Protein 8AE6 (pdb70)

Foldseek 3Di:
DQFDAQFFQWKWKWWAFPVGIFTFDIPDQWEPCVSPCVVLVVLLVVCVVVVVADFDLVCLDQNGHDDPQDDHNHGRRRCSVVQVDDPVCAQDWDWDDDDQKTWTAHKQFADPVGARDDVVLLRGIGIIITITIGGDDPVCVCVSRVLCCVFPRVVVVVVVSVCCRVPVQVSVLSVQSVVLLCCLVPPDVVLVVDDDPSVSVVVSLSSSSSRGQVSRQRNQVSVQANVQAWRWGQGPVAAIDTTGRDRNQEAADDDDPVPDPHFQLRAHHPDFLCVVLVVCLLQLWFKFFLDDLVVVLVVLCSNHRPCDLLNVLLNQDSVDGDLQDGLVVCLVSCVVVPVDPSSVSSSVSRNVCCRNRTITIDHRDDQQFFKAFDPSHQAADCHRRHCVGPQVVVQVVLCVVDVPDDTSVVVNCVCPPDDTGGNNVRQDDPVSPVVVVVVVSVCNSRNGMHTKFKAKWFKFKVVLLVVLVVVVVVCVPVDDDPVDIDMDTDQFQVPDDPSVVSRLVSLPDPDDVLLVVVCVLCVRRRRRPHTVSVVCSPVVHDPVSVVVNCVSRPVTMDIDIDD/DPPPAPQAQFKKKFFFDDFFQEKEAAQQQFWIWTAFQQAIFIAGRRARLDGTAGQGDHAPDTWAYKYQQNDQVQRQWIWTWRWQKIWIFGLLDFSPDRTDDIQRDGPGGWHEKDAQQVDSQKMWIFFQRFKIFICGNVDRHHGPAIEGPVPFGWQYKAAFQPPRQWIWIFGWQKIFICGRVPHHDTPAIQRAGDGTWQEKEYDNPDRFWIWTFFQQQKIFIDGVVVPSYDGPDIEGEPAGWRYKYADPFFAWIKTAGDFDPQQWIFTQADDDDPPYYYGDGDDTHHDANGHWNDKDKHWDDDQPDAWQAIAIWMWTAGSSSMIMIHGDDVVNVVVGPGDRTDGDPDGDDDHDSDGSRDGHDDVDDDDDDDDDPVVPDVPSLVSLCRIDGSVPAPSVVSSVLCVVDVQKAWDDDDRPQQKTKIWHWAQQAPVDSPHTDIWIKIWHFDPPPLAQPGFIQIDTDDDPRHDPVSVVVLRVVLVVQRNVQSNVPHHPDNVNVCVRHPD/DDKAKFWAAEDEVVQDPFFKEAACVVPVVDDFFFKKWKAAAPPDPPPPLRPAIAIFTYHHHDPVCVVPDDRGRMYGYDDPVCVSNVDDGGDIIIMGTDRDAVLQAWQEWEKEWAQFAAFLLNVLVVLVVQASGKDFAQDWDDALNPTTIGGHFIHHPRDTDGIGTHHFNHQYFYWYLEAEEEEEEEDFPQQQPAALVGDRLVCCVLPPNLVVLLVVSVVVVRKYFYWYKYKFKWQPDPDDPVPDDFQDARPDIAIEMGTQDHRAISVVVVVVSVSVVVCVVCVQVQPQFDDDPVGGTDRHIHTHHPQNGPVLQSLLLLLLQFQDLQFADLGGHYAYEYEYEEQDAQHHRDEDLSVVLSLLQLLQGKYQYEYEHAHAHALFDHNWYWHADPVRDIWIKHFLRYHYHYPDVDDDRDDDRCVSVVVDDPVPVPDDDDDDDLDDDVPDDDPVSSVVVCVVCVPDDVRIDTDPDRVDHDDPVVVVVRHDQQQPSDSCCSSTNTTRRQEGADDDAPVQLPPFWDKDKDKFFADPVCVLAVDALPQLVSLLVLLLSSSPWHWYDHDRVVVVVVVVPERRHDVWWHFTWTDTSAWIWTWTGGPVGIIMIMIIGGRLVPDDFDWHWYHENPEDHTHTFQAGSSNRHNDDDPVRVVSVVSNPDPPDAARKWKKWKAFADADPVLCVPVRDDLVVLLVVLVVVLVVVQQVQADDGPVVVCEEDDDADVCVVPVPPQEDAQWDWTKGFLDPVPSDPHGAIWIWIWGNYDYNLEITMIMTGGHRHGSVSVVVSQVVSQVSNRNSRMGMDIAGPDDLVCCSHRNVRFDKYKFDFDDDLPPDPVRHDPVCCLQFVCLLVVLLCVVLQWGWYPSVDPNGDDDDDNPHYAYPVGRDPDQFTKTAHSVRQKIKTAHNVRMMMIGGGPSRHVSRVVSSVLRHDPVNSVVSVVVSVVVVVD/DDFAFQKKWKWWQFPPPGIDTDEIPPPCSCVVVVHDCVVCVCQQAHDVVNAQDFDWDDDPQKIKTKHKHKDADQFFPVRIIIMIGIIITGPPDDCVLVRVLRSVVRVVVNVVCVPPNPVVVQVVDPRGGCQDPHVVRVQVNCCCRPPQWHWADRDPPDTRTGHGDDDFDAFDPPDDQFWQKAFQDQVVVVDDPPDDPVLVLLRVPNPPAATLLRSCVVSVHDSVVSSVSLRVCVRVVTIDIDGHDDQQWAKAFDPCLCVLVVDPCLLVCLQVFFADPDLDCLLVDDPPPVTDHSVLLSVLRHPGDFPQGNNNSCSVPVPSCSVNRGHVVRSVSSCVVSPRMGIQFKWWAACADDADPVLVVVLVVCRVVRHTLSVNCSVNVHDSVRNVVVVVVVHDTDIGRD

Secondary structure (DSSP, 8-state):
--TT-SSSSS-EEEE--S---EEEE-TTSSEEEEEETTEEEEEESS-TTSPPEEEE---SSPP--EEE---TT-TTEEEEEETTEEEEEETTS-SSS-EEEEEE--SS-EEEEEE-SSSTTEEEEEETTS-EEEEESSSTTS-SEEE--SSS-EEEEEE-SSSTTEEEEEETTEEEEEETTSTTSEEEEE---SS-EEEEEE-SSSTTEEEEEETTSEEEEEETTT-SSS-SEEEE-SS-EEEEEE-SSSSEEEEEESS-GGG-EEEEE------EEE---SEEE---SS-EEEEEEEEE--SS-SB---EEEEEEEETTSEEEEEE--HHHHHHTT--SS-B-SSPPP--------SPP----------B-STT--HHHHHHTTS-EE----HHHHHHHHHHH-SSSEEEEEETTTTEEEEEEEES--SS-TT--EEEEEEEE--TTTTSTT-PPEEEE---SSS-HHHHHHHHHHHHHHHHHHHTTT---SHHHHHHHS--/--PPPSEEEEEEEETTTEEEEEEEESTTHHHHTT--TTTSHHHHS--TTTSSS-EEEEETTEEEEEEEEEEE-TTBGGGEEEEEEEEEEESSS--TTTHHHHHHHHHHHHHHHHHH-HHHHTT--TTSB---HHHHHHHHHHHHHHTSEEEEE-SSS-EEEEE-----PPPPS---TTPEEEESB-TTTT--TTS-HHHHHHGGG-SSS--HHHHHHHTT--HHHHHHHHHHHHHTT-EEEE----TT-EEEE-TTGGGGTS-TTHHHHHHHHHB-SS--SGGG--S---PPPHHHHHHHHHT--TT--HHHHHHHS-HHHHHTTB-HHHHHHHHHHTTSEEEE-EEEEE--PPPPHHHHHHHHHHHHTT--HHHHHHHHT--HHHHHHHHHHH--EEEEE-/--S----EEEE--EEE-SS-EEE---B----HHHHH--HHHHHHHHHHHHT-----GGGGSSTT---TTBSSSSBHHHHHHHTS--TTSSSS-B-EEETTEEEEB--EE--SSS-SS---HHHH--EEE--EEE---TTSHHHHHHHHIIIIIHHHHHHHHHHHHHH-HHHHHHHHHHHHHHHHHTT-HHHHTS-SHHHHHHHHHHHHHHH-SHHHHHHHHHHHHHTTS-EEEEETTTEEEEE------EESSPPPTTTS---TT-EE-SS-SHHHHTT--GGGSEEEESS-HHHHHHHHGGG-SS--HHHHHHHHHHHS--TTS-GGGGGHHHHTT---HHHHHHHHHHHHHHHTTSEEEEPPP-TTSBEEE-TT-S-SSSSTT----HHHHHHHHHHHH-TTS--HHHHHHHTSSS---BGGGT--SSTTHHHHHHHHHHHHHTTSEEE-EEEEEEEE-HHHHHHHHHHHHH---S---SS----EEES-STT--HHHHHHHHHHSSS--HHHHHHHHHTSTTTBTTS-HHHHHHHHT--HHHHHHHHHHSSSSEEEEEE-/---EEE--EEE-TTT-S-SEE--TTT-TTS-TT-EEEEE--SSS--TTTT--EEEEE-----HHHHHH-SS-S-EEESSHHHHHHT--TT--EEEEE----GGGB-SEEEEEE-SS---HHHHHHHHHHTTTEEEETT-EE-STTT--EE---EEETTEE-SEEEE-SS-EEEEEESS-EEEEEEEE-GGGSPBPTTS-BHHHHIIIIIHHHHHHHHHHHT---EEEEEEEEEEE-S---GGGPPTTPPPSSEEEEEEEEEEEEEGGGHHHHHHHHHHHHHHHHHHHHEEEPTTSSEEE--EEPPSTTS-HHHHHHHHHGGGS-TTS---TT---EEEEEEESS-SEEE--HHHHHHHHHHHTTSS--EEEEESSPP-SS-SSEEEEE-TTS-EEEEEESSEEEEE-------S--HHHHTT-S-TTTSB----S------SS--SHHHHHHHHHHSTT----EEEES-TTS---HHHHHH-S-STTTT--HHHHSPBPPPSEE-----HHHHTTS-EEEEEEE---TTTSSSS--HHHHHHHHHHHHHHHT-EEE-SSHHHHHHTT----S-------EEEE-SSEEEEEE--SS--EEEEEEE---SSS-----EEE-SS-SS-EE-SS-TTT---PPP-HHHHHHHHH--TT---EEEEEEEEE-PPPTTGGG-----HHHHHHHHHHHHHHHHHTTB---TTTT--B--S-HHHHHHH---EEE-EEEEEEES-SS--SSS--EEEEEEESSB-TTB-EEEEEEESS--HHHHHHHHHHHHHHHHHTTEEEEEE-SS-GGGGGGT-TTS--EEE--SS-TTT-TTS--HHHHHH-TTHHHHHHHHHTTEEE--TT-SSS-S---SSEEEBTTB----SSEEEEESSSSEEEEE-SSS-EEEEE-TTT--HHHHHHHHHT-HHHHHHHHHHHHHHHH-

Nearest PDB structures (foldseek):
  8ae6-assembly1_S  TM=1.002E+00  e=1.387E-83  Saccharomyces cerevisiae
  8fw5-assembly1_B  TM=8.750E-01  e=1.091E-29  Homo sapiens
  7t3a-assembly1_B  TM=8.433E-01  e=3.715E-26  Homo sapiens
  7t3c-assembly1_B  TM=8.803E-01  e=9.786E-24  Homo sapiens
  7t3c-assembly1_C  TM=4.513E-01  e=2.320E-11  Homo sapiens

Structure (mmCIF, N/CA/C/O backbone):
data_8AE6
#
_entry.id   8AE6
#
_cell.length_a   1.00
_cell.length_b   1.00
_cell.length_c   1.00
_cell.angle_alpha   90.00
_cell.angle_beta   90.00
_cell.angle_gamma   90.00
#
_symmetry.space_group_name_H-M   'P 1'
#
loop_
_entity.id
_entity.type
_entity.pdbx_description
1 polymer 'Nitrogen permease regulator 3'
2 polymer 'Maintenance of telomere capping protein 5'
3 polymer 'Vacuolar membrane-associated protein IML1'
4 polymer 'Nitrogen permease regulator 2'
#
loop_
_atom_site.group_PDB
_atom_site.id
_atom_site.type_symbol
_atom_site.label_atom_id
_atom_site.label_alt_id
_atom_site.label_comp_id
_atom_site.label_asym_id
_atom_site.label_entity_id
_atom_site.label_seq_id
_atom_site.pdbx_PDB_ins_code
_atom_site.Cartn_x
_atom_site.Cartn_y
_atom_site.Cartn_z
_atom_site.occupancy
_atom_site.B_iso_or_equiv
_atom_site.auth_seq_id
_atom_site.auth_comp_id
_atom_site.auth_asym_id
_atom_site.auth_atom_id
_atom_site.pdbx_PDB_model_num
ATOM 1 N N . GLU A 1 3 ? 220.557 315.158 188.927 1.00 86.13 3 GLU U N 1
ATOM 2 C CA . GLU A 1 3 ? 221.811 314.646 188.390 1.00 85.99 3 GLU U CA 1
ATOM 3 C C . GLU A 1 3 ? 222.920 314.723 189.432 1.00 86.45 3 GLU U C 1
ATOM 4 O O . GLU A 1 3 ? 223.085 315.742 190.099 1.00 83.59 3 GLU U O 1
ATOM 10 N N . CYS A 1 4 ? 223.677 313.636 189.567 1.00 86.72 4 CYS U N 1
ATOM 11 C CA . CYS A 1 4 ? 224.775 313.573 190.520 1.00 82.00 4 CYS U CA 1
ATOM 12 C C . CYS A 1 4 ? 226.091 314.084 189.950 1.00 79.41 4 CYS U C 1
ATOM 13 O O . CYS A 1 4 ? 227.030 314.318 190.717 1.00 79.33 4 CYS U O 1
ATOM 16 N N . LEU A 1 5 ? 226.185 314.257 188.638 1.00 76.79 5 LEU U N 1
ATOM 17 C CA . LEU A 1 5 ? 227.386 314.830 188.046 1.00 74.64 5 LEU U CA 1
ATOM 18 C C . LEU A 1 5 ? 227.440 316.325 188.346 1.00 80.28 5 LEU U C 1
ATOM 19 O O . LEU A 1 5 ? 226.420 317.011 188.218 1.00 83.87 5 LEU U O 1
ATOM 24 N N . PRO A 1 6 ? 228.593 316.861 188.746 1.00 74.11 6 PRO U N 1
ATOM 25 C CA . PRO A 1 6 ? 228.663 318.285 189.099 1.00 72.65 6 PRO U CA 1
ATOM 26 C C . PRO A 1 6 ? 228.647 319.159 187.853 1.00 75.03 6 PRO U C 1
ATOM 27 O O . PRO A 1 6 ? 229.391 318.924 186.901 1.00 74.62 6 PRO U O 1
ATOM 31 N N . ASN A 1 7 ? 227.775 320.167 187.863 1.00 69.46 7 ASN U N 1
ATOM 32 C CA . ASN A 1 7 ? 227.687 321.114 186.753 1.00 64.23 7 ASN U CA 1
ATOM 33 C C . ASN A 1 7 ? 227.239 322.459 187.327 1.00 71.12 7 ASN U C 1
ATOM 34 O O . ASN A 1 7 ? 226.044 322.706 187.494 1.00 77.89 7 ASN U O 1
ATOM 39 N N . SER A 1 8 ? 228.210 323.316 187.621 1.00 72.82 8 SER U N 1
ATOM 40 C CA . SER A 1 8 ? 227.920 324.701 187.960 1.00 71.47 8 SER U CA 1
ATOM 41 C C . SER A 1 8 ? 227.625 325.451 186.669 1.00 72.87 8 SER U C 1
ATOM 42 O O . SER A 1 8 ? 228.499 325.575 185.805 1.00 77.69 8 SER U O 1
ATOM 45 N N . CYS A 1 9 ? 226.398 325.951 186.538 1.00 56.83 9 CYS U N 1
ATOM 46 C CA . CYS A 1 9 ? 225.886 326.412 185.255 1.00 58.20 9 CYS U CA 1
ATOM 47 C C . CYS A 1 9 ? 226.127 327.896 185.010 1.00 68.26 9 CYS U C 1
ATOM 48 O O . CYS A 1 9 ? 225.328 328.533 184.313 1.00 72.40 9 CYS U O 1
ATOM 51 N N . LEU A 1 10 ? 227.200 328.467 185.559 1.00 59.91 10 LEU U N 1
ATOM 52 C CA . LEU A 1 10 ? 227.469 329.885 185.374 1.00 47.76 10 LEU U CA 1
ATOM 53 C C . LEU A 1 10 ? 227.827 330.220 183.935 1.00 54.41 10 LEU U C 1
ATOM 54 O O . LEU A 1 10 ? 228.449 329.434 183.219 1.00 60.67 10 LEU U O 1
ATOM 59 N N . LEU A 1 11 ? 227.421 331.420 183.521 1.00 49.52 11 LEU U N 1
ATOM 60 C CA . LEU A 1 11 ? 227.898 332.032 182.296 1.00 47.03 11 LEU U CA 1
ATOM 61 C C . LEU A 1 11 ? 228.689 333.308 182.531 1.00 50.27 11 LEU U C 1
ATOM 62 O O . LEU A 1 11 ? 229.442 333.713 181.640 1.00 62.26 11 LEU U O 1
ATOM 67 N N . GLY A 1 12 ? 228.547 333.946 183.684 1.00 46.62 12 GLY U N 1
ATOM 68 C CA . GLY A 1 12 ? 229.284 335.161 183.956 1.00 51.00 12 GLY U CA 1
ATOM 69 C C . GLY A 1 12 ? 228.784 335.842 185.209 1.00 48.05 12 GLY U C 1
ATOM 70 O O . GLY A 1 12 ? 227.894 335.347 185.907 1.00 51.97 12 GLY U O 1
ATOM 71 N N . VAL A 1 13 ? 229.383 337.002 185.482 1.00 50.11 13 VAL U N 1
ATOM 72 C CA . VAL A 1 13 ? 229.074 337.794 186.664 1.00 48.04 13 VAL U CA 1
ATOM 73 C C . VAL A 1 13 ? 228.940 339.255 186.247 1.00 56.37 13 VAL U C 1
ATOM 74 O O . VAL A 1 13 ? 229.451 339.680 185.209 1.00 65.79 13 VAL U O 1
ATOM 78 N N . HIS A 1 14 ? 228.211 340.017 187.055 1.00 60.36 14 HIS U N 1
ATOM 79 C CA . HIS A 1 14 ? 228.044 341.450 186.874 1.00 59.53 14 HIS U CA 1
ATOM 80 C C . HIS A 1 14 ? 228.564 342.193 188.095 1.00 65.09 14 HIS U C 1
ATOM 81 O O . HIS A 1 14 ? 228.898 341.602 189.124 1.00 73.29 14 HIS U O 1
ATOM 88 N N . LEU A 1 15 ? 228.628 343.514 187.959 1.00 59.37 15 LEU U N 1
ATOM 89 C CA . LEU A 1 15 ? 228.749 344.428 189.096 1.00 55.30 15 LEU U CA 1
ATOM 90 C C . LEU A 1 15 ? 227.899 345.644 188.733 1.00 65.12 15 LEU U C 1
ATOM 91 O O . LEU A 1 15 ? 228.388 346.599 188.123 1.00 72.46 15 LEU U O 1
ATOM 96 N N . VAL A 1 16 ? 226.629 345.597 189.114 1.00 66.79 16 VAL U N 1
ATOM 97 C CA . VAL A 1 16 ? 225.662 346.635 188.776 1.00 60.03 16 VAL U CA 1
ATOM 98 C C . VAL A 1 16 ? 225.443 347.489 190.014 1.00 62.83 16 VAL U C 1
ATOM 99 O O . VAL A 1 16 ? 224.931 347.003 191.031 1.00 74.52 16 VAL U O 1
ATOM 103 N N . ILE A 1 17 ? 225.830 348.756 189.936 1.00 67.85 17 ILE U N 1
ATOM 104 C CA . ILE A 1 17 ? 225.635 349.685 191.036 1.00 71.86 17 ILE U CA 1
ATOM 105 C C . ILE A 1 17 ? 224.620 350.736 190.613 1.00 76.54 17 ILE U C 1
ATOM 106 O O . ILE A 1 17 ? 224.345 350.942 189.427 1.00 78.97 17 ILE U O 1
ATOM 111 N N . SER A 1 18 ? 224.046 351.398 191.611 1.00 90.48 18 SER U N 1
ATOM 112 C CA . SER A 1 18 ? 223.057 352.439 191.391 1.00 88.44 18 SER U CA 1
ATOM 113 C C . SER A 1 18 ? 223.391 353.647 192.248 1.00 88.94 18 SER U C 1
ATOM 114 O O . SER A 1 18 ? 223.941 353.522 193.344 1.00 88.83 18 SER U O 1
ATOM 117 N N . THR A 1 19 ? 223.069 354.828 191.722 1.00 100.66 19 THR U N 1
ATOM 118 C CA . THR A 1 19 ? 223.222 356.075 192.458 1.00 101.19 19 THR U CA 1
ATOM 119 C C . THR A 1 19 ? 221.935 356.880 192.358 1.00 102.72 19 THR U C 1
ATOM 120 O O . THR A 1 19 ? 220.918 356.368 191.883 1.00 100.59 19 THR U O 1
ATOM 124 N N . HIS A 1 20 ? 221.965 358.133 192.814 1.00 111.84 20 HIS U N 1
ATOM 125 C CA . HIS A 1 20 ? 220.819 359.011 192.615 1.00 110.76 20 HIS U CA 1
ATOM 126 C C . HIS A 1 20 ? 220.627 359.353 191.144 1.00 110.55 20 HIS U C 1
ATOM 127 O O . HIS A 1 20 ? 219.494 359.572 190.700 1.00 111.01 20 HIS U O 1
ATOM 134 N N . SER A 1 21 ? 221.716 359.398 190.374 1.00 104.31 21 SER U N 1
ATOM 135 C CA . SER A 1 21 ? 221.618 359.686 188.949 1.00 104.61 21 SER U CA 1
ATOM 136 C C . SER A 1 21 ? 221.073 358.506 188.156 1.00 104.28 21 SER U C 1
ATOM 137 O O . SER A 1 21 ? 220.605 358.699 187.029 1.00 104.33 21 SER U O 1
ATOM 140 N N . GLY A 1 22 ? 221.125 357.299 188.709 1.00 94.41 22 GLY U N 1
ATOM 141 C CA . GLY A 1 22 ? 220.598 356.136 188.038 1.00 92.63 22 GLY U CA 1
ATOM 142 C C . GLY A 1 22 ? 221.551 354.959 188.077 1.00 93.06 22 GLY U C 1
ATOM 143 O O . GLY A 1 22 ? 222.741 355.103 188.366 1.00 93.84 22 GLY U O 1
ATOM 144 N N . PRO A 1 23 ? 221.039 353.766 187.784 1.00 85.76 23 PRO U N 1
ATOM 145 C CA . PRO A 1 23 ? 221.884 352.572 187.811 1.00 83.37 23 PRO U CA 1
ATOM 146 C C . PRO A 1 23 ? 222.817 352.500 186.614 1.00 86.85 23 PRO U C 1
ATOM 147 O O . PRO A 1 23 ? 222.528 353.015 185.531 1.00 87.12 23 PRO U O 1
ATOM 151 N N . GLN A 1 24 ? 223.952 351.841 186.828 1.00 84.67 24 GLN U N 1
ATOM 152 C CA . GLN A 1 24 ? 224.953 351.638 185.794 1.00 79.18 24 GLN U CA 1
ATOM 153 C C . GLN A 1 24 ? 225.621 350.292 186.030 1.00 77.55 24 GLN U C 1
ATOM 154 O O . GLN A 1 24 ? 225.247 349.540 186.934 1.00 81.18 24 GLN U O 1
ATOM 160 N N . ILE A 1 25 ? 226.622 349.987 185.211 1.00 71.11 25 ILE U N 1
ATOM 161 C CA . ILE A 1 25 ? 227.405 348.773 185.375 1.00 70.48 25 ILE U CA 1
ATOM 162 C C . ILE A 1 25 ? 228.865 349.175 185.539 1.00 67.48 25 ILE U C 1
ATOM 163 O O . ILE A 1 25 ? 229.288 350.253 185.104 1.00 73.14 25 ILE U O 1
ATOM 168 N N . VAL A 1 26 ? 229.626 348.327 186.223 1.00 55.93 26 VAL U N 1
ATOM 169 C CA . VAL A 1 26 ? 230.989 348.641 186.636 1.00 58.31 26 VAL U CA 1
ATOM 170 C C . VAL A 1 26 ? 231.990 347.661 186.036 1.00 67.12 26 VAL U C 1
ATOM 171 O O . VAL A 1 26 ? 232.923 348.062 185.338 1.00 73.55 26 VAL U O 1
ATOM 175 N N . TYR A 1 27 ? 231.812 346.370 186.293 1.00 66.79 27 TYR U N 1
ATOM 176 C CA . TYR A 1 27 ? 232.738 345.358 185.802 1.00 62.33 27 TYR U CA 1
ATOM 177 C C . TYR A 1 27 ? 231.969 344.067 185.582 1.00 63.61 27 TYR U C 1
ATOM 178 O O . TYR A 1 27 ? 231.379 343.532 186.525 1.00 71.67 27 TYR U O 1
ATOM 187 N N . HIS A 1 28 ? 231.976 343.571 184.349 1.00 58.24 28 HIS U N 1
ATOM 188 C CA . HIS A 1 28 ? 231.366 342.293 184.029 1.00 57.98 28 HIS U CA 1
ATOM 189 C C . HIS A 1 28 ? 232.388 341.414 183.325 1.00 63.72 28 HIS U C 1
ATOM 190 O O . HIS A 1 28 ? 233.263 341.903 182.605 1.00 72.31 28 HIS U O 1
ATOM 197 N N . TYR A 1 29 ? 232.280 340.112 183.559 1.00 67.36 29 TYR U N 1
ATOM 198 C CA . TYR A 1 29 ? 233.254 339.147 183.069 1.00 62.50 29 TYR U CA 1
ATOM 199 C C . TYR A 1 29 ? 232.588 337.780 182.981 1.00 62.37 29 TYR U C 1
ATOM 200 O O . TYR A 1 29 ? 231.901 337.368 183.924 1.00 72.62 29 TYR U O 1
ATOM 209 N N . PRO A 1 30 ? 232.755 337.045 181.878 1.00 43.72 30 PRO U N 1
ATOM 210 C CA . PRO A 1 30 ? 233.502 337.368 180.658 1.00 57.19 30 PRO U CA 1
ATOM 211 C C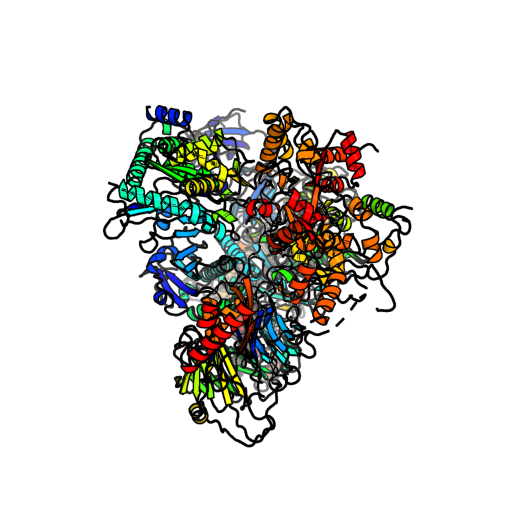 . PRO A 1 30 ? 232.744 338.236 179.663 1.00 65.71 30 PRO U C 1
ATOM 212 O O . PRO A 1 30 ? 231.517 338.250 179.647 1.00 67.79 30 PRO U O 1
ATOM 216 N N . PRO A 1 31 ? 233.465 338.980 178.812 1.00 67.52 31 PRO U N 1
ATOM 217 C CA . PRO A 1 31 ? 232.840 339.677 177.684 1.00 68.64 31 PRO U CA 1
ATOM 218 C C . PRO A 1 31 ? 232.776 338.815 176.426 1.00 66.08 31 PRO U C 1
ATOM 219 O O . PRO A 1 31 ? 233.247 339.204 175.353 1.00 71.32 31 PRO U O 1
ATOM 223 N N . SER A 1 32 ? 232.189 337.630 176.549 1.00 69.85 32 SER U N 1
ATOM 224 C CA . SER A 1 32 ? 232.023 336.711 175.435 1.00 70.48 32 SER U CA 1
ATOM 225 C C . SER A 1 32 ? 230.570 336.702 174.979 1.00 68.79 32 SER U C 1
ATOM 226 O O . SER A 1 32 ? 229.673 337.200 175.663 1.00 74.56 32 SER U O 1
ATOM 229 N N . ASN A 1 33 ? 230.346 336.126 173.805 1.00 63.43 33 ASN U N 1
ATOM 230 C CA . ASN A 1 33 ? 229.020 336.098 173.217 1.00 66.35 33 ASN U CA 1
ATOM 231 C C . ASN A 1 33 ? 228.206 334.922 173.747 1.00 75.54 33 ASN U C 1
ATOM 232 O O . ASN A 1 33 ? 228.708 334.043 174.452 1.00 82.00 33 ASN U O 1
ATOM 237 N N . THR A 1 34 ? 226.919 334.925 173.399 1.00 72.78 34 THR U N 1
ATOM 238 C CA . THR A 1 34 ? 226.002 333.890 173.864 1.00 69.12 34 THR U CA 1
ATOM 239 C C . THR A 1 34 ? 226.296 332.545 173.210 1.00 71.02 34 THR U C 1
ATOM 240 O O . THR A 1 34 ? 226.144 331.500 173.854 1.00 76.94 34 THR U O 1
ATOM 244 N N . ALA A 1 35 ? 226.743 332.552 171.952 1.00 70.98 35 ALA U N 1
ATOM 245 C CA . ALA A 1 35 ? 226.969 331.310 171.218 1.00 70.61 35 ALA U CA 1
ATOM 246 C C . ALA A 1 35 ? 228.105 330.487 171.810 1.00 71.28 35 ALA U C 1
ATOM 247 O O . ALA A 1 35 ? 228.024 329.255 171.833 1.00 74.33 35 ALA U O 1
ATOM 249 N N . PHE A 1 36 ? 229.169 331.136 172.285 1.00 64.63 36 PHE U N 1
ATOM 250 C CA . PHE A 1 36 ? 230.261 330.391 172.904 1.00 68.94 36 PHE U CA 1
ATOM 251 C C . PHE A 1 36 ? 229.878 329.896 174.292 1.00 73.33 36 PHE U C 1
ATOM 252 O O . PHE A 1 36 ? 230.226 328.773 174.673 1.00 76.23 36 PHE U O 1
ATOM 260 N N . LEU A 1 37 ? 229.168 330.721 175.062 1.00 61.42 37 LEU U N 1
ATOM 261 C CA . LEU A 1 37 ? 228.843 330.359 176.436 1.00 59.94 37 LEU U CA 1
ATOM 262 C C . LEU A 1 37 ? 227.750 329.300 176.514 1.00 62.96 37 LEU U C 1
ATOM 263 O O . LEU A 1 37 ? 227.731 328.511 177.465 1.00 63.84 37 LEU U O 1
ATOM 268 N N . THR A 1 38 ? 226.844 329.262 175.540 1.00 63.27 38 THR U N 1
ATOM 269 C CA . THR A 1 38 ? 225.753 328.293 175.547 1.00 62.61 38 THR U CA 1
ATOM 270 C C . THR A 1 38 ? 226.163 326.979 174.887 1.00 66.06 38 THR U C 1
ATOM 271 O O . THR A 1 38 ? 226.094 325.916 175.510 1.00 68.26 38 THR U O 1
ATOM 275 N N . ASN A 1 39 ? 226.586 327.037 173.629 1.00 58.84 39 ASN U N 1
ATOM 276 C CA . ASN A 1 39 ? 227.001 325.839 172.909 1.00 53.46 39 ASN U CA 1
ATOM 277 C C . ASN A 1 39 ? 228.362 325.360 173.393 1.00 56.33 39 ASN U C 1
ATOM 278 O O . ASN A 1 39 ? 228.454 324.575 174.334 1.00 58.24 39 ASN U O 1
ATOM 283 N N . GLU A 1 364 ? 253.725 352.251 179.897 1.00 131.48 364 GLU U N 1
ATOM 284 C CA . GLU A 1 364 ? 254.685 352.850 180.815 1.00 132.24 364 GLU U CA 1
ATOM 285 C C . GLU A 1 364 ? 254.836 352.002 182.075 1.00 131.99 364 GLU U C 1
ATOM 286 O O . GLU A 1 364 ? 255.209 350.832 182.002 1.00 133.24 364 GLU U O 1
ATOM 292 N N . GLU A 1 365 ? 254.547 352.602 183.233 1.00 126.65 365 GLU U N 1
ATOM 293 C CA . GLU A 1 365 ? 254.646 351.866 184.489 1.00 127.49 365 GLU U CA 1
ATOM 294 C C . GLU A 1 365 ? 253.511 350.863 184.644 1.00 127.59 365 GLU U C 1
ATOM 295 O O . GLU A 1 365 ? 253.677 349.842 185.325 1.00 127.54 365 GLU U O 1
ATOM 301 N N . GLU A 1 366 ? 252.358 351.138 184.029 1.00 125.72 366 GLU U N 1
ATOM 302 C CA . GLU A 1 366 ? 251.234 350.210 184.094 1.00 125.26 366 GLU U CA 1
ATOM 303 C C . GLU A 1 366 ? 251.542 348.917 183.352 1.00 125.70 366 GLU U C 1
ATOM 304 O O . GLU A 1 366 ? 251.138 347.833 183.788 1.00 125.59 366 GLU U O 1
ATOM 310 N N . ASP A 1 367 ? 252.259 349.014 182.228 1.00 129.33 367 ASP U N 1
ATOM 311 C CA . ASP A 1 367 ? 252.674 347.817 181.499 1.00 128.81 367 ASP U CA 1
ATOM 312 C C . ASP A 1 367 ? 253.647 346.978 182.317 1.00 128.18 367 ASP U C 1
ATOM 313 O O . ASP A 1 367 ? 253.552 345.747 182.330 1.00 128.59 367 ASP U O 1
ATOM 318 N N . MET A 1 368 ? 254.581 347.632 183.015 1.00 126.29 368 MET U N 1
ATOM 319 C CA . MET A 1 368 ? 255.505 346.910 183.887 1.00 126.46 368 MET U CA 1
ATOM 320 C C . MET A 1 368 ? 254.769 346.243 185.043 1.00 126.64 368 MET U C 1
ATOM 321 O O . MET A 1 368 ? 255.069 345.095 185.399 1.00 125.23 368 MET U O 1
ATOM 326 N N . GLU A 1 369 ? 253.793 346.944 185.630 1.00 124.88 369 GLU U N 1
ATOM 327 C CA . GLU A 1 369 ? 253.016 346.374 186.726 1.00 124.10 369 GLU U CA 1
ATOM 328 C C . GLU A 1 369 ? 252.188 345.180 186.269 1.00 125.44 369 GLU U C 1
ATOM 329 O O . GLU A 1 369 ? 252.143 344.153 186.959 1.00 126.17 369 GLU U O 1
ATOM 335 N N . VAL A 1 370 ? 251.537 345.282 185.106 1.00 123.49 370 VAL U N 1
ATOM 336 C CA . VAL A 1 370 ? 250.718 344.168 184.636 1.00 122.67 370 VAL U CA 1
ATOM 337 C C . VAL A 1 370 ? 251.596 343.004 184.177 1.00 121.62 370 VAL U C 1
ATOM 338 O O . VAL A 1 370 ? 251.215 341.839 184.336 1.00 122.74 370 VAL U O 1
ATOM 342 N N . SER A 1 371 ? 252.801 343.281 183.662 1.00 116.29 371 SER U N 1
ATOM 343 C CA . SER A 1 371 ? 253.719 342.204 183.313 1.00 116.81 371 SER U CA 1
ATOM 344 C C . SER A 1 371 ? 254.214 341.476 184.557 1.00 116.32 371 SER U C 1
ATOM 345 O O . SER A 1 371 ? 254.287 340.241 184.572 1.00 116.33 371 SER U O 1
ATOM 348 N N . ALA A 1 372 ? 254.533 342.227 185.617 1.00 115.72 372 ALA U N 1
ATOM 349 C CA . ALA A 1 372 ? 254.956 341.603 186.867 1.00 117.06 372 ALA U CA 1
ATOM 350 C C . ALA A 1 372 ? 253.820 340.818 187.509 1.00 117.38 372 ALA U C 1
ATOM 351 O O . ALA A 1 372 ? 254.050 339.762 188.107 1.00 118.53 372 ALA U O 1
ATOM 353 N N . MET A 1 373 ? 252.585 341.313 187.388 1.00 117.10 373 MET U N 1
ATOM 354 C CA . MET A 1 373 ? 251.449 340.605 187.967 1.00 116.97 373 MET U CA 1
ATOM 355 C C . MET A 1 373 ? 251.105 339.342 187.185 1.00 117.22 373 MET U C 1
ATOM 356 O O . MET A 1 373 ? 250.690 338.343 187.786 1.00 117.06 373 MET U O 1
ATOM 361 N N . LEU A 1 374 ? 251.257 339.361 185.859 1.00 116.90 374 LEU U N 1
ATOM 362 C CA . LEU A 1 374 ? 251.075 338.134 185.086 1.00 116.27 374 LEU U CA 1
ATOM 363 C C . LEU A 1 374 ? 252.207 337.144 185.321 1.00 117.41 374 LEU U C 1
ATOM 364 O O . LEU A 1 374 ? 251.975 335.928 185.296 1.00 115.70 374 LEU U O 1
ATOM 369 N N . GLN A 1 375 ? 253.433 337.630 185.539 1.00 123.57 375 GLN U N 1
ATOM 370 C CA . GLN A 1 375 ? 254.548 336.727 185.817 1.00 123.09 375 GLN U CA 1
ATOM 371 C C . GLN A 1 375 ? 254.423 336.099 187.201 1.00 122.45 375 GLN U C 1
ATOM 372 O O . GLN A 1 375 ? 254.745 334.918 187.384 1.00 121.94 375 GLN U O 1
ATOM 378 N N . ASP A 1 376 ? 253.961 336.868 188.185 1.00 123.20 376 ASP U N 1
ATOM 379 C CA . ASP A 1 376 ? 253.816 336.368 189.545 1.00 123.18 376 ASP U CA 1
ATOM 380 C C . ASP A 1 376 ? 252.545 335.555 189.750 1.00 122.78 376 ASP U C 1
ATOM 381 O O . ASP A 1 376 ? 252.384 334.948 190.813 1.00 123.40 376 ASP U O 1
ATOM 386 N N . GLY A 1 377 ? 251.648 335.524 188.768 1.00 120.14 377 GLY U N 1
ATOM 387 C CA . GLY A 1 377 ? 250.403 334.800 188.920 1.00 121.02 377 GLY U CA 1
ATOM 388 C C . GLY A 1 377 ? 249.311 335.549 189.645 1.00 121.04 377 GLY U C 1
ATOM 389 O O . GLY A 1 377 ? 248.310 334.938 190.033 1.00 120.52 377 GLY U O 1
ATOM 390 N N . LYS A 1 378 ? 249.471 336.859 189.842 1.00 109.45 378 LYS U N 1
ATOM 391 C CA . LYS A 1 378 ? 248.451 337.651 190.517 1.00 107.50 378 LYS U CA 1
ATOM 392 C C . LYS A 1 378 ? 247.215 337.877 189.657 1.00 106.42 378 LYS U C 1
ATOM 393 O O . LYS A 1 378 ? 246.147 338.182 190.198 1.00 106.24 378 LYS U O 1
ATOM 399 N N . ILE A 1 379 ? 247.332 337.740 188.339 1.00 97.59 379 ILE U N 1
ATOM 400 C CA . ILE A 1 379 ? 246.210 337.896 187.420 1.00 92.60 379 ILE U CA 1
ATOM 401 C C . ILE A 1 379 ? 245.920 336.536 186.811 1.00 93.91 379 ILE U C 1
ATOM 402 O O . ILE A 1 379 ? 246.781 335.954 186.139 1.00 96.23 379 ILE U O 1
ATOM 407 N N . SER A 1 380 ? 244.710 336.026 187.040 1.00 98.97 380 SER U N 1
ATOM 408 C CA . SER A 1 380 ? 244.294 334.718 186.535 1.00 100.84 380 SER U CA 1
ATOM 409 C C . SER A 1 380 ? 243.009 334.904 185.735 1.00 98.77 380 SER U C 1
ATOM 410 O O . SER A 1 380 ? 241.905 334.732 186.256 1.00 98.19 380 SER U O 1
ATOM 413 N N . MET A 1 381 ? 243.159 335.250 184.464 1.00 90.66 381 MET U N 1
ATOM 414 C CA . MET A 1 381 ? 242.048 335.317 183.530 1.00 90.20 381 MET U CA 1
ATOM 415 C C . MET A 1 381 ? 242.094 334.117 182.594 1.00 89.01 381 MET U C 1
ATOM 416 O O . MET A 1 381 ? 243.087 333.391 182.518 1.00 93.06 381 MET U O 1
ATOM 421 N N . ASN A 1 382 ? 240.999 333.912 181.875 1.00 71.50 382 ASN U N 1
ATOM 422 C CA . ASN A 1 382 ? 240.886 332.820 180.920 1.00 70.93 382 ASN U CA 1
ATOM 423 C C . ASN A 1 382 ? 241.022 333.396 179.520 1.00 75.75 382 ASN U C 1
ATOM 424 O O . ASN A 1 382 ? 240.233 334.259 179.122 1.00 78.24 382 ASN U O 1
ATOM 429 N N . GLU A 1 383 ? 242.023 332.920 178.778 1.00 88.58 383 GLU U N 1
ATOM 430 C CA . GLU A 1 383 ? 242.334 333.483 177.471 1.00 90.86 383 GLU U CA 1
ATOM 431 C C . GLU A 1 383 ? 241.336 333.083 176.394 1.00 89.40 383 GLU U C 1
ATOM 432 O O . GLU A 1 383 ? 241.268 333.751 175.356 1.00 88.87 383 GLU U O 1
ATOM 438 N N . ILE A 1 384 ? 240.565 332.016 176.609 1.00 78.27 384 ILE U N 1
ATOM 439 C CA . ILE A 1 384 ? 239.570 331.622 175.618 1.00 76.88 384 ILE U CA 1
ATOM 440 C C . ILE A 1 384 ? 238.375 332.564 175.603 1.00 79.57 384 ILE U C 1
ATOM 441 O O . ILE A 1 384 ? 237.636 332.596 174.614 1.00 81.92 384 ILE U O 1
ATOM 446 N N . PHE A 1 385 ? 238.163 333.331 176.675 1.00 78.87 385 PHE U N 1
ATOM 447 C CA . PHE A 1 385 ? 237.070 334.296 176.706 1.00 77.46 385 PHE U CA 1
ATOM 448 C C . PHE A 1 385 ? 237.348 335.513 175.837 1.00 80.65 385 PHE U C 1
ATOM 449 O O . PHE A 1 385 ? 236.422 336.276 175.548 1.00 80.17 385 PHE U O 1
ATOM 457 N N . PHE A 1 386 ? 238.599 335.714 175.423 1.00 80.67 386 PHE U N 1
ATOM 458 C CA . PHE A 1 386 ? 238.990 336.892 174.659 1.00 77.21 386 PHE U CA 1
ATOM 459 C C . PHE A 1 386 ? 239.505 336.531 173.270 1.00 77.93 386 PHE U C 1
ATOM 460 O O . PHE A 1 386 ? 240.192 337.341 172.639 1.00 81.18 386 PHE U O 1
ATOM 468 N N . GLU A 1 387 ? 239.191 335.336 172.780 1.00 82.35 387 GLU U N 1
ATOM 469 C CA . GLU A 1 387 ? 239.553 334.967 171.422 1.00 84.69 387 GLU U CA 1
ATOM 470 C C . GLU A 1 387 ? 238.650 335.686 170.423 1.00 84.47 387 GLU U C 1
ATOM 471 O O . GLU A 1 387 ? 237.620 336.255 170.778 1.00 88.93 387 GLU U O 1
ATOM 477 N N . GLU A 1 388 ? 239.059 335.657 169.152 1.00 93.01 388 GLU U N 1
ATOM 478 C CA . GLU A 1 388 ? 238.341 336.402 168.123 1.00 94.39 388 GLU U CA 1
ATOM 479 C C . GLU A 1 388 ? 236.964 335.814 167.844 1.00 93.44 388 GLU U C 1
ATOM 480 O O . GLU A 1 388 ? 236.022 336.560 167.560 1.00 95.65 388 GLU U O 1
ATOM 486 N N . GLU A 1 389 ? 236.827 334.494 167.915 1.00 94.58 389 GLU U N 1
ATOM 487 C CA . GLU A 1 389 ? 235.540 333.850 167.701 1.00 96.51 389 GLU U CA 1
ATOM 488 C C . GLU A 1 389 ? 234.716 333.727 168.977 1.00 94.32 389 GLU U C 1
ATOM 489 O O . GLU A 1 389 ? 233.554 333.314 168.907 1.00 91.76 389 GLU U O 1
ATOM 495 N N . ASN A 1 390 ? 235.280 334.071 170.130 1.00 78.69 390 ASN U N 1
ATOM 496 C CA . ASN A 1 390 ? 234.608 333.958 171.415 1.00 73.71 390 ASN U CA 1
ATOM 497 C C . ASN A 1 390 ? 234.546 335.304 172.123 1.00 76.45 390 ASN U C 1
ATOM 498 O O . ASN A 1 390 ? 234.712 335.390 173.340 1.00 80.62 390 ASN U O 1
ATOM 503 N N . PHE A 1 391 ? 234.311 336.376 171.374 1.00 72.07 391 PHE U N 1
ATOM 504 C CA . PHE A 1 391 ? 234.276 337.713 171.948 1.00 73.16 391 PHE U CA 1
ATOM 505 C C . PHE A 1 391 ? 233.005 338.444 171.550 1.00 80.08 391 PHE U C 1
ATOM 506 O O . PHE A 1 391 ? 232.539 338.336 170.413 1.00 79.89 391 PHE U O 1
ATOM 514 N N . GLN A 1 392 ? 232.456 339.186 172.504 1.00 88.06 392 GLN U N 1
ATOM 515 C CA . GLN A 1 392 ? 231.384 340.137 172.271 1.00 83.63 392 GLN U CA 1
ATOM 516 C C . GLN A 1 392 ? 231.826 341.476 172.842 1.00 83.62 392 GLN U C 1
ATOM 517 O O . GLN A 1 392 ? 232.718 341.538 173.690 1.00 85.18 392 GLN U O 1
ATOM 523 N N . ASP A 1 393 ? 231.200 342.548 172.360 1.00 86.49 393 ASP U N 1
ATOM 524 C CA . ASP A 1 393 ? 231.587 343.895 172.752 1.00 82.83 393 ASP U CA 1
ATOM 525 C C . ASP A 1 393 ? 231.332 344.124 174.238 1.00 80.12 393 ASP U C 1
ATOM 526 O O . ASP A 1 393 ? 230.486 343.478 174.861 1.00 88.53 393 ASP U O 1
ATOM 531 N N . ILE A 1 394 ? 232.104 345.052 174.810 1.00 72.09 394 ILE U N 1
ATOM 532 C CA . ILE A 1 394 ? 232.003 345.351 176.234 1.00 80.09 394 ILE U CA 1
ATOM 533 C C . ILE A 1 394 ? 230.657 345.987 176.563 1.00 80.47 394 ILE U C 1
ATOM 534 O O . ILE A 1 394 ? 230.146 345.838 177.679 1.00 80.14 394 ILE U O 1
ATOM 539 N N . ASN A 1 395 ? 230.051 346.680 175.602 1.00 83.07 395 ASN U N 1
ATOM 540 C CA . ASN A 1 395 ? 228.776 347.341 175.828 1.00 82.59 395 ASN U CA 1
ATOM 541 C C . ASN A 1 395 ? 227.577 346.413 175.684 1.00 84.65 395 ASN U C 1
ATOM 542 O O . ASN A 1 395 ? 226.449 346.847 175.936 1.00 85.20 395 ASN U O 1
ATOM 547 N N . LYS A 1 396 ? 227.784 345.158 175.291 1.00 82.68 396 LYS U N 1
ATOM 548 C CA . LYS A 1 396 ? 226.703 344.196 175.120 1.00 76.87 396 LYS U CA 1
ATOM 549 C C . LYS A 1 396 ? 226.931 342.998 176.031 1.00 78.70 396 LYS U C 1
ATOM 550 O O . LYS A 1 396 ? 228.040 342.457 176.086 1.00 80.69 396 LYS U O 1
ATOM 556 N N . ILE A 1 397 ? 225.883 342.589 176.744 1.00 75.23 397 ILE U N 1
ATOM 557 C CA . ILE A 1 397 ? 225.910 341.415 177.613 1.00 70.89 397 ILE U CA 1
ATOM 558 C C . ILE A 1 397 ? 224.732 340.531 177.239 1.00 72.17 397 ILE U C 1
ATOM 559 O O . ILE A 1 397 ? 223.588 340.847 177.592 1.00 79.39 397 ILE U O 1
ATOM 564 N N . LEU A 1 398 ? 225.011 339.427 176.535 1.00 68.16 398 LEU U N 1
ATOM 565 C CA . LEU A 1 398 ? 224.024 338.392 176.198 1.00 73.85 398 LEU U CA 1
ATOM 566 C C . LEU A 1 398 ? 222.830 338.971 175.439 1.00 74.58 398 LEU U C 1
ATOM 567 O O . LEU A 1 398 ? 221.678 338.836 175.858 1.00 79.86 398 LEU U O 1
ATOM 572 N N . GLU A 1 399 ? 223.131 339.648 174.327 1.00 76.91 399 GLU U N 1
ATOM 573 C CA . GLU A 1 399 ? 222.170 340.353 173.476 1.00 81.45 399 GLU U CA 1
ATOM 574 C C . GLU A 1 399 ? 221.406 341.445 174.224 1.00 83.41 399 GLU U C 1
ATOM 575 O O . GLU A 1 399 ? 220.301 341.815 173.820 1.00 86.41 399 GLU U O 1
ATOM 581 N N . PHE A 1 400 ? 221.984 341.980 175.298 1.00 73.52 400 PHE U N 1
ATOM 582 C CA . PHE A 1 400 ? 221.418 343.102 176.030 1.00 72.92 400 PHE U CA 1
ATOM 583 C C . PHE A 1 400 ? 222.481 344.173 176.211 1.00 74.48 400 PHE U C 1
ATOM 584 O O . PHE A 1 400 ? 223.672 343.872 176.319 1.00 78.20 400 PHE U O 1
ATOM 592 N N . ASP A 1 401 ? 222.042 345.427 176.254 1.00 75.36 401 ASP U N 1
ATOM 593 C CA . ASP A 1 401 ? 222.953 346.530 176.517 1.00 75.27 401 ASP U CA 1
ATOM 594 C C . ASP A 1 401 ? 223.326 346.573 177.997 1.00 73.54 401 ASP U C 1
ATOM 595 O O . ASP A 1 401 ? 222.689 345.939 178.844 1.00 80.03 401 ASP U O 1
ATOM 600 N N . ASN A 1 402 ? 224.395 347.317 178.301 1.00 70.75 402 ASN U N 1
ATOM 601 C CA . ASN A 1 402 ? 224.784 347.520 179.695 1.00 73.85 402 ASN U CA 1
ATOM 602 C C . ASN A 1 402 ? 223.726 348.299 180.461 1.00 77.64 402 ASN U C 1
ATOM 603 O O . ASN A 1 402 ? 223.415 347.966 181.610 1.00 80.61 402 ASN U O 1
ATOM 608 N N . ASP A 1 403 ? 223.176 349.351 179.846 1.00 83.50 403 ASP U N 1
ATOM 609 C CA . ASP A 1 403 ? 222.137 350.137 180.500 1.00 83.09 403 ASP U CA 1
ATOM 610 C C . ASP A 1 403 ? 220.861 349.332 180.682 1.00 87.20 403 ASP U C 1
ATOM 611 O O . ASP A 1 403 ? 220.175 349.486 181.694 1.00 88.16 403 ASP U O 1
ATOM 616 N N . PHE A 1 404 ? 220.549 348.447 179.732 1.00 82.58 404 PHE U N 1
ATOM 617 C CA . PHE A 1 404 ? 219.373 347.589 179.852 1.00 76.61 404 PHE U CA 1
ATOM 618 C C . PHE A 1 404 ? 219.510 346.620 181.022 1.00 74.52 404 PHE U C 1
ATOM 619 O O . PHE A 1 404 ? 218.596 346.496 181.851 1.00 74.04 404 PHE U O 1
ATOM 627 N N . VAL A 1 405 ? 220.657 345.935 181.111 1.00 71.16 405 VAL U N 1
ATOM 628 C CA . VAL A 1 405 ? 220.907 344.999 182.206 1.00 69.71 405 VAL U CA 1
ATOM 629 C C . VAL A 1 405 ? 220.929 345.732 183.539 1.00 75.16 405 VAL U C 1
ATOM 630 O O . VAL A 1 405 ? 220.312 345.288 184.513 1.00 81.45 405 VAL U O 1
ATOM 634 N N . ALA A 1 406 ? 221.591 346.889 183.589 1.00 78.54 406 ALA U N 1
ATOM 635 C CA . ALA A 1 406 ? 221.582 347.704 184.797 1.00 79.54 406 ALA U CA 1
ATOM 636 C C . ALA A 1 406 ? 220.196 348.242 185.126 1.00 82.90 406 ALA U C 1
ATOM 637 O O . ALA A 1 406 ? 219.947 348.612 186.276 1.00 86.31 406 ALA U O 1
ATOM 639 N N . GLU A 1 407 ? 219.294 348.300 184.146 1.00 83.62 407 GLU U N 1
ATOM 640 C CA . GLU A 1 407 ? 217.916 348.679 184.424 1.00 82.23 407 GLU U CA 1
ATOM 641 C C . GLU A 1 407 ? 217.142 347.532 185.065 1.00 82.94 407 GLU U C 1
ATOM 642 O O . GLU A 1 407 ? 216.503 347.714 186.107 1.00 80.64 407 GLU U O 1
ATOM 648 N N . PHE A 1 408 ? 217.184 346.336 184.471 1.00 74.69 408 PHE U N 1
ATOM 649 C CA . PHE A 1 408 ? 216.342 345.272 185.014 1.00 70.46 408 PHE U CA 1
ATOM 650 C C . PHE A 1 408 ? 217.035 344.417 186.070 1.00 69.99 408 PHE U C 1
ATOM 651 O O . PHE A 1 408 ? 216.398 343.512 186.614 1.00 75.10 408 PHE U O 1
ATOM 659 N N . CYS A 1 409 ? 218.304 344.671 186.386 1.00 69.28 409 CYS U N 1
ATOM 660 C CA . CYS A 1 409 ? 218.960 344.005 187.506 1.00 70.42 409 CYS U CA 1
ATOM 661 C C . CYS A 1 409 ? 219.146 344.930 188.702 1.00 74.39 409 CYS U C 1
ATOM 662 O O . CYS A 1 409 ? 219.843 344.566 189.654 1.00 81.33 409 CYS U O 1
ATOM 665 N N . SER A 1 410 ? 218.540 346.117 188.673 1.00 75.80 410 SER U N 1
ATOM 666 C CA . SER A 1 410 ? 218.542 347.053 189.795 1.00 75.65 410 SER U CA 1
ATOM 667 C C . SER A 1 410 ? 217.087 347.280 190.185 1.00 81.53 410 SER U C 1
ATOM 668 O O . SER A 1 410 ? 216.458 348.255 189.743 1.00 84.15 410 SER U O 1
ATOM 671 N N . PRO A 1 411 ? 216.521 346.408 191.005 1.00 80.27 411 PRO U N 1
ATOM 672 C CA . PRO A 1 411 ? 215.090 346.474 191.306 1.00 80.63 411 PRO U CA 1
ATOM 673 C C . PRO A 1 411 ? 214.793 347.524 192.371 1.00 82.59 411 PRO U C 1
ATOM 674 O O . PRO A 1 411 ? 215.674 348.231 192.853 1.00 83.99 411 PRO U O 1
ATOM 678 N N . GLU A 1 412 ? 213.515 347.610 192.734 1.00 94.21 412 GLU U N 1
ATOM 679 C CA . GLU A 1 412 ? 213.052 348.568 193.721 1.00 92.44 412 GLU U CA 1
ATOM 680 C C . GLU A 1 412 ? 213.451 348.120 195.125 1.00 93.67 412 GLU U C 1
ATOM 681 O O . GLU A 1 412 ? 214.011 347.040 195.328 1.00 99.92 412 GLU U O 1
ATOM 687 N N . ARG A 1 413 ? 213.152 348.970 196.112 1.00 91.51 413 ARG U N 1
ATOM 688 C CA . ARG A 1 413 ? 213.553 348.697 197.487 1.00 94.08 413 ARG U CA 1
ATOM 689 C C . ARG A 1 413 ? 212.813 347.503 198.077 1.00 92.13 413 ARG U C 1
ATOM 690 O O . ARG A 1 413 ? 213.335 346.840 198.981 1.00 93.94 413 ARG U O 1
ATOM 698 N N . GLU A 1 414 ? 211.606 347.215 197.590 1.00 92.15 414 GLU U N 1
ATOM 699 C CA . GLU A 1 414 ? 210.884 346.044 198.076 1.00 96.10 414 GLU U CA 1
ATOM 700 C C . GLU A 1 414 ? 211.469 344.755 197.519 1.00 96.55 414 GLU U C 1
ATOM 701 O O . GLU A 1 414 ? 211.368 343.703 198.159 1.00 96.71 414 GLU U O 1
ATOM 707 N N . MET A 1 415 ? 212.082 344.814 196.339 1.00 88.89 415 MET U N 1
ATOM 708 C CA . MET A 1 415 ? 212.711 343.655 195.724 1.00 87.40 415 MET U CA 1
ATOM 709 C C . MET A 1 415 ? 214.212 343.592 195.970 1.00 86.80 415 MET U C 1
ATOM 710 O O . MET A 1 415 ? 214.883 342.720 195.411 1.00 85.81 415 MET U O 1
ATOM 715 N N . CYS A 1 416 ? 214.753 344.495 196.782 1.00 80.79 416 CYS U N 1
ATOM 716 C CA . CYS A 1 416 ? 216.155 344.468 197.166 1.00 76.06 416 CYS U CA 1
ATOM 717 C C . CYS A 1 416 ? 216.310 343.904 198.573 1.00 74.55 416 CYS U C 1
ATOM 718 O O . CYS A 1 416 ? 215.335 343.737 199.313 1.00 78.50 416 CYS U O 1
ATOM 721 N N . ASN A 1 417 ? 217.569 343.613 198.928 1.00 61.78 417 ASN U N 1
ATOM 722 C CA . ASN A 1 417 ? 217.944 342.918 200.167 1.00 58.17 417 ASN U CA 1
ATOM 723 C C . ASN A 1 417 ? 217.217 341.582 200.299 1.00 64.43 417 ASN U C 1
ATOM 724 O O . ASN A 1 417 ? 216.842 341.164 201.396 1.00 72.06 417 ASN U O 1
ATOM 729 N N . THR A 1 418 ? 217.031 340.903 199.171 1.00 67.84 418 THR U N 1
ATOM 730 C CA . THR A 1 418 ? 216.326 339.631 199.114 1.00 65.97 418 THR U CA 1
ATOM 731 C C . THR A 1 418 ? 216.744 338.920 197.835 1.00 66.79 418 THR U C 1
ATOM 732 O O . THR A 1 418 ? 217.553 339.428 197.055 1.00 73.86 418 THR U O 1
ATOM 736 N N . ARG A 1 419 ? 216.172 337.738 197.618 1.00 63.20 419 ARG U N 1
ATOM 737 C CA . ARG A 1 419 ? 216.542 336.914 196.477 1.00 59.88 419 ARG U CA 1
ATOM 738 C C . ARG A 1 419 ? 216.022 337.530 195.188 1.00 59.38 419 ARG U C 1
ATOM 739 O O . ARG A 1 419 ? 214.809 337.677 195.006 1.00 64.85 419 ARG U O 1
ATOM 747 N N . PHE A 1 420 ? 216.936 337.893 194.297 1.00 57.34 420 PHE U N 1
ATOM 748 C CA . PHE A 1 420 ? 216.587 338.371 192.965 1.00 61.53 420 PHE U CA 1
ATOM 749 C C . PHE A 1 420 ? 216.714 337.201 191.998 1.00 65.32 420 PHE U C 1
ATOM 750 O O . PHE A 1 420 ? 217.805 336.894 191.515 1.00 64.82 420 PHE U O 1
ATOM 758 N N . GLU A 1 421 ? 215.596 336.542 191.728 1.00 68.97 421 GLU U N 1
ATOM 759 C CA . GLU A 1 421 ? 215.513 335.541 190.678 1.00 62.36 421 GLU U CA 1
ATOM 760 C C . GLU A 1 421 ? 214.757 336.146 189.507 1.00 62.40 421 GLU U C 1
ATOM 761 O O . GLU A 1 421 ? 213.685 336.730 189.692 1.00 69.68 421 GLU U O 1
ATOM 767 N N . PHE A 1 422 ? 215.323 336.028 188.311 1.00 50.25 422 PHE U N 1
ATOM 768 C CA . PHE A 1 422 ? 214.751 336.654 187.128 1.00 51.70 422 PHE U CA 1
ATOM 769 C C . PHE A 1 422 ? 215.218 335.879 185.909 1.00 55.82 422 PHE U C 1
ATOM 770 O O . PHE A 1 422 ? 216.419 335.837 185.628 1.00 60.52 422 PHE U O 1
ATOM 778 N N . THR A 1 423 ? 214.282 335.269 185.191 1.00 52.69 423 THR U N 1
ATOM 779 C CA . THR A 1 423 ? 214.609 334.453 184.032 1.00 50.55 423 THR U CA 1
ATOM 780 C C . THR A 1 423 ? 214.186 335.162 182.757 1.00 48.91 423 THR U C 1
ATOM 781 O O . THR A 1 423 ? 213.053 335.640 182.650 1.00 50.79 423 THR U O 1
ATOM 785 N N . VAL A 1 424 ? 215.103 335.229 181.803 1.00 60.15 424 VAL U N 1
ATOM 786 C CA . VAL A 1 424 ? 214.823 335.671 180.445 1.00 60.72 424 VAL U CA 1
ATOM 787 C C . VAL A 1 424 ? 215.041 334.454 179.559 1.00 66.66 424 VAL U C 1
ATOM 788 O O . VAL A 1 424 ? 216.180 334.143 179.192 1.00 69.35 424 VAL U O 1
ATOM 792 N N . ASP A 1 425 ? 213.942 333.766 179.226 1.00 59.10 425 ASP U N 1
ATOM 793 C CA . ASP A 1 425 ? 213.935 332.477 178.538 1.00 61.06 425 ASP U CA 1
ATOM 794 C C . ASP A 1 425 ? 214.801 331.453 179.263 1.00 68.52 425 ASP U C 1
ATOM 795 O O . ASP A 1 425 ? 214.372 330.870 180.263 1.00 71.89 425 ASP U O 1
ATOM 800 N N . ASN A 1 426 ? 216.018 331.227 178.775 1.00 61.70 426 ASN U N 1
ATOM 801 C CA . ASN A 1 426 ? 216.897 330.210 179.330 1.00 57.95 426 ASN U CA 1
ATOM 802 C C . ASN A 1 426 ? 218.019 330.772 180.196 1.00 64.82 426 ASN U C 1
ATOM 803 O O . ASN A 1 426 ? 218.838 329.995 180.697 1.00 69.92 426 ASN U O 1
ATOM 808 N N . PHE A 1 427 ? 218.085 332.087 180.387 1.00 56.68 427 PHE U N 1
ATOM 809 C CA . PHE A 1 427 ? 219.074 332.704 181.261 1.00 50.81 427 PHE U CA 1
ATOM 810 C C . PHE A 1 427 ? 218.391 333.131 182.550 1.00 45.74 427 PHE U C 1
ATOM 811 O O . PHE A 1 427 ? 217.421 333.892 182.513 1.00 53.89 427 PHE U O 1
ATOM 819 N N . CYS A 1 428 ? 218.904 332.662 183.681 1.00 44.80 428 CYS U N 1
ATOM 820 C CA . CYS A 1 428 ? 218.409 333.070 184.988 1.00 50.23 428 CYS U CA 1
ATOM 821 C C . CYS A 1 428 ? 219.384 334.071 185.592 1.00 54.56 428 CYS U C 1
ATOM 822 O O . CYS A 1 428 ? 220.582 333.787 185.710 1.00 60.87 428 CYS U O 1
ATOM 825 N N . PHE A 1 429 ? 218.871 335.237 185.972 1.00 54.01 429 PHE U N 1
ATOM 826 C CA . PHE A 1 429 ? 219.675 336.297 186.572 1.00 45.57 429 PHE U CA 1
ATOM 827 C C . PHE A 1 429 ? 219.511 336.195 188.081 1.00 47.03 429 PHE U C 1
ATOM 828 O O . PHE A 1 429 ? 218.580 336.764 188.657 1.00 59.69 429 PHE U O 1
ATOM 836 N N . LEU A 1 430 ? 220.418 335.468 188.721 1.00 49.22 430 LEU U N 1
ATOM 837 C CA . LEU A 1 430 ? 220.327 335.164 190.141 1.00 53.00 430 LEU U CA 1
ATOM 838 C C . LEU A 1 430 ? 221.309 336.028 190.919 1.00 54.03 430 LEU U C 1
ATOM 839 O O . LEU A 1 430 ? 222.486 336.116 190.561 1.00 62.51 430 LEU U O 1
ATOM 844 N N . GLY A 1 431 ? 220.820 336.660 191.981 1.00 49.68 431 GLY U N 1
ATOM 845 C CA . GLY A 1 431 ? 221.676 337.483 192.813 1.00 49.38 431 GLY U CA 1
ATOM 846 C C . GLY A 1 431 ? 220.951 337.918 194.063 1.00 49.34 431 GLY U C 1
ATOM 847 O O . GLY A 1 431 ? 219.737 337.744 194.201 1.00 57.85 431 GLY U O 1
ATOM 848 N N . LEU A 1 432 ? 221.726 338.486 194.983 1.00 45.53 432 LEU U N 1
ATOM 849 C CA . LEU A 1 432 ? 221.218 339.089 196.215 1.00 46.15 432 LEU U CA 1
ATOM 850 C C . LEU A 1 432 ? 221.663 340.545 196.194 1.00 58.08 432 LEU U C 1
ATOM 851 O O . LEU A 1 432 ? 222.791 340.868 196.604 1.00 66.19 432 LEU U O 1
ATOM 856 N N . PRO A 1 433 ? 220.835 341.450 195.675 1.00 54.32 433 PRO U N 1
ATOM 857 C CA . PRO A 1 433 ? 221.224 342.863 195.648 1.00 48.82 433 PRO U CA 1
ATOM 858 C C . PRO A 1 433 ? 221.157 343.470 197.034 1.00 48.84 433 PRO U C 1
ATOM 859 O O . PRO A 1 433 ? 220.230 343.208 197.804 1.00 63.46 433 PRO U O 1
ATOM 863 N N . ILE A 1 434 ? 222.154 344.284 197.355 1.00 44.91 434 ILE U N 1
ATOM 864 C CA . ILE A 1 434 ? 222.245 344.931 198.654 1.00 50.42 434 ILE U CA 1
ATOM 865 C C . ILE A 1 434 ? 221.901 346.399 198.472 1.00 59.64 434 ILE U C 1
ATOM 866 O O . ILE A 1 434 ? 222.575 347.116 197.723 1.00 62.52 434 ILE U O 1
ATOM 871 N N . HIS A 1 435 ? 220.851 346.843 199.153 1.00 74.20 435 HIS U N 1
ATOM 872 C CA . HIS A 1 435 ? 220.399 348.223 199.103 1.00 72.40 435 HIS U CA 1
ATOM 873 C C . HIS A 1 435 ? 220.552 348.851 200.476 1.00 76.84 435 HIS U C 1
ATOM 874 O O . HIS A 1 435 ? 220.342 348.191 201.499 1.00 80.92 435 HIS U O 1
ATOM 881 N N . VAL A 1 436 ? 220.928 350.128 200.491 1.00 81.77 436 VAL U N 1
ATOM 882 C CA . VAL A 1 436 ? 221.022 350.860 201.742 1.00 78.36 436 VAL U CA 1
ATOM 883 C C . VAL A 1 436 ? 219.614 351.115 202.276 1.00 81.77 436 VAL U C 1
ATOM 884 O O . VAL A 1 436 ? 218.630 351.131 201.522 1.00 88.67 436 VAL U O 1
ATOM 888 N N . ASP A 1 437 ? 219.502 351.275 203.591 1.00 94.61 437 ASP U N 1
ATOM 889 C CA . ASP A 1 437 ? 218.203 351.481 204.214 1.00 97.33 437 ASP U CA 1
ATOM 890 C C . ASP A 1 437 ? 217.770 352.938 204.037 1.00 103.91 437 ASP U C 1
ATOM 891 O O . ASP A 1 437 ? 218.428 353.734 203.362 1.00 104.16 437 ASP U O 1
ATOM 896 N N . SER A 1 438 ? 216.641 353.302 204.652 1.00 111.93 438 SER U N 1
ATOM 897 C CA . SER A 1 438 ? 216.154 354.674 204.552 1.00 111.72 438 SER U CA 1
ATOM 898 C C . SER A 1 438 ? 217.026 355.644 205.341 1.00 110.56 438 SER U C 1
ATOM 899 O O . SER A 1 438 ? 217.179 356.802 204.937 1.00 109.37 438 SER U O 1
ATOM 902 N N . GLN A 1 439 ? 217.601 355.195 206.460 1.00 106.68 439 GLN U N 1
ATOM 903 C CA . GLN A 1 439 ? 218.428 356.083 207.269 1.00 104.43 439 GLN U CA 1
ATOM 904 C C . GLN A 1 439 ? 219.777 356.354 206.618 1.00 104.36 439 GLN U C 1
ATOM 905 O O . GLN A 1 439 ? 220.376 357.407 206.859 1.00 107.41 439 GLN U O 1
ATOM 911 N N . GLY A 1 440 ? 220.262 355.435 205.802 1.00 96.92 440 GLY U N 1
ATOM 912 C CA . GLY A 1 440 ? 221.531 355.586 205.135 1.00 99.37 440 GLY U CA 1
ATOM 913 C C . GLY A 1 440 ? 222.663 354.716 205.654 1.00 97.38 440 GLY U C 1
ATOM 914 O O . GLY A 1 440 ? 223.830 355.087 205.469 1.00 97.07 440 GLY U O 1
ATOM 915 N N . ARG A 1 441 ? 222.364 353.586 206.282 1.00 90.64 441 ARG U N 1
ATOM 916 C CA . ARG A 1 441 ? 223.379 352.659 206.752 1.00 89.42 441 ARG U CA 1
ATOM 917 C C . ARG A 1 441 ? 223.292 351.357 205.965 1.00 94.60 441 ARG U C 1
ATOM 918 O O . ARG A 1 441 ? 222.196 350.866 205.673 1.00 97.81 441 ARG U O 1
ATOM 926 N N . TRP A 1 442 ? 224.454 350.817 205.599 1.00 74.94 442 TRP U N 1
ATOM 927 C CA . TRP A 1 442 ? 224.491 349.602 204.797 1.00 67.78 442 TRP U CA 1
ATOM 928 C C . TRP A 1 442 ? 224.146 348.366 205.610 1.00 67.93 442 TRP U C 1
ATOM 929 O O . TRP A 1 442 ? 223.646 347.383 205.054 1.00 71.66 442 TRP U O 1
ATOM 940 N N . ARG A 1 443 ? 224.397 348.393 206.916 1.00 72.30 443 ARG U N 1
ATOM 941 C CA . ARG A 1 443 ? 224.267 347.222 207.763 1.00 75.50 443 ARG U CA 1
ATOM 942 C C . ARG A 1 443 ? 223.572 347.617 209.056 1.00 76.58 443 ARG U C 1
ATOM 943 O O . ARG A 1 443 ? 223.640 348.769 209.486 1.00 80.24 443 ARG U O 1
ATOM 951 N N . LYS A 1 444 ? 222.896 346.650 209.668 1.00 86.28 444 LYS U N 1
ATOM 952 C CA . LYS A 1 444 ? 222.285 346.826 210.979 1.00 89.78 444 LYS U CA 1
ATOM 953 C C . LYS A 1 444 ? 223.218 346.217 212.019 1.00 91.51 444 LYS U C 1
ATOM 954 O O . LYS A 1 444 ? 223.372 344.993 212.084 1.00 89.84 444 LYS U O 1
ATOM 960 N N . SER A 1 445 ? 223.838 347.069 212.829 1.00 99.54 445 SER U N 1
ATOM 961 C CA . SER A 1 445 ? 224.769 346.608 213.851 1.00 99.50 445 SER U CA 1
ATOM 962 C C . SER A 1 445 ? 224.127 346.643 215.235 1.00 100.08 445 SER U C 1
ATOM 963 O O . SER A 1 445 ? 224.304 345.724 216.034 1.00 100.39 445 SER U O 1
ATOM 966 N N . ASP A 1 525 ? 232.688 360.822 196.142 1.00 114.83 525 ASP U N 1
ATOM 967 C CA . ASP A 1 525 ? 231.679 360.809 195.090 1.00 114.93 525 ASP U CA 1
ATOM 968 C C . ASP A 1 525 ? 230.770 359.596 195.222 1.00 114.54 525 ASP U C 1
ATOM 969 O O . ASP A 1 525 ? 229.597 359.725 195.576 1.00 115.86 525 ASP U O 1
ATOM 974 N N . LEU A 1 526 ? 231.317 358.414 194.940 1.00 102.53 526 LEU U N 1
ATOM 975 C CA . LEU A 1 526 ? 230.552 357.177 195.039 1.00 101.39 526 LEU U CA 1
ATOM 976 C C . LEU A 1 526 ? 230.372 356.698 196.472 1.00 101.96 526 LEU U C 1
ATOM 977 O O . LEU A 1 526 ? 229.581 355.780 196.701 1.00 103.97 526 LEU U O 1
ATOM 982 N N . GLY A 1 527 ? 231.086 357.281 197.434 1.00 100.50 527 GLY U N 1
ATOM 983 C CA . GLY A 1 527 ? 230.912 356.887 198.820 1.00 99.97 527 GLY U CA 1
ATOM 984 C C . GLY A 1 527 ? 229.594 357.323 199.420 1.00 99.40 527 GLY U C 1
ATOM 985 O O . GLY A 1 527 ? 229.126 356.702 200.378 1.00 101.73 527 GLY U O 1
ATOM 986 N N . LYS A 1 528 ? 228.988 358.381 198.878 1.00 103.21 528 LYS U N 1
ATOM 987 C CA . LYS A 1 528 ? 227.701 358.864 199.351 1.00 105.82 528 LYS U CA 1
ATOM 988 C C . LYS A 1 528 ? 226.593 358.777 198.316 1.00 105.79 528 LYS U C 1
ATOM 989 O O . LYS A 1 528 ? 225.421 358.712 198.700 1.00 106.70 528 LYS U O 1
ATOM 995 N N . ASN A 1 529 ? 226.924 358.775 197.023 1.00 102.15 529 ASN U N 1
ATOM 996 C CA . ASN A 1 529 ? 225.897 358.671 195.993 1.00 103.34 529 ASN U CA 1
ATOM 997 C C . ASN A 1 529 ? 225.373 357.248 195.837 1.00 106.23 529 ASN U C 1
ATOM 998 O O . ASN A 1 529 ? 224.200 357.064 195.495 1.00 104.24 529 ASN U O 1
ATOM 1003 N N . MET A 1 530 ? 226.212 356.241 196.080 1.00 98.81 530 MET U N 1
ATOM 1004 C CA . MET A 1 530 ? 225.813 354.860 195.836 1.00 95.38 530 MET U CA 1
ATOM 1005 C C . MET A 1 530 ? 224.846 354.376 196.908 1.00 95.36 530 MET U C 1
ATOM 1006 O O . MET A 1 530 ? 225.102 354.520 198.105 1.00 91.51 530 MET U O 1
ATOM 1011 N N . ASN A 1 531 ? 223.734 353.791 196.468 1.00 90.80 531 ASN U N 1
ATOM 1012 C CA . ASN A 1 531 ? 222.728 353.248 197.366 1.00 86.60 531 ASN U CA 1
ATOM 1013 C C . ASN A 1 531 ? 222.436 351.776 197.118 1.00 84.90 531 ASN U C 1
ATOM 1014 O O . ASN A 1 531 ? 221.609 351.197 197.832 1.00 86.05 531 ASN U O 1
ATOM 1019 N N . MET A 1 532 ? 223.094 351.152 196.142 1.00 74.50 532 MET U N 1
ATOM 1020 C CA . MET A 1 532 ? 222.802 349.773 195.779 1.00 70.25 532 MET U CA 1
ATOM 1021 C C . MET A 1 532 ? 223.973 349.210 194.992 1.00 73.15 532 MET U C 1
ATOM 1022 O O . MET A 1 532 ? 224.552 349.904 194.155 1.00 78.56 532 MET U O 1
ATOM 1027 N N . PHE A 1 533 ? 224.320 347.954 195.269 1.00 61.40 533 PHE U N 1
ATOM 1028 C CA . PHE A 1 533 ? 225.213 347.191 194.410 1.00 58.26 533 PHE U CA 1
ATOM 1029 C C . PHE A 1 533 ? 224.656 345.783 194.259 1.00 58.46 533 PHE U C 1
ATOM 1030 O O . PHE A 1 533 ? 224.015 345.253 195.169 1.00 68.96 533 PHE U O 1
ATOM 1038 N N . HIS A 1 534 ? 224.904 345.184 193.099 1.00 56.83 534 HIS U N 1
ATOM 1039 C CA . HIS A 1 534 ? 224.328 343.887 192.757 1.00 53.62 534 HIS U CA 1
ATOM 1040 C C . HIS A 1 534 ? 225.377 343.063 192.026 1.00 65.30 534 HIS U C 1
ATOM 1041 O O . HIS A 1 534 ? 225.767 343.406 190.906 1.00 70.41 534 HIS U O 1
ATOM 1048 N N . VAL A 1 535 ? 225.829 341.983 192.658 1.00 65.97 535 VAL U N 1
ATOM 1049 C CA . VAL A 1 535 ? 226.751 341.037 192.028 1.00 58.45 535 VAL U CA 1
ATOM 1050 C C . VAL A 1 535 ? 225.876 339.961 191.395 1.00 55.45 535 VAL U C 1
ATOM 1051 O O . VAL A 1 535 ? 225.575 338.933 191.999 1.00 66.02 535 VAL U O 1
ATOM 1055 N N . CYS A 1 536 ? 225.457 340.204 190.159 1.00 44.03 536 CYS U N 1
ATOM 1056 C CA . CYS A 1 536 ? 224.481 339.356 189.493 1.00 45.01 536 CYS U CA 1
ATOM 1057 C C . CYS A 1 536 ? 225.178 338.211 188.775 1.00 55.51 536 CYS U C 1
ATOM 1058 O O . CYS A 1 536 ? 226.165 338.424 188.067 1.00 67.73 536 CYS U O 1
ATOM 1061 N N . PHE A 1 537 ? 224.659 337.001 188.961 1.00 51.88 537 PHE U N 1
ATOM 1062 C CA . PHE A 1 537 ? 225.193 335.796 188.338 1.00 48.42 537 PHE U CA 1
ATOM 1063 C C . PHE A 1 537 ? 224.188 335.297 187.311 1.00 48.08 537 PHE U C 1
ATOM 1064 O O . PHE A 1 537 ? 223.004 335.137 187.625 1.00 56.32 537 PHE U O 1
ATOM 1072 N N . VAL A 1 538 ? 224.656 335.051 186.094 1.00 46.81 538 VAL U N 1
ATOM 1073 C CA . VAL A 1 538 ? 223.820 334.524 185.023 1.00 49.06 538 VAL U CA 1
ATOM 1074 C C . VAL A 1 538 ? 224.065 333.030 184.905 1.00 58.64 538 VAL U C 1
ATOM 1075 O O . VAL A 1 538 ? 225.214 332.589 184.768 1.00 65.11 538 VAL U O 1
ATOM 1079 N N . MET A 1 539 ? 222.991 332.252 184.957 1.00 56.89 539 MET U N 1
ATOM 1080 C CA . MET A 1 539 ? 223.052 330.809 184.819 1.00 46.52 539 MET U CA 1
ATOM 1081 C C . MET A 1 539 ? 222.155 330.365 183.673 1.00 48.52 539 MET U C 1
ATOM 1082 O O . MET A 1 539 ? 221.173 331.029 183.334 1.00 54.43 539 MET U O 1
ATOM 1087 N N . ASN A 1 540 ? 222.501 329.232 183.069 1.00 49.31 540 ASN U N 1
ATOM 1088 C CA . ASN A 1 540 ? 221.643 328.570 182.088 1.00 50.13 540 ASN U CA 1
ATOM 1089 C C . ASN A 1 540 ? 221.473 327.095 182.444 1.00 57.18 540 ASN U C 1
ATOM 1090 O O . ASN A 1 540 ? 221.987 326.213 181.746 1.00 60.61 540 ASN U O 1
ATOM 1095 N N . PRO A 1 541 ? 220.739 326.786 183.510 1.00 53.49 541 PRO U N 1
ATOM 1096 C CA . PRO A 1 541 ? 220.441 325.381 183.783 1.00 55.63 541 PRO U CA 1
ATOM 1097 C C . PRO A 1 541 ? 219.299 324.890 182.911 1.00 59.85 541 PRO U C 1
ATOM 1098 O O . PRO A 1 541 ? 218.491 325.667 182.401 1.00 61.82 541 PRO U O 1
ATOM 1102 N N . HIS A 1 542 ? 219.257 323.576 182.727 1.00 69.33 542 HIS U N 1
ATOM 1103 C CA . HIS A 1 542 ? 218.130 322.971 182.041 1.00 67.04 542 HIS U CA 1
ATOM 1104 C C . HIS A 1 542 ? 216.882 323.056 182.913 1.00 76.33 542 HIS U C 1
ATOM 1105 O O . HIS A 1 542 ? 216.956 323.234 184.134 1.00 80.93 542 HIS U O 1
ATOM 1112 N N . LEU A 1 543 ? 215.720 322.935 182.268 1.00 73.17 543 LEU U N 1
ATOM 1113 C CA . LEU A 1 543 ? 214.454 323.124 182.971 1.00 67.99 543 LEU U CA 1
ATOM 1114 C C . LEU A 1 543 ? 214.181 322.004 183.968 1.00 68.69 543 LEU U C 1
ATOM 1115 O O . LEU A 1 543 ? 213.418 322.197 184.920 1.00 71.12 543 LEU U O 1
ATOM 1120 N N . ILE A 1 544 ? 214.796 320.835 183.773 1.00 61.53 544 ILE U N 1
ATOM 1121 C CA . ILE A 1 544 ? 214.603 319.716 184.691 1.00 60.77 544 ILE U CA 1
ATOM 1122 C C . ILE A 1 544 ? 215.506 319.809 185.911 1.00 66.17 544 ILE U C 1
ATOM 1123 O O . ILE A 1 544 ? 215.206 319.195 186.942 1.00 67.07 544 ILE U O 1
ATOM 1128 N N . GLU A 1 545 ? 216.589 320.593 185.845 1.00 72.90 545 GLU U N 1
ATOM 1129 C CA . GLU A 1 545 ? 217.517 320.742 186.961 1.00 70.48 545 GLU U CA 1
ATOM 1130 C C . GLU A 1 545 ? 217.635 322.193 187.414 1.00 70.79 545 GLU U C 1
ATOM 1131 O O . GLU A 1 545 ? 218.585 322.537 188.134 1.00 77.34 545 GLU U O 1
ATOM 1137 N N . TYR A 1 546 ? 216.680 323.036 187.006 1.00 62.59 546 TYR U N 1
ATOM 1138 C CA . TYR A 1 546 ? 216.751 324.472 187.264 1.00 60.57 546 TYR U CA 1
ATOM 1139 C C . TYR A 1 546 ? 216.728 324.777 188.754 1.00 58.27 546 TYR U C 1
ATOM 1140 O O . TYR A 1 546 ? 217.567 325.539 189.252 1.00 71.26 546 TYR U O 1
ATOM 1149 N N . ASN A 1 547 ? 215.770 324.188 189.478 1.00 55.37 547 ASN U N 1
ATOM 1150 C CA . ASN A 1 547 ? 215.625 324.463 190.904 1.00 64.50 547 ASN U CA 1
ATOM 1151 C C . ASN A 1 547 ? 216.851 324.012 191.680 1.00 71.90 547 ASN U C 1
ATOM 1152 O O . ASN A 1 547 ? 217.342 324.746 192.548 1.00 79.27 547 ASN U O 1
ATOM 1157 N N . LYS A 1 548 ? 217.391 322.840 191.340 1.00 72.23 548 LYS U N 1
ATOM 1158 C CA . LYS A 1 548 ? 218.573 322.321 192.022 1.00 68.03 548 LYS U CA 1
ATOM 1159 C C . LYS A 1 548 ? 219.788 323.211 191.789 1.00 62.34 548 LYS U C 1
ATOM 1160 O O . LYS A 1 548 ? 220.473 323.595 192.747 1.00 65.78 548 LYS U O 1
ATOM 1166 N N . ARG A 1 549 ? 220.055 323.568 190.526 1.00 55.13 549 ARG U N 1
ATOM 1167 C CA . ARG A 1 549 ? 221.235 324.371 190.210 1.00 58.21 549 ARG U CA 1
ATOM 1168 C C . ARG A 1 549 ? 221.150 325.763 190.830 1.00 63.85 549 ARG U C 1
ATOM 1169 O O . ARG A 1 549 ? 222.114 326.239 191.449 1.00 68.00 549 ARG U O 1
ATOM 1177 N N . ILE A 1 550 ? 219.989 326.418 190.703 1.00 63.13 550 ILE U N 1
ATOM 1178 C CA . ILE A 1 550 ? 219.831 327.764 191.241 1.00 56.24 550 ILE U CA 1
ATOM 1179 C C . ILE A 1 550 ? 219.891 327.748 192.762 1.00 60.22 550 ILE U C 1
ATOM 1180 O O . ILE A 1 550 ? 220.511 328.624 193.380 1.00 66.16 550 ILE U O 1
ATOM 1185 N N . ASP A 1 551 ? 219.292 326.728 193.393 1.00 58.60 551 ASP U N 1
ATOM 1186 C CA . ASP A 1 551 ? 219.313 326.633 194.847 1.00 61.86 551 ASP U CA 1
ATOM 1187 C C . ASP A 1 551 ? 220.723 326.413 195.377 1.00 62.89 551 ASP U C 1
ATOM 1188 O O . ASP A 1 551 ? 221.122 327.069 196.348 1.00 65.97 551 ASP U O 1
ATOM 1193 N N . ASP A 1 552 ? 221.504 325.523 194.748 1.00 66.15 552 ASP U N 1
ATOM 1194 C CA . ASP A 1 552 ? 222.854 325.288 195.260 1.00 68.07 552 ASP U CA 1
ATOM 1195 C C . ASP A 1 552 ? 223.752 326.499 195.032 1.00 66.15 552 ASP U C 1
ATOM 1196 O O . ASP A 1 552 ? 224.537 326.862 195.920 1.00 71.35 552 ASP U O 1
ATOM 1201 N N . MET A 1 553 ? 223.626 327.158 193.873 1.00 49.46 553 MET U N 1
ATOM 1202 C CA . MET A 1 553 ? 224.428 328.354 193.627 1.00 45.57 553 MET U CA 1
ATOM 1203 C C . MET A 1 553 ? 224.089 329.471 194.605 1.00 46.43 553 MET U C 1
ATOM 1204 O O . MET A 1 553 ? 224.993 330.082 195.188 1.00 60.34 553 MET U O 1
ATOM 1209 N N . TYR A 1 554 ? 222.795 329.726 194.829 1.00 43.49 554 TYR U N 1
ATOM 1210 C CA . TYR A 1 554 ? 222.396 330.800 195.732 1.00 50.22 554 TYR U CA 1
ATOM 1211 C C . TYR A 1 554 ? 222.771 330.488 197.173 1.00 50.60 554 TYR U C 1
ATOM 1212 O O . TYR A 1 554 ? 223.143 331.391 197.930 1.00 60.66 554 TYR U O 1
ATOM 1221 N N . GLN A 1 555 ? 222.684 329.219 197.575 1.00 48.97 555 GLN U N 1
ATOM 1222 C CA . GLN A 1 555 ? 222.999 328.879 198.952 1.00 53.84 555 GLN U CA 1
ATOM 1223 C C . GLN A 1 555 ? 224.498 328.855 199.215 1.00 59.78 555 GLN U C 1
ATOM 1224 O O . GLN A 1 555 ? 224.922 329.108 200.348 1.00 64.57 555 GLN U O 1
ATOM 1230 N N . PHE A 1 556 ? 225.321 328.566 198.203 1.00 57.88 556 PHE U N 1
ATOM 1231 C CA . PHE A 1 556 ? 226.730 328.320 198.457 1.00 50.49 556 PHE U CA 1
ATOM 1232 C C . PHE A 1 556 ? 227.675 329.397 197.943 1.00 48.64 556 PHE U C 1
ATOM 1233 O O . PHE A 1 556 ? 228.835 329.413 198.367 1.00 58.01 556 PHE U O 1
ATOM 1241 N N . VAL A 1 557 ? 227.241 330.292 197.055 1.00 45.46 557 VAL U N 1
ATOM 1242 C CA . VAL A 1 557 ? 228.159 331.309 196.549 1.00 48.40 557 VAL U CA 1
ATOM 1243 C C . VAL A 1 557 ? 227.592 332.707 196.752 1.00 53.65 557 VAL U C 1
ATOM 1244 O O . VAL A 1 557 ? 228.237 333.567 197.369 1.00 61.23 557 VAL U O 1
ATOM 1248 N N . VAL A 1 558 ? 226.385 332.932 196.222 1.00 47.76 558 VAL U N 1
ATOM 1249 C CA . VAL A 1 558 ? 225.850 334.282 196.067 1.00 42.51 558 VAL U CA 1
ATOM 1250 C C . VAL A 1 558 ? 225.579 334.918 197.423 1.00 43.13 558 VAL U C 1
ATOM 1251 O O . VAL A 1 558 ? 225.974 336.065 197.674 1.00 52.55 558 VAL U O 1
ATOM 1255 N N . THR A 1 559 ? 224.923 334.176 198.317 1.00 39.69 559 THR U N 1
ATOM 1256 C CA . THR A 1 559 ? 224.555 334.712 199.625 1.00 46.27 559 THR U CA 1
ATOM 1257 C C . THR A 1 559 ? 225.788 335.056 200.451 1.00 61.70 559 THR U C 1
ATOM 1258 O O . THR A 1 559 ? 225.876 336.148 201.026 1.00 65.26 559 THR U O 1
ATOM 1262 N N . ARG A 1 560 ? 226.767 334.148 200.486 1.00 57.22 560 ARG U N 1
ATOM 1263 C CA . ARG A 1 560 ? 227.967 334.364 201.289 1.00 41.79 560 ARG U CA 1
ATOM 1264 C C . ARG A 1 560 ? 228.801 335.517 200.746 1.00 41.47 560 ARG U C 1
ATOM 1265 O O . ARG A 1 560 ? 229.258 336.376 201.514 1.00 52.44 560 ARG U O 1
ATOM 1273 N N . LEU A 1 561 ? 228.999 335.559 199.424 1.00 37.29 561 LEU U N 1
ATOM 1274 C CA . LEU A 1 561 ? 229.793 336.628 198.830 1.00 36.96 561 LEU U CA 1
ATOM 1275 C C . LEU A 1 561 ? 229.123 337.983 198.999 1.00 52.55 561 LEU U C 1
ATOM 1276 O O . LEU A 1 561 ? 229.788 338.970 199.331 1.00 61.27 561 LEU U O 1
ATOM 1281 N N . SER A 1 562 ? 227.799 338.047 198.812 1.00 55.24 562 SER U N 1
ATOM 1282 C CA . SER A 1 562 ? 227.095 339.313 198.965 1.00 45.30 562 SER U CA 1
ATOM 1283 C C . SER A 1 562 ? 227.059 339.775 200.417 1.00 52.95 562 SER U C 1
ATOM 1284 O O . SER A 1 562 ? 227.164 340.978 200.676 1.00 62.58 562 SER U O 1
ATOM 1287 N N . LEU A 1 563 ? 226.940 338.850 201.372 1.00 51.62 563 LEU U N 1
ATOM 1288 C CA . LEU A 1 563 ? 226.955 339.248 202.778 1.00 53.42 563 LEU U CA 1
ATOM 1289 C C . LEU A 1 563 ? 228.335 339.741 203.207 1.00 59.57 563 LEU U C 1
ATOM 1290 O O . LEU A 1 563 ? 228.443 340.721 203.956 1.00 61.04 563 LEU U O 1
ATOM 1295 N N . LEU A 1 564 ? 229.403 339.084 202.735 1.00 56.50 564 LEU U N 1
ATOM 1296 C CA . LEU A 1 564 ? 230.747 339.561 203.050 1.00 52.00 564 LEU U CA 1
ATOM 1297 C C . LEU A 1 564 ? 231.021 340.910 202.399 1.00 54.04 564 LEU U C 1
ATOM 1298 O O . LEU A 1 564 ? 231.675 341.775 203.001 1.00 67.89 564 LEU U O 1
ATOM 1303 N N . LEU A 1 565 ? 230.526 341.111 201.175 1.00 41.50 565 LEU U N 1
ATOM 1304 C CA . LEU A 1 565 ? 230.672 342.407 200.525 1.00 48.13 565 LEU U CA 1
ATOM 1305 C C . LEU A 1 565 ? 229.891 343.486 201.265 1.00 52.89 565 LEU U C 1
ATOM 1306 O O . LEU A 1 565 ? 230.363 344.621 201.390 1.00 65.58 565 LEU U O 1
ATOM 1311 N N . ARG A 1 566 ? 228.713 343.140 201.791 1.00 53.49 566 ARG U N 1
ATOM 1312 C CA . ARG A 1 566 ? 227.947 344.083 202.599 1.00 55.74 566 ARG U CA 1
ATOM 1313 C C . ARG A 1 566 ? 228.702 344.468 203.862 1.00 62.86 566 ARG U C 1
ATOM 1314 O O . ARG A 1 566 ? 228.735 345.646 204.238 1.00 71.02 566 ARG U O 1
ATOM 1322 N N . TYR A 1 567 ? 229.327 343.487 204.523 1.00 58.10 567 TYR U N 1
ATOM 1323 C CA . TYR A 1 567 ? 230.084 343.781 205.739 1.00 54.33 567 TYR U CA 1
ATOM 1324 C C . TYR A 1 567 ? 231.292 344.666 205.451 1.00 50.38 567 TYR U C 1
ATOM 1325 O O . TYR A 1 567 ? 231.553 345.629 206.186 1.00 59.14 567 TYR U O 1
ATOM 1334 N N . VAL A 1 568 ? 232.040 344.360 204.389 1.00 52.08 568 VAL U N 1
ATOM 1335 C CA . VAL A 1 568 ? 233.242 345.140 204.118 1.00 56.66 568 VAL U CA 1
ATOM 1336 C C . VAL A 1 568 ? 232.879 346.527 203.593 1.00 62.70 568 VAL U C 1
ATOM 1337 O O . VAL A 1 568 ? 233.613 347.494 203.825 1.00 66.64 568 VAL U O 1
ATOM 1341 N N . GLN A 1 569 ? 231.725 346.669 202.930 1.00 65.83 569 GLN U N 1
ATOM 1342 C CA . GLN A 1 569 ? 231.258 347.995 202.532 1.00 60.93 569 GLN U CA 1
ATOM 1343 C C . GLN A 1 569 ? 230.793 348.805 203.734 1.00 58.13 569 GLN U C 1
ATOM 1344 O O . GLN A 1 569 ? 231.023 350.019 203.790 1.00 63.39 569 GLN U O 1
ATOM 1350 N N . SER A 1 570 ? 230.149 348.155 204.706 1.00 57.01 570 SER U N 1
ATOM 1351 C CA . SER A 1 570 ? 229.702 348.864 205.900 1.00 63.41 570 SER U CA 1
ATOM 1352 C C . SER A 1 570 ? 230.875 349.312 206.762 1.00 71.52 570 SER U C 1
ATOM 1353 O O . SER A 1 570 ? 230.848 350.409 207.332 1.00 69.12 570 SER U O 1
ATOM 1356 N N . LYS A 1 571 ? 231.912 348.481 206.876 1.00 71.94 571 LYS U N 1
ATOM 1357 C CA . LYS A 1 571 ? 233.016 348.799 207.773 1.00 59.18 571 LYS U CA 1
ATOM 1358 C C . LYS A 1 571 ? 234.147 349.574 207.111 1.00 60.97 571 LYS U C 1
ATOM 1359 O O . LYS A 1 571 ? 234.904 350.251 207.818 1.00 70.35 571 LYS U O 1
ATOM 1365 N N . THR A 1 572 ? 234.286 349.506 205.790 1.00 67.27 572 THR U N 1
ATOM 1366 C CA . THR A 1 572 ? 235.453 350.054 205.113 1.00 72.17 572 THR U CA 1
ATOM 1367 C C . THR A 1 572 ? 235.113 350.896 203.884 1.00 71.19 572 THR U C 1
ATOM 1368 O O . THR A 1 572 ? 235.926 351.752 203.506 1.00 73.01 572 THR U O 1
ATOM 1372 N N . SER A 1 573 ? 233.925 350.725 203.291 1.00 67.27 573 SER U N 1
ATOM 1373 C CA . SER A 1 573 ? 233.531 351.305 202.000 1.00 68.37 573 SER U CA 1
ATOM 1374 C C . SER A 1 573 ? 234.509 350.876 200.901 1.00 69.38 573 SER U C 1
ATOM 1375 O O . SER A 1 573 ? 235.227 351.672 200.296 1.00 69.15 573 SER U O 1
ATOM 1378 N N . TYR A 1 574 ? 234.498 349.565 200.665 1.00 70.44 574 TYR U N 1
ATOM 1379 C CA . TYR A 1 574 ? 235.438 348.873 199.791 1.00 70.35 574 TYR U CA 1
ATOM 1380 C C . TYR A 1 574 ? 234.952 348.785 198.346 1.00 73.21 574 TYR U C 1
ATOM 1381 O O . TYR A 1 574 ? 235.736 349.015 197.416 1.00 77.54 574 TYR U O 1
ATOM 1390 N N . ILE A 1 575 ? 233.674 348.455 198.145 1.00 73.44 575 ILE U N 1
ATOM 1391 C CA . ILE A 1 575 ? 233.119 348.349 196.799 1.00 71.04 575 ILE U CA 1
ATOM 1392 C C . ILE A 1 575 ? 233.066 349.718 196.132 1.00 76.69 575 ILE U C 1
ATOM 1393 O O . ILE A 1 575 ? 233.254 349.826 194.915 1.00 81.87 575 ILE U O 1
ATOM 1398 N N . SER A 1 576 ? 232.864 350.783 196.912 1.00 81.30 576 SER U N 1
ATOM 1399 C CA . SER A 1 576 ? 232.883 352.137 196.357 1.00 78.95 576 SER U CA 1
ATOM 1400 C C . SER A 1 576 ? 234.254 352.482 195.781 1.00 83.04 576 SER U C 1
ATOM 1401 O O . SER A 1 576 ? 234.361 352.986 194.654 1.00 84.38 576 SER U O 1
ATOM 1404 N N . SER A 1 577 ? 235.318 352.181 196.530 1.00 84.36 577 SER U N 1
ATOM 1405 C CA . SER A 1 577 ? 236.672 352.440 196.050 1.00 81.96 577 SER U CA 1
ATOM 1406 C C . SER A 1 577 ? 237.026 351.540 194.872 1.00 83.85 577 SER U C 1
ATOM 1407 O O . SER A 1 577 ? 237.713 351.973 193.938 1.00 87.14 577 SER U O 1
ATOM 1410 N N . GLU A 1 578 ? 236.573 350.283 194.901 1.00 85.82 578 GLU U N 1
ATOM 1411 C CA . GLU A 1 578 ? 236.833 349.372 193.790 1.00 84.27 578 GLU U CA 1
ATOM 1412 C C . GLU A 1 578 ? 236.131 349.828 192.516 1.00 84.05 578 GLU U C 1
ATOM 1413 O O . GLU A 1 578 ? 236.711 349.765 191.426 1.00 87.53 578 GLU U O 1
ATOM 1419 N N . CYS A 1 579 ? 234.892 350.305 192.635 1.00 86.89 579 CYS U N 1
ATOM 1420 C CA . CYS A 1 579 ? 234.183 350.845 191.483 1.00 88.38 579 CYS U CA 1
ATOM 1421 C C . CYS A 1 579 ? 234.858 352.106 190.962 1.00 91.96 579 CYS U C 1
ATOM 1422 O O . CYS A 1 579 ? 234.952 352.308 189.744 1.00 95.03 579 CYS U O 1
ATOM 1425 N N . HIS A 1 580 ? 235.348 352.956 191.874 1.00 89.22 580 HIS U N 1
ATOM 1426 C CA . HIS A 1 580 ? 236.052 354.165 191.462 1.00 88.77 580 HIS U CA 1
ATOM 1427 C C . HIS A 1 580 ? 237.325 353.841 190.692 1.00 89.09 580 HIS U C 1
ATOM 1428 O O . HIS A 1 580 ? 237.588 354.437 189.641 1.00 92.52 580 HIS U O 1
ATOM 1435 N N . ILE A 1 581 ? 238.115 352.877 191.179 1.00 81.19 581 ILE U N 1
ATOM 1436 C CA . ILE A 1 581 ? 239.361 352.567 190.485 1.00 83.35 581 ILE U CA 1
ATOM 1437 C C . ILE A 1 581 ? 239.094 351.799 189.190 1.00 82.84 581 ILE U C 1
ATOM 1438 O O . ILE A 1 581 ? 239.842 351.949 188.220 1.00 86.55 581 ILE U O 1
ATOM 1443 N N . ILE A 1 582 ? 238.008 351.018 189.128 1.00 77.66 582 ILE U N 1
ATOM 1444 C CA . ILE A 1 582 ? 237.649 350.346 187.879 1.00 77.51 582 ILE U CA 1
ATOM 1445 C C . ILE A 1 582 ? 237.246 351.364 186.818 1.00 81.96 582 ILE U C 1
ATOM 1446 O O . ILE A 1 582 ? 237.698 351.287 185.666 1.00 88.40 582 ILE U O 1
ATOM 1451 N N . LEU A 1 583 ? 236.415 352.342 187.188 1.00 82.01 583 LEU U N 1
ATOM 1452 C CA . LEU A 1 583 ? 236.002 353.364 186.227 1.00 84.69 583 LEU U CA 1
ATOM 1453 C C . LEU A 1 583 ? 237.173 354.252 185.814 1.00 86.60 583 LEU U C 1
ATOM 1454 O O . LEU A 1 583 ? 237.290 354.630 184.638 1.00 88.27 583 LEU U O 1
ATOM 1459 N N . LYS A 1 584 ? 238.060 354.576 186.763 1.00 87.91 584 LYS U N 1
ATOM 1460 C CA . LYS A 1 584 ? 239.242 355.370 186.442 1.00 85.39 584 LYS U CA 1
ATOM 1461 C C . LYS A 1 584 ? 240.167 354.624 185.491 1.00 87.30 584 LYS U C 1
ATOM 1462 O O . LYS A 1 584 ? 240.712 355.219 184.556 1.00 93.37 584 LYS U O 1
ATOM 1468 N N . GLU A 1 585 ? 240.346 353.316 185.702 1.00 88.49 585 GLU U N 1
ATOM 1469 C CA . GLU A 1 585 ? 241.195 352.544 184.802 1.00 91.34 585 GLU U CA 1
ATOM 1470 C C . GLU A 1 585 ? 240.548 352.353 183.435 1.00 89.96 585 GLU U C 1
ATOM 1471 O O . GLU A 1 585 ? 241.254 352.319 182.422 1.00 92.08 585 GLU U O 1
ATOM 1477 N N . LYS A 1 586 ? 239.217 352.243 183.385 1.00 89.53 586 LYS U N 1
ATOM 1478 C CA . LYS A 1 586 ? 238.528 352.179 182.098 1.00 92.17 586 LYS U CA 1
ATOM 1479 C C . LYS A 1 586 ? 238.721 353.465 181.307 1.00 98.81 586 LYS U C 1
ATOM 1480 O O . LYS A 1 586 ? 238.981 353.426 180.098 1.00 101.37 586 LYS U O 1
ATOM 1486 N N . GLU A 1 587 ? 238.613 354.617 181.981 1.00 106.65 587 GLU U N 1
ATOM 1487 C CA . GLU A 1 587 ? 238.854 355.892 181.306 1.00 102.86 587 GLU U CA 1
ATOM 1488 C C . GLU A 1 587 ? 240.320 356.047 180.904 1.00 101.28 587 GLU U C 1
ATOM 1489 O O . GLU A 1 587 ? 240.616 356.573 179.825 1.00 101.36 587 GLU U O 1
ATOM 1495 N N . ARG A 1 588 ? 241.246 355.596 181.750 1.00 98.74 588 ARG U N 1
ATOM 1496 C CA . ARG A 1 588 ? 242.667 355.756 181.469 1.00 96.86 588 ARG U CA 1
ATOM 1497 C C . ARG A 1 588 ? 243.184 354.773 180.428 1.00 98.03 588 ARG U C 1
ATOM 1498 O O . ARG A 1 588 ? 244.260 354.999 179.868 1.00 101.98 588 ARG U O 1
ATOM 1506 N N . VAL A 1 589 ? 242.464 353.686 180.170 1.00 98.07 589 VAL U N 1
ATOM 1507 C CA . VAL A 1 589 ? 242.834 352.794 179.078 1.00 101.21 589 VAL U CA 1
ATOM 1508 C C . VAL A 1 589 ? 242.143 353.197 177.780 1.00 98.64 589 VAL U C 1
ATOM 1509 O O . VAL A 1 589 ? 242.771 353.228 176.719 1.00 101.41 589 VAL U O 1
ATOM 1513 N N . LEU A 1 590 ? 240.855 353.552 177.847 1.00 91.37 590 LEU U N 1
ATOM 1514 C CA . LEU A 1 590 ? 240.117 353.857 176.629 1.00 95.16 590 LEU U CA 1
ATOM 1515 C C . LEU A 1 590 ? 240.487 355.218 176.049 1.00 100.96 590 LEU U C 1
ATOM 1516 O O . LEU A 1 590 ? 240.440 355.398 174.828 1.00 100.98 590 LEU U O 1
ATOM 1521 N N . LYS A 1 591 ? 240.858 356.183 176.893 1.00 105.79 591 LYS U N 1
ATOM 1522 C CA . LYS A 1 591 ? 241.053 357.556 176.442 1.00 103.79 591 LYS U CA 1
ATOM 1523 C C . LYS A 1 591 ? 242.451 358.112 176.688 1.00 98.14 591 LYS U C 1
ATOM 1524 O O . LYS A 1 591 ? 242.696 359.276 176.352 1.00 94.75 591 LYS U O 1
ATOM 1530 N N . HIS A 1 592 ? 243.362 357.343 177.262 1.00 102.18 592 HIS U N 1
ATOM 1531 C CA . HIS A 1 592 ? 244.688 357.891 177.531 1.00 102.96 592 HIS U CA 1
ATOM 1532 C C . HIS A 1 592 ? 245.824 357.030 177.003 1.00 103.84 592 HIS U C 1
ATOM 1533 O O . HIS A 1 592 ? 246.834 357.575 176.547 1.00 105.68 592 HIS U O 1
ATOM 1540 N N . SER A 1 593 ? 245.693 355.708 177.048 1.00 102.22 593 SER U N 1
ATOM 1541 C CA . SER A 1 593 ? 246.804 354.825 176.723 1.00 103.46 593 SER U CA 1
ATOM 1542 C C . SER A 1 593 ? 246.956 354.674 175.216 1.00 105.14 593 SER U C 1
ATOM 1543 O O . SER A 1 593 ? 245.994 354.344 174.516 1.00 106.03 593 SER U O 1
ATOM 1546 N N . LYS A 1 594 ? 248.171 354.913 174.720 1.00 111.32 594 LYS U N 1
ATOM 1547 C CA . LYS A 1 594 ? 248.473 354.653 173.319 1.00 112.09 594 LYS U CA 1
ATOM 1548 C C . LYS A 1 594 ? 248.739 353.179 173.050 1.00 111.58 594 LYS U C 1
ATOM 1549 O O . LYS A 1 594 ? 248.746 352.765 171.885 1.00 111.62 594 LYS U O 1
ATOM 1555 N N . THR A 1 595 ? 248.969 352.388 174.100 1.00 99.98 595 THR U N 1
ATOM 1556 C CA . THR A 1 595 ? 249.102 350.945 173.940 1.00 100.04 595 THR U CA 1
ATOM 1557 C C . THR A 1 595 ? 247.785 350.321 173.498 1.00 99.42 595 THR U C 1
ATOM 1558 O O . THR A 1 595 ? 247.781 349.375 172.700 1.00 98.86 595 THR U O 1
ATOM 1562 N N . TYR A 1 596 ? 246.664 350.860 173.988 1.00 98.62 596 TYR U N 1
ATOM 1563 C CA . TYR A 1 596 ? 245.344 350.376 173.596 1.00 99.91 596 TYR U CA 1
ATOM 1564 C C . TYR A 1 596 ? 245.099 350.574 172.104 1.00 99.98 596 TYR U C 1
ATOM 1565 O O . TYR A 1 596 ? 244.535 349.698 171.438 1.00 101.36 596 TYR U O 1
ATOM 1574 N N . GLN A 1 597 ? 245.518 351.717 171.563 1.00 97.70 597 GLN U N 1
ATOM 1575 C CA . GLN A 1 597 ? 245.337 351.983 170.141 1.00 98.79 597 GLN U CA 1
ATOM 1576 C C . GLN A 1 597 ? 246.327 351.222 169.268 1.00 99.00 597 GLN U C 1
ATOM 1577 O O . GLN A 1 597 ? 246.063 351.040 168.075 1.00 99.98 597 GLN U O 1
ATOM 1583 N N . SER A 1 598 ? 247.446 350.774 169.829 1.00 93.25 598 SER U N 1
ATOM 1584 C CA . SER A 1 598 ? 248.451 350.045 169.069 1.00 94.55 598 SER U CA 1
ATOM 1585 C C . SER A 1 598 ? 248.211 348.543 169.059 1.00 96.33 598 SER U C 1
ATOM 1586 O O . SER A 1 598 ? 249.014 347.807 168.476 1.00 98.66 598 SER U O 1
ATOM 1589 N N . ILE A 1 599 ? 247.138 348.074 169.686 1.00 95.42 599 ILE U N 1
ATOM 1590 C CA . ILE A 1 599 ? 246.822 346.655 169.777 1.00 95.63 599 ILE U CA 1
ATOM 1591 C C . ILE A 1 599 ? 245.697 346.359 168.797 1.00 91.93 599 ILE U C 1
ATOM 1592 O O . ILE A 1 599 ? 244.642 347.003 168.838 1.00 91.22 599 ILE U O 1
ATOM 1597 N N . ARG A 1 600 ? 245.926 345.398 167.908 1.00 96.74 600 ARG U N 1
ATOM 1598 C CA . ARG A 1 600 ? 244.972 345.082 166.857 1.00 99.55 600 ARG U CA 1
ATOM 1599 C C . ARG A 1 600 ? 243.925 344.096 167.358 1.00 102.22 600 ARG U C 1
ATOM 1600 O O . ARG A 1 600 ? 244.191 343.261 168.225 1.00 102.26 600 ARG U O 1
ATOM 1608 N N . GLY A 1 601 ? 242.722 344.211 166.804 1.00 100.27 601 GLY U N 1
ATOM 1609 C CA . GLY A 1 601 ? 241.621 343.353 167.198 1.00 98.86 601 GLY U CA 1
ATOM 1610 C C . GLY A 1 601 ? 240.895 343.860 168.426 1.00 99.86 601 GLY U C 1
ATOM 1611 O O . GLY A 1 601 ? 241.529 344.251 169.412 1.00 99.66 601 GLY U O 1
ATOM 1612 N N . ALA A 1 602 ? 239.560 343.867 168.375 1.00 95.32 602 ALA U N 1
ATOM 1613 C CA . ALA A 1 602 ? 238.774 344.292 169.527 1.00 92.92 602 ALA U CA 1
ATOM 1614 C C . ALA A 1 602 ? 238.900 343.312 170.686 1.00 89.88 602 ALA U C 1
ATOM 1615 O O . ALA A 1 602 ? 238.846 343.723 171.849 1.00 90.57 602 ALA U O 1
ATOM 1617 N N . GLY A 1 603 ? 239.066 342.022 170.387 1.00 87.39 603 GLY U N 1
ATOM 1618 C CA . GLY A 1 603 ? 239.245 341.042 171.442 1.00 86.07 603 GLY U CA 1
ATOM 1619 C C . GLY A 1 603 ? 240.546 341.230 172.198 1.00 89.45 603 GLY U C 1
ATOM 1620 O O . GLY A 1 603 ? 240.576 341.143 173.426 1.00 93.25 603 GLY U O 1
ATOM 1621 N N . ASN A 1 604 ? 241.634 341.512 171.478 1.00 87.47 604 ASN U N 1
ATOM 1622 C CA . ASN A 1 604 ? 242.911 341.753 172.140 1.00 85.04 604 ASN U CA 1
ATOM 1623 C C . ASN A 1 604 ? 242.925 343.093 172.866 1.00 81.70 604 ASN U C 1
ATOM 1624 O O . ASN A 1 604 ? 243.563 343.220 173.919 1.00 82.09 604 ASN U O 1
ATOM 1629 N N . LYS A 1 605 ? 242.218 344.092 172.325 1.00 84.86 605 LYS U N 1
ATOM 1630 C CA . LYS A 1 605 ? 242.042 345.360 173.027 1.00 88.28 605 LYS U CA 1
ATOM 1631 C C . LYS A 1 605 ? 241.314 345.153 174.349 1.00 91.33 605 LYS U C 1
ATOM 1632 O O . LYS A 1 605 ? 241.725 345.679 175.390 1.00 92.11 605 LYS U O 1
ATOM 1638 N N . GLY A 1 606 ? 240.225 344.379 174.322 1.00 93.05 606 GLY U N 1
ATOM 1639 C CA . GLY A 1 606 ? 239.513 344.062 175.545 1.00 88.70 606 GLY U CA 1
ATOM 1640 C C . GLY A 1 606 ? 240.324 343.216 176.500 1.00 86.23 606 GLY U C 1
ATOM 1641 O O . GLY A 1 606 ? 240.193 343.358 177.717 1.00 88.46 606 GLY U O 1
ATOM 1642 N N . LYS A 1 607 ? 241.172 342.332 175.970 1.00 82.87 607 LYS U N 1
ATOM 1643 C CA . LYS A 1 607 ? 242.055 341.533 176.814 1.00 80.86 607 LYS U CA 1
ATOM 1644 C C . LYS A 1 607 ? 243.063 342.408 177.549 1.00 81.30 607 LYS U C 1
ATOM 1645 O O . LYS A 1 607 ? 243.292 342.223 178.747 1.00 81.23 607 LYS U O 1
ATOM 1651 N N . TYR A 1 608 ? 243.655 343.381 176.852 1.00 93.31 608 TYR U N 1
ATOM 1652 C CA . TYR A 1 608 ? 244.586 344.302 177.506 1.00 95.54 608 TYR U CA 1
ATOM 1653 C C . TYR A 1 608 ? 243.870 345.207 178.505 1.00 98.89 608 TYR U C 1
ATOM 1654 O O . TYR A 1 608 ? 244.398 345.490 179.591 1.00 99.37 608 TYR U O 1
ATOM 1663 N N . LEU A 1 609 ? 242.664 345.665 178.152 1.00 95.50 609 LEU U N 1
ATOM 1664 C CA . LEU A 1 609 ? 241.871 346.498 179.050 1.00 91.46 609 LEU U CA 1
ATOM 1665 C C . LEU A 1 609 ? 241.504 345.743 180.321 1.00 91.44 609 LEU U C 1
ATOM 1666 O O . LEU A 1 609 ? 241.621 346.278 181.433 1.00 93.43 609 LEU U O 1
ATOM 1671 N N . TYR A 1 610 ? 241.095 344.484 180.176 1.00 83.46 610 TYR U N 1
ATOM 1672 C CA . TYR A 1 610 ? 240.800 343.657 181.332 1.00 77.13 610 TYR U CA 1
ATOM 1673 C C . TYR A 1 610 ? 242.057 343.334 182.118 1.00 82.42 610 TYR U C 1
ATOM 1674 O O . TYR A 1 610 ? 241.997 343.229 183.337 1.00 87.94 610 TYR U O 1
ATOM 1683 N N . GLN A 1 611 ? 243.204 343.194 181.453 1.00 89.54 611 GLN U N 1
ATOM 1684 C CA . GLN A 1 611 ? 244.448 342.960 182.180 1.00 88.61 611 GLN U CA 1
ATOM 1685 C C . GLN A 1 611 ? 244.795 344.154 183.060 1.00 87.88 611 GLN U C 1
ATOM 1686 O O . GLN A 1 611 ? 245.193 343.983 184.217 1.00 90.73 611 GLN U O 1
ATOM 1692 N N . ARG A 1 612 ? 244.602 345.368 182.543 1.00 89.28 612 ARG U N 1
ATOM 1693 C CA . ARG A 1 612 ? 244.831 346.561 183.356 1.00 91.21 612 ARG U CA 1
ATOM 1694 C C . ARG A 1 612 ? 243.825 346.669 184.500 1.00 91.54 612 ARG U C 1
ATOM 1695 O O . ARG A 1 612 ? 244.195 347.045 185.620 1.00 90.29 612 ARG U O 1
ATOM 1703 N N . ILE A 1 613 ? 242.551 346.349 184.233 1.00 87.73 613 ILE U N 1
ATOM 1704 C CA . ILE A 1 613 ? 241.521 346.420 185.274 1.00 82.37 613 ILE U CA 1
ATOM 1705 C C . ILE A 1 613 ? 241.814 345.422 186.388 1.00 81.82 613 ILE U C 1
ATOM 1706 O O . ILE A 1 613 ? 241.816 345.772 187.574 1.00 83.23 613 ILE U O 1
ATOM 1711 N N . LEU A 1 614 ? 242.081 344.167 186.019 1.00 80.34 614 LEU U N 1
ATOM 1712 C CA . LEU A 1 614 ? 242.452 343.142 186.989 1.00 77.08 614 LEU U CA 1
ATOM 1713 C C . LEU A 1 614 ? 243.742 343.485 187.722 1.00 81.50 614 LEU U C 1
ATOM 1714 O O . LEU A 1 614 ? 243.895 343.128 188.896 1.00 86.40 614 LEU U O 1
ATOM 1719 N N . ALA A 1 615 ? 244.671 344.183 187.064 1.00 85.94 615 ALA U N 1
ATOM 1720 C CA . ALA A 1 615 ? 245.899 344.589 187.739 1.00 84.98 615 ALA U CA 1
ATOM 1721 C C . ALA A 1 615 ? 245.635 345.667 188.783 1.00 80.76 615 ALA U C 1
ATOM 1722 O O . ALA A 1 615 ? 246.234 345.647 189.863 1.00 81.29 615 ALA U O 1
ATOM 1724 N N . LYS A 1 616 ? 244.742 346.611 188.488 1.00 79.84 616 LYS U N 1
ATOM 1725 C CA . LYS A 1 616 ? 244.505 347.719 189.404 1.00 78.60 616 LYS U CA 1
ATOM 1726 C C . LYS A 1 616 ? 243.401 347.455 190.421 1.00 82.53 616 LYS U C 1
ATOM 1727 O O . LYS A 1 616 ? 243.405 348.084 191.486 1.00 80.41 616 LYS U O 1
ATOM 1733 N N . SER A 1 617 ? 242.470 346.549 190.137 1.00 88.19 617 SER U N 1
ATOM 1734 C CA . SER A 1 617 ? 241.306 346.332 190.988 1.00 82.03 617 SER U CA 1
ATOM 1735 C C . SER A 1 617 ? 241.406 345.004 191.721 1.00 80.89 617 SER U C 1
ATOM 1736 O O . SER A 1 617 ? 241.887 344.010 191.167 1.00 83.18 617 SER U O 1
ATOM 1739 N N . SER A 1 618 ? 240.940 344.995 192.970 1.00 73.00 618 SER U N 1
ATOM 1740 C CA . SER A 1 618 ? 240.902 343.790 193.785 1.00 69.92 618 SER U CA 1
ATOM 1741 C C . SER A 1 618 ? 239.558 343.080 193.740 1.00 72.67 618 SER U C 1
ATOM 1742 O O . SER A 1 618 ? 239.522 341.852 193.850 1.00 77.01 618 SER U O 1
ATOM 1745 N N . LEU A 1 619 ? 238.458 343.822 193.591 1.00 72.25 619 LEU U N 1
ATOM 1746 C CA . LEU A 1 619 ? 237.153 343.187 193.429 1.00 68.57 619 LEU U CA 1
ATOM 1747 C C . LEU A 1 619 ? 237.045 342.469 192.095 1.00 66.38 619 LEU U C 1
ATOM 1748 O O . LEU A 1 619 ? 236.378 341.432 192.003 1.00 70.82 619 LEU U O 1
ATOM 1753 N N . ALA A 1 620 ? 237.690 343.008 191.059 1.00 68.65 620 ALA U N 1
ATOM 1754 C CA . ALA A 1 620 ? 237.710 342.343 189.764 1.00 69.27 620 ALA U CA 1
ATOM 1755 C C . ALA A 1 620 ? 238.435 341.010 189.845 1.00 71.85 620 ALA U C 1
ATOM 1756 O O . ALA A 1 620 ? 238.010 340.029 189.226 1.00 77.30 620 ALA U O 1
ATOM 1758 N N . ARG A 1 621 ? 239.526 340.955 190.613 1.00 72.04 621 ARG U N 1
ATOM 1759 C CA . ARG A 1 621 ? 240.239 339.698 190.812 1.00 70.57 621 ARG U CA 1
ATOM 1760 C C . ARG A 1 621 ? 239.384 338.689 191.566 1.00 75.80 621 ARG U C 1
ATOM 1761 O O . ARG A 1 621 ? 239.371 337.501 191.216 1.00 78.65 621 ARG U O 1
ATOM 1769 N N . ALA A 1 622 ? 238.644 339.149 192.580 1.00 68.72 622 ALA U N 1
ATOM 1770 C CA . ALA A 1 622 ? 237.755 338.267 193.330 1.00 66.49 622 ALA U CA 1
ATOM 1771 C C . ALA A 1 622 ? 236.657 337.694 192.440 1.00 73.58 622 ALA U C 1
ATOM 1772 O O . ALA A 1 622 ? 236.401 336.487 192.455 1.00 78.60 622 ALA U O 1
ATOM 1774 N N . LEU A 1 623 ? 236.022 338.545 191.626 1.00 70.26 623 LEU U N 1
ATOM 1775 C CA . LEU A 1 623 ? 234.945 338.069 190.760 1.00 65.90 623 LEU U CA 1
ATOM 1776 C C . LEU A 1 623 ? 235.468 337.161 189.654 1.00 64.20 623 LEU U C 1
ATOM 1777 O O . LEU A 1 623 ? 234.836 336.147 189.328 1.00 72.41 623 LEU U O 1
ATOM 1782 N N . THR A 1 624 ? 236.627 337.500 189.077 1.00 61.43 624 THR U N 1
ATOM 1783 C CA . THR A 1 624 ? 237.212 336.686 188.017 1.00 70.98 624 THR U CA 1
ATOM 1784 C C . THR A 1 624 ? 237.606 335.309 188.536 1.00 73.59 624 THR U C 1
ATOM 1785 O O . THR A 1 624 ? 237.301 334.285 187.909 1.00 72.02 624 THR U O 1
ATOM 1789 N N . GLU A 1 625 ? 238.252 335.263 189.706 1.00 79.40 625 GLU U N 1
ATOM 1790 C CA . GLU A 1 625 ? 238.617 333.987 190.303 1.00 82.41 625 GLU U CA 1
ATOM 1791 C C . GLU A 1 625 ? 237.388 333.190 190.721 1.00 81.59 625 GLU U C 1
ATOM 1792 O O . GLU A 1 625 ? 237.383 331.963 190.583 1.00 82.41 625 GLU U O 1
ATOM 1798 N N . CYS A 1 626 ? 236.338 333.866 191.201 1.00 67.78 626 CYS U N 1
ATOM 1799 C CA . CYS A 1 626 ? 235.109 333.177 191.584 1.00 68.71 626 CYS U CA 1
ATOM 1800 C C . CYS A 1 626 ? 234.457 332.498 190.387 1.00 73.98 626 CYS U C 1
ATOM 1801 O O . CYS A 1 626 ? 234.108 331.315 190.450 1.00 80.21 626 CYS U O 1
ATOM 1804 N N . VAL A 1 627 ? 234.314 333.227 189.276 1.00 64.56 627 VAL U N 1
ATOM 1805 C CA . VAL A 1 627 ? 233.698 332.651 188.085 1.00 61.22 627 VAL U CA 1
ATOM 1806 C C . VAL A 1 627 ? 234.564 331.534 187.512 1.00 72.04 627 VAL U C 1
ATOM 1807 O O . VAL A 1 627 ? 234.057 330.456 187.165 1.00 71.34 627 VAL U O 1
ATOM 1811 N N . ASP A 1 628 ? 235.883 331.753 187.443 1.00 80.60 628 ASP U N 1
ATOM 1812 C CA . ASP A 1 628 ? 236.775 330.764 186.842 1.00 75.76 628 ASP U CA 1
ATOM 1813 C C . ASP A 1 628 ? 236.855 329.489 187.675 1.00 72.87 628 ASP U C 1
ATOM 1814 O O . ASP A 1 628 ? 236.949 328.391 187.117 1.00 73.99 628 ASP U O 1
ATOM 1819 N N . LYS A 1 629 ? 236.819 329.602 188.999 1.00 66.13 629 LYS U N 1
ATOM 1820 C CA . LYS A 1 629 ? 236.943 328.433 189.852 1.00 68.48 629 LYS U CA 1
ATOM 1821 C C . LYS A 1 629 ? 235.604 327.823 190.247 1.00 73.57 629 LYS U C 1
ATOM 1822 O O . LYS A 1 629 ? 235.589 326.744 190.845 1.00 80.25 629 LYS U O 1
ATOM 1828 N N . ILE A 1 630 ? 234.485 328.469 189.929 1.00 68.14 630 ILE U N 1
ATOM 1829 C CA . ILE A 1 630 ? 233.192 327.803 190.066 1.00 64.77 630 ILE U CA 1
ATOM 1830 C C . ILE A 1 630 ? 232.807 327.095 188.772 1.00 64.52 630 ILE U C 1
ATOM 1831 O O . ILE A 1 630 ? 232.307 325.967 188.801 1.00 62.33 630 ILE U O 1
ATOM 1836 N N . GLN A 1 631 ? 233.089 327.713 187.618 1.00 63.61 631 GLN U N 1
ATOM 1837 C CA . GLN A 1 631 ? 232.882 327.042 186.339 1.00 60.40 631 GLN U CA 1
ATOM 1838 C C . GLN A 1 631 ? 233.791 325.835 186.157 1.00 65.67 631 GLN U C 1
ATOM 1839 O O . GLN A 1 631 ? 233.446 324.925 185.395 1.00 64.94 631 GLN U O 1
ATOM 1845 N N . ARG A 1 632 ? 234.939 325.803 186.830 1.00 77.67 632 ARG U N 1
ATOM 1846 C CA . ARG A 1 632 ? 235.851 324.670 186.783 1.00 73.79 632 ARG U CA 1
ATOM 1847 C C . ARG A 1 632 ? 235.583 323.656 187.887 1.00 73.92 632 ARG U C 1
ATOM 1848 O O . ARG A 1 632 ? 236.354 322.698 188.023 1.00 76.60 632 ARG U O 1
ATOM 1856 N N . ASN A 1 633 ? 234.521 323.864 188.675 1.00 61.76 633 ASN U N 1
ATOM 1857 C CA . ASN A 1 633 ? 234.104 322.975 189.764 1.00 58.47 633 ASN U CA 1
ATOM 1858 C C . ASN A 1 633 ? 235.211 322.807 190.805 1.00 67.46 633 ASN U C 1
ATOM 1859 O O . ASN A 1 633 ? 235.632 321.694 191.125 1.00 74.69 633 ASN U O 1
ATOM 1864 N N . GLU A 1 634 ? 235.682 323.932 191.336 1.00 67.70 634 GLU U N 1
ATOM 1865 C CA . GLU A 1 634 ? 236.750 323.949 192.321 1.00 62.87 634 GLU U CA 1
ATOM 1866 C C . GLU A 1 634 ? 236.367 324.879 193.464 1.00 62.50 634 GLU U C 1
ATOM 1867 O O . GLU A 1 634 ? 235.294 325.486 193.469 1.00 66.33 634 GLU U O 1
ATOM 1873 N N . ILE A 1 635 ? 237.258 324.984 194.442 1.00 57.35 635 ILE U N 1
ATOM 1874 C CA . ILE A 1 635 ? 237.087 325.894 195.567 1.00 55.30 635 ILE U CA 1
ATOM 1875 C C . ILE A 1 635 ? 237.691 327.236 195.179 1.00 59.03 635 ILE U C 1
ATOM 1876 O O . ILE A 1 635 ? 238.875 327.317 194.835 1.00 65.63 635 ILE U O 1
ATOM 1881 N N . ALA A 1 636 ? 236.882 328.290 195.234 1.00 60.30 636 ALA U N 1
ATOM 1882 C CA . ALA A 1 636 ? 237.297 329.621 194.816 1.00 58.48 636 ALA U CA 1
ATOM 1883 C C . ALA A 1 636 ? 237.738 330.412 196.040 1.00 63.65 636 ALA U C 1
ATOM 1884 O O . ALA A 1 636 ? 236.901 330.863 196.830 1.00 70.70 636 ALA U O 1
ATOM 1886 N N . CYS A 1 637 ? 239.049 330.582 196.196 1.00 70.60 637 CYS U N 1
ATOM 1887 C CA . CYS A 1 637 ? 239.600 331.414 197.257 1.00 69.85 637 CYS U CA 1
ATOM 1888 C C . CYS A 1 637 ? 239.813 332.821 196.713 1.00 76.15 637 CYS U C 1
ATOM 1889 O O . CYS A 1 637 ? 240.595 333.017 195.777 1.00 79.17 637 CYS U O 1
ATOM 1892 N N . LEU A 1 638 ? 239.120 333.794 197.296 1.00 76.38 638 LEU U N 1
ATOM 1893 C CA . LEU A 1 638 ? 239.105 335.160 196.796 1.00 74.73 638 LEU U CA 1
ATOM 1894 C C . LEU A 1 638 ? 239.693 336.095 197.840 1.00 77.60 638 LEU U C 1
ATOM 1895 O O . LEU A 1 638 ? 239.427 335.952 199.036 1.00 79.30 638 LEU U O 1
ATOM 1900 N N . GLU A 1 639 ? 240.491 337.055 197.384 1.00 82.30 639 GLU U N 1
ATOM 1901 C CA . GLU A 1 639 ? 241.112 338.043 198.255 1.00 80.60 639 GLU U CA 1
ATOM 1902 C C . GLU A 1 639 ? 240.266 339.309 198.237 1.00 86.57 639 GLU U C 1
ATOM 1903 O O . GLU A 1 639 ? 240.034 339.890 197.171 1.00 90.03 639 GLU U O 1
ATOM 1909 N N . ILE A 1 640 ? 239.807 339.735 199.411 1.00 81.87 640 ILE U N 1
ATOM 1910 C CA . ILE A 1 640 ? 238.965 340.919 199.543 1.00 80.00 640 ILE U CA 1
ATOM 1911 C C . ILE A 1 640 ? 239.592 341.831 200.588 1.00 81.61 640 ILE U C 1
ATOM 1912 O O . ILE A 1 640 ? 239.849 341.400 201.720 1.00 84.80 640 ILE U O 1
ATOM 1917 N N . ASN A 1 641 ? 239.888 343.073 200.187 1.00 85.82 641 ASN U N 1
ATOM 1918 C CA . ASN A 1 641 ? 240.362 344.185 201.015 1.00 84.66 641 ASN U CA 1
ATOM 1919 C C . ASN A 1 641 ? 241.755 343.898 201.589 1.00 86.17 641 ASN U C 1
ATOM 1920 O O . ASN A 1 641 ? 242.218 344.611 202.488 1.00 88.97 641 ASN U O 1
ATOM 1925 N N . ASP A 1 642 ? 242.437 342.855 201.096 1.00 97.87 642 ASP U N 1
ATOM 1926 C CA . ASP A 1 642 ? 243.752 342.398 201.570 1.00 101.04 642 ASP U CA 1
ATOM 1927 C C . ASP A 1 642 ? 243.769 342.097 203.071 1.00 97.68 642 ASP U C 1
ATOM 1928 O O . ASP A 1 642 ? 244.830 342.110 203.703 1.00 100.56 642 ASP U O 1
ATOM 1933 N N . ASP A 1 643 ? 242.603 341.823 203.653 1.00 87.18 643 ASP U N 1
ATOM 1934 C CA . ASP A 1 643 ? 242.475 341.525 205.075 1.00 89.87 643 ASP U CA 1
ATOM 1935 C C . ASP A 1 643 ? 241.582 340.337 205.366 1.00 91.76 643 ASP U C 1
ATOM 1936 O O . ASP A 1 643 ? 241.665 339.785 206.467 1.00 93.53 643 ASP U O 1
ATOM 1941 N N . LYS A 1 644 ? 240.718 339.933 204.440 1.00 83.92 644 LYS U N 1
ATOM 1942 C CA . LYS A 1 644 ? 239.834 338.797 204.625 1.00 79.52 644 LYS U CA 1
ATOM 1943 C C . LYS A 1 644 ? 239.789 338.000 203.333 1.00 78.74 644 LYS U C 1
ATOM 1944 O O . LYS A 1 644 ? 239.847 338.560 202.235 1.00 80.39 644 LYS U O 1
ATOM 1950 N N . VAL A 1 645 ? 239.683 336.684 203.470 1.00 66.77 645 VAL U N 1
ATOM 1951 C CA . VAL A 1 645 ? 239.537 335.805 202.321 1.00 67.43 645 VAL U CA 1
ATOM 1952 C C . VAL A 1 645 ? 238.227 335.047 202.462 1.00 67.46 645 VAL U C 1
ATOM 1953 O O . VAL A 1 645 ? 237.730 334.822 203.570 1.00 73.62 645 VAL U O 1
ATOM 1957 N N . ILE A 1 646 ? 237.655 334.675 201.324 1.00 59.91 646 ILE U N 1
ATOM 1958 C CA . ILE A 1 646 ? 236.434 333.886 201.288 1.00 62.26 646 ILE U CA 1
ATOM 1959 C C . ILE A 1 646 ? 236.681 332.672 200.401 1.00 64.34 646 ILE U C 1
ATOM 1960 O O . ILE A 1 646 ? 237.332 332.777 199.357 1.00 69.64 646 ILE U O 1
ATOM 1965 N N . SER A 1 647 ? 236.235 331.509 200.861 1.00 55.08 647 SER U N 1
ATOM 1966 C CA . SER A 1 647 ? 236.341 330.268 200.109 1.00 49.02 647 SER U CA 1
ATOM 1967 C C . SER A 1 647 ? 234.940 329.844 199.702 1.00 54.07 647 SER U C 1
ATOM 1968 O O . SER A 1 647 ? 234.059 329.698 200.558 1.00 68.36 647 SER U O 1
ATOM 1971 N N . LEU A 1 648 ? 234.730 329.663 198.405 1.00 48.34 648 LEU U N 1
ATOM 1972 C CA . LEU A 1 648 ? 233.419 329.337 197.869 1.00 51.21 648 LEU U CA 1
ATOM 1973 C C . LEU A 1 648 ? 233.512 328.064 197.046 1.00 56.27 648 LEU U C 1
ATOM 1974 O O . LEU A 1 648 ? 234.451 327.887 196.266 1.00 61.56 648 LEU U O 1
ATOM 1979 N N . GLN A 1 649 ? 232.533 327.183 197.222 1.00 62.04 649 GLN U N 1
ATOM 1980 C CA . GLN A 1 649 ? 232.471 325.957 196.443 1.00 60.40 649 GLN U CA 1
ATOM 1981 C C . GLN A 1 649 ? 231.029 325.490 196.348 1.00 61.55 649 GLN U C 1
ATOM 1982 O O . GLN A 1 649 ? 230.168 325.895 197.134 1.00 67.68 649 GLN U O 1
ATOM 1988 N N . ILE A 1 650 ? 230.775 324.639 195.366 1.00 54.27 650 ILE U N 1
ATOM 1989 C CA . ILE A 1 650 ? 229.548 323.860 195.266 1.00 53.69 650 ILE U CA 1
ATOM 1990 C C . ILE A 1 650 ? 229.912 322.408 195.559 1.00 61.28 650 ILE U C 1
ATOM 1991 O O . ILE A 1 650 ? 230.815 321.866 194.907 1.00 65.19 650 ILE U O 1
ATOM 1996 N N . PRO A 1 651 ? 229.284 321.765 196.545 1.00 58.29 651 PRO U N 1
ATOM 1997 C CA . PRO A 1 651 ? 229.708 320.420 196.949 1.00 55.73 651 PRO U CA 1
ATOM 1998 C C . PRO A 1 651 ? 229.502 319.379 195.861 1.00 58.90 651 PRO U C 1
ATOM 1999 O O . PRO A 1 651 ? 228.581 319.461 195.045 1.00 60.84 651 PRO U O 1
ATOM 2003 N N . ILE A 1 652 ? 230.389 318.390 195.863 1.00 63.97 652 ILE U N 1
ATOM 2004 C CA . ILE A 1 652 ? 230.433 317.353 194.843 1.00 62.03 652 ILE U CA 1
ATOM 2005 C C . ILE A 1 652 ? 229.834 316.082 195.424 1.00 65.66 652 ILE U C 1
ATOM 2006 O O . ILE A 1 652 ? 230.212 315.652 196.522 1.00 66.16 652 ILE U O 1
ATOM 2011 N N . GLN A 1 653 ? 228.882 315.494 194.705 1.00 71.65 653 GLN U N 1
ATOM 2012 C CA . GLN A 1 653 ? 228.309 314.207 195.085 1.00 67.94 653 GLN U CA 1
ATOM 2013 C C . GLN A 1 653 ? 229.223 313.106 194.564 1.00 70.70 653 GLN U C 1
ATOM 2014 O O . GLN A 1 653 ? 229.134 312.704 193.404 1.00 71.84 653 GLN U O 1
ATOM 2020 N N . ASN A 1 654 ? 230.119 312.619 195.427 1.00 67.60 654 ASN U N 1
ATOM 2021 C CA . ASN A 1 654 ? 231.025 311.534 195.075 1.00 63.48 654 ASN U CA 1
ATOM 2022 C C . ASN A 1 654 ? 231.012 310.424 196.119 1.00 60.34 654 ASN U C 1
ATOM 2023 O O . ASN A 1 654 ? 231.912 309.577 196.130 1.00 66.48 654 ASN U O 1
ATOM 2028 N N . GLU A 1 655 ? 230.013 310.409 196.995 1.00 53.17 655 GLU U N 1
ATOM 2029 C CA . GLU A 1 655 ? 229.842 309.365 197.992 1.00 46.95 655 GLU U CA 1
ATOM 2030 C C . GLU A 1 655 ? 228.497 308.692 197.788 1.00 63.62 655 GLU U C 1
ATOM 2031 O O . GLU A 1 655 ? 227.487 309.366 197.562 1.00 70.79 655 GLU U O 1
ATOM 2037 N N . PHE A 1 656 ? 228.481 307.364 197.872 1.00 58.76 656 PHE U N 1
ATOM 2038 C CA . PHE A 1 656 ? 227.255 306.613 197.653 1.00 50.57 656 PHE U CA 1
ATOM 2039 C C . PHE A 1 656 ? 227.236 305.388 198.551 1.00 54.46 656 PHE U C 1
ATOM 2040 O O . PHE A 1 656 ? 228.188 304.602 198.553 1.00 62.83 656 PHE U O 1
ATOM 2048 N N . GLU A 1 657 ? 226.155 305.232 199.315 1.00 59.84 657 GLU U N 1
ATOM 2049 C CA . GLU A 1 657 ? 225.961 304.017 200.097 1.00 60.63 657 GLU U CA 1
ATOM 2050 C C . GLU A 1 657 ? 225.390 302.902 199.230 1.00 65.82 657 GLU U C 1
ATOM 2051 O O . GLU A 1 657 ? 226.009 301.846 199.067 1.00 70.35 657 GLU U O 1
ATOM 2057 N N . LYS A 1 658 ? 224.206 303.124 198.666 1.00 64.00 658 LYS U N 1
ATOM 2058 C CA . LYS A 1 658 ? 223.646 302.192 197.704 1.00 61.24 658 LYS U CA 1
ATOM 2059 C C . LYS A 1 658 ? 224.268 302.423 196.336 1.00 58.42 658 LYS U C 1
ATOM 2060 O O . LYS A 1 658 ? 224.655 303.540 195.989 1.00 63.62 658 LYS U O 1
ATOM 2066 N N . MET A 1 659 ? 224.379 301.350 195.568 1.00 58.18 659 MET U N 1
ATOM 2067 C CA . MET A 1 659 ? 225.063 301.416 194.284 1.00 58.92 659 MET U CA 1
ATOM 2068 C C . MET A 1 659 ? 224.182 302.125 193.263 1.00 59.49 659 MET U C 1
ATOM 2069 O O . MET A 1 659 ? 223.068 301.662 192.998 1.00 59.12 659 MET U O 1
ATOM 2074 N N . PRO A 1 660 ? 224.628 303.236 192.685 1.00 59.28 660 PRO U N 1
ATOM 2075 C CA . PRO A 1 660 ? 223.830 303.901 191.652 1.00 57.86 660 PRO U CA 1
ATOM 2076 C C . PRO A 1 660 ? 223.812 303.099 190.363 1.00 60.91 660 PRO U C 1
ATOM 2077 O O . PRO A 1 660 ? 224.712 302.306 190.074 1.00 65.96 660 PRO U O 1
ATOM 2081 N N . ASN A 1 661 ? 222.755 303.310 189.586 1.00 56.00 661 ASN U N 1
ATOM 2082 C CA . ASN A 1 661 ? 222.633 302.655 188.292 1.00 55.71 661 ASN U CA 1
ATOM 2083 C C . ASN A 1 661 ? 223.643 303.258 187.326 1.00 62.14 661 ASN U C 1
ATOM 2084 O O . ASN A 1 661 ? 223.602 304.460 187.049 1.00 62.23 661 ASN U O 1
ATOM 2089 N N . PHE A 1 662 ? 224.558 302.423 186.830 1.00 71.36 662 PHE U N 1
ATOM 2090 C CA . PHE A 1 662 ? 225.642 302.905 185.979 1.00 66.56 662 PHE U CA 1
ATOM 2091 C C . PHE A 1 662 ? 225.116 303.421 184.648 1.00 65.46 662 PHE U C 1
ATOM 2092 O O . PHE A 1 662 ? 225.455 304.528 184.217 1.00 63.48 662 PHE U O 1
ATOM 2100 N N . LYS A 1 663 ? 224.277 302.628 183.986 1.00 67.14 663 LYS U N 1
ATOM 2101 C CA . LYS A 1 663 ? 223.854 302.892 182.623 1.00 64.98 663 LYS U CA 1
ATOM 2102 C C . LYS A 1 663 ? 222.508 303.597 182.552 1.00 70.29 663 LYS U C 1
ATOM 2103 O O . LYS A 1 663 ? 221.848 303.549 181.511 1.00 77.32 663 LYS U O 1
ATOM 2109 N N . LEU A 1 664 ? 222.065 304.205 183.645 1.00 63.46 664 LEU U N 1
ATOM 2110 C CA . LEU A 1 664 ? 220.863 305.032 183.608 1.00 64.16 664 LEU U CA 1
ATOM 2111 C C . LEU A 1 664 ? 221.069 306.405 184.228 1.00 64.03 664 LEU U C 1
ATOM 2112 O O . LEU A 1 664 ? 220.526 307.387 183.718 1.00 64.78 664 LEU U O 1
ATOM 2117 N N . GLN A 1 665 ? 221.836 306.502 185.312 1.00 67.51 665 GLN U N 1
ATOM 2118 C CA . GLN A 1 665 ? 222.196 307.783 185.917 1.00 70.62 665 GLN U CA 1
ATOM 2119 C C . GLN A 1 665 ? 223.714 307.870 186.058 1.00 72.48 665 GLN U C 1
ATOM 2120 O O . GLN A 1 665 ? 224.306 307.188 186.911 1.00 73.95 665 GLN U O 1
ATOM 2126 N N . PRO A 1 666 ? 224.380 308.663 185.217 1.00 61.33 666 PRO U N 1
ATOM 2127 C CA . PRO A 1 666 ? 225.845 308.717 185.258 1.00 54.79 666 PRO U CA 1
ATOM 2128 C C . PRO A 1 666 ? 226.371 309.321 186.552 1.00 58.17 666 PRO U C 1
ATOM 2129 O O . PRO A 1 666 ? 225.807 310.272 187.098 1.00 65.30 666 PRO U O 1
ATOM 2133 N N . VAL A 1 667 ? 227.468 308.746 187.034 1.00 60.51 667 VAL U N 1
ATOM 2134 C CA . VAL A 1 667 ? 228.109 309.098 188.294 1.00 62.27 667 VAL U CA 1
ATOM 2135 C C . VAL A 1 667 ? 229.601 309.219 188.010 1.00 65.98 667 VAL U C 1
ATOM 2136 O O . VAL A 1 667 ? 230.136 308.494 187.167 1.00 72.39 667 VAL U O 1
ATOM 2140 N N . LEU A 1 668 ? 230.256 310.183 188.674 1.00 63.42 668 LEU U N 1
ATOM 2141 C CA . LEU A 1 668 ? 231.694 310.408 188.529 1.00 59.93 668 LEU U CA 1
ATOM 2142 C C . LEU A 1 668 ? 232.493 309.130 188.753 1.00 64.75 668 LEU U C 1
ATOM 2143 O O . LEU A 1 668 ? 232.309 308.435 189.754 1.00 67.86 668 LEU U O 1
ATOM 2148 N N . ARG A 1 669 ? 233.370 308.825 187.802 1.00 64.65 669 ARG U N 1
ATOM 2149 C CA . ARG A 1 669 ? 234.188 307.624 187.883 1.00 58.93 669 ARG U CA 1
ATOM 2150 C C . ARG A 1 669 ? 235.227 307.794 188.977 1.00 62.41 669 ARG U C 1
ATOM 2151 O O . ARG A 1 669 ? 235.970 308.782 188.993 1.00 70.52 669 ARG U O 1
ATOM 2159 N N . GLY A 1 670 ? 235.292 306.832 189.887 1.00 51.23 670 GLY U N 1
ATOM 2160 C CA . GLY A 1 670 ? 236.097 306.972 191.077 1.00 54.89 670 GLY U CA 1
ATOM 2161 C C . GLY A 1 670 ? 235.334 307.407 192.303 1.00 51.79 670 GLY U C 1
ATOM 2162 O O . GLY A 1 670 ? 235.962 307.763 193.306 1.00 58.80 670 GLY U O 1
ATOM 2163 N N . SER A 1 671 ? 234.006 307.406 192.249 1.00 43.56 671 SER U N 1
ATOM 2164 C CA . SER A 1 671 ? 233.203 307.774 193.404 1.00 42.99 671 SER U CA 1
ATOM 2165 C C . SER A 1 671 ? 233.313 306.711 194.487 1.00 44.52 671 SER U C 1
ATOM 2166 O O . SER A 1 671 ? 233.535 305.529 194.215 1.00 53.96 671 SER U O 1
ATOM 2169 N N . TYR A 1 672 ? 233.156 307.147 195.729 1.00 38.60 672 TYR U N 1
ATOM 2170 C CA . TYR A 1 672 ? 233.413 306.304 196.889 1.00 47.62 672 TYR U CA 1
ATOM 2171 C C . TYR A 1 672 ? 232.150 305.517 197.217 1.00 55.74 672 TYR U C 1
ATOM 2172 O O . TYR A 1 672 ? 231.187 306.069 197.758 1.00 58.05 672 TYR U O 1
ATOM 2181 N N . LEU A 1 673 ? 232.159 304.224 196.890 1.00 60.01 673 LEU U N 1
ATOM 2182 C CA . LEU A 1 673 ? 231.030 303.335 197.158 1.00 52.99 673 LEU U CA 1
ATOM 2183 C C . LEU A 1 673 ? 231.237 302.702 198.528 1.00 48.74 673 LEU U C 1
ATOM 2184 O O . LEU A 1 673 ? 231.660 301.554 198.668 1.00 59.57 673 LEU U O 1
ATOM 2189 N N . THR A 1 674 ? 230.931 303.478 199.563 1.00 43.28 674 THR U N 1
ATOM 2190 C CA . THR A 1 674 ? 231.149 303.067 200.940 1.00 46.68 674 THR U CA 1
ATOM 2191 C C . THR A 1 674 ? 229.896 303.326 201.760 1.00 45.99 674 THR U C 1
ATOM 2192 O O . THR A 1 674 ? 229.036 304.125 201.386 1.00 59.69 674 THR U O 1
ATOM 2196 N N . SER A 1 675 ? 229.798 302.627 202.888 1.00 48.19 675 SER U N 1
ATOM 2197 C CA . SER A 1 675 ? 228.770 302.912 203.878 1.00 51.34 675 SER U CA 1
ATOM 2198 C C . SER A 1 675 ? 229.232 303.913 204.924 1.00 61.59 675 SER U C 1
ATOM 2199 O O . SER A 1 675 ? 228.441 304.279 205.800 1.00 64.67 675 SER U O 1
ATOM 2202 N N . ILE A 1 676 ? 230.480 304.360 204.855 1.00 61.79 676 ILE U N 1
ATOM 2203 C CA . ILE A 1 676 ? 230.999 305.420 205.710 1.00 60.45 676 ILE U CA 1
ATOM 2204 C C . ILE A 1 676 ? 231.158 306.658 204.838 1.00 62.90 676 ILE U C 1
ATOM 2205 O O . ILE A 1 676 ? 231.940 306.658 203.882 1.00 63.19 676 ILE U O 1
ATOM 2210 N N . LEU A 1 677 ? 230.421 307.719 205.161 1.00 59.61 677 LEU U N 1
ATOM 2211 C CA . LEU A 1 677 ? 230.308 308.874 204.285 1.00 56.47 677 LEU U CA 1
ATOM 2212 C C . LEU A 1 677 ? 230.641 310.149 205.047 1.00 58.88 677 LEU U C 1
ATOM 2213 O O . LEU A 1 677 ? 230.452 310.235 206.262 1.00 59.52 677 LEU U O 1
ATOM 2218 N N . ASN A 1 678 ? 231.163 311.138 204.313 1.00 63.07 678 ASN U N 1
ATOM 2219 C CA . ASN A 1 678 ? 231.352 312.472 204.878 1.00 63.05 678 ASN U CA 1
ATOM 2220 C C . ASN A 1 678 ? 230.017 313.118 205.222 1.00 71.27 678 ASN U C 1
ATOM 2221 O O . ASN A 1 678 ? 229.877 313.733 206.287 1.00 78.56 678 ASN U O 1
ATOM 2226 N N . MET A 1 679 ? 229.028 312.992 204.333 1.00 69.72 679 MET U N 1
ATOM 2227 C CA . MET A 1 679 ? 227.765 313.703 204.485 1.00 65.36 679 MET U CA 1
ATOM 2228 C C . MET A 1 679 ? 226.941 313.194 205.657 1.00 66.43 679 MET U C 1
ATOM 2229 O O . MET A 1 679 ? 226.088 313.931 206.162 1.00 75.48 679 MET U O 1
ATOM 2234 N N . LYS A 1 680 ? 227.174 311.962 206.106 1.00 55.94 680 LYS U N 1
ATOM 2235 C CA . LYS A 1 680 ? 226.536 311.493 207.326 1.00 55.80 680 LYS U CA 1
ATOM 2236 C C . LYS A 1 680 ? 227.095 312.176 208.563 1.00 61.01 680 LYS U C 1
ATOM 2237 O O . LYS A 1 680 ? 226.436 312.174 209.608 1.00 69.05 680 LYS U O 1
ATOM 2243 N N . PHE A 1 681 ? 228.290 312.759 208.473 1.00 56.07 681 PHE U N 1
ATOM 2244 C CA . PHE A 1 681 ? 228.895 313.468 209.591 1.00 55.98 681 PHE U CA 1
ATOM 2245 C C . PHE A 1 681 ? 228.852 314.978 209.451 1.00 54.76 681 PHE U C 1
ATOM 2246 O O . PHE A 1 681 ? 228.819 315.675 210.466 1.00 62.08 681 PHE U O 1
ATOM 2254 N N . LEU A 1 682 ? 228.868 315.497 208.222 1.00 56.39 682 LEU U N 1
ATOM 2255 C CA . LEU A 1 682 ? 228.715 316.932 208.019 1.00 53.61 682 LEU U CA 1
ATOM 2256 C C . LEU A 1 682 ? 227.316 317.397 208.398 1.00 63.53 682 LEU U C 1
ATOM 2257 O O . LEU A 1 682 ? 227.146 318.487 208.956 1.00 70.55 682 LEU U O 1
ATOM 2262 N N . GLU A 1 683 ? 226.298 316.586 208.094 1.00 72.12 683 GLU U N 1
ATOM 2263 C CA . GLU A 1 683 ? 224.927 316.942 208.435 1.00 68.36 683 GLU U CA 1
ATOM 2264 C C . GLU A 1 683 ? 224.657 316.838 209.928 1.00 68.25 683 GLU U C 1
ATOM 2265 O O . GLU A 1 683 ? 223.712 317.463 210.418 1.00 72.20 683 GLU U O 1
ATOM 2271 N N . LYS A 1 684 ? 225.458 316.063 210.660 1.00 69.57 684 LYS U N 1
ATOM 2272 C CA . LYS A 1 684 ? 225.332 316.025 212.110 1.00 72.44 684 LYS U CA 1
ATOM 2273 C C . LYS A 1 684 ? 225.859 317.295 212.764 1.00 79.27 684 LYS U C 1
ATOM 2274 O O . LYS A 1 684 ? 225.481 317.595 213.901 1.00 81.04 684 LYS U O 1
ATOM 2280 N N . SER A 1 685 ? 226.718 318.041 212.077 1.00 82.80 685 SER U N 1
ATOM 2281 C CA . SER A 1 685 ? 227.238 319.295 212.599 1.00 81.75 685 SER U CA 1
ATOM 2282 C C . SER A 1 685 ? 226.357 320.464 212.170 1.00 80.37 685 SER U C 1
ATOM 2283 O O . SER A 1 685 ? 225.145 320.449 212.378 1.00 80.53 685 SER U O 1
ATOM 2286 N N . ASP A 1 743 ? 231.019 308.922 217.584 1.00 53.28 743 ASP U N 1
ATOM 2287 C CA . ASP A 1 743 ? 232.099 309.898 217.584 1.00 54.02 743 ASP U CA 1
ATOM 2288 C C . ASP A 1 743 ? 232.888 309.846 216.284 1.00 60.01 743 ASP U C 1
ATOM 2289 O O . ASP A 1 743 ? 233.169 308.770 215.761 1.00 68.00 743 ASP U O 1
ATOM 2294 N N . LEU A 1 744 ? 233.241 311.020 215.767 1.00 50.39 744 LEU U N 1
ATOM 2295 C CA . LEU A 1 744 ? 234.016 311.101 214.538 1.00 42.35 744 LEU U CA 1
ATOM 2296 C C . LEU A 1 744 ? 235.488 310.775 214.757 1.00 54.46 744 LEU U C 1
ATOM 2297 O O . LEU A 1 744 ? 236.167 310.370 213.807 1.00 61.89 744 LEU U O 1
ATOM 2302 N N . LEU A 1 745 ? 235.990 310.918 215.984 1.00 57.34 745 LEU U N 1
ATOM 2303 C CA . LEU A 1 745 ? 237.393 310.652 216.269 1.00 49.69 745 LEU U CA 1
ATOM 2304 C C . LEU A 1 745 ? 237.732 309.169 216.263 1.00 55.56 745 LEU U C 1
ATOM 2305 O O . LEU A 1 745 ? 238.918 308.824 216.293 1.00 65.43 745 LEU U O 1
ATOM 2310 N N . ASN A 1 746 ? 236.732 308.285 216.225 1.00 46.75 746 ASN U N 1
ATOM 2311 C CA . ASN A 1 746 ? 236.983 306.859 216.065 1.00 42.59 746 ASN U CA 1
ATOM 2312 C C . ASN A 1 746 ? 237.422 306.497 214.656 1.00 44.82 746 ASN U C 1
ATOM 2313 O O . ASN A 1 746 ? 237.855 305.361 214.432 1.00 52.88 746 ASN U O 1
ATOM 2318 N N . TYR A 1 747 ? 237.326 307.423 213.710 1.00 30.65 747 TYR U N 1
ATOM 2319 C CA . TYR A 1 747 ? 237.702 307.196 212.330 1.00 28.31 747 TYR U CA 1
ATOM 2320 C C . TYR A 1 747 ? 239.042 307.864 212.037 1.00 28.34 747 TYR U C 1
ATOM 2321 O O . TYR A 1 747 ? 239.616 308.568 212.870 1.00 42.16 747 TYR U O 1
ATOM 2330 N N . ALA A 1 748 ? 239.545 307.644 210.828 1.00 19.87 748 ALA U N 1
ATOM 2331 C CA . ALA A 1 748 ? 240.843 308.148 210.416 1.00 32.23 748 ALA U CA 1
ATOM 2332 C C . ALA A 1 748 ? 240.702 308.904 209.105 1.00 39.16 748 ALA U C 1
ATOM 2333 O O . ALA A 1 748 ? 239.844 308.589 208.277 1.00 48.36 748 ALA U O 1
ATOM 2335 N N . LEU A 1 749 ? 241.550 309.908 208.926 1.00 38.42 749 LEU U N 1
ATOM 2336 C CA . LEU A 1 749 ? 241.471 310.744 207.744 1.00 34.74 749 LEU U CA 1
ATOM 2337 C C . LEU A 1 749 ? 242.292 310.149 206.611 1.00 38.93 749 LEU U C 1
ATOM 2338 O O . LEU A 1 749 ? 243.144 309.281 206.811 1.00 50.50 749 LEU U O 1
ATOM 2343 N N . LEU A 1 750 ? 242.025 310.634 205.403 1.00 28.17 750 LEU U N 1
ATOM 2344 C CA . LEU A 1 750 ? 242.693 310.134 204.207 1.00 28.38 750 LEU U CA 1
ATOM 2345 C C . LEU A 1 750 ? 242.828 311.297 203.241 1.00 41.05 750 LEU U C 1
ATOM 2346 O O . LEU A 1 750 ? 241.834 311.704 202.633 1.00 57.67 750 LEU U O 1
ATOM 2351 N N . LEU A 1 751 ? 244.049 311.815 203.099 1.00 52.09 751 LEU U N 1
ATOM 2352 C CA . LEU A 1 751 ? 244.291 313.010 202.298 1.00 48.69 751 LEU U CA 1
ATOM 2353 C C . LEU A 1 751 ? 243.973 312.751 200.835 1.00 46.99 751 LEU U C 1
ATOM 2354 O O . LEU A 1 751 ? 244.316 311.699 200.292 1.00 58.56 751 LEU U O 1
ATOM 2359 N N . LEU A 1 752 ? 243.307 313.707 200.196 1.00 49.54 752 LEU U N 1
ATOM 2360 C CA . LEU A 1 752 ? 242.933 313.549 198.796 1.00 57.42 752 LEU U CA 1
ATOM 2361 C C . LEU A 1 752 ? 244.041 313.955 197.835 1.00 68.99 752 LEU U C 1
ATOM 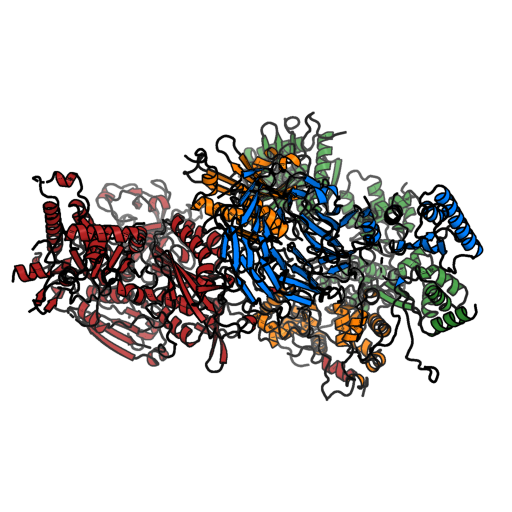2362 O O . LEU A 1 752 ? 243.879 313.785 196.622 1.00 72.04 752 LEU U O 1
ATOM 2367 N N . ASP A 1 753 ? 245.153 314.483 198.339 1.00 85.07 753 ASP U N 1
ATOM 2368 C CA . ASP A 1 753 ? 246.289 314.852 197.507 1.00 83.23 753 ASP U CA 1
ATOM 2369 C C . ASP A 1 753 ? 247.557 314.680 198.333 1.00 81.59 753 ASP U C 1
ATOM 2370 O O . ASP A 1 753 ? 247.530 314.118 199.433 1.00 83.38 753 ASP U O 1
ATOM 2375 N N . GLU A 1 754 ? 248.676 315.151 197.791 1.00 79.20 754 GLU U N 1
ATOM 2376 C CA . GLU A 1 754 ? 249.923 315.138 198.533 1.00 78.00 754 GLU U CA 1
ATOM 2377 C C . GLU A 1 754 ? 249.851 316.136 199.687 1.00 79.01 754 GLU U C 1
ATOM 2378 O O . GLU A 1 754 ? 249.147 317.145 199.595 1.00 83.74 754 GLU U O 1
ATOM 2384 N N . PRO A 1 755 ? 250.536 315.852 200.805 1.00 73.31 755 PRO U N 1
ATOM 2385 C CA . PRO A 1 755 ? 250.491 316.779 201.950 1.00 77.43 755 PRO U CA 1
ATOM 2386 C C . PRO A 1 755 ? 251.025 318.172 201.654 1.00 81.28 755 PRO U C 1
ATOM 2387 O O . PRO A 1 755 ? 250.474 319.156 202.161 1.00 81.89 755 PRO U O 1
ATOM 2391 N N . ASN A 1 756 ? 252.070 318.288 200.827 1.00 80.10 756 ASN U N 1
ATOM 2392 C CA . ASN A 1 756 ? 252.591 319.607 200.481 1.00 73.75 756 ASN U CA 1
ATOM 2393 C C . ASN A 1 756 ? 251.616 320.383 199.603 1.00 72.78 756 ASN U C 1
ATOM 2394 O O . ASN A 1 756 ? 251.505 321.609 199.738 1.00 77.65 756 ASN U O 1
ATOM 2399 N N . ASN A 1 757 ? 250.889 319.693 198.721 1.00 70.33 757 ASN U N 1
ATOM 2400 C CA . ASN A 1 757 ? 249.844 320.348 197.941 1.00 73.98 757 ASN U CA 1
ATOM 2401 C C . ASN A 1 757 ? 248.711 320.838 198.837 1.00 75.40 757 ASN U C 1
ATOM 2402 O O . ASN A 1 757 ? 248.152 321.918 198.607 1.00 78.85 757 ASN U O 1
ATOM 2407 N N . ILE A 1 758 ? 248.367 320.062 199.867 1.00 68.85 758 ILE U N 1
ATOM 2408 C CA . ILE A 1 758 ? 247.324 320.474 200.799 1.00 68.76 758 ILE U CA 1
ATOM 2409 C C . ILE A 1 758 ? 247.784 321.674 201.618 1.00 71.59 758 ILE U C 1
ATOM 2410 O O . ILE A 1 758 ? 246.999 322.593 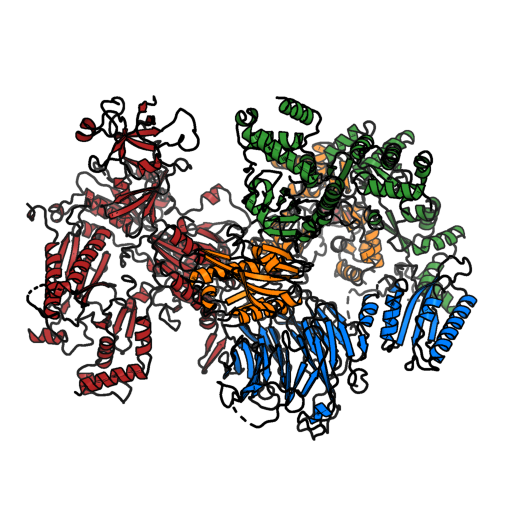201.887 1.00 78.63 758 ILE U O 1
ATOM 2415 N N . ILE A 1 759 ? 249.064 321.707 201.998 1.00 65.86 759 ILE U N 1
ATOM 2416 C CA . ILE A 1 759 ? 249.610 322.864 202.706 1.00 63.25 759 ILE U CA 1
ATOM 2417 C C . ILE A 1 759 ? 249.580 324.103 201.814 1.00 64.33 759 ILE U C 1
ATOM 2418 O O . ILE A 1 759 ? 249.203 325.197 202.259 1.00 70.71 759 ILE U O 1
ATOM 2423 N N . SER A 1 760 ? 249.950 323.946 200.540 1.00 66.89 760 SER U N 1
ATOM 2424 C CA . SER A 1 760 ? 249.914 325.064 199.604 1.00 70.11 760 SER U CA 1
ATOM 2425 C C . SER A 1 760 ? 248.495 325.569 199.369 1.00 73.92 760 SER U C 1
ATOM 2426 O O . SER A 1 760 ? 248.288 326.776 199.215 1.00 74.71 760 SER U O 1
ATOM 2429 N N . SER A 1 761 ? 247.512 324.665 199.332 1.00 77.47 761 SER U N 1
ATOM 2430 C CA . SER A 1 761 ? 246.126 325.096 199.169 1.00 74.56 761 SER U CA 1
ATOM 2431 C C . SER A 1 761 ? 245.591 325.752 200.437 1.00 72.37 761 SER U C 1
ATOM 2432 O O . SER A 1 761 ? 244.792 326.692 200.364 1.00 75.39 761 SER U O 1
ATOM 2435 N N . LEU A 1 762 ? 246.016 325.274 201.608 1.00 68.50 762 LEU U N 1
ATOM 2436 C CA . LEU A 1 762 ? 245.514 325.801 202.868 1.00 69.64 762 LEU U CA 1
ATOM 2437 C C . LEU A 1 762 ? 246.190 327.101 203.280 1.00 76.12 762 LEU U C 1
ATOM 2438 O O . LEU A 1 762 ? 245.658 327.811 204.140 1.00 75.38 762 LEU U O 1
ATOM 2443 N N . GLU A 1 763 ? 247.349 327.426 202.702 1.00 81.71 763 GLU U N 1
ATOM 2444 C CA . GLU A 1 763 ? 247.916 328.751 202.925 1.00 77.65 763 GLU U CA 1
ATOM 2445 C C . GLU A 1 763 ? 247.119 329.842 202.224 1.00 80.67 763 GLU U C 1
ATOM 2446 O O . GLU A 1 763 ? 247.208 331.008 202.622 1.00 81.38 763 GLU U O 1
ATOM 2452 N N . THR A 1 764 ? 246.346 329.492 201.198 1.00 79.21 764 THR U N 1
ATOM 2453 C CA . THR A 1 764 ? 245.460 330.434 200.528 1.00 79.65 764 THR U CA 1
ATOM 2454 C C . THR A 1 764 ? 244.104 330.558 201.209 1.00 76.85 764 THR U C 1
ATOM 2455 O O . THR A 1 764 ? 243.285 331.381 200.785 1.00 74.84 764 THR U O 1
ATOM 2459 N N . PHE A 1 765 ? 243.847 329.770 202.251 1.00 74.99 765 PHE U N 1
ATOM 2460 C CA . PHE A 1 765 ? 242.600 329.849 202.999 1.00 72.25 765 PHE U CA 1
ATOM 2461 C C . PHE A 1 765 ? 242.629 330.916 204.084 1.00 77.25 765 PHE U C 1
ATOM 2462 O O . PHE A 1 765 ? 241.621 331.096 204.776 1.00 78.61 765 PHE U O 1
ATOM 2470 N N . SER A 1 766 ? 243.753 331.605 204.258 1.00 87.79 766 SER U N 1
ATOM 2471 C CA . SER A 1 766 ? 243.869 332.704 205.206 1.00 87.15 766 SER U CA 1
ATOM 2472 C C . SER A 1 766 ? 245.012 333.600 204.749 1.00 89.55 766 SER U C 1
ATOM 2473 O O . SER A 1 766 ? 245.644 333.357 203.717 1.00 91.20 766 SER U O 1
ATOM 2476 N N . TYR A 1 767 ? 245.276 334.644 205.530 1.00 99.46 767 TYR U N 1
ATOM 2477 C CA . TYR A 1 767 ? 246.294 335.624 205.182 1.00 100.59 767 TYR U CA 1
ATOM 2478 C C . TYR A 1 767 ? 247.306 335.901 206.284 1.00 100.58 767 TYR U C 1
ATOM 2479 O O . TYR A 1 767 ? 248.423 336.330 205.968 1.00 100.49 767 TYR U O 1
ATOM 2488 N N . GLN A 1 768 ? 246.967 335.677 207.552 1.00 101.35 768 GLN U N 1
ATOM 2489 C CA . GLN A 1 768 ? 247.808 336.084 208.667 1.00 101.42 768 GLN U CA 1
ATOM 2490 C C . GLN A 1 768 ? 248.500 334.920 209.361 1.00 103.57 768 GLN U C 1
ATOM 2491 O O . GLN A 1 768 ? 249.267 335.160 210.300 1.00 102.10 768 GLN U O 1
ATOM 2497 N N . ASP A 1 769 ? 248.255 333.686 208.913 1.00 104.73 769 ASP U N 1
ATOM 2498 C CA . ASP A 1 769 ? 248.775 332.456 209.522 1.00 104.48 769 ASP U CA 1
ATOM 2499 C C . ASP A 1 769 ? 248.404 332.380 211.005 1.00 101.63 769 ASP U C 1
ATOM 2500 O O . ASP A 1 769 ? 249.255 332.392 211.894 1.00 101.62 769 ASP U O 1
ATOM 2505 N N . ASP A 1 770 ? 247.099 332.304 211.252 1.00 87.98 770 ASP U N 1
ATOM 2506 C CA . ASP A 1 770 ? 246.569 332.316 212.609 1.00 89.17 770 ASP U CA 1
ATOM 2507 C C . ASP A 1 770 ? 246.741 330.948 213.269 1.00 89.58 770 ASP U C 1
ATOM 2508 O O . ASP A 1 770 ? 247.418 330.055 212.750 1.00 91.70 770 ASP U O 1
ATOM 2513 N N . ILE A 1 771 ? 246.126 330.775 214.444 1.00 80.99 771 ILE U N 1
ATOM 2514 C CA . ILE A 1 771 ? 246.266 329.532 215.194 1.00 82.72 771 ILE U CA 1
ATOM 2515 C C . ILE A 1 771 ? 245.569 328.375 214.483 1.00 84.78 771 ILE U C 1
ATOM 2516 O O . ILE A 1 771 ? 246.063 327.239 214.500 1.00 87.61 771 ILE U O 1
ATOM 2521 N N . GLY A 1 772 ? 244.437 328.643 213.825 1.00 70.06 772 GLY U N 1
ATOM 2522 C CA . GLY A 1 772 ? 243.722 327.587 213.129 1.00 66.40 772 GLY U CA 1
ATOM 2523 C C . GLY A 1 772 ? 244.489 327.035 211.944 1.00 68.51 772 GLY U C 1
ATOM 2524 O O . GLY A 1 772 ? 244.544 325.818 211.744 1.00 76.50 772 GLY U O 1
ATOM 2525 N N . THR A 1 773 ? 245.107 327.915 211.154 1.00 64.25 773 THR U N 1
ATOM 2526 C CA . THR A 1 773 ? 245.896 327.456 210.017 1.00 65.26 773 THR U CA 1
ATOM 2527 C C . THR A 1 773 ? 247.160 326.732 210.454 1.00 68.82 773 THR U C 1
ATOM 2528 O O . THR A 1 773 ? 247.564 325.762 209.809 1.00 74.45 773 THR U O 1
ATOM 2532 N N . ILE A 1 774 ? 247.787 327.173 211.548 1.00 70.94 774 ILE U N 1
ATOM 2533 C CA . ILE A 1 774 ? 248.961 326.481 212.077 1.00 72.01 774 ILE U CA 1
ATOM 2534 C C . ILE A 1 774 ? 248.588 325.086 212.570 1.00 73.81 774 ILE U C 1
ATOM 2535 O O . ILE A 1 774 ? 249.285 324.105 212.278 1.00 79.03 774 ILE U O 1
ATOM 2540 N N . ILE A 1 775 ? 247.470 324.973 213.298 1.00 63.95 775 ILE U N 1
ATOM 2541 C CA . ILE A 1 775 ? 246.999 323.679 213.788 1.00 62.05 775 ILE U CA 1
ATOM 2542 C C . ILE A 1 775 ? 246.641 322.756 212.625 1.00 63.57 775 ILE U C 1
ATOM 2543 O O . ILE A 1 775 ? 246.997 321.570 212.618 1.00 68.70 775 ILE U O 1
ATOM 2548 N N . LEU A 1 776 ? 245.956 323.293 211.613 1.00 59.77 776 LEU U N 1
ATOM 2549 C CA . LEU A 1 776 ? 245.548 322.492 210.464 1.00 59.86 776 LEU U CA 1
ATOM 2550 C C . LEU A 1 776 ? 246.755 322.042 209.647 1.00 61.15 776 LEU U C 1
ATOM 2551 O O . LEU A 1 776 ? 246.805 320.900 209.172 1.00 72.04 776 LEU U O 1
ATOM 2556 N N . LYS A 1 777 ? 247.749 322.922 209.495 1.00 57.65 777 LYS U N 1
ATOM 2557 C CA . LYS A 1 777 ? 248.982 322.567 208.803 1.00 63.03 777 LYS U CA 1
ATOM 2558 C C . LYS A 1 777 ? 249.751 321.491 209.559 1.00 65.72 777 LYS U C 1
ATOM 2559 O O . LYS A 1 777 ? 250.299 320.565 208.948 1.00 70.46 777 LYS U O 1
ATOM 2565 N N . HIS A 1 778 ? 249.793 321.594 210.889 1.00 59.84 778 HIS U N 1
ATOM 2566 C CA . HIS A 1 778 ? 250.466 320.585 211.700 1.00 52.58 778 HIS U CA 1
ATOM 2567 C C . HIS A 1 778 ? 249.755 319.242 211.617 1.00 60.76 778 HIS U C 1
ATOM 2568 O O . HIS A 1 778 ? 250.403 318.189 211.622 1.00 66.46 778 HIS U O 1
ATOM 2575 N N . LEU A 1 779 ? 248.421 319.256 211.553 1.00 63.83 779 LEU U N 1
ATOM 2576 C CA . LEU A 1 779 ? 247.675 318.007 211.431 1.00 60.51 779 LEU U CA 1
ATOM 2577 C C . LEU A 1 779 ? 247.858 317.375 210.058 1.00 56.82 779 LEU U C 1
ATOM 2578 O O . LEU A 1 779 ? 247.923 316.147 209.945 1.00 61.12 779 LEU U O 1
ATOM 2583 N N . VAL A 1 780 ? 247.930 318.189 209.003 1.00 51.78 780 VAL U N 1
ATOM 2584 C CA . VAL A 1 780 ? 248.135 317.641 207.664 1.00 49.27 780 VAL U CA 1
ATOM 2585 C C . VAL A 1 780 ? 249.554 317.097 207.509 1.00 58.17 780 VAL U C 1
ATOM 2586 O O . VAL A 1 780 ? 249.758 316.030 206.914 1.00 64.50 780 VAL U O 1
ATOM 2590 N N . ARG A 1 781 ? 250.552 317.805 208.053 1.00 67.95 781 ARG U N 1
ATOM 2591 C CA . ARG A 1 781 ? 251.941 317.358 207.934 1.00 63.76 781 ARG U CA 1
ATOM 2592 C C . ARG A 1 781 ? 252.178 316.042 208.665 1.00 66.30 781 ARG U C 1
ATOM 2593 O O . ARG A 1 781 ? 252.853 315.148 208.143 1.00 73.56 781 ARG U O 1
ATOM 2601 N N . ASN A 1 782 ? 251.636 315.905 209.870 1.00 58.58 782 ASN U N 1
ATOM 2602 C CA . ASN A 1 782 ? 251.766 314.686 210.661 1.00 52.55 782 ASN U CA 1
ATOM 2603 C C . ASN A 1 782 ? 250.414 313.982 210.655 1.00 55.32 782 ASN U C 1
ATOM 2604 O O . ASN A 1 782 ? 249.588 314.169 211.545 1.00 62.86 782 ASN U O 1
ATOM 2609 N N . ILE A 1 783 ? 250.188 313.164 209.631 1.00 60.67 783 ILE U N 1
ATOM 2610 C CA . ILE A 1 783 ? 248.946 312.412 209.511 1.00 62.24 783 ILE U CA 1
ATOM 2611 C C . ILE A 1 783 ? 249.269 311.031 208.959 1.00 68.06 783 ILE U C 1
ATOM 2612 O O . ILE A 1 783 ? 250.251 310.839 208.234 1.00 72.56 783 ILE U O 1
ATOM 2617 N N . GLN A 1 784 ? 248.458 310.048 209.357 1.00 61.30 784 GLN U N 1
ATOM 2618 C CA . GLN A 1 784 ? 248.578 308.690 208.896 1.00 53.66 784 GLN U CA 1
ATOM 2619 C C . GLN A 1 784 ? 247.160 308.148 208.795 1.00 59.49 784 GLN U C 1
ATOM 2620 O O . GLN A 1 784 ? 246.385 308.301 209.752 1.00 61.44 784 GLN U O 1
ATOM 2626 N N . PRO A 1 785 ? 246.789 307.524 207.675 1.00 53.60 785 PRO U N 1
ATOM 2627 C CA . PRO A 1 785 ? 245.429 306.991 207.534 1.00 46.65 785 PRO U CA 1
ATOM 2628 C C . PRO A 1 785 ? 245.160 305.715 208.317 1.00 39.13 785 PRO U C 1
ATOM 2629 O O . PRO A 1 785 ? 244.008 305.275 208.358 1.00 47.27 785 PRO U O 1
ATOM 2633 N N . ASN A 1 786 ? 246.169 305.109 208.935 1.00 43.27 786 ASN U N 1
ATOM 2634 C CA . ASN A 1 786 ? 245.997 303.850 209.645 1.00 44.31 786 ASN U CA 1
ATOM 2635 C C . ASN A 1 786 ? 245.794 304.024 211.143 1.00 54.45 786 ASN U C 1
ATOM 2636 O O . ASN A 1 786 ? 245.694 303.025 211.858 1.00 57.09 786 ASN U O 1
ATOM 2641 N N . ILE A 1 787 ? 245.733 305.258 211.634 1.00 59.45 787 ILE U N 1
ATOM 2642 C CA . ILE A 1 787 ? 245.632 305.506 213.069 1.00 56.28 787 ILE U CA 1
ATOM 2643 C C . ILE A 1 787 ? 244.472 306.476 213.294 1.00 45.09 787 ILE U C 1
ATOM 2644 O O . ILE A 1 787 ? 244.281 307.405 212.496 1.00 53.37 787 ILE U O 1
ATOM 2649 N N . PRO A 1 788 ? 243.631 306.260 214.306 1.00 35.72 788 PRO U N 1
ATOM 2650 C CA . PRO A 1 788 ? 242.436 307.095 214.465 1.00 45.44 788 PRO U CA 1
ATOM 2651 C C . PRO A 1 788 ? 242.763 308.522 214.883 1.00 55.55 788 PRO U C 1
ATOM 2652 O O . PRO A 1 788 ? 243.841 308.830 215.393 1.00 61.03 788 PRO U O 1
ATOM 2656 N N . LEU A 1 789 ? 241.785 309.403 214.645 1.00 48.43 789 LEU U N 1
ATOM 2657 C CA . LEU A 1 789 ? 241.935 310.814 214.971 1.00 43.77 789 LEU U CA 1
ATOM 2658 C C . LEU A 1 789 ? 241.917 311.074 216.468 1.00 54.78 789 LEU U C 1
ATOM 2659 O O . LEU A 1 789 ? 242.342 312.150 216.900 1.00 68.22 789 LEU U O 1
ATOM 2664 N N . ARG A 1 790 ? 241.429 310.123 217.270 1.00 48.53 790 ARG U N 1
ATOM 2665 C CA . ARG A 1 790 ? 241.484 310.261 218.719 1.00 47.99 790 ARG U CA 1
ATOM 2666 C C . ARG A 1 790 ? 242.911 310.230 219.244 1.00 55.60 790 ARG U C 1
ATOM 2667 O O . ARG A 1 790 ? 243.173 310.749 220.335 1.00 61.61 790 ARG U O 1
ATOM 2675 N N . SER A 1 791 ? 243.836 309.634 218.493 1.00 50.48 791 SER U N 1
ATOM 2676 C CA . SER A 1 791 ? 245.237 309.561 218.875 1.00 47.94 791 SER U CA 1
ATOM 2677 C C . SER A 1 791 ? 246.009 310.829 218.553 1.00 52.63 791 SER U C 1
ATOM 2678 O O . SER A 1 791 ? 247.187 310.923 218.909 1.00 58.43 791 SER U O 1
ATOM 2681 N N . TYR A 1 792 ? 245.386 311.795 217.882 1.00 57.20 792 TYR U N 1
ATOM 2682 C CA . TYR A 1 792 ? 246.054 313.012 217.455 1.00 54.94 792 TYR U CA 1
ATOM 2683 C C . TYR A 1 792 ? 245.798 314.184 218.396 1.00 60.27 792 TYR U C 1
ATOM 2684 O O . TYR A 1 792 ? 245.955 315.340 217.992 1.00 66.87 792 TYR U O 1
ATOM 2693 N N . ARG A 1 793 ? 245.395 313.906 219.636 1.00 66.70 793 ARG U N 1
ATOM 2694 C CA . ARG A 1 793 ? 245.280 314.967 220.629 1.00 68.71 793 ARG U CA 1
ATOM 2695 C C . ARG A 1 793 ? 246.644 315.529 221.003 1.00 71.03 793 ARG U C 1
ATOM 2696 O O . ARG A 1 793 ? 246.749 316.704 221.378 1.00 76.25 793 ARG U O 1
ATOM 2704 N N . TYR A 1 794 ? 247.692 314.710 220.907 1.00 61.15 794 TYR U N 1
ATOM 2705 C CA . TYR A 1 794 ? 249.036 315.149 221.258 1.00 62.12 794 TYR U CA 1
ATOM 2706 C C . TYR A 1 794 ? 249.603 316.149 220.262 1.00 64.48 794 TYR U C 1
ATOM 2707 O O . TYR A 1 794 ? 250.508 316.908 220.617 1.00 75.11 794 TYR U O 1
ATOM 2716 N N . LEU A 1 795 ? 249.097 316.166 219.029 1.00 57.99 795 LEU U N 1
ATOM 2717 C CA . LEU A 1 795 ? 249.606 317.103 218.037 1.00 67.53 795 LEU U CA 1
ATOM 2718 C C . LEU A 1 795 ? 249.161 318.530 218.310 1.00 68.19 795 LEU U C 1
ATOM 2719 O O . LEU A 1 795 ? 249.830 319.469 217.869 1.00 71.10 795 LEU U O 1
ATOM 2724 N N . ILE A 1 796 ? 248.055 318.713 219.023 1.00 61.71 796 ILE U N 1
ATOM 2725 C CA . ILE A 1 796 ? 247.551 320.044 219.338 1.00 62.77 796 ILE U CA 1
ATOM 2726 C C . ILE A 1 796 ? 247.607 320.362 220.821 1.00 68.01 796 ILE U C 1
ATOM 2727 O O . ILE A 1 796 ? 247.397 321.526 221.194 1.00 68.42 796 ILE U O 1
ATOM 2732 N N . THR A 1 797 ? 247.878 319.377 221.683 1.00 78.54 797 THR U N 1
ATOM 2733 C CA . THR A 1 797 ? 248.201 319.688 223.071 1.00 76.23 797 THR U CA 1
ATOM 2734 C C . THR A 1 797 ? 249.531 320.421 223.174 1.00 76.29 797 THR U C 1
ATOM 2735 O O . THR A 1 797 ? 249.693 321.301 224.026 1.00 78.55 797 THR U O 1
ATOM 2739 N N . ASP A 1 798 ? 250.487 320.080 222.307 1.00 72.79 798 ASP U N 1
ATOM 2740 C CA . ASP A 1 798 ? 251.752 320.803 222.272 1.00 72.70 798 ASP U CA 1
ATOM 2741 C C . ASP A 1 798 ? 251.593 322.187 221.659 1.00 74.53 798 ASP U C 1
ATOM 2742 O O . ASP A 1 798 ? 252.396 323.084 221.942 1.00 76.40 798 ASP U O 1
ATOM 2747 N N . LEU A 1 799 ? 250.577 322.382 220.824 1.00 69.71 799 LEU U N 1
ATOM 2748 C CA . LEU A 1 799 ? 250.351 323.661 220.167 1.00 72.58 799 LEU U CA 1
ATOM 2749 C C . LEU A 1 799 ? 249.529 324.628 221.008 1.00 76.08 799 LEU U C 1
ATOM 2750 O O . LEU A 1 799 ? 249.308 325.764 220.578 1.00 79.54 799 LEU U O 1
ATOM 2755 N N . LEU A 1 800 ? 249.075 324.212 222.184 1.00 80.98 800 LEU U N 1
ATOM 2756 C CA . LEU A 1 800 ? 248.328 325.096 223.068 1.00 81.77 800 LEU U CA 1
ATOM 2757 C C . LEU A 1 800 ? 248.939 325.113 224.464 1.00 83.33 800 LEU U C 1
ATOM 2758 O O . LEU A 1 800 ? 249.094 324.070 225.096 1.00 83.71 800 LEU U O 1
ATOM 2763 N N . ASN A 1 814 ? 233.366 317.021 225.976 1.00 94.36 814 ASN U N 1
ATOM 2764 C CA . ASN A 1 814 ? 234.490 316.214 226.432 1.00 96.16 814 ASN U CA 1
ATOM 2765 C C . ASN A 1 814 ? 235.715 317.079 226.710 1.00 94.74 814 ASN U C 1
ATOM 2766 O O . ASN A 1 814 ? 235.945 317.497 227.844 1.00 96.03 814 ASN U O 1
ATOM 2771 N N . SER A 1 815 ? 236.501 317.346 225.668 1.00 83.80 815 SER U N 1
ATOM 2772 C CA . SER A 1 815 ? 237.741 318.091 225.811 1.00 81.66 815 SER U CA 1
ATOM 2773 C C . SER A 1 815 ? 237.841 319.133 224.709 1.00 83.06 815 SER U C 1
ATOM 2774 O O . SER A 1 815 ? 237.217 319.015 223.652 1.00 88.24 815 SER U O 1
ATOM 2777 N N . LEU A 1 816 ? 238.637 320.167 224.980 1.00 81.57 816 LEU U N 1
ATOM 2778 C CA . LEU A 1 816 ? 238.824 321.243 224.013 1.00 81.45 816 LEU U CA 1
ATOM 2779 C C . LEU A 1 816 ? 239.662 320.774 222.830 1.00 80.77 816 LEU U C 1
ATOM 2780 O O . LEU A 1 816 ? 239.410 321.173 221.685 1.00 83.31 816 LEU U O 1
ATOM 2785 N N . GLU A 1 817 ? 240.654 319.916 223.085 1.00 76.28 817 GLU U N 1
ATOM 2786 C CA . GLU A 1 817 ? 241.466 319.367 222.002 1.00 76.92 817 GLU U CA 1
ATOM 2787 C C . GLU A 1 817 ? 240.649 318.439 221.112 1.00 81.82 817 GLU U C 1
ATOM 2788 O O . GLU A 1 817 ? 240.848 318.410 219.893 1.00 86.11 817 GLU U O 1
ATOM 2794 N N . SER A 1 818 ? 239.725 317.676 221.700 1.00 79.50 818 SER U N 1
ATOM 2795 C CA . SER A 1 818 ? 238.843 316.836 220.894 1.00 76.23 818 SER U CA 1
ATOM 2796 C C . SER A 1 818 ? 237.940 317.687 220.012 1.00 72.84 818 SER U C 1
ATOM 2797 O O . SER A 1 818 ? 237.674 317.329 218.859 1.00 79.53 818 SER U O 1
ATOM 2800 N N . SER A 1 819 ? 237.477 318.825 220.534 1.00 58.37 819 SER U N 1
ATOM 2801 C CA . SER A 1 819 ? 236.661 319.733 219.736 1.00 62.16 819 SER U CA 1
ATOM 2802 C C . SER A 1 819 ? 237.462 320.353 218.599 1.00 65.74 819 SER U C 1
ATOM 2803 O O . SER A 1 819 ? 236.950 320.496 217.482 1.00 73.49 819 SER U O 1
ATOM 2806 N N . ILE A 1 820 ? 238.720 320.727 218.860 1.00 60.26 820 ILE U N 1
ATOM 2807 C CA . ILE A 1 820 ? 239.566 321.276 217.801 1.00 57.35 820 ILE U CA 1
ATOM 2808 C C . ILE A 1 820 ? 239.853 320.220 216.740 1.00 57.62 820 ILE U C 1
ATOM 2809 O O . ILE A 1 820 ? 239.835 320.510 215.538 1.00 63.51 820 ILE U O 1
ATOM 2814 N N . LEU A 1 821 ? 240.095 318.974 217.166 1.00 62.65 821 LEU U N 1
ATOM 2815 C CA . LEU A 1 821 ? 240.319 317.883 216.219 1.00 62.44 821 LEU U CA 1
ATOM 2816 C C . LEU A 1 821 ? 239.084 317.629 215.368 1.00 60.97 821 LEU U C 1
ATOM 2817 O O . LEU A 1 821 ? 239.194 317.415 214.154 1.00 65.54 821 LEU U O 1
ATOM 2822 N N . ARG A 1 822 ? 237.900 317.660 215.987 1.00 55.15 822 ARG U N 1
ATOM 2823 C CA . ARG A 1 822 ? 236.660 317.481 215.245 1.00 53.88 822 ARG U CA 1
ATOM 2824 C C . ARG A 1 822 ? 236.453 318.601 214.236 1.00 61.02 822 ARG U C 1
ATOM 2825 O O . ARG A 1 822 ? 236.134 318.345 213.072 1.00 66.53 822 ARG U O 1
ATOM 2833 N N . SER A 1 823 ? 236.662 319.849 214.659 1.00 59.01 823 SER U N 1
ATOM 2834 C CA . SER A 1 823 ? 236.472 320.988 213.765 1.00 50.45 823 SER U CA 1
ATOM 2835 C C . SER A 1 823 ? 237.462 320.957 212.610 1.00 53.47 823 SER U C 1
ATOM 2836 O O . SER A 1 823 ? 237.094 321.247 211.467 1.00 63.15 823 SER U O 1
ATOM 2839 N N . CYS A 1 824 ? 238.710 320.570 212.879 1.00 58.30 824 CYS U N 1
ATOM 2840 C CA . CYS A 1 824 ? 239.705 320.478 211.819 1.00 58.21 824 CYS U CA 1
ATOM 2841 C C . CYS A 1 824 ? 239.403 319.331 210.863 1.00 60.11 824 CYS U C 1
ATOM 2842 O O . CYS A 1 824 ? 239.645 319.444 209.656 1.00 68.01 824 CYS U O 1
ATOM 2845 N N . ALA A 1 825 ? 238.868 318.221 211.378 1.00 49.69 825 ALA U N 1
ATOM 2846 C CA . ALA A 1 825 ? 238.496 317.110 210.509 1.00 46.66 825 ALA U CA 1
ATOM 2847 C C . ALA A 1 825 ? 237.323 317.473 209.605 1.00 53.06 825 ALA U C 1
ATOM 2848 O O . ALA A 1 825 ? 237.328 317.137 208.415 1.00 53.80 825 ALA U O 1
ATOM 2850 N N . LEU A 1 826 ? 236.308 318.156 210.153 1.00 56.82 826 LEU U N 1
ATOM 2851 C CA . LEU A 1 826 ? 235.223 318.680 209.323 1.00 47.19 826 LEU U CA 1
ATOM 2852 C C . LEU A 1 826 ? 235.735 319.686 208.299 1.00 48.97 826 LEU U C 1
ATOM 2853 O O . LEU A 1 826 ? 235.268 319.701 207.154 1.00 60.30 826 LEU U O 1
ATOM 2858 N N . HIS A 1 827 ? 236.688 320.532 208.694 1.00 48.29 827 HIS U N 1
ATOM 2859 C CA . HIS A 1 827 ? 237.240 321.518 207.771 1.00 52.15 827 HIS U CA 1
ATOM 2860 C C . HIS A 1 827 ? 237.997 320.859 206.628 1.00 60.42 827 HIS U C 1
ATOM 2861 O O . HIS A 1 827 ? 237.909 321.308 205.479 1.00 67.14 827 HIS U O 1
ATOM 2868 N N . LEU A 1 828 ? 238.751 319.798 206.915 1.00 54.41 828 LEU U N 1
ATOM 2869 C CA . LEU A 1 828 ? 239.474 319.113 205.851 1.00 50.23 828 LEU U CA 1
ATOM 2870 C C . LEU A 1 828 ? 238.555 318.279 204.969 1.00 55.41 828 LEU U C 1
ATOM 2871 O O . LEU A 1 828 ? 238.726 318.267 203.748 1.00 61.76 828 LEU U O 1
ATOM 2876 N N . MET A 1 829 ? 237.574 317.586 205.548 1.00 56.72 829 MET U N 1
ATOM 2877 C CA . MET A 1 829 ? 236.731 316.717 204.742 1.00 55.71 829 MET U CA 1
ATOM 2878 C C . MET A 1 829 ? 235.603 317.453 204.036 1.00 54.79 829 MET U C 1
ATOM 2879 O O . MET A 1 829 ? 235.000 316.884 203.121 1.00 58.86 829 MET U O 1
ATOM 2884 N N . TYR A 1 830 ? 235.303 318.689 204.423 1.00 54.04 830 TYR U N 1
ATOM 2885 C CA . TYR A 1 830 ? 234.327 319.471 203.678 1.00 55.26 830 TYR U CA 1
ATOM 2886 C C . TYR A 1 830 ? 234.941 320.165 202.475 1.00 60.15 830 TYR U C 1
ATOM 2887 O O . TYR A 1 830 ? 234.277 320.306 201.442 1.00 69.21 830 TYR U O 1
ATOM 2896 N N . TRP A 1 831 ? 236.202 320.584 202.577 1.00 50.42 831 TRP U N 1
ATOM 2897 C CA . TRP A 1 831 ? 236.848 321.368 201.534 1.00 56.63 831 TRP U CA 1
ATOM 2898 C C . TRP A 1 831 ? 237.731 320.519 200.627 1.00 61.88 831 TRP U C 1
ATOM 2899 O O . TRP A 1 831 ? 238.731 321.018 200.097 1.00 63.67 831 TRP U O 1
ATOM 2910 N N . ARG A 1 832 ? 237.367 319.243 200.446 1.00 60.32 832 ARG U N 1
ATOM 2911 C CA . ARG A 1 832 ? 238.001 318.319 199.498 1.00 55.14 832 ARG U CA 1
ATOM 2912 C C . ARG A 1 832 ? 239.495 318.132 199.772 1.00 53.38 832 ARG U C 1
ATOM 2913 O O . ARG A 1 832 ? 240.314 318.127 198.854 1.00 57.83 832 ARG U O 1
ATOM 2921 N N . HIS A 1 833 ? 239.853 317.973 201.044 1.00 53.00 833 HIS U N 1
ATOM 2922 C CA . HIS A 1 833 ? 241.237 317.749 201.438 1.00 57.31 833 HIS U CA 1
ATOM 2923 C C . HIS A 1 833 ? 241.485 316.350 201.982 1.00 66.50 833 HIS U C 1
ATOM 2924 O O . HIS A 1 833 ? 242.379 315.652 201.496 1.00 70.46 833 HIS U O 1
ATOM 2931 N N . ALA A 1 834 ? 240.721 315.917 202.983 1.00 52.13 834 ALA U N 1
ATOM 2932 C CA . ALA A 1 834 ? 240.997 314.659 203.672 1.00 45.90 834 ALA U CA 1
ATOM 2933 C C . ALA A 1 834 ? 239.694 313.910 203.912 1.00 47.52 834 ALA U C 1
ATOM 2934 O O . ALA A 1 834 ? 238.944 314.262 204.821 1.00 56.08 834 ALA U O 1
ATOM 2936 N N . ARG A 1 835 ? 239.446 312.861 203.132 1.00 49.65 835 ARG U N 1
ATOM 2937 C CA . ARG A 1 835 ? 238.245 312.056 203.307 1.00 49.27 835 ARG U CA 1
ATOM 2938 C C . ARG A 1 835 ? 238.318 311.229 204.587 1.00 50.97 835 ARG U C 1
ATOM 2939 O O . ARG A 1 835 ? 239.400 310.890 205.074 1.00 60.79 835 ARG U O 1
ATOM 2947 N N . ILE A 1 836 ? 237.151 310.901 205.134 1.00 37.80 836 ILE U N 1
ATOM 2948 C CA . ILE A 1 836 ? 237.057 310.089 206.341 1.00 40.75 836 ILE U CA 1
ATOM 2949 C C . ILE A 1 836 ? 236.929 308.621 205.942 1.00 52.36 836 ILE U C 1
ATOM 2950 O O . ILE A 1 836 ? 236.250 308.283 204.961 1.00 61.99 836 ILE U O 1
ATOM 2955 N N . VAL A 1 837 ? 237.671 307.754 206.638 1.00 47.43 837 VAL U N 1
ATOM 2956 C CA . VAL A 1 837 ? 237.623 306.312 206.430 1.00 43.13 837 VAL U CA 1
ATOM 2957 C C . VAL A 1 837 ? 237.697 305.617 207.782 1.00 40.31 837 VAL U C 1
ATOM 2958 O O . VAL A 1 837 ? 238.119 306.196 208.785 1.00 52.37 837 VAL U O 1
ATOM 2962 N N . ILE A 1 838 ? 237.257 304.363 207.798 1.00 38.26 838 ILE U N 1
ATOM 2963 C CA . ILE A 1 838 ? 237.641 303.453 208.883 1.00 29.20 838 ILE U CA 1
ATOM 2964 C C . ILE A 1 838 ? 239.151 303.274 208.824 1.00 35.31 838 ILE U C 1
ATOM 2965 O O . ILE A 1 838 ? 239.708 303.206 207.710 1.00 47.34 838 ILE U O 1
ATOM 2970 N N . PRO A 1 839 ? 239.866 303.267 209.954 1.00 32.70 839 PRO U N 1
ATOM 2971 C CA . PRO A 1 839 ? 241.332 303.178 209.910 1.00 29.56 839 PRO U CA 1
ATOM 2972 C C . PRO A 1 839 ? 241.827 301.920 209.211 1.00 36.73 839 PRO U C 1
ATOM 2973 O O . PRO A 1 839 ? 241.407 300.803 209.524 1.00 52.34 839 PRO U O 1
ATOM 2977 N N . LEU A 1 840 ? 242.721 302.122 208.250 1.00 30.28 840 LEU U N 1
ATOM 2978 C CA . LEU A 1 840 ? 243.126 301.054 207.348 1.00 29.01 840 LEU U CA 1
ATOM 2979 C C . LEU A 1 840 ? 244.057 300.083 208.052 1.00 38.97 840 LEU U C 1
ATOM 2980 O O . LEU A 1 840 ? 245.013 300.491 208.718 1.00 49.01 840 LEU U O 1
ATOM 2985 N N . SER A 1 841 ? 243.780 298.795 207.901 1.00 37.93 841 SER U N 1
ATOM 2986 C CA . SER A 1 841 ? 244.608 297.744 208.463 1.00 39.08 841 SER U CA 1
ATOM 2987 C C . SER A 1 841 ? 244.824 296.666 207.412 1.00 46.70 841 SER U C 1
ATOM 2988 O O . SER A 1 841 ? 244.039 296.519 206.472 1.00 52.74 841 SER U O 1
ATOM 2991 N N . SER A 1 842 ? 245.908 295.910 207.579 1.00 49.21 842 SER U N 1
ATOM 2992 C CA . SER A 1 842 ? 246.164 294.774 206.708 1.00 49.98 842 SER U CA 1
ATOM 2993 C C . SER A 1 842 ? 245.240 293.599 206.994 1.00 53.41 842 SER U C 1
ATOM 2994 O O . SER A 1 842 ? 245.207 292.652 206.201 1.00 61.33 842 SER U O 1
ATOM 2997 N N . LYS A 1 843 ? 244.495 293.637 208.096 1.00 39.17 843 LYS U N 1
ATOM 2998 C CA . LYS A 1 843 ? 243.569 292.580 208.460 1.00 42.25 843 LYS U CA 1
ATOM 2999 C C . LYS A 1 843 ? 242.190 292.750 207.837 1.00 49.63 843 LYS U C 1
ATOM 3000 O O . LYS A 1 843 ? 241.332 291.881 208.031 1.00 53.84 843 LYS U O 1
ATOM 3006 N N . TYR A 1 844 ? 241.953 293.831 207.102 1.00 44.15 844 TYR U N 1
ATOM 3007 C CA . TYR A 1 844 ? 240.636 294.132 206.560 1.00 40.81 844 TYR U CA 1
ATOM 3008 C C . TYR A 1 844 ? 240.543 293.683 205.111 1.00 33.92 844 TYR U C 1
ATOM 3009 O O . TYR A 1 844 ? 241.510 293.784 204.353 1.00 45.28 844 TYR U O 1
ATOM 3018 N N . THR A 1 845 ? 239.369 293.187 204.737 1.00 43.58 845 THR U N 1
ATOM 3019 C CA . THR A 1 845 ? 239.136 292.706 203.383 1.00 42.58 845 THR U CA 1
ATOM 3020 C C . THR A 1 845 ? 238.767 293.873 202.482 1.00 48.26 845 THR U C 1
ATOM 3021 O O . THR A 1 845 ? 237.822 294.615 202.767 1.00 56.43 845 THR U O 1
ATOM 3025 N N . TYR A 1 846 ? 239.510 294.030 201.392 1.00 51.36 846 TYR U N 1
ATOM 3026 C CA . TYR A 1 846 ? 239.367 295.162 200.487 1.00 37.86 846 TYR U CA 1
ATOM 3027 C C . TYR A 1 846 ? 239.075 294.641 199.089 1.00 44.23 846 TYR U C 1
ATOM 3028 O O . TYR A 1 846 ? 239.852 293.847 198.547 1.00 53.27 846 TYR U O 1
ATOM 3037 N N . ILE A 1 847 ? 237.964 295.083 198.511 1.00 49.55 847 ILE U N 1
ATOM 3038 C CA . ILE A 1 847 ? 237.539 294.635 197.194 1.00 46.35 847 ILE U CA 1
ATOM 3039 C C . ILE A 1 847 ? 237.619 295.800 196.222 1.00 47.42 847 ILE U C 1
ATOM 3040 O O . ILE A 1 847 ? 237.660 296.971 196.607 1.00 55.11 847 ILE U O 1
ATOM 3045 N N . VAL A 1 848 ? 237.637 295.465 194.940 1.00 39.91 848 VAL U N 1
ATOM 3046 C CA . VAL A 1 848 ? 237.663 296.477 193.894 1.00 43.92 848 VAL U CA 1
ATOM 3047 C C . VAL A 1 848 ? 236.251 297.003 193.689 1.00 57.55 848 VAL U C 1
ATOM 3048 O O . VAL A 1 848 ? 235.308 296.229 193.481 1.00 57.01 848 VAL U O 1
ATOM 3052 N N . SER A 1 849 ? 236.098 298.323 193.768 1.00 64.83 849 SER U N 1
ATOM 3053 C CA . SER A 1 849 ? 234.793 298.946 193.660 1.00 51.20 849 SER U CA 1
ATOM 3054 C C . SER A 1 849 ? 234.253 298.827 192.235 1.00 52.27 849 SER U C 1
ATOM 3055 O O . SER A 1 849 ? 235.023 298.817 191.271 1.00 59.12 849 SER U O 1
ATOM 3058 N N . PRO A 1 850 ? 232.932 298.698 192.080 1.00 54.33 850 PRO U N 1
ATOM 3059 C CA . PRO A 1 850 ? 232.342 298.813 190.737 1.00 52.68 850 PRO U CA 1
ATOM 3060 C C . PRO A 1 850 ? 232.558 300.177 190.114 1.00 60.68 850 PRO U C 1
ATOM 3061 O O . PRO A 1 850 ? 232.671 300.280 188.887 1.00 64.66 850 PRO U O 1
ATOM 3065 N N . LEU A 1 851 ? 232.637 301.227 190.931 1.00 62.95 851 LEU U N 1
ATOM 3066 C CA . LEU A 1 851 ? 232.872 302.586 190.472 1.00 59.86 851 LEU U CA 1
ATOM 3067 C C . LEU A 1 851 ? 234.354 302.909 190.323 1.00 60.84 851 LEU U C 1
ATOM 3068 O O . LEU A 1 851 ? 234.728 304.085 190.396 1.00 65.16 851 LEU U O 1
ATOM 3073 N N . ALA A 1 852 ? 235.200 301.897 190.138 1.00 45.49 852 ALA U N 1
ATOM 3074 C CA . ALA A 1 852 ? 236.629 302.127 190.007 1.00 41.60 852 ALA U CA 1
ATOM 3075 C C . ALA A 1 852 ? 236.931 302.854 188.700 1.00 46.42 852 ALA U C 1
ATOM 3076 O O . ALA A 1 852 ? 236.354 302.528 187.660 1.00 52.43 852 ALA U O 1
ATOM 3078 N N . PRO A 1 853 ? 237.821 303.843 188.723 1.00 48.24 853 PRO U N 1
ATOM 3079 C CA . PRO A 1 853 ? 238.136 304.583 187.495 1.00 50.23 853 PRO U CA 1
ATOM 3080 C C . PRO A 1 853 ? 238.987 303.778 186.529 1.00 55.75 853 PRO U C 1
ATOM 3081 O O . PRO A 1 853 ? 240.205 303.970 186.449 1.00 59.45 853 PRO U O 1
ATOM 3085 N N . ILE A 1 854 ? 238.355 302.871 185.789 1.00 54.42 854 ILE U N 1
ATOM 3086 C CA . ILE A 1 854 ? 239.055 302.050 184.811 1.00 51.66 854 ILE U CA 1
ATOM 3087 C C . ILE A 1 854 ? 238.775 302.596 183.418 1.00 58.55 854 ILE U C 1
ATOM 3088 O O . ILE A 1 854 ? 239.697 302.967 182.686 1.00 63.68 854 ILE U O 1
ATOM 3093 N N . GLN A 1 855 ? 237.501 302.650 183.048 1.00 58.65 855 GLN U N 1
ATOM 3094 C CA . GLN A 1 855 ? 237.107 303.237 181.780 1.00 55.77 855 GLN U CA 1
ATOM 3095 C C . GLN A 1 855 ? 237.057 304.757 181.895 1.00 62.79 855 GLN U C 1
ATOM 3096 O O . GLN A 1 855 ? 237.131 305.332 182.984 1.00 67.90 855 GLN U O 1
ATOM 3102 N N . GLY A 1 856 ? 236.931 305.412 180.747 1.00 63.15 856 GLY U N 1
ATOM 3103 C CA . GLY A 1 856 ? 236.774 306.851 180.721 1.00 63.11 856 GLY U CA 1
ATOM 3104 C C . GLY A 1 856 ? 238.078 307.608 180.608 1.00 64.95 856 GLY U C 1
ATOM 3105 O O . GLY A 1 856 ? 239.061 307.271 181.274 1.00 68.69 856 GLY U O 1
ATOM 3106 N N . TYR A 1 857 ? 238.093 308.638 179.761 1.00 67.84 857 TYR U N 1
ATOM 3107 C CA . TYR A 1 857 ? 239.295 309.447 179.593 1.00 65.54 857 TYR U CA 1
ATOM 3108 C C . TYR A 1 857 ? 239.559 310.318 180.813 1.00 67.73 857 TYR U C 1
ATOM 3109 O O . TYR A 1 857 ? 240.718 310.576 181.149 1.00 71.78 857 TYR U O 1
ATOM 3118 N N . THR A 1 858 ? 238.505 310.779 181.481 1.00 66.97 858 THR U N 1
ATOM 3119 C CA . THR A 1 858 ? 238.639 311.558 182.701 1.00 66.83 85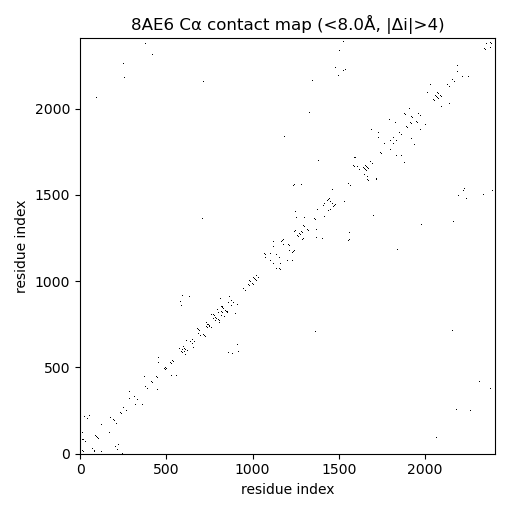8 THR U CA 1
ATOM 3120 C C . THR A 1 858 ? 237.568 311.092 183.679 1.00 71.91 858 THR U C 1
ATOM 3121 O O . THR A 1 858 ? 236.914 310.064 183.469 1.00 75.82 858 THR U O 1
ATOM 3125 N N . ILE A 1 859 ? 237.394 311.856 184.757 1.00 69.32 859 ILE U N 1
ATOM 3126 C CA . ILE A 1 859 ? 236.492 311.458 185.832 1.00 64.38 859 ILE U CA 1
ATOM 3127 C C . ILE A 1 859 ? 235.038 311.521 185.371 1.00 72.61 859 ILE U C 1
ATOM 3128 O O . ILE A 1 859 ? 234.225 310.656 185.716 1.00 77.49 859 ILE U O 1
ATOM 3133 N N . ASP A 1 860 ? 234.694 312.519 184.563 1.00 84.63 860 ASP U N 1
ATOM 3134 C CA . ASP A 1 860 ? 233.323 312.745 184.115 1.00 83.90 860 ASP U CA 1
ATOM 3135 C C . ASP A 1 860 ? 233.257 312.828 182.596 1.00 85.09 860 ASP U C 1
ATOM 3136 O O . ASP A 1 860 ? 232.671 313.749 182.027 1.00 87.05 860 ASP U O 1
ATOM 3141 N N . ASP A 1 861 ? 233.862 311.857 181.909 1.00 81.64 861 ASP U N 1
ATOM 3142 C CA . ASP A 1 861 ? 233.888 311.901 180.448 1.00 83.67 861 ASP U CA 1
ATOM 3143 C C . ASP A 1 861 ? 232.544 311.487 179.858 1.00 86.60 861 ASP U C 1
ATOM 3144 O O . ASP A 1 861 ? 231.832 312.312 179.276 1.00 86.63 861 ASP U O 1
ATOM 3149 N N . TYR A 1 862 ? 232.175 310.219 180.046 1.00 90.15 862 TYR U N 1
ATOM 3150 C CA . TYR A 1 862 ? 230.935 309.613 179.540 1.00 91.58 862 TYR U CA 1
ATOM 3151 C C . TYR A 1 862 ? 230.638 309.883 178.061 1.00 89.95 862 TYR U C 1
ATOM 3152 O O . TYR A 1 862 ? 231.547 309.932 177.234 1.00 91.41 862 TYR U O 1
ATOM 3161 N N . VAL A 1 888 ? 243.847 308.020 176.395 1.00 56.41 888 VAL U N 1
ATOM 3162 C CA . VAL A 1 888 ? 244.356 307.084 177.388 1.00 54.12 888 VAL U CA 1
ATOM 3163 C C . VAL A 1 888 ? 243.393 307.002 178.567 1.00 57.75 888 VAL U C 1
ATOM 3164 O O . VAL A 1 888 ? 243.127 308.010 179.219 1.00 58.29 888 VAL U O 1
ATOM 3168 N N . PRO A 1 889 ? 242.867 305.807 178.831 1.00 51.01 889 PRO U N 1
ATOM 3169 C CA . PRO A 1 889 ? 241.877 305.648 179.901 1.00 39.56 889 PRO U CA 1
ATOM 3170 C C . PRO A 1 889 ? 242.497 305.850 181.272 1.00 48.80 889 PRO U C 1
ATOM 3171 O O . PRO A 1 889 ? 243.716 305.915 181.440 1.00 61.00 889 PRO U O 1
ATOM 3175 N N . LEU A 1 890 ? 241.617 305.953 182.270 1.00 42.84 890 LEU U N 1
ATOM 3176 C CA . LEU A 1 890 ? 242.052 306.278 183.621 1.00 46.67 890 LEU U CA 1
ATOM 3177 C C . LEU A 1 890 ? 242.871 305.168 184.259 1.00 52.60 890 LEU U C 1
ATOM 3178 O O . LEU A 1 890 ? 243.669 305.452 185.159 1.00 58.36 890 LEU U O 1
ATOM 3183 N N . ILE A 1 891 ? 242.707 303.924 183.805 1.00 56.65 891 ILE U N 1
ATOM 3184 C CA . ILE A 1 891 ? 243.475 302.821 184.373 1.00 56.66 891 ILE U CA 1
ATOM 3185 C C . ILE A 1 891 ? 244.957 302.969 184.039 1.00 57.22 891 ILE U C 1
ATOM 3186 O O . ILE A 1 891 ? 245.818 302.791 184.905 1.00 60.92 891 ILE U O 1
ATOM 3191 N N . TYR A 1 892 ? 245.277 303.374 182.809 1.00 51.93 892 TYR U N 1
ATOM 3192 C CA . TYR A 1 892 ? 246.673 303.535 182.422 1.00 40.53 892 TYR U CA 1
ATOM 3193 C C . TYR A 1 892 ? 247.290 304.798 183.015 1.00 46.59 892 TYR U C 1
ATOM 3194 O O . TYR A 1 892 ? 248.464 304.785 183.408 1.00 55.42 892 TYR U O 1
ATOM 3203 N N . GLN A 1 893 ? 246.518 305.886 183.099 1.00 44.16 893 GLN U N 1
ATOM 3204 C CA . GLN A 1 893 ? 247.002 307.106 183.746 1.00 52.03 893 GLN U CA 1
ATOM 3205 C C . GLN A 1 893 ? 247.305 306.863 185.219 1.00 54.04 893 GLN U C 1
ATOM 3206 O O . GLN A 1 893 ? 248.370 307.247 185.726 1.00 55.31 893 GLN U O 1
ATOM 3212 N N . ASN A 1 894 ? 246.387 306.200 185.922 1.00 46.59 894 ASN U N 1
ATOM 3213 C CA . ASN A 1 894 ? 246.615 305.911 187.326 1.00 45.13 894 ASN U CA 1
ATOM 3214 C C . ASN A 1 894 ? 247.662 304.825 187.530 1.00 55.27 894 ASN U C 1
ATOM 3215 O O . ASN A 1 894 ? 248.321 304.818 188.569 1.00 59.18 894 ASN U O 1
ATOM 3220 N N . SER A 1 895 ? 247.861 303.935 186.553 1.00 62.08 895 SER U N 1
ATOM 3221 C CA . SER A 1 895 ? 248.969 302.989 186.632 1.00 57.61 895 SER U CA 1
ATOM 3222 C C . SER A 1 895 ? 250.308 303.696 186.499 1.00 60.49 895 SER U C 1
ATOM 3223 O O . SER A 1 895 ? 251.273 303.342 187.188 1.00 60.86 895 SER U O 1
ATOM 3226 N N . MET A 1 896 ? 250.387 304.691 185.611 1.00 68.19 896 MET U N 1
ATOM 3227 C CA . MET A 1 896 ? 251.598 305.501 185.505 1.00 67.13 896 MET U CA 1
ATOM 3228 C C . MET A 1 896 ? 251.861 306.270 186.791 1.00 68.28 896 MET U C 1
ATOM 3229 O O . MET A 1 896 ? 253.004 306.340 187.261 1.00 74.48 896 MET U O 1
ATOM 3234 N N . LEU A 1 897 ? 250.807 306.839 187.387 1.00 59.70 897 LEU U N 1
ATOM 3235 C CA . LEU A 1 897 ? 250.962 307.541 188.659 1.00 62.78 897 LEU U CA 1
ATOM 3236 C C . LEU A 1 897 ? 251.366 306.596 189.787 1.00 61.46 897 LEU U C 1
ATOM 3237 O O . LEU A 1 897 ? 252.161 306.974 190.655 1.00 67.76 897 LEU U O 1
ATOM 3242 N N . PHE A 1 898 ? 250.832 305.374 189.790 1.00 55.44 898 PHE U N 1
ATOM 3243 C CA . PHE A 1 898 ? 251.194 304.374 190.786 1.00 62.00 898 PHE U CA 1
ATOM 3244 C C . PHE A 1 898 ? 252.645 303.935 190.641 1.00 63.52 898 PHE U C 1
ATOM 3245 O O . PHE A 1 898 ? 253.345 303.745 191.643 1.00 62.10 898 PHE U O 1
ATOM 3253 N N . ARG A 1 899 ? 253.103 303.741 189.402 1.00 74.40 899 ARG U N 1
ATOM 3254 C CA . ARG A 1 899 ? 254.499 303.388 189.164 1.00 73.00 899 ARG U CA 1
ATOM 3255 C C . ARG A 1 899 ? 255.428 304.524 189.570 1.00 71.75 899 ARG U C 1
ATOM 3256 O O . ARG A 1 899 ? 256.518 304.282 190.105 1.00 74.73 899 ARG U O 1
ATOM 3264 N N . SER A 1 900 ? 255.018 305.769 189.320 1.00 61.99 900 SER U N 1
ATOM 3265 C CA . SER A 1 900 ? 255.821 306.913 189.736 1.00 61.67 900 SER U CA 1
ATOM 3266 C C . SER A 1 900 ? 255.883 307.030 191.255 1.00 60.81 900 SER U C 1
ATOM 3267 O O . SER A 1 900 ? 256.941 307.336 191.816 1.00 65.03 900 SER U O 1
ATOM 3270 N N . LYS A 1 901 ? 254.7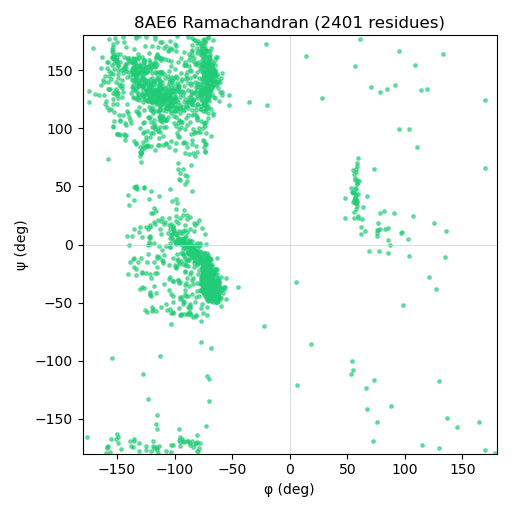61 306.794 191.937 1.00 59.36 901 LYS U N 1
ATOM 3271 C CA . LYS A 1 901 ? 254.737 306.935 193.390 1.00 58.26 901 LYS U CA 1
ATOM 3272 C C . LYS A 1 901 ? 255.395 305.752 194.089 1.00 64.44 901 LYS U C 1
ATOM 3273 O O . LYS A 1 901 ? 256.106 305.935 195.084 1.00 65.95 901 LYS U O 1
ATOM 3279 N N . PHE A 1 902 ? 255.169 304.533 193.596 1.00 71.19 902 PHE U N 1
ATOM 3280 C CA . PHE A 1 902 ? 255.738 303.315 194.174 1.00 71.92 902 PHE U CA 1
ATOM 3281 C C . PHE A 1 902 ? 256.492 302.565 193.085 1.00 75.38 902 PHE U C 1
ATOM 3282 O O . PHE A 1 902 ? 255.901 301.753 192.355 1.00 75.90 902 PHE U O 1
ATOM 3290 N N . PRO A 1 903 ? 257.795 302.800 192.933 1.00 70.26 903 PRO U N 1
ATOM 3291 C CA . PRO A 1 903 ? 258.572 302.100 191.905 1.00 67.32 903 PRO U CA 1
ATOM 3292 C C . PRO A 1 903 ? 259.105 300.738 192.321 1.00 70.48 903 PRO U C 1
ATOM 3293 O O . PRO A 1 903 ? 259.721 300.062 191.492 1.00 70.43 903 PRO U O 1
ATOM 3297 N N . SER A 1 904 ? 258.883 300.318 193.566 1.00 70.05 904 SER U N 1
ATOM 3298 C CA . SER A 1 904 ? 259.362 299.037 194.064 1.00 67.06 904 SER U CA 1
ATOM 3299 C C . SER A 1 904 ? 258.231 298.035 194.249 1.00 64.91 904 SER U C 1
ATOM 3300 O O . SER A 1 904 ? 258.391 297.049 194.974 1.00 70.44 904 SER U O 1
ATOM 3303 N N . LEU A 1 905 ? 257.098 298.271 193.609 1.00 68.64 905 LEU U N 1
ATOM 3304 C CA . LEU A 1 905 ? 255.880 297.496 193.784 1.00 70.60 905 LEU U CA 1
ATOM 3305 C C . LEU A 1 905 ? 255.397 297.013 192.429 1.00 70.14 905 LEU U C 1
ATOM 3306 O O . LEU A 1 905 ? 255.760 297.579 191.395 1.00 71.48 905 LEU U O 1
ATOM 3311 N N . PRO A 1 906 ? 254.601 295.941 192.398 1.00 61.15 906 PRO U N 1
ATOM 3312 C CA . PRO A 1 906 ? 253.964 295.535 191.141 1.00 56.91 906 PRO U CA 1
ATOM 3313 C C . PRO A 1 906 ? 252.999 296.596 190.634 1.00 58.05 906 PRO U C 1
ATOM 3314 O O . PRO A 1 906 ? 252.555 297.478 191.373 1.00 68.15 906 PRO U O 1
ATOM 3318 N N . SER A 1 907 ? 252.682 296.501 189.346 1.00 47.27 907 SER U N 1
ATOM 3319 C CA . SER A 1 907 ? 251.902 297.530 188.682 1.00 51.09 907 SER U CA 1
ATOM 3320 C C . SER A 1 907 ? 250.462 297.537 189.192 1.00 58.83 907 SER U C 1
ATOM 3321 O O . SER A 1 907 ? 249.992 296.592 189.836 1.00 65.82 907 SER U O 1
ATOM 3324 N N . LEU A 1 908 ? 249.778 298.649 188.923 1.00 49.51 908 LEU U N 1
ATOM 3325 C CA . LEU A 1 908 ? 248.362 298.767 189.268 1.00 44.30 908 LEU U CA 1
ATOM 3326 C C . LEU A 1 908 ? 247.476 297.685 188.646 1.00 50.79 908 LEU U C 1
ATOM 3327 O O . LEU A 1 908 ? 246.534 297.245 189.332 1.00 59.05 908 LEU U O 1
ATOM 3332 N N . PRO A 1 909 ? 247.674 297.234 187.390 1.00 45.79 909 PRO U N 1
ATOM 3333 C CA . PRO A 1 909 ? 246.947 296.030 186.949 1.00 50.43 909 PRO U CA 1
ATOM 3334 C C . PRO A 1 909 ? 247.202 294.786 187.788 1.00 53.83 909 PRO U C 1
ATOM 3335 O O . PRO A 1 909 ? 246.260 294.025 188.039 1.00 54.41 909 PRO U O 1
ATOM 3339 N N . ILE A 1 910 ? 248.441 294.560 188.235 1.00 54.86 910 ILE U N 1
ATOM 3340 C CA . ILE A 1 910 ? 248.738 293.388 189.056 1.00 54.79 910 ILE U CA 1
ATOM 3341 C C . ILE A 1 910 ? 248.026 293.475 190.400 1.00 57.59 910 ILE U C 1
ATOM 3342 O O . ILE A 1 910 ? 247.454 292.488 190.880 1.00 61.24 910 ILE U O 1
ATOM 3347 N N . PHE A 1 911 ? 248.037 294.656 191.023 1.00 52.26 911 PHE U N 1
ATOM 3348 C CA . PHE A 1 911 ? 247.359 294.830 192.304 1.00 48.62 911 PHE U CA 1
ATOM 3349 C C . PHE A 1 911 ? 245.850 294.715 192.157 1.00 57.85 911 PHE U C 1
ATOM 3350 O O . PHE A 1 911 ? 245.181 294.127 193.013 1.00 64.99 911 PHE U O 1
ATOM 3358 N N . LEU A 1 912 ? 245.296 295.264 191.079 1.00 62.23 912 LEU U N 1
ATOM 3359 C CA . LEU A 1 912 ? 243.858 295.218 190.884 1.00 62.64 912 LEU U CA 1
ATOM 3360 C C . LEU A 1 912 ? 243.372 293.869 190.368 1.00 63.83 912 LEU U C 1
ATOM 3361 O O . LEU A 1 912 ? 242.166 293.607 190.419 1.00 67.53 912 LEU U O 1
ATOM 3366 N N . SER A 1 913 ? 244.268 293.013 189.877 1.00 58.19 913 SER U N 1
ATOM 3367 C CA . SER A 1 913 ? 243.899 291.641 189.548 1.00 50.07 913 SER U CA 1
ATOM 3368 C C . SER A 1 913 ? 244.099 290.689 190.717 1.00 54.13 913 SER U C 1
ATOM 3369 O O . SER A 1 913 ? 243.314 289.750 190.879 1.00 56.69 913 SER U O 1
ATOM 3372 N N . LEU A 1 914 ? 245.127 290.908 191.541 1.00 60.05 914 LEU U N 1
ATOM 3373 C CA . LEU A 1 914 ? 245.328 290.081 192.725 1.00 58.84 914 LEU U CA 1
ATOM 3374 C C . LEU A 1 914 ? 244.223 290.270 193.754 1.00 57.02 914 LEU U C 1
ATOM 3375 O O . LEU A 1 914 ? 243.984 289.370 194.563 1.00 58.46 914 LEU U O 1
ATOM 3380 N N . LEU A 1 915 ? 243.551 291.418 193.742 1.00 53.89 915 LEU U N 1
ATOM 3381 C CA . LEU A 1 915 ? 242.465 291.693 194.665 1.00 54.47 915 LEU U CA 1
ATOM 3382 C C . LEU A 1 915 ? 241.092 291.357 194.093 1.00 60.12 915 LEU U C 1
ATOM 3383 O O . LEU A 1 915 ? 240.104 291.425 194.832 1.00 64.44 915 LEU U O 1
ATOM 3388 N N . SER A 1 916 ? 241.000 291.003 192.812 1.00 63.54 916 SER U N 1
ATOM 3389 C CA . SER A 1 916 ? 239.705 290.752 192.187 1.00 64.07 916 SER U CA 1
ATOM 3390 C C . SER A 1 916 ? 239.757 289.563 191.234 1.00 66.73 916 SER U C 1
ATOM 3391 O O . SER A 1 916 ? 239.200 289.610 190.133 1.00 72.13 916 SER U O 1
ATOM 3394 N N . THR A 1 917 ? 240.426 288.478 191.627 1.00 64.76 917 THR U N 1
ATOM 3395 C CA . THR A 1 917 ? 240.327 287.217 190.897 1.00 62.40 917 THR U CA 1
ATOM 3396 C C . THR A 1 917 ? 240.057 286.006 191.775 1.00 67.16 917 THR U C 1
ATOM 3397 O O . THR A 1 917 ? 239.685 284.957 191.239 1.00 71.77 917 THR U O 1
ATOM 3401 N N . ASP A 1 918 ? 240.229 286.107 193.083 1.00 64.79 918 ASP U N 1
ATOM 3402 C CA . ASP A 1 918 ? 239.885 285.037 194.007 1.00 63.41 918 ASP U CA 1
ATOM 3403 C C . ASP A 1 918 ? 238.805 285.535 194.958 1.00 61.42 918 ASP U C 1
ATOM 3404 O O . ASP A 1 918 ? 238.285 286.643 194.813 1.00 64.55 918 ASP U O 1
ATOM 3409 N N . LYS A 1 919 ? 238.457 284.693 195.925 1.00 58.45 919 LYS U N 1
ATOM 3410 C CA . LYS A 1 919 ? 237.546 285.112 196.976 1.00 53.92 919 LYS U CA 1
ATOM 3411 C C . LYS A 1 919 ? 238.200 286.220 197.796 1.00 59.88 919 LYS U C 1
ATOM 3412 O O . LYS A 1 919 ? 239.408 286.168 198.054 1.00 66.82 919 LYS U O 1
ATOM 3418 N N . PRO A 1 920 ? 237.448 287.240 198.203 1.00 46.91 920 PRO U N 1
ATOM 3419 C CA . PRO A 1 920 ? 238.072 288.403 198.839 1.00 47.64 920 PRO U CA 1
ATOM 3420 C C . PRO A 1 920 ? 238.558 288.102 200.242 1.00 54.42 920 PRO U C 1
ATOM 3421 O O . PRO A 1 920 ? 237.761 287.986 201.179 1.00 60.58 920 PRO U O 1
ATOM 3425 N N . GLN A 1 921 ? 239.868 287.971 200.393 1.00 49.02 921 GLN U N 1
ATOM 3426 C CA . GLN A 1 921 ? 240.477 287.712 201.681 1.00 54.47 921 GLN U CA 1
ATOM 3427 C C . GLN A 1 921 ? 241.088 289.004 202.215 1.00 52.92 921 GLN U C 1
ATOM 3428 O O . GLN A 1 921 ? 240.898 290.086 201.651 1.00 56.23 921 GLN U O 1
ATOM 3434 N N . ALA A 1 922 ? 241.817 288.895 203.322 1.00 49.41 922 ALA U N 1
ATOM 3435 C CA . ALA A 1 922 ? 242.425 290.055 203.947 1.00 49.97 922 ALA U CA 1
ATOM 3436 C C . ALA A 1 922 ? 243.545 290.612 203.076 1.00 57.57 922 ALA U C 1
ATOM 3437 O O . ALA A 1 922 ? 244.118 289.921 202.230 1.00 63.04 922 ALA U O 1
ATOM 3439 N N . TYR A 1 923 ? 243.851 291.892 203.292 1.00 46.74 923 TYR U N 1
ATOM 3440 C CA . TYR A 1 923 ? 244.858 292.574 202.486 1.00 44.89 923 TYR U CA 1
ATOM 3441 C C . TYR A 1 923 ? 246.270 292.095 202.793 1.00 50.48 923 TYR U C 1
ATOM 3442 O O . TYR A 1 923 ? 247.176 292.320 201.983 1.00 56.19 923 TYR U O 1
ATOM 3451 N N . SER A 1 924 ? 246.473 291.423 203.926 1.00 52.82 924 SER U N 1
ATOM 3452 C CA . SER A 1 924 ? 247.795 290.946 204.311 1.00 52.23 924 SER U CA 1
ATOM 3453 C C . SER A 1 924 ? 248.307 289.817 203.428 1.00 52.00 924 SER U C 1
ATOM 3454 O O . SER A 1 924 ? 249.491 289.476 203.517 1.00 62.94 924 SER U O 1
ATOM 3457 N N . ASN A 1 925 ? 247.459 289.232 202.589 1.00 40.33 925 ASN U N 1
ATOM 3458 C CA . ASN A 1 925 ? 247.855 288.139 201.717 1.00 47.52 925 ASN U CA 1
ATOM 3459 C C . ASN A 1 925 ? 248.474 288.615 200.412 1.00 54.96 925 ASN U C 1
ATOM 3460 O O . ASN A 1 925 ? 248.872 287.782 199.592 1.00 58.36 925 ASN U O 1
ATOM 3465 N N . ILE A 1 926 ? 248.565 289.926 200.199 1.00 58.63 926 ILE U N 1
ATOM 3466 C CA . ILE A 1 926 ? 249.206 290.479 199.011 1.00 56.89 926 ILE U CA 1
ATOM 3467 C C . ILE A 1 926 ? 250.604 290.949 199.390 1.00 56.19 926 ILE U C 1
ATOM 3468 O O . ILE A 1 926 ? 251.533 290.899 198.577 1.00 55.65 926 ILE U O 1
ATOM 3473 N N . ILE A 1 927 ? 250.767 291.392 200.633 1.00 54.57 927 ILE U N 1
ATOM 3474 C CA . ILE A 1 927 ? 252.054 291.865 201.136 1.00 47.23 927 ILE U CA 1
ATOM 3475 C C . ILE A 1 927 ? 252.958 290.664 201.389 1.00 53.90 927 ILE U C 1
ATOM 3476 O O . ILE A 1 927 ? 252.607 289.785 202.189 1.00 57.69 927 ILE U O 1
ATOM 3481 N N . PRO A 1 928 ? 254.118 290.582 200.735 1.00 52.62 928 PRO U N 1
ATOM 3482 C CA . PRO A 1 928 ? 254.983 289.406 200.899 1.00 52.12 928 PRO U CA 1
ATOM 3483 C C . PRO A 1 928 ? 255.645 289.321 202.265 1.00 59.89 928 PRO U C 1
ATOM 3484 O O . PRO A 1 928 ? 255.648 288.256 202.892 1.00 65.52 928 PRO U O 1
ATOM 3488 N N . SER A 1 929 ? 256.208 290.430 202.735 1.00 62.82 929 SER U N 1
ATOM 3489 C CA . SER A 1 929 ? 256.994 290.445 203.959 1.00 61.57 929 SER U CA 1
ATOM 3490 C C . SER A 1 929 ? 256.605 291.642 204.814 1.00 63.31 929 SER U C 1
ATOM 3491 O O . SER A 1 929 ? 255.894 292.550 204.372 1.00 66.68 929 SER U O 1
ATOM 3494 N N . ARG A 1 930 ? 257.080 291.634 206.062 1.00 73.01 930 ARG U N 1
ATOM 3495 C CA . ARG A 1 930 ? 256.836 292.748 206.968 1.00 72.97 930 ARG U CA 1
ATOM 3496 C C . ARG A 1 930 ? 257.622 293.993 206.586 1.00 77.39 930 ARG U C 1
ATOM 3497 O O . ARG A 1 930 ? 257.224 295.099 206.965 1.00 83.83 930 ARG U O 1
ATOM 3505 N N . GLU A 1 931 ? 258.729 293.840 205.852 1.00 72.57 931 GLU U N 1
ATOM 3506 C CA . GLU A 1 931 ? 259.456 295.005 205.364 1.00 71.22 931 GLU U CA 1
ATOM 3507 C C . GLU A 1 931 ? 258.687 295.721 204.260 1.00 74.40 931 GLU U C 1
ATOM 3508 O O . GLU A 1 931 ? 258.881 296.923 204.049 1.00 75.15 931 GLU U O 1
ATOM 3514 N N . HIS A 1 932 ? 257.818 295.004 203.552 1.00 68.66 932 HIS U N 1
ATOM 3515 C CA . HIS A 1 932 ? 256.985 295.586 202.513 1.00 59.33 932 HIS U CA 1
ATOM 3516 C C . HIS A 1 932 ? 255.673 296.145 203.040 1.00 66.21 932 HIS U C 1
ATOM 3517 O O . HIS A 1 932 ? 254.910 296.723 202.259 1.00 72.47 932 HIS U O 1
ATOM 3524 N N . LYS A 1 933 ? 255.390 295.979 204.333 1.00 63.32 933 LYS U N 1
ATOM 3525 C CA . LYS A 1 933 ? 254.090 296.369 204.880 1.00 64.54 933 LYS U CA 1
ATOM 3526 C C . LYS A 1 933 ? 253.785 297.868 204.827 1.00 69.79 933 LYS U C 1
ATOM 3527 O O . LYS A 1 933 ? 252.656 298.216 204.435 1.00 71.80 933 LYS U O 1
ATOM 3533 N N . PRO A 1 934 ? 254.681 298.799 205.217 1.00 70.62 934 PRO U N 1
ATOM 3534 C CA . PRO A 1 934 ? 254.280 300.218 205.158 1.00 67.85 934 PRO U CA 1
ATOM 3535 C C . PRO A 1 934 ? 254.087 300.748 203.748 1.00 63.52 934 PRO U C 1
ATOM 3536 O O . PRO A 1 934 ? 253.161 301.539 203.523 1.00 66.00 934 PRO U O 1
ATOM 3540 N N . VAL A 1 935 ? 254.915 300.334 202.790 1.00 45.53 935 VAL U N 1
ATOM 3541 C CA . VAL A 1 935 ? 254.734 300.818 201.428 1.00 46.61 935 VAL U CA 1
ATOM 3542 C C . VAL A 1 935 ? 253.486 300.200 200.799 1.00 52.22 935 VAL U C 1
ATOM 3543 O O . VAL A 1 935 ? 252.802 300.848 199.997 1.00 63.39 935 VAL U O 1
ATOM 3547 N N . TYR A 1 936 ? 253.121 298.982 201.203 1.00 51.87 936 TYR U N 1
ATOM 3548 C CA . TYR A 1 936 ? 251.876 298.394 200.726 1.00 53.10 936 TYR U CA 1
ATOM 3549 C C . TYR A 1 936 ? 250.661 299.057 201.361 1.00 61.63 936 TYR U C 1
ATOM 3550 O O . TYR A 1 936 ? 249.617 299.179 200.713 1.00 63.17 936 TYR U O 1
ATOM 3559 N N . LEU A 1 937 ? 250.774 299.508 202.614 1.00 60.29 937 LEU U N 1
ATOM 3560 C CA . LEU A 1 937 ? 249.683 300.273 203.211 1.00 51.96 937 LEU U CA 1
ATOM 3561 C C . LEU A 1 937 ? 249.553 301.655 202.580 1.00 52.22 937 LEU U C 1
ATOM 3562 O O . LEU A 1 937 ? 248.437 302.174 202.447 1.00 61.01 937 LEU U O 1
ATOM 3567 N N . ASN A 1 938 ? 250.674 302.259 202.173 1.00 49.82 938 ASN U N 1
ATOM 3568 C CA . ASN A 1 938 ? 250.615 303.494 201.393 1.00 51.92 938 ASN U CA 1
ATOM 3569 C C . ASN A 1 938 ? 249.949 303.259 200.044 1.00 47.73 938 ASN U C 1
ATOM 3570 O O . ASN A 1 938 ? 249.171 304.097 199.569 1.00 57.49 938 ASN U O 1
ATOM 3575 N N . ALA A 1 939 ? 250.234 302.114 199.419 1.00 38.01 939 ALA U N 1
ATOM 3576 C CA . ALA A 1 939 ? 249.554 301.736 198.184 1.00 41.18 939 ALA U CA 1
ATOM 3577 C C . ALA A 1 939 ? 248.060 301.539 198.404 1.00 45.99 939 ALA U C 1
ATOM 3578 O O . ALA A 1 939 ? 247.247 301.903 197.549 1.00 56.46 939 ALA U O 1
ATOM 3580 N N . LEU A 1 940 ? 247.682 300.950 199.543 1.00 45.54 940 LEU U N 1
ATOM 3581 C CA . LEU A 1 940 ? 246.269 300.764 199.867 1.00 47.74 940 LEU U CA 1
ATOM 3582 C C . LEU A 1 940 ? 245.558 302.100 200.059 1.00 54.10 940 LEU U C 1
ATOM 3583 O O . LEU A 1 940 ? 244.423 302.282 199.598 1.00 57.66 940 LEU U O 1
ATOM 3588 N N . ALA A 1 941 ? 246.213 303.043 200.743 1.00 43.89 941 ALA U N 1
ATOM 3589 C CA . ALA A 1 941 ? 245.644 304.378 200.902 1.00 37.23 941 ALA U CA 1
ATOM 3590 C C . ALA A 1 941 ? 245.523 305.091 199.561 1.00 33.88 941 ALA U C 1
ATOM 3591 O O . ALA A 1 941 ? 244.561 305.831 199.329 1.00 40.62 941 ALA U O 1
ATOM 3593 N N . TRP A 1 942 ? 246.494 304.880 198.669 1.00 38.08 942 TRP U N 1
ATOM 3594 C CA . TRP A 1 942 ? 246.404 305.421 197.316 1.00 36.51 942 TRP U CA 1
ATOM 3595 C C . TRP A 1 942 ? 245.243 304.810 196.545 1.00 43.07 942 TRP U C 1
ATOM 3596 O O . TRP A 1 942 ? 244.573 305.502 195.767 1.00 55.05 942 TRP U O 1
ATOM 3607 N N . LEU A 1 943 ? 245.012 303.510 196.719 1.00 37.92 943 LEU U N 1
ATOM 3608 C CA . LEU A 1 943 ? 243.912 302.847 196.027 1.00 43.19 943 LEU U CA 1
ATOM 3609 C C . LEU A 1 943 ? 242.562 303.335 196.534 1.00 49.10 943 LEU U C 1
ATOM 3610 O O . LEU A 1 943 ? 241.624 303.514 195.749 1.00 54.10 943 LEU U O 1
ATOM 3615 N N . ILE A 1 944 ? 242.443 303.544 197.847 1.00 46.17 944 ILE U N 1
ATOM 3616 C CA . ILE A 1 944 ? 241.182 304.019 198.413 1.00 41.31 944 ILE U CA 1
ATOM 3617 C C . ILE A 1 944 ? 240.938 305.481 198.049 1.00 48.77 944 ILE U C 1
ATOM 3618 O O . ILE A 1 944 ? 239.811 305.869 197.722 1.00 53.03 944 ILE U O 1
ATOM 3623 N N . GLN A 1 945 ? 241.989 306.312 198.065 1.00 50.33 945 GLN U N 1
ATOM 3624 C CA . GLN A 1 945 ? 241.812 307.731 197.771 1.00 48.15 945 GLN U CA 1
ATOM 3625 C C . GLN A 1 945 ? 241.487 307.988 196.307 1.00 45.08 945 GLN U C 1
ATOM 3626 O O . GLN A 1 945 ? 240.975 309.063 195.979 1.00 56.81 945 GLN U O 1
ATOM 3632 N N . TYR A 1 946 ? 241.769 307.036 195.424 1.00 37.51 946 TYR U N 1
ATOM 3633 C CA . TYR A 1 946 ? 241.435 307.157 194.015 1.00 42.53 946 TYR U CA 1
ATOM 3634 C C . TYR A 1 946 ? 240.142 306.445 193.655 1.00 51.27 946 TYR U C 1
ATOM 3635 O O . TYR A 1 946 ? 239.754 306.448 192.484 1.00 59.52 946 TYR U O 1
ATOM 3644 N N . GLY A 1 947 ? 239.464 305.843 194.627 1.00 49.70 947 GLY U N 1
ATOM 3645 C CA . GLY A 1 947 ? 238.226 305.144 194.365 1.00 51.95 947 GLY U CA 1
ATOM 3646 C C . GLY A 1 947 ? 238.379 303.794 193.707 1.00 60.10 947 GLY U C 1
ATOM 3647 O O . GLY A 1 947 ? 237.382 303.241 193.229 1.00 61.72 947 GLY U O 1
ATOM 3648 N N . TYR A 1 948 ? 239.593 303.246 193.662 1.00 51.47 948 TYR U N 1
ATOM 3649 C CA . TYR A 1 948 ? 239.803 301.950 193.027 1.00 40.36 948 TYR U CA 1
ATOM 3650 C C . TYR A 1 948 ? 239.329 300.806 193.908 1.00 42.74 948 TYR U C 1
ATOM 3651 O O . TYR A 1 948 ? 238.790 299.814 193.407 1.00 52.68 948 TYR U O 1
ATOM 3660 N N . VAL A 1 949 ? 239.523 300.925 195.217 1.00 41.05 949 VAL U N 1
ATOM 3661 C CA . VAL A 1 949 ? 239.302 299.836 196.155 1.00 39.99 949 VAL U CA 1
ATOM 3662 C C . VAL A 1 949 ? 238.484 300.357 197.326 1.00 41.08 949 VAL U C 1
ATOM 3663 O O . VAL A 1 949 ? 238.855 301.352 197.954 1.00 52.26 949 VAL U O 1
ATOM 3667 N N . THR A 1 950 ? 237.374 299.688 197.618 1.00 44.66 950 THR U N 1
ATOM 3668 C CA . THR A 1 950 ? 236.553 299.961 198.786 1.00 46.05 950 THR U CA 1
ATOM 3669 C C . THR A 1 950 ? 236.738 298.843 199.806 1.00 44.54 950 THR U C 1
ATOM 3670 O O . THR A 1 950 ? 237.523 297.913 199.611 1.00 55.72 950 THR U O 1
ATOM 3674 N N . GLN A 1 951 ? 236.000 298.936 200.906 1.00 46.39 951 GLN U N 1
ATOM 3675 C CA . GLN A 1 951 ? 236.090 297.971 201.990 1.00 43.73 951 GLN U CA 1
ATOM 3676 C C . GLN A 1 951 ? 234.882 297.050 201.974 1.00 56.36 951 GLN U C 1
ATOM 3677 O O . GLN A 1 951 ? 233.755 297.493 201.742 1.00 65.58 951 GLN U O 1
ATOM 3683 N N . LEU A 1 952 ? 235.126 295.767 202.217 1.00 52.43 952 LEU U N 1
ATOM 3684 C CA . LEU A 1 952 ? 234.065 294.768 202.306 1.00 49.73 952 LEU U CA 1
ATOM 3685 C C . LEU A 1 952 ? 233.776 294.538 203.783 1.00 54.81 952 LEU U C 1
ATOM 3686 O O . LEU A 1 952 ? 234.521 293.839 204.473 1.00 63.17 952 LEU U O 1
ATOM 3691 N N . LEU A 1 953 ? 232.692 295.131 204.264 1.00 45.85 953 LEU U N 1
ATOM 3692 C CA . LEU A 1 953 ? 232.312 295.029 205.662 1.00 42.01 953 LEU U CA 1
ATOM 3693 C C . LEU A 1 953 ? 231.451 293.792 205.893 1.00 45.76 953 LEU U C 1
ATOM 3694 O O . LEU A 1 953 ? 230.838 293.249 204.972 1.00 50.77 953 LEU U O 1
ATOM 3699 N N . THR A 1 954 ? 231.411 293.353 207.146 1.00 48.19 954 THR U N 1
ATOM 3700 C CA . THR A 1 954 ? 230.697 292.148 207.545 1.00 41.92 954 THR U CA 1
ATOM 3701 C C . THR A 1 954 ? 229.440 292.528 208.314 1.00 39.97 954 THR U C 1
ATOM 3702 O O . THR A 1 954 ? 229.509 293.279 209.291 1.00 47.18 954 THR U O 1
ATOM 3706 N N . PHE A 1 955 ? 228.300 292.005 207.874 1.00 47.99 955 PHE U N 1
ATOM 3707 C CA . PHE A 1 955 ? 227.014 292.236 208.511 1.00 45.34 955 PHE U CA 1
ATOM 3708 C C . PHE A 1 955 ? 226.432 290.900 208.951 1.00 47.98 955 PHE U C 1
ATOM 3709 O O . PHE A 1 955 ? 226.478 289.918 208.203 1.00 59.60 955 PHE U O 1
ATOM 3717 N N . ILE A 1 956 ? 225.887 290.866 210.162 1.00 36.93 956 ILE U N 1
ATOM 3718 C CA . ILE A 1 956 ? 225.465 289.625 210.800 1.00 32.32 956 ILE U CA 1
ATOM 3719 C C . ILE A 1 956 ? 223.977 289.704 211.090 1.00 38.59 956 ILE U C 1
ATOM 3720 O O . ILE A 1 956 ? 223.495 290.707 211.627 1.00 48.32 956 ILE U O 1
ATOM 3725 N N . ASN A 1 957 ? 223.245 288.658 210.711 1.00 52.82 957 ASN U N 1
ATOM 3726 C CA . ASN A 1 957 ? 221.853 288.490 211.087 1.00 49.02 957 ASN U CA 1
ATOM 3727 C C . ASN A 1 957 ? 221.698 287.141 211.775 1.00 52.14 957 ASN U C 1
ATOM 3728 O O . ASN A 1 957 ? 222.482 286.218 211.539 1.00 61.35 957 ASN U O 1
ATOM 3733 N N . ILE A 1 958 ? 220.701 287.035 212.645 1.00 53.68 958 ILE U N 1
ATOM 3734 C CA . ILE A 1 958 ? 220.545 285.872 213.513 1.00 46.49 958 ILE U CA 1
ATOM 3735 C C . ILE A 1 958 ? 219.392 285.017 213.004 1.00 53.59 958 ILE U C 1
ATOM 3736 O O . ILE A 1 958 ? 218.344 285.534 212.594 1.00 64.88 958 ILE U O 1
ATOM 3741 N N . ARG A 1 959 ? 219.601 283.702 212.988 1.00 63.35 959 ARG U N 1
ATOM 3742 C CA . ARG A 1 959 ? 218.673 282.752 212.395 1.00 59.06 959 ARG U CA 1
ATOM 3743 C C . ARG A 1 959 ? 218.405 281.620 213.376 1.00 70.96 959 ARG U C 1
ATOM 3744 O O . ARG A 1 959 ? 219.317 281.166 214.074 1.00 80.45 959 ARG U O 1
ATOM 3752 N N . VAL A 1 960 ? 217.155 281.168 213.430 1.00 70.66 960 VAL U N 1
ATOM 3753 C CA . VAL A 1 960 ? 216.712 280.176 214.405 1.00 67.46 960 VAL U CA 1
ATOM 3754 C C . VAL A 1 960 ? 216.030 279.028 213.671 1.00 75.95 960 VAL U C 1
ATOM 3755 O O . VAL A 1 960 ? 215.127 279.249 212.856 1.00 78.70 960 VAL U O 1
ATOM 3759 N N . ASP A 1 961 ? 216.466 277.800 213.962 1.00 106.21 961 ASP U N 1
ATOM 3760 C CA . ASP A 1 961 ? 215.951 276.595 213.331 1.00 107.39 961 ASP U CA 1
ATOM 3761 C C . ASP A 1 961 ? 214.846 275.970 214.187 1.00 107.98 961 ASP U C 1
ATOM 3762 O O . ASP A 1 961 ? 214.363 276.565 215.155 1.00 106.95 961 ASP U O 1
ATOM 3767 N N . LYS A 1 962 ? 214.436 274.750 213.823 1.00 121.81 962 LYS U N 1
ATOM 3768 C CA . LYS A 1 962 ? 213.323 274.098 214.508 1.00 122.64 962 LYS U CA 1
ATOM 3769 C C . LYS A 1 962 ? 213.717 273.569 215.883 1.00 123.76 962 LYS U C 1
ATOM 3770 O O . LYS A 1 962 ? 212.853 273.429 216.755 1.00 124.30 962 LYS U O 1
ATOM 3776 N N . HIS A 1 963 ? 215.001 273.255 216.091 1.00 125.23 963 HIS U N 1
ATOM 3777 C CA . HIS A 1 963 ? 215.434 272.696 217.370 1.00 124.88 963 HIS U CA 1
ATOM 3778 C C . HIS A 1 963 ? 215.324 273.722 218.492 1.00 124.47 963 HIS U C 1
ATOM 3779 O O . HIS A 1 963 ? 214.892 273.393 219.603 1.00 123.71 963 HIS U O 1
ATOM 3786 N N . ILE A 1 964 ? 215.695 274.972 218.209 1.00 117.95 964 ILE U N 1
ATOM 3787 C CA . ILE A 1 964 ? 215.567 276.041 219.194 1.00 118.20 964 ILE U CA 1
ATOM 3788 C C . ILE A 1 964 ? 214.098 276.319 219.493 1.00 118.70 964 ILE U C 1
ATOM 3789 O O . ILE A 1 964 ? 213.722 276.556 220.648 1.00 118.19 964 ILE U O 1
ATOM 3794 N N . LYS A 1 965 ? 213.244 276.272 218.464 1.00 119.29 965 LYS U N 1
ATOM 3795 C CA . LYS A 1 965 ? 211.810 276.460 218.661 1.00 117.86 965 LYS U CA 1
ATOM 3796 C C . LYS A 1 965 ? 211.215 275.356 219.528 1.00 118.17 965 LYS U C 1
ATOM 3797 O O . LYS A 1 965 ? 210.399 275.626 220.417 1.00 118.07 965 LYS U O 1
ATOM 3803 N N . MET A 1 966 ? 211.624 274.105 219.292 1.00 129.34 966 MET U N 1
ATOM 3804 C CA . MET A 1 966 ? 211.131 272.997 220.107 1.00 129.31 966 MET U CA 1
ATOM 3805 C C . MET A 1 966 ? 211.652 273.071 221.537 1.00 129.95 966 MET U C 1
ATOM 3806 O O . MET A 1 966 ? 210.923 272.731 222.476 1.00 129.12 966 MET U O 1
ATOM 3811 N N . ALA A 1 967 ? 212.897 273.521 221.727 1.00 128.25 967 ALA U N 1
ATOM 3812 C CA . ALA A 1 967 ? 213.424 273.705 223.077 1.00 126.64 967 ALA U CA 1
ATOM 3813 C C . ALA A 1 967 ? 212.682 274.812 223.819 1.00 127.95 967 ALA U C 1
ATOM 3814 O O . ALA A 1 967 ? 212.405 274.687 225.019 1.00 128.03 967 ALA U O 1
ATOM 3816 N N . VAL A 1 968 ? 212.344 275.900 223.119 1.00 125.85 968 VAL U N 1
ATOM 3817 C CA . VAL A 1 968 ? 211.590 276.989 223.735 1.00 125.26 968 VAL U CA 1
ATOM 3818 C C . VAL A 1 968 ? 210.170 276.537 224.068 1.00 124.78 968 VAL U C 1
ATOM 3819 O O . VAL A 1 968 ? 209.621 276.894 225.119 1.00 124.22 968 VAL U O 1
ATOM 3823 N N . ASP A 1 969 ? 209.569 275.715 223.201 1.00 129.34 969 ASP U N 1
ATOM 3824 C CA . ASP A 1 969 ? 208.256 275.145 223.499 1.00 129.16 969 ASP U CA 1
ATOM 3825 C C . ASP A 1 969 ? 208.311 274.212 224.705 1.00 129.58 969 ASP U C 1
ATOM 3826 O O . ASP A 1 969 ? 207.388 274.199 225.528 1.00 130.37 969 ASP U O 1
ATOM 3831 N N . GLU A 1 970 ? 209.389 273.428 224.826 1.00 134.09 970 GLU U N 1
ATOM 3832 C CA . GLU A 1 970 ? 209.566 272.567 225.994 1.00 134.41 970 GLU U CA 1
ATOM 3833 C C . GLU A 1 970 ? 209.730 273.384 227.270 1.00 135.81 970 GLU U C 1
ATOM 3834 O O . GLU A 1 970 ? 209.178 273.030 228.320 1.00 134.94 970 GLU U O 1
ATOM 3840 N N . ASP A 1 971 ? 210.485 274.485 227.199 1.00 134.26 971 ASP U N 1
ATOM 3841 C CA . ASP A 1 971 ? 210.641 275.361 228.357 1.00 133.63 971 ASP U CA 1
ATOM 3842 C C . ASP A 1 971 ? 209.333 276.051 228.728 1.00 132.46 971 ASP U C 1
ATOM 3843 O O . ASP A 1 971 ? 209.066 276.272 229.915 1.00 132.52 971 ASP U O 1
ATOM 3848 N N . LEU A 1 972 ? 208.520 276.411 227.733 1.00 127.74 972 LEU U N 1
ATOM 3849 C CA . LEU A 1 972 ? 207.205 276.987 228.006 1.00 127.30 972 LEU U CA 1
ATOM 3850 C C . LEU A 1 972 ? 206.274 275.962 228.644 1.00 128.89 972 LEU U C 1
ATOM 3851 O O . LEU A 1 972 ? 205.495 276.297 229.544 1.00 128.43 972 LEU U O 1
ATOM 3856 N N . GLU A 1 973 ? 206.339 274.709 228.186 1.00 136.62 973 GLU U N 1
ATOM 3857 C CA . GLU A 1 973 ? 205.536 273.646 228.779 1.00 135.72 973 GLU U CA 1
ATOM 3858 C C . GLU A 1 973 ? 206.017 273.279 230.180 1.00 135.98 973 GLU U C 1
ATOM 3859 O O . GLU A 1 973 ? 205.220 272.786 230.985 1.00 135.55 973 GLU U O 1
ATOM 3865 N N . LYS A 1 974 ? 207.298 273.512 230.483 1.00 141.11 974 LYS U N 1
ATOM 3866 C CA . LYS A 1 974 ? 207.821 273.205 231.810 1.00 141.19 974 LYS U CA 1
ATOM 3867 C C . LYS A 1 974 ? 207.230 274.128 232.871 1.00 141.78 974 LYS U C 1
ATOM 3868 O O . LYS A 1 974 ? 206.955 273.693 233.996 1.00 141.61 974 LYS U O 1
ATOM 3874 N N . GLU A 1 975 ? 207.030 275.398 232.537 1.00 137.27 975 GLU U N 1
ATOM 3875 C CA . GLU A 1 975 ? 206.460 276.354 233.481 1.00 134.78 975 GLU U CA 1
ATOM 3876 C C . GLU A 1 975 ? 204.981 276.593 233.202 1.00 133.80 975 GLU U C 1
ATOM 3877 O O . GLU A 1 975 ? 204.623 277.433 232.377 1.00 133.57 975 GLU U O 1
ATOM 3883 N N . PHE A 1 1059 ? 206.196 264.245 209.845 1.00 194.42 1059 PHE U N 1
ATOM 3884 C CA . PHE A 1 1059 ? 205.340 264.203 211.025 1.00 195.00 1059 PHE U CA 1
ATOM 3885 C C . PHE A 1 1059 ? 206.078 263.592 212.214 1.00 195.55 1059 PHE U C 1
ATOM 3886 O O . PHE A 1 1059 ? 207.230 263.933 212.481 1.00 195.72 1059 PHE U O 1
ATOM 3894 N N . GLU A 1 1060 ? 205.408 262.685 212.925 1.00 196.00 1060 GLU U N 1
ATOM 3895 C CA . GLU A 1 1060 ? 205.995 262.034 214.088 1.00 196.01 1060 GLU U CA 1
ATOM 3896 C C . GLU A 1 1060 ? 206.556 260.650 213.787 1.00 195.81 1060 GLU U C 1
ATOM 3897 O O . GLU A 1 1060 ? 207.386 260.157 214.560 1.00 195.16 1060 GLU U O 1
ATOM 3903 N N . TYR A 1 1061 ? 206.130 260.016 212.696 1.00 196.71 1061 TYR U N 1
ATOM 3904 C CA . TYR A 1 1061 ? 206.639 258.705 212.320 1.00 196.39 1061 TYR U CA 1
ATOM 3905 C C . TYR A 1 1061 ? 207.946 258.775 211.543 1.00 196.30 1061 TYR U C 1
ATOM 3906 O O . TYR A 1 1061 ? 208.583 257.736 211.337 1.00 196.09 1061 TYR U O 1
ATOM 3915 N N . ASP A 1 1062 ? 208.359 259.964 211.111 1.00 190.73 1062 ASP U N 1
ATOM 3916 C CA . ASP A 1 1062 ? 209.606 260.134 210.382 1.00 190.04 1062 ASP U CA 1
ATOM 3917 C C . ASP A 1 1062 ? 210.346 261.365 210.898 1.00 189.84 1062 ASP U C 1
ATOM 3918 O O . ASP A 1 1062 ? 209.754 262.267 211.497 1.00 189.48 1062 ASP U O 1
ATOM 3923 N N . ASP A 1 1063 ? 211.659 261.377 210.674 1.00 180.93 1063 ASP U N 1
ATOM 3924 C CA . ASP A 1 1063 ? 212.529 262.475 211.099 1.00 180.69 1063 ASP U CA 1
ATOM 3925 C C . ASP A 1 1063 ? 213.349 262.946 209.905 1.00 179.87 1063 ASP U C 1
ATOM 3926 O O . ASP A 1 1063 ? 214.517 262.563 209.750 1.00 179.06 1063 ASP U O 1
ATOM 3931 N N . PRO A 1 1064 ? 212.772 263.782 209.038 1.00 169.53 1064 PRO U N 1
ATOM 3932 C CA . PRO A 1 1064 ? 213.544 264.311 207.902 1.00 168.44 1064 PRO U CA 1
ATOM 3933 C C . PRO A 1 1064 ? 214.485 265.418 208.356 1.00 168.27 1064 PRO U C 1
ATOM 3934 O O . PRO A 1 1064 ? 214.089 266.328 209.091 1.00 167.64 1064 PRO U O 1
ATOM 3938 N N . GLU A 1 1065 ? 215.737 265.336 207.917 1.00 161.02 1065 GLU U N 1
ATOM 3939 C CA . GLU A 1 1065 ? 216.760 266.299 208.305 1.00 160.30 1065 GLU U CA 1
ATOM 3940 C C . GLU A 1 1065 ? 216.961 267.408 207.278 1.00 160.24 1065 GLU U C 1
ATOM 3941 O O . GLU A 1 1065 ? 217.820 268.273 207.482 1.00 159.73 1065 GLU U O 1
ATOM 3947 N N . MET A 1 1066 ? 216.181 267.423 206.197 1.00 156.62 1066 MET U N 1
ATOM 3948 C CA . MET A 1 1066 ? 216.256 268.470 205.184 1.00 156.32 1066 MET U CA 1
ATOM 3949 C C . MET A 1 1066 ? 214.955 269.264 205.106 1.00 155.67 1066 MET U C 1
ATOM 3950 O O . MET A 1 1066 ? 214.601 269.790 204.048 1.00 155.34 1066 MET U O 1
ATOM 3955 N N . GLN A 1 1067 ? 214.234 269.359 206.219 1.00 143.43 1067 GLN U N 1
ATOM 3956 C CA . GLN A 1 1067 ? 212.949 270.049 206.291 1.00 142.16 1067 GLN U CA 1
ATOM 3957 C C . GLN A 1 1067 ? 212.900 270.953 207.517 1.00 141.93 1067 GLN U C 1
ATOM 3958 O O . GLN A 1 1067 ? 211.956 270.918 208.308 1.00 141.46 1067 GLN U O 1
ATOM 3964 N N . HIS A 1 1068 ? 213.942 271.765 207.692 1.00 136.02 1068 HIS U N 1
ATOM 3965 C CA . HIS A 1 1068 ? 214.046 272.646 208.846 1.00 136.42 1068 HIS U CA 1
ATOM 3966 C C . HIS A 1 1068 ? 212.977 273.736 208.812 1.00 136.95 1068 HIS U C 1
ATOM 3967 O O . HIS A 1 1068 ? 212.681 274.328 207.770 1.00 135.72 1068 HIS U O 1
ATOM 3974 N N . ASP A 1 1069 ? 212.545 274.165 209.993 1.00 133.16 1069 ASP U N 1
ATOM 3975 C CA . ASP A 1 1069 ? 211.620 275.296 210.056 1.00 132.09 1069 ASP U CA 1
ATOM 3976 C C . ASP A 1 1069 ? 212.364 276.532 210.592 1.00 130.43 1069 ASP U C 1
ATOM 3977 O O . ASP A 1 1069 ? 212.371 276.776 211.799 1.00 129.46 1069 ASP U O 1
ATOM 3982 N N . TYR A 1 1070 ? 212.999 277.300 209.702 1.00 80.76 1070 TYR U N 1
ATOM 3983 C CA . TYR A 1 1070 ? 213.899 278.398 210.109 1.00 78.68 1070 TYR U CA 1
ATOM 3984 C C . TYR A 1 1070 ? 213.189 279.736 210.313 1.00 75.03 1070 TYR U C 1
ATOM 3985 O O . TYR A 1 1070 ? 211.985 279.823 210.074 1.00 74.25 1070 TYR U O 1
ATOM 3994 N N . THR A 1 1071 ? 213.919 280.784 210.718 1.00 71.17 1071 THR U N 1
ATOM 3995 C CA . THR A 1 1071 ? 213.272 282.049 211.039 1.00 67.44 1071 THR U CA 1
ATOM 3996 C C . THR A 1 1071 ? 214.357 283.071 211.328 1.00 73.18 1071 THR U C 1
ATOM 3997 O O . THR A 1 1071 ? 215.188 282.857 212.217 1.00 78.24 1071 THR U O 1
ATOM 4001 N N . ILE A 1 1072 ? 214.356 284.169 210.584 1.00 55.63 1072 ILE U N 1
ATOM 4002 C CA . ILE A 1 1072 ? 215.370 285.207 210.715 1.00 46.99 1072 ILE U CA 1
ATOM 4003 C C . ILE A 1 1072 ? 214.790 286.318 211.575 1.00 49.29 1072 ILE U C 1
ATOM 4004 O O . ILE A 1 1072 ? 213.828 286.985 211.181 1.00 60.20 1072 ILE U O 1
ATOM 4009 N N . ILE A 1 1073 ? 215.373 286.518 212.751 1.00 49.95 1073 ILE U N 1
ATOM 4010 C CA . ILE A 1 1073 ? 214.971 287.606 213.634 1.00 54.85 1073 ILE U CA 1
ATOM 4011 C C . ILE A 1 1073 ? 215.649 288.873 213.129 1.00 55.81 1073 ILE U C 1
ATOM 4012 O O . ILE A 1 1073 ? 216.867 289.029 213.250 1.00 56.90 1073 ILE U O 1
ATOM 4017 N N . LEU A 1 1074 ? 214.856 289.775 212.549 1.00 56.21 1074 LEU U N 1
ATOM 4018 C CA . LEU A 1 1074 ? 215.414 290.890 211.792 1.00 49.67 1074 LEU U CA 1
ATOM 4019 C C . LEU A 1 1074 ? 216.061 291.927 212.701 1.00 54.92 1074 LEU U C 1
ATOM 4020 O O . LEU A 1 1074 ? 217.182 292.373 212.440 1.00 60.49 1074 LEU U O 1
ATOM 4025 N N . GLU A 1 1075 ? 215.374 292.322 213.771 1.00 64.12 1075 GLU U N 1
ATOM 4026 C CA . GLU A 1 1075 ? 215.902 293.284 214.735 1.00 60.16 1075 GLU U CA 1
ATOM 4027 C C . GLU A 1 1075 ? 215.766 292.649 216.111 1.00 58.01 1075 GLU U C 1
ATOM 4028 O O . GLU A 1 1075 ? 214.693 292.706 216.728 1.00 68.05 1075 GLU U O 1
ATOM 4034 N N . PRO A 1 1076 ? 216.828 292.020 216.619 1.00 47.93 1076 PRO U N 1
ATOM 4035 C CA . PRO A 1 1076 ? 216.720 291.287 217.889 1.00 59.85 1076 PRO U CA 1
ATOM 4036 C C . PRO A 1 1076 ? 216.567 292.171 219.117 1.00 63.15 1076 PRO U C 1
ATOM 4037 O O . PRO A 1 1076 ? 216.280 291.640 220.198 1.00 64.46 1076 PRO U O 1
ATOM 4041 N N . GLU A 1 1077 ? 216.761 293.484 219.003 1.00 70.87 1077 GLU U N 1
ATOM 4042 C CA . GLU A 1 1077 ? 216.498 294.370 220.132 1.00 65.96 1077 GLU U CA 1
ATOM 4043 C C . GLU A 1 1077 ? 215.006 294.447 220.431 1.00 69.51 1077 GLU U C 1
ATOM 4044 O O . GLU A 1 1077 ? 214.587 294.309 221.586 1.00 71.41 1077 GLU U O 1
ATOM 4050 N N . ARG A 1 1078 ? 214.190 294.663 219.405 1.00 74.00 1078 ARG U N 1
ATOM 4051 C CA . ARG A 1 1078 ? 212.735 294.694 219.559 1.00 70.45 1078 ARG U CA 1
ATOM 4052 C C . ARG A 1 1078 ? 212.122 293.334 219.225 1.00 70.61 1078 ARG U C 1
ATOM 4053 O O . ARG A 1 1078 ? 211.239 293.190 218.380 1.00 68.32 1078 ARG U O 1
ATOM 4061 N N . ALA A 1 1079 ? 212.597 292.317 219.931 1.00 69.00 1079 ALA U N 1
ATOM 4062 C CA . ALA A 1 1079 ? 212.073 290.970 219.797 1.00 64.09 1079 ALA U CA 1
ATOM 4063 C C . ALA A 1 1079 ? 210.960 290.735 220.809 1.00 63.77 1079 ALA U C 1
ATOM 4064 O O . ALA A 1 1079 ? 210.908 291.365 221.870 1.00 63.22 1079 ALA U O 1
ATOM 4066 N N . THR A 1 1080 ? 210.065 289.813 220.471 1.00 64.24 1080 THR U N 1
ATOM 4067 C CA . THR A 1 1080 ? 208.939 289.487 221.335 1.00 62.23 1080 THR U CA 1
ATOM 4068 C C . THR A 1 1080 ? 209.395 288.524 222.428 1.00 65.40 1080 THR U C 1
ATOM 4069 O O . THR A 1 1080 ? 210.589 288.260 222.603 1.00 75.71 1080 THR U O 1
ATOM 4073 N N . ALA A 1 1081 ? 208.436 287.990 223.187 1.00 58.96 1081 ALA U N 1
ATOM 4074 C CA . ALA A 1 1081 ? 208.779 287.088 224.282 1.00 56.19 1081 ALA U CA 1
ATOM 4075 C C . ALA A 1 1081 ? 209.279 285.747 223.763 1.00 53.12 1081 ALA U C 1
ATOM 4076 O O . ALA A 1 1081 ? 210.236 285.186 224.306 1.00 57.21 1081 ALA U O 1
ATOM 4078 N N . ILE A 1 1082 ? 208.642 285.218 222.716 1.00 59.11 1082 ILE U N 1
ATOM 4079 C CA . ILE A 1 1082 ? 209.061 283.932 222.171 1.00 62.44 1082 ILE U CA 1
ATOM 4080 C C . ILE A 1 1082 ? 210.374 284.065 221.403 1.00 68.88 1082 ILE U C 1
ATOM 4081 O O . ILE A 1 1082 ? 211.209 283.152 221.424 1.00 76.58 1082 ILE U O 1
ATOM 4086 N N . GLU A 1 1083 ? 210.602 285.204 220.745 1.00 62.92 1083 GLU U N 1
ATOM 4087 C CA . GLU A 1 1083 ? 211.797 285.366 219.925 1.00 56.84 1083 GLU U CA 1
ATOM 4088 C C . GLU A 1 1083 ? 213.037 285.643 220.765 1.00 55.42 1083 GLU U C 1
ATOM 4089 O O . GLU A 1 1083 ? 214.138 285.222 220.397 1.00 66.21 1083 GLU U O 1
ATOM 4095 N N . LYS A 1 1084 ? 212.890 286.365 221.876 1.00 56.82 1084 LYS U N 1
ATOM 4096 C CA . LYS A 1 1084 ? 214.016 286.533 222.787 1.00 62.16 1084 LYS U CA 1
ATOM 4097 C C . LYS A 1 1084 ? 214.386 285.217 223.454 1.00 69.78 1084 LYS U C 1
ATOM 4098 O O . LYS A 1 1084 ? 215.549 285.013 223.823 1.00 77.12 1084 LYS U O 1
ATOM 4104 N N . ARG A 1 1085 ? 213.414 284.320 223.619 1.00 72.24 1085 ARG U N 1
ATOM 4105 C CA . ARG A 1 1085 ? 213.720 282.969 224.072 1.00 68.32 1085 ARG U CA 1
ATOM 4106 C C . ARG A 1 1085 ? 214.473 282.195 223.000 1.00 69.58 1085 ARG U C 1
ATOM 4107 O O . ARG A 1 1085 ? 215.306 281.338 223.313 1.00 80.66 1085 ARG U O 1
ATOM 4115 N N . TRP A 1 1086 ? 214.178 282.474 221.726 1.00 58.67 1086 TRP U N 1
ATOM 4116 C CA . TRP A 1 1086 ? 214.913 281.841 220.636 1.00 66.97 1086 TRP U CA 1
ATOM 4117 C C . TRP A 1 1086 ? 216.366 282.300 220.605 1.00 72.08 1086 TRP U C 1
ATOM 4118 O O . TRP A 1 1086 ? 217.270 281.503 220.334 1.00 77.08 1086 TRP U O 1
ATOM 4129 N N . LEU A 1 1087 ? 216.603 283.589 220.859 1.00 64.35 1087 LEU U N 1
ATOM 4130 C CA . LEU A 1 1087 ? 217.963 284.116 220.854 1.00 60.19 1087 LEU U CA 1
ATOM 4131 C C . LEU A 1 1087 ? 218.781 283.546 222.001 1.00 63.94 1087 LEU U C 1
ATOM 4132 O O . LEU A 1 1087 ? 219.957 283.206 221.825 1.00 75.39 1087 LEU U O 1
ATOM 4137 N N . TYR A 1 1088 ? 218.182 283.435 223.182 1.00 60.92 1088 TYR U N 1
ATOM 4138 C CA . TYR A 1 1088 ? 218.907 282.983 224.356 1.00 59.91 1088 TYR U CA 1
ATOM 4139 C C . TYR A 1 1088 ? 218.983 281.468 224.463 1.00 67.90 1088 TYR U C 1
ATOM 4140 O O . TYR A 1 1088 ? 219.656 280.962 225.365 1.00 73.17 1088 TYR U O 1
ATOM 4149 N N . ARG A 1 1089 ? 218.302 280.733 223.588 1.00 83.97 1089 ARG U N 1
ATOM 4150 C CA . ARG A 1 1089 ? 218.526 279.301 223.472 1.00 85.13 1089 ARG U CA 1
ATOM 4151 C C . ARG A 1 1089 ? 219.528 278.963 222.382 1.00 85.27 1089 ARG U C 1
ATOM 4152 O O . ARG A 1 1089 ? 220.006 277.826 222.329 1.00 90.95 1089 ARG U O 1
ATOM 4160 N N . CYS A 1 1090 ? 219.844 279.923 221.513 1.00 75.22 1090 CYS U N 1
ATOM 4161 C CA . CYS A 1 1090 ? 220.951 279.764 220.578 1.00 76.19 1090 CYS U CA 1
ATOM 4162 C C . CYS A 1 1090 ? 222.282 279.669 221.313 1.00 77.59 1090 CYS U C 1
ATOM 4163 O O . CYS A 1 1090 ? 223.150 278.880 220.925 1.00 77.73 1090 CYS U O 1
ATOM 4166 N N . ILE A 1 1091 ? 222.458 280.460 222.365 1.00 74.12 1091 ILE U N 1
ATOM 4167 C CA . ILE A 1 1091 ? 223.563 280.310 223.303 1.00 69.24 1091 ILE U CA 1
ATOM 4168 C C . ILE A 1 1091 ? 223.032 279.490 224.471 1.00 80.35 1091 ILE U C 1
ATOM 4169 O O . ILE A 1 1091 ? 222.341 280.012 225.352 1.00 80.57 1091 ILE U O 1
ATOM 4174 N N . TYR A 1 1092 ? 223.323 278.190 224.475 1.00 83.61 1092 TYR U N 1
ATOM 4175 C CA . TYR A 1 1092 ? 222.894 277.326 225.566 1.00 79.80 1092 TYR U CA 1
ATOM 4176 C C . TYR A 1 1092 ? 224.069 276.695 226.298 1.00 80.65 1092 TYR U C 1
ATOM 4177 O O . TYR A 1 1092 ? 224.184 276.852 227.516 1.00 83.54 1092 TYR U O 1
ATOM 4186 N N . GLY A 1 1093 ? 224.949 275.990 225.596 1.00 71.27 1093 GLY U N 1
ATOM 4187 C CA . GLY A 1 1093 ? 226.069 275.312 226.208 1.00 72.20 1093 GLY U CA 1
ATOM 4188 C C . GLY A 1 1093 ? 227.405 275.995 226.037 1.00 75.87 1093 GLY U C 1
ATOM 4189 O O . GLY A 1 1093 ? 228.436 275.405 226.386 1.00 78.33 1093 GLY U O 1
ATOM 4190 N N . GLN A 1 1094 ? 227.428 277.215 225.509 1.00 78.51 1094 GLN U N 1
ATOM 4191 C CA . GLN A 1 1094 ? 228.674 277.915 225.270 1.00 77.25 1094 GLN U CA 1
ATOM 4192 C C . GLN A 1 1094 ? 229.260 278.424 226.585 1.00 79.80 1094 GLN U C 1
ATOM 4193 O O . GLN A 1 1094 ? 228.534 278.622 227.564 1.00 80.27 1094 GLN U O 1
ATOM 4199 N N . PRO A 1 1095 ? 230.585 278.630 226.638 1.00 58.68 1095 PRO U N 1
ATOM 4200 C CA . PRO A 1 1095 ? 231.197 279.190 227.852 1.00 55.80 1095 PRO U CA 1
ATOM 4201 C C . PRO A 1 1095 ? 230.786 280.626 228.138 1.00 55.42 1095 PRO U C 1
ATOM 4202 O O . PRO A 1 1095 ? 230.072 281.250 227.348 1.00 66.12 1095 PRO U O 1
ATOM 4206 N N . SER A 1 1096 ? 231.253 281.160 229.269 1.00 65.20 1096 SER U N 1
ATOM 4207 C CA . SER A 1 1096 ? 230.786 282.461 229.740 1.00 73.27 1096 SER U CA 1
ATOM 4208 C C . SER A 1 1096 ? 231.258 283.602 228.847 1.00 80.59 1096 SER U C 1
ATOM 4209 O O . SER A 1 1096 ? 230.538 284.596 228.693 1.00 73.65 1096 SER U O 1
ATOM 4212 N N . ASP A 1 1097 ? 232.454 283.485 228.264 1.00 83.59 1097 ASP U N 1
ATOM 4213 C CA . ASP A 1 1097 ? 232.948 284.536 227.377 1.00 75.70 1097 ASP U CA 1
ATOM 4214 C C . ASP A 1 1097 ? 232.105 284.635 226.113 1.00 75.52 1097 ASP U C 1
ATOM 4215 O O . ASP A 1 1097 ? 231.864 285.735 225.607 1.00 80.52 1097 ASP U O 1
ATOM 4220 N N . ILE A 1 1098 ? 231.652 283.493 225.590 1.00 71.12 1098 ILE U N 1
ATOM 4221 C CA . ILE A 1 1098 ? 230.712 283.511 224.476 1.00 67.74 1098 ILE U CA 1
ATOM 4222 C C . ILE A 1 1098 ? 229.355 284.034 224.931 1.00 76.19 1098 ILE U C 1
ATOM 4223 O O . ILE A 1 1098 ? 228.664 284.735 224.182 1.00 82.18 1098 ILE U O 1
ATOM 4228 N N . GLN A 1 1099 ? 228.947 283.699 226.161 1.00 79.24 1099 GLN U N 1
ATOM 4229 C CA . GLN A 1 1099 ? 227.697 284.226 226.705 1.00 75.96 1099 GLN U CA 1
ATOM 4230 C C . GLN A 1 1099 ? 227.766 285.735 226.899 1.00 80.37 1099 GLN U C 1
ATOM 4231 O O . GLN A 1 1099 ? 226.791 286.447 226.625 1.00 85.89 1099 GLN U O 1
ATOM 4237 N N . ILE A 1 1100 ? 228.902 286.240 227.386 1.00 74.06 1100 ILE U N 1
ATOM 4238 C CA . ILE A 1 1100 ? 229.046 287.678 227.598 1.00 78.69 1100 ILE U CA 1
ATOM 4239 C C . ILE A 1 1100 ? 229.116 288.413 226.264 1.00 72.37 1100 ILE U C 1
ATOM 4240 O O . ILE A 1 1100 ? 228.462 289.447 226.075 1.00 74.79 1100 ILE U O 1
ATOM 4245 N N . LEU A 1 1101 ? 229.882 287.878 225.313 1.00 62.94 1101 LEU U N 1
ATOM 4246 C CA . LEU A 1 1101 ? 230.062 288.555 224.036 1.00 63.90 1101 LEU U CA 1
ATOM 4247 C C . LEU A 1 1101 ? 228.797 288.527 223.191 1.00 67.37 1101 LEU U C 1
ATOM 4248 O O . LEU A 1 1101 ? 228.568 289.447 222.397 1.00 74.97 1101 LEU U O 1
ATOM 4253 N N . PHE A 1 1102 ? 227.976 287.485 223.331 1.00 60.44 1102 PHE U N 1
ATOM 4254 C CA . PHE A 1 1102 ? 226.711 287.447 222.609 1.00 60.97 1102 PHE U CA 1
ATOM 4255 C C . PHE A 1 1102 ? 225.743 288.496 223.138 1.00 66.00 1102 PHE U C 1
ATOM 4256 O O . PHE A 1 1102 ? 225.009 289.114 222.362 1.00 69.66 1102 PHE U O 1
ATOM 4264 N N . ASN A 1 1103 ? 225.728 288.705 224.458 1.00 70.36 1103 ASN U N 1
ATOM 4265 C CA . ASN A 1 1103 ? 224.811 289.674 225.051 1.00 68.12 1103 ASN U CA 1
ATOM 4266 C C . ASN A 1 1103 ? 225.185 291.102 224.675 1.00 70.90 1103 ASN U C 1
ATOM 4267 O O . ASN A 1 1103 ? 224.306 291.929 224.407 1.00 75.35 1103 ASN U O 1
ATOM 4272 N N . LYS A 1 1104 ? 226.481 291.408 224.651 1.00 66.54 1104 LYS U N 1
ATOM 4273 C CA . LYS A 1 1104 ? 226.935 292.754 224.331 1.00 67.80 1104 LYS U CA 1
ATOM 4274 C C . LYS A 1 1104 ? 226.808 293.071 222.847 1.00 68.09 1104 LYS U C 1
ATOM 4275 O O . LYS A 1 1104 ? 226.697 294.247 222.483 1.00 70.62 1104 LYS U O 1
ATOM 4281 N N . LEU A 1 1105 ? 226.792 292.054 221.986 1.00 59.22 1105 LEU U N 1
ATOM 4282 C CA . LEU A 1 1105 ? 226.753 292.251 220.544 1.00 56.69 1105 LEU U CA 1
ATOM 4283 C C . LEU A 1 1105 ? 225.446 291.784 219.914 1.00 60.23 1105 LEU U C 1
ATOM 4284 O O . LEU A 1 1105 ? 225.378 291.662 218.687 1.00 65.26 1105 LEU U O 1
ATOM 4289 N N . LEU A 1 1106 ? 224.411 291.513 220.715 1.00 60.78 1106 LEU U N 1
ATOM 4290 C CA . LEU A 1 1106 ? 223.161 291.013 220.153 1.00 59.17 1106 LEU U CA 1
ATOM 4291 C C . LEU A 1 1106 ? 222.402 292.105 219.413 1.00 62.13 1106 LEU U C 1
ATOM 4292 O O . LEU A 1 1106 ? 221.801 291.847 218.365 1.00 67.13 1106 LEU U O 1
ATOM 4297 N N . LYS A 1 1107 ? 222.424 293.333 219.936 1.00 55.28 1107 LYS U N 1
ATOM 4298 C CA . LYS A 1 1107 ? 221.646 294.418 219.354 1.00 56.13 1107 LYS U CA 1
ATOM 4299 C C . LYS A 1 1107 ? 222.171 294.858 217.995 1.00 56.88 1107 LYS U C 1
ATOM 4300 O O . LYS A 1 1107 ? 221.432 295.492 217.236 1.00 60.25 1107 LYS U O 1
ATOM 4306 N N . TYR A 1 1108 ? 223.420 294.539 217.672 1.00 51.10 1108 TYR U N 1
ATOM 4307 C CA . TYR A 1 1108 ? 224.019 294.896 216.397 1.00 49.48 1108 TYR U CA 1
ATOM 4308 C C . TYR A 1 1108 ? 223.856 293.813 215.345 1.00 46.89 1108 TYR U C 1
ATOM 4309 O O . TYR A 1 1108 ? 224.350 293.973 214.227 1.00 54.16 1108 TYR U O 1
ATOM 4318 N N . PHE A 1 1109 ? 223.172 292.720 215.671 1.00 44.85 1109 PHE U N 1
ATOM 4319 C CA . PHE A 1 1109 ? 223.004 291.601 214.746 1.00 43.58 1109 PHE U CA 1
ATOM 4320 C C . PHE A 1 1109 ? 221.705 291.759 213.954 1.00 44.47 1109 PHE U C 1
ATOM 4321 O O . PHE A 1 1109 ? 220.771 290.968 214.066 1.00 54.93 1109 PHE U O 1
ATOM 4329 N N . ASN A 1 1110 ? 221.661 292.807 213.131 1.00 41.69 1110 ASN U N 1
ATOM 4330 C CA . ASN A 1 1110 ? 220.454 293.136 212.386 1.00 43.55 1110 ASN U CA 1
ATOM 4331 C C . ASN A 1 1110 ? 220.694 293.324 210.893 1.00 46.21 1110 ASN U C 1
ATOM 4332 O O . ASN A 1 1110 ? 219.767 293.719 210.177 1.00 50.21 1110 ASN U O 1
ATOM 4337 N N . GLY A 1 1111 ? 221.899 293.055 210.403 1.00 48.18 1111 GLY U N 1
ATOM 4338 C CA . GLY A 1 1111 ? 222.175 293.247 208.994 1.00 46.76 1111 GLY U CA 1
ATOM 4339 C C . GLY A 1 1111 ? 222.387 294.685 208.582 1.00 51.13 1111 GLY U C 1
ATOM 4340 O O . GLY A 1 1111 ? 222.393 294.980 207.386 1.00 55.74 1111 GLY U O 1
ATOM 4341 N N . LYS A 1 1112 ? 222.560 295.591 209.541 1.00 51.28 1112 LYS U N 1
ATOM 4342 C CA . LYS A 1 1112 ? 222.768 297.004 209.250 1.00 44.74 1112 LYS U CA 1
ATOM 4343 C C . LYS A 1 1112 ? 224.034 297.585 209.856 1.00 43.37 1112 LYS U C 1
ATOM 4344 O O . LYS A 1 1112 ? 224.537 298.584 209.328 1.00 49.36 1112 LYS U O 1
ATOM 4350 N N . VAL A 1 1113 ? 224.558 297.018 210.934 1.00 33.49 1113 VAL U N 1
ATOM 4351 C CA . VAL A 1 1113 ? 225.750 297.528 211.602 1.00 30.35 1113 VAL U CA 1
ATOM 4352 C C . VAL A 1 1113 ? 226.943 296.702 211.130 1.00 47.02 1113 VAL U C 1
ATOM 4353 O O . VAL A 1 1113 ? 226.959 295.482 211.360 1.00 51.04 1113 VAL U O 1
ATOM 4357 N N . PRO A 1 1114 ? 227.931 297.301 210.466 1.00 44.97 1114 PRO U N 1
ATOM 4358 C CA . PRO A 1 1114 ? 229.117 296.537 210.069 1.00 33.25 1114 PRO U CA 1
ATOM 4359 C C . PRO A 1 1114 ? 229.946 296.153 211.282 1.00 40.79 1114 PRO U C 1
ATOM 4360 O O . PRO A 1 1114 ? 230.069 296.919 212.238 1.00 55.72 1114 PRO U O 1
ATOM 4364 N N . MET A 1 1115 ? 230.529 294.953 211.227 1.00 41.07 1115 MET U N 1
ATOM 4365 C CA . MET A 1 1115 ? 231.256 294.426 212.378 1.00 51.06 1115 MET U CA 1
ATOM 4366 C C . MET A 1 1115 ? 232.585 295.131 212.602 1.00 55.55 1115 MET U C 1
ATOM 4367 O O . MET A 1 1115 ? 233.172 294.987 213.679 1.00 62.61 1115 MET U O 1
ATOM 4372 N N . GLU A 1 1116 ? 233.072 295.876 211.610 1.00 55.81 1116 GLU U N 1
ATOM 4373 C CA . GLU A 1 1116 ? 234.279 296.667 211.800 1.00 50.21 1116 GLU U CA 1
ATOM 4374 C C . GLU A 1 1116 ? 234.029 297.822 212.760 1.00 57.33 1116 GLU U C 1
ATOM 4375 O O . GLU A 1 1116 ? 234.906 298.180 213.555 1.00 63.40 1116 GLU U O 1
ATOM 4381 N N . LEU A 1 1117 ? 232.838 298.419 212.700 1.00 53.90 1117 LEU U N 1
ATOM 4382 C CA . LEU A 1 1117 ? 232.502 299.497 213.626 1.00 54.33 1117 LEU U CA 1
ATOM 4383 C C . LEU A 1 1117 ? 232.179 298.972 215.017 1.00 49.34 1117 LEU U C 1
ATOM 4384 O O . LEU A 1 1117 ? 232.380 299.687 216.005 1.00 60.50 1117 LEU U O 1
ATOM 4389 N N . VAL A 1 1118 ? 231.666 297.745 215.118 1.00 39.71 1118 VAL U N 1
ATOM 4390 C CA . VAL A 1 1118 ? 231.377 297.160 216.424 1.00 48.52 1118 VAL U CA 1
ATOM 4391 C C . VAL A 1 1118 ? 232.667 296.870 217.178 1.00 63.83 1118 VAL U C 1
ATOM 4392 O O . VAL A 1 1118 ? 232.738 297.036 218.402 1.00 66.80 1118 VAL U O 1
ATOM 4396 N N . ILE A 1 1119 ? 233.703 296.425 216.462 1.00 67.21 1119 ILE U N 1
ATOM 4397 C CA . ILE A 1 1119 ? 235.003 296.161 217.076 1.00 58.76 1119 ILE U CA 1
ATOM 4398 C C . ILE A 1 1119 ? 235.603 297.449 217.630 1.00 59.59 1119 ILE U C 1
ATOM 4399 O O . ILE A 1 1119 ? 236.131 297.478 218.749 1.00 59.05 1119 ILE U O 1
ATOM 4404 N N . ILE A 1 1120 ? 235.507 298.537 216.865 1.00 57.67 1120 ILE U N 1
ATOM 4405 C CA . ILE A 1 1120 ? 236.064 299.816 217.290 1.00 53.51 1120 ILE U CA 1
ATOM 4406 C C . ILE A 1 1120 ? 235.281 300.379 218.471 1.00 58.16 1120 ILE U C 1
ATOM 4407 O O . ILE A 1 1120 ? 235.864 300.819 219.470 1.00 62.84 1120 ILE U O 1
ATOM 4412 N N . LYS A 1 1121 ? 233.949 300.357 218.386 1.00 61.29 1121 LYS U N 1
ATOM 4413 C CA . LYS A 1 1121 ? 233.127 301.010 219.397 1.00 61.27 1121 LYS U CA 1
ATOM 4414 C C . LYS A 1 1121 ? 233.073 300.224 220.704 1.00 65.42 1121 LYS U C 1
ATOM 4415 O O . LYS A 1 1121 ? 233.144 300.816 221.786 1.00 69.93 1121 LYS U O 1
ATOM 4421 N N . GLU A 1 1122 ? 232.953 298.900 220.634 1.00 70.29 1122 GLU U N 1
ATOM 4422 C CA . GLU A 1 1122 ? 232.763 298.090 221.831 1.00 75.41 1122 GLU U CA 1
ATOM 4423 C C . GLU A 1 1122 ? 234.073 297.642 222.467 1.00 76.83 1122 GLU U C 1
ATOM 4424 O O . GLU A 1 1122 ? 234.031 296.922 223.470 1.00 77.04 1122 GLU U O 1
ATOM 4430 N N . GLU A 1 1123 ? 235.215 298.049 221.900 1.00 80.54 1123 GLU U N 1
ATOM 4431 C CA . GLU A 1 1123 ? 236.554 297.755 222.427 1.00 80.95 1123 GLU U CA 1
ATOM 4432 C C . GLU A 1 1123 ? 236.807 296.253 222.557 1.00 76.80 1123 GLU U C 1
ATOM 4433 O O . GLU A 1 1123 ? 237.419 295.787 223.519 1.00 79.54 1123 GLU U O 1
ATOM 4439 N N . ILE A 1 1124 ? 236.332 295.490 221.578 1.00 66.24 1124 ILE U N 1
ATOM 4440 C CA . ILE A 1 1124 ? 236.604 294.065 221.500 1.00 68.37 1124 ILE U CA 1
ATOM 4441 C C . ILE A 1 1124 ? 237.652 293.836 220.416 1.00 73.00 1124 ILE U C 1
ATOM 4442 O O . ILE A 1 1124 ? 237.989 294.735 219.645 1.00 78.10 1124 ILE U O 1
ATOM 4447 N N . SER A 1 1125 ? 238.176 292.618 220.366 1.00 70.81 1125 SER U N 1
ATOM 4448 C CA . SER A 1 1125 ? 239.187 292.261 219.387 1.00 69.89 1125 SER U CA 1
ATOM 4449 C C . SER A 1 1125 ? 238.587 291.350 218.320 1.00 66.60 1125 SER U C 1
ATOM 4450 O O . SER A 1 1125 ? 237.459 290.868 218.437 1.00 70.29 1125 SER U O 1
ATOM 4453 N N . ARG A 1 1126 ? 239.359 291.114 217.264 1.00 71.43 1126 ARG U N 1
ATOM 4454 C CA . ARG A 1 1126 ? 238.908 290.269 216.169 1.00 73.54 1126 ARG U CA 1
ATOM 4455 C C . ARG A 1 1126 ? 238.959 288.789 216.510 1.00 76.25 1126 ARG U C 1
ATOM 4456 O O . ARG A 1 1126 ? 238.187 288.006 215.942 1.00 76.21 1126 ARG U O 1
ATOM 4464 N N . HIS A 1 1127 ? 239.856 288.383 217.412 1.00 83.65 1127 HIS U N 1
ATOM 4465 C CA . HIS A 1 1127 ? 239.886 286.990 217.846 1.00 85.94 1127 HIS U CA 1
ATOM 4466 C C . HIS A 1 1127 ? 238.651 286.644 218.666 1.00 89.29 1127 HIS U C 1
ATOM 4467 O O . HIS A 1 1127 ? 238.159 285.510 218.609 1.00 91.23 1127 HIS U O 1
ATOM 4474 N N . ASP A 1 1128 ? 238.147 287.603 219.449 1.00 80.61 1128 ASP U N 1
ATOM 4475 C CA . ASP A 1 1128 ? 236.897 287.391 220.168 1.00 78.13 1128 ASP U CA 1
ATOM 4476 C C . ASP A 1 1128 ? 235.720 287.275 219.207 1.00 81.23 1128 ASP U C 1
ATOM 4477 O O . ASP A 1 1128 ? 234.861 286.402 219.374 1.00 86.97 1128 ASP U O 1
ATOM 4482 N N . LEU A 1 1129 ? 235.671 288.142 218.193 1.00 71.19 1129 LEU U N 1
ATOM 4483 C CA . LEU A 1 1129 ? 234.570 288.105 217.234 1.00 71.56 1129 LEU U CA 1
ATOM 4484 C C . LEU A 1 1129 ? 234.625 286.852 216.372 1.00 74.27 1129 LEU U C 1
ATOM 4485 O O . LEU A 1 1129 ? 233.583 286.254 216.077 1.00 77.30 1129 LEU U O 1
ATOM 4490 N N . LYS A 1 1130 ? 235.826 286.432 215.963 1.00 73.83 1130 LYS U N 1
ATOM 4491 C CA . LYS A 1 1130 ? 235.945 285.234 215.139 1.00 77.23 1130 LYS U CA 1
ATOM 4492 C C . LYS A 1 1130 ? 235.602 283.974 215.923 1.00 77.36 1130 LYS U C 1
ATOM 4493 O O . LYS A 1 1130 ? 235.233 282.956 215.326 1.00 80.89 1130 LYS U O 1
ATOM 4499 N N . LYS A 1 1131 ? 235.731 284.019 217.250 1.00 72.92 1131 LYS U N 1
ATOM 4500 C CA . LYS A 1 1131 ? 235.263 282.912 218.075 1.00 69.55 1131 LYS U CA 1
ATOM 4501 C C . LYS A 1 1131 ? 233.749 282.788 218.023 1.00 73.51 1131 LYS U C 1
ATOM 4502 O O . LYS A 1 1131 ? 233.212 281.677 217.945 1.00 78.70 1131 LYS U O 1
ATOM 4508 N N . LEU A 1 1132 ? 233.039 283.918 218.053 1.00 73.22 1132 LEU U N 1
ATOM 4509 C CA . LEU A 1 1132 ? 231.579 283.877 218.091 1.00 74.01 1132 LEU U CA 1
ATOM 4510 C C . LEU A 1 1132 ? 230.996 283.518 216.729 1.00 74.53 1132 LEU U C 1
ATOM 4511 O O . LEU A 1 1132 ? 229.906 282.941 216.650 1.00 76.99 1132 LEU U O 1
ATOM 4516 N N . LEU A 1 1133 ? 231.694 283.857 215.642 1.00 70.81 1133 LEU U N 1
ATOM 4517 C CA . LEU A 1 1133 ? 231.255 283.405 214.326 1.00 68.50 1133 LEU U CA 1
ATOM 4518 C C . LEU A 1 1133 ? 231.444 281.903 214.163 1.00 70.25 1133 LEU U C 1
ATOM 4519 O O . LEU A 1 1133 ? 230.599 281.225 213.568 1.00 76.53 1133 LEU U O 1
ATOM 4524 N N . ASN A 1 1134 ? 232.550 281.365 214.681 1.00 75.91 1134 ASN U N 1
ATOM 4525 C CA . ASN A 1 1134 ? 232.806 279.933 214.560 1.00 78.14 1134 ASN U CA 1
ATOM 4526 C C . ASN A 1 1134 ? 231.941 279.116 215.513 1.00 80.51 1134 ASN U C 1
ATOM 4527 O O . ASN A 1 1134 ? 231.447 278.050 215.133 1.00 83.01 1134 ASN U O 1
ATOM 4532 N N . ALA A 1 1135 ? 231.744 279.592 216.743 1.00 74.71 1135 ALA U N 1
ATOM 4533 C CA . ALA A 1 1135 ? 230.929 278.871 217.714 1.00 72.57 1135 ALA U CA 1
ATOM 4534 C C . ALA A 1 1135 ? 229.442 278.939 217.405 1.00 71.33 1135 ALA U C 1
ATOM 4535 O O . ALA A 1 1135 ? 228.667 278.173 217.986 1.00 75.00 1135 ALA U O 1
ATOM 4537 N N . LEU A 1 1136 ? 229.027 279.840 216.517 1.00 66.44 1136 LEU U N 1
ATOM 4538 C CA . LEU A 1 1136 ? 227.623 280.017 216.144 1.00 63.32 1136 LEU U CA 1
ATOM 4539 C C . LEU A 1 1136 ? 227.598 280.096 214.620 1.00 62.91 1136 LEU U C 1
ATOM 4540 O O . LEU A 1 1136 ? 227.648 281.186 214.045 1.00 71.83 1136 LEU U O 1
ATOM 4545 N N . ASP A 1 1137 ? 227.519 278.938 213.971 1.00 67.67 1137 ASP U N 1
ATOM 4546 C CA . ASP A 1 1137 ? 227.656 278.857 212.523 1.00 73.89 1137 ASP U CA 1
ATOM 4547 C C . ASP A 1 1137 ? 226.317 278.728 211.810 1.00 78.42 1137 ASP U C 1
ATOM 4548 O O . ASP A 1 1137 ? 226.051 279.463 210.855 1.00 80.40 1137 ASP U O 1
ATOM 4553 N N . LYS A 1 1138 ? 225.463 277.804 212.255 1.00 77.32 1138 LYS U N 1
ATOM 4554 C CA . LYS A 1 1138 ? 224.171 277.622 211.608 1.00 80.91 1138 LYS U CA 1
ATOM 4555 C C . LYS A 1 1138 ? 223.170 278.696 212.007 1.00 82.67 1138 LYS U C 1
ATOM 4556 O O . LYS A 1 1138 ? 222.124 278.822 211.359 1.00 85.31 1138 LYS U O 1
ATOM 4562 N N . TYR A 1 1139 ? 223.466 279.468 213.049 1.00 68.75 1139 TYR U N 1
ATOM 4563 C CA . TYR A 1 1139 ? 222.539 280.473 213.547 1.00 61.90 1139 TYR U CA 1
ATOM 4564 C C . TYR A 1 1139 ? 222.846 281.879 213.060 1.00 68.30 1139 TYR U C 1
ATOM 4565 O O . TYR A 1 1139 ? 221.962 282.741 213.112 1.00 72.82 1139 TYR U O 1
ATOM 4574 N N . LEU A 1 1140 ? 224.063 282.139 212.593 1.00 62.86 1140 LEU U N 1
ATOM 4575 C CA . LEU A 1 1140 ? 224.463 283.471 212.158 1.00 53.88 1140 LEU U CA 1
ATOM 4576 C C . LEU A 1 1140 ? 224.491 283.571 210.643 1.00 49.72 1140 LEU U C 1
ATOM 4577 O O . LEU A 1 1140 ? 225.141 282.768 209.967 1.00 56.02 1140 LEU U O 1
ATOM 4582 N N . ILE A 1 1141 ? 223.780 284.559 210.130 1.00 50.04 1141 ILE U N 1
ATOM 4583 C CA . ILE A 1 1141 ? 223.778 284.897 208.716 1.00 50.63 1141 ILE U CA 1
ATOM 4584 C C . ILE A 1 1141 ? 224.954 285.826 208.454 1.00 56.42 1141 ILE U C 1
ATOM 4585 O O . ILE A 1 1141 ? 225.144 286.817 209.165 1.00 61.49 1141 ILE U O 1
ATOM 4590 N N . GLU A 1 1142 ? 225.765 285.495 207.454 1.00 58.97 1142 GLU U N 1
ATOM 4591 C CA . GLU A 1 1142 ? 226.915 286.308 207.077 1.00 53.85 1142 GLU U CA 1
ATOM 4592 C C . GLU A 1 1142 ? 226.572 287.107 205.827 1.00 56.48 1142 GLU U C 1
ATOM 4593 O O . GLU A 1 1142 ? 226.278 286.529 204.777 1.00 62.88 1142 GLU U O 1
ATOM 4599 N N . ILE A 1 1143 ? 226.613 288.431 205.942 1.00 46.22 1143 ILE U N 1
ATOM 4600 C CA . ILE A 1 1143 ? 226.288 289.338 204.849 1.00 40.51 1143 ILE U CA 1
ATOM 4601 C C . ILE A 1 1143 ? 227.495 290.234 204.616 1.00 53.24 1143 ILE U C 1
ATOM 4602 O O . ILE A 1 1143 ? 227.978 290.887 205.549 1.00 60.91 1143 ILE U O 1
ATOM 4607 N N . HIS A 1 1144 ? 227.984 290.264 203.378 1.00 62.02 1144 HIS U N 1
ATOM 4608 C CA . HIS A 1 1144 ? 229.202 290.982 203.023 1.00 58.43 1144 HIS U CA 1
ATOM 4609 C C . HIS A 1 1144 ? 228.896 291.982 201.917 1.00 58.76 1144 HIS U C 1
ATOM 4610 O O . HIS A 1 1144 ? 228.644 291.592 200.773 1.00 61.72 1144 HIS U O 1
ATOM 4617 N N . HIS A 1 1145 ? 228.922 293.268 202.258 1.00 57.22 1145 HIS U N 1
ATOM 4618 C CA . HIS A 1 1145 ? 228.877 294.338 201.272 1.00 52.57 1145 HIS U CA 1
ATOM 4619 C C . HIS A 1 1145 ? 229.599 295.547 201.853 1.00 54.97 1145 HIS U C 1
ATOM 4620 O O . HIS A 1 1145 ? 230.062 295.527 202.997 1.00 56.10 1145 HIS U O 1
ATOM 4627 N N . TRP A 1 1146 ? 229.696 296.603 201.054 1.00 61.10 1146 TRP U N 1
ATOM 4628 C CA . TRP A 1 1146 ? 230.484 297.772 201.432 1.00 58.61 1146 TRP U CA 1
ATOM 4629 C C . TRP A 1 1146 ? 229.815 298.620 202.505 1.00 60.24 1146 TRP U C 1
ATOM 4630 O O . TRP A 1 1146 ? 228.702 298.349 202.949 1.00 64.46 1146 TRP U O 1
ATOM 4642 N N . GLY B 2 8 ? 174.523 298.452 212.861 1.00 65.20 8 GLY Q N 1
ATOM 4643 C CA . GLY B 2 8 ? 173.460 299.379 212.526 1.00 69.47 8 GLY Q CA 1
ATOM 4644 C C . GLY B 2 8 ? 173.958 300.799 212.344 1.00 69.12 8 GLY Q C 1
ATOM 4645 O O . GLY B 2 8 ? 175.098 301.102 212.680 1.00 67.12 8 GLY Q O 1
ATOM 4646 N N . PRO B 2 9 ? 173.112 301.674 211.792 1.00 64.42 9 PRO Q N 1
ATOM 4647 C CA . PRO B 2 9 ? 173.500 303.077 211.628 1.00 54.51 9 PRO Q CA 1
ATOM 4648 C C . PRO B 2 9 ? 173.118 303.985 212.782 1.00 62.57 9 PRO Q C 1
ATOM 4649 O O . PRO B 2 9 ? 173.574 305.137 212.807 1.00 69.80 9 PRO Q O 1
ATOM 4653 N N . TYR B 2 10 ? 172.308 303.518 213.728 1.00 64.94 10 TYR Q N 1
ATOM 4654 C CA . TYR B 2 10 ? 171.802 304.367 214.798 1.00 56.36 10 TYR Q CA 1
ATOM 4655 C C . TYR B 2 10 ? 172.662 304.339 216.049 1.00 56.34 10 TYR Q C 1
ATOM 4656 O O . TYR B 2 10 ? 172.372 305.077 216.996 1.00 60.80 10 TYR Q O 1
ATOM 4665 N N . ASN B 2 11 ? 173.708 303.516 216.086 1.00 64.79 11 ASN Q N 1
ATOM 4666 C CA . ASN B 2 11 ? 174.676 303.549 217.169 1.00 66.99 11 ASN Q CA 1
ATOM 4667 C C . ASN B 2 11 ? 175.947 304.287 216.774 1.00 66.24 11 ASN Q C 1
ATOM 4668 O O . ASN B 2 11 ? 176.969 304.156 217.456 1.00 70.48 11 ASN Q O 1
ATOM 4673 N N . SER B 2 12 ? 175.904 305.041 215.682 1.00 58.65 12 SER Q N 1
ATOM 4674 C CA . SER B 2 12 ? 177.057 305.806 215.241 1.00 62.39 12 SER Q CA 1
ATOM 4675 C C . SER B 2 12 ? 177.344 306.943 216.217 1.00 60.51 12 SER Q C 1
ATOM 4676 O O . SER B 2 12 ? 176.415 307.542 216.767 1.00 66.63 12 SER Q O 1
ATOM 4679 N N . PRO B 2 13 ? 178.613 307.265 216.457 1.00 49.51 13 PRO Q N 1
ATOM 4680 C CA . PRO B 2 13 ? 178.954 308.395 217.324 1.00 58.81 13 PRO Q CA 1
ATOM 4681 C C . PRO B 2 13 ? 179.128 309.727 216.609 1.00 68.42 13 PRO Q C 1
ATOM 4682 O O . PRO B 2 13 ? 179.428 310.723 217.275 1.00 70.97 13 PRO Q O 1
ATOM 4686 N N . THR B 2 14 ? 178.963 309.779 215.287 1.00 61.46 14 THR Q N 1
ATOM 4687 C CA . THR B 2 14 ? 179.272 310.979 214.521 1.00 55.87 14 THR Q CA 1
ATOM 4688 C C . THR B 2 14 ? 178.086 311.530 213.741 1.00 62.62 14 THR Q C 1
ATOM 4689 O O . THR B 2 14 ? 178.262 312.488 212.978 1.00 69.51 14 THR Q O 1
ATOM 4693 N N . PHE B 2 15 ? 176.887 310.968 213.899 1.00 52.85 15 PHE Q N 1
ATOM 4694 C CA . PHE B 2 15 ? 175.778 311.443 213.080 1.00 49.05 15 PHE Q CA 1
ATOM 4695 C C . PHE B 2 15 ? 175.138 312.699 213.658 1.00 60.39 15 PHE Q C 1
ATOM 4696 O O . PHE B 2 15 ? 174.935 313.680 212.938 1.00 66.96 15 PHE Q O 1
ATOM 4704 N N . GLY B 2 16 ? 174.807 312.691 214.941 1.00 68.50 16 GLY Q N 1
ATOM 4705 C CA . GLY B 2 16 ? 174.252 313.877 215.555 1.00 68.29 16 GLY Q CA 1
ATOM 4706 C C . GLY B 2 16 ? 175.263 314.897 216.016 1.00 65.12 16 GLY Q C 1
ATOM 4707 O O . GLY B 2 16 ? 174.880 315.953 216.528 1.00 65.81 16 GLY Q O 1
ATOM 4708 N N . LYS B 2 17 ? 176.549 314.616 215.847 1.00 59.13 17 LYS Q N 1
ATOM 4709 C CA . LYS B 2 17 ? 177.613 315.474 216.330 1.00 61.33 17 LYS Q CA 1
ATOM 4710 C C . LYS B 2 17 ? 178.359 316.101 215.159 1.00 66.32 17 LYS Q C 1
ATOM 4711 O O . LYS B 2 17 ? 178.323 315.604 214.032 1.00 70.52 17 LYS Q O 1
ATOM 4717 N N . SER B 2 18 ? 179.037 317.207 215.446 1.00 63.01 18 SER Q N 1
ATOM 4718 C CA . SER B 2 18 ? 179.865 317.899 214.473 1.00 63.08 18 SER Q CA 1
ATOM 4719 C C . SER B 2 18 ? 181.318 317.479 214.646 1.00 65.89 18 SER Q C 1
ATOM 4720 O O . SER B 2 18 ? 181.818 317.385 215.770 1.00 73.08 18 SER Q O 1
ATOM 4723 N N . LEU B 2 19 ? 181.990 317.227 213.525 1.00 56.66 19 LEU Q N 1
ATOM 4724 C CA . LEU B 2 19 ? 183.307 316.604 213.541 1.00 51.97 19 LEU Q CA 1
ATOM 4725 C C . LEU B 2 19 ? 184.127 317.130 212.374 1.00 58.35 19 LEU Q C 1
ATOM 4726 O O . LEU B 2 19 ? 183.608 317.239 211.261 1.00 66.49 19 LEU Q O 1
ATOM 4731 N N . SER B 2 20 ? 185.397 317.447 212.625 1.00 58.48 20 SER Q N 1
ATOM 4732 C CA . SER B 2 20 ? 186.304 317.925 211.590 1.00 51.76 20 SER Q CA 1
ATOM 4733 C C . SER B 2 20 ? 187.550 317.050 211.557 1.00 51.89 20 SER Q C 1
ATOM 4734 O O . SER B 2 20 ? 188.138 316.764 212.602 1.00 59.18 20 SER Q O 1
ATOM 4737 N N . LEU B 2 21 ? 187.948 316.635 210.356 1.00 57.63 21 LEU Q N 1
ATOM 4738 C CA . LEU B 2 21 ? 189.132 315.814 210.146 1.00 61.65 21 LEU Q CA 1
ATOM 4739 C C . LEU B 2 21 ? 190.084 316.513 209.191 1.00 60.98 21 LEU Q C 1
ATOM 4740 O O . LEU B 2 21 ? 189.662 317.061 208.169 1.00 62.41 21 LEU Q O 1
ATOM 4745 N N . LYS B 2 22 ? 191.373 316.483 209.518 1.00 62.59 22 LYS Q N 1
ATOM 4746 C CA . LYS B 2 22 ? 192.411 317.074 208.682 1.00 63.89 22 LYS Q CA 1
ATOM 4747 C C . LYS B 2 22 ? 193.018 315.979 207.815 1.00 59.67 22 LYS Q C 1
ATOM 4748 O O . LYS B 2 22 ? 193.763 315.127 208.312 1.00 65.66 22 LYS Q O 1
ATOM 4754 N N . VAL B 2 23 ? 192.705 316.003 206.526 1.00 55.34 23 VAL Q N 1
ATOM 4755 C CA . VAL B 2 23 ? 193.174 315.001 205.578 1.00 59.38 23 VAL Q CA 1
ATOM 4756 C C . VAL B 2 23 ? 194.127 315.704 204.621 1.00 65.34 23 VAL Q C 1
ATOM 4757 O O . VAL B 2 23 ? 193.700 316.319 203.637 1.00 66.82 23 VAL Q O 1
ATOM 4761 N N . ASP B 2 24 ? 195.423 315.610 204.898 1.00 77.09 24 ASP Q N 1
ATOM 4762 C CA . ASP B 2 24 ? 196.428 316.230 204.048 1.00 74.38 24 ASP Q CA 1
ATOM 4763 C C . ASP B 2 24 ? 196.712 315.358 202.832 1.00 69.37 24 ASP Q C 1
ATOM 4764 O O . ASP B 2 24 ? 196.522 314.139 202.855 1.00 73.45 24 ASP Q O 1
ATOM 4769 N N . GLY B 2 25 ? 197.175 315.998 201.764 1.00 59.95 25 GLY Q N 1
ATOM 4770 C CA . GLY B 2 25 ? 197.495 315.283 200.547 1.00 67.22 25 GLY Q CA 1
ATOM 4771 C C . GLY B 2 25 ? 196.964 315.964 199.303 1.00 68.10 25 GLY Q C 1
ATOM 4772 O O . GLY B 2 25 ? 197.318 315.586 198.183 1.00 69.03 25 GLY Q O 1
ATOM 4773 N N . GLY B 2 26 ? 196.116 316.969 199.489 1.00 73.41 26 GLY Q N 1
ATOM 4774 C CA . GLY B 2 26 ? 195.550 317.691 198.369 1.00 73.91 26 GLY Q CA 1
ATOM 4775 C C . GLY B 2 26 ? 194.497 316.902 197.626 1.00 76.40 26 GLY Q C 1
ATOM 4776 O O . GLY B 2 26 ? 194.682 316.550 196.459 1.00 81.69 26 GLY Q O 1
ATOM 4777 N N . PHE B 2 27 ? 193.383 316.617 198.294 1.00 56.25 27 PHE Q N 1
ATOM 4778 C CA . PHE B 2 27 ? 192.295 315.854 197.704 1.00 52.03 27 PHE Q CA 1
ATOM 4779 C C . PHE B 2 27 ? 191.289 316.802 197.067 1.00 54.95 27 PHE Q C 1
ATOM 4780 O O . PHE B 2 27 ? 190.870 317.781 197.691 1.00 61.31 27 PHE Q O 1
ATOM 4788 N N . ASN B 2 28 ? 190.908 316.508 195.826 1.00 54.96 28 ASN Q N 1
ATOM 4789 C CA . ASN B 2 28 ? 190.054 317.401 195.055 1.00 57.62 28 ASN Q CA 1
ATOM 4790 C C . ASN B 2 28 ? 188.612 316.927 194.943 1.00 60.42 28 ASN Q C 1
ATOM 4791 O O . ASN B 2 28 ? 187.739 317.739 194.618 1.00 65.29 28 ASN Q O 1
ATOM 4796 N N . ALA B 2 29 ? 188.335 315.652 195.200 1.00 48.10 29 ALA Q N 1
ATOM 4797 C CA . ALA B 2 29 ? 187.004 315.093 195.019 1.00 43.31 29 ALA Q CA 1
ATOM 4798 C C . ALA B 2 29 ? 186.599 314.299 196.248 1.00 44.21 29 ALA Q C 1
ATOM 4799 O O . ALA B 2 29 ? 187.447 313.780 196.979 1.00 56.09 29 ALA Q O 1
ATOM 4801 N N . VAL B 2 30 ? 185.289 314.203 196.471 1.00 40.10 30 VAL Q N 1
ATOM 4802 C CA . VAL B 2 30 ? 184.753 313.483 197.618 1.00 42.66 30 VAL Q CA 1
ATOM 4803 C C . VAL B 2 30 ? 183.399 312.884 197.247 1.00 50.41 30 VAL Q C 1
ATOM 4804 O O . VAL B 2 30 ? 182.662 313.422 196.414 1.00 60.60 30 VAL Q O 1
ATOM 4808 N N . SER B 2 31 ? 183.103 311.722 197.828 1.00 47.41 31 SER Q N 1
ATOM 4809 C CA . SER B 2 31 ? 181.831 311.037 197.636 1.00 45.77 31 SER Q CA 1
ATOM 4810 C C . SER B 2 31 ? 181.554 310.193 198.871 1.00 49.41 31 SER Q C 1
ATOM 4811 O O . SER B 2 31 ? 182.457 309.906 199.662 1.00 56.95 31 SER Q O 1
ATOM 4814 N N . ILE B 2 32 ? 180.292 309.796 199.035 1.00 49.04 32 ILE Q N 1
ATOM 4815 C CA . ILE B 2 32 ? 179.839 309.164 200.268 1.00 47.84 32 ILE Q CA 1
ATOM 4816 C C . ILE B 2 32 ? 179.072 307.882 199.955 1.00 54.89 32 ILE Q C 1
ATOM 4817 O O . ILE B 2 32 ? 178.475 307.731 198.885 1.00 60.67 32 ILE Q O 1
ATOM 4822 N N . ASN B 2 33 ? 179.152 306.931 200.882 1.00 64.57 33 ASN Q N 1
ATOM 4823 C CA . ASN B 2 33 ? 178.268 305.775 200.881 1.00 56.79 33 ASN Q CA 1
ATOM 4824 C C . ASN B 2 33 ? 176.841 306.197 201.213 1.00 64.95 33 ASN Q C 1
ATOM 4825 O O . ASN B 2 33 ? 176.633 306.963 202.164 1.00 72.21 33 ASN Q O 1
ATOM 4830 N N . PRO B 2 34 ? 175.838 305.732 200.458 1.00 56.75 34 PRO Q N 1
ATOM 4831 C CA . PRO B 2 34 ? 174.444 305.953 200.860 1.00 61.60 34 PRO Q CA 1
ATOM 4832 C C . PRO B 2 34 ? 174.066 305.289 202.168 1.00 61.25 34 PRO Q C 1
ATOM 4833 O O . PRO B 2 34 ? 173.071 305.693 202.780 1.00 67.30 34 PRO Q O 1
ATOM 4837 N N . SER B 2 35 ? 174.809 304.273 202.610 1.00 50.57 35 SER Q N 1
ATOM 4838 C CA . SER B 2 35 ? 174.585 303.750 203.949 1.00 56.44 35 SER Q CA 1
ATOM 4839 C C . SER B 2 35 ? 175.062 304.723 205.016 1.00 66.72 35 SER Q C 1
ATOM 4840 O O . SER B 2 35 ? 174.614 304.637 206.162 1.00 72.51 35 SER Q O 1
ATOM 4843 N N . GLY B 2 36 ? 175.922 305.669 204.650 1.00 64.11 36 GLY Q N 1
ATOM 4844 C CA . GLY B 2 36 ? 176.447 306.633 205.594 1.00 60.63 36 GLY Q CA 1
ATOM 4845 C C . GLY B 2 36 ? 177.653 306.166 206.368 1.00 58.20 36 GLY Q C 1
ATOM 4846 O O . GLY B 2 36 ? 178.015 306.802 207.363 1.00 63.89 36 GLY Q O 1
ATOM 4847 N N . ARG B 2 37 ? 178.293 305.080 205.943 1.00 58.70 37 ARG Q N 1
ATOM 4848 C CA . ARG B 2 37 ? 179.393 304.491 206.693 1.00 59.50 37 ARG Q CA 1
ATOM 4849 C C . ARG B 2 37 ? 180.758 304.971 206.215 1.00 65.83 37 ARG Q C 1
ATOM 4850 O O . ARG B 2 37 ? 181.597 305.357 207.035 1.00 73.48 37 ARG Q O 1
ATOM 4858 N N . ASP B 2 38 ? 180.998 304.970 204.908 1.00 65.21 38 ASP Q N 1
ATOM 4859 C CA . ASP B 2 38 ? 182.299 305.311 204.361 1.00 62.57 38 ASP Q CA 1
ATOM 4860 C C . ASP B 2 38 ? 182.232 306.579 203.523 1.00 62.42 38 ASP Q C 1
ATOM 4861 O O . ASP B 2 38 ? 181.182 306.941 202.986 1.00 68.31 38 ASP Q O 1
ATOM 4866 N N . ILE B 2 39 ? 183.378 307.243 203.418 1.00 52.98 39 ILE Q N 1
ATOM 4867 C CA . ILE B 2 39 ? 183.543 308.432 202.593 1.00 46.64 39 ILE Q CA 1
ATOM 4868 C C . ILE B 2 39 ? 184.877 308.304 201.866 1.00 43.00 39 ILE Q C 1
ATOM 4869 O O . ILE B 2 39 ? 185.877 307.889 202.459 1.00 56.59 39 ILE Q O 1
ATOM 4874 N N . VAL B 2 40 ? 184.884 308.612 200.573 1.00 27.31 40 VAL Q N 1
ATOM 4875 C CA . VAL B 2 40 ? 186.055 308.423 199.727 1.00 31.63 40 VAL Q CA 1
ATOM 4876 C C . VAL B 2 40 ? 186.579 309.788 199.301 1.00 44.28 40 VAL Q C 1
ATOM 4877 O O . VAL B 2 40 ? 185.803 310.698 198.988 1.00 49.60 40 VAL Q O 1
ATOM 4881 N N . LEU B 2 41 ? 187.901 309.947 199.356 1.00 50.83 41 LEU Q N 1
ATOM 4882 C CA . LEU B 2 41 ? 188.579 311.158 198.916 1.00 39.55 41 LEU Q CA 1
ATOM 4883 C C . LEU B 2 41 ? 189.576 310.787 197.831 1.00 39.19 41 LEU Q C 1
ATOM 4884 O O . LEU B 2 41 ? 190.353 309.841 197.995 1.00 59.97 41 LEU Q O 1
ATOM 4889 N N . ALA B 2 42 ? 189.557 311.528 196.729 1.00 29.80 42 ALA Q N 1
ATOM 4890 C CA . ALA B 2 42 ? 190.369 311.222 195.561 1.00 38.11 42 ALA Q CA 1
ATOM 4891 C C . ALA B 2 42 ? 191.450 312.277 195.382 1.00 45.44 42 ALA Q C 1
ATOM 4892 O O . ALA B 2 42 ? 191.172 313.476 195.462 1.00 58.50 42 ALA Q O 1
ATOM 4894 N N . SER B 2 43 ? 192.677 311.824 195.136 1.00 55.31 43 SER Q N 1
ATOM 4895 C CA . SER B 2 43 ? 193.783 312.721 194.826 1.00 54.41 43 SER Q CA 1
ATOM 4896 C C . SER B 2 43 ? 194.591 312.180 193.660 1.00 55.81 43 SER Q C 1
ATOM 4897 O O . SER B 2 43 ? 194.215 311.178 193.042 1.00 66.91 43 SER Q O 1
ATOM 4900 N N . ARG B 2 44 ? 195.708 312.838 193.354 1.00 58.07 44 ARG Q N 1
ATOM 4901 C CA . ARG B 2 44 ? 196.598 312.363 192.307 1.00 60.23 44 ARG Q CA 1
ATOM 4902 C C . ARG B 2 44 ? 197.327 311.088 192.707 1.00 62.61 44 ARG Q C 1
ATOM 4903 O O . ARG B 2 44 ? 197.792 310.354 191.830 1.00 71.08 44 ARG Q O 1
ATOM 4911 N N . GLN B 2 45 ? 197.440 310.814 194.005 1.00 62.91 45 GLN Q N 1
ATOM 4912 C CA . GLN B 2 45 ? 198.092 309.609 194.489 1.00 65.46 45 GLN Q CA 1
ATOM 4913 C C . GLN B 2 45 ? 197.128 308.454 194.714 1.00 67.01 45 GLN Q C 1
ATOM 4914 O O . GLN B 2 45 ? 197.582 307.335 194.977 1.00 69.47 45 GLN Q O 1
ATOM 4920 N N . GLY B 2 46 ? 195.821 308.687 194.623 1.00 53.27 46 GLY Q N 1
ATOM 4921 C CA . GLY B 2 46 ? 194.869 307.607 194.793 1.00 52.65 46 GLY Q CA 1
ATOM 4922 C C . GLY B 2 46 ? 193.661 307.935 195.644 1.00 54.69 46 GLY Q C 1
ATOM 4923 O O . GLY B 2 46 ? 193.205 309.082 195.679 1.00 57.90 46 GLY Q O 1
ATOM 4924 N N . LEU B 2 47 ? 193.132 306.927 196.335 1.00 46.72 47 LEU Q N 1
ATOM 4925 C CA . LEU B 2 47 ? 191.889 307.035 197.087 1.00 41.76 47 LEU Q CA 1
ATOM 4926 C C . LEU B 2 47 ? 192.138 306.881 198.578 1.00 39.95 47 LEU Q C 1
ATOM 4927 O O . LEU B 2 47 ? 192.962 306.065 199.001 1.00 58.08 47 LEU Q O 1
ATOM 4932 N N . TYR B 2 48 ? 191.406 307.656 199.373 1.00 39.60 48 TYR Q N 1
ATOM 4933 C CA . TYR B 2 48 ? 191.394 307.532 200.823 1.00 48.47 48 TYR Q CA 1
ATOM 4934 C C . TYR B 2 48 ? 189.974 307.211 201.257 1.00 46.91 48 TYR Q C 1
ATOM 4935 O O . TYR B 2 48 ? 189.062 308.012 201.030 1.00 52.87 48 TYR Q O 1
ATOM 4944 N N . ILE B 2 49 ? 189.784 306.054 201.883 1.00 46.62 49 ILE Q N 1
ATOM 4945 C CA . ILE B 2 49 ? 188.480 305.624 202.377 1.00 44.81 49 ILE Q CA 1
ATOM 4946 C C . ILE B 2 49 ? 188.483 305.790 203.888 1.00 48.49 49 ILE Q C 1
ATOM 4947 O O . ILE B 2 49 ? 189.261 305.133 204.589 1.00 56.99 49 ILE Q O 1
ATOM 4952 N N . ILE B 2 50 ? 187.609 306.656 204.392 1.00 41.20 50 ILE Q N 1
ATOM 4953 C CA . ILE B 2 50 ? 187.531 306.970 205.812 1.00 44.90 50 ILE Q CA 1
ATOM 4954 C C . ILE B 2 50 ? 186.220 306.428 206.360 1.00 52.48 50 ILE Q C 1
ATOM 4955 O O . ILE B 2 50 ? 185.151 306.678 205.792 1.00 59.71 50 ILE Q O 1
ATOM 4960 N N . ASP B 2 51 ? 186.304 305.679 207.455 1.00 66.08 51 ASP Q N 1
ATOM 4961 C CA . ASP B 2 51 ? 185.104 305.292 208.180 1.00 64.83 51 ASP Q CA 1
ATOM 4962 C C . ASP B 2 51 ? 184.536 306.509 208.893 1.00 66.42 51 ASP Q C 1
ATOM 4963 O O . ASP B 2 51 ? 185.243 307.184 209.647 1.00 72.81 51 ASP Q O 1
ATOM 4968 N N . LEU B 2 52 ? 183.260 306.794 208.660 1.00 55.98 52 LEU Q N 1
ATOM 4969 C CA . LEU B 2 52 ? 182.642 307.937 209.310 1.00 55.60 52 LEU Q CA 1
ATOM 4970 C C . LEU B 2 52 ? 182.174 307.628 210.722 1.00 59.64 52 LEU Q C 1
ATOM 4971 O O . LEU B 2 52 ? 181.806 308.556 211.450 1.00 66.58 52 LEU Q O 1
ATOM 4976 N N . ASP B 2 53 ? 182.177 306.360 211.129 1.00 57.25 53 ASP Q N 1
ATOM 4977 C CA . ASP B 2 53 ? 181.900 306.006 212.515 1.00 62.33 53 ASP Q CA 1
ATOM 4978 C C . ASP B 2 53 ? 183.159 305.725 213.322 1.00 65.64 53 ASP Q C 1
ATOM 4979 O O . ASP B 2 53 ? 183.100 305.732 214.554 1.00 65.29 53 ASP Q O 1
ATOM 4984 N N . ASP B 2 54 ? 184.285 305.477 212.658 1.00 64.70 54 ASP Q N 1
ATOM 4985 C CA . ASP B 2 54 ? 185.588 305.348 213.308 1.00 59.77 54 ASP Q CA 1
ATOM 4986 C C . ASP B 2 54 ? 186.564 306.249 212.564 1.00 63.03 54 ASP Q C 1
ATOM 4987 O O . ASP B 2 54 ? 187.346 305.780 211.726 1.00 65.99 54 ASP Q O 1
ATOM 4992 N N . PRO B 2 55 ? 186.539 307.556 212.837 1.00 58.32 55 PRO Q N 1
ATOM 4993 C CA . PRO B 2 55 ? 187.453 308.467 212.137 1.00 60.49 55 PRO Q CA 1
ATOM 4994 C C . PRO B 2 55 ? 188.884 308.417 212.645 1.00 63.64 55 PRO Q C 1
ATOM 4995 O O . PRO B 2 55 ? 189.768 309.003 212.004 1.00 67.38 55 PRO Q O 1
ATOM 4999 N N . PHE B 2 56 ? 189.141 307.741 213.766 1.00 55.30 56 PHE Q N 1
ATOM 5000 C CA . PHE B 2 56 ? 190.489 307.685 214.317 1.00 51.87 56 PHE Q CA 1
ATOM 5001 C C . PHE B 2 56 ? 191.398 306.748 213.535 1.00 57.12 56 PHE Q C 1
ATOM 5002 O O . PHE B 2 56 ? 192.620 306.934 213.543 1.00 64.10 56 PHE Q O 1
ATOM 5010 N N . THR B 2 57 ? 190.836 305.741 212.883 1.00 54.54 57 THR Q N 1
ATOM 5011 C CA . THR B 2 57 ? 191.634 304.840 212.064 1.00 52.23 57 THR Q CA 1
ATOM 5012 C C . THR B 2 57 ? 192.143 305.584 210.835 1.00 52.10 57 THR Q C 1
ATOM 5013 O O . THR B 2 57 ? 191.371 306.313 210.201 1.00 61.56 57 THR Q O 1
ATOM 5017 N N . PRO B 2 58 ? 193.428 305.474 210.500 1.00 53.85 58 PRO Q N 1
ATOM 5018 C CA . PRO B 2 58 ? 193.944 306.098 209.279 1.00 57.61 58 PRO Q CA 1
ATOM 5019 C C . PRO B 2 58 ? 193.277 305.517 208.047 1.00 57.75 58 PRO Q C 1
ATOM 5020 O O . PRO B 2 58 ? 192.997 304.310 207.992 1.00 63.54 58 PRO Q O 1
ATOM 5024 N N . PRO B 2 59 ? 192.991 306.348 207.051 1.00 47.08 59 PRO Q N 1
ATOM 5025 C CA . PRO B 2 59 ? 192.219 305.880 205.897 1.00 52.25 59 PRO Q CA 1
ATOM 5026 C C . PRO B 2 59 ? 193.003 304.924 205.015 1.00 50.14 59 PRO Q C 1
ATOM 5027 O O . PRO B 2 59 ? 194.232 304.963 204.942 1.00 52.62 59 PRO Q O 1
ATOM 5031 N N . ARG B 2 60 ? 192.257 304.056 204.338 1.00 52.49 60 ARG Q N 1
ATOM 5032 C CA . ARG B 2 60 ? 192.837 303.062 203.447 1.00 51.02 60 ARG Q CA 1
ATOM 5033 C C . ARG B 2 60 ? 193.295 303.740 202.163 1.00 48.05 60 ARG Q C 1
ATOM 5034 O O . ARG B 2 60 ? 192.490 304.353 201.456 1.00 54.94 60 ARG Q O 1
ATOM 5042 N N . TRP B 2 61 ? 194.582 303.627 201.863 1.00 56.23 61 TRP Q N 1
ATOM 5043 C CA . TRP B 2 61 ? 195.154 304.226 200.667 1.00 49.72 61 TRP Q CA 1
ATOM 5044 C C . TRP B 2 61 ? 195.194 303.182 199.559 1.00 51.37 61 TRP Q C 1
ATOM 5045 O O . TRP B 2 61 ? 195.868 302.155 199.688 1.00 65.16 61 TRP Q O 1
ATOM 5056 N N . LEU B 2 62 ? 194.472 303.448 198.477 1.00 47.50 62 LEU Q N 1
ATOM 5057 C CA . LEU B 2 62 ? 194.531 302.643 197.268 1.00 53.14 62 LEU Q CA 1
ATOM 5058 C C . LEU B 2 62 ? 195.343 303.411 196.235 1.00 54.63 62 LEU Q C 1
ATOM 5059 O O . LEU B 2 62 ? 195.016 304.555 195.915 1.00 58.22 62 LEU Q O 1
ATOM 5064 N N . HIS B 2 63 ? 196.385 302.779 195.710 1.00 59.65 63 HIS Q N 1
ATOM 5065 C CA . HIS B 2 63 ? 197.423 303.490 194.976 1.00 58.72 63 HIS Q CA 1
ATOM 5066 C C . HIS B 2 63 ? 197.050 303.617 193.503 1.00 57.75 63 HIS Q C 1
ATOM 5067 O O . HIS B 2 63 ? 196.789 302.614 192.832 1.00 63.07 63 HIS Q O 1
ATOM 5074 N N . HIS B 2 64 ? 197.029 304.854 193.012 1.00 52.53 64 HIS Q N 1
ATOM 5075 C CA . HIS B 2 64 ? 196.992 305.130 191.578 1.00 54.05 64 HIS Q CA 1
ATOM 5076 C C . HIS B 2 64 ? 197.636 306.491 191.370 1.00 58.72 64 HIS Q C 1
ATOM 5077 O O . HIS B 2 64 ? 197.029 307.517 191.690 1.00 63.01 64 HIS Q O 1
ATOM 5084 N N . ILE B 2 65 ? 198.850 306.500 190.834 1.00 66.82 65 ILE Q N 1
ATOM 5085 C CA . ILE B 2 65 ? 199.617 307.727 190.672 1.00 58.33 65 ILE Q CA 1
ATOM 5086 C C . ILE B 2 65 ? 199.339 308.298 189.289 1.00 60.65 65 ILE Q C 1
ATOM 5087 O O . ILE B 2 65 ? 199.555 307.629 188.274 1.00 68.73 65 ILE Q O 1
ATOM 5092 N N . THR B 2 66 ? 198.858 309.535 189.250 1.00 60.34 66 THR Q N 1
ATOM 5093 C CA . THR B 2 66 ? 198.673 310.282 188.019 1.00 63.79 66 THR Q CA 1
ATOM 5094 C C . THR B 2 66 ? 199.190 311.700 188.211 1.00 64.30 66 THR Q C 1
ATOM 5095 O O . THR B 2 66 ? 199.159 312.231 189.327 1.00 64.05 66 THR Q O 1
ATOM 5099 N N . PRO B 2 67 ? 199.734 312.317 187.158 1.00 61.42 67 PRO Q N 1
ATOM 5100 C CA . PRO B 2 67 ? 200.188 313.708 187.293 1.00 59.24 67 PRO Q CA 1
ATOM 5101 C C . PRO B 2 67 ? 199.071 314.730 187.202 1.00 69.03 67 PRO Q C 1
ATOM 5102 O O . PRO B 2 67 ? 199.222 315.831 187.749 1.00 69.55 67 PRO Q O 1
ATOM 5106 N N . TRP B 2 68 ? 197.964 314.407 186.541 1.00 66.12 68 TRP Q N 1
ATOM 5107 C CA . TRP B 2 68 ? 196.864 315.342 186.375 1.00 57.85 68 TRP Q CA 1
ATOM 5108 C C . TRP B 2 68 ? 195.919 315.281 187.566 1.00 60.06 68 TRP Q C 1
ATOM 5109 O O . TRP B 2 68 ? 195.773 314.242 188.215 1.00 63.44 68 TRP Q O 1
ATOM 5120 N N . GLN B 2 69 ? 195.280 316.411 187.850 1.00 55.59 69 GLN Q N 1
ATOM 5121 C CA . GLN B 2 69 ? 194.388 316.506 188.999 1.00 58.77 69 GLN Q CA 1
ATOM 5122 C C . GLN B 2 69 ? 193.100 315.738 188.737 1.00 63.34 69 GLN Q C 1
ATOM 5123 O O . GLN B 2 69 ? 192.511 315.842 187.657 1.00 64.09 69 GLN Q O 1
ATOM 5129 N N . VAL B 2 70 ? 192.665 314.958 189.729 1.00 68.84 70 VAL Q N 1
ATOM 5130 C CA . VAL B 2 70 ? 191.414 314.225 189.604 1.00 65.20 70 VAL Q CA 1
ATOM 5131 C C . VAL B 2 70 ? 190.240 315.192 189.716 1.00 70.38 70 VAL Q C 1
ATOM 5132 O O . VAL B 2 70 ? 190.316 316.235 190.380 1.00 71.63 70 VAL Q O 1
ATOM 5136 N N . ALA B 2 71 ? 189.145 314.854 189.037 1.00 69.51 71 ALA Q N 1
ATOM 5137 C CA . ALA B 2 71 ? 187.984 315.730 188.953 1.00 62.33 71 ALA Q CA 1
ATOM 5138 C C . ALA B 2 71 ? 186.867 315.312 189.902 1.00 66.61 71 ALA Q C 1
ATOM 5139 O O . ALA B 2 71 ? 186.445 316.098 190.755 1.00 70.44 71 ALA Q O 1
ATOM 5141 N N . ASP B 2 72 ? 186.377 314.081 189.766 1.00 60.34 72 ASP Q N 1
ATOM 5142 C CA . ASP B 2 72 ? 185.226 313.624 190.524 1.00 54.85 72 ASP Q CA 1
ATOM 5143 C C . ASP B 2 72 ? 185.414 312.176 190.937 1.00 57.16 72 ASP Q C 1
ATOM 5144 O O . ASP B 2 72 ? 186.102 311.403 190.264 1.00 60.99 72 ASP Q O 1
ATOM 5149 N N . VAL B 2 73 ? 184.797 311.822 192.056 1.00 55.74 73 VAL Q N 1
ATOM 5150 C CA . VAL B 2 73 ? 184.719 310.446 192.524 1.00 52.99 73 VAL Q CA 1
ATOM 5151 C C . VAL B 2 73 ? 183.264 310.180 192.892 1.00 57.33 73 VAL Q C 1
ATOM 5152 O O . VAL B 2 73 ? 182.529 311.102 193.266 1.00 61.75 73 VAL Q O 1
ATOM 5156 N N . GLN B 2 74 ? 182.826 308.935 192.723 1.00 53.89 74 GLN Q N 1
ATOM 5157 C CA . GLN B 2 74 ? 181.419 308.599 192.870 1.00 44.14 74 GLN Q CA 1
ATOM 5158 C C . GLN B 2 74 ? 181.281 307.173 193.365 1.00 47.69 74 GLN Q C 1
ATOM 5159 O O . GLN B 2 74 ? 181.840 306.248 192.772 1.00 55.15 74 GLN Q O 1
ATOM 5165 N N . TRP B 2 75 ? 180.550 306.999 194.457 1.00 51.67 75 TRP Q N 1
ATOM 5166 C CA . TRP B 2 75 ? 180.276 305.675 194.976 1.00 47.25 75 TRP Q CA 1
ATOM 5167 C C . TRP B 2 75 ? 179.181 305.069 194.102 1.00 61.61 75 TRP Q C 1
ATOM 5168 O O . TRP B 2 75 ? 178.398 305.798 193.486 1.00 68.46 75 TRP Q O 1
ATOM 5179 N N . SER B 2 76 ? 179.139 303.742 193.999 1.00 58.04 76 SER Q N 1
ATOM 5180 C CA . SER B 2 76 ? 178.056 303.115 193.237 1.00 59.27 76 SER Q CA 1
ATOM 5181 C C . SER B 2 76 ? 176.841 302.929 194.140 1.00 59.72 76 SER Q C 1
ATOM 5182 O O . SER B 2 76 ? 176.943 302.232 195.156 1.00 61.65 76 SER Q O 1
ATOM 5185 N N . PRO B 2 77 ? 175.677 303.489 193.801 1.00 60.15 77 PRO Q N 1
ATOM 5186 C CA . PRO B 2 77 ? 174.507 303.371 194.674 1.00 60.59 77 PRO Q CA 1
ATOM 5187 C C . PRO B 2 77 ? 173.729 302.075 194.510 1.00 60.04 77 PRO Q C 1
ATOM 5188 O O . PRO B 2 77 ? 172.609 301.977 195.019 1.00 63.45 77 PRO Q O 1
ATOM 5192 N N . HIS B 2 78 ? 174.292 301.106 193.807 1.00 64.54 78 HIS Q N 1
ATOM 5193 C CA . HIS B 2 78 ? 173.681 299.800 193.653 1.00 64.08 78 HIS Q CA 1
ATOM 5194 C C . HIS B 2 78 ? 173.735 299.059 194.979 1.00 70.44 78 HIS Q C 1
ATOM 5195 O O . HIS B 2 78 ? 174.826 298.917 195.550 1.00 76.07 78 HIS Q O 1
ATOM 5202 N N . PRO B 2 79 ? 172.604 298.604 195.521 1.00 63.02 79 PRO Q N 1
ATOM 5203 C CA . PRO B 2 79 ? 172.660 297.823 196.766 1.00 64.76 79 PRO Q CA 1
ATOM 5204 C C . PRO B 2 79 ? 173.333 296.474 196.597 1.00 61.22 79 PRO Q C 1
ATOM 5205 O O . PRO B 2 79 ? 173.970 295.989 197.539 1.00 62.26 79 PRO Q O 1
ATOM 5209 N N . ALA B 2 80 ? 173.237 295.864 195.418 1.00 65.14 80 ALA Q N 1
ATOM 5210 C CA . ALA B 2 80 ? 173.877 294.578 195.189 1.00 69.14 80 ALA Q CA 1
ATOM 5211 C C . ALA B 2 80 ? 175.363 294.709 194.889 1.00 70.73 80 ALA Q C 1
ATOM 5212 O O . ALA B 2 80 ? 176.063 293.688 194.877 1.00 74.72 80 ALA Q O 1
ATOM 5214 N N . LYS B 2 81 ? 175.868 295.919 194.644 1.00 66.78 81 LYS Q N 1
ATOM 5215 C CA . LYS B 2 81 ? 177.295 296.152 194.432 1.00 68.66 81 LYS Q CA 1
ATOM 5216 C C . LYS B 2 81 ? 177.775 297.293 195.318 1.00 63.67 81 LYS Q C 1
ATOM 5217 O O . LYS B 2 81 ? 178.002 298.412 194.841 1.00 64.31 81 LYS Q O 1
ATOM 5223 N N . PRO B 2 82 ? 177.951 297.047 196.616 1.00 61.29 82 PRO Q N 1
ATOM 5224 C CA . PRO B 2 82 ? 178.414 298.107 197.518 1.00 59.42 82 PRO Q CA 1
ATOM 5225 C C . PRO B 2 82 ? 179.928 298.201 197.686 1.00 65.65 82 PRO Q C 1
ATOM 5226 O O . PRO B 2 82 ? 180.376 298.787 198.676 1.00 68.59 82 PRO Q O 1
ATOM 5230 N N . TYR B 2 83 ? 180.711 297.591 196.796 1.00 69.96 83 TYR Q N 1
ATOM 5231 C CA . TYR B 2 83 ? 182.167 297.653 196.829 1.00 65.56 83 TYR Q CA 1
ATOM 5232 C C . TYR B 2 83 ? 182.757 298.449 195.668 1.00 64.20 83 TYR Q C 1
ATOM 5233 O O . TYR B 2 83 ? 183.975 298.420 195.465 1.00 72.02 83 TYR Q O 1
ATOM 5242 N N . TRP B 2 84 ? 181.928 299.141 194.891 1.00 52.98 84 TRP Q N 1
ATOM 5243 C CA . TRP B 2 84 ? 182.357 299.796 193.663 1.00 43.48 84 TRP Q CA 1
ATOM 5244 C C . TRP B 2 84 ? 182.519 301.295 193.871 1.00 54.04 84 TRP Q C 1
ATOM 5245 O O . TRP B 2 84 ? 181.637 301.948 194.437 1.00 64.99 84 TRP Q O 1
ATOM 5256 N N . ILE B 2 85 ? 183.649 301.831 193.406 1.00 52.60 85 ILE Q N 1
ATOM 5257 C CA . ILE B 2 85 ? 183.934 303.263 193.414 1.00 50.09 85 ILE Q CA 1
ATOM 5258 C C . ILE B 2 85 ? 184.419 303.641 192.026 1.00 51.49 85 ILE Q C 1
ATOM 5259 O O . ILE B 2 85 ? 185.403 303.073 191.540 1.00 53.08 85 ILE Q O 1
ATOM 5264 N N . VAL B 2 86 ? 183.757 304.604 191.398 1.00 49.56 86 VAL Q N 1
ATOM 5265 C CA . VAL B 2 86 ? 184.177 305.123 190.105 1.00 39.54 86 VAL Q CA 1
ATOM 5266 C C . VAL B 2 86 ? 184.905 306.435 190.341 1.00 46.86 86 VAL Q C 1
ATOM 5267 O O . VAL B 2 86 ? 184.361 307.351 190.969 1.00 57.04 86 VAL Q O 1
ATOM 5271 N N . SER B 2 87 ? 186.144 306.519 189.869 1.00 52.67 87 SER Q N 1
ATOM 5272 C CA . SER B 2 87 ? 186.964 307.706 190.034 1.00 52.31 87 SER Q CA 1
ATOM 5273 C C . SER B 2 87 ? 187.621 308.053 188.708 1.00 52.76 87 SER Q C 1
ATOM 5274 O O . SER B 2 87 ? 187.967 307.171 187.920 1.00 57.44 87 SER Q O 1
ATOM 5277 N N . THR B 2 88 ? 187.789 309.349 188.475 1.00 54.33 88 THR Q N 1
ATOM 5278 C CA . THR B 2 88 ? 188.381 309.821 187.233 1.00 54.67 88 THR Q CA 1
ATOM 5279 C C . THR B 2 88 ? 189.898 309.816 187.342 1.00 59.35 88 THR Q C 1
ATOM 5280 O O . THR B 2 88 ? 190.463 310.325 188.315 1.00 67.21 88 THR Q O 1
ATOM 5284 N N . SER B 2 89 ? 190.556 309.234 186.346 1.00 54.83 89 SER Q N 1
ATOM 5285 C CA . SER B 2 89 ? 192.007 309.269 186.213 1.00 50.23 89 SER Q CA 1
ATOM 5286 C C . SER B 2 89 ? 192.296 309.851 184.836 1.00 55.88 89 SER Q C 1
ATOM 5287 O O . SER B 2 89 ? 192.497 309.105 183.875 1.00 66.84 89 SER Q O 1
ATOM 5290 N N . ASN B 2 90 ? 192.328 311.186 184.765 1.00 52.97 90 ASN Q N 1
ATOM 5291 C CA . ASN B 2 90 ? 192.412 311.956 183.528 1.00 51.16 90 ASN Q CA 1
ATOM 5292 C C . ASN B 2 90 ? 191.324 311.544 182.541 1.00 56.59 90 ASN Q C 1
ATOM 5293 O O . ASN B 2 90 ? 190.140 311.781 182.794 1.00 64.64 90 ASN Q O 1
ATOM 5298 N N . GLN B 2 91 ? 191.702 310.914 181.431 1.00 55.55 91 GLN Q N 1
ATOM 5299 C CA . GLN B 2 91 ? 190.746 310.618 180.371 1.00 49.40 91 GLN Q CA 1
ATOM 5300 C C . GLN B 2 91 ? 190.016 309.297 180.563 1.00 54.80 91 GLN Q C 1
ATOM 5301 O O . GLN B 2 91 ? 189.196 308.935 179.715 1.00 61.87 91 GLN Q O 1
ATOM 5307 N N . LYS B 2 92 ? 190.284 308.571 181.644 1.00 53.11 92 LYS Q N 1
ATOM 5308 C CA . LYS B 2 92 ? 189.648 307.286 181.878 1.00 52.69 92 LYS Q CA 1
ATOM 5309 C C . LYS B 2 92 ? 189.082 307.234 183.286 1.00 52.54 92 LYS Q C 1
ATOM 5310 O O . LYS B 2 92 ? 189.615 307.848 184.214 1.00 60.85 92 LYS Q O 1
ATOM 5316 N N . ALA B 2 93 ? 187.982 306.501 183.433 1.00 44.69 93 ALA Q N 1
ATOM 5317 C CA . ALA B 2 93 ? 187.315 306.323 184.714 1.00 48.21 93 ALA Q CA 1
ATOM 5318 C C . ALA B 2 93 ? 187.648 304.946 185.264 1.00 47.83 93 ALA Q C 1
ATOM 5319 O O . ALA B 2 93 ? 187.558 303.947 184.542 1.00 52.37 93 ALA Q O 1
ATOM 5321 N N . ILE B 2 94 ? 188.025 304.897 186.535 1.00 48.84 94 ILE Q N 1
ATOM 5322 C CA . ILE B 2 94 ? 188.536 303.689 187.165 1.00 45.29 94 ILE Q CA 1
ATOM 5323 C C . ILE B 2 94 ? 187.504 303.196 188.168 1.00 53.49 94 ILE Q C 1
ATOM 5324 O O . ILE B 2 94 ? 187.110 303.936 189.078 1.00 60.32 94 ILE Q O 1
ATOM 5329 N N . ILE B 2 95 ? 187.070 301.951 188.006 1.00 51.02 95 ILE Q N 1
ATOM 5330 C CA . ILE B 2 95 ? 186.146 301.308 188.933 1.00 44.14 95 ILE Q CA 1
ATOM 5331 C C . ILE B 2 95 ? 186.959 300.501 189.933 1.00 42.86 95 ILE Q C 1
ATOM 5332 O O . ILE B 2 95 ? 187.675 299.564 189.558 1.00 50.21 95 ILE Q O 1
ATOM 5337 N N . TRP B 2 96 ? 186.851 300.868 191.202 1.00 44.65 96 TRP Q N 1
ATOM 5338 C CA . TRP B 2 96 ? 187.624 300.255 192.270 1.00 45.17 96 TRP Q CA 1
ATOM 5339 C C . TRP B 2 96 ? 186.801 299.175 192.952 1.00 52.65 96 TRP Q C 1
ATOM 5340 O O . TRP B 2 96 ? 185.614 299.363 193.224 1.00 65.00 96 TRP Q O 1
ATOM 5351 N N . ASN B 2 97 ? 187.437 298.046 193.225 1.00 58.30 97 ASN Q N 1
ATOM 5352 C CA . ASN B 2 97 ? 186.825 296.953 193.968 1.00 55.65 97 ASN Q CA 1
ATOM 5353 C C . ASN B 2 97 ? 187.457 296.927 195.352 1.00 54.66 97 ASN Q C 1
ATOM 5354 O O . ASN B 2 97 ? 188.619 296.536 195.504 1.00 65.90 97 ASN Q O 1
ATOM 5359 N N . LEU B 2 98 ? 186.695 297.352 196.361 1.00 49.38 98 LEU Q N 1
ATOM 5360 C CA . LEU B 2 98 ? 187.226 297.413 197.715 1.00 56.35 98 LEU Q CA 1
ATOM 5361 C C . LEU B 2 98 ? 187.329 296.042 198.367 1.00 66.18 98 LEU Q C 1
ATOM 5362 O O . LEU B 2 98 ? 188.033 295.901 199.373 1.00 64.28 98 LEU Q O 1
ATOM 5367 N N . ALA B 2 99 ? 186.644 295.034 197.826 1.00 67.48 99 ALA Q N 1
ATOM 5368 C CA . ALA B 2 99 ? 186.849 293.673 198.303 1.00 62.03 99 ALA Q CA 1
ATOM 5369 C C . ALA B 2 99 ? 188.220 293.148 197.895 1.00 62.05 99 ALA Q C 1
ATOM 5370 O O . ALA B 2 99 ? 188.768 292.265 198.563 1.00 67.50 99 ALA Q O 1
ATOM 5372 N N . LYS B 2 100 ? 188.779 293.674 196.809 1.00 61.04 100 LYS Q N 1
ATOM 5373 C CA . LYS B 2 100 ? 190.130 293.328 196.404 1.00 62.54 100 LYS Q CA 1
ATOM 5374 C C . LYS B 2 100 ? 191.144 293.987 197.333 1.00 65.99 100 LYS Q C 1
ATOM 5375 O O . LYS B 2 100 ? 190.832 294.921 198.076 1.00 68.20 100 LYS Q O 1
ATOM 5381 N N . SER B 2 101 ? 192.377 293.490 197.282 1.00 74.03 101 SER Q N 1
ATOM 5382 C CA . SER B 2 101 ? 193.443 294.042 198.103 1.00 72.20 101 SER Q CA 1
ATOM 5383 C C . SER B 2 101 ? 193.840 295.431 197.609 1.00 77.07 101 SER Q C 1
ATOM 5384 O O . SER B 2 101 ? 193.540 295.829 196.482 1.00 81.63 101 SER Q O 1
ATOM 5387 N N . SER B 2 102 ? 194.525 296.175 198.482 1.00 80.51 102 SER Q N 1
ATOM 5388 C CA . SER B 2 102 ? 194.903 297.547 198.162 1.00 78.75 102 SER Q CA 1
ATOM 5389 C C . SER B 2 102 ? 195.985 297.623 197.094 1.00 78.92 102 SER Q C 1
ATOM 5390 O O . SER B 2 102 ? 196.107 298.658 196.431 1.00 78.18 102 SER Q O 1
ATOM 5393 N N . SER B 2 103 ? 196.781 296.565 196.926 1.00 79.51 103 SER Q N 1
ATOM 5394 C CA . SER B 2 103 ? 197.815 296.568 195.896 1.00 78.67 103 SER Q CA 1
ATOM 5395 C C . SER B 2 103 ? 197.202 296.548 194.503 1.00 78.59 103 SER Q C 1
ATOM 5396 O O . SER B 2 103 ? 197.678 297.244 193.599 1.00 79.97 103 SER Q O 1
ATOM 5399 N N . ASN B 2 104 ? 196.149 295.756 194.307 1.00 71.80 104 ASN Q N 1
ATOM 5400 C CA . ASN B 2 104 ? 195.410 295.705 193.046 1.00 73.15 104 ASN Q CA 1
ATOM 5401 C C . ASN B 2 104 ? 193.925 295.764 193.388 1.00 77.63 104 ASN Q C 1
ATOM 5402 O O . ASN B 2 104 ? 193.274 294.730 193.544 1.00 76.70 104 ASN Q O 1
ATOM 5407 N N . ALA B 2 105 ? 193.396 296.982 193.503 1.00 73.31 105 ALA Q N 1
ATOM 5408 C CA . ALA B 2 105 ? 191.989 297.198 193.811 1.00 66.79 105 ALA Q CA 1
ATOM 5409 C C . ALA B 2 105 ? 191.176 297.630 192.602 1.00 59.37 105 ALA Q C 1
ATOM 5410 O O . ALA B 2 105 ? 189.960 297.809 192.725 1.00 68.08 105 ALA Q O 1
ATOM 5412 N N . ILE B 2 106 ? 191.811 297.802 191.450 1.00 53.15 106 ILE Q N 1
ATOM 5413 C CA . ILE B 2 106 ? 191.120 298.249 190.249 1.00 53.95 106 ILE Q CA 1
ATOM 5414 C C . ILE B 2 106 ? 190.494 297.040 189.568 1.00 60.11 106 ILE Q C 1
ATOM 5415 O O . ILE B 2 106 ? 191.183 296.064 189.256 1.00 67.35 106 ILE Q O 1
ATOM 5420 N N . GLU B 2 107 ? 189.183 297.101 189.337 1.00 65.59 107 GLU Q N 1
ATOM 5421 C CA . GLU B 2 107 ? 188.477 296.010 188.678 1.00 65.25 107 GLU Q CA 1
ATOM 5422 C C . GLU B 2 107 ? 188.494 296.179 187.161 1.00 64.08 107 GLU Q C 1
ATOM 5423 O O . GLU B 2 107 ? 189.000 295.312 186.442 1.00 71.36 107 GLU Q O 1
ATOM 5429 N N . PHE B 2 108 ? 187.949 297.285 186.665 1.00 51.24 108 PHE Q N 1
ATOM 5430 C CA . PHE B 2 108 ? 188.019 297.583 185.242 1.00 55.64 108 PHE Q CA 1
ATOM 5431 C C . PHE B 2 108 ? 188.006 299.092 185.048 1.00 59.33 108 PHE Q C 1
ATOM 5432 O O . PHE B 2 108 ? 187.566 299.848 185.916 1.00 65.10 108 PHE Q O 1
ATOM 5440 N N . VAL B 2 109 ? 188.505 299.516 183.891 1.00 47.31 109 VAL Q N 1
ATOM 5441 C CA . VAL B 2 109 ? 188.688 300.924 183.563 1.00 41.49 109 VAL Q CA 1
ATOM 5442 C C . VAL B 2 109 ? 187.893 301.232 182.303 1.00 47.55 109 VAL Q C 1
ATOM 5443 O O . VAL B 2 109 ? 187.985 300.497 181.312 1.00 54.45 109 VAL Q O 1
ATOM 5447 N N . LEU B 2 110 ? 187.110 302.310 182.340 1.00 50.99 110 LEU Q N 1
ATOM 5448 C CA . LEU B 2 110 ? 186.375 302.764 181.168 1.00 48.02 110 LEU Q CA 1
ATOM 5449 C C . LEU B 2 110 ? 187.279 303.639 180.311 1.00 49.64 110 LEU Q C 1
ATOM 5450 O O . LEU B 2 110 ? 187.700 304.717 180.742 1.00 52.56 110 LEU Q O 1
ATOM 5455 N N . HIS B 2 111 ? 187.575 303.181 179.098 1.00 54.19 111 HIS Q N 1
ATOM 5456 C CA . HIS B 2 111 ? 188.452 303.898 178.177 1.00 54.19 111 HIS Q CA 1
ATOM 5457 C C . HIS B 2 111 ? 187.570 304.579 177.136 1.00 55.16 111 HIS Q C 1
ATOM 5458 O O . HIS B 2 111 ? 187.272 304.023 176.080 1.00 57.47 111 HIS Q O 1
ATOM 5465 N N . GLY B 2 112 ? 187.153 305.799 177.451 1.00 61.53 112 GLY Q N 1
ATOM 5466 C CA . GLY B 2 112 ? 186.243 306.563 176.625 1.00 60.85 112 GLY Q CA 1
ATOM 5467 C C . GLY B 2 112 ? 186.866 307.785 175.988 1.00 58.95 112 GLY Q C 1
ATOM 5468 O O . GLY B 2 112 ? 187.467 307.708 174.914 1.00 59.41 112 GLY Q O 1
ATOM 5469 N N . HIS B 2 113 ? 186.682 308.926 176.650 1.00 51.60 113 HIS Q N 1
ATOM 5470 C CA . HIS B 2 113 ? 187.066 310.230 176.130 1.00 51.85 113 HIS Q CA 1
ATOM 5471 C C . HIS B 2 113 ? 188.576 310.340 175.936 1.00 49.06 113 HIS Q C 1
ATOM 5472 O O . HIS B 2 113 ? 189.367 309.579 176.497 1.00 52.91 113 HIS Q O 1
ATOM 5479 N N . SER B 2 114 ? 188.969 311.320 175.124 1.00 49.81 114 SER Q N 1
ATOM 5480 C CA . SER B 2 114 ? 190.375 311.601 174.872 1.00 50.26 114 SER Q CA 1
ATOM 5481 C C . SER B 2 114 ? 190.960 312.601 175.857 1.00 53.10 114 SER Q C 1
ATOM 5482 O O . SER B 2 114 ? 192.145 312.502 176.196 1.00 64.48 114 SER Q O 1
ATOM 5485 N N . ARG B 2 115 ? 190.164 313.555 176.321 1.00 46.35 115 ARG Q N 1
ATOM 5486 C CA . ARG B 2 115 ? 190.589 314.535 177.306 1.00 42.15 115 ARG Q CA 1
ATOM 5487 C C . ARG B 2 115 ? 190.021 314.153 178.670 1.00 49.07 115 ARG Q C 1
ATOM 5488 O O . ARG B 2 115 ? 189.327 313.142 178.809 1.00 60.91 115 ARG Q O 1
ATOM 5496 N N . ALA B 2 116 ? 190.311 314.978 179.676 1.00 40.73 116 ALA Q N 1
ATOM 5497 C CA . ALA B 2 116 ? 190.046 314.619 181.066 1.00 46.71 116 ALA Q CA 1
ATOM 5498 C C . ALA B 2 116 ? 188.553 314.524 181.351 1.00 48.26 116 ALA Q C 1
ATOM 5499 O O . ALA B 2 116 ? 187.774 315.381 180.929 1.00 52.07 116 ALA Q O 1
ATOM 5501 N N . ILE B 2 117 ? 188.159 313.471 182.066 1.00 50.70 117 ILE Q N 1
ATOM 5502 C CA . ILE B 2 117 ? 186.766 313.307 182.462 1.00 45.00 117 ILE Q CA 1
ATOM 5503 C C . ILE B 2 117 ? 186.428 314.351 183.512 1.00 42.91 117 ILE Q C 1
ATOM 5504 O O . ILE B 2 117 ? 187.124 314.486 184.524 1.00 50.95 117 ILE Q O 1
ATOM 5509 N N . THR B 2 118 ? 185.355 315.101 183.273 1.00 47.00 118 THR Q N 1
ATOM 5510 C CA . THR B 2 118 ? 185.003 316.231 184.120 1.00 47.35 118 THR Q CA 1
ATOM 5511 C C . THR B 2 118 ? 184.048 315.839 185.242 1.00 53.85 118 THR Q C 1
ATOM 5512 O O . THR B 2 118 ? 184.291 316.166 186.408 1.00 57.05 118 THR Q O 1
ATOM 5516 N N . ASP B 2 119 ? 182.966 315.136 184.917 1.00 54.77 119 ASP Q N 1
ATOM 5517 C CA . ASP B 2 119 ? 182.013 314.693 185.922 1.00 48.27 119 ASP Q CA 1
ATOM 5518 C C . ASP B 2 119 ? 181.466 313.325 185.552 1.00 51.72 119 ASP Q C 1
ATOM 5519 O O . ASP B 2 119 ? 181.424 312.946 184.379 1.00 57.35 119 ASP Q O 1
ATOM 5524 N N . ILE B 2 120 ? 181.058 312.581 186.577 1.00 56.27 120 ILE Q N 1
ATOM 5525 C CA . ILE B 2 120 ? 180.458 311.260 186.443 1.00 55.59 120 ILE Q CA 1
ATOM 5526 C C . ILE B 2 120 ? 179.224 311.200 187.335 1.00 56.58 120 ILE Q C 1
ATOM 5527 O O . ILE B 2 120 ? 179.212 311.767 188.433 1.00 59.83 120 ILE Q O 1
ATOM 5532 N N . ASN B 2 121 ? 178.168 310.547 186.847 1.00 48.57 121 ASN Q N 1
ATOM 5533 C CA . ASN B 2 121 ? 176.948 310.407 187.630 1.00 45.81 121 ASN Q CA 1
ATOM 5534 C C . ASN B 2 121 ? 176.315 309.049 187.357 1.00 55.58 121 ASN Q C 1
ATOM 5535 O O . ASN B 2 121 ? 176.452 308.486 186.271 1.00 61.14 121 ASN Q O 1
ATOM 5540 N N . PHE B 2 122 ? 175.601 308.547 188.361 1.00 54.21 122 PHE Q N 1
ATOM 5541 C CA . PHE B 2 122 ? 174.888 307.283 188.289 1.00 47.71 122 PHE Q CA 1
ATOM 5542 C C . PHE B 2 122 ? 173.400 307.533 188.085 1.00 51.19 122 PHE Q C 1
ATOM 5543 O O . PHE B 2 122 ? 172.847 308.504 188.611 1.00 52.40 122 PHE Q O 1
ATOM 5551 N N . ASN B 2 123 ? 172.760 306.663 187.320 1.00 54.09 123 ASN Q N 1
ATOM 5552 C CA . ASN B 2 123 ? 171.318 306.753 187.114 1.00 42.79 123 ASN Q CA 1
ATOM 5553 C C . ASN B 2 123 ? 170.596 306.311 188.378 1.00 53.85 123 ASN Q C 1
ATOM 5554 O O . ASN B 2 123 ? 170.839 305.194 188.856 1.00 66.67 123 ASN Q O 1
ATOM 5559 N N . PRO B 2 124 ? 169.736 307.148 188.968 1.00 45.55 124 PRO Q N 1
ATOM 5560 C CA . PRO B 2 124 ? 169.045 306.737 190.201 1.00 53.09 124 PRO Q CA 1
ATOM 5561 C C . PRO B 2 124 ? 168.063 305.594 190.006 1.00 54.37 124 PRO Q C 1
ATOM 5562 O O . PRO B 2 124 ? 167.897 304.778 190.922 1.00 52.22 124 PRO Q O 1
ATOM 5566 N N . GLN B 2 125 ? 167.407 305.510 188.850 1.00 59.68 125 GLN Q N 1
ATOM 5567 C CA . GLN B 2 125 ? 166.474 304.415 188.609 1.00 56.16 125 GLN Q CA 1
ATOM 5568 C C . GLN B 2 125 ? 167.212 303.106 188.357 1.00 59.58 125 GLN Q C 1
ATOM 5569 O O . GLN B 2 125 ? 166.840 302.058 188.897 1.00 66.64 125 GLN Q O 1
ATOM 5575 N N . HIS B 2 126 ? 168.264 303.146 187.538 1.00 48.00 126 HIS Q N 1
ATOM 5576 C CA . HIS B 2 126 ? 169.065 301.970 187.201 1.00 48.65 126 HIS Q CA 1
ATOM 5577 C C . HIS B 2 126 ? 170.501 302.231 187.630 1.00 52.22 126 HIS Q C 1
ATOM 5578 O O . HIS B 2 126 ? 171.283 302.832 186.877 1.00 63.01 126 HIS Q O 1
ATOM 5585 N N . PRO B 2 127 ? 170.907 301.772 188.819 1.00 52.68 127 PRO Q N 1
ATOM 5586 C CA . PRO B 2 127 ? 172.228 302.140 189.350 1.00 54.77 127 PRO Q CA 1
ATOM 5587 C C . PRO B 2 127 ? 173.406 301.475 188.654 1.00 61.21 127 PRO Q C 1
ATOM 5588 O O . PRO B 2 127 ? 174.550 301.722 189.052 1.00 64.97 127 PRO Q O 1
ATOM 5592 N N . ASP B 2 128 ? 173.181 300.646 187.640 1.00 65.45 128 ASP Q N 1
ATOM 5593 C CA . ASP B 2 128 ? 174.260 300.068 186.850 1.00 65.03 128 ASP Q CA 1
ATOM 5594 C C . ASP B 2 128 ? 174.585 300.895 185.614 1.00 64.45 128 ASP Q C 1
ATOM 5595 O O . ASP B 2 128 ? 175.421 300.477 184.808 1.00 72.28 128 ASP Q O 1
ATOM 5600 N N . VAL B 2 129 ? 173.946 302.050 185.447 1.00 47.82 129 VAL Q N 1
ATOM 5601 C CA . VAL B 2 129 ? 174.166 302.928 184.306 1.00 45.48 129 VAL Q CA 1
ATOM 5602 C C . VAL B 2 129 ? 174.895 304.171 184.791 1.00 58.06 129 VAL Q C 1
ATOM 5603 O O . VAL B 2 129 ? 174.454 304.824 185.745 1.00 63.12 129 VAL Q O 1
ATOM 5607 N N . LEU B 2 130 ? 176.004 304.499 184.133 1.00 55.58 130 LEU Q N 1
ATOM 5608 C CA . LEU B 2 130 ? 176.854 305.618 184.511 1.00 42.65 130 LEU Q CA 1
ATOM 5609 C C . LEU B 2 130 ? 177.077 306.515 183.304 1.00 50.01 130 LEU Q C 1
ATOM 5610 O O . LEU B 2 130 ? 177.320 306.027 182.197 1.00 57.32 130 LEU Q O 1
ATOM 5615 N N . ALA B 2 131 ? 176.998 307.827 183.519 1.00 48.45 131 ALA Q N 1
ATOM 5616 C CA . ALA B 2 131 ? 177.229 308.811 182.471 1.00 46.56 131 ALA Q CA 1
ATOM 5617 C C . ALA B 2 131 ? 178.455 309.640 182.817 1.00 49.17 131 ALA Q C 1
ATOM 5618 O O . ALA B 2 131 ? 178.575 310.135 183.942 1.00 52.45 131 ALA Q O 1
ATOM 5620 N N . THR B 2 132 ? 179.359 309.792 181.851 1.00 51.58 132 THR Q N 1
ATOM 5621 C CA . THR B 2 132 ? 180.598 310.535 182.031 1.00 49.78 132 THR Q CA 1
ATOM 5622 C C . THR B 2 132 ? 180.649 311.690 181.042 1.00 53.46 132 THR Q C 1
ATOM 5623 O O . THR B 2 132 ? 180.333 311.514 179.860 1.00 57.12 132 THR Q O 1
ATOM 5627 N N . CYS B 2 133 ? 181.049 312.861 181.523 1.00 53.37 133 CYS Q N 1
ATOM 5628 C CA . CYS B 2 133 ? 181.269 314.035 180.694 1.00 47.00 133 CYS Q CA 1
ATOM 5629 C C . CYS B 2 133 ? 182.715 314.484 180.847 1.00 51.83 133 CYS Q C 1
ATOM 5630 O O . CYS B 2 133 ? 183.369 314.202 181.854 1.00 58.46 133 CYS Q O 1
ATOM 5633 N N . SER B 2 134 ? 183.223 315.182 179.834 1.00 53.32 134 SER Q N 1
ATOM 5634 C CA . SER B 2 134 ? 184.654 315.429 179.761 1.00 54.42 134 SER Q CA 1
ATOM 5635 C C . SER B 2 134 ? 184.944 316.748 179.060 1.00 56.38 134 SER Q C 1
ATOM 5636 O O . SER B 2 134 ? 184.050 317.415 178.534 1.00 60.36 134 SER Q O 1
ATOM 5639 N N . VAL B 2 135 ? 186.231 317.109 179.062 1.00 53.34 135 VAL Q N 1
ATOM 5640 C CA . VAL B 2 135 ? 186.699 318.339 178.436 1.00 48.25 135 VAL Q CA 1
ATOM 5641 C C . VAL B 2 135 ? 186.679 318.240 176.913 1.00 45.82 135 VAL Q C 1
ATOM 5642 O O . VAL B 2 135 ? 186.569 319.265 176.229 1.00 53.25 135 VAL Q O 1
ATOM 5646 N N . ASP B 2 136 ? 186.713 317.031 176.354 1.00 43.41 136 ASP Q N 1
ATOM 5647 C CA . ASP B 2 136 ? 186.747 316.871 174.904 1.00 52.54 136 ASP Q CA 1
ATOM 5648 C C . ASP B 2 136 ? 185.376 317.012 174.244 1.00 58.35 136 ASP Q C 1
ATOM 5649 O O . ASP B 2 136 ? 185.225 316.578 173.094 1.00 62.60 136 ASP Q O 1
ATOM 5654 N N . THR B 2 137 ? 184.407 317.620 174.942 1.00 56.30 137 THR Q N 1
ATOM 5655 C CA . THR B 2 137 ? 183.043 317.867 174.463 1.00 48.63 137 THR Q CA 1
ATOM 5656 C C . THR B 2 137 ? 182.350 316.564 174.066 1.00 56.50 137 THR Q C 1
ATOM 5657 O O . THR B 2 137 ? 181.992 316.350 172.910 1.00 67.45 137 THR Q O 1
ATOM 5661 N N . TYR B 2 138 ? 182.178 315.686 175.053 1.00 54.54 138 TYR Q N 1
ATOM 5662 C CA . TYR B 2 138 ? 181.474 314.427 174.856 1.00 49.78 138 TYR Q CA 1
ATOM 5663 C C . TYR B 2 138 ? 180.814 314.004 176.157 1.00 49.62 138 TYR Q C 1
ATOM 5664 O O . TYR B 2 138 ? 181.399 314.148 177.232 1.00 57.67 138 TYR Q O 1
ATOM 5673 N N . VAL B 2 139 ? 179.599 313.480 176.046 1.00 45.09 139 VAL Q N 1
ATOM 5674 C CA . VAL B 2 139 ? 178.903 312.851 177.161 1.00 42.52 139 VAL Q CA 1
ATOM 5675 C C . VAL B 2 139 ? 178.646 311.402 176.773 1.00 46.39 139 VAL Q C 1
ATOM 5676 O O . VAL B 2 139 ? 177.898 311.128 175.828 1.00 53.75 139 VAL Q O 1
ATOM 5680 N N . HIS B 2 140 ? 179.276 310.483 177.495 1.00 44.90 140 HIS Q N 1
ATOM 5681 C CA . HIS B 2 140 ? 179.179 309.056 177.227 1.00 39.35 140 HIS Q CA 1
ATOM 5682 C C . HIS B 2 140 ? 178.400 308.389 178.347 1.00 46.34 140 HIS Q C 1
ATOM 5683 O O . HIS B 2 140 ? 178.676 308.628 179.525 1.00 49.39 140 HIS Q O 1
ATOM 5690 N N . ALA B 2 141 ? 177.436 307.549 177.981 1.00 53.79 141 ALA Q N 1
ATOM 5691 C CA . ALA B 2 141 ? 176.684 306.754 178.940 1.00 47.70 141 ALA Q CA 1
ATOM 5692 C C . ALA B 2 141 ? 177.178 305.318 178.882 1.00 50.07 141 ALA Q C 1
ATOM 5693 O O . ALA B 2 141 ? 177.221 304.715 177.805 1.00 57.97 141 ALA Q O 1
ATOM 5695 N N . TRP B 2 142 ? 177.551 304.776 180.036 1.00 47.47 142 TRP Q N 1
ATOM 5696 C CA . TRP B 2 142 ? 178.135 303.450 180.132 1.00 42.25 142 TRP Q CA 1
ATOM 5697 C C . TRP B 2 142 ? 177.193 302.504 180.860 1.00 46.29 142 TRP Q C 1
ATOM 5698 O O . TRP B 2 142 ? 176.302 302.929 181.598 1.00 56.02 142 TRP Q O 1
ATOM 5709 N N . ASP B 2 143 ? 177.404 301.211 180.643 1.00 54.66 143 ASP Q N 1
ATOM 5710 C CA . ASP B 2 143 ? 176.727 300.158 181.381 1.00 57.71 143 ASP Q CA 1
ATOM 5711 C C . ASP B 2 143 ? 177.771 299.347 182.130 1.00 63.60 143 ASP Q C 1
ATOM 5712 O O . ASP B 2 143 ? 178.752 298.891 181.533 1.00 72.84 143 ASP Q O 1
ATOM 5717 N N . MET B 2 144 ? 177.572 299.174 183.435 1.00 63.11 144 MET Q N 1
ATOM 5718 C CA . MET B 2 144 ? 178.544 298.446 184.239 1.00 67.44 144 MET Q CA 1
ATOM 5719 C C . MET B 2 144 ? 178.470 296.939 184.044 1.00 75.78 144 MET Q C 1
ATOM 5720 O O . MET B 2 144 ? 179.379 296.230 184.487 1.00 75.52 144 MET Q O 1
ATOM 5725 N N . ARG B 2 145 ? 177.417 296.432 183.401 1.00 77.28 145 ARG Q N 1
ATOM 5726 C CA . ARG B 2 145 ? 177.374 295.020 183.040 1.00 72.33 145 ARG Q CA 1
ATOM 5727 C C . ARG B 2 145 ? 178.283 294.711 181.858 1.00 73.56 145 ARG Q C 1
ATOM 5728 O O . ARG B 2 145 ? 178.855 293.617 181.791 1.00 76.56 145 ARG Q O 1
ATOM 5736 N N . SER B 2 146 ? 178.431 295.652 180.927 1.00 70.09 146 SER Q N 1
ATOM 5737 C CA . SER B 2 146 ? 179.341 295.520 179.790 1.00 69.50 146 SER Q CA 1
ATOM 5738 C C . SER B 2 146 ? 180.203 296.775 179.729 1.00 66.10 146 SER Q C 1
ATOM 5739 O O . SER B 2 146 ? 179.953 297.676 178.918 1.00 73.65 146 SER Q O 1
ATOM 5742 N N . PRO B 2 147 ? 181.229 296.867 180.576 1.00 60.93 147 PRO Q N 1
ATOM 5743 C CA . PRO B 2 147 ? 182.013 298.106 180.692 1.00 68.47 147 PRO Q CA 1
ATOM 5744 C C . PRO B 2 147 ? 183.198 298.159 179.727 1.00 68.77 147 PRO Q C 1
ATOM 5745 O O . PRO B 2 147 ? 184.358 298.279 180.133 1.00 70.12 147 PRO Q O 1
ATOM 5749 N N . HIS B 2 148 ? 182.908 298.070 178.436 1.00 64.48 148 HIS Q N 1
ATOM 5750 C CA . HIS B 2 148 ? 183.944 298.146 177.414 1.00 59.57 148 HIS Q CA 1
ATOM 5751 C C . HIS B 2 148 ? 183.730 299.282 176.431 1.00 59.66 148 HIS Q C 1
ATOM 5752 O O . HIS B 2 148 ? 184.684 299.986 176.091 1.00 66.44 148 HIS Q O 1
ATOM 5759 N N . ARG B 2 149 ? 182.505 299.481 175.962 1.00 56.22 149 ARG Q N 1
ATOM 5760 C CA . ARG B 2 149 ? 182.141 300.576 175.081 1.00 52.64 149 ARG Q CA 1
ATOM 5761 C C . ARG B 2 149 ? 180.869 301.229 175.594 1.00 58.18 149 ARG Q C 1
ATOM 5762 O O . ARG B 2 149 ? 180.015 300.554 176.177 1.00 60.97 149 ARG Q O 1
ATOM 5770 N N . PRO B 2 150 ? 180.716 302.537 175.407 1.00 47.91 150 PRO Q N 1
ATOM 5771 C CA . PRO B 2 150 ? 179.477 303.191 175.830 1.00 44.75 150 PRO Q CA 1
ATOM 5772 C C . PRO B 2 150 ? 178.322 302.842 174.906 1.00 45.82 150 PRO Q C 1
ATOM 5773 O O . PRO B 2 150 ? 178.490 302.683 173.695 1.00 51.39 150 PRO Q O 1
ATOM 5777 N N . PHE B 2 151 ? 177.138 302.725 175.493 1.00 32.93 151 PHE Q N 1
ATOM 5778 C CA . PHE B 2 151 ? 175.930 302.460 174.726 1.00 28.09 151 PHE Q CA 1
ATOM 5779 C C . PHE B 2 151 ? 175.248 303.731 174.249 1.00 34.72 151 PHE Q C 1
ATOM 5780 O O . PHE B 2 151 ? 174.220 303.650 173.572 1.00 42.79 151 PHE Q O 1
ATOM 5788 N N . TYR B 2 152 ? 175.790 304.898 174.588 1.00 45.75 152 TYR Q N 1
ATOM 5789 C CA . TYR B 2 152 ? 175.219 306.171 174.172 1.00 43.10 152 TYR Q CA 1
ATOM 5790 C C . TYR B 2 152 ? 176.332 307.201 174.128 1.00 48.98 152 TYR Q C 1
ATOM 5791 O O . TYR B 2 152 ? 177.102 307.326 175.086 1.00 52.36 152 TYR Q O 1
ATOM 5800 N N . SER B 2 153 ? 176.417 307.930 173.022 1.00 48.71 153 SER Q N 1
ATOM 5801 C CA . SER B 2 153 ? 177.397 308.993 172.864 1.00 40.44 153 SER Q CA 1
ATOM 5802 C C . SER B 2 153 ? 176.698 310.235 172.340 1.00 42.16 153 SER Q C 1
ATOM 5803 O O . SER B 2 153 ? 175.875 310.146 171.425 1.00 55.16 153 SER Q O 1
ATOM 5806 N N . THR B 2 154 ? 177.017 311.383 172.928 1.00 44.51 154 THR Q N 1
ATOM 5807 C CA . THR B 2 154 ? 176.491 312.655 172.460 1.00 46.57 154 THR Q CA 1
ATOM 5808 C C . THR B 2 154 ? 177.509 313.742 172.763 1.00 55.19 154 THR Q C 1
ATOM 5809 O O . THR B 2 154 ? 178.433 313.550 173.559 1.00 59.34 154 THR Q O 1
ATOM 5813 N N . SER B 2 155 ? 177.338 314.888 172.109 1.00 56.07 155 SER Q N 1
ATOM 5814 C CA . SER B 2 155 ? 178.330 315.946 172.187 1.00 47.24 155 SER Q CA 1
ATOM 5815 C C . SER B 2 155 ? 177.658 317.299 172.027 1.00 53.09 155 SER Q C 1
ATOM 5816 O O . SER B 2 155 ? 176.571 317.414 171.458 1.00 60.66 155 SER Q O 1
ATOM 5819 N N . SER B 2 156 ? 178.331 318.331 172.538 1.00 49.87 156 SER Q N 1
ATOM 5820 C CA . SER B 2 156 ? 177.937 319.711 172.289 1.00 53.66 156 SER Q CA 1
ATOM 5821 C C . SER B 2 156 ? 178.751 320.365 171.187 1.00 51.97 156 SER Q C 1
ATOM 5822 O O . SER B 2 156 ? 178.330 321.403 170.661 1.00 55.32 156 SER Q O 1
ATOM 5825 N N . TRP B 2 157 ? 179.920 319.808 170.869 1.00 55.53 157 TRP Q N 1
ATOM 5826 C CA . TRP B 2 157 ? 180.810 320.137 169.758 1.00 54.45 157 TRP Q CA 1
ATOM 5827 C C . TRP B 2 157 ? 181.490 321.496 169.874 1.00 58.32 157 TRP Q C 1
ATOM 5828 O O . TRP B 2 157 ? 182.343 321.809 169.038 1.00 62.51 157 TRP Q O 1
ATOM 5839 N N . ARG B 2 158 ? 181.154 322.314 170.869 1.00 62.35 158 ARG Q N 1
ATOM 5840 C CA . ARG B 2 158 ? 181.790 323.616 171.014 1.00 60.34 158 ARG Q CA 1
ATOM 5841 C C . ARG B 2 158 ? 182.533 323.778 172.329 1.00 58.47 158 ARG Q C 1
ATOM 5842 O O . ARG B 2 158 ? 183.723 324.112 172.324 1.00 60.27 158 ARG Q O 1
ATOM 5850 N N . SER B 2 159 ? 181.875 323.537 173.457 1.00 48.49 159 SER Q N 1
ATOM 5851 C CA . SER B 2 159 ? 182.420 323.878 174.761 1.00 50.99 159 SER Q CA 1
ATOM 5852 C C . SER B 2 159 ? 182.574 322.638 175.627 1.00 54.39 159 SER Q C 1
ATOM 5853 O O . SER B 2 159 ? 181.790 321.689 175.528 1.00 59.63 159 SER Q O 1
ATOM 5856 N N . ALA B 2 160 ? 183.595 322.666 176.478 1.00 48.37 160 ALA Q N 1
ATOM 5857 C CA . ALA B 2 160 ? 183.870 321.556 177.378 1.00 45.59 160 ALA Q CA 1
ATOM 5858 C C . ALA B 2 160 ? 182.772 321.423 178.422 1.00 48.94 160 ALA Q C 1
ATOM 5859 O O . ALA B 2 160 ? 182.254 322.419 178.937 1.00 57.22 160 ALA Q O 1
ATOM 5861 N N . ALA B 2 161 ? 182.417 320.181 178.732 1.00 51.88 161 ALA Q N 1
ATOM 5862 C CA . ALA B 2 161 ? 181.363 319.921 179.698 1.00 51.01 161 ALA Q CA 1
ATOM 5863 C C . ALA B 2 161 ? 181.846 320.195 181.116 1.00 45.51 161 ALA Q C 1
ATOM 5864 O O . ALA B 2 161 ? 183.040 320.127 181.415 1.00 55.95 161 ALA Q O 1
ATOM 5866 N N . SER B 2 162 ? 180.899 320.519 181.989 1.00 46.05 162 SER Q N 1
ATOM 5867 C CA . SER B 2 162 ? 181.176 320.754 183.400 1.00 51.05 162 SER Q CA 1
ATOM 5868 C C . SER B 2 162 ? 180.500 319.750 184.317 1.00 62.65 162 SER Q C 1
ATOM 5869 O O . SER B 2 162 ? 181.118 319.296 185.282 1.00 65.97 162 SER Q O 1
ATOM 5872 N N . GLN B 2 163 ? 179.245 319.391 184.049 1.00 59.85 163 GLN Q N 1
ATOM 5873 C CA . GLN B 2 163 ? 178.575 318.324 184.779 1.00 53.42 163 GLN Q CA 1
ATOM 5874 C C . GLN B 2 163 ? 177.667 317.541 183.846 1.00 58.26 163 GLN Q C 1
ATOM 5875 O O . GLN B 2 163 ? 177.306 318.000 182.761 1.00 59.98 163 GLN Q O 1
ATOM 5881 N N . VAL B 2 164 ? 177.319 316.336 184.289 1.00 56.14 164 VAL Q N 1
ATOM 5882 C CA . VAL B 2 164 ? 176.269 315.530 183.681 1.00 47.72 164 VAL Q CA 1
ATOM 5883 C C . VAL B 2 164 ? 175.396 314.980 184.806 1.00 54.36 164 VAL Q C 1
ATOM 5884 O O . VAL B 2 164 ? 175.904 314.523 185.834 1.00 61.60 164 VAL Q O 1
ATOM 5888 N N . LYS B 2 165 ? 174.079 315.090 184.639 1.00 49.70 165 LYS Q N 1
ATOM 5889 C CA . LYS B 2 165 ? 173.144 314.651 185.662 1.00 45.17 165 LYS Q CA 1
ATOM 5890 C C . LYS B 2 165 ? 172.004 313.883 185.015 1.00 47.95 165 LYS Q C 1
ATOM 5891 O O . LYS B 2 165 ? 171.606 314.173 183.885 1.00 54.36 165 LYS Q O 1
ATOM 5897 N N . TRP B 2 166 ? 171.483 312.903 185.743 1.00 46.75 166 TRP Q N 1
ATOM 5898 C CA . TRP B 2 166 ? 170.368 312.084 185.295 1.00 46.06 166 TRP Q CA 1
ATOM 5899 C C . TRP B 2 166 ? 169.059 312.613 185.868 1.00 53.59 166 TRP Q C 1
ATOM 5900 O O . TRP B 2 166 ? 169.035 313.297 186.894 1.00 56.48 166 TRP Q O 1
ATOM 5911 N N . ASN B 2 167 ? 167.962 312.280 185.195 1.00 51.62 167 ASN Q N 1
ATOM 5912 C CA . ASN B 2 167 ? 166.633 312.625 185.676 1.00 45.72 167 ASN Q CA 1
ATOM 5913 C C . ASN B 2 167 ? 166.162 311.549 186.643 1.00 51.12 167 ASN Q C 1
ATOM 5914 O O . ASN B 2 167 ? 166.269 310.354 186.350 1.00 57.07 167 ASN Q O 1
ATOM 5919 N N . TYR B 2 168 ? 165.655 311.978 187.800 1.00 58.75 168 TYR Q N 1
ATOM 5920 C CA . TYR B 2 168 ? 165.234 311.021 188.817 1.00 57.32 168 TYR Q CA 1
ATOM 5921 C C . TYR B 2 168 ? 163.954 310.297 188.426 1.00 58.40 168 TYR Q C 1
ATOM 5922 O O . TYR B 2 168 ? 163.774 309.127 188.782 1.00 61.46 168 TYR Q O 1
ATOM 5931 N N . LYS B 2 169 ? 163.059 310.967 187.701 1.00 60.34 169 LYS Q N 1
ATOM 5932 C CA . LYS B 2 169 ? 161.782 310.372 187.318 1.00 57.69 169 LYS Q CA 1
ATOM 5933 C C . LYS B 2 169 ? 161.886 309.623 185.995 1.00 64.25 169 LYS Q C 1
ATOM 5934 O O . LYS B 2 169 ? 161.630 308.417 185.933 1.00 71.45 169 LYS Q O 1
ATOM 5940 N N . ASP B 2 170 ? 162.253 310.323 184.935 1.00 59.95 170 ASP Q N 1
ATOM 5941 C CA . ASP B 2 170 ? 162.261 309.729 183.610 1.00 57.39 170 ASP Q CA 1
ATOM 5942 C C . ASP B 2 170 ? 163.629 309.087 183.388 1.00 59.68 170 ASP Q C 1
ATOM 5943 O O . ASP B 2 170 ? 164.626 309.810 183.271 1.00 68.00 170 ASP Q O 1
ATOM 5948 N N . PRO B 2 171 ? 163.728 307.758 183.321 1.00 62.93 171 PRO Q N 1
ATOM 5949 C CA . PRO B 2 171 ? 165.033 307.091 183.439 1.00 63.82 171 PRO Q CA 1
ATOM 5950 C C . PRO B 2 171 ? 165.864 307.040 182.166 1.00 60.00 171 PRO Q C 1
ATOM 5951 O O . PRO B 2 171 ? 166.810 306.250 182.109 1.00 64.34 171 PRO Q O 1
ATOM 5955 N N . ASN B 2 172 ? 165.560 307.844 181.153 1.00 54.39 172 ASN Q N 1
ATOM 5956 C CA . ASN B 2 172 ? 166.420 307.933 179.981 1.00 55.92 172 ASN Q CA 1
ATOM 5957 C C . ASN B 2 172 ? 166.546 309.376 179.502 1.00 57.80 172 ASN Q C 1
ATOM 5958 O O . ASN B 2 172 ? 166.662 309.631 178.299 1.00 64.39 172 ASN Q O 1
ATOM 5963 N N . VAL B 2 173 ? 166.525 310.325 180.433 1.00 54.47 173 VAL Q N 1
ATOM 5964 C CA . VAL B 2 173 ? 166.742 311.738 180.150 1.00 54.61 173 VAL Q CA 1
ATOM 5965 C C . VAL B 2 173 ? 167.901 312.216 181.014 1.00 56.30 173 VAL Q C 1
ATOM 5966 O O . VAL B 2 173 ? 167.863 312.070 182.240 1.00 55.98 173 VAL Q O 1
ATOM 5970 N N . LEU B 2 174 ? 168.931 312.768 180.379 1.00 57.95 174 LEU Q N 1
ATOM 5971 C CA . LEU B 2 174 ? 170.083 313.284 181.102 1.00 52.59 174 LEU Q CA 1
ATOM 5972 C C . LEU B 2 174 ? 170.475 314.633 180.521 1.00 54.39 174 LEU Q C 1
ATOM 5973 O O . LEU B 2 174 ? 170.319 314.878 179.323 1.00 58.24 174 LEU Q O 1
ATOM 5978 N N . ALA B 2 175 ? 170.978 315.511 181.381 1.00 49.87 175 ALA Q N 1
ATOM 5979 C CA . ALA B 2 175 ? 171.352 316.858 180.985 1.00 44.77 175 ALA Q CA 1
ATOM 5980 C C . ALA B 2 175 ? 172.819 317.113 181.275 1.00 55.15 175 ALA Q C 1
ATOM 5981 O O . ALA B 2 175 ? 173.394 316.554 182.214 1.00 58.41 175 ALA Q O 1
ATOM 5983 N N . SER B 2 176 ? 173.423 317.972 180.457 1.00 58.14 176 SER Q N 1
ATOM 5984 C CA . SER B 2 176 ? 174.818 318.346 180.605 1.00 50.40 176 SER Q CA 1
ATOM 5985 C C . SER B 2 176 ? 174.967 319.848 180.410 1.00 52.59 176 SER Q C 1
ATOM 5986 O O . SER B 2 176 ? 174.221 320.467 179.650 1.00 59.72 176 SER Q O 1
ATOM 5989 N N . SER B 2 177 ? 175.946 320.425 181.101 1.00 54.74 177 SER Q N 1
ATOM 5990 C CA . SER B 2 177 ? 176.243 321.848 181.018 1.00 53.52 177 SER Q CA 1
ATOM 5991 C C . SER B 2 177 ? 177.587 322.037 180.332 1.00 54.09 177 SER Q C 1
ATOM 5992 O O . SER B 2 177 ? 178.601 321.498 180.787 1.00 59.11 177 SER Q O 1
ATOM 5995 N N . HIS B 2 178 ? 177.593 322.802 179.244 1.00 48.97 178 HIS Q N 1
ATOM 5996 C CA . HIS B 2 178 ? 178.784 323.043 178.434 1.00 45.68 178 HIS Q CA 1
ATOM 5997 C C . HIS B 2 178 ? 178.987 324.551 178.343 1.00 56.92 178 HIS Q C 1
ATOM 5998 O O . HIS B 2 178 ? 178.475 325.200 177.429 1.00 60.18 178 HIS Q O 1
ATOM 6005 N N . GLY B 2 179 ? 179.738 325.107 179.287 1.00 65.25 179 GLY Q N 1
ATOM 6006 C CA . GLY B 2 179 ? 179.978 326.534 179.299 1.00 63.35 179 GLY Q CA 1
ATOM 6007 C C . GLY B 2 179 ? 178.765 327.326 179.735 1.00 65.31 179 GLY Q C 1
ATOM 6008 O O . GLY B 2 179 ? 178.307 327.191 180.870 1.00 70.89 179 GLY Q O 1
ATOM 6009 N N . ASN B 2 180 ? 178.231 328.155 178.839 1.00 76.34 180 ASN Q N 1
ATOM 6010 C CA . ASN B 2 180 ? 177.067 328.971 179.156 1.00 75.26 180 ASN Q CA 1
ATOM 6011 C C . ASN B 2 180 ? 175.751 328.251 178.900 1.00 78.62 180 ASN Q C 1
ATOM 6012 O O . ASN B 2 180 ? 174.694 328.785 179.255 1.00 81.67 180 ASN Q O 1
ATOM 6017 N N . ASP B 2 181 ? 175.784 327.064 178.303 1.00 73.12 181 ASP Q N 1
ATOM 6018 C CA . ASP B 2 181 ? 174.590 326.396 177.811 1.00 67.61 181 ASP Q CA 1
ATOM 6019 C C . ASP B 2 181 ? 174.339 325.103 178.571 1.00 67.72 181 ASP Q C 1
ATOM 6020 O O . ASP B 2 181 ? 175.274 324.437 179.023 1.00 76.87 181 ASP Q O 1
ATOM 6025 N N . ILE B 2 182 ? 173.063 324.758 178.706 1.00 54.32 182 ILE Q N 1
ATOM 6026 C CA . ILE B 2 182 ? 172.629 323.494 179.292 1.00 47.70 182 ILE Q CA 1
ATOM 6027 C C . ILE B 2 182 ? 171.815 322.756 178.242 1.00 52.05 182 ILE Q C 1
ATOM 6028 O O . ILE B 2 182 ? 170.816 323.285 177.739 1.00 61.57 182 ILE Q O 1
ATOM 6033 N N . PHE B 2 183 ? 172.237 321.539 177.913 1.00 53.34 183 PHE Q N 1
ATOM 6034 C CA . PHE B 2 183 ? 171.555 320.710 176.929 1.00 51.99 183 PHE Q CA 1
ATOM 6035 C C . PHE B 2 183 ? 170.938 319.511 177.629 1.00 58.30 183 PHE Q C 1
ATOM 6036 O O . PHE B 2 183 ? 171.606 318.847 178.428 1.00 63.23 183 PHE Q O 1
ATOM 6044 N N . VAL B 2 184 ? 169.675 319.230 177.325 1.00 51.97 184 VAL Q N 1
ATOM 6045 C CA . VAL B 2 184 ? 168.962 318.093 177.896 1.00 43.01 184 VAL Q CA 1
ATOM 6046 C C . VAL B 2 184 ? 168.866 317.016 176.826 1.00 47.08 184 VAL Q C 1
ATOM 6047 O O . VAL B 2 184 ? 168.278 317.238 175.761 1.00 60.57 184 VAL Q O 1
ATOM 6051 N N . TRP B 2 185 ? 169.444 315.852 177.104 1.00 45.23 185 TRP Q N 1
ATOM 6052 C CA . TRP B 2 185 ? 169.495 314.755 176.150 1.00 45.33 185 TRP Q CA 1
ATOM 6053 C C . TRP B 2 185 ? 168.453 313.702 176.488 1.00 50.14 185 TRP Q C 1
ATOM 6054 O O . TRP B 2 185 ? 168.235 313.378 177.658 1.00 53.21 185 TRP Q O 1
ATOM 6065 N N . ASP B 2 186 ? 167.811 313.173 175.455 1.00 63.17 186 ASP Q N 1
ATOM 6066 C CA . ASP B 2 186 ? 166.992 311.977 175.566 1.00 56.84 186 ASP Q CA 1
ATOM 6067 C C . ASP B 2 186 ? 167.814 310.798 175.070 1.00 57.97 186 ASP Q C 1
ATOM 6068 O O . ASP B 2 186 ? 168.424 310.868 173.997 1.00 63.67 186 ASP Q O 1
ATOM 6073 N N . LEU B 2 187 ? 167.836 309.720 175.855 1.00 49.84 187 LEU Q N 1
ATOM 6074 C CA . LEU B 2 187 ? 168.709 308.592 175.556 1.00 38.43 187 LEU Q CA 1
ATOM 6075 C C . LEU B 2 187 ? 168.246 307.806 174.334 1.00 50.67 187 LEU Q C 1
ATOM 6076 O O . LEU B 2 187 ? 169.045 307.059 173.762 1.00 54.08 187 LEU Q O 1
ATOM 6081 N N . ARG B 2 188 ? 166.986 307.954 173.925 1.00 63.35 188 ARG Q N 1
ATOM 6082 C CA . ARG B 2 188 ? 166.483 307.338 172.702 1.00 58.25 188 ARG Q CA 1
ATOM 6083 C C . ARG B 2 188 ? 166.455 308.293 171.518 1.00 59.60 188 ARG Q C 1
ATOM 6084 O O . ARG B 2 188 ? 166.014 307.896 170.437 1.00 65.99 188 ARG Q O 1
ATOM 6092 N N . LYS B 2 189 ? 166.905 309.535 171.688 1.00 61.77 189 LYS Q N 1
ATOM 6093 C CA . LYS B 2 189 ? 166.853 310.524 170.622 1.00 62.61 189 LYS Q CA 1
ATOM 6094 C C . LYS B 2 189 ? 168.235 310.904 170.106 1.00 59.31 189 LYS Q C 1
ATOM 6095 O O . LYS B 2 189 ? 168.395 311.969 169.504 1.00 62.75 189 LYS Q O 1
ATOM 6101 N N . GLY B 2 190 ? 169.238 310.056 170.338 1.00 55.09 190 GLY Q N 1
ATOM 6102 C CA . GLY B 2 190 ? 170.558 310.283 169.769 1.00 59.98 190 GLY Q CA 1
ATOM 6103 C C . GLY B 2 190 ? 171.246 311.507 170.342 1.00 62.74 190 GLY Q C 1
ATOM 6104 O O . GLY B 2 190 ? 171.157 311.804 171.540 1.00 68.02 190 GLY Q O 1
ATOM 6105 N N . SER B 2 191 ? 171.943 312.234 169.472 1.00 51.85 191 SER Q N 1
ATOM 6106 C CA . SER B 2 191 ? 172.669 313.431 169.867 1.00 50.30 191 SER Q CA 1
ATOM 6107 C C . SER B 2 191 ? 171.833 314.702 169.786 1.00 55.92 191 SER Q C 1
ATOM 6108 O O . SER B 2 191 ? 172.304 315.757 170.222 1.00 62.89 191 SER Q O 1
ATOM 6111 N N . THR B 2 192 ? 170.625 314.638 169.243 1.00 52.28 192 THR Q N 1
ATOM 6112 C CA . THR B 2 192 ? 169.781 315.824 169.184 1.00 50.80 192 THR Q CA 1
ATOM 6113 C C . THR B 2 192 ? 169.182 316.098 170.556 1.00 51.09 192 THR Q C 1
ATOM 6114 O O . THR B 2 192 ? 168.533 315.218 171.128 1.00 58.94 192 THR Q O 1
ATOM 6118 N N . PRO B 2 193 ? 169.378 317.286 171.114 1.00 38.82 193 PRO Q N 1
ATOM 6119 C CA . PRO B 2 193 ? 168.873 317.564 172.459 1.00 40.89 193 PRO Q CA 1
ATOM 6120 C C . PRO B 2 193 ? 167.367 317.760 172.482 1.00 43.53 193 PRO Q C 1
ATOM 6121 O O . PRO B 2 193 ? 166.755 318.223 171.517 1.00 53.11 193 PRO Q O 1
ATOM 6125 N N . LEU B 2 194 ? 166.771 317.374 173.611 1.00 43.93 194 LEU Q N 1
ATOM 6126 C CA . LEU B 2 194 ? 165.363 317.661 173.844 1.00 43.16 194 LEU Q CA 1
ATOM 6127 C C . LEU B 2 194 ? 165.124 319.160 173.957 1.00 51.17 194 LEU Q C 1
ATOM 6128 O O . LEU B 2 194 ? 164.144 319.683 173.411 1.00 57.67 194 LEU Q O 1
ATOM 6133 N N . CYS B 2 195 ? 166.007 319.863 174.657 1.00 52.10 195 CYS Q N 1
ATOM 6134 C CA . CYS B 2 195 ? 165.905 321.303 174.812 1.00 55.21 195 CYS Q CA 1
ATOM 6135 C C . CYS B 2 195 ? 167.294 321.860 175.080 1.00 61.34 195 CYS Q C 1
ATOM 6136 O O . CYS B 2 195 ? 168.211 321.132 175.468 1.00 64.34 195 CYS Q O 1
ATOM 6139 N N . SER B 2 196 ? 167.442 323.163 174.866 1.00 66.46 196 SER Q N 1
ATOM 6140 C CA . SER B 2 196 ? 168.710 323.858 175.081 1.00 64.59 196 SER Q CA 1
ATOM 6141 C C . SER B 2 196 ? 168.444 325.094 175.934 1.00 65.98 196 SER Q C 1
ATOM 6142 O O . SER B 2 196 ? 167.993 326.123 175.423 1.00 74.79 196 SER Q O 1
ATOM 6145 N N . LEU B 2 197 ? 168.720 324.990 177.230 1.00 53.63 197 LEU Q N 1
ATOM 6146 C CA . LEU B 2 197 ? 168.536 326.107 178.147 1.00 52.54 197 LEU Q CA 1
ATOM 6147 C C . LEU B 2 197 ? 169.685 327.092 177.973 1.00 60.30 197 LEU Q C 1
ATOM 6148 O O . LEU B 2 197 ? 170.845 326.752 178.231 1.00 69.39 197 LEU Q O 1
ATOM 6153 N N . LYS B 2 198 ? 169.367 328.310 177.540 1.00 64.46 198 LYS Q N 1
ATOM 6154 C CA . LYS B 2 198 ? 170.365 329.287 177.115 1.00 67.93 198 LYS Q CA 1
ATOM 6155 C C . LYS B 2 198 ? 170.083 330.653 177.727 1.00 63.70 198 LYS Q C 1
ATOM 6156 O O . LYS B 2 198 ? 170.080 331.680 177.046 1.00 69.87 198 LYS Q O 1
ATOM 6162 N N . GLY B 2 199 ? 169.840 330.684 179.033 1.00 51.83 199 GLY Q N 1
ATOM 6163 C CA . GLY B 2 199 ? 169.565 331.939 179.699 1.00 59.71 199 GLY Q CA 1
ATOM 6164 C C . GLY B 2 199 ? 170.716 332.492 180.515 1.00 61.86 199 GLY Q C 1
ATOM 6165 O O . GLY B 2 199 ? 170.605 333.580 181.088 1.00 63.52 199 GLY Q O 1
ATOM 6166 N N . HIS B 2 200 ? 171.827 331.765 180.574 1.00 69.94 200 HIS Q N 1
ATOM 6167 C CA . HIS B 2 200 ? 172.948 332.146 181.423 1.00 69.74 200 HIS Q CA 1
ATOM 6168 C C . HIS B 2 200 ? 173.924 333.036 180.668 1.00 72.82 200 HIS Q C 1
ATOM 6169 O O . HIS B 2 200 ? 174.171 332.839 179.476 1.00 73.47 200 HIS Q O 1
ATOM 6176 N N . VAL B 2 201 ? 174.476 334.016 181.374 1.00 78.64 201 VAL Q N 1
ATOM 6177 C CA . VAL B 2 201 ? 175.451 334.934 180.790 1.00 76.40 201 VAL Q CA 1
ATOM 6178 C C . VAL B 2 201 ? 176.862 334.376 180.889 1.00 77.34 201 VAL Q C 1
ATOM 6179 O O . VAL B 2 201 ? 177.579 334.290 179.890 1.00 78.54 201 VAL Q O 1
ATOM 6183 N N . SER B 2 202 ? 177.279 333.984 182.087 1.00 74.65 202 SER Q N 1
ATOM 6184 C CA . SER B 2 202 ? 178.606 333.429 182.295 1.00 73.11 202 SER Q CA 1
ATOM 6185 C C . SER B 2 202 ? 178.548 331.905 182.182 1.00 74.89 202 SER Q C 1
ATOM 6186 O O . SER B 2 202 ? 177.544 331.330 181.753 1.00 78.96 202 SER Q O 1
ATOM 6189 N N . SER B 2 203 ? 179.633 331.236 182.562 1.00 68.79 203 SER Q N 1
ATOM 6190 C CA . SER B 2 203 ? 179.737 329.794 182.392 1.00 68.48 203 SER Q CA 1
ATOM 6191 C C . SER B 2 203 ? 179.009 329.064 183.514 1.00 72.28 203 SER Q C 1
ATOM 6192 O O . SER B 2 203 ? 179.198 329.376 184.693 1.00 72.68 203 SER Q O 1
ATOM 6195 N N . VAL B 2 204 ? 178.192 328.083 183.142 1.00 73.00 204 VAL Q N 1
ATOM 6196 C CA . VAL B 2 204 ? 177.438 327.296 184.112 1.00 68.05 204 VAL Q CA 1
ATOM 6197 C C . VAL B 2 204 ? 178.370 326.283 184.761 1.00 70.60 204 VAL Q C 1
ATOM 6198 O O . VAL B 2 204 ? 179.054 325.517 184.072 1.00 73.44 204 VAL Q O 1
ATOM 6202 N N . ASN B 2 205 ? 178.401 326.276 186.091 1.00 63.75 205 ASN Q N 1
ATOM 6203 C CA . ASN B 2 205 ? 179.259 325.364 186.832 1.00 61.22 205 ASN Q CA 1
ATOM 6204 C C . ASN B 2 205 ? 178.539 324.077 187.210 1.00 62.45 205 ASN Q C 1
ATOM 6205 O O . ASN B 2 205 ? 179.048 322.981 186.955 1.00 64.23 205 ASN Q O 1
ATOM 6210 N N . SER B 2 206 ? 177.362 324.192 187.813 1.00 61.03 206 SER Q N 1
ATOM 6211 C CA . SER B 2 206 ? 176.653 323.042 188.344 1.00 58.53 206 SER Q CA 1
ATOM 6212 C C . SER B 2 206 ? 175.262 322.946 187.741 1.00 58.75 206 SER Q C 1
ATOM 6213 O O . SER B 2 206 ? 174.637 323.954 187.403 1.00 63.18 206 SER Q O 1
ATOM 6216 N N . ILE B 2 207 ? 174.789 321.710 187.612 1.00 53.90 207 ILE Q N 1
ATOM 6217 C CA . ILE B 2 207 ? 173.452 321.416 187.125 1.00 47.09 207 ILE Q CA 1
ATOM 6218 C C . ILE B 2 207 ? 172.852 320.358 188.041 1.00 54.18 207 ILE Q C 1
ATOM 6219 O O . ILE B 2 207 ? 173.569 319.549 188.640 1.00 65.67 207 ILE Q O 1
ATOM 6224 N N . ASP B 2 208 ? 171.529 320.399 188.201 1.00 55.83 208 ASP Q N 1
ATOM 6225 C CA . ASP B 2 208 ? 170.862 319.468 189.107 1.00 61.08 208 ASP Q CA 1
ATOM 6226 C C . ASP B 2 208 ? 169.398 319.332 188.720 1.00 64.23 208 ASP Q C 1
ATOM 6227 O O . ASP B 2 208 ? 168.721 320.336 188.484 1.00 68.57 208 ASP Q O 1
ATOM 6232 N N . PHE B 2 209 ? 168.919 318.094 188.669 1.00 53.76 209 PHE Q N 1
ATOM 6233 C CA . PHE B 2 209 ? 167.522 317.796 188.410 1.00 47.59 209 PHE Q CA 1
ATOM 6234 C C . PHE B 2 209 ? 166.718 317.849 189.702 1.00 58.20 209 PHE Q C 1
ATOM 6235 O O . PHE B 2 209 ? 167.263 317.855 190.807 1.00 57.67 209 PHE Q O 1
ATOM 6243 N N . ASN B 2 210 ? 165.398 317.869 189.552 1.00 65.00 210 ASN Q N 1
ATOM 6244 C CA . ASN B 2 210 ? 164.494 317.782 190.688 1.00 60.90 210 ASN Q CA 1
ATOM 6245 C C . ASN B 2 210 ? 164.078 316.332 190.883 1.00 66.27 210 ASN Q C 1
ATOM 6246 O O . ASN B 2 210 ? 163.703 315.653 189.923 1.00 70.89 210 ASN Q O 1
ATOM 6251 N N . ARG B 2 211 ? 164.151 315.859 192.130 1.00 68.28 211 ARG Q N 1
ATOM 6252 C CA . ARG B 2 211 ? 163.833 314.465 192.413 1.00 66.27 211 ARG Q CA 1
ATOM 6253 C C . ARG B 2 211 ? 162.344 314.175 192.316 1.00 64.07 211 ARG Q C 1
ATOM 6254 O O . ARG B 2 211 ? 161.962 313.016 192.133 1.00 67.10 211 ARG Q O 1
ATOM 6262 N N . PHE B 2 212 ? 161.499 315.194 192.433 1.00 61.35 212 PHE Q N 1
ATOM 6263 C CA . PHE B 2 212 ? 160.056 315.014 192.491 1.00 61.83 212 PHE Q CA 1
ATOM 6264 C C . PHE B 2 212 ? 159.349 315.398 191.203 1.00 69.13 212 PHE Q C 1
ATOM 6265 O O . PHE B 2 212 ? 158.405 314.716 190.801 1.00 75.35 212 PHE Q O 1
ATOM 6273 N N . LYS B 2 213 ? 159.774 316.469 190.546 1.00 67.51 213 LYS Q N 1
ATOM 6274 C CA . LYS B 2 213 ? 159.191 316.864 189.274 1.00 66.03 213 LYS Q CA 1
ATOM 6275 C C . LYS B 2 213 ? 159.936 316.206 188.121 1.00 69.76 213 LYS Q C 1
ATOM 6276 O O . LYS B 2 213 ? 161.149 315.990 188.177 1.00 71.16 213 LYS Q O 1
ATOM 6282 N N . TYR B 2 214 ? 159.184 315.878 187.070 1.00 77.34 214 TYR Q N 1
ATOM 6283 C CA . TYR B 2 214 ? 159.769 315.221 185.907 1.00 78.28 214 TYR Q CA 1
ATOM 6284 C C . TYR B 2 214 ? 160.685 316.157 185.132 1.00 79.43 214 TYR Q C 1
ATOM 6285 O O . TYR B 2 214 ? 161.687 315.711 184.560 1.00 78.84 214 TYR Q O 1
ATOM 6294 N N . SER B 2 215 ? 160.365 317.447 185.102 1.00 74.66 215 SER Q N 1
ATOM 6295 C CA . SER B 2 215 ? 160.959 318.371 184.144 1.00 75.30 215 SER Q CA 1
ATOM 6296 C C . SER B 2 215 ? 161.377 319.674 184.817 1.00 76.88 215 SER Q C 1
ATOM 6297 O O . SER B 2 215 ? 161.056 320.766 184.352 1.00 80.57 215 SER Q O 1
ATOM 6300 N N . GLU B 2 216 ? 162.099 319.578 185.931 1.00 60.10 216 GLU Q N 1
ATOM 6301 C CA . GLU B 2 216 ? 162.610 320.761 186.608 1.00 58.26 216 GLU Q CA 1
ATOM 6302 C C . GLU B 2 216 ? 164.105 320.608 186.843 1.00 63.40 216 GLU Q C 1
ATOM 6303 O O . GLU B 2 216 ? 164.555 319.575 187.344 1.00 71.27 216 GLU Q O 1
ATOM 6309 N N . ILE B 2 217 ? 164.867 321.636 186.472 1.00 61.26 217 ILE Q N 1
ATOM 6310 C CA . ILE B 2 217 ? 166.321 321.651 186.592 1.00 58.83 217 ILE Q CA 1
ATOM 6311 C C . ILE B 2 217 ? 166.732 322.980 187.210 1.00 62.53 217 ILE Q C 1
ATOM 6312 O O . ILE B 2 217 ? 166.230 324.034 186.803 1.00 71.49 217 ILE Q O 1
ATOM 6317 N N . MET B 2 218 ? 167.633 322.937 188.189 1.00 55.22 218 MET Q N 1
ATOM 6318 C CA . MET B 2 218 ? 168.264 324.143 188.697 1.00 54.71 218 MET Q CA 1
ATOM 6319 C C . MET B 2 218 ? 169.697 324.231 188.186 1.00 61.89 218 MET Q C 1
ATOM 6320 O O . MET B 2 218 ? 170.354 323.216 187.941 1.00 73.16 218 MET Q O 1
ATOM 6325 N N . SER B 2 219 ? 170.171 325.462 188.005 1.00 61.18 219 SER Q N 1
ATOM 6326 C CA . SER B 2 219 ? 171.492 325.713 187.449 1.00 56.98 219 SER Q CA 1
ATOM 6327 C C . SER B 2 219 ? 172.187 326.786 188.271 1.00 60.30 219 SER Q C 1
ATOM 6328 O O . SER B 2 219 ? 171.551 327.559 188.985 1.00 70.49 219 SER Q O 1
ATOM 6331 N N . SER B 2 220 ? 173.514 326.821 188.164 1.00 58.40 220 SER Q N 1
ATOM 6332 C CA . SER B 2 220 ? 174.308 327.829 188.849 1.00 60.06 220 SER Q CA 1
ATOM 6333 C C . SER B 2 220 ? 175.534 328.150 188.007 1.00 66.73 220 SER Q C 1
ATOM 6334 O O . SER B 2 220 ? 176.163 327.245 187.454 1.00 72.90 220 SER Q O 1
ATOM 6337 N N . SER B 2 221 ? 175.872 329.436 187.919 1.00 68.13 221 SER Q N 1
ATOM 6338 C CA . SER B 2 221 ? 176.929 329.902 187.033 1.00 70.32 221 SER Q CA 1
ATOM 6339 C C . SER B 2 221 ? 177.886 330.816 187.789 1.00 72.83 221 SER Q C 1
ATOM 6340 O O . SER B 2 221 ? 177.753 331.039 188.995 1.00 69.37 221 SER Q O 1
ATOM 6343 N N . ASN B 2 222 ? 178.869 331.350 187.056 1.00 77.09 222 ASN Q N 1
ATOM 6344 C CA . ASN B 2 222 ? 179.916 332.175 187.648 1.00 72.48 222 ASN Q CA 1
ATOM 6345 C C . ASN B 2 222 ? 179.484 333.613 187.881 1.00 76.77 222 ASN Q C 1
ATOM 6346 O O . ASN B 2 222 ? 180.152 334.331 188.633 1.00 79.14 222 ASN Q O 1
ATOM 6351 N N . ASP B 2 223 ? 178.395 334.055 187.255 1.00 72.06 223 ASP Q N 1
ATOM 6352 C CA . ASP B 2 223 ? 177.948 335.432 187.412 1.00 67.72 223 ASP Q CA 1
ATOM 6353 C C . ASP B 2 223 ? 177.215 335.670 188.723 1.00 70.17 223 ASP Q C 1
ATOM 6354 O O . ASP B 2 223 ? 176.891 336.821 189.031 1.00 74.53 223 ASP Q O 1
ATOM 6359 N N . GLY B 2 224 ? 176.949 334.623 189.493 1.00 62.01 224 GLY Q N 1
ATOM 6360 C CA . GLY B 2 224 ? 176.198 334.745 190.719 1.00 60.71 224 GLY Q CA 1
ATOM 6361 C C . GLY B 2 224 ? 174.729 334.426 190.604 1.00 60.31 224 GLY Q C 1
ATOM 6362 O O . GLY B 2 224 ? 173.987 334.675 191.559 1.00 61.97 224 GLY Q O 1
ATOM 6363 N N . THR B 2 225 ? 174.287 333.875 189.479 1.00 64.27 225 THR Q N 1
ATOM 6364 C CA . THR B 2 225 ? 172.876 333.639 189.221 1.00 64.50 225 THR Q CA 1
ATOM 6365 C C . THR B 2 225 ? 172.549 332.159 189.376 1.00 69.27 225 THR Q C 1
ATOM 6366 O O . THR B 2 225 ? 173.197 331.309 188.759 1.00 72.38 225 THR Q O 1
ATOM 6370 N N . VAL B 2 226 ? 171.546 331.864 190.194 1.00 60.57 226 VAL Q N 1
ATOM 6371 C CA . VAL B 2 226 ? 170.982 330.526 190.311 1.00 51.37 226 VAL Q CA 1
ATOM 6372 C C . VAL B 2 226 ? 169.641 330.526 189.591 1.00 55.18 226 VAL Q C 1
ATOM 6373 O O . VAL B 2 226 ? 168.713 331.235 189.995 1.00 66.60 226 VAL Q O 1
ATOM 6377 N N . LYS B 2 227 ? 169.537 329.736 188.530 1.00 56.74 227 LYS Q N 1
ATOM 6378 C CA . LYS B 2 227 ? 168.374 329.744 187.656 1.00 57.66 227 LYS Q CA 1
ATOM 6379 C C . LYS B 2 227 ? 167.626 328.424 187.768 1.00 58.27 227 LYS Q C 1
ATOM 6380 O O . LYS B 2 227 ? 168.238 327.353 187.719 1.00 62.85 227 LYS Q O 1
ATOM 6386 N N . PHE B 2 228 ? 166.308 328.508 187.916 1.00 50.94 228 PHE Q N 1
ATOM 6387 C CA . PHE B 2 228 ? 165.436 327.347 188.000 1.00 43.86 228 PHE Q CA 1
ATOM 6388 C C . PHE B 2 228 ? 164.647 327.229 186.706 1.00 53.79 228 PHE Q C 1
ATOM 6389 O O . PHE B 2 228 ? 164.041 328.206 186.255 1.00 65.36 228 PHE Q O 1
ATOM 6397 N N . TRP B 2 229 ? 164.652 326.038 186.116 1.00 58.48 229 TRP Q N 1
ATOM 6398 C CA . TRP B 2 229 ? 164.090 325.821 184.795 1.00 61.47 229 TRP Q CA 1
ATOM 6399 C C . TRP B 2 229 ? 162.937 324.830 184.860 1.00 66.06 229 TRP Q C 1
ATOM 6400 O O . TRP B 2 229 ? 162.855 324.003 185.771 1.00 70.39 229 TRP Q O 1
ATOM 6411 N N . ASP B 2 230 ? 162.044 324.933 183.877 1.00 69.42 230 ASP Q N 1
ATOM 6412 C CA . ASP B 2 230 ? 160.967 323.965 183.658 1.00 62.10 230 ASP Q CA 1
ATOM 6413 C C . ASP B 2 230 ? 160.837 323.821 182.146 1.00 62.75 230 ASP Q C 1
ATOM 6414 O O . ASP B 2 230 ? 160.135 324.601 181.497 1.00 72.20 230 ASP Q O 1
ATOM 6419 N N . TYR B 2 231 ? 161.515 322.820 181.587 1.00 55.73 231 TYR Q N 1
ATOM 6420 C CA . TYR B 2 231 ? 161.589 322.698 180.138 1.00 64.42 231 TYR Q CA 1
ATOM 6421 C C . TYR B 2 231 ? 160.332 322.110 179.516 1.00 69.87 231 TYR Q C 1
ATOM 6422 O O . TYR B 2 231 ? 160.243 322.049 178.286 1.00 73.35 231 TYR Q O 1
ATOM 6431 N N . SER B 2 232 ? 159.363 321.674 180.322 1.00 62.58 232 SER Q N 1
ATOM 6432 C CA . SER B 2 232 ? 158.053 321.353 179.773 1.00 58.62 232 SER Q CA 1
ATOM 6433 C C . SER B 2 232 ? 157.321 322.618 179.342 1.00 63.59 232 SER Q C 1
ATOM 6434 O O . SER B 2 232 ? 156.558 322.601 178.368 1.00 68.20 232 SER Q O 1
ATOM 6437 N N . LYS B 2 233 ? 157.541 323.723 180.055 1.00 66.92 233 LYS Q N 1
ATOM 6438 C CA . LYS B 2 233 ? 156.876 324.978 179.725 1.00 67.83 233 LYS Q CA 1
ATOM 6439 C C . LYS B 2 233 ? 157.615 325.736 178.627 1.00 69.45 233 LYS Q C 1
ATOM 6440 O O . LYS B 2 233 ? 157.072 325.962 177.541 1.00 75.53 233 LYS Q O 1
ATOM 6446 N N . SER B 2 234 ? 158.858 326.133 178.892 1.00 72.05 234 SER Q N 1
ATOM 6447 C CA . SER B 2 234 ? 159.606 326.952 177.946 1.00 75.05 234 SER Q CA 1
ATOM 6448 C C . SER B 2 234 ? 161.093 326.668 178.079 1.00 78.72 234 SER Q C 1
ATOM 6449 O O . SER B 2 234 ? 161.630 326.667 179.189 1.00 77.89 234 SER Q O 1
ATOM 6452 N N . THR B 2 235 ? 161.750 326.431 176.940 1.00 85.72 235 THR Q N 1
ATOM 6453 C CA . THR B 2 235 ? 163.202 326.263 176.940 1.00 82.13 235 THR Q CA 1
ATOM 6454 C C . THR B 2 235 ? 163.899 327.589 177.220 1.00 82.26 235 THR Q C 1
ATOM 6455 O O . THR B 2 235 ? 164.819 327.657 178.042 1.00 84.21 235 THR Q O 1
ATOM 6459 N N . THR B 2 236 ? 163.474 328.652 176.541 1.00 90.61 236 THR Q N 1
ATOM 6460 C CA . THR B 2 236 ? 163.995 329.981 176.822 1.00 89.05 236 THR Q CA 1
ATOM 6461 C C . THR B 2 236 ? 163.427 330.501 178.136 1.00 86.84 236 THR Q C 1
ATOM 6462 O O . THR B 2 236 ? 162.358 330.077 178.584 1.00 89.89 236 THR Q O 1
ATOM 6466 N N . GLU B 2 237 ? 164.184 331.409 178.766 1.00 76.88 237 GLU Q N 1
ATOM 6467 C CA . GLU B 2 237 ? 163.888 332.034 180.057 1.00 80.79 237 GLU Q CA 1
ATOM 6468 C C . GLU B 2 237 ? 163.785 331.031 181.203 1.00 80.02 237 GLU Q C 1
ATOM 6469 O O . GLU B 2 237 ? 163.902 329.818 181.002 1.00 83.93 237 GLU Q O 1
ATOM 6475 N N . SER B 2 238 ? 163.576 331.528 182.415 1.00 67.50 238 SER Q N 1
ATOM 6476 C CA . SER B 2 238 ? 163.595 330.690 183.603 1.00 64.68 238 SER Q CA 1
ATOM 6477 C C . SER B 2 238 ? 162.364 330.957 184.452 1.00 67.98 238 SER Q C 1
ATOM 6478 O O . SER B 2 238 ? 161.790 332.048 184.421 1.00 77.51 238 SER Q O 1
ATOM 6481 N N . LYS B 2 239 ? 161.958 329.932 185.204 1.00 68.75 239 LYS Q N 1
ATOM 6482 C CA . LYS B 2 239 ? 160.874 330.099 186.163 1.00 70.74 239 LYS Q CA 1
ATOM 6483 C C . LYS B 2 239 ? 161.285 331.041 187.288 1.00 74.20 239 LYS Q C 1
ATOM 6484 O O . LYS B 2 239 ? 160.488 331.877 187.730 1.00 79.33 239 LYS Q O 1
ATOM 6490 N N . ARG B 2 240 ? 162.524 330.924 187.759 1.00 72.21 240 ARG Q N 1
ATOM 6491 C CA . ARG B 2 240 ? 163.052 331.796 188.797 1.00 71.44 240 ARG Q CA 1
ATOM 6492 C C . ARG B 2 240 ? 164.517 332.083 188.514 1.00 74.01 240 ARG Q C 1
ATOM 6493 O O . ARG B 2 240 ? 165.204 331.298 187.857 1.00 78.84 240 ARG Q O 1
ATOM 6501 N N . THR B 2 241 ? 164.988 333.220 189.018 1.00 70.70 241 THR Q N 1
ATOM 6502 C CA . THR B 2 241 ? 166.385 333.619 188.879 1.00 69.29 241 THR Q CA 1
ATOM 6503 C C . THR B 2 241 ? 166.822 334.270 190.180 1.00 68.15 241 THR Q C 1
ATOM 6504 O O . THR B 2 241 ? 166.306 335.330 190.548 1.00 77.02 241 THR Q O 1
ATOM 6508 N N . VAL B 2 242 ? 167.765 333.641 190.870 1.00 55.06 242 VAL Q N 1
ATOM 6509 C CA . VAL B 2 242 ? 168.245 334.110 192.162 1.00 54.75 242 VAL Q CA 1
ATOM 6510 C C . VAL B 2 242 ? 169.680 334.582 191.986 1.00 64.10 242 VAL Q C 1
ATOM 6511 O O . VAL B 2 242 ? 170.536 333.822 191.519 1.00 71.16 242 VAL Q O 1
ATOM 6515 N N . THR B 2 243 ? 169.945 335.827 192.367 1.00 68.05 243 THR Q N 1
ATOM 6516 C CA . THR B 2 243 ? 171.249 336.449 192.172 1.00 67.34 243 THR Q CA 1
ATOM 6517 C C . THR B 2 243 ? 172.003 336.513 193.494 1.00 66.60 243 THR Q C 1
ATOM 6518 O O . THR B 2 243 ? 171.452 336.951 194.509 1.00 67.41 243 THR Q O 1
ATOM 6522 N N . THR B 2 244 ? 173.257 336.075 193.475 1.00 73.48 244 THR Q N 1
ATOM 6523 C CA . THR B 2 244 ? 174.140 336.119 194.630 1.00 73.36 244 THR Q CA 1
ATOM 6524 C C . THR B 2 244 ? 175.292 337.078 194.357 1.00 75.71 244 THR Q C 1
ATOM 6525 O O . THR B 2 244 ? 175.490 337.545 193.232 1.00 79.75 244 THR Q O 1
ATOM 6529 N N . ASN B 2 245 ? 176.059 337.368 195.405 1.00 69.33 245 ASN Q N 1
ATOM 6530 C CA . ASN B 2 245 ? 177.213 338.252 195.305 1.00 69.84 245 ASN Q CA 1
ATOM 6531 C C . ASN B 2 245 ? 178.505 337.496 195.034 1.00 73.28 245 ASN Q C 1
ATOM 6532 O O . ASN B 2 245 ? 179.572 338.113 194.973 1.00 74.94 245 ASN Q O 1
ATOM 6537 N N . PHE B 2 246 ? 178.432 336.180 194.869 1.00 68.13 246 PHE Q N 1
ATOM 6538 C CA . PHE B 2 246 ? 179.591 335.329 194.667 1.00 63.70 246 PHE Q CA 1
ATOM 6539 C C . PHE B 2 246 ? 179.298 334.357 193.536 1.00 64.26 246 PHE Q C 1
ATOM 6540 O O . PHE B 2 246 ? 178.134 334.018 193.297 1.00 69.60 246 PHE Q O 1
ATOM 6548 N N . PRO B 2 247 ? 180.322 333.904 192.819 1.00 62.86 247 PRO Q N 1
ATOM 6549 C CA . PRO B 2 247 ? 180.121 332.792 191.886 1.00 66.95 247 PRO Q CA 1
ATOM 6550 C C . PRO B 2 247 ? 179.792 331.512 192.637 1.00 69.99 247 PRO Q C 1
ATOM 6551 O O . PRO B 2 247 ? 180.235 331.305 193.769 1.00 70.43 247 PRO Q O 1
ATOM 6555 N N . ILE B 2 248 ? 178.997 330.654 192.004 1.00 71.84 248 ILE Q N 1
ATOM 6556 C CA . ILE B 2 248 ? 178.544 329.407 192.613 1.00 64.91 248 ILE Q CA 1
ATOM 6557 C C . ILE B 2 248 ? 179.222 328.245 191.907 1.00 67.56 248 ILE Q C 1
ATOM 6558 O O . ILE B 2 248 ? 179.185 328.147 190.674 1.00 70.17 248 ILE Q O 1
ATOM 6563 N N . TRP B 2 249 ? 179.845 327.363 192.687 1.00 62.05 249 TRP Q N 1
ATOM 6564 C CA . TRP B 2 249 ? 180.543 326.208 192.141 1.00 60.64 249 TRP Q CA 1
ATOM 6565 C C . TRP B 2 249 ? 179.642 324.979 192.081 1.00 65.33 249 TRP Q C 1
ATOM 6566 O O . TRP B 2 249 ? 179.566 324.313 191.044 1.00 65.43 249 TRP Q O 1
ATOM 6577 N N . ARG B 2 250 ? 178.952 324.667 193.177 1.00 65.36 250 ARG Q N 1
ATOM 6578 C CA . ARG B 2 250 ? 178.056 323.520 193.240 1.00 55.62 250 ARG Q CA 1
ATOM 6579 C C . ARG B 2 250 ? 176.719 323.961 193.812 1.00 57.65 250 ARG Q C 1
ATOM 6580 O O . ARG B 2 250 ? 176.652 324.427 194.953 1.00 61.71 250 ARG Q O 1
ATOM 6588 N N . GLY B 2 251 ? 175.662 323.813 193.019 1.00 58.81 251 GLY Q N 1
ATOM 6589 C CA . GLY B 2 251 ? 174.308 324.029 193.483 1.00 54.24 251 GLY Q CA 1
ATOM 6590 C C . GLY B 2 251 ? 173.463 322.796 193.247 1.00 56.50 251 GLY Q C 1
ATOM 6591 O O . GLY B 2 251 ? 173.448 322.259 192.136 1.00 56.71 251 GLY Q O 1
ATOM 6592 N N . ARG B 2 252 ? 172.762 322.329 194.277 1.00 55.58 252 ARG Q N 1
ATOM 6593 C CA . ARG B 2 252 ? 171.999 321.095 194.194 1.00 45.41 252 ARG Q CA 1
ATOM 6594 C C . ARG B 2 252 ? 170.697 321.243 194.967 1.00 53.35 252 ARG Q C 1
ATOM 6595 O O . ARG B 2 252 ? 170.591 322.051 195.890 1.00 61.52 252 ARG Q O 1
ATOM 6603 N N . TYR B 2 253 ? 169.704 320.450 194.575 1.00 50.81 253 TYR Q N 1
ATOM 6604 C CA . TYR B 2 253 ? 168.448 320.403 195.303 1.00 37.59 253 TYR Q CA 1
ATOM 6605 C C . TYR B 2 253 ? 168.621 319.628 196.603 1.00 41.79 253 TYR Q C 1
ATOM 6606 O O . TYR B 2 253 ? 169.498 318.769 196.734 1.00 53.56 253 TYR Q O 1
ATOM 6615 N N . LEU B 2 254 ? 167.771 319.939 197.569 1.00 43.70 254 LEU Q N 1
ATOM 6616 C CA . LEU B 2 254 ? 167.815 319.248 198.845 1.00 46.85 254 LEU Q CA 1
ATOM 6617 C C . LEU B 2 254 ? 167.268 317.832 198.697 1.00 51.94 254 LEU Q C 1
ATOM 6618 O O . LEU B 2 254 ? 166.319 317.608 197.940 1.00 56.60 254 LEU Q O 1
ATOM 6623 N N . PRO B 2 255 ? 167.845 316.852 199.399 1.00 46.86 255 PRO Q N 1
ATOM 6624 C CA . PRO B 2 255 ? 167.262 315.506 199.379 1.00 47.13 255 PRO Q CA 1
ATOM 6625 C C . PRO B 2 255 ? 166.024 315.379 200.242 1.00 54.49 255 PRO Q C 1
ATOM 6626 O O . PRO B 2 255 ? 165.318 314.370 200.140 1.00 56.42 255 PRO Q O 1
ATOM 6630 N N . PHE B 2 256 ? 165.742 316.367 201.084 1.00 55.15 256 PHE Q N 1
ATOM 6631 C CA . PHE B 2 256 ? 164.571 316.375 201.946 1.00 47.16 256 PHE Q CA 1
ATOM 6632 C C . PHE B 2 256 ? 163.862 317.712 201.810 1.00 55.64 256 PHE Q C 1
ATOM 6633 O O . PHE B 2 256 ? 164.507 318.762 201.737 1.00 62.38 256 PHE Q O 1
ATOM 6641 N N . GLY B 2 257 ? 162.537 317.668 201.768 1.00 63.46 257 GLY Q N 1
ATOM 6642 C CA . GLY B 2 257 ? 161.760 318.884 201.704 1.00 59.84 257 GLY Q CA 1
ATOM 6643 C C . GLY B 2 257 ? 161.851 319.562 200.348 1.00 66.10 257 GLY Q C 1
ATOM 6644 O O . GLY B 2 257 ? 162.343 319.012 199.363 1.00 73.35 257 GLY Q O 1
ATOM 6645 N N . GLU B 2 258 ? 161.350 320.791 200.318 1.00 74.58 258 GLU Q N 1
ATOM 6646 C CA . GLU B 2 258 ? 161.397 321.630 199.127 1.00 77.18 258 GLU Q CA 1
ATOM 6647 C C . GLU B 2 258 ? 162.424 322.728 199.364 1.00 76.98 258 GLU Q C 1
ATOM 6648 O O . GLU B 2 258 ? 162.180 323.661 200.136 1.00 79.32 258 GLU Q O 1
ATOM 6654 N N . GLY B 2 259 ? 163.569 322.615 198.705 1.00 66.55 259 GLY Q N 1
ATOM 6655 C CA . GLY B 2 259 ? 164.640 323.570 198.914 1.00 67.12 259 GLY Q CA 1
ATOM 6656 C C . GLY B 2 259 ? 165.843 323.191 198.085 1.00 67.13 259 GLY Q C 1
ATOM 6657 O O . GLY B 2 259 ? 165.836 322.200 197.350 1.00 74.37 259 GLY Q O 1
ATOM 6658 N N . TYR B 2 260 ? 166.891 324.000 198.220 1.00 61.62 260 TYR Q N 1
ATOM 6659 C CA . TYR B 2 260 ? 168.106 323.792 197.450 1.00 63.64 260 TYR Q CA 1
ATOM 6660 C C . TYR B 2 260 ? 169.292 324.316 198.244 1.00 61.68 260 TYR Q C 1
ATOM 6661 O O . TYR B 2 260 ? 169.144 325.139 199.149 1.00 63.23 260 TYR Q O 1
ATOM 6670 N N . CYS B 2 261 ? 170.476 323.820 197.893 1.00 60.81 261 CYS Q N 1
ATOM 6671 C CA . CYS B 2 261 ? 171.703 324.100 198.633 1.00 54.80 261 CYS Q CA 1
ATOM 6672 C C . CYS B 2 261 ? 172.790 324.505 197.649 1.00 56.90 261 CYS Q C 1
ATOM 6673 O O . CYS B 2 261 ? 173.217 323.690 196.824 1.00 61.20 261 CYS Q O 1
ATOM 6676 N N . ILE B 2 262 ? 173.239 325.756 197.733 1.00 60.80 262 ILE Q N 1
ATOM 6677 C CA . ILE B 2 262 ? 174.324 326.247 196.897 1.00 60.44 262 ILE Q CA 1
ATOM 6678 C C . ILE B 2 262 ? 175.487 326.646 197.793 1.00 64.87 262 ILE Q C 1
ATOM 6679 O O . ILE B 2 262 ? 175.323 326.953 198.977 1.00 69.89 262 ILE Q O 1
ATOM 6684 N N . MET B 2 263 ? 176.681 326.614 197.215 1.00 65.15 263 MET Q N 1
ATOM 6685 C CA . MET B 2 263 ? 177.902 326.969 197.915 1.00 57.74 263 MET Q CA 1
ATOM 6686 C C . MET B 2 263 ? 178.754 327.835 196.998 1.00 61.78 263 MET Q C 1
ATOM 6687 O O . MET B 2 263 ? 178.671 327.708 195.771 1.00 61.69 263 MET Q O 1
ATOM 6692 N N . PRO B 2 264 ? 179.553 328.742 197.556 1.00 63.07 264 PRO Q N 1
ATOM 6693 C CA . PRO B 2 264 ? 180.315 329.668 196.719 1.00 53.38 264 PRO Q CA 1
ATOM 6694 C C . PRO B 2 264 ? 181.490 328.988 196.030 1.00 53.14 264 PRO Q C 1
ATOM 6695 O O . PRO B 2 264 ? 181.810 327.823 196.264 1.00 64.04 264 PRO Q O 1
ATOM 6699 N N . MET B 2 265 ? 182.134 329.761 195.164 1.00 61.57 265 MET Q N 1
ATOM 6700 C CA . MET B 2 265 ? 183.240 329.303 194.335 1.00 66.00 265 MET Q CA 1
ATOM 6701 C C . MET B 2 265 ? 184.577 329.861 194.800 1.00 65.64 265 MET Q C 1
ATOM 6702 O O . MET B 2 265 ? 185.531 329.103 194.995 1.00 68.58 265 MET Q O 1
ATOM 6707 N N . VAL B 2 266 ? 184.666 331.177 194.983 1.00 60.10 266 VAL Q N 1
ATOM 6708 C CA . VAL B 2 266 ? 185.888 331.790 195.488 1.00 60.00 266 VAL Q CA 1
ATOM 6709 C C . VAL B 2 266 ? 185.653 332.707 196.682 1.00 61.42 266 VAL Q C 1
ATOM 6710 O O . VAL B 2 266 ? 186.573 332.901 197.500 1.00 62.39 266 VAL Q O 1
ATOM 6714 N N . GLY B 2 267 ? 184.458 333.253 196.881 1.00 57.10 267 GLY Q N 1
ATOM 6715 C CA . GLY B 2 267 ? 184.219 334.138 198.003 1.00 57.04 267 GLY Q CA 1
ATOM 6716 C C . GLY B 2 267 ? 183.091 333.661 198.888 1.00 59.38 267 GLY Q C 1
ATOM 6717 O O . GLY B 2 267 ? 183.048 332.487 199.263 1.00 64.37 267 GLY Q O 1
ATOM 6718 N N . GLY B 2 268 ? 182.184 334.572 199.240 1.00 57.47 268 GLY Q N 1
ATOM 6719 C CA . GLY B 2 268 ? 180.979 334.223 199.977 1.00 57.27 268 GLY Q CA 1
ATOM 6720 C C . GLY B 2 268 ? 181.215 333.662 201.360 1.00 56.60 268 GLY Q C 1
ATOM 6721 O O . GLY B 2 268 ? 180.461 332.788 201.800 1.00 60.39 268 GLY Q O 1
ATOM 6722 N N . ASN B 2 269 ? 182.274 334.113 202.039 1.00 58.75 269 ASN Q N 1
ATOM 6723 C CA . ASN B 2 269 ? 182.673 333.722 203.393 1.00 64.84 269 ASN Q CA 1
ATOM 6724 C C . ASN B 2 269 ? 183.006 332.237 203.526 1.00 71.69 269 ASN Q C 1
ATOM 6725 O O . ASN B 2 269 ? 183.217 331.762 204.651 1.00 72.61 269 ASN Q O 1
ATOM 6730 N N . ASN B 2 270 ? 183.087 331.507 202.406 1.00 74.56 270 ASN Q N 1
ATOM 6731 C CA . ASN B 2 270 ? 183.371 330.070 202.353 1.00 69.32 270 ASN Q CA 1
ATOM 6732 C C . ASN B 2 270 ? 182.421 329.267 203.241 1.00 71.71 270 ASN Q C 1
ATOM 6733 O O . ASN B 2 270 ? 182.833 328.417 204.032 1.00 73.55 270 ASN Q O 1
ATOM 6738 N N . ALA B 2 271 ? 181.129 329.554 203.106 1.00 68.40 271 ALA Q N 1
ATOM 6739 C CA . ALA B 2 271 ? 180.096 328.897 203.890 1.00 64.23 271 ALA Q CA 1
ATOM 6740 C C . ALA B 2 271 ? 179.018 328.357 202.966 1.00 66.89 271 ALA Q C 1
ATOM 6741 O O . ALA B 2 271 ? 178.589 329.040 202.033 1.00 75.53 271 ALA Q O 1
ATOM 6743 N N . VAL B 2 272 ? 178.575 327.135 203.236 1.00 59.14 272 VAL Q N 1
ATOM 6744 C CA . VAL B 2 272 ? 177.531 326.504 202.440 1.00 55.69 272 VAL Q CA 1
ATOM 6745 C C . VAL B 2 272 ? 176.187 327.101 202.833 1.00 64.72 272 VAL Q C 1
ATOM 6746 O O . VAL B 2 272 ? 175.872 327.221 204.023 1.00 68.87 272 VAL Q O 1
ATOM 6750 N N . TYR B 2 273 ? 175.397 327.494 201.838 1.00 64.72 273 TYR Q N 1
ATOM 6751 C CA . TYR B 2 273 ? 174.153 328.220 202.056 1.00 59.02 273 TYR Q CA 1
ATOM 6752 C C . TYR B 2 273 ? 172.958 327.327 201.754 1.00 63.73 273 TYR Q C 1
ATOM 6753 O O . TYR B 2 273 ? 172.931 326.641 200.727 1.00 63.72 273 TYR Q O 1
ATOM 6762 N N . LEU B 2 274 ? 171.975 327.344 202.651 1.00 66.77 274 LEU Q N 1
ATOM 6763 C CA . LEU B 2 274 ? 170.755 326.555 202.524 1.00 60.77 274 LEU Q CA 1
ATOM 6764 C C . LEU B 2 274 ? 169.576 327.504 202.368 1.00 59.30 274 LEU Q C 1
ATOM 6765 O O . LEU B 2 274 ? 169.340 328.352 203.234 1.00 61.97 274 LEU Q O 1
ATOM 6770 N N . ILE B 2 275 ? 168.838 327.360 201.270 1.00 64.49 275 ILE Q N 1
ATOM 6771 C CA . ILE B 2 275 ? 167.783 328.290 200.890 1.00 65.19 275 ILE Q CA 1
ATOM 6772 C C . ILE B 2 275 ? 166.485 327.512 200.719 1.00 75.10 275 ILE Q C 1
ATOM 6773 O O . ILE B 2 275 ? 166.464 326.471 200.052 1.00 77.82 275 ILE Q O 1
ATOM 6778 N N . ASN B 2 276 ? 165.410 328.016 201.322 1.00 78.94 276 ASN Q N 1
ATOM 6779 C CA . ASN B 2 276 ? 164.092 327.431 201.129 1.00 70.72 276 ASN Q CA 1
ATOM 6780 C C . ASN B 2 276 ? 163.578 327.707 199.721 1.00 67.05 276 ASN Q C 1
ATOM 6781 O O . ASN B 2 276 ? 163.884 328.735 199.112 1.00 70.78 276 ASN Q O 1
ATOM 6786 N N . LEU B 2 277 ? 162.784 326.771 199.204 1.00 69.38 277 LEU Q N 1
ATOM 6787 C CA . LEU B 2 277 ? 162.133 326.915 197.901 1.00 75.68 277 LEU Q CA 1
ATOM 6788 C C . LEU B 2 277 ? 160.651 326.601 198.096 1.00 80.40 277 LEU Q C 1
ATOM 6789 O O . LEU B 2 277 ? 160.202 325.480 197.856 1.00 80.33 277 LEU Q O 1
ATOM 6794 N N . CYS B 2 278 ? 159.893 327.615 198.521 1.00 101.28 278 CYS Q N 1
ATOM 6795 C CA . CYS B 2 278 ? 158.455 327.474 198.764 1.00 102.29 278 CYS Q CA 1
ATOM 6796 C C . CYS B 2 278 ? 157.809 328.820 198.430 1.00 103.86 278 CYS Q C 1
ATOM 6797 O O . CYS B 2 278 ? 157.751 329.719 199.271 1.00 102.70 278 CYS Q O 1
ATOM 6800 N N . ASP B 2 279 ? 157.324 328.940 197.197 1.00 115.54 279 ASP Q N 1
ATOM 6801 C CA . ASP B 2 279 ? 156.683 330.165 196.737 1.00 115.22 279 ASP Q CA 1
ATOM 6802 C C . ASP B 2 279 ? 155.649 329.797 195.677 1.00 116.55 279 ASP Q C 1
ATOM 6803 O O . ASP B 2 279 ? 155.298 328.626 195.507 1.00 115.54 279 ASP Q O 1
ATOM 6808 N N . ASP B 2 280 ? 155.163 330.805 194.962 1.00 123.57 280 ASP Q N 1
ATOM 6809 C CA . ASP B 2 280 ? 154.174 330.595 193.912 1.00 122.44 280 ASP Q CA 1
ATOM 6810 C C . ASP B 2 280 ? 154.831 330.046 192.647 1.00 121.91 280 ASP Q C 1
ATOM 6811 O O . ASP B 2 280 ? 155.931 330.458 192.280 1.00 121.75 280 ASP Q O 1
ATOM 6816 N N . ASN B 2 286 ? 159.321 334.286 185.397 1.00 96.54 286 ASN Q N 1
ATOM 6817 C CA . ASN B 2 286 ? 160.482 335.139 185.621 1.00 98.98 286 ASN Q CA 1
ATOM 6818 C C . ASN B 2 286 ? 160.351 335.917 186.927 1.00 99.14 286 ASN Q C 1
ATOM 6819 O O . ASN B 2 286 ? 159.386 336.654 187.128 1.00 98.60 286 ASN Q O 1
ATOM 6824 N N . LYS B 2 287 ? 161.330 335.745 187.816 1.00 92.94 287 LYS Q N 1
ATOM 6825 C CA . LYS B 2 287 ? 161.349 336.459 189.094 1.00 91.05 287 LYS Q CA 1
ATOM 6826 C C . LYS B 2 287 ? 162.815 336.684 189.467 1.00 91.02 287 LYS Q C 1
ATOM 6827 O O . LYS B 2 287 ? 163.456 335.816 190.064 1.00 94.33 287 LYS Q O 1
ATOM 6833 N N . LYS B 2 288 ? 163.331 337.860 189.112 1.00 87.48 288 LYS Q N 1
ATOM 6834 C CA . LYS B 2 288 ? 164.714 338.221 189.413 1.00 86.47 288 LYS Q CA 1
ATOM 6835 C C . LYS B 2 288 ? 164.790 338.661 190.868 1.00 84.83 288 LYS Q C 1
ATOM 6836 O O . LYS B 2 288 ? 164.505 339.815 191.197 1.00 86.73 288 LYS Q O 1
ATOM 6842 N N . THR B 2 289 ? 165.174 337.744 191.745 1.00 76.01 289 THR Q N 1
ATOM 6843 C CA . THR B 2 289 ? 165.262 337.996 193.174 1.00 76.83 289 THR Q CA 1
ATOM 6844 C C . THR B 2 289 ? 166.712 337.891 193.634 1.00 75.81 289 THR Q C 1
ATOM 6845 O O . THR B 2 289 ? 167.632 337.686 192.838 1.00 77.30 289 THR Q O 1
ATOM 6849 N N . LYS B 2 290 ? 166.907 338.040 194.938 1.00 71.52 290 LYS Q N 1
ATOM 6850 C CA . LYS B 2 290 ? 168.208 337.889 195.570 1.00 69.80 290 LYS Q CA 1
ATOM 6851 C C . LYS B 2 290 ? 168.220 336.635 196.432 1.00 71.94 290 LYS Q C 1
ATOM 6852 O O . LYS B 2 290 ? 167.205 335.955 196.602 1.00 75.32 290 LYS Q O 1
ATOM 6858 N N . LEU B 2 291 ? 169.394 336.325 196.972 1.00 70.93 291 LEU Q N 1
ATOM 6859 C CA . LEU B 2 291 ? 169.563 335.138 197.799 1.00 70.65 291 LEU Q CA 1
ATOM 6860 C C . LEU B 2 291 ? 169.172 335.457 199.235 1.00 71.04 291 LEU Q C 1
ATOM 6861 O O . LEU B 2 291 ? 169.722 336.383 199.841 1.00 74.66 291 LEU Q O 1
ATOM 6866 N N . GLN B 2 292 ? 168.229 334.693 199.779 1.00 70.36 292 GLN Q N 1
ATOM 6867 C CA . GLN B 2 292 ? 167.819 334.808 201.177 1.00 74.61 292 GLN Q CA 1
ATOM 6868 C C . GLN B 2 292 ? 167.920 333.429 201.815 1.00 77.12 292 GLN Q C 1
ATOM 6869 O O . GLN B 2 292 ? 166.922 332.703 201.915 1.00 78.02 292 GLN Q O 1
ATOM 6875 N N . PRO B 2 293 ? 169.114 333.033 202.249 1.00 67.79 293 PRO Q N 1
ATOM 6876 C CA . PRO B 2 293 ? 169.279 331.700 202.836 1.00 67.79 293 PRO Q CA 1
ATOM 6877 C C . PRO B 2 293 ? 168.699 331.623 204.238 1.00 67.54 293 PRO Q C 1
ATOM 6878 O O . PRO B 2 293 ? 168.499 332.629 204.921 1.00 72.13 293 PRO Q O 1
ATOM 6882 N N . ILE B 2 294 ? 168.428 330.394 204.661 1.00 62.27 294 ILE Q N 1
ATOM 6883 C CA . ILE B 2 294 ? 168.011 330.131 206.036 1.00 58.25 294 ILE Q CA 1
ATOM 6884 C C . ILE B 2 294 ? 169.209 329.895 206.940 1.00 66.29 294 ILE Q C 1
ATOM 6885 O O . ILE B 2 294 ? 169.367 330.556 207.970 1.00 69.21 294 ILE Q O 1
ATOM 6890 N N . TYR B 2 295 ? 170.074 328.959 206.568 1.00 63.56 295 TYR Q N 1
ATOM 6891 C CA . TYR B 2 295 ? 171.226 328.589 207.370 1.00 56.51 295 TYR Q CA 1
ATOM 6892 C C . TYR B 2 295 ? 172.494 328.706 206.543 1.00 56.80 295 TYR Q C 1
ATOM 6893 O O . TYR B 2 295 ? 172.519 328.339 205.365 1.00 59.89 295 TYR Q O 1
ATOM 6902 N N . ALA B 2 296 ? 173.544 329.229 207.169 1.00 61.90 296 ALA Q N 1
ATOM 6903 C CA . ALA B 2 296 ? 174.870 329.314 206.575 1.00 64.89 296 ALA Q CA 1
ATOM 6904 C C . ALA B 2 296 ? 175.829 328.529 207.453 1.00 65.38 296 ALA Q C 1
ATOM 6905 O O . ALA B 2 296 ? 175.951 328.814 208.649 1.00 69.71 296 ALA Q O 1
ATOM 6907 N N . PHE B 2 297 ? 176.506 327.548 206.866 1.00 57.32 297 PHE Q N 1
ATOM 6908 C CA . PHE B 2 297 ? 177.409 326.678 207.611 1.00 57.49 297 PHE Q CA 1
ATOM 6909 C C . PHE B 2 297 ? 178.764 327.369 207.695 1.00 64.73 297 PHE Q C 1
ATOM 6910 O O . PHE B 2 297 ? 179.653 327.148 206.872 1.00 69.32 297 PHE Q O 1
ATOM 6918 N N . LYS B 2 298 ? 178.916 328.219 208.706 1.00 61.96 298 LYS Q N 1
ATOM 6919 C CA . LYS B 2 298 ? 180.120 329.026 208.853 1.00 54.45 298 LYS Q CA 1
ATOM 6920 C C . LYS B 2 298 ? 181.289 328.185 209.351 1.00 57.79 298 LYS Q C 1
ATOM 6921 O O . LYS B 2 298 ? 181.121 327.272 210.164 1.00 58.90 298 LYS Q O 1
ATOM 6927 N N . GLY B 2 299 ? 182.473 328.518 208.872 1.00 60.86 299 GLY Q N 1
ATOM 6928 C CA . GLY B 2 299 ? 183.678 327.753 209.108 1.00 55.62 299 GLY Q CA 1
ATOM 6929 C C . GLY B 2 299 ? 184.553 327.832 207.876 1.00 60.70 299 GLY Q C 1
ATOM 6930 O O . GLY B 2 299 ? 184.427 328.771 207.095 1.00 65.11 299 GLY Q O 1
ATOM 6931 N N . HIS B 2 300 ? 185.431 326.833 207.729 1.00 56.67 300 HIS Q N 1
ATOM 6932 C CA . HIS B 2 300 ? 186.121 326.566 206.469 1.00 56.44 300 HIS Q CA 1
ATOM 6933 C C . HIS B 2 300 ? 186.955 327.741 205.974 1.00 60.24 300 HIS Q C 1
ATOM 6934 O O . HIS B 2 300 ? 186.512 328.468 205.082 1.00 69.60 300 HIS Q O 1
ATOM 6941 N N . SER B 2 301 ? 188.112 327.982 206.608 1.00 61.33 301 SER Q N 1
ATOM 6942 C CA . SER B 2 301 ? 188.938 329.157 206.322 1.00 64.70 301 SER Q CA 1
ATOM 6943 C C . SER B 2 301 ? 189.314 329.293 204.845 1.00 63.97 301 SER Q C 1
ATOM 6944 O O . SER B 2 301 ? 189.518 330.416 204.367 1.00 66.55 301 SER Q O 1
ATOM 6947 N N . ASP B 2 302 ? 189.412 328.191 204.111 1.00 60.10 302 ASP Q N 1
ATOM 6948 C CA . ASP B 2 302 ? 189.597 328.238 202.668 1.00 56.31 302 ASP Q CA 1
ATOM 6949 C C . ASP B 2 302 ? 188.326 327.690 202.009 1.00 54.71 302 ASP Q C 1
ATOM 6950 O O . ASP B 2 302 ? 187.414 327.208 202.686 1.00 64.96 302 ASP Q O 1
ATOM 6955 N N . ARG B 2 303 ? 188.267 327.767 200.680 1.00 53.83 303 ARG Q N 1
ATOM 6956 C CA . ARG B 2 303 ? 187.029 327.523 199.946 1.00 55.68 303 ARG Q CA 1
ATOM 6957 C C . ARG B 2 303 ? 186.581 326.068 200.018 1.00 62.39 303 ARG Q C 1
ATOM 6958 O O . ARG B 2 303 ? 187.397 325.148 200.122 1.00 69.62 303 ARG Q O 1
ATOM 6966 N N . VAL B 2 304 ? 185.265 325.871 199.972 1.00 55.75 304 VAL Q N 1
ATOM 6967 C CA . VAL B 2 304 ? 184.670 324.539 199.942 1.00 50.23 304 VAL Q CA 1
ATOM 6968 C C . VAL B 2 304 ? 184.615 324.067 198.497 1.00 51.32 304 VAL Q C 1
ATOM 6969 O O . VAL B 2 304 ? 184.262 324.837 197.596 1.00 56.57 304 VAL Q O 1
ATOM 6973 N N . ILE B 2 305 ? 184.967 322.803 198.263 1.00 50.52 305 ILE Q N 1
ATOM 6974 C CA . ILE B 2 305 ? 185.030 322.279 196.903 1.00 52.09 305 ILE Q CA 1
ATOM 6975 C C . ILE B 2 305 ? 184.011 321.184 196.622 1.00 60.18 305 ILE Q C 1
ATOM 6976 O O . ILE B 2 305 ? 183.817 320.843 195.443 1.00 62.44 305 ILE Q O 1
ATOM 6981 N N . ASP B 2 306 ? 183.337 320.646 197.641 1.00 62.85 306 ASP Q N 1
ATOM 6982 C CA . ASP B 2 306 ? 182.166 319.798 197.449 1.00 55.89 306 ASP Q CA 1
ATOM 6983 C C . ASP B 2 306 ? 181.397 319.690 198.758 1.00 55.13 306 ASP Q C 1
ATOM 6984 O O . ASP B 2 306 ? 181.933 319.958 199.836 1.00 60.37 306 ASP Q O 1
ATOM 6989 N N . PHE B 2 307 ? 180.130 319.290 198.645 1.00 52.82 307 PHE Q N 1
ATOM 6990 C CA . PHE B 2 307 ? 179.300 318.983 199.803 1.00 52.40 307 PHE Q CA 1
ATOM 6991 C C . PHE B 2 307 ? 178.436 317.767 199.495 1.00 58.12 307 PHE Q C 1
ATOM 6992 O O . PHE B 2 307 ? 178.042 317.540 198.350 1.00 64.58 307 PHE Q O 1
ATOM 7000 N N . LEU B 2 308 ? 178.141 316.991 200.536 1.00 46.36 308 LEU Q N 1
ATOM 7001 C CA . LEU B 2 308 ? 177.441 315.719 200.425 1.00 35.51 308 LEU Q CA 1
ATOM 7002 C C . LEU B 2 308 ? 176.340 315.660 201.473 1.00 42.81 308 LEU Q C 1
ATOM 7003 O O . LEU B 2 308 ? 176.173 316.575 202.283 1.00 51.78 308 LEU Q O 1
ATOM 7008 N N . TRP B 2 309 ? 175.581 314.563 201.465 1.00 37.94 309 TRP Q N 1
ATOM 7009 C CA . TRP B 2 309 ? 174.561 314.327 202.474 1.00 29.94 309 TRP Q CA 1
ATOM 7010 C C . TRP B 2 309 ? 174.670 312.907 203.007 1.00 37.91 309 TRP Q C 1
ATOM 7011 O O . TRP B 2 309 ? 174.985 311.969 202.272 1.00 45.82 309 TRP Q O 1
ATOM 7022 N N . ARG B 2 310 ? 174.398 312.766 204.300 1.00 53.55 310 ARG Q N 1
ATOM 7023 C CA . ARG B 2 310 ? 174.476 311.501 205.022 1.00 53.75 310 ARG Q CA 1
ATOM 7024 C C . ARG B 2 310 ? 173.084 311.186 205.556 1.00 57.40 310 ARG Q C 1
ATOM 7025 O O . ARG B 2 310 ? 172.559 311.925 206.391 1.00 61.99 310 ARG Q O 1
ATOM 7033 N N . SER B 2 311 ? 172.489 310.092 205.088 1.00 53.79 311 SER Q N 1
ATOM 7034 C CA . SER B 2 311 ? 171.109 309.756 205.417 1.00 50.29 311 SER Q CA 1
ATOM 7035 C C . SER B 2 311 ? 171.043 308.410 206.121 1.00 54.09 311 SER Q C 1
ATOM 7036 O O . SER B 2 311 ? 171.691 307.450 205.696 1.00 61.78 311 SER Q O 1
ATOM 7039 N N . ARG B 2 312 ? 170.259 308.349 207.194 1.00 55.72 312 ARG Q N 1
ATOM 7040 C CA . ARG B 2 312 ? 169.963 307.107 207.892 1.00 58.98 312 ARG Q CA 1
ATOM 7041 C C . ARG B 2 312 ? 168.472 307.048 208.187 1.00 54.66 312 ARG Q C 1
ATOM 7042 O O . ARG B 2 312 ? 167.818 308.078 208.355 1.00 62.58 312 ARG Q O 1
ATOM 7050 N N . HIS B 2 313 ? 167.936 305.832 208.235 1.00 59.97 313 HIS Q N 1
ATOM 7051 C CA . HIS B 2 313 ? 166.513 305.634 208.470 1.00 63.70 313 HIS Q CA 1
ATOM 7052 C C . HIS B 2 313 ? 166.302 304.230 209.023 1.00 72.27 313 HIS Q C 1
ATOM 7053 O O . HIS B 2 313 ? 167.245 303.447 209.161 1.00 74.82 313 HIS Q O 1
ATOM 7060 N N . THR B 2 314 ? 165.048 303.922 209.346 1.00 81.01 314 THR Q N 1
ATOM 7061 C CA . THR B 2 314 ? 164.695 302.591 209.816 1.00 78.34 314 THR Q CA 1
ATOM 7062 C C . THR B 2 314 ? 164.782 301.583 208.676 1.00 80.09 314 THR Q C 1
ATOM 7063 O O . THR B 2 314 ? 164.599 301.917 207.503 1.00 82.21 314 THR Q O 1
ATOM 7067 N N . CYS B 2 315 ? 165.071 300.331 209.037 1.00 89.99 315 CYS Q N 1
ATOM 7068 C CA . CYS B 2 315 ? 165.312 299.307 208.025 1.00 92.40 315 CYS Q CA 1
ATOM 7069 C C . CYS B 2 315 ? 164.021 298.857 207.353 1.00 92.91 315 CYS Q C 1
ATOM 7070 O O . CYS B 2 315 ? 163.984 298.680 206.131 1.00 93.63 315 CYS Q O 1
ATOM 7073 N N . ASP B 2 316 ? 162.952 298.668 208.129 1.00 97.65 316 ASP Q N 1
ATOM 7074 C CA . ASP B 2 316 ? 161.714 298.141 207.560 1.00 98.93 316 ASP Q CA 1
ATOM 7075 C C . ASP B 2 316 ? 160.944 299.211 206.787 1.00 99.44 316 ASP Q C 1
ATOM 7076 O O . ASP B 2 316 ? 160.606 299.018 205.615 1.00 98.33 316 ASP Q O 1
ATOM 7081 N N . GLY B 2 317 ? 160.656 300.340 207.424 1.00 98.25 317 GLY Q N 1
ATOM 7082 C CA . GLY B 2 317 ? 160.031 301.453 206.742 1.00 97.31 317 GLY Q CA 1
ATOM 7083 C C . GLY B 2 317 ? 158.522 301.492 206.867 1.00 94.58 317 GLY Q C 1
ATOM 7084 O O . GLY B 2 317 ? 157.814 300.786 206.145 1.00 97.37 317 GLY Q O 1
ATOM 7085 N N . ASP B 2 318 ? 158.024 302.308 207.774 1.00 88.40 318 ASP Q N 1
ATOM 7086 C CA . ASP B 2 318 ? 156.597 302.603 207.846 1.00 92.27 318 ASP Q CA 1
ATOM 7087 C C . ASP B 2 318 ? 156.320 304.095 207.814 1.00 92.62 318 ASP Q C 1
ATOM 7088 O O . ASP B 2 318 ? 155.347 304.520 207.189 1.00 94.56 318 ASP Q O 1
ATOM 7093 N N . TYR B 2 319 ? 157.163 304.901 208.455 1.00 90.57 319 TYR Q N 1
ATOM 7094 C CA . TYR B 2 319 ? 157.070 306.348 208.419 1.00 89.87 319 TYR Q CA 1
ATOM 7095 C C . TYR B 2 319 ? 158.403 306.921 207.964 1.00 92.60 319 TYR Q C 1
ATOM 7096 O O . TYR B 2 319 ? 159.459 306.321 208.182 1.00 93.37 319 TYR Q O 1
ATOM 7105 N N . ASP B 2 320 ? 158.346 308.073 207.295 1.00 91.96 320 ASP Q N 1
ATOM 7106 C CA . ASP B 2 320 ? 159.535 308.690 206.710 1.00 88.89 320 ASP Q CA 1
ATOM 7107 C C . ASP B 2 320 ? 160.207 309.570 207.759 1.00 86.93 320 ASP Q C 1
ATOM 7108 O O . ASP B 2 320 ? 160.098 310.797 207.754 1.00 86.81 320 ASP Q O 1
ATOM 7113 N N . ASP B 2 321 ? 160.923 308.923 208.672 1.00 82.80 321 ASP Q N 1
ATOM 7114 C CA . ASP B 2 321 ? 161.683 309.620 209.704 1.00 83.86 321 ASP Q CA 1
ATOM 7115 C C . ASP B 2 321 ? 163.160 309.345 209.450 1.00 84.21 321 ASP Q C 1
ATOM 7116 O O . ASP B 2 321 ? 163.752 308.432 210.033 1.00 86.32 321 ASP Q O 1
ATOM 7121 N N . ARG B 2 322 ? 163.762 310.149 208.583 1.00 70.78 322 ARG Q N 1
ATOM 7122 C CA . ARG B 2 322 ? 165.173 310.034 208.266 1.00 66.82 322 ARG Q CA 1
ATOM 7123 C C . ARG B 2 322 ? 165.883 311.323 208.639 1.00 62.88 322 ARG Q C 1
ATOM 7124 O O . ARG B 2 322 ? 165.344 312.417 208.448 1.00 70.86 322 ARG Q O 1
ATOM 7132 N N . GLU B 2 323 ? 167.083 311.188 209.183 1.00 55.58 323 GLU Q N 1
ATOM 7133 C CA . GLU B 2 323 ? 167.897 312.326 209.569 1.00 62.24 323 GLU Q CA 1
ATOM 7134 C C . GLU B 2 323 ? 168.999 312.537 208.543 1.00 65.09 323 GLU Q C 1
ATOM 7135 O O . GLU B 2 323 ? 169.424 311.603 207.860 1.00 68.44 323 GLU Q O 1
ATOM 7141 N N . PHE B 2 324 ? 169.461 313.779 208.435 1.00 56.06 324 PHE Q N 1
ATOM 7142 C CA . PHE B 2 324 ? 170.460 314.148 207.449 1.00 49.80 324 PHE Q CA 1
ATOM 7143 C C . PHE B 2 324 ? 171.609 314.884 208.117 1.00 48.58 324 PHE Q C 1
ATOM 7144 O O . PHE B 2 324 ? 171.420 315.614 209.092 1.00 53.26 324 PHE Q O 1
ATOM 7152 N N . GLN B 2 325 ? 172.810 314.675 207.581 1.00 43.66 325 GLN Q N 1
ATOM 7153 C CA . GLN B 2 325 ? 174.019 315.325 208.076 1.00 45.83 325 GLN Q CA 1
ATOM 7154 C C . GLN B 2 325 ? 174.823 315.811 206.881 1.00 48.48 325 GLN Q C 1
ATOM 7155 O O . GLN B 2 325 ? 175.115 315.028 205.974 1.00 54.29 325 GLN Q O 1
ATOM 7161 N N . LEU B 2 326 ? 175.177 317.091 206.881 1.00 47.38 326 LEU Q N 1
ATOM 7162 C CA . LEU B 2 326 ? 175.923 317.666 205.773 1.00 45.89 326 LEU Q CA 1
ATOM 7163 C C . LEU B 2 326 ? 177.411 317.395 205.946 1.00 50.46 326 LEU Q C 1
ATOM 7164 O O . LEU B 2 326 ? 177.976 317.639 207.015 1.00 64.52 326 LEU Q O 1
ATOM 7169 N N . VAL B 2 327 ? 178.042 316.892 204.890 1.00 48.24 327 VAL Q N 1
ATOM 7170 C CA . VAL B 2 327 ? 179.471 316.615 204.876 1.00 44.62 327 VAL Q CA 1
ATOM 7171 C C . VAL B 2 327 ? 180.110 317.512 203.830 1.00 53.56 327 VAL Q C 1
ATOM 7172 O O . VAL B 2 327 ? 179.751 317.443 202.648 1.00 61.58 327 VAL Q O 1
ATOM 7176 N N . THR B 2 328 ? 181.057 318.343 204.253 1.00 55.96 328 THR Q N 1
ATOM 7177 C CA . THR B 2 328 ? 181.724 319.286 203.368 1.00 51.52 328 THR Q CA 1
ATOM 7178 C C . THR B 2 328 ? 183.224 319.039 203.370 1.00 53.52 328 THR Q C 1
ATOM 7179 O O . THR B 2 328 ? 183.811 318.721 204.409 1.00 61.34 328 THR Q O 1
ATOM 7183 N N . TRP B 2 329 ? 183.837 319.185 202.201 1.00 46.37 329 TRP Q N 1
ATOM 7184 C CA . TRP B 2 329 ? 185.272 319.034 202.029 1.00 44.81 329 TRP Q CA 1
ATOM 7185 C C . TRP B 2 329 ? 185.823 320.300 201.394 1.00 52.43 329 TRP Q C 1
ATOM 7186 O O . TRP B 2 329 ? 185.264 320.802 200.414 1.00 60.12 329 TRP Q O 1
ATOM 7197 N N . SER B 2 330 ? 186.915 320.817 201.951 1.00 59.18 330 SER Q N 1
ATOM 7198 C CA . SER B 2 330 ? 187.407 322.138 201.593 1.00 55.18 330 SER Q CA 1
ATOM 7199 C C . SER B 2 330 ? 188.867 322.085 201.164 1.00 60.17 330 SER Q C 1
ATOM 7200 O O . SER B 2 330 ? 189.548 321.064 201.293 1.00 65.33 330 SER Q O 1
ATOM 7203 N N . LYS B 2 331 ? 189.340 323.222 200.646 1.00 61.67 331 LYS Q N 1
ATOM 7204 C CA . LYS B 2 331 ? 190.701 323.333 200.137 1.00 62.39 331 LYS Q CA 1
ATOM 7205 C C . LYS B 2 331 ? 191.736 323.426 201.252 1.00 65.36 331 LYS Q C 1
ATOM 7206 O O . LYS B 2 331 ? 192.914 323.139 201.013 1.00 70.87 331 LYS Q O 1
ATOM 7212 N N . ASP B 2 332 ? 191.328 323.776 202.473 1.00 62.78 332 ASP Q N 1
ATOM 7213 C CA . ASP B 2 332 ? 192.254 323.832 203.598 1.00 64.68 332 ASP Q CA 1
ATOM 7214 C C . ASP B 2 332 ? 192.483 322.472 204.250 1.00 67.30 332 ASP Q C 1
ATOM 7215 O O . ASP B 2 332 ? 192.953 322.432 205.396 1.00 71.06 332 ASP Q O 1
ATOM 7220 N N . CYS B 2 333 ? 192.154 321.389 203.535 1.00 62.18 333 CYS Q N 1
ATOM 7221 C CA . CYS B 2 333 ? 192.316 320.009 203.992 1.00 63.45 333 CYS Q CA 1
ATOM 7222 C C . CYS B 2 333 ? 191.549 319.757 205.290 1.00 69.56 333 CYS Q C 1
ATOM 7223 O O . CYS B 2 333 ? 192.100 319.284 206.283 1.00 74.82 333 CYS Q O 1
ATOM 7226 N N . ASP B 2 334 ? 190.260 320.092 205.274 1.00 61.78 334 ASP Q N 1
ATOM 7227 C CA . ASP B 2 334 ? 189.375 319.850 206.404 1.00 59.07 334 ASP Q CA 1
ATOM 7228 C C . ASP B 2 334 ? 188.096 319.195 205.908 1.00 63.12 334 ASP Q C 1
ATOM 7229 O O . ASP B 2 334 ? 187.462 319.691 204.971 1.00 66.94 334 ASP Q O 1
ATOM 7234 N N . LEU B 2 335 ? 187.718 318.089 206.543 1.00 59.52 335 LEU Q N 1
ATOM 7235 C CA . LEU B 2 335 ? 186.497 317.358 206.228 1.00 50.47 335 LEU Q CA 1
ATOM 7236 C C . LEU B 2 335 ? 185.555 317.504 207.413 1.00 51.28 335 LEU Q C 1
ATOM 7237 O O . LEU B 2 335 ? 185.796 316.926 208.476 1.00 61.01 335 LEU Q O 1
ATOM 7242 N N . LYS B 2 336 ? 184.482 318.264 207.231 1.00 45.45 336 LYS Q N 1
ATOM 7243 C CA . LYS B 2 336 ? 183.601 318.641 208.324 1.00 43.03 336 LYS Q CA 1
ATOM 7244 C C . LYS B 2 336 ? 182.232 317.999 208.174 1.00 47.55 336 LYS Q C 1
ATOM 7245 O O . LYS B 2 336 ? 181.697 317.901 207.067 1.00 52.42 336 LYS Q O 1
ATOM 7251 N N . LEU B 2 337 ? 181.674 317.558 209.299 1.00 47.48 337 LEU Q N 1
ATOM 7252 C CA . LEU B 2 337 ? 180.312 317.046 209.372 1.00 42.67 337 LEU Q CA 1
ATOM 7253 C C . LEU B 2 337 ? 179.438 318.077 210.072 1.00 47.19 337 LEU Q C 1
ATOM 7254 O O . LEU B 2 337 ? 179.772 318.535 211.169 1.00 54.07 337 LEU Q O 1
ATOM 7259 N N . TRP B 2 338 ? 178.323 318.435 209.439 1.00 48.88 338 TRP Q N 1
ATOM 7260 C CA . TRP B 2 338 ? 177.434 319.469 209.951 1.00 45.77 338 TRP Q CA 1
ATOM 7261 C C . TRP B 2 338 ? 176.113 318.858 210.379 1.00 53.87 338 TRP Q C 1
ATOM 7262 O O . TRP B 2 338 ? 175.414 318.271 209.539 1.00 65.56 338 TRP Q O 1
ATOM 7273 N N . PRO B 2 339 ? 175.725 318.962 211.647 1.00 54.80 339 PRO Q N 1
ATOM 7274 C CA . PRO B 2 339 ? 174.391 318.509 212.045 1.00 51.49 339 PRO Q CA 1
ATOM 7275 C C . PRO B 2 339 ? 173.307 319.416 211.486 1.00 55.82 339 PRO Q C 1
ATOM 7276 O O . PRO B 2 339 ? 173.516 320.610 211.263 1.00 63.82 339 PRO Q O 1
ATOM 7280 N N . ILE B 2 340 ? 172.136 318.830 211.260 1.00 58.08 340 ILE Q N 1
ATOM 7281 C CA . ILE B 2 340 ? 170.964 319.557 210.787 1.00 61.37 340 ILE Q CA 1
ATOM 7282 C C . ILE B 2 340 ? 169.900 319.501 211.873 1.00 65.97 340 ILE Q C 1
ATOM 7283 O O . ILE B 2 340 ? 169.500 318.413 212.304 1.00 66.34 340 ILE Q O 1
ATOM 7288 N N . SER B 2 341 ? 169.447 320.669 212.311 1.00 67.43 341 SER Q N 1
ATOM 7289 C CA . SER B 2 341 ? 168.475 320.765 213.385 1.00 63.48 341 SER Q CA 1
ATOM 7290 C C . SER B 2 341 ? 167.056 320.618 212.848 1.00 62.10 341 SER Q C 1
ATOM 7291 O O . SER B 2 341 ? 166.800 320.758 211.650 1.00 65.15 341 SER Q O 1
ATOM 7294 N N . ASP B 2 342 ? 166.126 320.334 213.764 1.00 66.55 342 ASP Q N 1
ATOM 7295 C CA . ASP B 2 342 ? 164.715 320.257 213.405 1.00 68.80 342 ASP Q CA 1
ATOM 7296 C C . ASP B 2 342 ? 164.130 321.618 213.056 1.00 72.70 342 ASP Q C 1
ATOM 7297 O O . ASP B 2 342 ? 163.072 321.675 212.420 1.00 75.63 342 ASP Q O 1
ATOM 7302 N N . SER B 2 343 ? 164.783 322.707 213.468 1.00 74.92 343 SER Q N 1
ATOM 7303 C CA . SER B 2 343 ? 164.394 324.028 212.989 1.00 71.16 343 SER Q CA 1
ATOM 7304 C C . SER B 2 343 ? 164.584 324.135 211.484 1.00 69.83 343 SER Q C 1
ATOM 7305 O O . SER B 2 343 ? 163.737 324.698 210.782 1.00 73.88 343 SER Q O 1
ATOM 7308 N N . ILE B 2 344 ? 165.690 323.594 210.972 1.00 68.51 344 ILE Q N 1
ATOM 7309 C CA . ILE B 2 344 ? 165.893 323.528 209.529 1.00 70.32 344 ILE Q CA 1
ATOM 7310 C C . ILE B 2 344 ? 164.914 322.550 208.895 1.00 70.87 344 ILE Q C 1
ATOM 7311 O O . ILE B 2 344 ? 164.419 322.778 207.785 1.00 76.01 344 ILE Q O 1
ATOM 7316 N N . TYR B 2 345 ? 164.614 321.448 209.590 1.00 67.26 345 TYR Q N 1
ATOM 7317 C CA . TYR B 2 345 ? 163.664 320.465 209.081 1.00 69.73 345 TYR Q CA 1
ATOM 7318 C C . TYR B 2 345 ? 162.243 321.008 209.009 1.00 70.77 345 TYR Q C 1
ATOM 7319 O O . TYR B 2 345 ? 161.429 320.468 208.255 1.00 72.45 345 TYR Q O 1
ATOM 7328 N N . GLY B 2 346 ? 161.923 322.035 209.788 1.00 73.85 346 GLY Q N 1
ATOM 7329 C CA . GLY B 2 346 ? 160.607 322.638 209.746 1.00 75.52 346 GLY Q CA 1
ATOM 7330 C C . GLY B 2 346 ? 160.549 323.852 208.848 1.00 76.84 346 GLY Q C 1
ATOM 7331 O O . GLY B 2 346 ? 159.512 324.129 208.236 1.00 79.04 346 GLY Q O 1
ATOM 7332 N N . LYS B 2 347 ? 161.656 324.598 208.780 1.00 75.22 347 LYS Q N 1
ATOM 7333 C CA . LYS B 2 347 ? 161.727 325.749 207.885 1.00 72.83 347 LYS Q CA 1
ATOM 7334 C C . LYS B 2 347 ? 161.653 325.317 206.430 1.00 72.52 347 LYS Q C 1
ATOM 7335 O O . LYS B 2 347 ? 160.963 325.945 205.619 1.00 75.10 347 LYS Q O 1
ATOM 7341 N N . VAL B 2 348 ? 162.356 324.251 206.079 1.00 72.75 348 VAL Q N 1
ATOM 7342 C CA . VAL B 2 348 ? 162.108 323.557 204.825 1.00 74.29 348 VAL Q CA 1
ATOM 7343 C C . VAL B 2 348 ? 160.851 322.719 204.994 1.00 74.88 348 VAL Q C 1
ATOM 7344 O O . VAL B 2 348 ? 160.657 322.072 206.028 1.00 75.26 348 VAL Q O 1
ATOM 7348 N N . ASN B 2 349 ? 159.978 322.732 203.987 1.00 78.89 349 ASN Q N 1
ATOM 7349 C CA . ASN B 2 349 ? 158.702 322.023 204.071 1.00 75.46 349 ASN Q CA 1
ATOM 7350 C C . ASN B 2 349 ? 158.965 320.526 203.941 1.00 77.20 349 ASN Q C 1
ATOM 7351 O O . ASN B 2 349 ? 158.809 319.917 202.879 1.00 82.65 349 ASN Q O 1
ATOM 7356 N N . PHE B 2 350 ? 159.377 319.922 205.053 1.00 68.13 350 PHE Q N 1
ATOM 7357 C CA . PHE B 2 350 ? 159.736 318.509 205.106 1.00 72.42 350 PHE Q CA 1
ATOM 7358 C C . PHE B 2 350 ? 158.825 317.822 206.113 1.00 74.18 350 PHE Q C 1
ATOM 7359 O O . PHE B 2 350 ? 158.867 318.135 207.307 1.00 79.83 350 PHE Q O 1
ATOM 7367 N N . ASP B 2 351 ? 158.008 316.893 205.631 1.00 77.14 351 ASP Q N 1
ATOM 7368 C CA . ASP B 2 351 ? 157.072 316.168 206.485 1.00 77.36 351 ASP Q CA 1
ATOM 7369 C C . ASP B 2 351 ? 157.812 314.994 207.111 1.00 78.10 351 ASP Q C 1
ATOM 7370 O O . ASP B 2 351 ? 157.862 313.893 206.561 1.00 83.37 351 ASP Q O 1
ATOM 7375 N N . ARG B 2 352 ? 158.401 315.235 208.277 1.00 73.26 352 ARG Q N 1
ATOM 7376 C CA . ARG B 2 352 ? 159.119 314.196 209.006 1.00 74.76 352 ARG Q CA 1
ATOM 7377 C C . ARG B 2 352 ? 158.103 313.255 209.635 1.00 77.95 352 ARG Q C 1
ATOM 7378 O O . ARG B 2 352 ? 157.469 313.592 210.642 1.00 79.52 352 ARG Q O 1
ATOM 7386 N N . GLY B 2 353 ? 157.945 312.074 209.048 1.00 80.78 353 GLY Q N 1
ATOM 7387 C CA . GLY B 2 353 ? 156.926 311.141 209.476 1.00 79.99 353 GLY Q CA 1
ATOM 7388 C C . GLY B 2 353 ? 155.752 311.135 208.521 1.00 76.97 353 GLY Q C 1
ATOM 7389 O O . GLY B 2 353 ? 154.886 312.010 208.582 1.00 77.09 353 GLY Q O 1
ATOM 7390 N N . LYS B 2 354 ? 155.716 310.143 207.634 1.00 78.66 354 LYS Q N 1
ATOM 7391 C CA . LYS B 2 354 ? 154.701 310.067 206.595 1.00 84.37 354 LYS Q CA 1
ATOM 7392 C C . LYS B 2 354 ? 154.673 308.642 206.064 1.00 84.74 354 LYS Q C 1
ATOM 7393 O O . LYS B 2 354 ? 155.721 308.009 205.935 1.00 86.70 354 LYS Q O 1
ATOM 7399 N N . ARG B 2 355 ? 153.471 308.149 205.767 1.00 91.52 355 ARG Q N 1
ATOM 7400 C CA . ARG B 2 355 ? 153.328 306.810 205.209 1.00 93.74 355 ARG Q CA 1
ATOM 7401 C C . ARG B 2 355 ? 153.958 306.746 203.822 1.00 97.47 355 ARG Q C 1
ATOM 7402 O O . ARG B 2 355 ? 153.643 307.550 202.941 1.00 96.57 355 ARG Q O 1
ATOM 7410 N N . LEU B 2 356 ? 154.854 305.780 203.632 1.00 96.46 356 LEU Q N 1
ATOM 7411 C CA . LEU B 2 356 ? 155.642 305.696 202.410 1.00 92.88 356 LEU Q CA 1
ATOM 7412 C C . LEU B 2 356 ? 154.828 305.115 201.264 1.00 93.77 356 LEU Q C 1
ATOM 7413 O O . LEU B 2 356 ? 154.151 304.095 201.417 1.00 94.56 356 LEU Q O 1
ATOM 7418 N N . GLU B 2 357 ? 154.901 305.776 200.108 1.00 111.95 357 GLU Q N 1
ATOM 7419 C CA . GLU B 2 357 ? 154.387 305.171 198.882 1.00 115.53 357 GLU Q CA 1
ATOM 7420 C C . GLU B 2 357 ? 155.232 303.971 198.474 1.00 115.15 357 GLU Q C 1
ATOM 7421 O O . GLU B 2 357 ? 154.698 302.931 198.072 1.00 115.04 357 GLU Q O 1
ATOM 7427 N N . GLU B 2 358 ? 156.553 304.100 198.574 1.00 110.09 358 GLU Q N 1
ATOM 7428 C CA . GLU B 2 358 ? 157.482 303.009 198.331 1.00 108.26 358 GLU Q CA 1
ATOM 7429 C C . GLU B 2 358 ? 158.522 303.014 199.440 1.00 109.04 358 GLU Q C 1
ATOM 7430 O O . GLU B 2 358 ? 158.951 304.082 199.886 1.00 112.38 358 GLU Q O 1
ATOM 7436 N N . LYS B 2 359 ? 158.906 301.824 199.894 1.00 98.41 359 LYS Q N 1
ATOM 7437 C CA . LYS B 2 359 ? 159.878 301.712 200.974 1.00 98.22 359 LYS Q CA 1
ATOM 7438 C C . LYS B 2 359 ? 161.256 302.166 200.510 1.00 99.83 359 LYS Q C 1
ATOM 7439 O O . LYS B 2 359 ? 161.640 301.963 199.355 1.00 101.83 359 LYS Q O 1
ATOM 7445 N N . LEU B 2 360 ? 161.993 302.795 201.420 1.00 87.54 360 LEU Q N 1
ATOM 7446 C CA . LEU B 2 360 ? 163.328 303.273 201.109 1.00 84.01 360 LEU Q CA 1
ATOM 7447 C C . LEU B 2 360 ? 164.287 302.095 200.936 1.00 85.22 360 LEU Q C 1
ATOM 7448 O O . LEU B 2 360 ? 164.101 301.041 201.552 1.00 87.32 360 LEU Q O 1
ATOM 7453 N N . PRO B 2 361 ? 165.302 302.236 200.082 1.00 80.83 361 PRO Q N 1
ATOM 7454 C CA . PRO B 2 361 ? 166.278 301.155 199.913 1.00 78.88 361 PRO Q CA 1
ATOM 7455 C C . PRO B 2 361 ? 167.105 300.931 201.170 1.00 78.23 361 PRO Q C 1
ATOM 7456 O O . PRO B 2 361 ? 167.339 301.846 201.962 1.00 79.70 361 PRO Q O 1
ATOM 7460 N N . ASP B 2 362 ? 167.533 299.686 201.349 1.00 75.75 362 ASP Q N 1
ATOM 7461 C CA . ASP B 2 362 ? 168.317 299.273 202.505 1.00 74.18 362 ASP Q CA 1
ATOM 7462 C C . ASP B 2 362 ? 169.720 298.909 202.043 1.00 76.61 362 ASP Q C 1
ATOM 7463 O O . ASP B 2 362 ? 169.886 298.041 201.180 1.00 78.99 362 ASP Q O 1
ATOM 7468 N N . TYR B 2 363 ? 170.722 299.565 202.617 1.00 68.69 363 TYR Q N 1
ATOM 7469 C CA . TYR B 2 363 ? 172.112 299.360 202.253 1.00 67.31 363 TYR Q CA 1
ATOM 7470 C C . TYR B 2 363 ? 172.860 298.680 203.389 1.00 70.00 363 TYR Q C 1
ATOM 7471 O O . TYR B 2 363 ? 172.545 298.871 204.567 1.00 72.87 363 TYR Q O 1
ATOM 7480 N N . ASP B 2 364 ? 173.852 297.875 203.021 1.00 74.25 364 ASP Q N 1
ATOM 7481 C CA . ASP B 2 364 ? 174.708 297.242 204.013 1.00 72.45 364 ASP Q CA 1
ATOM 7482 C C . ASP B 2 364 ? 175.617 298.279 204.658 1.00 74.95 364 ASP Q C 1
ATOM 7483 O O . ASP B 2 364 ? 176.194 299.134 203.980 1.00 79.34 364 ASP Q O 1
ATOM 7488 N N . TYR B 2 365 ? 175.747 298.199 205.982 1.00 59.10 365 TYR Q N 1
ATOM 7489 C CA . TYR B 2 365 ? 176.540 299.144 206.757 1.00 57.54 365 TYR Q CA 1
ATOM 7490 C C . TYR B 2 365 ? 177.979 298.681 206.959 1.00 58.34 365 TYR Q C 1
ATOM 7491 O O . TYR B 2 365 ? 178.630 299.089 207.926 1.00 59.64 365 TYR Q O 1
ATOM 7500 N N . CYS B 2 366 ? 178.496 297.841 206.069 1.00 68.02 366 CYS Q N 1
ATOM 7501 C CA . CYS B 2 366 ? 179.840 297.309 206.227 1.00 68.57 366 CYS Q CA 1
ATOM 7502 C C . CYS B 2 366 ? 180.886 298.348 205.854 1.00 70.11 366 CYS Q C 1
ATOM 7503 O O . CYS B 2 366 ? 180.761 299.044 204.843 1.00 75.67 366 CYS Q O 1
ATOM 7506 N N . SER B 2 367 ? 181.918 298.456 206.685 1.00 68.37 367 SER Q N 1
ATOM 7507 C CA . SER B 2 367 ? 183.038 299.336 206.401 1.00 69.25 367 SER Q CA 1
ATOM 7508 C C . SER B 2 367 ? 183.959 298.710 205.362 1.00 69.94 367 SER Q C 1
ATOM 7509 O O . SER B 2 367 ? 183.906 297.509 205.083 1.00 74.98 367 SER Q O 1
ATOM 7512 N N . TYR B 2 368 ? 184.819 299.548 204.782 1.00 55.40 368 TYR Q N 1
ATOM 7513 C CA . TYR B 2 368 ? 185.803 299.083 203.815 1.00 58.09 368 TYR Q CA 1
ATOM 7514 C C . TYR B 2 368 ? 187.176 299.694 204.071 1.00 65.50 368 TYR Q C 1
ATOM 7515 O O . TYR B 2 368 ? 188.062 299.602 203.216 1.00 72.56 368 TYR Q O 1
ATOM 7524 N N . ASN B 2 369 ? 187.368 300.311 205.238 1.00 59.13 369 ASN Q N 1
ATOM 7525 C CA . ASN B 2 369 ? 188.666 300.876 205.581 1.00 48.96 369 ASN Q CA 1
ATOM 7526 C C . ASN B 2 369 ? 189.669 299.791 205.944 1.00 64.02 369 ASN Q C 1
ATOM 7527 O O . ASN B 2 369 ? 190.881 299.992 205.799 1.00 67.93 369 ASN Q O 1
ATOM 7532 N N . LYS B 2 370 ? 189.190 298.644 206.418 1.00 75.13 370 LYS Q N 1
ATOM 7533 C CA . LYS B 2 370 ? 190.066 297.549 206.808 1.00 71.49 370 LYS Q CA 1
ATOM 7534 C C . LYS B 2 370 ? 190.639 296.853 205.580 1.00 73.25 370 LYS Q C 1
ATOM 7535 O O . LYS B 2 370 ? 189.990 296.748 204.537 1.00 76.30 370 LYS Q O 1
ATOM 7541 N N . GLU B 2 371 ? 191.868 296.376 205.717 1.00 80.78 371 GLU Q N 1
ATOM 7542 C CA . GLU B 2 371 ? 192.553 295.707 204.617 1.00 80.93 371 GLU Q CA 1
ATOM 7543 C C . GLU B 2 371 ? 191.954 294.324 204.395 1.00 82.63 371 GLU Q C 1
ATOM 7544 O O . GLU B 2 371 ? 191.928 293.513 205.328 1.00 87.02 371 GLU Q O 1
ATOM 7550 N N . PRO B 2 372 ? 191.470 294.011 203.197 1.00 83.43 372 PRO Q N 1
ATOM 7551 C CA . PRO B 2 372 ? 190.906 292.683 202.945 1.00 86.71 372 PRO Q CA 1
ATOM 7552 C C . PRO B 2 372 ? 191.941 291.693 202.439 1.00 88.30 372 PRO Q C 1
ATOM 7553 O O . PRO B 2 372 ? 192.957 292.048 201.839 1.00 88.07 372 PRO Q O 1
ATOM 7557 N N . GLU B 2 373 ? 191.662 290.417 202.698 1.00 106.23 373 GLU Q N 1
ATOM 7558 C CA . GLU B 2 373 ? 192.557 289.341 202.301 1.00 107.13 373 GLU Q CA 1
ATOM 7559 C C . GLU B 2 373 ? 191.745 288.068 202.108 1.00 108.03 373 GLU Q C 1
ATOM 7560 O O . GLU B 2 373 ? 190.581 287.980 202.509 1.00 109.87 373 GLU Q O 1
ATOM 7566 N N . ASN B 2 374 ? 192.374 287.082 201.477 1.00 116.06 374 ASN Q N 1
ATOM 7567 C CA . ASN B 2 374 ? 191.732 285.796 201.218 1.00 117.41 374 ASN Q CA 1
ATOM 7568 C C . ASN B 2 374 ? 191.538 285.004 202.508 1.00 116.97 374 ASN Q C 1
ATOM 7569 O O . ASN B 2 374 ? 192.233 285.230 203.499 1.00 116.31 374 ASN Q O 1
ATOM 7574 N N . PHE B 2 383 ? 203.654 274.816 192.002 1.00 96.62 383 PHE Q N 1
ATOM 7575 C CA . PHE B 2 383 ? 203.662 273.935 193.156 1.00 92.11 383 PHE Q CA 1
ATOM 7576 C C . PHE B 2 383 ? 203.194 274.684 194.401 1.00 93.38 383 PHE Q C 1
ATOM 7577 O O . PHE B 2 383 ? 203.004 275.903 194.395 1.00 94.79 383 PHE Q O 1
ATOM 7585 N N . ARG B 2 384 ? 203.007 273.935 195.482 1.00 85.58 384 ARG Q N 1
ATOM 7586 C CA . ARG B 2 384 ? 202.534 274.517 196.726 1.00 84.12 384 ARG Q CA 1
ATOM 7587 C C . ARG B 2 384 ? 203.697 275.135 197.497 1.00 84.77 384 ARG Q C 1
ATOM 7588 O O . ARG B 2 384 ? 204.863 275.046 197.102 1.00 88.35 384 ARG Q O 1
ATOM 7596 N N . ARG B 2 385 ? 203.375 275.771 198.618 1.00 76.00 385 ARG Q N 1
ATOM 7597 C CA . ARG B 2 385 ? 204.356 276.444 199.457 1.00 73.78 385 ARG Q CA 1
ATOM 7598 C C . ARG B 2 385 ? 204.335 275.847 200.854 1.00 73.98 385 ARG Q C 1
ATOM 7599 O O . ARG B 2 385 ? 203.264 275.626 201.429 1.00 81.54 385 ARG Q O 1
ATOM 7607 N N . LEU B 2 386 ? 205.519 275.586 201.393 1.00 73.72 386 LEU Q N 1
ATOM 7608 C CA . LEU B 2 386 ? 205.623 275.098 202.758 1.00 78.02 386 LEU Q CA 1
ATOM 7609 C C . LEU B 2 386 ? 205.305 276.216 203.745 1.00 77.79 386 LEU Q C 1
ATOM 7610 O O . LEU B 2 386 ? 205.622 277.386 203.516 1.00 78.70 386 LEU Q O 1
ATOM 7615 N N . ARG B 2 387 ? 204.660 275.845 204.847 1.00 87.10 387 ARG Q N 1
ATOM 7616 C CA . ARG B 2 387 ? 204.344 276.812 205.890 1.00 86.14 387 ARG Q CA 1
ATOM 7617 C C . ARG B 2 387 ? 205.621 277.193 206.626 1.00 89.34 387 ARG Q C 1
ATOM 7618 O O . ARG B 2 387 ? 206.297 276.332 207.200 1.00 89.67 387 ARG Q O 1
ATOM 7626 N N . GLU B 2 388 ? 205.951 278.480 206.609 1.00 82.97 388 GLU Q N 1
ATOM 7627 C CA . GLU B 2 388 ? 207.212 278.942 207.167 1.00 78.69 388 GLU Q CA 1
ATOM 7628 C C . GLU B 2 388 ? 207.043 280.353 207.705 1.00 74.95 388 GLU Q C 1
ATOM 7629 O O . GLU B 2 388 ? 206.229 281.133 207.209 1.00 78.78 388 GLU Q O 1
ATOM 7635 N N . ASN B 2 389 ? 207.827 280.668 208.727 1.00 61.15 389 ASN Q N 1
ATOM 7636 C CA . ASN B 2 389 ? 207.951 282.023 209.253 1.00 61.67 389 ASN Q CA 1
ATOM 7637 C C . ASN B 2 389 ? 209.349 282.482 208.866 1.00 65.69 389 ASN Q C 1
ATOM 7638 O O . ASN B 2 389 ? 210.321 282.229 209.574 1.00 75.56 389 ASN Q O 1
ATOM 7643 N N . PHE B 2 390 ? 209.442 283.152 207.716 1.00 57.93 390 PHE Q N 1
ATOM 7644 C CA . PHE B 2 390 ? 210.739 283.476 207.133 1.00 55.90 390 PHE Q CA 1
ATOM 7645 C C . PHE B 2 390 ? 211.448 284.557 207.933 1.00 57.63 390 PHE Q C 1
ATOM 7646 O O . PHE B 2 390 ? 212.544 284.341 208.465 1.00 65.58 390 PHE Q O 1
ATOM 7654 N N . VAL B 2 391 ? 210.839 285.732 208.032 1.00 55.37 391 VAL Q N 1
ATOM 7655 C CA . VAL B 2 391 ? 211.407 286.860 208.751 1.00 48.32 391 VAL Q CA 1
ATOM 7656 C C . VAL B 2 391 ? 210.390 287.299 209.792 1.00 50.35 391 VAL Q C 1
ATOM 7657 O O . VAL B 2 391 ? 209.182 287.109 209.614 1.00 58.31 391 VAL Q O 1
ATOM 7661 N N . THR B 2 392 ? 210.881 287.826 210.906 1.00 53.45 392 THR Q N 1
ATOM 7662 C CA . THR B 2 392 ? 210.006 288.279 211.974 1.00 56.81 392 THR Q CA 1
ATOM 7663 C C . THR B 2 392 ? 209.231 289.519 211.543 1.00 66.00 392 THR Q C 1
ATOM 7664 O O . THR B 2 392 ? 209.795 290.464 210.988 1.00 71.35 392 THR Q O 1
ATOM 7668 N N . THR B 2 393 ? 207.919 289.499 211.797 1.00 68.05 393 THR Q N 1
ATOM 7669 C CA . THR B 2 393 ? 207.072 290.640 211.469 1.00 67.03 393 THR Q CA 1
ATOM 7670 C C . THR B 2 393 ? 207.393 291.841 212.354 1.00 66.07 393 THR Q C 1
ATOM 7671 O O . THR B 2 393 ? 207.331 292.987 211.889 1.00 69.28 393 THR Q O 1
ATOM 7675 N N . SER B 2 394 ? 207.789 291.598 213.608 1.00 56.01 394 SER Q N 1
ATOM 7676 C CA . SER B 2 394 ? 208.095 292.691 214.526 1.00 58.51 394 SER Q CA 1
ATOM 7677 C C . SER B 2 394 ? 209.345 293.459 214.123 1.00 64.33 394 SER Q C 1
ATOM 7678 O O . SER B 2 394 ? 209.499 294.618 214.525 1.00 68.44 394 SER Q O 1
ATOM 7681 N N . GLY B 2 395 ? 210.235 292.852 213.346 1.00 64.12 395 GLY Q N 1
ATOM 7682 C CA . GLY B 2 395 ? 211.387 293.558 212.831 1.00 68.10 395 GLY Q CA 1
ATOM 7683 C C . GLY B 2 395 ? 211.132 294.383 211.595 1.00 69.29 395 GLY Q C 1
ATOM 7684 O O . GLY B 2 395 ? 212.030 295.098 211.141 1.00 72.09 395 GLY Q O 1
ATOM 7685 N N . LEU B 2 396 ? 209.932 294.308 211.033 1.00 63.57 396 LEU Q N 1
ATOM 7686 C CA . LEU B 2 396 ? 209.593 295.068 209.836 1.00 64.16 396 LEU Q CA 1
ATOM 7687 C C . LEU B 2 396 ? 209.055 296.447 210.202 1.00 65.87 396 LEU Q C 1
ATOM 7688 O O . LEU B 2 396 ? 208.265 297.029 209.460 1.00 65.00 396 LEU Q O 1
ATOM 7693 N N . LYS B 2 400 ? 204.961 303.948 213.519 1.00 81.67 400 LYS Q N 1
ATOM 7694 C CA . LYS B 2 400 ? 203.661 304.435 213.074 1.00 83.42 400 LYS Q CA 1
ATOM 7695 C C . LYS B 2 400 ? 203.493 305.919 213.371 1.00 80.67 400 LYS Q C 1
ATOM 7696 O O . LYS B 2 400 ? 202.751 306.299 214.276 1.00 81.40 400 LYS Q O 1
ATOM 7702 N N . THR B 2 401 ? 204.188 306.761 212.605 1.00 73.90 401 THR Q N 1
ATOM 7703 C CA . THR B 2 401 ? 204.042 308.203 212.739 1.00 73.87 401 THR Q CA 1
ATOM 7704 C C . THR B 2 401 ? 202.889 308.760 211.913 1.00 74.29 401 THR Q C 1
ATOM 7705 O O . THR B 2 401 ? 202.367 309.830 212.249 1.00 79.01 401 THR Q O 1
ATOM 7709 N N . ASN B 2 402 ? 202.479 308.058 210.853 1.00 70.04 402 ASN Q N 1
ATOM 7710 C CA . ASN B 2 402 ? 201.324 308.494 210.075 1.00 66.55 402 ASN Q CA 1
ATOM 7711 C C . ASN B 2 402 ? 200.046 308.419 210.899 1.00 69.32 402 ASN Q C 1
ATOM 7712 O O . ASN B 2 402 ? 199.198 309.313 210.811 1.00 73.38 402 ASN Q O 1
ATOM 7717 N N . HIS B 2 403 ? 199.899 307.367 211.706 1.00 60.82 403 HIS Q N 1
ATOM 7718 C CA . HIS B 2 403 ? 198.755 307.253 212.606 1.00 61.24 403 HIS Q CA 1
ATOM 7719 C C . HIS B 2 403 ? 198.757 308.365 213.651 1.00 61.69 403 HIS Q C 1
ATOM 7720 O O . HIS B 2 403 ? 197.716 308.985 213.917 1.00 66.55 403 HIS Q O 1
ATOM 7727 N N . ILE B 2 404 ? 199.921 308.646 214.236 1.00 60.95 404 ILE Q N 1
ATOM 7728 C CA . ILE B 2 404 ? 199.999 309.630 215.305 1.00 61.80 404 ILE Q CA 1
ATOM 7729 C C . ILE B 2 404 ? 199.889 311.054 214.770 1.00 66.19 404 ILE Q C 1
ATOM 7730 O O . ILE B 2 404 ? 199.582 311.973 215.540 1.00 72.04 404 ILE Q O 1
ATOM 7735 N N . THR B 2 405 ? 200.117 311.267 213.473 1.00 63.56 405 THR Q N 1
ATOM 7736 C CA . THR B 2 405 ? 199.842 312.566 212.877 1.00 59.38 405 THR Q CA 1
ATOM 7737 C C . THR B 2 405 ? 198.417 312.673 212.356 1.00 63.86 405 THR Q C 1
ATOM 7738 O O . THR B 2 405 ? 197.865 313.778 212.313 1.00 68.08 405 THR Q O 1
ATOM 7742 N N . TRP B 2 406 ? 197.814 311.551 211.952 1.00 61.07 406 TRP Q N 1
ATOM 7743 C CA . TRP B 2 406 ? 196.416 311.557 211.539 1.00 56.75 406 TRP Q CA 1
ATOM 7744 C C . TRP B 2 406 ? 195.498 311.815 212.722 1.00 49.08 406 TRP Q C 1
ATOM 7745 O O . TRP B 2 406 ? 194.472 312.491 212.583 1.00 55.93 406 TRP Q O 1
ATOM 7756 N N . LEU B 2 407 ? 195.852 311.291 213.895 1.00 46.57 407 LEU Q N 1
ATOM 7757 C CA . LEU B 2 407 ? 195.024 311.498 215.076 1.00 57.04 407 LEU Q CA 1
ATOM 7758 C C . LEU B 2 407 ? 195.064 312.933 215.590 1.00 59.23 407 LEU Q C 1
ATOM 7759 O O . LEU B 2 407 ? 194.227 313.293 216.424 1.00 60.02 407 LEU Q O 1
ATOM 7764 N N . SER B 2 408 ? 196.003 313.758 215.122 1.00 62.54 408 SER Q N 1
ATOM 7765 C CA . SER B 2 408 ? 196.036 315.158 215.531 1.00 62.69 408 SER Q CA 1
ATOM 7766 C C . SER B 2 408 ? 194.944 315.972 214.853 1.00 63.16 408 SER Q C 1
ATOM 7767 O O . SER B 2 408 ? 194.469 316.962 215.421 1.00 69.54 408 SER Q O 1
ATOM 7770 N N . GLY B 2 409 ? 194.540 315.583 213.649 1.00 65.13 409 GLY Q N 1
ATOM 7771 C CA . GLY B 2 409 ? 193.532 316.303 212.907 1.00 66.64 409 GLY Q CA 1
ATOM 7772 C C . GLY B 2 409 ? 192.098 315.965 213.239 1.00 64.77 409 GLY Q C 1
ATOM 7773 O O . GLY B 2 409 ? 191.185 316.588 212.692 1.00 65.47 409 GLY Q O 1
ATOM 7774 N N . ILE B 2 410 ? 191.865 315.000 214.121 1.00 54.59 410 ILE Q N 1
ATOM 7775 C CA . ILE B 2 410 ? 190.515 314.601 214.498 1.00 48.86 410 ILE Q CA 1
ATOM 7776 C C . ILE B 2 410 ? 190.035 315.528 215.605 1.00 51.10 410 ILE Q C 1
ATOM 7777 O O . ILE B 2 410 ? 190.654 315.605 216.673 1.00 56.21 410 ILE Q O 1
ATOM 7782 N N . ARG B 2 411 ? 188.936 316.233 215.355 1.00 62.05 411 ARG Q N 1
ATOM 7783 C CA . ARG B 2 411 ? 188.349 317.147 216.327 1.00 63.26 411 ARG Q CA 1
ATOM 7784 C C . ARG B 2 411 ? 186.857 316.861 216.415 1.00 64.81 411 ARG Q C 1
ATOM 7785 O O . ARG B 2 411 ? 186.120 317.096 215.453 1.00 70.00 411 ARG Q O 1
ATOM 7793 N N . MET B 2 412 ? 186.413 316.365 217.566 1.00 66.86 412 MET Q N 1
ATOM 7794 C CA . MET B 2 412 ? 184.999 316.076 217.798 1.00 67.92 412 MET Q CA 1
ATOM 7795 C C . MET B 2 412 ? 184.360 317.325 218.387 1.00 68.00 412 MET Q C 1
ATOM 7796 O O . MET B 2 412 ? 184.277 317.494 219.603 1.00 69.72 412 MET Q O 1
ATOM 7801 N N . ASN B 2 413 ? 183.900 318.213 217.513 1.00 73.97 413 ASN Q N 1
ATOM 7802 C CA . ASN B 2 413 ? 183.293 319.466 217.947 1.00 76.79 413 ASN Q CA 1
ATOM 7803 C C . ASN B 2 413 ? 181.891 319.230 218.494 1.00 77.45 413 ASN Q C 1
ATOM 7804 O O . ASN B 2 413 ? 181.308 320.105 219.137 1.00 78.06 413 ASN Q O 1
ATOM 7809 N N . ILE B 2 427 ? 192.015 318.472 227.061 1.00 78.82 427 ILE Q N 1
ATOM 7810 C CA . ILE B 2 427 ? 191.886 317.184 226.394 1.00 80.56 427 ILE Q CA 1
ATOM 7811 C C . ILE B 2 427 ? 190.453 316.685 226.525 1.00 80.33 427 ILE Q C 1
ATOM 7812 O O . ILE B 2 427 ? 189.954 316.498 227.632 1.00 80.06 427 ILE Q O 1
ATOM 7817 N N . GLN B 2 428 ? 189.790 316.478 225.387 1.00 85.36 428 GLN Q N 1
ATOM 7818 C CA . GLN B 2 428 ? 188.398 316.043 225.367 1.00 86.34 428 GLN Q CA 1
ATOM 7819 C C . GLN B 2 428 ? 188.198 314.744 224.599 1.00 85.69 428 GLN Q C 1
ATOM 7820 O O . GLN B 2 428 ? 187.055 314.394 224.286 1.00 87.01 428 GLN Q O 1
ATOM 7826 N N . ASN B 2 429 ? 189.270 314.021 224.288 1.00 82.43 429 ASN Q N 1
ATOM 7827 C CA . ASN B 2 429 ? 189.160 312.799 223.511 1.00 81.59 429 ASN Q CA 1
ATOM 7828 C C . ASN B 2 429 ? 190.335 311.892 223.834 1.00 82.67 429 ASN Q C 1
ATOM 7829 O O . ASN B 2 429 ? 191.404 312.351 224.249 1.00 85.74 429 ASN Q O 1
ATOM 7834 N N . LEU B 2 430 ? 190.126 310.589 223.642 1.00 78.85 430 LEU Q N 1
ATOM 7835 C CA . LEU B 2 430 ? 191.213 309.633 223.830 1.00 78.50 430 LEU Q CA 1
ATOM 7836 C C . LEU B 2 430 ? 192.226 309.721 222.696 1.00 80.23 430 LEU Q C 1
ATOM 7837 O O . LEU B 2 430 ? 193.441 309.689 222.935 1.00 86.67 430 LEU Q O 1
ATOM 7842 N N . GLY B 2 431 ? 191.747 309.834 221.456 1.00 74.86 431 GLY Q N 1
ATOM 7843 C CA . GLY B 2 431 ? 192.649 309.916 220.319 1.00 77.71 431 GLY Q CA 1
ATOM 7844 C C . GLY B 2 431 ? 193.461 311.196 220.299 1.00 78.56 431 GLY Q C 1
ATOM 7845 O O . GLY B 2 431 ? 194.632 311.190 219.906 1.00 83.19 431 GLY Q O 1
ATOM 7846 N N . GLU B 2 432 ? 192.855 312.308 220.721 1.00 77.77 432 GLU Q N 1
ATOM 7847 C CA . GLU B 2 432 ? 193.592 313.565 220.835 1.00 81.93 432 GLU Q CA 1
ATOM 7848 C C . GLU B 2 432 ? 194.682 313.466 221.894 1.00 82.72 432 GLU Q C 1
ATOM 7849 O O . GLU B 2 432 ? 195.788 313.987 221.701 1.00 82.07 432 GLU Q O 1
ATOM 7855 N N . GLU B 2 433 ? 194.386 312.792 223.008 1.00 78.94 433 GLU Q N 1
ATOM 7856 C CA . GLU B 2 433 ? 195.392 312.546 224.037 1.00 74.98 433 GLU Q CA 1
ATOM 7857 C C . GLU B 2 433 ? 196.539 311.700 223.505 1.00 75.16 433 GLU Q C 1
ATOM 7858 O O . GLU B 2 433 ? 197.714 312.007 223.750 1.00 83.84 433 GLU Q O 1
ATOM 7864 N N . VAL B 2 434 ? 196.211 310.640 222.759 1.00 65.25 434 VAL Q N 1
ATOM 7865 C CA . VAL B 2 434 ? 197.231 309.753 222.202 1.00 67.61 434 VAL Q CA 1
ATOM 7866 C C . VAL B 2 434 ? 198.117 310.507 221.215 1.00 72.57 434 VAL Q C 1
ATOM 7867 O O . VAL B 2 434 ? 199.349 310.383 221.247 1.00 81.63 434 VAL Q O 1
ATOM 7871 N N . SER B 2 435 ? 197.510 311.332 220.356 1.00 69.91 435 SER Q N 1
ATOM 7872 C CA . SER B 2 435 ? 198.283 312.104 219.388 1.00 72.04 435 SER Q CA 1
ATOM 7873 C C . SER B 2 435 ? 199.153 313.158 220.064 1.00 74.66 435 SER Q C 1
ATOM 7874 O O . SER B 2 435 ? 200.295 313.383 219.648 1.00 73.70 435 SER Q O 1
ATOM 7877 N N . ALA B 2 436 ? 198.629 313.819 221.104 1.00 81.43 436 ALA Q N 1
ATOM 7878 C CA . ALA B 2 436 ? 199.409 314.825 221.816 1.00 81.97 436 ALA Q CA 1
ATOM 7879 C C . ALA B 2 436 ? 200.606 314.206 222.524 1.00 80.99 436 ALA Q C 1
ATOM 7880 O O . ALA B 2 436 ? 201.697 314.789 222.536 1.00 81.86 436 ALA Q O 1
ATOM 7882 N N . ILE B 2 437 ? 200.425 313.022 223.109 1.00 75.06 437 ILE Q N 1
ATOM 7883 C CA . ILE B 2 437 ? 201.539 312.346 223.766 1.00 72.42 437 ILE Q CA 1
ATOM 7884 C C . ILE B 2 437 ? 202.550 311.838 222.744 1.00 73.99 437 ILE Q C 1
ATOM 7885 O O . ILE B 2 437 ? 203.765 311.920 222.963 1.00 80.50 437 ILE Q O 1
ATOM 7890 N N . GLY B 2 438 ? 202.072 311.325 221.606 1.00 68.23 438 GLY Q N 1
ATOM 7891 C CA . GLY B 2 438 ? 202.979 310.898 220.557 1.00 69.75 438 GLY Q CA 1
ATOM 7892 C C . GLY B 2 438 ? 203.782 312.035 219.958 1.00 68.62 438 GLY Q C 1
ATOM 7893 O O . GLY B 2 438 ? 204.934 311.843 219.558 1.00 72.07 438 GLY Q O 1
ATOM 7894 N N . HIS B 2 439 ? 203.191 313.227 219.883 1.00 79.60 439 HIS Q N 1
ATOM 7895 C CA . HIS B 2 439 ? 203.945 314.400 219.454 1.00 81.37 439 HIS Q CA 1
ATOM 7896 C C . HIS B 2 439 ? 204.865 314.919 220.551 1.00 80.57 439 HIS Q C 1
ATOM 7897 O O . HIS B 2 439 ? 205.895 315.531 220.249 1.00 81.62 439 HIS Q O 1
ATOM 7904 N N . LYS B 2 440 ? 204.512 314.692 221.817 1.00 78.33 440 LYS Q N 1
ATOM 7905 C CA . LYS B 2 440 ? 205.342 315.176 222.916 1.00 76.65 440 LYS Q CA 1
ATOM 7906 C C . LYS B 2 440 ? 206.607 314.341 223.071 1.00 77.79 440 LYS Q C 1
ATOM 7907 O O . LYS B 2 440 ? 207.678 314.881 223.374 1.00 79.35 440 LYS Q O 1
ATOM 7913 N N . PHE B 2 441 ? 206.508 313.028 222.865 1.00 73.21 441 PHE Q N 1
ATOM 7914 C CA . PHE B 2 441 ? 207.620 312.100 223.056 1.00 68.39 441 PHE Q CA 1
ATOM 7915 C C . PHE B 2 441 ? 207.930 311.411 221.731 1.00 73.09 441 PHE Q C 1
ATOM 7916 O O . PHE B 2 441 ? 207.288 310.411 221.378 1.00 76.14 441 PHE Q O 1
ATOM 7924 N N . PRO B 2 442 ? 208.901 311.913 220.964 1.00 77.59 442 PRO Q N 1
ATOM 7925 C CA . PRO B 2 442 ? 209.274 311.225 219.720 1.00 78.14 442 PRO Q CA 1
ATOM 7926 C C . PRO B 2 442 ? 210.043 309.936 219.946 1.00 79.88 442 PRO Q C 1
ATOM 7927 O O . PRO B 2 442 ? 210.101 309.104 219.034 1.00 79.89 442 PRO Q O 1
ATOM 7931 N N . LYS B 2 443 ? 210.636 309.742 221.126 1.00 87.39 443 LYS Q N 1
ATOM 7932 C CA . LYS B 2 443 ? 211.389 308.523 221.395 1.00 88.26 443 LYS Q CA 1
ATOM 7933 C C . LYS B 2 443 ? 210.481 307.330 221.666 1.00 90.75 443 LYS Q C 1
ATOM 7934 O O . LYS B 2 443 ? 210.882 306.186 221.423 1.00 91.55 443 LYS Q O 1
ATOM 7940 N N . VAL B 2 444 ? 209.272 307.567 222.170 1.00 76.25 444 VAL Q N 1
ATOM 7941 C CA . VAL B 2 444 ? 208.342 306.481 222.458 1.00 66.85 444 VAL Q CA 1
ATOM 7942 C C . VAL B 2 444 ? 207.766 305.966 221.147 1.00 71.15 444 VAL Q C 1
ATOM 7943 O O . VAL B 2 444 ? 207.180 306.726 220.368 1.00 73.96 444 VAL Q O 1
ATOM 7947 N N . VAL B 2 445 ? 207.928 304.670 220.899 1.00 69.83 445 VAL Q N 1
ATOM 7948 C CA . VAL B 2 445 ? 207.500 304.044 219.654 1.00 67.72 445 VAL Q CA 1
ATOM 7949 C C . VAL B 2 445 ? 206.182 303.327 219.896 1.00 68.14 445 VAL Q C 1
ATOM 7950 O O . VAL B 2 445 ? 206.075 302.491 220.802 1.00 69.50 445 VAL Q O 1
ATOM 7954 N N . PHE B 2 446 ? 205.177 303.654 219.088 1.00 73.75 446 PHE Q N 1
ATOM 7955 C CA . PHE B 2 446 ? 203.866 303.033 219.182 1.00 71.29 446 PHE Q CA 1
ATOM 7956 C C . PHE B 2 446 ? 203.801 301.835 218.245 1.00 70.04 446 PHE Q C 1
ATOM 7957 O O . PHE B 2 446 ? 204.127 301.950 217.058 1.00 74.80 446 PHE Q O 1
ATOM 7965 N N . GLU B 2 447 ? 203.383 300.690 218.776 1.00 64.68 447 GLU Q N 1
ATOM 7966 C CA . GLU B 2 447 ? 203.243 299.484 217.968 1.00 69.60 447 GLU Q CA 1
ATOM 7967 C C . GLU B 2 447 ? 201.801 299.192 217.582 1.00 72.88 447 GLU Q C 1
ATOM 7968 O O . GLU B 2 447 ? 201.558 298.629 216.509 1.00 74.45 447 GLU Q O 1
ATOM 7974 N N . LYS B 2 448 ? 200.839 299.554 218.425 1.00 70.73 448 LYS Q N 1
ATOM 7975 C CA . LYS B 2 448 ? 199.427 299.317 218.136 1.00 66.84 448 LYS Q CA 1
ATOM 7976 C C . LYS B 2 448 ? 198.609 300.432 218.769 1.00 67.79 448 LYS Q C 1
ATOM 7977 O O . LYS B 2 448 ? 198.514 300.516 219.996 1.00 71.29 448 LYS Q O 1
ATOM 7983 N N . ILE B 2 449 ? 198.024 301.283 217.932 1.00 69.69 449 ILE Q N 1
ATOM 7984 C CA . ILE B 2 449 ? 197.089 302.312 218.369 1.00 68.67 449 ILE Q CA 1
ATOM 7985 C C . ILE B 2 449 ? 195.721 301.944 217.816 1.00 71.31 449 ILE Q C 1
ATOM 7986 O O . ILE B 2 449 ? 195.553 301.805 216.598 1.00 74.69 449 ILE Q O 1
ATOM 7991 N N . SER B 2 450 ? 194.747 301.782 218.707 1.00 67.98 450 SER Q N 1
ATOM 7992 C CA . SER B 2 450 ? 193.383 301.448 218.302 1.00 66.71 450 SER Q CA 1
ATOM 7993 C C . SER B 2 450 ? 192.432 302.169 219.251 1.00 66.28 450 SER Q C 1
ATOM 7994 O O . SER B 2 450 ? 192.130 301.665 220.335 1.00 70.36 450 SER Q O 1
ATOM 7997 N N . VAL B 2 451 ? 191.975 303.351 218.838 1.00 67.82 451 VAL Q N 1
ATOM 7998 C CA . VAL B 2 451 ? 191.062 304.136 219.659 1.00 69.43 451 VAL Q CA 1
ATOM 7999 C C . VAL B 2 451 ? 189.683 303.490 219.703 1.00 72.66 451 VAL Q C 1
ATOM 8000 O O . VAL B 2 451 ? 188.982 303.574 220.719 1.00 73.25 451 VAL Q O 1
ATOM 8004 N N . SER B 2 452 ? 189.273 302.841 218.609 1.00 73.88 452 SER Q N 1
ATOM 8005 C CA . SER B 2 452 ? 187.955 302.213 218.556 1.00 70.64 452 SER Q CA 1
ATOM 8006 C C . SER B 2 452 ? 187.851 301.036 219.516 1.00 71.39 452 SER Q C 1
ATOM 8007 O O . SER B 2 452 ? 186.827 300.869 220.190 1.00 74.89 452 SER Q O 1
ATOM 8010 N N . THR B 2 453 ? 188.890 300.213 219.598 1.00 67.29 453 THR Q N 1
ATOM 8011 C CA . THR B 2 453 ? 188.906 299.098 220.535 1.00 70.52 453 THR Q CA 1
ATOM 8012 C C . THR B 2 453 ? 189.555 299.456 221.864 1.00 69.08 453 THR Q C 1
ATOM 8013 O O . THR B 2 453 ? 189.609 298.599 222.753 1.00 73.56 453 THR Q O 1
ATOM 8017 N N . ARG B 2 454 ? 190.040 300.696 222.006 1.00 71.16 454 ARG Q N 1
ATOM 8018 C CA . ARG B 2 454 ? 190.578 301.244 223.257 1.00 71.50 454 ARG Q CA 1
ATOM 8019 C C . ARG B 2 454 ? 191.751 300.422 223.790 1.00 74.31 454 ARG Q C 1
ATOM 8020 O O . ARG B 2 454 ? 191.905 300.234 224.999 1.00 75.63 454 ARG Q O 1
ATOM 8028 N N . GLU B 2 455 ? 192.589 299.930 222.882 1.00 80.62 455 GLU Q N 1
ATOM 8029 C CA . GLU B 2 455 ? 193.765 299.145 223.229 1.00 77.64 455 GLU Q CA 1
ATOM 8030 C C . GLU B 2 455 ? 195.007 299.838 222.691 1.00 79.79 455 GLU Q C 1
ATOM 8031 O O . GLU B 2 455 ? 195.039 300.245 221.526 1.00 81.04 455 GLU Q O 1
ATOM 8037 N N . LEU B 2 456 ? 196.025 299.968 223.540 1.00 77.31 456 LEU Q N 1
ATOM 8038 C CA . LEU B 2 456 ? 197.277 300.611 223.171 1.00 74.91 456 LEU Q CA 1
ATOM 8039 C C . LEU B 2 456 ? 198.436 299.678 223.483 1.00 78.50 456 LEU Q C 1
ATOM 8040 O O . LEU B 2 456 ? 198.433 298.981 224.499 1.00 80.78 456 LEU Q O 1
ATOM 8045 N N . CYS B 2 457 ? 199.429 299.669 222.594 1.00 79.97 457 CYS Q N 1
ATOM 8046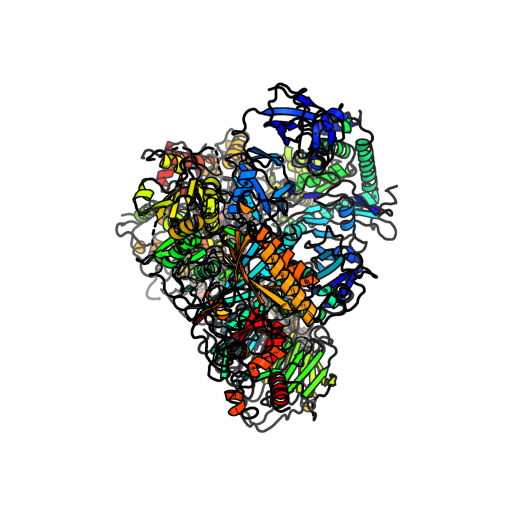 C CA . CYS B 2 457 ? 200.632 298.860 222.766 1.00 75.67 457 CYS Q CA 1
ATOM 8047 C C . CYS B 2 457 ? 201.822 299.691 222.313 1.00 76.45 457 CYS Q C 1
ATOM 8048 O O . CYS B 2 457 ? 201.987 299.940 221.115 1.00 77.32 457 CYS Q O 1
ATOM 8051 N N . LEU B 2 458 ? 202.649 300.114 223.267 1.00 70.76 458 LEU Q N 1
ATOM 8052 C CA . LEU B 2 458 ? 203.743 301.035 223.002 1.00 67.40 458 LEU Q CA 1
ATOM 8053 C C . LEU B 2 458 ? 205.050 300.469 223.536 1.00 68.50 458 LEU Q C 1
ATOM 8054 O O . LEU B 2 458 ? 205.072 299.816 224.582 1.00 70.65 458 LEU Q O 1
ATOM 8059 N N . THR B 2 459 ? 206.130 300.724 222.805 1.00 78.84 459 THR Q N 1
ATOM 8060 C CA . THR B 2 459 ? 207.460 300.236 223.139 1.00 75.61 459 THR Q CA 1
ATOM 8061 C C . THR B 2 459 ? 208.377 301.412 223.440 1.00 73.28 459 THR Q C 1
ATOM 8062 O O . THR B 2 459 ? 208.307 302.451 222.775 1.00 79.25 459 THR Q O 1
ATOM 8066 N N . LEU B 2 460 ? 209.241 301.248 224.438 1.00 69.29 460 LEU Q N 1
ATOM 8067 C CA . LEU B 2 460 ? 210.153 302.313 224.822 1.00 74.42 460 LEU Q CA 1
ATOM 8068 C C . LEU B 2 460 ? 211.399 301.708 225.456 1.00 81.12 460 LEU Q C 1
ATOM 8069 O O . LEU B 2 460 ? 211.476 300.504 225.706 1.00 86.29 460 LEU Q O 1
ATOM 8074 N N . ASN B 2 461 ? 212.378 302.573 225.715 1.00 78.51 461 ASN Q N 1
ATOM 8075 C CA . ASN B 2 461 ? 213.606 302.218 226.418 1.00 75.23 461 ASN Q CA 1
ATOM 8076 C C . ASN B 2 461 ? 213.598 302.937 227.757 1.00 72.90 461 ASN Q C 1
ATOM 8077 O O . ASN B 2 461 ? 213.723 304.165 227.805 1.00 78.70 461 ASN Q O 1
ATOM 8082 N N . GLY B 2 462 ? 213.455 302.182 228.839 1.00 91.66 462 GLY Q N 1
ATOM 8083 C CA . GLY B 2 462 ? 213.370 302.762 230.155 1.00 97.05 462 GLY Q CA 1
ATOM 8084 C C . GLY B 2 462 ? 214.541 302.388 231.041 1.00 99.14 462 GLY Q C 1
ATOM 8085 O O . GLY B 2 462 ? 215.092 301.286 230.952 1.00 99.55 462 GLY Q O 1
ATOM 8086 N N . PRO B 2 463 ? 214.947 303.307 231.919 1.00 101.19 463 PRO Q N 1
ATOM 8087 C CA . PRO B 2 463 ? 216.049 303.016 232.857 1.00 99.13 463 PRO Q CA 1
ATOM 8088 C C . PRO B 2 463 ? 215.563 302.254 234.083 1.00 98.21 463 PRO Q C 1
ATOM 8089 O O . PRO B 2 463 ? 215.413 302.784 235.188 1.00 97.87 463 PRO Q O 1
ATOM 8093 N N . TRP B 2 464 ? 215.306 300.962 233.894 1.00 94.44 464 TRP Q N 1
ATOM 8094 C CA . TRP B 2 464 ? 214.802 300.094 234.951 1.00 95.41 464 TRP Q CA 1
ATOM 8095 C C . TRP B 2 464 ? 215.591 298.792 234.993 1.00 99.53 464 TRP Q C 1
ATOM 8096 O O . TRP B 2 464 ? 215.030 297.694 235.051 1.00 100.80 464 TRP Q O 1
ATOM 8107 N N . SER B 2 465 ? 216.915 298.899 234.965 1.00 119.21 465 SER Q N 1
ATOM 8108 C CA . SER B 2 465 ? 217.800 297.745 235.034 1.00 119.69 465 SER Q CA 1
ATOM 8109 C C . SER B 2 465 ? 218.426 297.666 236.418 1.00 119.72 465 SER Q C 1
ATOM 8110 O O . SER B 2 465 ? 219.050 298.628 236.879 1.00 120.13 465 SER Q O 1
ATOM 8113 N N . GLU B 2 466 ? 218.255 296.519 237.078 1.00 127.98 466 GLU Q N 1
ATOM 8114 C CA . GLU B 2 466 ? 218.798 296.345 238.420 1.00 130.65 466 GLU Q CA 1
ATOM 8115 C C . GLU B 2 466 ? 220.305 296.130 238.406 1.00 131.78 466 GLU Q C 1
ATOM 8116 O O . GLU B 2 466 ? 220.979 296.456 239.391 1.00 130.58 466 GLU Q O 1
ATOM 8122 N N . GLU B 2 467 ? 220.848 295.583 237.317 1.00 139.40 467 GLU Q N 1
ATOM 8123 C CA . GLU B 2 467 ? 222.285 295.341 237.239 1.00 139.18 467 GLU Q CA 1
ATOM 8124 C C . GLU B 2 467 ? 223.059 296.649 237.113 1.00 139.89 467 GLU Q C 1
ATOM 8125 O O . GLU B 2 467 ? 224.057 296.862 237.812 1.00 141.08 467 GLU Q O 1
ATOM 8131 N N . ASN B 2 468 ? 222.613 297.540 236.227 1.00 137.56 468 ASN Q N 1
ATOM 8132 C CA . ASN B 2 468 ? 223.258 298.827 236.029 1.00 137.77 468 ASN Q CA 1
ATOM 8133 C C . ASN B 2 468 ? 222.178 299.899 235.950 1.00 136.77 468 ASN Q C 1
ATOM 8134 O O . ASN B 2 468 ? 221.243 299.772 235.139 1.00 136.60 468 ASN Q O 1
ATOM 8139 N N . PRO B 2 469 ? 222.264 300.951 236.769 1.00 144.21 469 PRO Q N 1
ATOM 8140 C CA . PRO B 2 469 ? 221.272 302.038 236.674 1.00 144.86 469 PRO Q CA 1
ATOM 8141 C C . PRO B 2 469 ? 221.350 302.826 235.377 1.00 144.35 469 PRO Q C 1
ATOM 8142 O O . PRO B 2 469 ? 220.347 303.433 234.985 1.00 143.17 469 PRO Q O 1
ATOM 8146 N N . ASP B 2 470 ? 222.498 302.833 234.699 1.00 143.50 470 ASP Q N 1
ATOM 8147 C CA . ASP B 2 470 ? 222.637 303.554 233.441 1.00 143.06 470 ASP Q CA 1
ATOM 8148 C C . ASP B 2 470 ? 222.162 302.749 232.239 1.00 141.90 470 ASP Q C 1
ATOM 8149 O O . ASP B 2 470 ? 222.045 303.312 231.147 1.00 140.92 470 ASP Q O 1
ATOM 8154 N N . ASP B 2 471 ? 221.890 301.459 232.411 1.00 130.95 471 ASP Q N 1
ATOM 8155 C CA . ASP B 2 471 ? 221.421 300.634 231.308 1.00 131.55 471 ASP Q CA 1
ATOM 8156 C C . ASP B 2 471 ? 219.931 300.845 231.079 1.00 130.30 471 ASP Q C 1
ATOM 8157 O O . ASP B 2 471 ? 219.146 300.933 232.028 1.00 128.53 471 ASP Q O 1
ATOM 8162 N N . TYR B 2 472 ? 219.546 300.925 229.811 1.00 111.46 472 TYR Q N 1
ATOM 8163 C CA . TYR B 2 472 ? 218.158 301.112 229.413 1.00 108.74 472 TYR Q CA 1
ATOM 8164 C C . TYR B 2 472 ? 217.610 299.795 228.882 1.00 108.23 472 TYR Q C 1
ATOM 8165 O O . TYR B 2 472 ? 218.242 299.154 228.034 1.00 109.76 472 TYR Q O 1
ATOM 8174 N N . ILE B 2 473 ? 216.443 299.399 229.378 1.00 85.22 473 ILE Q N 1
ATOM 8175 C CA . ILE B 2 473 ? 215.824 298.127 229.021 1.00 84.89 473 ILE Q CA 1
ATOM 8176 C C . ILE B 2 473 ? 214.669 298.395 228.068 1.00 85.30 473 ILE Q C 1
ATOM 8177 O O . ILE B 2 473 ? 213.826 299.261 228.329 1.00 87.17 473 ILE Q O 1
ATOM 8182 N N . PHE B 2 474 ? 214.639 297.665 226.953 1.00 67.00 474 PHE Q N 1
ATOM 8183 C CA . PHE B 2 474 ? 213.483 297.679 226.066 1.00 67.81 474 PHE Q CA 1
ATOM 8184 C C . PHE B 2 474 ? 212.281 297.079 226.784 1.00 73.07 474 PHE Q C 1
ATOM 8185 O O . PHE B 2 474 ? 212.347 295.954 227.289 1.00 73.65 474 PHE Q O 1
ATOM 8193 N N . LEU B 2 475 ? 211.181 297.827 226.823 1.00 70.80 475 LEU Q N 1
ATOM 8194 C CA . LEU B 2 475 ? 209.970 297.409 227.516 1.00 61.30 475 LEU Q CA 1
ATOM 8195 C C . LEU B 2 475 ? 208.789 297.474 226.562 1.00 67.08 475 LEU Q C 1
ATOM 8196 O O . LEU B 2 475 ? 208.672 298.413 225.770 1.00 76.55 475 LEU Q O 1
ATOM 8201 N N . ARG B 2 476 ? 207.917 296.476 226.642 1.00 70.25 476 ARG Q N 1
ATOM 8202 C CA . ARG B 2 476 ? 206.655 296.468 225.915 1.00 75.14 476 ARG Q CA 1
ATOM 8203 C C . ARG B 2 476 ? 205.518 296.543 226.923 1.00 80.94 476 ARG Q C 1
ATOM 8204 O O . ARG B 2 476 ? 205.335 295.622 227.725 1.00 84.03 476 ARG Q O 1
ATOM 8212 N N . ILE B 2 477 ? 204.757 297.633 226.879 1.00 76.35 477 ILE Q N 1
ATOM 8213 C CA . ILE B 2 477 ? 203.615 297.840 227.760 1.00 70.97 477 ILE Q CA 1
ATOM 8214 C C . ILE B 2 477 ? 202.361 297.917 226.906 1.00 75.59 477 ILE Q C 1
ATOM 8215 O O . ILE B 2 477 ? 202.284 298.729 225.977 1.00 82.51 477 ILE Q O 1
ATOM 8220 N N . SER B 2 478 ? 201.385 297.073 227.217 1.00 73.86 478 SER Q N 1
ATOM 8221 C CA . SER B 2 478 ? 200.098 297.076 226.542 1.00 72.60 478 SER Q CA 1
ATOM 8222 C C . SER B 2 478 ? 199.053 297.666 227.475 1.00 76.53 478 SER Q C 1
ATOM 8223 O O . SER B 2 478 ? 198.913 297.221 228.617 1.00 82.45 478 SER Q O 1
ATOM 8226 N N . ILE B 2 479 ? 198.326 298.667 226.987 1.00 80.65 479 ILE Q N 1
ATOM 8227 C CA . ILE B 2 479 ? 197.383 299.431 227.795 1.00 79.90 479 ILE Q CA 1
ATOM 8228 C C . ILE B 2 479 ? 195.985 299.224 227.236 1.00 79.76 479 ILE Q C 1
ATOM 8229 O O . ILE B 2 479 ? 195.762 299.388 226.031 1.00 83.35 479 ILE Q O 1
ATOM 8234 N N . ASN B 2 480 ? 195.050 298.861 228.107 1.00 78.83 480 ASN Q N 1
ATOM 8235 C CA . ASN B 2 480 ? 193.659 298.646 227.736 1.00 79.07 480 ASN Q CA 1
ATOM 8236 C C . ASN B 2 480 ? 192.794 299.692 228.419 1.00 84.53 480 ASN Q C 1
ATOM 8237 O O . ASN B 2 480 ? 192.867 299.863 229.640 1.00 86.41 480 ASN Q O 1
ATOM 8242 N N . PHE B 2 481 ? 191.979 300.389 227.633 1.00 86.80 481 PHE Q N 1
ATOM 8243 C CA . PHE B 2 481 ? 191.135 301.415 228.228 1.00 81.91 481 PHE Q CA 1
ATOM 8244 C C . PHE B 2 481 ? 189.695 300.935 228.329 1.00 82.71 481 PHE Q C 1
ATOM 8245 O O . PHE B 2 481 ? 189.210 300.235 227.433 1.00 87.48 481 PHE Q O 1
ATOM 8253 N N . PRO B 2 482 ? 188.988 301.284 229.395 1.00 82.02 482 PRO Q N 1
ATOM 8254 C CA . PRO B 2 482 ? 187.557 300.982 229.471 1.00 84.13 482 PRO Q CA 1
ATOM 8255 C C . PRO B 2 482 ? 186.753 301.957 228.622 1.00 89.31 482 PRO Q C 1
ATOM 8256 O O . PRO B 2 482 ? 187.245 302.993 228.173 1.00 90.57 482 PRO Q O 1
ATOM 8260 N N . LEU B 2 483 ? 185.484 301.603 228.405 1.00 92.16 483 LEU Q N 1
ATOM 8261 C CA . LEU B 2 483 ? 184.592 302.476 227.650 1.00 91.03 483 LEU Q CA 1
ATOM 8262 C C . LEU B 2 483 ? 184.202 303.720 228.436 1.00 87.56 483 LEU Q C 1
ATOM 8263 O O . LEU B 2 483 ? 183.733 304.695 227.838 1.00 89.36 483 LEU Q O 1
ATOM 8268 N N . ASN B 2 484 ? 184.384 303.713 229.756 1.00 92.15 484 ASN Q N 1
ATOM 8269 C CA . ASN B 2 484 ? 184.116 304.871 230.594 1.00 96.12 484 ASN Q CA 1
ATOM 8270 C C . ASN B 2 484 ? 185.386 305.630 230.957 1.00 96.08 484 ASN Q C 1
ATOM 8271 O O . ASN B 2 484 ? 185.360 306.473 231.856 1.00 96.44 484 ASN Q O 1
ATOM 8276 N N . TYR B 2 485 ? 186.496 305.331 230.294 1.00 96.64 485 TYR Q N 1
ATOM 8277 C CA . TYR B 2 485 ? 187.697 306.132 230.463 1.00 99.09 485 TYR Q CA 1
ATOM 8278 C C . TYR B 2 485 ? 187.469 307.531 229.896 1.00 103.58 485 TYR Q C 1
ATOM 8279 O O . TYR B 2 485 ? 186.901 307.674 228.808 1.00 105.51 485 TYR Q O 1
ATOM 8288 N N . PRO B 2 486 ? 187.898 308.587 230.600 1.00 104.00 486 PRO Q N 1
ATOM 8289 C CA . PRO B 2 486 ? 188.563 308.599 231.903 1.00 101.29 486 PRO Q CA 1
ATOM 8290 C C . PRO B 2 486 ? 187.665 309.014 233.060 1.00 101.03 486 PRO Q C 1
ATOM 8291 O O . PRO B 2 486 ? 188.064 309.868 233.847 1.00 104.36 486 PRO Q O 1
ATOM 8295 N N . ASN B 2 487 ? 186.462 308.464 233.202 1.00 110.63 487 ASN Q N 1
ATOM 8296 C CA . ASN B 2 487 ? 185.639 308.811 234.348 1.00 114.72 487 ASN Q CA 1
ATOM 8297 C C . ASN B 2 487 ? 186.193 308.162 235.616 1.00 115.47 487 ASN Q C 1
ATOM 8298 O O . ASN B 2 487 ? 187.062 307.285 235.573 1.00 116.37 487 ASN Q O 1
ATOM 8303 N N . LYS B 2 488 ? 185.686 308.620 236.757 1.00 124.91 488 LYS Q N 1
ATOM 8304 C CA . LYS B 2 488 ? 186.156 308.126 238.045 1.00 126.32 488 LYS Q CA 1
ATOM 8305 C C . LYS B 2 488 ? 185.749 306.671 238.250 1.00 128.50 488 LYS Q C 1
ATOM 8306 O O . LYS B 2 488 ? 184.622 306.272 237.943 1.00 126.79 488 LYS Q O 1
ATOM 8312 N N . GLY B 2 489 ? 186.682 305.877 238.773 1.00 132.13 489 GLY Q N 1
ATOM 8313 C CA . GLY B 2 489 ? 186.452 304.466 238.995 1.00 130.19 489 GLY Q CA 1
ATOM 8314 C C . GLY B 2 489 ? 186.709 303.573 237.802 1.00 129.43 489 GLY Q C 1
ATOM 8315 O O . GLY B 2 489 ? 186.471 302.360 237.899 1.00 129.70 489 GLY Q O 1
ATOM 8316 N N . ASP B 2 490 ? 187.185 304.119 236.684 1.00 118.81 490 ASP Q N 1
ATOM 8317 C CA . ASP B 2 490 ? 187.461 303.345 235.474 1.00 117.57 490 ASP Q CA 1
ATOM 8318 C C . ASP B 2 490 ? 188.875 303.652 234.994 1.00 119.07 490 ASP Q C 1
ATOM 8319 O O . ASP B 2 490 ? 189.068 304.434 234.054 1.00 119.35 490 ASP Q O 1
ATOM 8324 N N . PRO B 2 491 ? 189.887 303.055 235.618 1.00 111.08 491 PRO Q N 1
ATOM 8325 C CA . PRO B 2 491 ? 191.268 303.321 235.215 1.00 108.35 491 PRO Q CA 1
ATOM 8326 C C . PRO B 2 491 ? 191.666 302.455 234.033 1.00 107.46 491 PRO Q C 1
ATOM 8327 O O . PRO B 2 491 ? 191.018 301.436 233.756 1.00 107.87 491 PRO Q O 1
ATOM 8331 N N . PRO B 2 492 ? 192.714 302.831 233.301 1.00 96.65 492 PRO Q N 1
ATOM 8332 C CA . PRO B 2 492 ? 193.236 301.937 232.264 1.00 95.92 492 PRO Q CA 1
ATOM 8333 C C . PRO B 2 492 ? 193.945 300.739 232.872 1.00 94.71 492 PRO Q C 1
ATOM 8334 O O . PRO B 2 492 ? 194.479 300.797 233.982 1.00 96.27 492 PRO Q O 1
ATOM 8338 N N . LYS B 2 493 ? 193.949 299.642 232.124 1.00 98.95 493 LYS Q N 1
ATOM 8339 C CA . LYS B 2 493 ? 194.600 298.409 232.545 1.00 100.05 493 LYS Q CA 1
ATOM 8340 C C . LYS B 2 493 ? 195.959 298.312 231.863 1.00 102.92 493 LYS Q C 1
ATOM 8341 O O . LYS B 2 493 ? 196.038 298.309 230.630 1.00 103.98 493 LYS Q O 1
ATOM 8347 N N . PHE B 2 494 ? 197.016 298.228 232.661 1.00 96.50 494 PHE Q N 1
ATOM 8348 C CA . PHE B 2 494 ? 198.379 298.152 232.158 1.00 91.32 494 PHE Q CA 1
ATOM 8349 C C . PHE B 2 494 ? 198.877 296.715 232.251 1.00 95.46 494 PHE Q C 1
ATOM 8350 O O . PHE B 2 494 ? 198.827 296.106 233.324 1.00 98.43 494 PHE Q O 1
ATOM 8358 N N . THR B 2 495 ? 199.337 296.173 231.126 1.00 85.80 495 THR Q N 1
ATOM 8359 C CA . THR B 2 495 ? 199.969 294.860 231.087 1.00 83.25 495 THR Q CA 1
ATOM 8360 C C . THR B 2 495 ? 201.334 295.004 230.434 1.00 81.71 495 THR Q C 1
ATOM 8361 O O . THR B 2 495 ? 201.437 295.515 229.315 1.00 84.16 495 THR Q O 1
ATOM 8365 N N . ILE B 2 496 ? 202.373 294.555 231.129 1.00 81.05 496 ILE Q N 1
ATOM 8366 C CA . ILE B 2 496 ? 203.743 294.614 230.634 1.00 79.27 496 ILE Q CA 1
ATOM 8367 C C . ILE B 2 496 ? 204.124 293.234 230.120 1.00 79.63 496 ILE Q C 1
ATOM 8368 O O . ILE B 2 496 ? 203.865 292.224 230.787 1.00 83.28 496 ILE Q O 1
ATOM 8373 N N . GLU B 2 497 ? 204.709 293.189 228.924 1.00 73.46 497 GLU Q N 1
ATOM 8374 C CA . GLU B 2 497 ? 205.139 291.926 228.338 1.00 74.04 497 GLU Q CA 1
ATOM 8375 C C . GLU B 2 497 ? 206.260 291.310 229.170 1.00 82.85 497 GLU Q C 1
ATOM 8376 O O . GLU B 2 497 ? 207.084 292.023 229.752 1.00 83.97 497 GLU Q O 1
ATOM 8382 N N . GLU B 2 498 ? 206.269 289.979 229.243 1.00 90.58 498 GLU Q N 1
ATOM 8383 C CA . GLU B 2 498 ? 207.248 289.244 230.040 1.00 87.94 498 GLU Q CA 1
ATOM 8384 C C . GLU B 2 498 ? 208.637 289.420 229.442 1.00 85.12 498 GLU Q C 1
ATOM 8385 O O . GLU B 2 498 ? 208.911 288.946 228.335 1.00 86.57 498 GLU Q O 1
ATOM 8391 N N . ASN B 2 499 ? 209.514 290.099 230.173 1.00 84.78 499 ASN Q N 1
ATOM 8392 C CA . ASN B 2 499 ? 210.861 290.408 229.718 1.00 85.51 499 ASN Q CA 1
ATOM 8393 C C . ASN B 2 499 ? 211.872 289.682 230.592 1.00 86.91 499 ASN Q C 1
ATOM 8394 O O . ASN B 2 499 ? 211.760 289.696 231.823 1.00 86.84 499 ASN Q O 1
ATOM 8399 N N . SER B 2 500 ? 212.855 289.043 229.952 1.00 85.39 500 SER Q N 1
ATOM 8400 C CA . SER B 2 500 ? 213.913 288.379 230.703 1.00 81.78 500 SER Q CA 1
ATOM 8401 C C . SER B 2 500 ? 214.838 289.384 231.372 1.00 79.60 500 SER Q C 1
ATOM 8402 O O . SER B 2 500 ? 215.400 289.094 232.433 1.00 83.64 500 SER Q O 1
ATOM 8405 N N . ASN B 2 501 ? 215.008 290.563 230.772 1.00 81.17 501 ASN Q N 1
ATOM 8406 C CA . ASN B 2 501 ? 215.888 291.572 231.342 1.00 83.06 501 ASN Q CA 1
ATOM 8407 C C . ASN B 2 501 ? 215.277 292.255 232.558 1.00 83.39 501 ASN Q C 1
ATOM 8408 O O . ASN B 2 501 ? 216.013 292.845 233.354 1.00 87.27 501 ASN Q O 1
ATOM 8413 N N . LEU B 2 502 ? 213.961 292.181 232.726 1.00 78.62 502 LEU Q N 1
ATOM 8414 C CA . LEU B 2 502 ? 213.271 292.861 233.811 1.00 81.63 502 LEU Q CA 1
ATOM 8415 C C . LEU B 2 502 ? 212.979 291.878 234.934 1.00 80.22 502 LEU Q C 1
ATOM 8416 O O . LEU B 2 502 ? 212.363 290.832 234.707 1.00 79.11 502 LEU Q O 1
ATOM 8421 N N . THR B 2 503 ? 213.423 292.215 236.141 1.00 93.80 503 THR Q N 1
ATOM 8422 C CA . THR B 2 503 ? 213.151 291.384 237.302 1.00 97.60 503 THR Q CA 1
ATOM 8423 C C . THR B 2 503 ? 211.685 291.502 237.711 1.00 97.94 503 THR Q C 1
ATOM 8424 O O . THR B 2 503 ? 211.009 292.495 237.426 1.00 98.66 503 THR Q O 1
ATOM 8428 N N . MET B 2 504 ? 211.197 290.460 238.388 1.00 108.70 504 MET Q N 1
ATOM 8429 C CA . MET B 2 504 ? 209.780 290.388 238.733 1.00 109.98 504 MET Q CA 1
ATOM 8430 C C . MET B 2 504 ? 209.409 291.416 239.796 1.00 109.06 504 MET Q C 1
ATOM 8431 O O . MET B 2 504 ? 208.302 291.967 239.771 1.00 111.99 504 MET Q O 1
ATOM 8436 N N . SER B 2 505 ? 210.316 291.679 240.742 1.00 108.81 505 SER Q N 1
ATOM 8437 C CA . SER B 2 505 ? 210.049 292.682 241.767 1.00 112.21 505 SER Q CA 1
ATOM 8438 C C . SER B 2 505 ? 209.972 294.080 241.168 1.00 111.09 505 SER Q C 1
ATOM 8439 O O . SER B 2 505 ? 209.074 294.860 241.512 1.00 111.68 505 SER Q O 1
ATOM 8442 N N . LYS B 2 506 ? 210.891 294.407 240.256 1.00 100.02 506 LYS Q N 1
ATOM 8443 C CA . LYS B 2 506 ? 210.856 295.708 239.597 1.00 101.36 506 LYS Q CA 1
ATOM 8444 C C . LYS B 2 506 ? 209.638 295.832 238.692 1.00 103.76 506 LYS Q C 1
ATOM 8445 O O . LYS B 2 506 ? 209.041 296.911 238.592 1.00 106.22 506 LYS Q O 1
ATOM 8451 N N . ARG B 2 507 ? 209.253 294.734 238.032 1.00 103.32 507 ARG Q N 1
ATOM 8452 C CA . ARG B 2 507 ? 208.057 294.741 237.195 1.00 103.32 507 ARG Q CA 1
ATOM 8453 C C . ARG B 2 507 ? 206.801 294.978 238.025 1.00 104.11 507 ARG Q C 1
ATOM 8454 O O . ARG B 2 507 ? 205.924 295.756 237.632 1.00 105.90 507 ARG Q O 1
ATOM 8462 N N . GLN B 2 508 ? 206.708 294.325 239.188 1.00 103.82 508 GLN Q N 1
ATOM 8463 C CA . GLN B 2 508 ? 205.561 294.530 240.066 1.00 102.06 508 GLN Q CA 1
ATOM 8464 C C . GLN B 2 508 ? 205.543 295.942 240.634 1.00 101.22 508 GLN Q C 1
ATOM 8465 O O . GLN B 2 508 ? 204.471 296.538 240.781 1.00 105.84 508 GLN Q O 1
ATOM 8471 N N . GLU B 2 509 ? 206.719 296.494 240.953 1.00 100.56 509 GLU Q N 1
ATOM 8472 C CA . GLU B 2 509 ? 206.790 297.869 241.439 1.00 105.05 509 GLU Q CA 1
ATOM 8473 C C . GLU B 2 509 ? 206.350 298.863 240.371 1.00 105.44 509 GLU Q C 1
ATOM 8474 O O . GLU B 2 509 ? 205.600 299.806 240.664 1.00 107.06 509 GLU Q O 1
ATOM 8480 N N . ILE B 2 510 ? 206.789 298.655 239.127 1.00 95.81 510 ILE Q N 1
ATOM 8481 C CA . ILE B 2 510 ? 206.400 299.530 238.025 1.00 96.56 510 ILE Q CA 1
ATOM 8482 C C . ILE B 2 510 ? 204.901 299.436 237.766 1.00 96.81 510 ILE Q C 1
ATOM 8483 O O . ILE B 2 510 ? 204.228 300.457 237.574 1.00 100.02 510 ILE Q O 1
ATOM 8488 N N . LEU B 2 511 ? 204.351 298.217 237.782 1.00 95.61 511 LEU Q N 1
ATOM 8489 C CA . LEU B 2 511 ? 202.918 298.040 237.565 1.00 95.69 511 LEU Q CA 1
ATOM 8490 C C . LEU B 2 511 ? 202.097 298.667 238.684 1.00 95.76 511 LEU Q C 1
ATOM 8491 O O . LEU B 2 511 ? 201.058 299.290 238.424 1.00 98.70 511 LEU Q O 1
ATOM 8496 N N . SER B 2 512 ? 202.546 298.520 239.934 1.00 91.36 512 SER Q N 1
ATOM 8497 C CA . SER B 2 512 ? 201.829 299.116 241.059 1.00 90.72 512 SER Q CA 1
ATOM 8498 C C . SER B 2 512 ? 201.879 300.636 241.006 1.00 94.06 512 SER Q C 1
ATOM 8499 O O . SER B 2 512 ? 200.885 301.303 241.309 1.00 98.43 512 SER Q O 1
ATOM 8502 N N . ASN B 2 513 ? 203.022 301.203 240.610 1.00 92.33 513 ASN Q N 1
ATOM 8503 C CA . ASN B 2 513 ? 203.110 302.657 240.497 1.00 92.30 513 ASN Q CA 1
ATOM 8504 C C . ASN B 2 513 ? 202.277 303.179 239.332 1.00 95.62 513 ASN Q C 1
ATOM 8505 O O . ASN B 2 513 ? 201.691 304.263 239.423 1.00 99.02 513 ASN Q O 1
ATOM 8510 N N . LEU B 2 514 ? 202.206 302.419 238.232 1.00 96.62 514 LEU Q N 1
ATOM 8511 C CA . LEU B 2 514 ? 201.342 302.802 237.116 1.00 95.48 514 LEU Q CA 1
ATOM 8512 C C . LEU B 2 514 ? 199.874 302.768 237.519 1.00 94.40 514 LEU Q C 1
ATOM 8513 O O . LEU B 2 514 ? 199.103 303.665 237.156 1.00 95.15 514 LEU Q O 1
ATOM 8518 N N . ALA B 2 515 ? 199.474 301.740 238.274 1.00 96.72 515 ALA Q N 1
ATOM 8519 C CA . ALA B 2 515 ? 198.107 301.669 238.777 1.00 98.05 515 ALA Q CA 1
ATOM 8520 C C . ALA B 2 515 ? 197.817 302.805 239.749 1.00 96.41 515 ALA Q C 1
ATOM 8521 O O . ALA B 2 515 ? 196.716 303.370 239.739 1.00 98.77 515 ALA Q O 1
ATOM 8523 N N . THR B 2 516 ? 198.797 303.155 240.588 1.00 87.85 516 THR Q N 1
ATOM 8524 C CA . THR B 2 516 ? 198.638 304.274 241.511 1.00 88.53 516 THR Q CA 1
ATOM 8525 C C . THR B 2 516 ? 198.462 305.591 240.769 1.00 90.74 516 THR Q C 1
ATOM 8526 O O . THR B 2 516 ? 197.601 306.402 241.127 1.00 93.80 516 THR Q O 1
ATOM 8530 N N . ILE B 2 517 ? 199.259 305.810 239.718 1.00 91.73 517 ILE Q N 1
ATOM 8531 C CA . ILE B 2 517 ? 199.166 307.045 238.940 1.00 92.89 517 ILE Q CA 1
ATOM 8532 C C . ILE B 2 517 ? 197.830 307.119 238.210 1.00 95.57 517 ILE Q C 1
ATOM 8533 O O . ILE B 2 517 ? 197.174 308.170 238.192 1.00 95.98 517 ILE Q O 1
ATOM 8538 N N . GLY B 2 518 ? 197.394 306.000 237.620 1.00 105.47 518 GLY Q N 1
ATOM 8539 C CA . GLY B 2 518 ? 196.109 305.981 236.936 1.00 106.07 518 GLY Q CA 1
ATOM 8540 C C . GLY B 2 518 ? 194.934 306.201 237.872 1.00 106.63 518 GLY Q C 1
ATOM 8541 O O . GLY B 2 518 ? 193.992 306.925 237.538 1.00 108.92 518 GLY Q O 1
ATOM 8542 N N . GLN B 2 519 ? 194.982 305.595 239.062 1.00 107.86 519 GLN Q N 1
ATOM 8543 C CA . GLN B 2 519 ? 193.917 305.795 240.037 1.00 108.08 519 GLN Q CA 1
ATOM 8544 C C . GLN B 2 519 ? 193.928 307.214 240.588 1.00 109.42 519 GLN Q C 1
ATOM 8545 O O . GLN B 2 519 ? 192.867 307.783 240.873 1.00 113.03 519 GLN Q O 1
ATOM 8551 N N . LYS B 2 520 ? 195.114 307.808 240.744 1.00 105.03 520 LYS Q N 1
ATOM 8552 C CA . LYS B 2 520 ? 195.195 309.156 241.292 1.00 108.65 520 LYS Q CA 1
ATOM 8553 C C . LYS B 2 520 ? 194.761 310.204 240.278 1.00 106.90 520 LYS Q C 1
ATOM 8554 O O . LYS B 2 520 ? 194.206 311.238 240.663 1.00 107.46 520 LYS Q O 1
ATOM 8560 N N . TYR B 2 521 ? 195.001 309.964 238.990 1.00 102.72 521 TYR Q N 1
ATOM 8561 C CA . TYR B 2 521 ? 194.585 310.927 237.980 1.00 103.84 521 TYR Q CA 1
ATOM 8562 C C . TYR B 2 521 ? 193.152 310.717 237.508 1.00 105.07 521 TYR Q C 1
ATOM 8563 O O . TYR B 2 521 ? 192.522 311.670 237.040 1.00 106.83 521 TYR Q O 1
ATOM 8572 N N . THR B 2 522 ? 192.619 309.498 237.614 1.00 112.88 522 THR Q N 1
ATOM 8573 C CA . THR B 2 522 ? 191.203 309.290 237.340 1.00 114.44 522 THR Q CA 1
ATOM 8574 C C . THR B 2 522 ? 190.309 309.709 238.501 1.00 114.39 522 THR Q C 1
ATOM 8575 O O . THR B 2 522 ? 189.095 309.834 238.308 1.00 113.19 522 THR Q O 1
ATOM 8579 N N . ASP B 2 523 ? 190.875 309.918 239.691 1.00 117.67 523 ASP Q N 1
ATOM 8580 C CA . ASP B 2 523 ? 190.079 310.400 240.813 1.00 119.91 523 ASP Q CA 1
ATOM 8581 C C . ASP B 2 523 ? 189.627 311.838 240.596 1.00 120.01 523 ASP Q C 1
ATOM 8582 O O . ASP B 2 523 ? 188.549 312.227 241.058 1.00 120.48 523 ASP Q O 1
ATOM 8587 N N . SER B 2 524 ? 190.432 312.635 239.897 1.00 111.27 524 SER Q N 1
ATOM 8588 C CA . SER B 2 524 ? 190.069 313.991 239.519 1.00 111.00 524 SER Q CA 1
ATOM 8589 C C . SER B 2 524 ? 189.386 314.051 238.161 1.00 111.07 524 SER Q C 1
ATOM 8590 O O . SER B 2 524 ? 189.137 315.152 237.659 1.00 109.85 524 SER Q O 1
ATOM 8593 N N . ASN B 2 525 ? 189.096 312.885 237.566 1.00 111.44 525 ASN Q N 1
ATOM 8594 C CA . ASN B 2 525 ? 188.462 312.752 236.248 1.00 108.25 525 ASN Q CA 1
ATOM 8595 C C . ASN B 2 525 ? 189.267 313.458 235.159 1.00 107.62 525 ASN Q C 1
ATOM 8596 O O . ASN B 2 525 ? 188.711 314.064 234.242 1.00 110.63 525 ASN Q O 1
ATOM 8601 N N . LEU B 2 526 ? 190.587 313.375 235.264 1.00 99.77 526 LEU Q N 1
ATOM 8602 C CA . LEU B 2 526 ? 191.504 313.868 234.253 1.00 100.03 526 LEU Q CA 1
ATOM 8603 C C . LEU B 2 526 ? 192.006 312.691 233.420 1.00 98.24 526 LEU Q C 1
ATOM 8604 O O . LEU B 2 526 ? 191.534 311.558 233.558 1.00 98.52 526 LEU Q O 1
ATOM 8609 N N . TYR B 2 527 ? 192.971 312.961 232.552 1.00 90.21 527 TYR Q N 1
ATOM 8610 C CA . TYR B 2 527 ? 193.516 311.955 231.651 1.00 94.08 527 TYR Q CA 1
ATOM 8611 C C . TYR B 2 527 ? 194.845 311.445 232.192 1.00 96.56 527 TYR Q C 1
ATOM 8612 O O . TYR B 2 527 ? 195.693 312.237 232.615 1.00 96.59 527 TYR Q O 1
ATOM 8621 N N . CYS B 2 528 ? 195.023 310.116 232.185 1.00 98.00 528 CYS Q N 1
ATOM 8622 C CA . CYS B 2 528 ? 196.241 309.479 232.696 1.00 92.63 528 CYS Q CA 1
ATOM 8623 C C . CYS B 2 528 ? 196.845 308.602 231.606 1.00 94.84 528 CYS Q C 1
ATOM 8624 O O . CYS B 2 528 ? 196.606 307.395 231.534 1.00 99.25 528 CYS Q O 1
ATOM 8627 N N . LEU B 2 529 ? 197.642 309.221 230.743 1.00 85.74 529 LEU Q N 1
ATOM 8628 C CA . LEU B 2 529 ? 198.552 308.491 229.876 1.00 88.82 529 LEU Q CA 1
ATOM 8629 C C . LEU B 2 529 ? 199.894 309.184 229.715 1.00 91.10 529 LEU Q C 1
ATOM 8630 O O . LEU B 2 529 ? 200.895 308.502 229.462 1.00 93.32 529 LEU Q O 1
ATOM 8635 N N . GLU B 2 530 ? 199.957 310.501 229.885 1.00 95.35 530 GLU Q N 1
ATOM 8636 C CA . GLU B 2 530 ? 201.192 311.275 229.875 1.00 91.94 530 GLU Q CA 1
ATOM 8637 C C . GLU B 2 530 ? 201.956 311.170 231.201 1.00 91.05 530 GLU Q C 1
ATOM 8638 O O . GLU B 2 530 ? 203.183 311.006 231.151 1.00 93.20 530 GLU Q O 1
ATOM 8644 N N . PRO B 2 531 ? 201.327 311.267 232.392 1.00 93.01 531 PRO Q N 1
ATOM 8645 C CA . PRO B 2 531 ? 202.093 310.954 233.615 1.00 92.91 531 PRO Q CA 1
ATOM 8646 C C . PRO B 2 531 ? 202.604 309.527 233.674 1.00 90.67 531 PRO Q C 1
ATOM 8647 O O . PRO B 2 531 ? 203.720 309.308 234.157 1.00 91.31 531 PRO Q O 1
ATOM 8651 N N . CYS B 2 532 ? 201.843 308.558 233.161 1.00 97.06 532 CYS Q N 1
ATOM 8652 C CA . CYS B 2 532 ? 202.292 307.168 233.166 1.00 99.83 532 CYS Q CA 1
ATOM 8653 C C . CYS B 2 532 ? 203.512 306.977 232.273 1.00 101.30 532 CYS Q C 1
ATOM 8654 O O . CYS B 2 532 ? 204.509 306.368 232.689 1.00 105.51 532 CYS Q O 1
ATOM 8657 N N . ILE B 2 533 ? 203.458 307.511 231.051 1.00 84.64 533 ILE Q N 1
ATOM 8658 C CA . ILE B 2 533 ? 204.571 307.372 230.117 1.00 83.97 533 ILE Q CA 1
ATOM 8659 C C . ILE B 2 533 ? 205.788 308.140 230.617 1.00 85.15 533 ILE Q C 1
ATOM 8660 O O . ILE B 2 533 ? 206.911 307.625 230.597 1.00 84.47 533 ILE Q O 1
ATOM 8665 N N . ARG B 2 534 ? 205.581 309.356 231.130 1.00 97.87 534 ARG Q N 1
ATOM 8666 C CA . ARG B 2 534 ? 206.686 310.112 231.709 1.00 99.11 534 ARG Q CA 1
ATOM 8667 C C . ARG B 2 534 ? 207.219 309.476 232.990 1.00 96.12 534 ARG Q C 1
ATOM 8668 O O . ARG B 2 534 ? 208.336 309.803 233.405 1.00 98.54 534 ARG Q O 1
ATOM 8676 N N . PHE B 2 535 ? 206.454 308.583 233.623 1.00 85.93 535 PHE Q N 1
ATOM 8677 C CA . PHE B 2 535 ? 206.996 307.828 234.743 1.00 87.36 535 PHE Q CA 1
ATOM 8678 C C . PHE B 2 535 ? 207.839 306.649 234.276 1.00 86.40 535 PHE Q C 1
ATOM 8679 O O . PHE B 2 535 ? 208.880 306.359 234.880 1.00 92.67 535 PHE Q O 1
ATOM 8687 N N . VAL B 2 536 ? 207.398 305.949 233.224 1.00 77.44 536 VAL Q N 1
ATOM 8688 C CA . VAL B 2 536 ? 208.063 304.709 232.822 1.00 80.73 536 VAL Q CA 1
ATOM 8689 C C . VAL B 2 536 ? 209.479 304.986 232.325 1.00 84.66 536 VAL Q C 1
ATOM 8690 O O . VAL B 2 536 ? 210.437 304.323 232.740 1.00 88.03 536 VAL Q O 1
ATOM 8694 N N . LEU B 2 537 ? 209.647 305.982 231.463 1.00 87.96 537 LEU Q N 1
ATOM 8695 C CA . LEU B 2 537 ? 210.972 306.473 231.104 1.00 89.84 537 LEU Q CA 1
ATOM 8696 C C . LEU B 2 537 ? 211.146 307.877 231.662 1.00 90.90 537 LEU Q C 1
ATOM 8697 O O . LEU B 2 537 ? 210.251 308.718 231.536 1.00 92.29 537 LEU Q O 1
ATOM 8702 N N . GLY B 2 538 ? 212.292 308.120 232.293 1.00 93.33 538 GLY Q N 1
ATOM 8703 C CA . GLY B 2 538 ? 212.534 309.386 232.951 1.00 94.38 538 GLY Q CA 1
ATOM 8704 C C . GLY B 2 538 ? 212.033 309.396 234.381 1.00 94.51 538 GLY Q C 1
ATOM 8705 O O . GLY B 2 538 ? 212.196 308.413 235.107 1.00 89.98 538 GLY Q O 1
ATOM 8706 N N . GLU B 2 539 ? 211.422 310.501 234.795 1.00 98.74 539 GLU Q N 1
ATOM 8707 C CA . GLU B 2 539 ? 210.888 310.615 236.145 1.00 96.07 539 GLU Q CA 1
ATOM 8708 C C . GLU B 2 539 ? 209.615 309.794 236.300 1.00 95.17 539 GLU Q C 1
ATOM 8709 O O . GLU B 2 539 ? 209.667 308.606 236.619 1.00 95.58 539 GLU Q O 1
ATOM 8715 N N . ILE C 3 99 ? 247.659 338.675 133.362 1.00 120.02 99 ILE W N 1
ATOM 8716 C CA . ILE C 3 99 ? 246.715 339.748 133.070 1.00 122.29 99 ILE W CA 1
ATOM 8717 C C . ILE C 3 99 ? 246.848 340.860 134.105 1.00 122.28 99 ILE W C 1
ATOM 8718 O O . ILE C 3 99 ? 246.596 340.650 135.292 1.00 121.94 99 ILE W O 1
ATOM 8723 N N . LYS C 3 100 ? 247.242 342.043 133.644 1.00 122.53 100 LYS W N 1
ATOM 8724 C CA . LYS C 3 100 ? 247.444 343.178 134.530 1.00 122.02 100 LYS W CA 1
ATOM 8725 C C . LYS C 3 100 ? 246.111 343.776 134.966 1.00 121.53 100 LYS W C 1
ATOM 8726 O O . LYS C 3 100 ? 245.096 343.665 134.272 1.00 120.11 100 LYS W O 1
ATOM 8732 N N . ALA C 3 101 ? 246.126 344.415 136.131 1.00 119.17 101 ALA W N 1
ATOM 8733 C CA . ALA C 3 101 ? 244.973 345.136 136.652 1.00 119.94 101 ALA W CA 1
ATOM 8734 C C . ALA C 3 101 ? 245.095 346.612 136.297 1.00 118.15 101 ALA W C 1
ATOM 8735 O O . ALA C 3 101 ? 246.171 347.204 136.423 1.00 118.95 101 ALA W O 1
ATOM 8737 N N . TYR C 3 102 ? 243.989 347.200 135.848 1.00 107.17 102 TYR W N 1
ATOM 8738 C CA . TYR C 3 102 ? 243.985 348.530 135.248 1.00 103.96 102 TYR W CA 1
ATOM 8739 C C . TYR C 3 102 ? 243.273 349.497 136.184 1.00 108.94 102 TYR W C 1
ATOM 8740 O O . TYR C 3 102 ? 242.046 349.452 136.311 1.00 114.25 102 TYR W O 1
ATOM 8749 N N . GLN C 3 103 ? 244.042 350.371 136.829 1.00 114.94 103 GLN W N 1
ATOM 8750 C CA . GLN C 3 103 ? 243.470 351.362 137.731 1.00 112.21 103 GLN W CA 1
ATOM 8751 C C . GLN C 3 103 ? 242.687 352.407 136.946 1.00 112.53 103 GLN W C 1
ATOM 8752 O O . GLN C 3 103 ? 243.113 352.855 135.878 1.00 112.70 103 GLN W O 1
ATOM 8758 N N . ALA C 3 104 ? 241.529 352.796 137.481 1.00 113.42 104 ALA W N 1
ATOM 8759 C CA . ALA C 3 104 ? 240.646 353.715 136.782 1.00 113.60 104 ALA W CA 1
ATOM 8760 C C . ALA C 3 104 ? 239.857 354.532 137.792 1.00 111.98 104 ALA W C 1
ATOM 8761 O O . ALA C 3 104 ? 239.737 354.164 138.963 1.00 111.21 104 ALA W O 1
ATOM 8763 N N . GLU C 3 105 ? 239.320 355.652 137.321 1.00 120.49 105 GLU W N 1
ATOM 8764 C CA . GLU C 3 105 ? 238.515 356.535 138.148 1.00 121.69 105 GLU W CA 1
ATOM 8765 C C . GLU C 3 105 ? 237.052 356.100 138.077 1.00 121.78 105 GLU W C 1
ATOM 8766 O O . GLU C 3 105 ? 236.722 355.031 137.555 1.00 124.24 105 GLU W O 1
ATOM 8772 N N . LEU C 3 106 ? 236.152 356.928 138.599 1.00 118.06 106 LEU W N 1
ATOM 8773 C CA . LEU C 3 106 ? 234.732 356.617 138.591 1.00 120.05 106 LEU W CA 1
ATOM 8774 C C . LEU C 3 106 ? 233.935 357.848 138.184 1.00 118.20 106 LEU W C 1
ATOM 8775 O O . LEU C 3 106 ? 234.283 358.974 138.548 1.00 118.06 106 LEU W O 1
ATOM 8780 N N . GLY C 3 107 ? 232.875 357.623 137.423 1.00 115.91 107 GLY W N 1
ATOM 8781 C CA . GLY C 3 107 ? 231.970 358.691 137.040 1.00 116.69 107 GLY W CA 1
ATOM 8782 C C . GLY C 3 107 ? 230.591 358.135 136.780 1.00 117.51 107 GLY W C 1
ATOM 8783 O O . GLY C 3 107 ? 230.434 356.975 136.384 1.00 118.00 107 GLY W O 1
ATOM 8784 N N . TYR C 3 108 ? 229.581 358.966 137.011 1.00 108.30 108 TYR W N 1
ATOM 8785 C CA . TYR C 3 108 ? 228.191 358.581 136.817 1.00 105.97 108 TYR W CA 1
ATOM 8786 C C . TYR C 3 108 ? 227.572 359.405 135.695 1.00 107.45 108 TYR W C 1
ATOM 8787 O O . TYR C 3 108 ? 228.103 360.439 135.282 1.00 109.13 108 TYR W O 1
ATOM 8796 N N . HIS C 3 109 ? 226.429 358.930 135.207 1.00 109.84 109 HIS W N 1
ATOM 8797 C CA . HIS C 3 109 ? 225.684 359.641 134.178 1.00 110.93 109 HIS W CA 1
ATOM 8798 C C . HIS C 3 109 ? 224.217 359.254 134.280 1.00 111.31 109 HIS W C 1
ATOM 8799 O O . HIS C 3 109 ? 223.851 358.288 134.951 1.00 111.85 109 HIS W O 1
ATOM 8806 N N . GLU C 3 110 ? 223.376 360.033 133.606 1.00 130.03 110 GLU W N 1
ATOM 8807 C CA . GLU C 3 110 ? 221.940 359.812 133.597 1.00 131.25 110 GLU W CA 1
ATOM 8808 C C . GLU C 3 110 ? 221.545 358.920 132.425 1.00 130.12 110 GLU W C 1
ATOM 8809 O O . GLU C 3 110 ? 222.316 358.690 131.491 1.00 127.39 110 GLU W O 1
ATOM 8815 N N . SER C 3 111 ? 220.311 358.414 132.488 1.00 136.37 111 SER W N 1
ATOM 8816 C CA . SER C 3 111 ? 219.809 357.501 131.468 1.00 137.75 111 SER W CA 1
ATOM 8817 C C . SER C 3 111 ? 219.490 358.196 130.152 1.00 137.73 111 SER W C 1
ATOM 8818 O O . SER C 3 111 ? 219.303 357.510 129.143 1.00 137.76 111 SER W O 1
ATOM 8821 N N . ARG C 3 112 ? 219.427 359.528 130.136 1.00 138.61 112 ARG W N 1
ATOM 8822 C CA . ARG C 3 112 ? 219.121 360.254 128.908 1.00 139.57 112 ARG W CA 1
ATOM 8823 C C . ARG C 3 112 ? 220.280 360.261 127.921 1.00 139.60 112 ARG W C 1
ATOM 8824 O O . ARG C 3 112 ? 220.074 360.623 126.758 1.00 139.31 112 ARG W O 1
ATOM 8832 N N . PHE C 3 113 ? 221.481 359.875 128.348 1.00 141.72 113 PHE W N 1
ATOM 8833 C CA . PHE C 3 113 ? 222.646 359.866 127.474 1.00 142.62 113 PHE W CA 1
ATOM 8834 C C . PHE C 3 113 ? 223.037 358.474 127.001 1.00 141.68 113 PHE W C 1
ATOM 8835 O O . PHE C 3 113 ? 223.617 358.345 125.918 1.00 141.83 113 PHE W O 1
ATOM 8843 N N . SER C 3 114 ? 222.740 357.434 127.776 1.00 134.84 114 SER W N 1
ATOM 8844 C CA . SER C 3 114 ? 223.092 356.078 127.382 1.00 135.71 114 SER W CA 1
ATOM 8845 C C . SER C 3 114 ? 222.086 355.099 127.969 1.00 136.37 114 SER W C 1
ATOM 8846 O O . SER C 3 114 ? 221.395 355.396 128.946 1.00 134.83 114 SER W O 1
ATOM 8849 N N . GLU C 3 115 ? 222.017 353.919 127.353 1.00 137.59 115 GLU W N 1
ATOM 8850 C CA . GLU C 3 115 ? 221.148 352.846 127.814 1.00 137.76 115 GLU W CA 1
ATOM 8851 C C . GLU C 3 115 ? 221.906 351.674 128.422 1.00 136.52 115 GLU W C 1
ATOM 8852 O O . GLU C 3 115 ? 221.272 350.782 128.995 1.00 137.17 115 GLU W O 1
ATOM 8858 N N . ASN C 3 116 ? 223.233 351.653 128.317 1.00 119.97 116 ASN W N 1
ATOM 8859 C CA . ASN C 3 116 ? 224.027 350.577 128.883 1.00 118.67 116 ASN W CA 1
ATOM 8860 C C . ASN C 3 116 ? 224.211 350.790 130.384 1.00 117.89 116 ASN W C 1
ATOM 8861 O O . ASN C 3 116 ? 223.791 351.801 130.953 1.00 118.20 116 ASN W O 1
ATOM 8866 N N . LEU C 3 117 ? 224.843 349.817 131.039 1.00 112.51 117 LEU W N 1
ATOM 8867 C CA . LEU C 3 117 ? 225.082 349.878 132.477 1.00 114.81 117 LEU W CA 1
ATOM 8868 C C . LEU C 3 117 ? 226.460 350.441 132.803 1.00 115.80 117 LEU W C 1
ATOM 8869 O O . LEU C 3 117 ? 226.572 351.469 133.478 1.00 117.40 117 LEU W O 1
ATOM 8874 N N . VAL C 3 118 ? 227.517 349.783 132.336 1.00 109.90 118 VAL W N 1
ATOM 8875 C CA . VAL C 3 118 ? 228.892 350.207 132.575 1.00 109.88 118 VAL W CA 1
ATOM 8876 C C . VAL C 3 118 ? 229.553 350.447 131.228 1.00 111.13 118 VAL W C 1
ATOM 8877 O O . VAL C 3 118 ? 229.543 349.565 130.360 1.00 110.31 118 VAL W O 1
ATOM 8881 N N . MET C 3 119 ? 230.128 351.635 131.055 1.00 122.60 119 MET W N 1
ATOM 8882 C CA . MET C 3 119 ? 230.793 352.012 129.815 1.00 121.50 119 MET W CA 1
ATOM 8883 C C . MET C 3 119 ? 232.248 352.360 130.087 1.00 122.69 119 MET W C 1
ATOM 8884 O O . MET C 3 119 ? 232.566 353.024 131.080 1.00 121.26 119 MET W O 1
ATOM 8889 N N . LEU C 3 120 ? 233.124 351.906 129.201 1.00 123.06 120 LEU W N 1
ATOM 8890 C CA . LEU C 3 120 ? 234.548 352.199 129.246 1.00 123.21 120 LEU W CA 1
ATOM 8891 C C . LEU C 3 120 ? 234.933 353.023 128.022 1.00 125.87 120 LEU W C 1
ATOM 8892 O O . LEU C 3 120 ? 234.088 353.419 127.216 1.00 126.20 120 LEU W O 1
ATOM 8897 N N . ASN C 3 121 ? 236.230 353.282 127.890 1.00 133.16 121 ASN W N 1
ATOM 8898 C CA . ASN C 3 121 ? 236.792 353.925 126.712 1.00 132.67 121 ASN W CA 1
ATOM 8899 C C . ASN C 3 121 ? 237.638 352.900 125.969 1.00 134.99 121 ASN W C 1
ATOM 8900 O O . ASN C 3 121 ? 238.590 352.353 126.534 1.00 135.09 121 ASN W O 1
ATOM 8905 N N . LEU C 3 122 ? 237.283 352.639 124.708 1.00 133.30 122 LEU W N 1
ATOM 8906 C CA . LEU C 3 122 ? 238.075 351.717 123.901 1.00 132.83 122 LEU W CA 1
ATOM 8907 C C . LEU C 3 122 ? 239.395 352.346 123.475 1.00 131.43 122 LEU W C 1
ATOM 8908 O O . LEU C 3 122 ? 240.362 351.627 123.197 1.00 129.73 122 LEU W O 1
ATOM 8913 N N . VAL C 3 123 ? 239.448 353.676 123.408 1.00 128.96 123 VAL W N 1
ATOM 8914 C CA . VAL C 3 123 ? 240.709 354.355 123.132 1.00 130.28 123 VAL W CA 1
ATOM 8915 C C . VAL C 3 123 ? 241.656 354.220 124.315 1.00 130.33 123 VAL W C 1
ATOM 8916 O O . VAL C 3 123 ? 242.857 353.981 124.143 1.00 132.36 123 VAL W O 1
ATOM 8920 N N . GLU C 3 124 ? 241.132 354.363 125.535 1.00 125.23 124 GLU W N 1
ATOM 8921 C CA . GLU C 3 124 ? 241.969 354.260 126.723 1.00 126.17 124 GLU W CA 1
ATOM 8922 C C . GLU C 3 124 ? 242.353 352.824 127.044 1.00 126.88 124 GLU W C 1
ATOM 8923 O O . GLU C 3 124 ? 243.335 352.605 127.761 1.00 129.12 124 GLU W O 1
ATOM 8929 N N . PHE C 3 125 ? 241.605 351.844 126.540 1.00 127.56 125 PHE W N 1
ATOM 8930 C CA . PHE C 3 125 ? 241.887 350.427 126.768 1.00 131.12 125 PHE W CA 1
ATOM 8931 C C . PHE C 3 125 ? 241.901 349.707 125.425 1.00 130.45 125 PHE W C 1
ATOM 8932 O O . PHE C 3 125 ? 240.921 349.048 125.051 1.00 129.79 125 PHE W O 1
ATOM 8940 N N . PRO C 3 126 ? 242.998 349.816 124.668 1.00 135.44 126 PRO W N 1
ATOM 8941 C CA . PRO C 3 126 ? 243.061 349.113 123.376 1.00 135.04 126 PRO W CA 1
ATOM 8942 C C . PRO C 3 126 ? 243.244 347.614 123.509 1.00 133.98 126 PRO W C 1
ATOM 8943 O O . PRO C 3 126 ? 242.917 346.883 122.566 1.00 133.48 126 PRO W O 1
ATOM 8947 N N . ASP C 3 127 ? 243.755 347.131 124.644 1.00 133.89 127 ASP W N 1
ATOM 8948 C CA . ASP C 3 127 ? 243.950 345.700 124.837 1.00 135.30 127 ASP W CA 1
ATOM 8949 C C . ASP C 3 127 ? 242.649 344.958 125.106 1.00 135.52 127 ASP W C 1
ATOM 8950 O O . ASP C 3 127 ? 242.616 343.730 124.981 1.00 135.47 127 ASP W O 1
ATOM 8955 N N . ILE C 3 128 ? 241.585 345.669 125.468 1.00 127.88 128 ILE W N 1
ATOM 8956 C CA . ILE C 3 128 ? 240.297 345.061 125.772 1.00 127.89 128 ILE W CA 1
ATOM 8957 C C . ILE C 3 128 ? 239.407 345.214 124.546 1.00 126.05 128 ILE W C 1
ATOM 8958 O O . ILE C 3 128 ? 239.059 346.334 124.154 1.00 125.53 128 ILE W O 1
ATOM 8963 N N . LYS C 3 129 ? 239.047 344.090 123.935 1.00 107.09 129 LYS W N 1
ATOM 8964 C CA . LYS C 3 129 ? 238.116 344.110 122.823 1.00 103.34 129 LYS W CA 1
ATOM 8965 C C . LYS C 3 129 ? 236.713 344.445 123.325 1.00 105.30 129 LYS W C 1
ATOM 8966 O O . LYS C 3 129 ? 236.369 344.137 124.470 1.00 108.27 129 LYS W O 1
ATOM 8972 N N . PRO C 3 130 ? 235.893 345.100 122.502 1.00 103.21 130 PRO W N 1
ATOM 8973 C CA . PRO C 3 130 ? 234.509 345.371 122.910 1.00 106.84 130 PRO W CA 1
ATOM 8974 C C . PRO C 3 130 ? 233.692 344.095 123.035 1.00 107.25 130 PRO W C 1
ATOM 8975 O O . PRO C 3 130 ? 233.893 343.122 122.302 1.00 105.15 130 PRO W O 1
ATOM 8979 N N . GLY C 3 131 ? 232.759 344.107 123.984 1.00 101.28 131 GLY W N 1
ATOM 8980 C CA . GLY C 3 131 ? 231.911 342.955 124.212 1.00 97.26 131 GLY W CA 1
ATOM 8981 C C . GLY C 3 131 ? 232.555 341.826 124.983 1.00 97.00 131 GLY W C 1
ATOM 8982 O O . GLY C 3 131 ? 232.156 340.672 124.810 1.00 97.81 131 GLY W O 1
ATOM 8983 N N . ASP C 3 132 ? 233.539 342.119 125.825 1.00 98.07 132 ASP W N 1
ATOM 8984 C CA . ASP C 3 132 ? 234.233 341.104 126.602 1.00 101.05 132 ASP W CA 1
ATOM 8985 C C . ASP C 3 132 ? 233.930 341.266 128.086 1.00 95.88 132 ASP W C 1
ATOM 8986 O O . ASP C 3 132 ? 233.707 342.375 128.576 1.00 91.29 132 ASP W O 1
ATOM 8991 N N . LEU C 3 133 ? 233.924 340.140 128.795 1.00 90.36 133 LEU W N 1
ATOM 8992 C CA . LEU C 3 133 ? 233.629 340.143 130.221 1.00 90.21 133 LEU W CA 1
ATOM 8993 C C . LEU C 3 133 ? 234.803 340.740 130.980 1.00 90.48 133 LEU W C 1
ATOM 8994 O O . LEU C 3 133 ? 235.910 340.191 130.962 1.00 93.97 133 LEU W O 1
ATOM 8999 N N . VAL C 3 134 ? 234.563 341.865 131.645 1.00 92.16 134 VAL W N 1
ATOM 9000 C CA . VAL C 3 134 ? 235.610 342.637 132.304 1.00 90.82 134 VAL W CA 1
ATOM 9001 C C . VAL C 3 134 ? 235.258 342.770 133.776 1.00 87.01 134 VAL W C 1
ATOM 9002 O O . VAL C 3 134 ? 234.223 343.349 134.121 1.00 89.78 134 VAL W O 1
ATOM 9006 N N . GLU C 3 135 ? 236.121 342.243 134.635 1.00 95.23 135 GLU W N 1
ATOM 9007 C CA . GLU C 3 135 ? 235.933 342.373 136.074 1.00 97.51 135 GLU W CA 1
ATOM 9008 C C . GLU C 3 135 ? 236.201 343.804 136.521 1.00 98.26 135 GLU W C 1
ATOM 9009 O O . GLU C 3 135 ? 237.102 344.475 136.013 1.00 104.08 135 GLU W O 1
ATOM 9015 N N . LEU C 3 136 ? 235.408 344.271 137.481 1.00 96.94 136 LEU W N 1
ATOM 9016 C CA . LEU C 3 136 ? 235.594 345.577 138.099 1.00 98.07 136 LEU W CA 1
ATOM 9017 C C . LEU C 3 136 ? 235.724 345.382 139.601 1.00 100.66 136 LEU W C 1
ATOM 9018 O O . LEU C 3 136 ? 234.889 344.709 140.215 1.00 102.15 136 LEU W O 1
ATOM 9023 N N . LYS C 3 137 ? 236.763 345.970 140.189 1.00 113.70 137 LYS W N 1
ATOM 9024 C CA . LYS C 3 137 ? 237.011 345.806 141.614 1.00 115.13 137 LYS W CA 1
ATOM 9025 C C . LYS C 3 137 ? 237.731 347.028 142.157 1.00 115.72 137 LYS W C 1
ATOM 9026 O O . LYS C 3 137 ? 238.743 347.452 141.595 1.00 117.68 137 LYS W O 1
ATOM 9032 N N . THR C 3 138 ? 237.212 347.585 143.247 1.00 121.19 138 THR W N 1
ATOM 9033 C CA . THR C 3 138 ? 237.915 348.626 143.994 1.00 123.31 138 THR W CA 1
ATOM 9034 C C . THR C 3 138 ? 238.693 347.955 145.130 1.00 123.09 138 THR W C 1
ATOM 9035 O O . THR C 3 138 ? 238.133 347.558 146.156 1.00 121.08 138 THR W O 1
ATOM 9039 N N . TYR C 3 139 ? 239.996 347.789 144.923 1.00 133.77 139 TYR W N 1
ATOM 9040 C CA . TYR C 3 139 ? 240.804 346.997 145.838 1.00 133.63 139 TYR W CA 1
ATOM 9041 C C . TYR C 3 139 ? 242.266 347.393 145.701 1.00 133.24 139 TYR W C 1
ATOM 9042 O O . TYR C 3 139 ? 242.710 347.832 144.637 1.00 130.42 139 TYR W O 1
ATOM 9051 N N . HIS C 3 140 ? 243.002 347.229 146.797 1.00 137.92 140 HIS W N 1
ATOM 9052 C CA . HIS C 3 140 ? 244.442 347.457 146.812 1.00 138.39 140 HIS W CA 1
ATOM 9053 C C . HIS C 3 140 ? 245.136 346.168 147.228 1.00 138.42 140 HIS W C 1
ATOM 9054 O O . HIS C 3 140 ? 246.027 346.182 148.084 1.00 139.05 140 HIS W O 1
ATOM 9061 N N . LYS C 3 141 ? 244.700 345.050 146.630 1.00 132.91 141 LYS W N 1
ATOM 9062 C CA . LYS C 3 141 ? 245.145 343.693 146.962 1.00 133.04 141 LYS W CA 1
ATOM 9063 C C . LYS C 3 141 ? 244.927 343.364 148.437 1.00 133.41 141 LYS W C 1
ATOM 9064 O O . LYS C 3 141 ? 245.730 342.659 149.053 1.00 133.03 141 LYS W O 1
ATOM 9070 N N . ASN C 3 142 ? 243.840 343.868 149.012 1.00 135.49 142 ASN W N 1
ATOM 9071 C CA . ASN C 3 142 ? 243.521 343.647 150.414 1.00 135.68 142 ASN W CA 1
ATOM 9072 C C . ASN C 3 142 ? 242.016 343.529 150.582 1.00 136.21 142 ASN W C 1
ATOM 9073 O O . ASN C 3 142 ? 241.251 344.155 149.838 1.00 134.00 142 ASN W O 1
ATOM 9078 N N . PRO C 3 143 ? 241.558 342.725 151.550 1.00 134.87 143 PRO W N 1
ATOM 9079 C CA . PRO C 3 143 ? 240.118 342.688 151.890 1.00 133.36 143 PRO W CA 1
ATOM 9080 C C . PRO C 3 143 ? 239.736 343.801 152.866 1.00 133.16 143 PRO W C 1
ATOM 9081 O O . PRO C 3 143 ? 239.570 343.614 154.071 1.00 132.16 143 PRO W O 1
ATOM 9085 N N . SER C 3 144 ? 239.583 345.009 152.322 1.00 132.68 144 SER W N 1
ATOM 9086 C CA . SER C 3 144 ? 239.341 346.207 153.123 1.00 132.86 144 SER W CA 1
ATOM 9087 C C . SER C 3 144 ? 237.893 346.206 153.599 1.00 133.25 144 SER W C 1
ATOM 9088 O O . SER C 3 144 ? 237.000 346.738 152.934 1.00 132.45 144 SER W O 1
ATOM 9091 N N . ALA C 3 145 ? 237.679 345.602 154.773 1.00 129.80 145 ALA W N 1
ATOM 9092 C CA . ALA C 3 145 ? 236.388 345.494 155.451 1.00 129.45 145 ALA W CA 1
ATOM 9093 C C . ALA C 3 145 ? 235.325 344.857 154.565 1.00 129.91 145 ALA W C 1
ATOM 9094 O O . ALA C 3 145 ? 235.365 343.650 154.309 1.00 129.47 145 ALA W O 1
ATOM 9096 N N . SER C 3 146 ? 234.377 345.657 154.095 1.00 131.99 146 SER W N 1
ATOM 9097 C CA . SER C 3 146 ? 233.317 345.185 153.212 1.00 132.77 146 SER W CA 1
ATOM 9098 C C . SER C 3 146 ? 233.335 345.857 151.850 1.00 132.46 146 SER W C 1
ATOM 9099 O O . SER C 3 146 ? 233.026 345.209 150.845 1.00 132.42 146 SER W O 1
ATOM 9102 N N . ASN C 3 147 ? 233.688 347.143 151.786 1.00 126.58 147 ASN W N 1
ATOM 9103 C CA . ASN C 3 147 ? 233.759 347.832 150.504 1.00 126.42 147 ASN W CA 1
ATOM 9104 C C . ASN C 3 147 ? 234.991 347.434 149.703 1.00 126.33 147 ASN W C 1
ATOM 9105 O O . ASN C 3 147 ? 235.007 347.621 148.482 1.00 125.75 147 ASN W O 1
ATOM 9110 N N . GLY C 3 148 ? 236.022 346.892 150.361 1.00 128.32 148 GLY W N 1
ATOM 9111 C CA . GLY C 3 148 ? 237.216 346.470 149.652 1.00 128.53 148 GLY W CA 1
ATOM 9112 C C . GLY C 3 148 ? 237.046 345.213 148.831 1.00 129.71 148 GLY W C 1
ATOM 9113 O O . GLY C 3 148 ? 237.826 344.984 147.900 1.00 129.96 148 GLY W O 1
ATOM 9114 N N . ASP C 3 149 ? 236.046 344.394 149.148 1.00 129.30 149 ASP W N 1
ATOM 9115 C CA . ASP C 3 149 ? 235.738 343.186 148.389 1.00 130.10 149 ASP W CA 1
ATOM 9116 C C . ASP C 3 149 ? 234.415 343.421 147.666 1.00 128.43 149 ASP W C 1
ATOM 9117 O O . ASP C 3 149 ? 233.343 343.056 148.148 1.00 128.77 149 ASP W O 1
ATOM 9122 N N . LYS C 3 150 ? 234.502 344.042 146.490 1.00 113.19 150 LYS W N 1
ATOM 9123 C CA . LYS C 3 150 ? 233.344 344.313 145.640 1.00 112.35 150 LYS W CA 1
ATOM 9124 C C . LYS C 3 150 ? 233.732 343.945 144.212 1.00 110.56 150 LYS W C 1
ATOM 9125 O O . LYS C 3 150 ? 234.233 344.784 143.457 1.00 111.70 150 LYS W O 1
ATOM 9131 N N . LYS C 3 151 ? 233.503 342.688 143.848 1.00 99.40 151 LYS W N 1
ATOM 9132 C CA . LYS C 3 151 ? 233.801 342.193 142.508 1.00 99.05 151 LYS W CA 1
ATOM 9133 C C . LYS C 3 151 ? 232.531 342.276 141.671 1.00 100.68 151 LYS W C 1
ATOM 9134 O O . LYS C 3 151 ? 231.557 341.563 141.933 1.00 102.56 151 LYS W O 1
ATOM 9140 N N . ILE C 3 152 ? 232.536 343.147 140.663 1.00 87.98 152 ILE W N 1
ATOM 9141 C CA . ILE C 3 152 ? 231.368 343.410 139.835 1.00 84.01 152 ILE W CA 1
ATOM 9142 C C . ILE C 3 152 ? 231.728 343.131 138.384 1.00 84.51 152 ILE W C 1
ATOM 9143 O O . ILE C 3 152 ? 232.717 343.667 137.870 1.00 94.63 152 ILE W O 1
ATOM 9148 N N . TYR C 3 153 ? 230.933 342.288 137.730 1.00 73.34 153 TYR W N 1
ATOM 9149 C CA . TYR C 3 153 ? 231.120 341.986 136.320 1.00 72.99 153 TYR W CA 1
ATOM 9150 C C . TYR C 3 153 ? 230.318 342.952 135.457 1.00 74.42 153 TYR W C 1
ATOM 9151 O O . TYR C 3 153 ? 229.306 343.507 135.892 1.00 77.99 153 TYR W O 1
ATOM 9160 N N . PHE C 3 154 ? 230.779 343.139 134.227 1.00 83.08 154 PHE W N 1
ATOM 9161 C CA . PHE C 3 154 ? 230.045 343.888 133.214 1.00 87.39 154 PHE W CA 1
ATOM 9162 C C . PHE C 3 154 ? 230.568 343.471 131.844 1.00 88.37 154 PHE W C 1
ATOM 9163 O O . PHE C 3 154 ? 231.389 342.556 131.724 1.00 91.05 154 PHE W O 1
ATOM 9171 N N . ILE C 3 155 ? 230.087 344.149 130.806 1.00 88.26 155 ILE W N 1
ATOM 9172 C CA . ILE C 3 155 ? 230.488 343.900 129.429 1.00 91.32 155 ILE W CA 1
ATOM 9173 C C . ILE C 3 155 ? 231.176 345.157 128.910 1.00 93.55 155 ILE W C 1
ATOM 9174 O O . ILE C 3 155 ? 230.666 346.268 129.101 1.00 91.54 155 ILE W O 1
ATOM 9179 N N . ALA C 3 156 ? 232.342 344.981 128.289 1.00 99.52 156 ALA W N 1
ATOM 9180 C CA . ALA C 3 156 ? 233.126 346.102 127.779 1.00 101.78 156 ALA W CA 1
ATOM 9181 C C . ALA C 3 156 ? 232.381 346.778 126.636 1.00 102.41 156 ALA W C 1
ATOM 9182 O O . ALA C 3 156 ? 232.225 346.200 125.555 1.00 102.19 156 ALA W O 1
ATOM 9184 N N . LYS C 3 157 ? 231.915 348.003 126.875 1.00 114.46 157 LYS W N 1
ATOM 9185 C CA . LYS C 3 157 ? 231.231 348.802 125.869 1.00 114.59 157 LYS W CA 1
ATOM 9186 C C . LYS C 3 157 ? 231.810 350.210 125.863 1.00 114.67 157 LYS W C 1
ATOM 9187 O O . LYS C 3 157 ? 232.080 350.786 126.921 1.00 114.10 157 LYS W O 1
ATOM 9193 N N . ASP C 3 158 ? 231.990 350.760 124.665 1.00 130.07 158 ASP W N 1
ATOM 9194 C CA . ASP C 3 158 ? 232.607 352.065 124.498 1.00 130.37 158 ASP W CA 1
ATOM 9195 C C . ASP C 3 158 ? 231.627 353.181 124.854 1.00 130.11 158 ASP W C 1
ATOM 9196 O O . ASP C 3 158 ? 230.427 352.965 125.038 1.00 131.77 158 ASP W O 1
ATOM 9201 N N . PHE C 3 159 ? 232.164 354.394 124.954 1.00 126.44 159 PHE W N 1
ATOM 9202 C CA . PHE C 3 159 ? 231.359 355.574 125.212 1.00 126.72 159 PHE W CA 1
ATOM 9203 C C . PHE C 3 159 ? 230.575 355.976 123.964 1.00 127.86 159 PHE W C 1
ATOM 9204 O O . PHE C 3 159 ? 230.767 355.436 122.870 1.00 127.81 159 PHE W O 1
ATOM 9212 N N . ASP C 3 160 ? 229.679 356.940 124.140 1.00 139.98 160 ASP W N 1
ATOM 9213 C CA . ASP C 3 160 ? 228.931 357.523 123.041 1.00 140.69 160 ASP W CA 1
ATOM 9214 C C . ASP C 3 160 ? 229.596 358.830 122.614 1.00 141.04 160 ASP W C 1
ATOM 9215 O O . ASP C 3 160 ? 230.614 359.251 123.168 1.00 141.52 160 ASP W O 1
ATOM 9220 N N . GLY C 3 161 ? 229.016 359.470 121.595 1.00 139.43 161 GLY W N 1
ATOM 9221 C CA . GLY C 3 161 ? 229.532 360.758 121.155 1.00 138.78 161 GLY W CA 1
ATOM 9222 C C . GLY C 3 161 ? 229.346 361.848 122.192 1.00 139.79 161 GLY W C 1
ATOM 9223 O O . GLY C 3 161 ? 230.266 362.626 122.461 1.00 140.79 161 GLY W O 1
ATOM 9224 N N . GLU C 3 162 ? 228.157 361.914 122.798 1.00 144.40 162 GLU W N 1
ATOM 9225 C CA . GLU C 3 162 ? 227.917 362.883 123.862 1.00 145.29 162 GLU W CA 1
ATOM 9226 C C . GLU C 3 162 ? 228.707 362.544 125.117 1.00 145.30 162 GLU W C 1
ATOM 9227 O O . GLU C 3 162 ? 229.151 363.451 125.831 1.00 146.41 162 GLU W O 1
ATOM 9233 N N . THR C 3 163 ? 228.889 361.253 125.405 1.00 139.71 163 THR W N 1
ATOM 9234 C CA . THR C 3 163 ? 229.694 360.848 126.551 1.00 139.59 163 THR W CA 1
ATOM 9235 C C . THR C 3 163 ? 231.161 361.211 126.352 1.00 140.40 163 THR W C 1
ATOM 9236 O O . THR C 3 163 ? 231.833 361.640 127.298 1.00 142.16 163 THR W O 1
ATOM 9240 N N . LYS C 3 164 ? 231.674 361.044 125.131 1.00 137.78 164 LYS W N 1
ATOM 9241 C CA . LYS C 3 164 ? 233.054 361.428 124.851 1.00 137.38 164 LYS W CA 1
ATOM 9242 C C . LYS C 3 164 ? 233.215 362.943 124.846 1.00 136.65 164 LYS W C 1
ATOM 9243 O O . LYS C 3 164 ? 234.259 363.463 125.255 1.00 135.79 164 LYS W O 1
ATOM 9249 N N . ARG C 3 165 ? 232.193 363.666 124.384 1.00 138.73 165 ARG W N 1
ATOM 9250 C CA . ARG C 3 165 ? 232.258 365.123 124.377 1.00 139.78 165 ARG W CA 1
ATOM 9251 C C . ARG C 3 165 ? 232.160 365.705 125.782 1.00 141.60 165 ARG W C 1
ATOM 9252 O O . ARG C 3 165 ? 232.766 366.744 126.064 1.00 141.99 165 ARG W O 1
ATOM 9260 N N . ARG C 3 166 ? 231.405 365.059 126.671 1.00 142.01 166 ARG W N 1
ATOM 9261 C CA . ARG C 3 166 ? 231.175 365.587 128.012 1.00 139.81 166 ARG W CA 1
ATOM 9262 C C . ARG C 3 166 ? 232.205 365.074 129.017 1.00 139.56 166 ARG W C 1
ATOM 9263 O O . ARG C 3 166 ? 232.928 365.864 129.631 1.00 140.01 166 ARG W O 1
ATOM 9271 N N . ALA C 3 167 ? 232.279 363.757 129.190 1.00 139.39 167 ALA W N 1
ATOM 9272 C CA . ALA C 3 167 ? 233.106 363.169 130.237 1.00 140.20 167 ALA W CA 1
ATOM 9273 C C . ALA C 3 167 ? 234.573 363.203 129.826 1.00 140.12 167 ALA W C 1
ATOM 9274 O O . ALA C 3 167 ? 234.940 362.692 128.763 1.00 140.28 167 ALA W O 1
ATOM 9276 N N . LYS C 3 168 ? 235.405 363.808 130.667 1.00 137.14 168 LYS W N 1
ATOM 9277 C CA . LYS C 3 168 ? 236.843 363.881 130.442 1.00 137.53 168 LYS W CA 1
ATOM 9278 C C . LYS C 3 168 ? 237.658 363.243 131.554 1.00 136.00 168 LYS W C 1
ATOM 9279 O O . LYS C 3 168 ? 238.608 362.509 131.271 1.00 134.01 168 LYS W O 1
ATOM 9285 N N . THR C 3 169 ? 237.316 363.505 132.813 1.00 130.64 169 THR W N 1
ATOM 9286 C CA . THR C 3 169 ? 238.091 363.027 133.951 1.00 129.24 169 THR W CA 1
ATOM 9287 C C . THR C 3 169 ? 237.613 361.684 134.487 1.00 130.06 169 THR W C 1
ATOM 9288 O O . THR C 3 169 ? 238.222 361.160 135.425 1.00 128.82 169 THR W O 1
ATOM 9292 N N . SER C 3 170 ? 236.550 361.117 133.925 1.00 134.11 170 SER W N 1
ATOM 9293 C CA . SER C 3 170 ? 235.997 359.854 134.396 1.00 132.74 170 SER W CA 1
ATOM 9294 C C . SER C 3 170 ? 236.370 358.746 133.421 1.00 130.45 170 SER W C 1
ATOM 9295 O O . SER C 3 170 ? 236.016 358.807 132.238 1.00 130.48 170 SER W O 1
ATOM 9298 N N . ASN C 3 171 ? 237.085 357.736 133.917 1.00 125.59 171 ASN W N 1
ATOM 9299 C CA . ASN C 3 171 ? 237.450 356.605 133.071 1.00 126.27 171 ASN W CA 1
ATOM 9300 C C . ASN C 3 171 ? 236.262 355.682 132.842 1.00 129.57 171 ASN W C 1
ATOM 9301 O O . ASN C 3 171 ? 236.089 355.143 131.742 1.00 130.97 171 ASN W O 1
ATOM 9306 N N . VAL C 3 172 ? 235.437 355.481 133.867 1.00 122.96 172 VAL W N 1
ATOM 9307 C CA . VAL C 3 172 ? 234.304 354.561 133.817 1.00 118.25 172 VAL W CA 1
ATOM 9308 C C . VAL C 3 172 ? 233.031 355.365 134.041 1.00 116.31 172 VAL W C 1
ATOM 9309 O O . VAL C 3 172 ? 232.902 356.063 135.055 1.00 117.15 172 VAL W O 1
ATOM 9313 N N . SER C 3 173 ? 232.093 355.260 133.105 1.00 112.69 173 SER W N 1
ATOM 9314 C CA . SER C 3 173 ? 230.790 355.907 133.219 1.00 112.83 173 SER W CA 1
ATOM 9315 C C . SER C 3 173 ? 229.752 354.838 133.540 1.00 116.20 173 SER W C 1
ATOM 9316 O O . SER C 3 173 ? 229.419 354.008 132.687 1.00 115.95 173 SER W O 1
ATOM 9319 N N . ILE C 3 174 ? 229.243 354.863 134.769 1.00 117.06 174 ILE W N 1
ATOM 9320 C CA . ILE C 3 174 ? 228.298 353.872 135.265 1.00 113.66 174 ILE W CA 1
ATOM 9321 C C . ILE C 3 174 ? 226.960 354.561 135.495 1.00 112.15 174 ILE W C 1
ATOM 9322 O O . ILE C 3 174 ? 226.908 355.630 136.116 1.00 113.79 174 ILE W O 1
ATOM 9327 N N . LEU C 3 175 ? 225.890 353.964 134.965 1.00 108.31 175 LEU W N 1
ATOM 9328 C CA . LEU C 3 175 ? 224.551 354.523 135.107 1.00 108.97 175 LEU W CA 1
ATOM 9329 C C . LEU C 3 175 ? 224.135 354.578 136.572 1.00 109.40 175 LEU W C 1
ATOM 9330 O O . LEU C 3 175 ? 224.327 353.618 137.325 1.00 109.92 175 LEU W O 1
ATOM 9335 N N . SER C 3 176 ? 223.573 355.713 136.974 1.00 108.93 176 SER W N 1
ATOM 9336 C CA . SER C 3 176 ? 223.186 355.921 138.358 1.00 109.66 176 SER W CA 1
ATOM 9337 C C . SER C 3 176 ? 221.943 355.106 138.700 1.00 111.02 176 SER W C 1
ATOM 9338 O O . SER C 3 176 ? 221.148 354.731 137.830 1.00 110.43 176 SER W O 1
ATOM 9341 N N . GLY C 3 177 ? 221.781 354.829 139.990 1.00 111.25 177 GLY W N 1
ATOM 9342 C CA . GLY C 3 177 ? 220.631 354.084 140.458 1.00 108.82 177 GLY W CA 1
ATOM 9343 C C . GLY C 3 177 ? 220.987 352.923 141.362 1.00 108.76 177 GLY W C 1
ATOM 9344 O O . GLY C 3 177 ? 221.543 353.118 142.444 1.00 108.74 177 GLY W O 1
ATOM 9345 N N . GLN C 3 178 ? 220.656 351.706 140.925 1.00 107.14 178 GLN W N 1
ATOM 9346 C CA . GLN C 3 178 ? 220.886 350.531 141.759 1.00 108.27 178 GLN W CA 1
ATOM 9347 C C . GLN C 3 178 ? 222.364 350.162 141.812 1.00 108.73 178 GLN W C 1
ATOM 9348 O O . GLN C 3 178 ? 222.877 349.799 142.877 1.00 109.04 178 GLN W O 1
ATOM 9354 N N . LEU C 3 179 ? 223.059 350.241 140.677 1.00 103.01 179 LEU W N 1
ATOM 9355 C CA . LEU C 3 179 ? 224.467 349.864 140.641 1.00 101.78 179 LEU W CA 1
ATOM 9356 C C . LEU C 3 179 ? 225.338 350.873 141.377 1.00 105.16 179 LEU W C 1
ATOM 9357 O O . LEU C 3 179 ? 226.327 350.489 142.017 1.00 107.19 179 LEU W O 1
ATOM 9362 N N . GLN C 3 180 ? 224.984 352.160 141.301 1.00 109.35 180 GLN W N 1
ATOM 9363 C CA . GLN C 3 180 ? 225.677 353.179 142.084 1.00 108.82 180 GLN W CA 1
ATOM 9364 C C . GLN C 3 180 ? 225.494 352.941 143.579 1.00 107.53 180 GLN W C 1
ATOM 9365 O O . GLN C 3 180 ? 226.447 353.063 144.357 1.00 109.30 180 GLN W O 1
ATOM 9371 N N . THR C 3 181 ? 224.274 352.586 143.992 1.00 103.74 181 THR W N 1
ATOM 9372 C CA . THR C 3 181 ? 224.005 352.292 145.396 1.00 106.05 181 THR W CA 1
ATOM 9373 C C . THR C 3 181 ? 224.744 351.039 145.858 1.00 107.72 181 THR W C 1
ATOM 9374 O O . THR C 3 181 ? 225.243 350.997 146.989 1.00 107.79 181 THR W O 1
ATOM 9378 N N . LEU C 3 182 ? 224.835 350.023 144.995 1.00 107.29 182 LEU W N 1
ATOM 9379 C CA . LEU C 3 182 ? 225.578 348.815 145.338 1.00 107.62 182 LEU W CA 1
ATOM 9380 C C . LEU C 3 182 ? 227.071 349.095 145.467 1.00 110.26 182 LEU W C 1
ATOM 9381 O O . LEU C 3 182 ? 227.734 348.550 146.357 1.00 111.34 182 LEU W O 1
ATOM 9386 N N . LEU C 3 183 ? 227.615 349.938 144.584 1.00 112.52 183 LEU W N 1
ATOM 9387 C CA . LEU C 3 183 ? 229.040 350.255 144.641 1.00 111.55 183 LEU W CA 1
ATOM 9388 C C . LEU C 3 183 ? 229.391 351.054 145.891 1.00 114.40 183 LEU W C 1
ATOM 9389 O O . LEU C 3 183 ? 230.425 350.794 146.522 1.00 114.19 183 LEU W O 1
ATOM 9394 N N . ASP C 3 184 ? 228.536 352.018 146.259 1.00 122.74 184 ASP W N 1
ATOM 9395 C CA . ASP C 3 184 ? 228.707 352.879 147.440 1.00 123.06 184 ASP W CA 1
ATOM 9396 C C . ASP C 3 184 ? 230.045 353.621 147.414 1.00 122.96 184 ASP W C 1
ATOM 9397 O O . ASP C 3 184 ? 230.797 353.632 148.390 1.00 120.65 184 ASP W O 1
ATOM 9402 N N . LEU C 3 185 ? 230.338 354.244 146.275 1.00 123.15 185 LEU W N 1
ATOM 9403 C CA . LEU C 3 185 ? 231.586 354.963 146.099 1.00 122.75 185 LEU W CA 1
ATOM 9404 C C . LEU C 3 185 ? 231.323 356.401 145.673 1.00 124.60 185 LEU W C 1
ATOM 9405 O O . LEU C 3 185 ? 230.411 356.653 144.876 1.00 123.13 185 LEU W O 1
ATOM 9410 N N . PRO C 3 186 ? 232.095 357.359 146.173 1.00 125.44 186 PRO W N 1
ATOM 9411 C CA . PRO C 3 186 ? 231.959 358.744 145.714 1.00 122.97 186 PRO W CA 1
ATOM 9412 C C . PRO C 3 186 ? 232.602 358.936 144.347 1.00 123.63 186 PRO W C 1
ATOM 9413 O O . PRO C 3 186 ? 233.248 358.042 143.798 1.00 122.31 186 PRO W O 1
ATOM 9417 N N . SER C 3 187 ? 232.408 360.133 143.801 1.00 124.27 187 SER W N 1
ATOM 9418 C CA . SER C 3 187 ? 232.913 360.452 142.474 1.00 123.49 187 SER W CA 1
ATOM 9419 C C . SER C 3 187 ? 234.437 360.536 142.470 1.00 123.51 187 SER W C 1
ATOM 9420 O O . SER C 3 187 ? 235.063 360.903 143.470 1.00 123.67 187 SER W O 1
ATOM 9423 N N . ARG C 3 188 ? 235.021 360.183 141.318 1.00 122.16 188 ARG W N 1
ATOM 9424 C CA . ARG C 3 188 ? 236.470 360.192 141.078 1.00 120.76 188 ARG W CA 1
ATOM 9425 C C . ARG C 3 188 ? 237.223 359.321 142.084 1.00 120.78 188 ARG W C 1
ATOM 9426 O O . ARG C 3 188 ? 238.311 359.673 142.545 1.00 121.97 188 ARG W O 1
ATOM 9434 N N . SER C 3 189 ? 236.639 358.178 142.428 1.00 115.45 189 SER W N 1
ATOM 9435 C CA . SER C 3 189 ? 237.284 357.222 143.315 1.00 115.53 189 SER W CA 1
ATOM 9436 C C . SER C 3 189 ? 238.133 356.251 142.509 1.00 114.72 189 SER W C 1
ATOM 9437 O O . SER C 3 189 ? 237.821 355.925 141.359 1.00 113.22 189 SER W O 1
ATOM 9440 N N . ARG C 3 190 ? 239.218 355.786 143.123 1.00 119.37 190 ARG W N 1
ATOM 9441 C CA . ARG C 3 190 ? 240.195 354.941 142.446 1.00 120.23 190 ARG W CA 1
ATOM 9442 C C . ARG C 3 190 ? 239.731 353.491 142.502 1.00 118.73 190 ARG W C 1
ATOM 9443 O O . ARG C 3 190 ? 239.711 352.877 143.574 1.00 120.04 190 ARG W O 1
ATOM 9451 N N . ILE C 3 191 ? 239.355 352.947 141.347 1.00 115.47 191 ILE W N 1
ATOM 9452 C CA . ILE C 3 191 ? 238.967 351.544 141.235 1.00 116.21 191 ILE W CA 1
ATOM 9453 C C . ILE C 3 191 ? 239.954 350.856 140.305 1.00 115.90 191 ILE W C 1
ATOM 9454 O O . ILE C 3 191 ? 240.854 351.501 139.755 1.00 116.22 191 ILE W O 1
ATOM 9459 N N . TRP C 3 192 ? 239.803 349.546 140.126 1.00 119.44 192 TRP W N 1
ATOM 9460 C CA . TRP C 3 192 ? 240.671 348.785 139.241 1.00 119.72 192 TRP W CA 1
ATOM 9461 C C . TRP C 3 192 ? 239.832 347.930 138.301 1.00 119.48 192 TRP W C 1
ATOM 9462 O O . TRP C 3 192 ? 238.702 347.545 138.619 1.00 120.73 192 TRP W O 1
ATOM 9473 N N . ILE C 3 193 ? 240.403 347.638 137.136 1.00 106.32 193 ILE W N 1
ATOM 9474 C CA . ILE C 3 193 ? 239.713 346.949 136.052 1.00 102.59 193 ILE W CA 1
ATOM 9475 C C . ILE C 3 193 ? 240.576 345.772 135.613 1.00 104.41 193 ILE W C 1
ATOM 9476 O O . ILE C 3 193 ? 241.775 345.935 135.363 1.00 110.12 193 ILE W O 1
ATOM 9481 N N . LYS C 3 194 ? 239.972 344.586 135.539 1.00 102.59 194 LYS W N 1
ATOM 9482 C CA . LYS C 3 194 ? 240.656 343.380 135.094 1.00 103.73 194 LYS W CA 1
ATOM 9483 C C . LYS C 3 194 ? 239.824 342.707 134.013 1.00 104.78 194 LYS W C 1
ATOM 9484 O O . LYS C 3 194 ? 238.601 342.613 134.138 1.00 110.00 194 LYS W O 1
ATOM 9490 N N . LEU C 3 195 ? 240.487 342.233 132.962 1.00 94.31 195 LEU W N 1
ATOM 9491 C CA . LEU C 3 195 ? 239.818 341.602 131.833 1.00 90.90 195 LEU W CA 1
ATOM 9492 C C . LEU C 3 195 ? 239.993 340.091 131.905 1.00 93.35 195 LEU W C 1
ATOM 9493 O O . LEU C 3 195 ? 241.111 339.599 132.085 1.00 95.02 195 LEU W O 1
ATOM 9498 N N . LYS C 3 196 ? 238.888 339.363 131.770 1.00 101.33 196 LYS W N 1
ATOM 9499 C CA . LYS C 3 196 ? 238.915 337.907 131.699 1.00 101.82 196 LYS W CA 1
ATOM 9500 C C . LYS C 3 196 ? 238.551 337.476 130.286 1.00 102.72 196 LYS W C 1
ATOM 9501 O O . LYS C 3 196 ? 237.387 337.635 129.880 1.00 102.90 196 LYS W O 1
ATOM 9507 N N . PRO C 3 197 ? 239.488 336.939 129.501 1.00 105.55 197 PRO W N 1
ATOM 9508 C CA . PRO C 3 197 ? 239.148 336.534 128.127 1.00 105.46 197 PRO W CA 1
ATOM 9509 C C . PRO C 3 197 ? 238.305 335.274 128.053 1.00 106.71 197 PRO W C 1
ATOM 9510 O O . PRO C 3 197 ? 237.724 335.004 126.995 1.00 105.90 197 PRO W O 1
ATOM 9514 N N . ASN C 3 198 ? 238.217 334.500 129.131 1.00 112.21 198 ASN W N 1
ATOM 9515 C CA . ASN C 3 198 ? 237.444 333.266 129.153 1.00 112.46 198 ASN W CA 1
ATOM 9516 C C . ASN C 3 198 ? 236.117 333.505 129.859 1.00 112.62 198 ASN W C 1
ATOM 9517 O O . ASN C 3 198 ? 236.084 334.079 130.954 1.00 112.67 198 ASN W O 1
ATOM 9522 N N . LYS C 3 199 ? 235.028 333.066 129.231 1.00 101.17 199 LYS W N 1
ATOM 9523 C CA . LYS C 3 199 ? 233.686 333.248 129.768 1.00 100.73 199 LYS W CA 1
ATOM 9524 C C . LYS C 3 199 ? 233.047 331.961 130.267 1.00 98.06 199 LYS W C 1
ATOM 9525 O O . LYS C 3 199 ? 232.284 332.005 131.232 1.00 98.36 199 LYS W O 1
ATOM 9531 N N . PHE C 3 200 ? 233.337 330.824 129.625 1.00 95.02 200 PHE W N 1
ATOM 9532 C CA . PHE C 3 200 ? 232.697 329.565 129.993 1.00 92.84 200 PHE W CA 1
ATOM 9533 C C . PHE C 3 200 ? 233.127 329.087 131.372 1.00 92.79 200 PHE W C 1
ATOM 9534 O O . PHE C 3 200 ? 232.360 328.403 132.057 1.00 96.65 200 PHE W O 1
ATOM 9542 N N . ASP C 3 201 ? 234.345 329.424 131.793 1.00 99.21 201 ASP W N 1
ATOM 9543 C CA . ASP C 3 201 ? 234.767 329.109 133.152 1.00 103.35 201 ASP W CA 1
ATOM 9544 C C . ASP C 3 201 ? 234.131 330.040 134.174 1.00 101.01 201 ASP W C 1
ATOM 9545 O O . ASP C 3 201 ? 234.064 329.688 135.358 1.00 99.01 201 ASP W O 1
ATOM 9550 N N . LEU C 3 202 ? 233.665 331.212 133.749 1.00 93.22 202 LEU W N 1
ATOM 9551 C CA . LEU C 3 202 ? 233.062 332.192 134.637 1.00 92.18 202 LEU W CA 1
ATOM 9552 C C . LEU C 3 202 ? 231.543 332.241 134.514 1.00 99.27 202 LEU W C 1
ATOM 9553 O O . LEU C 3 202 ? 230.925 333.189 135.008 1.00 100.37 202 LEU W O 1
ATOM 9558 N N . GLN C 3 203 ? 230.935 331.256 133.859 1.00 94.78 203 GLN W N 1
ATOM 9559 C CA . GLN C 3 203 ? 229.482 331.176 133.806 1.00 85.98 203 GLN W CA 1
ATOM 9560 C C . GLN C 3 203 ? 228.934 330.821 135.181 1.00 83.64 203 GLN W C 1
ATOM 9561 O O . GLN C 3 203 ? 229.372 329.849 135.802 1.00 85.95 203 GLN W O 1
ATOM 9567 N N . ALA C 3 204 ? 227.983 331.618 135.659 1.00 79.37 204 ALA W N 1
ATOM 9568 C CA . ALA C 3 204 ? 227.378 331.361 136.956 1.00 82.16 204 ALA W CA 1
ATOM 9569 C C . ALA C 3 204 ? 226.515 330.108 136.902 1.00 82.52 204 ALA W C 1
ATOM 9570 O O . ALA C 3 204 ? 225.872 329.809 135.893 1.00 87.01 204 ALA W O 1
ATOM 9572 N N . ASP C 3 205 ? 226.524 329.357 138.003 1.00 75.16 205 ASP W N 1
ATOM 9573 C CA . ASP C 3 205 ? 225.727 328.139 138.069 1.00 78.36 205 ASP W CA 1
ATOM 9574 C C . ASP C 3 205 ? 224.238 328.457 138.143 1.00 84.50 205 ASP W C 1
ATOM 9575 O O . ASP C 3 205 ? 223.432 327.886 137.400 1.00 87.43 205 ASP W O 1
ATOM 9580 N N . VAL C 3 206 ? 223.860 329.371 139.031 1.00 79.08 206 VAL W N 1
ATOM 9581 C CA . VAL C 3 206 ? 222.466 329.711 139.287 1.00 72.41 206 VAL W CA 1
ATOM 9582 C C . VAL C 3 206 ? 222.326 331.225 139.286 1.00 77.48 206 VAL W C 1
ATOM 9583 O O . VAL C 3 206 ? 223.037 331.918 140.023 1.00 83.56 206 VAL W O 1
ATOM 9587 N N . VAL C 3 207 ? 221.419 331.735 138.458 1.00 68.43 207 VAL W N 1
ATOM 9588 C CA . VAL C 3 207 ? 220.980 333.123 138.522 1.00 61.32 207 VAL W CA 1
ATOM 9589 C C . VAL C 3 207 ? 219.485 333.110 138.803 1.00 67.41 207 VAL W C 1
ATOM 9590 O O . VAL C 3 207 ? 218.696 332.665 137.960 1.00 74.88 207 VAL W O 1
ATOM 9594 N N . GLU C 3 208 ? 219.096 333.580 139.983 1.00 71.46 208 GLU W N 1
ATOM 9595 C CA . GLU C 3 208 ? 217.691 333.578 140.348 1.00 72.39 208 GLU W CA 1
ATOM 9596 C C . GLU C 3 208 ? 216.976 334.769 139.712 1.00 72.40 208 GLU W C 1
ATOM 9597 O O . GLU C 3 208 ? 217.596 335.723 139.237 1.00 79.48 208 GLU W O 1
ATOM 9603 N N . PHE C 3 209 ? 215.647 334.701 139.705 1.00 59.53 209 PHE W N 1
ATOM 9604 C CA . PHE C 3 209 ? 214.831 335.737 139.081 1.00 53.92 209 PHE W CA 1
ATOM 9605 C C . PHE C 3 209 ? 213.437 335.663 139.676 1.00 62.16 209 PHE W C 1
ATOM 9606 O O . PHE C 3 209 ? 212.758 334.642 139.534 1.00 72.83 209 PHE W O 1
ATOM 9614 N N . ASN C 3 210 ? 213.009 336.733 140.338 1.00 57.96 210 ASN W N 1
ATOM 9615 C CA . ASN C 3 210 ? 211.734 336.763 141.037 1.00 56.88 210 ASN W CA 1
ATOM 9616 C C . ASN C 3 210 ? 210.721 337.574 140.240 1.00 59.43 210 ASN W C 1
ATOM 9617 O O . ASN C 3 210 ? 211.025 338.679 139.786 1.00 69.45 210 ASN W O 1
ATOM 9622 N N . ILE C 3 211 ? 209.521 337.023 140.085 1.00 58.17 211 ILE W N 1
ATOM 9623 C CA . ILE C 3 211 ? 208.487 337.571 139.213 1.00 57.38 211 ILE W CA 1
ATOM 9624 C C . ILE C 3 211 ? 207.264 337.902 140.061 1.00 67.04 211 ILE W C 1
ATOM 9625 O O . ILE C 3 211 ? 206.781 337.047 140.815 1.00 64.07 211 ILE W O 1
ATOM 9630 N N . LYS C 3 212 ? 206.757 339.131 139.932 1.00 73.08 212 LYS W N 1
ATOM 9631 C CA . LYS C 3 212 ? 205.632 339.591 140.734 1.00 68.26 212 LYS W CA 1
ATOM 9632 C C . LYS C 3 212 ? 204.526 340.157 139.855 1.00 64.26 212 LYS W C 1
ATOM 9633 O O . LYS C 3 212 ? 204.787 340.795 138.830 1.00 69.28 212 LYS W O 1
ATOM 9639 N N . ASP C 3 213 ? 203.285 339.890 140.271 1.00 61.23 213 ASP W N 1
ATOM 9640 C CA . ASP C 3 213 ? 202.066 340.559 139.814 1.00 68.12 213 ASP W CA 1
ATOM 9641 C C . ASP C 3 213 ? 201.784 340.368 138.332 1.00 69.85 213 ASP W C 1
ATOM 9642 O O . ASP C 3 213 ? 201.051 341.163 137.734 1.00 74.38 213 ASP W O 1
ATOM 9647 N N . CYS C 3 214 ? 202.333 339.331 137.711 1.00 62.53 214 CYS W N 1
ATOM 9648 C CA . CYS C 3 214 ? 202.130 339.137 136.287 1.00 62.43 214 CYS W CA 1
ATOM 9649 C C . CYS C 3 214 ? 202.260 337.659 135.956 1.00 62.66 214 CYS W C 1
ATOM 9650 O O . CYS C 3 214 ? 202.798 336.869 136.734 1.00 67.14 214 CYS W O 1
ATOM 9653 N N . LEU C 3 215 ? 201.751 337.293 134.784 1.00 55.69 215 LEU W N 1
ATOM 9654 C CA . LEU C 3 215 ? 201.804 335.921 134.302 1.00 60.65 215 LEU W CA 1
ATOM 9655 C C . LEU C 3 215 ? 202.937 335.799 133.295 1.00 63.01 215 LEU W C 1
ATOM 9656 O O . LEU C 3 215 ? 202.956 336.509 132.285 1.00 63.90 215 LEU W O 1
ATOM 9661 N N . LEU C 3 216 ? 203.867 334.893 133.570 1.00 70.89 216 LEU W N 1
ATOM 9662 C CA . LEU C 3 216 ? 204.950 334.577 132.653 1.00 66.94 216 LEU W CA 1
ATOM 9663 C C . LEU C 3 216 ? 204.950 333.073 132.440 1.00 70.19 216 LEU W C 1
ATOM 9664 O O . LEU C 3 216 ? 205.171 332.311 133.387 1.00 73.30 216 LEU W O 1
ATOM 9669 N N . ASN C 3 217 ? 204.694 332.646 131.206 1.00 60.26 217 ASN W N 1
ATOM 9670 C CA . ASN C 3 217 ? 204.726 331.230 130.895 1.00 55.75 217 ASN W CA 1
ATOM 9671 C C . ASN C 3 217 ? 206.158 330.708 130.951 1.00 63.99 217 ASN W C 1
ATOM 9672 O O . ASN C 3 217 ? 207.131 331.468 130.995 1.00 67.72 217 ASN W O 1
ATOM 9677 N N . ARG C 3 218 ? 206.277 329.382 130.955 1.00 45.50 218 ARG W N 1
ATOM 9678 C CA . ARG C 3 218 ? 207.591 328.756 130.901 1.00 40.21 218 ARG W CA 1
ATOM 9679 C C . ARG C 3 218 ? 208.279 329.039 129.578 1.00 49.57 218 ARG W C 1
ATOM 9680 O O . ARG C 3 218 ? 209.506 329.190 129.529 1.00 63.39 218 ARG W O 1
ATOM 9688 N N . GLY C 3 219 ? 207.509 329.113 128.492 1.00 53.01 219 GLY W N 1
ATOM 9689 C CA . GLY C 3 219 ? 208.069 329.555 127.231 1.00 57.17 219 GLY W CA 1
ATOM 9690 C C . GLY C 3 219 ? 208.522 330.997 127.269 1.00 53.51 219 GLY W C 1
ATOM 9691 O O . GLY C 3 219 ? 209.525 331.354 126.645 1.00 62.38 219 GLY W O 1
ATOM 9692 N N . ASP C 3 220 ? 207.802 331.844 128.005 1.00 53.95 220 ASP W N 1
ATOM 9693 C CA . ASP C 3 220 ? 208.239 333.224 128.180 1.00 60.70 220 ASP W CA 1
ATOM 9694 C C . ASP C 3 220 ? 209.501 333.303 129.030 1.00 65.86 220 ASP W C 1
ATOM 9695 O O . ASP C 3 220 ? 210.358 334.159 128.790 1.00 67.40 220 ASP W O 1
ATOM 9700 N N . MET C 3 221 ? 209.637 332.419 130.024 1.00 55.36 221 MET W N 1
ATOM 9701 C CA . MET C 3 221 ? 210.888 332.332 130.777 1.00 43.22 221 MET W CA 1
ATOM 9702 C C . MET C 3 221 ? 212.036 331.879 129.884 1.00 52.22 221 MET W C 1
ATOM 9703 O O . MET C 3 221 ? 213.163 332.375 130.005 1.00 60.84 221 MET W O 1
ATOM 9708 N N . TRP C 3 222 ? 211.762 330.937 128.981 1.00 51.07 222 TRP W N 1
ATOM 9709 C CA . TRP C 3 222 ? 212.759 330.476 128.021 1.00 50.65 222 TRP W CA 1
ATOM 9710 C C . TRP C 3 222 ? 213.183 331.597 127.074 1.00 56.80 222 TRP W C 1
ATOM 9711 O O . TRP C 3 222 ? 214.373 331.745 126.767 1.00 59.77 222 TRP W O 1
ATOM 9722 N N . VAL C 3 223 ? 212.222 332.403 126.618 1.00 52.48 223 VAL W N 1
ATOM 9723 C CA . VAL C 3 223 ? 212.528 333.534 125.742 1.00 38.20 223 VAL W CA 1
ATOM 9724 C C . VAL C 3 223 ? 213.306 334.608 126.497 1.00 43.17 223 VAL W C 1
ATOM 9725 O O . VAL C 3 223 ? 214.248 335.204 125.958 1.00 58.19 223 VAL W O 1
ATOM 9729 N N . LEU C 3 224 ? 212.943 334.853 127.760 1.00 49.98 224 LEU W N 1
ATOM 9730 C CA . LEU C 3 224 ? 213.664 335.826 128.579 1.00 57.69 224 LEU W CA 1
ATOM 9731 C C . LEU C 3 224 ? 215.098 335.382 128.843 1.00 62.83 224 LEU W C 1
ATOM 9732 O O . LEU C 3 224 ? 216.017 336.210 128.854 1.00 67.24 224 LEU W O 1
ATOM 9737 N N . SER C 3 225 ? 215.309 334.083 129.062 1.00 59.10 225 SER W N 1
ATOM 9738 C CA . SER C 3 225 ? 216.667 333.574 129.213 1.00 53.01 225 SER W CA 1
ATOM 9739 C C . SER C 3 225 ? 217.423 333.600 127.893 1.00 51.23 225 SER W C 1
ATOM 9740 O O . SER C 3 225 ? 218.655 333.696 127.892 1.00 56.22 225 SER W O 1
ATOM 9743 N N . SER C 3 226 ? 216.710 333.504 126.767 1.00 52.96 226 SER W N 1
ATOM 9744 C CA . SER C 3 226 ? 217.356 333.652 125.468 1.00 56.39 226 SER W CA 1
ATOM 9745 C C . SER C 3 226 ? 217.871 335.070 125.258 1.00 50.39 226 SER W C 1
ATOM 9746 O O . SER C 3 226 ? 218.876 335.271 124.569 1.00 59.41 226 SER W O 1
ATOM 9749 N N . LYS C 3 227 ? 217.203 336.063 125.843 1.00 45.00 227 LYS W N 1
ATOM 9750 C CA . LYS C 3 227 ? 217.681 337.435 125.803 1.00 48.70 227 LYS W CA 1
ATOM 9751 C C . LYS C 3 227 ? 218.767 337.711 126.830 1.00 58.79 227 LYS W C 1
ATOM 9752 O O . LYS C 3 227 ? 219.431 338.751 126.740 1.00 65.17 227 LYS W O 1
ATOM 9758 N N . LEU C 3 228 ? 218.968 336.821 127.799 1.00 66.62 228 LEU W N 1
ATOM 9759 C CA . LEU C 3 228 ? 219.984 337.001 128.827 1.00 69.67 228 LEU W CA 1
ATOM 9760 C C . LEU C 3 228 ? 221.266 336.235 128.529 1.00 75.65 228 LEU W C 1
ATOM 9761 O O . LEU C 3 228 ? 222.136 336.142 129.401 1.00 77.61 228 LEU W O 1
ATOM 9766 N N . VAL C 3 229 ? 221.401 335.683 127.324 1.00 82.34 229 VAL W N 1
ATOM 9767 C CA . VAL C 3 229 ? 222.643 335.021 126.936 1.00 79.71 229 VAL W CA 1
ATOM 9768 C C . VAL C 3 229 ? 223.713 336.076 126.703 1.00 79.54 229 VAL W C 1
ATOM 9769 O O . VAL C 3 229 ? 223.471 337.084 126.024 1.00 77.34 229 VAL W O 1
ATOM 9773 N N . ASP C 3 230 ? 224.901 335.846 127.279 1.00 86.54 230 ASP W N 1
ATOM 9774 C CA . ASP C 3 230 ? 226.047 336.758 127.225 1.00 85.15 230 ASP W CA 1
ATOM 9775 C C . ASP C 3 230 ? 225.677 338.139 127.766 1.00 81.92 230 ASP W C 1
ATOM 9776 O O . ASP C 3 230 ? 225.780 339.158 127.082 1.00 86.02 230 ASP W O 1
ATOM 9781 N N . THR C 3 231 ? 225.213 338.148 129.013 1.00 65.66 231 THR W N 1
ATOM 9782 C CA . THR C 3 231 ? 224.857 339.377 129.704 1.00 67.19 231 THR W CA 1
ATOM 9783 C C . THR C 3 231 ? 225.192 339.202 131.176 1.00 70.33 231 THR W C 1
ATOM 9784 O O . THR C 3 231 ? 224.889 338.164 131.766 1.00 74.67 231 THR W O 1
ATOM 9788 N N . CYS C 3 232 ? 225.823 340.216 131.761 1.00 80.84 232 CYS W N 1
ATOM 9789 C CA . CYS C 3 232 ? 226.268 340.171 133.144 1.00 80.67 232 CYS W CA 1
ATOM 9790 C C . CYS C 3 232 ? 225.244 340.842 134.048 1.00 76.27 232 CYS W C 1
ATOM 9791 O O . CYS C 3 232 ? 224.748 341.930 133.740 1.00 82.78 232 CYS W O 1
ATOM 9794 N N . VAL C 3 233 ? 224.932 340.187 135.165 1.00 62.54 233 VAL W N 1
ATOM 9795 C CA . VAL C 3 233 ? 223.940 340.672 136.113 1.00 62.74 233 VAL W CA 1
ATOM 9796 C C . VAL C 3 233 ? 224.549 340.683 137.506 1.00 65.08 233 VAL W C 1
ATOM 9797 O O . VAL C 3 233 ? 225.560 340.029 137.776 1.00 68.84 233 VAL W O 1
ATOM 9801 N N . PHE C 3 234 ? 223.920 341.442 138.397 1.00 70.01 234 PHE W N 1
ATOM 9802 C CA . PHE C 3 234 ? 224.338 341.532 139.790 1.00 71.34 234 PHE W CA 1
ATOM 9803 C C . PHE C 3 234 ? 223.121 341.337 140.687 1.00 73.08 234 PHE W C 1
ATOM 9804 O O . PHE C 3 234 ? 221.997 341.140 140.215 1.00 76.68 234 PHE W O 1
ATOM 9812 N N . MET C 3 235 ? 223.351 341.390 141.996 1.00 70.53 235 MET W N 1
ATOM 9813 C CA . MET C 3 235 ? 222.309 341.083 142.963 1.00 71.35 235 MET W CA 1
ATOM 9814 C C . MET C 3 235 ? 221.298 342.214 143.066 1.00 73.66 235 MET W C 1
ATOM 9815 O O . MET C 3 235 ? 221.659 343.393 143.005 1.00 75.64 235 MET W O 1
ATOM 9820 N N . ASP C 3 236 ? 220.024 341.836 143.217 1.00 74.05 236 ASP W N 1
ATOM 9821 C CA . ASP C 3 236 ? 218.887 342.752 143.370 1.00 70.48 236 ASP W CA 1
ATOM 9822 C C . ASP C 3 236 ? 218.747 343.705 142.188 1.00 66.04 236 ASP W C 1
ATOM 9823 O O . ASP C 3 236 ? 218.322 344.849 142.346 1.00 74.14 236 ASP W O 1
ATOM 9828 N N . GLN C 3 237 ? 219.093 343.240 140.992 1.00 58.62 237 GLN W N 1
ATOM 9829 C CA . GLN C 3 237 ? 218.956 344.057 139.798 1.00 63.45 237 GLN W CA 1
ATOM 9830 C C . GLN C 3 237 ? 217.543 343.935 139.244 1.00 67.77 237 GLN W C 1
ATOM 9831 O O . GLN C 3 237 ? 217.061 342.827 138.987 1.00 75.18 237 GLN W O 1
ATOM 9837 N N . ARG C 3 238 ? 216.882 345.073 139.058 1.00 73.02 238 ARG W N 1
ATOM 9838 C CA . ARG C 3 238 ? 215.529 345.097 138.512 1.00 73.56 238 ARG W CA 1
ATOM 9839 C C . ARG C 3 238 ? 215.612 345.045 136.993 1.00 72.63 238 ARG W C 1
ATOM 9840 O O . ARG C 3 238 ? 215.841 346.061 136.334 1.00 81.14 238 ARG W O 1
ATOM 9848 N N . LEU C 3 239 ? 215.422 343.855 136.429 1.00 51.96 239 LEU W N 1
ATOM 9849 C CA . LEU C 3 239 ? 215.443 343.671 134.987 1.00 52.05 239 LEU W CA 1
ATOM 9850 C C . LEU C 3 239 ? 214.083 344.034 134.396 1.00 56.48 239 LEU W C 1
ATOM 9851 O O . LEU C 3 239 ? 213.200 344.561 135.079 1.00 59.40 239 LEU W O 1
ATOM 9856 N N . ALA C 3 240 ? 213.901 343.749 133.111 1.00 47.97 240 ALA W N 1
ATOM 9857 C CA . ALA C 3 240 ? 212.656 344.055 132.429 1.00 46.18 240 ALA W CA 1
ATOM 9858 C C . ALA C 3 240 ? 212.454 343.061 131.297 1.00 52.75 240 ALA W C 1
ATOM 9859 O O . ALA C 3 240 ? 213.393 342.404 130.843 1.00 53.67 240 ALA W O 1
ATOM 9861 N N . PHE C 3 241 ? 211.205 342.957 130.848 1.00 64.48 241 PHE W N 1
ATOM 9862 C CA . PHE C 3 241 ? 210.854 342.087 129.730 1.00 60.61 241 PHE W CA 1
ATOM 9863 C C . PHE C 3 241 ? 209.617 342.677 129.071 1.00 63.14 241 PHE W C 1
ATOM 9864 O O . PHE C 3 241 ? 208.552 342.717 129.695 1.00 67.80 241 PHE W O 1
ATOM 9872 N N . LEU C 3 242 ? 209.776 343.138 127.826 1.00 70.73 242 LEU W N 1
ATOM 9873 C CA . LEU C 3 242 ? 208.731 343.825 127.054 1.00 73.66 242 LEU W CA 1
ATOM 9874 C C . LEU C 3 242 ? 208.203 345.051 127.799 1.00 71.30 242 LEU W C 1
ATOM 9875 O O . LEU C 3 242 ? 207.006 345.346 127.763 1.00 70.72 242 LEU W O 1
ATOM 9880 N N . ASP C 3 243 ? 209.114 345.737 128.503 1.00 80.17 243 ASP W N 1
ATOM 9881 C CA . ASP C 3 243 ? 208.910 346.969 129.290 1.00 84.31 243 ASP W CA 1
ATOM 9882 C C . ASP C 3 243 ? 207.698 346.913 130.229 1.00 83.88 243 ASP W C 1
ATOM 9883 O O . ASP C 3 243 ? 207.179 347.956 130.645 1.00 82.98 243 ASP W O 1
ATOM 9888 N N . SER C 3 244 ? 207.248 345.717 130.609 1.00 80.18 244 SER W N 1
ATOM 9889 C CA . SER C 3 244 ? 206.152 345.579 131.557 1.00 83.42 244 SER W CA 1
ATOM 9890 C C . SER C 3 244 ? 206.358 344.481 132.583 1.00 80.75 244 SER W C 1
ATOM 9891 O O . SER C 3 244 ? 205.638 344.466 133.587 1.00 86.94 244 SER W O 1
ATOM 9894 N N . ILE C 3 245 ? 207.303 343.572 132.384 1.00 63.19 245 ILE W N 1
ATOM 9895 C CA . ILE C 3 245 ? 207.513 342.435 133.269 1.00 63.49 245 ILE W CA 1
ATOM 9896 C C . ILE C 3 245 ? 208.813 342.691 134.017 1.00 66.59 245 ILE W C 1
ATOM 9897 O O . ILE C 3 245 ? 209.906 342.478 133.481 1.00 72.36 245 ILE W O 1
ATOM 9902 N N . ARG C 3 246 ? 208.700 343.146 135.259 1.00 75.15 246 ARG W N 1
ATOM 9903 C CA . ARG C 3 246 ? 209.873 343.405 136.076 1.00 79.83 246 ARG W CA 1
ATOM 9904 C C . ARG C 3 246 ? 210.423 342.099 136.640 1.00 79.08 246 ARG W C 1
ATOM 9905 O O . ARG C 3 246 ? 209.832 341.025 136.495 1.00 83.88 246 ARG W O 1
ATOM 9913 N N . GLY C 3 247 ? 211.574 342.199 137.291 1.00 62.94 247 GLY W N 1
ATOM 9914 C CA . GLY C 3 247 ? 212.183 341.036 137.898 1.00 61.90 247 GLY W CA 1
ATOM 9915 C C . GLY C 3 247 ? 213.415 341.348 138.714 1.00 61.54 247 GLY W C 1
ATOM 9916 O O . GLY C 3 247 ? 214.312 342.052 138.251 1.00 70.61 247 GLY W O 1
ATOM 9917 N N . THR C 3 248 ? 213.478 340.810 139.927 1.00 64.89 248 THR W N 1
ATOM 9918 C CA . THR C 3 248 ? 214.576 341.061 140.847 1.00 71.60 248 THR W CA 1
ATOM 9919 C C . THR C 3 248 ? 215.435 339.809 140.959 1.00 77.16 248 THR W C 1
ATOM 9920 O O . THR C 3 248 ? 214.916 338.715 141.205 1.00 80.88 248 THR W O 1
ATOM 9924 N N . ILE C 3 249 ? 216.743 339.974 140.778 1.00 71.40 249 ILE W N 1
ATOM 9925 C CA . ILE C 3 249 ? 217.689 338.866 140.847 1.00 64.49 249 ILE W CA 1
ATOM 9926 C C . ILE C 3 249 ? 218.167 338.780 142.291 1.00 64.73 249 ILE W C 1
ATOM 9927 O O . ILE C 3 249 ? 219.045 339.530 142.719 1.00 71.79 249 ILE W O 1
ATOM 9932 N N . LYS C 3 250 ? 217.578 337.860 143.049 1.00 70.34 250 LYS W N 1
ATOM 9933 C CA . LYS C 3 250 ? 217.799 337.771 144.483 1.00 73.91 250 LYS W CA 1
ATOM 9934 C C . LYS C 3 250 ? 218.866 336.750 144.857 1.00 76.83 250 LYS W C 1
ATOM 9935 O O . LYS C 3 250 ? 219.084 336.508 146.049 1.00 80.25 250 LYS W O 1
ATOM 9941 N N . GLY C 3 251 ? 219.530 336.144 143.877 1.00 77.93 251 GLY W N 1
ATOM 9942 C CA . GLY C 3 251 ? 220.601 335.217 144.183 1.00 79.73 251 GLY W CA 1
ATOM 9943 C C . GLY C 3 251 ? 221.425 334.799 142.985 1.00 83.80 251 GLY W C 1
ATOM 9944 O O . GLY C 3 251 ? 220.880 334.388 141.956 1.00 82.06 251 GLY W O 1
ATOM 9945 N N . ILE C 3 252 ? 222.747 334.901 143.108 1.00 75.30 252 ILE W N 1
ATOM 9946 C CA . ILE C 3 252 ? 223.686 334.442 142.089 1.00 69.06 252 ILE W CA 1
ATOM 9947 C C . ILE C 3 252 ? 224.650 333.469 142.752 1.00 67.76 252 ILE W C 1
ATOM 9948 O O . ILE C 3 252 ? 225.229 333.780 143.799 1.00 75.03 252 ILE W O 1
ATOM 9953 N N . TYR C 3 253 ? 224.818 332.297 142.149 1.00 59.81 253 TYR W N 1
ATOM 9954 C CA . TYR C 3 253 ? 225.626 331.232 142.721 1.00 61.39 253 TYR W CA 1
ATOM 9955 C C . TYR C 3 253 ? 226.660 330.763 141.711 1.00 67.64 253 TYR W C 1
ATOM 9956 O O . TYR C 3 253 ? 226.383 330.686 140.510 1.00 65.56 253 TYR W O 1
ATOM 9965 N N . ARG C 3 254 ? 227.855 330.448 142.208 1.00 79.85 254 ARG W N 1
ATOM 9966 C CA . ARG C 3 254 ? 228.925 329.902 141.383 1.00 76.35 254 ARG W CA 1
ATOM 9967 C C . ARG C 3 254 ? 229.840 329.066 142.262 1.00 70.56 254 ARG W C 1
ATOM 9968 O O . ARG C 3 254 ? 230.346 329.566 143.271 1.00 74.45 254 ARG W O 1
ATOM 9976 N N . ASN C 3 255 ? 230.035 327.802 141.866 1.00 69.98 255 ASN W N 1
ATOM 9977 C CA . ASN C 3 255 ? 230.911 326.848 142.556 1.00 72.96 255 ASN W CA 1
ATOM 9978 C C . ASN C 3 255 ? 230.522 326.676 144.023 1.00 73.66 255 ASN W C 1
ATOM 9979 O O . ASN C 3 255 ? 231.377 326.570 144.904 1.00 77.92 255 ASN W O 1
ATOM 9984 N N . GLY C 3 256 ? 229.221 326.657 144.288 1.00 68.51 256 GLY W N 1
ATOM 9985 C CA . GLY C 3 256 ? 228.732 326.504 145.641 1.00 68.67 256 GLY W CA 1
ATOM 9986 C C . GLY C 3 256 ? 228.845 327.738 146.505 1.00 66.65 256 GLY W C 1
ATOM 9987 O O . GLY C 3 256 ? 228.618 327.645 147.716 1.00 69.98 256 GLY W O 1
ATOM 9988 N N . LYS C 3 257 ? 229.185 328.886 145.928 1.00 68.52 257 LYS W N 1
ATOM 9989 C CA . LYS C 3 257 ? 229.356 330.118 146.677 1.00 72.08 257 LYS W CA 1
ATOM 9990 C C . LYS C 3 257 ? 228.431 331.192 146.126 1.00 72.43 257 LYS W C 1
ATOM 9991 O O . LYS C 3 257 ? 228.269 331.322 144.910 1.00 75.14 257 LYS W O 1
ATOM 9997 N N . LYS C 3 258 ? 227.828 331.958 147.031 1.00 73.42 258 LYS W N 1
ATOM 9998 C CA . LYS C 3 258 ? 226.973 333.075 146.658 1.00 73.97 258 LYS W CA 1
ATOM 9999 C C . LYS C 3 258 ? 227.838 334.292 146.358 1.00 74.06 258 LYS W C 1
ATOM 10000 O O . LYS C 3 258 ? 228.726 334.640 147.144 1.00 82.10 258 LYS W O 1
ATOM 10006 N N . ILE C 3 259 ? 227.579 334.932 145.224 1.00 66.16 259 ILE W N 1
ATOM 10007 C CA . ILE C 3 259 ? 228.358 336.080 144.783 1.00 67.80 259 ILE W CA 1
ATOM 10008 C C . ILE C 3 259 ? 227.419 337.236 144.485 1.00 65.54 259 ILE W C 1
ATOM 10009 O O . ILE C 3 259 ? 226.245 337.038 144.155 1.00 72.47 259 ILE W O 1
ATOM 10014 N N . VAL C 3 260 ? 227.945 338.455 144.617 1.00 70.25 260 VAL W N 1
ATOM 10015 C CA . VAL C 3 260 ? 227.137 339.648 144.397 1.00 73.95 260 VAL W CA 1
ATOM 10016 C C . VAL C 3 260 ? 226.816 339.814 142.920 1.00 70.15 260 VAL W C 1
ATOM 10017 O O . VAL C 3 260 ? 225.695 340.181 142.551 1.00 77.29 260 VAL W O 1
ATOM 10021 N N . SER C 3 261 ? 227.785 339.549 142.051 1.00 63.80 261 SER W N 1
ATOM 10022 C CA . SER C 3 261 ? 227.598 339.675 140.616 1.00 69.56 261 SER W CA 1
ATOM 10023 C C . SER C 3 261 ? 228.097 338.413 139.933 1.00 75.87 261 SER W C 1
ATOM 10024 O O . SER C 3 261 ? 229.050 337.784 140.396 1.00 77.19 261 SER W O 1
ATOM 10027 N N . GLY C 3 262 ? 227.455 338.057 138.821 1.00 68.34 262 GLY W N 1
ATOM 10028 C CA . GLY C 3 262 ? 227.844 336.893 138.056 1.00 64.38 262 GLY W CA 1
ATOM 10029 C C . GLY C 3 262 ? 227.639 337.129 136.574 1.00 60.79 262 GLY W C 1
ATOM 10030 O O . GLY C 3 262 ? 227.171 338.188 136.153 1.00 61.45 262 GLY W O 1
ATOM 10031 N N . TYR C 3 263 ? 227.998 336.117 135.793 1.00 69.47 263 TYR W N 1
ATOM 10032 C CA . TYR C 3 263 ? 227.871 336.144 134.343 1.00 70.12 263 TYR W CA 1
ATOM 10033 C C . TYR C 3 263 ? 226.903 335.055 133.904 1.00 81.28 263 TYR W C 1
ATOM 10034 O O . TYR C 3 263 ? 227.007 333.910 134.354 1.00 82.28 263 TYR W O 1
ATOM 10043 N N . ILE C 3 264 ? 225.967 335.410 133.028 1.00 80.03 264 ILE W N 1
ATOM 10044 C CA . ILE C 3 264 ? 224.983 334.471 132.504 1.00 72.44 264 ILE W CA 1
ATOM 10045 C C . ILE C 3 264 ? 225.456 333.991 131.143 1.00 72.05 264 ILE W C 1
ATOM 10046 O O . ILE C 3 264 ? 225.596 334.788 130.208 1.00 73.63 264 ILE W O 1
ATOM 10051 N N . GLY C 3 265 ? 225.697 332.689 131.027 1.00 77.73 265 GLY W N 1
ATOM 10052 C CA . GLY C 3 265 ? 226.097 332.098 129.767 1.00 80.23 265 GLY W CA 1
ATOM 10053 C C . GLY C 3 265 ? 225.069 331.130 129.226 1.00 83.72 265 GLY W C 1
ATOM 10054 O O . GLY C 3 265 ? 223.894 331.194 129.603 1.00 87.17 265 GLY W O 1
ATOM 10055 N N . GLU C 3 266 ? 225.492 330.228 128.338 1.00 76.67 266 GLU W N 1
ATOM 10056 C CA . GLU C 3 266 ? 224.559 329.250 127.787 1.00 78.89 266 GLU W CA 1
ATOM 10057 C C . GLU C 3 266 ? 224.219 328.171 128.809 1.00 80.29 266 GLU W C 1
ATOM 10058 O O . GLU C 3 266 ? 223.062 327.748 128.910 1.00 79.84 266 GLU W O 1
ATOM 10064 N N . GLN C 3 267 ? 225.204 327.722 129.582 1.00 79.99 267 GLN W N 1
ATOM 10065 C CA . GLN C 3 267 ? 224.997 326.682 130.577 1.00 79.31 267 GLN W CA 1
ATOM 10066 C C . GLN C 3 267 ? 224.580 327.238 131.929 1.00 75.96 267 GLN W C 1
ATOM 10067 O O . GLN C 3 267 ? 224.577 326.496 132.916 1.00 79.02 267 GLN W O 1
ATOM 10073 N N . THR C 3 268 ? 224.240 328.520 131.999 1.00 65.11 268 THR W N 1
ATOM 10074 C CA . THR C 3 268 ? 223.780 329.114 133.244 1.00 70.53 268 THR W CA 1
ATOM 10075 C C . THR C 3 268 ? 222.364 328.638 133.533 1.00 78.34 268 THR W C 1
ATOM 10076 O O . THR C 3 268 ? 221.432 328.950 132.784 1.00 83.33 268 THR W O 1
ATOM 10080 N N . ARG C 3 269 ? 222.201 327.879 134.616 1.00 81.51 269 ARG W N 1
ATOM 10081 C CA . ARG C 3 269 ? 220.896 327.335 134.991 1.00 82.77 269 ARG W CA 1
ATOM 10082 C C . ARG C 3 269 ? 220.103 328.431 135.694 1.00 81.72 269 ARG W C 1
ATOM 10083 O O . ARG C 3 269 ? 219.999 328.487 136.922 1.00 84.01 269 ARG W O 1
ATOM 10091 N N . ILE C 3 270 ? 219.532 329.323 134.886 1.00 66.66 270 ILE W N 1
ATOM 10092 C CA . ILE C 3 270 ? 218.753 330.434 135.417 1.00 65.41 270 ILE W CA 1
ATOM 10093 C C . ILE C 3 270 ? 217.399 329.927 135.896 1.00 66.56 270 ILE W C 1
ATOM 10094 O O . ILE C 3 270 ? 216.695 329.199 135.183 1.00 72.37 270 ILE W O 1
ATOM 10099 N N . ILE C 3 271 ? 217.041 330.285 137.126 1.00 57.09 271 ILE W N 1
ATOM 10100 C CA . ILE C 3 271 ? 215.852 329.777 137.795 1.00 52.82 271 ILE W CA 1
ATOM 10101 C C . ILE C 3 271 ? 214.890 330.934 138.003 1.00 66.75 271 ILE W C 1
ATOM 10102 O O . ILE C 3 271 ? 215.263 331.969 138.568 1.00 74.53 271 ILE W O 1
ATOM 10107 N N . PHE C 3 272 ? 213.653 330.760 137.548 1.00 55.60 272 PHE W N 1
ATOM 10108 C CA . PHE C 3 272 ? 212.609 331.760 137.709 1.00 42.87 272 PHE W CA 1
ATOM 10109 C C . PHE C 3 272 ? 211.674 331.317 138.823 1.00 44.53 272 PHE W C 1
ATOM 10110 O O . PHE C 3 272 ? 211.108 330.221 138.763 1.00 53.97 272 PHE W O 1
ATOM 10118 N N . ARG C 3 273 ? 211.521 332.161 139.830 1.00 44.43 273 ARG W N 1
ATOM 10119 C CA . ARG C 3 273 ? 210.583 331.935 140.912 1.00 40.42 273 ARG W CA 1
ATOM 10120 C C . ARG C 3 273 ? 209.546 333.046 140.894 1.00 59.82 273 ARG W C 1
ATOM 10121 O O . ARG C 3 273 ? 209.813 334.156 140.425 1.00 67.37 273 ARG W O 1
ATOM 10129 N N . SER C 3 274 ? 208.354 332.742 141.387 1.00 67.31 274 SER W N 1
ATOM 10130 C CA . SER C 3 274 ? 207.233 333.669 141.333 1.00 58.02 274 SER W CA 1
ATOM 10131 C C . SER C 3 274 ? 206.724 333.959 142.734 1.00 58.07 274 SER W C 1
ATOM 10132 O O . SER C 3 274 ? 206.413 333.034 143.488 1.00 67.00 274 SER W O 1
ATOM 10135 N N . GLU C 3 275 ? 206.633 335.238 143.075 1.00 60.31 275 GLU W N 1
ATOM 10136 C CA . GLU C 3 275 ? 205.940 335.658 144.282 1.00 67.90 275 GLU W CA 1
ATOM 10137 C C . GLU C 3 275 ? 204.485 336.014 144.008 1.00 73.98 275 GLU W C 1
ATOM 10138 O O . GLU C 3 275 ? 203.780 336.446 144.924 1.00 74.70 275 GLU W O 1
ATOM 10144 N N . SER C 3 276 ? 204.027 335.848 142.773 1.00 67.47 276 SER W N 1
ATOM 10145 C CA . SER C 3 276 ? 202.612 335.890 142.427 1.00 52.04 276 SER W CA 1
ATOM 10146 C C . SER C 3 276 ? 202.262 334.505 141.902 1.00 60.50 276 SER W C 1
ATOM 10147 O O . SER C 3 276 ? 202.544 334.184 140.744 1.00 67.62 276 SER W O 1
ATOM 10150 N N . ALA C 3 277 ? 201.662 333.685 142.758 1.00 55.54 277 ALA W N 1
ATOM 10151 C CA . ALA C 3 277 ? 201.493 332.275 142.456 1.00 48.11 277 ALA W CA 1
ATOM 10152 C C . ALA C 3 277 ? 200.227 331.765 143.121 1.00 52.60 277 ALA W C 1
ATOM 10153 O O . ALA C 3 277 ? 199.773 332.313 144.127 1.00 62.72 277 ALA W O 1
ATOM 10155 N N . ARG C 3 278 ? 199.664 330.707 142.547 1.00 56.85 278 ARG W N 1
ATOM 10156 C CA . ARG C 3 278 ? 198.502 330.040 143.116 1.00 58.43 278 ARG W CA 1
ATOM 10157 C C . ARG C 3 278 ? 198.981 328.952 144.067 1.00 55.52 278 ARG W C 1
ATOM 10158 O O . ARG C 3 278 ? 199.679 328.023 143.649 1.00 62.83 278 ARG W O 1
ATOM 10166 N N . LEU C 3 279 ? 198.619 329.061 145.340 1.00 30.13 279 LEU W N 1
ATOM 10167 C CA . LEU C 3 279 ? 199.070 328.118 146.351 1.00 29.62 279 LEU W CA 1
ATOM 10168 C C . LEU C 3 279 ? 197.879 327.375 146.936 1.00 47.10 279 LEU W C 1
ATOM 10169 O O . LEU C 3 279 ? 196.871 327.990 147.295 1.00 53.77 279 LEU W O 1
ATOM 10174 N N . ILE C 3 280 ? 198.005 326.052 147.033 1.00 48.71 280 ILE W N 1
ATOM 10175 C CA . ILE C 3 280 ? 196.952 325.180 147.538 1.00 43.56 280 ILE W CA 1
ATOM 10176 C C . ILE C 3 280 ? 197.442 324.537 148.825 1.00 35.21 280 ILE W C 1
ATOM 10177 O O . ILE C 3 280 ? 198.492 323.884 148.837 1.00 56.13 280 ILE W O 1
ATOM 10182 N N . PHE C 3 281 ? 196.685 324.716 149.899 1.00 23.49 281 PHE W N 1
ATOM 10183 C CA . PHE C 3 281 ? 196.976 324.098 151.184 1.00 22.71 281 PHE W CA 1
ATOM 10184 C C . PHE C 3 281 ? 195.942 323.014 151.440 1.00 43.43 281 PHE W C 1
ATOM 10185 O O . PHE C 3 281 ? 194.740 323.294 151.470 1.00 52.36 281 PHE W O 1
ATOM 10193 N N . LEU C 3 282 ? 196.409 321.782 151.624 1.00 49.19 282 LEU W N 1
ATOM 10194 C CA . LEU C 3 282 ? 195.543 320.649 151.924 1.00 42.96 282 LEU W CA 1
ATOM 10195 C C . LEU C 3 282 ? 195.803 320.223 153.361 1.00 34.61 282 LEU W C 1
ATOM 10196 O O . LEU C 3 282 ? 196.829 319.602 153.656 1.00 43.81 282 LEU W O 1
ATOM 10201 N N . ILE C 3 283 ? 194.873 320.554 154.247 1.00 38.10 283 ILE W N 1
ATOM 10202 C CA . ILE C 3 283 ? 194.985 320.211 155.656 1.00 37.55 283 ILE W CA 1
ATOM 10203 C C . ILE C 3 283 ? 194.445 318.802 155.835 1.00 41.87 283 ILE W C 1
ATOM 10204 O O . ILE C 3 283 ? 193.276 318.531 155.537 1.00 51.15 283 ILE W O 1
ATOM 10209 N N . GLN C 3 284 ? 195.293 317.906 156.325 1.00 53.96 284 GLN W N 1
ATOM 10210 C CA . GLN C 3 284 ? 194.963 316.488 156.421 1.00 47.85 284 GLN W CA 1
ATOM 10211 C C . GLN C 3 284 ? 194.368 316.240 157.800 1.00 46.69 284 GLN W C 1
ATOM 10212 O O . GLN C 3 284 ? 195.070 315.922 158.758 1.00 51.18 284 GLN W O 1
ATOM 10218 N N . ILE C 3 285 ? 193.049 316.400 157.899 1.00 51.76 285 ILE W N 1
ATOM 10219 C CA . ILE C 3 285 ? 192.348 316.244 159.170 1.00 52.73 285 ILE W CA 1
ATOM 10220 C C . ILE C 3 285 ? 192.252 314.756 159.483 1.00 55.00 285 ILE W C 1
ATOM 10221 O O . ILE C 3 285 ? 191.599 313.995 158.762 1.00 50.91 285 ILE W O 1
ATOM 10226 N N . THR C 3 286 ? 192.914 314.338 160.556 1.00 59.43 286 THR W N 1
ATOM 10227 C CA . THR C 3 286 ? 192.969 312.943 160.965 1.00 51.19 286 THR W CA 1
ATOM 10228 C C . THR C 3 286 ? 192.749 312.884 162.470 1.00 49.06 286 THR W C 1
ATOM 10229 O O . THR C 3 286 ? 192.371 313.875 163.102 1.00 62.30 286 THR W O 1
ATOM 10233 N N . ASP C 3 287 ? 192.987 311.708 163.049 1.00 46.84 287 ASP W N 1
ATOM 10234 C CA . ASP C 3 287 ? 192.880 311.555 164.492 1.00 49.30 287 ASP W CA 1
ATOM 10235 C C . ASP C 3 287 ? 194.013 312.252 165.226 1.00 55.21 287 ASP W C 1
ATOM 10236 O O . ASP C 3 287 ? 193.871 312.565 166.412 1.00 55.25 287 ASP W O 1
ATOM 10241 N N . GLU C 3 288 ? 195.125 312.511 164.542 1.00 65.15 288 GLU W N 1
ATOM 10242 C CA . GLU C 3 288 ? 196.311 313.087 165.155 1.00 66.97 288 GLU W CA 1
ATOM 10243 C C . GLU C 3 288 ? 196.316 314.608 165.142 1.00 67.42 288 GLU W C 1
ATOM 10244 O O . GLU C 3 288 ? 197.274 315.213 165.638 1.00 68.81 288 GLU W O 1
ATOM 10250 N N . MET C 3 289 ? 195.285 315.243 164.580 1.00 51.62 289 MET W N 1
ATOM 10251 C CA . MET C 3 289 ? 195.190 316.695 164.649 1.00 45.85 289 MET W CA 1
ATOM 10252 C C . MET C 3 289 ? 194.909 317.162 166.068 1.00 45.65 289 MET W C 1
ATOM 10253 O O . MET C 3 289 ? 195.352 318.244 166.464 1.00 60.95 289 MET W O 1
ATOM 10258 N N . TRP C 3 290 ? 194.175 316.367 166.838 1.00 46.17 290 TRP W N 1
ATOM 10259 C CA . TRP C 3 290 ? 193.911 316.647 168.240 1.00 46.01 290 TRP W CA 1
ATOM 10260 C C . TRP C 3 290 ? 194.850 315.891 169.163 1.00 50.96 290 TRP W C 1
ATOM 10261 O O . TRP C 3 290 ? 194.655 315.908 170.380 1.00 59.58 290 TRP W O 1
ATOM 10272 N N . ASN C 3 291 ? 195.858 315.224 168.610 1.00 51.08 291 ASN W N 1
ATOM 10273 C CA . ASN C 3 291 ? 196.861 314.554 169.422 1.00 51.97 291 ASN W CA 1
ATOM 10274 C C . ASN C 3 291 ? 197.888 315.556 169.924 1.00 54.04 291 ASN W C 1
ATOM 10275 O O . ASN C 3 291 ? 198.363 316.415 169.175 1.00 62.52 291 ASN W O 1
ATOM 10280 N N . PHE C 3 292 ? 198.233 315.438 171.201 1.00 54.30 292 PHE W N 1
ATOM 10281 C CA . PHE C 3 292 ? 199.146 316.377 171.830 1.00 52.26 292 PHE W CA 1
ATOM 10282 C C . PHE C 3 292 ? 200.594 316.011 171.540 1.00 62.37 292 PHE W C 1
ATOM 10283 O O . PHE C 3 292 ? 200.970 314.836 171.545 1.00 69.83 292 PHE W O 1
ATOM 10291 N N . GLU C 3 293 ? 201.405 317.032 171.285 1.00 64.14 293 GLU W N 1
ATOM 10292 C CA . GLU C 3 293 ? 202.837 316.865 171.138 1.00 59.04 293 GLU W CA 1
ATOM 10293 C C . GLU C 3 293 ? 203.459 316.769 172.538 1.00 60.34 293 GLU W C 1
ATOM 10294 O O . GLU C 3 293 ? 202.807 317.055 173.545 1.00 61.62 293 GLU W O 1
ATOM 10300 N N . GLU C 3 294 ? 204.722 316.330 172.603 1.00 71.23 294 GLU W N 1
ATOM 10301 C CA . GLU C 3 294 ? 205.399 316.138 173.883 1.00 71.94 294 GLU W CA 1
ATOM 10302 C C . GLU C 3 294 ? 205.559 317.445 174.649 1.00 71.21 294 GLU W C 1
ATOM 10303 O O . GLU C 3 294 ? 205.614 317.436 175.883 1.00 73.23 294 GLU W O 1
ATOM 10309 N N . THR C 3 295 ? 205.645 318.571 173.935 1.00 72.39 295 THR W N 1
ATOM 10310 C CA . THR C 3 295 ? 205.699 319.871 174.593 1.00 73.75 295 THR W CA 1
ATOM 10311 C C . THR C 3 295 ? 204.375 320.222 175.261 1.00 73.66 295 THR W C 1
ATOM 10312 O O . THR C 3 295 ? 204.368 320.867 176.316 1.00 70.63 295 THR W O 1
ATOM 10316 N N . GLY C 3 296 ? 203.254 319.814 174.672 1.00 70.39 296 GLY W N 1
ATOM 10317 C CA . GLY C 3 296 ? 201.957 320.072 175.268 1.00 62.30 296 GLY W CA 1
ATOM 10318 C C . GLY C 3 296 ? 200.980 320.792 174.363 1.00 57.54 296 GLY W C 1
ATOM 10319 O O . GLY C 3 296 ? 199.994 321.357 174.839 1.00 65.61 296 GLY W O 1
ATOM 10320 N N . GLU C 3 297 ? 201.234 320.776 173.059 1.00 49.56 297 GLU W N 1
ATOM 10321 C CA . GLU C 3 297 ? 200.405 321.480 172.093 1.00 50.85 297 GLU W CA 1
ATOM 10322 C C . GLU C 3 297 ? 199.753 320.497 171.133 1.00 60.85 297 GLU W C 1
ATOM 10323 O O . GLU C 3 297 ? 200.415 319.603 170.596 1.00 67.30 297 GLU W O 1
ATOM 10329 N N . GLN C 3 298 ? 198.451 320.663 170.931 1.00 55.80 298 GLN W N 1
ATOM 10330 C CA . GLN C 3 298 ? 197.765 319.980 169.846 1.00 47.83 298 GLN W CA 1
ATOM 10331 C C . GLN C 3 298 ? 198.275 320.491 168.510 1.00 51.34 298 GLN W C 1
ATOM 10332 O O . GLN C 3 298 ? 198.674 321.650 168.373 1.00 65.32 298 GLN W O 1
ATOM 10338 N N . LEU C 3 299 ? 198.286 319.604 167.521 1.00 38.96 299 LEU W N 1
ATOM 10339 C CA . LEU C 3 299 ? 198.968 319.913 166.273 1.00 47.31 299 LEU W CA 1
ATOM 10340 C C . LEU C 3 299 ? 198.195 320.909 165.418 1.00 56.54 299 LEU W C 1
ATOM 10341 O O . LEU C 3 299 ? 198.806 321.655 164.642 1.00 64.83 299 LEU W O 1
ATOM 10346 N N . PHE C 3 300 ? 196.870 320.973 165.563 1.00 50.83 300 PHE W N 1
ATOM 10347 C CA . PHE C 3 300 ? 196.141 322.014 164.850 1.00 48.57 300 PHE W CA 1
ATOM 10348 C C . PHE C 3 300 ? 196.370 323.372 165.491 1.00 55.53 300 PHE W C 1
ATOM 10349 O O . PHE C 3 300 ? 196.274 324.397 164.810 1.00 62.37 300 PHE W O 1
ATOM 10357 N N . GLN C 3 301 ? 196.656 323.403 166.798 1.00 52.44 301 GLN W N 1
ATOM 10358 C CA . GLN C 3 301 ? 197.055 324.653 167.434 1.00 45.68 301 GLN W CA 1
ATOM 10359 C C . GLN C 3 301 ? 198.367 325.151 166.853 1.00 43.84 301 GLN W C 1
ATOM 10360 O O . GLN C 3 301 ? 198.529 326.352 166.620 1.00 55.10 301 GLN W O 1
ATOM 10366 N N . LYS C 3 302 ? 199.297 324.233 166.587 1.00 45.77 302 LYS W N 1
ATOM 10367 C CA . LYS C 3 302 ? 200.505 324.577 165.845 1.00 42.57 302 LYS W CA 1
ATOM 10368 C C . LYS C 3 302 ? 200.165 325.113 164.465 1.00 44.75 302 LYS W C 1
ATOM 10369 O O . LYS C 3 302 ? 200.661 326.169 164.065 1.00 55.95 302 LYS W O 1
ATOM 10375 N N . MET C 3 303 ? 199.256 324.435 163.762 1.00 45.70 303 MET W N 1
ATOM 10376 C CA . MET C 3 303 ? 198.927 324.804 162.387 1.00 44.20 303 MET W CA 1
ATOM 10377 C C . MET C 3 303 ? 198.278 326.184 162.298 1.00 54.26 303 MET W C 1
ATOM 10378 O O . MET C 3 303 ? 198.556 326.944 161.362 1.00 62.51 303 MET W O 1
ATOM 10383 N N . VAL C 3 304 ? 197.420 326.534 163.258 1.00 45.63 304 VAL W N 1
ATOM 10384 C CA . VAL C 3 304 ? 196.694 327.799 163.198 1.00 41.32 304 VAL W CA 1
ATOM 10385 C C . VAL C 3 304 ? 197.331 328.910 164.021 1.00 51.17 304 VAL W C 1
ATOM 10386 O O . VAL C 3 304 ? 196.889 330.066 163.915 1.00 58.37 304 VAL W O 1
ATOM 10390 N N . ASN C 3 305 ? 198.348 328.615 164.835 1.00 47.17 305 ASN W N 1
ATOM 10391 C CA . ASN C 3 305 ? 198.962 329.638 165.660 1.00 43.71 305 ASN W CA 1
ATOM 10392 C C . ASN C 3 305 ? 200.457 329.802 165.447 1.00 49.16 305 ASN W C 1
ATOM 10393 O O . ASN C 3 305 ? 201.031 330.752 165.990 1.00 55.71 305 ASN W O 1
ATOM 10398 N N . SER C 3 306 ? 201.110 328.923 164.687 1.00 38.35 306 SER W N 1
ATOM 10399 C CA . SER C 3 306 ? 202.544 329.030 164.499 1.00 42.36 306 SER W CA 1
ATOM 10400 C C . SER C 3 306 ? 202.906 328.883 163.031 1.00 44.69 306 SER W C 1
ATOM 10401 O O . SER C 3 306 ? 203.950 329.375 162.600 1.00 55.30 306 SER W O 1
ATOM 10404 N N . PHE C 3 307 ? 202.071 328.193 162.257 1.00 40.17 307 PHE W N 1
ATOM 10405 C CA . PHE C 3 307 ? 202.400 327.964 160.854 1.00 42.54 307 PHE W CA 1
ATOM 10406 C C . PHE C 3 307 ? 201.760 329.001 159.939 1.00 53.17 307 PHE W C 1
ATOM 10407 O O . PHE C 3 307 ? 202.461 329.714 159.212 1.00 62.12 307 PHE W O 1
ATOM 10415 N N . PHE C 3 308 ? 200.426 329.075 159.947 1.00 51.41 308 PHE W N 1
ATOM 10416 C CA . PHE C 3 308 ? 199.729 330.008 159.061 1.00 50.20 308 PHE W CA 1
ATOM 10417 C C . PHE C 3 308 ? 199.998 331.479 159.380 1.00 59.64 308 PHE W C 1
ATOM 10418 O O . PHE C 3 308 ? 200.217 332.251 158.428 1.00 66.07 308 PHE W O 1
ATOM 10426 N N . PRO C 3 309 ? 199.967 331.953 160.648 1.00 54.45 309 PRO W N 1
ATOM 10427 C CA . PRO C 3 309 ? 200.370 333.354 160.884 1.00 45.33 309 PRO W CA 1
ATOM 10428 C C . PRO C 3 309 ? 201.794 333.666 160.462 1.00 50.07 309 PRO W C 1
ATOM 10429 O O . PRO C 3 309 ? 202.046 334.746 159.911 1.00 55.61 309 PRO W O 1
ATOM 10433 N N . LYS C 3 310 ? 202.723 332.731 160.661 1.00 35.65 310 LYS W N 1
ATOM 10434 C CA . LYS C 3 310 ? 204.105 332.971 160.260 1.00 33.90 310 LYS W CA 1
ATOM 10435 C C . LYS C 3 310 ? 204.247 332.999 158.743 1.00 43.95 310 LYS W C 1
ATOM 10436 O O . LYS C 3 310 ? 204.991 333.827 158.205 1.00 57.60 310 LYS W O 1
ATOM 10442 N N . ILE C 3 311 ? 203.533 332.122 158.033 1.00 42.79 311 ILE W N 1
ATOM 10443 C CA . ILE C 3 311 ? 203.652 332.123 156.579 1.00 49.56 311 ILE W CA 1
ATOM 10444 C C . ILE C 3 311 ? 202.960 333.344 155.978 1.00 53.76 311 ILE W C 1
ATOM 10445 O O . ILE C 3 311 ? 203.425 333.888 154.969 1.00 60.04 311 ILE W O 1
ATOM 10450 N N . PHE C 3 312 ? 201.894 333.846 156.615 1.00 53.32 312 PHE W N 1
ATOM 10451 C CA . PHE C 3 312 ? 201.262 335.065 156.118 1.00 50.86 312 PHE W CA 1
ATOM 10452 C C . PHE C 3 312 ? 202.126 336.287 156.405 1.00 56.10 312 PHE W C 1
ATOM 10453 O O . PHE C 3 312 ? 202.216 337.201 155.573 1.00 57.89 312 PHE W O 1
ATOM 10461 N N . LYS C 3 313 ? 202.786 336.309 157.568 1.00 56.87 313 LYS W N 1
ATOM 10462 C CA . LYS C 3 313 ? 203.719 337.384 157.883 1.00 46.47 313 LYS W CA 1
ATOM 10463 C C . LYS C 3 313 ? 204.907 337.382 156.932 1.00 52.36 313 LYS W C 1
ATOM 10464 O O . LYS C 3 313 ? 205.377 338.447 156.512 1.00 61.74 313 LYS W O 1
ATOM 10470 N N . LYS C 3 314 ? 205.407 336.196 156.578 1.00 54.87 314 LYS W N 1
ATOM 10471 C CA . LYS C 3 314 ? 206.517 336.119 155.635 1.00 54.53 314 LYS W CA 1
ATOM 10472 C C . LYS C 3 314 ? 206.087 336.480 154.221 1.00 55.15 314 LYS W C 1
ATOM 10473 O O . LYS C 3 314 ? 206.888 337.030 153.458 1.00 64.34 314 LYS W O 1
ATOM 10479 N N . TRP C 3 315 ? 204.841 336.171 153.844 1.00 52.37 315 TRP W N 1
ATOM 10480 C CA . TRP C 3 315 ? 204.336 336.601 152.545 1.00 54.78 315 TRP W CA 1
ATOM 10481 C C . TRP C 3 315 ? 204.196 338.114 152.476 1.00 60.52 315 TRP W C 1
ATOM 10482 O O . TRP C 3 315 ? 204.504 338.726 151.446 1.00 64.07 315 TRP W O 1
ATOM 10493 N N . LYS C 3 316 ? 203.720 338.737 153.559 1.00 67.27 316 LYS W N 1
ATOM 10494 C CA . LYS C 3 316 ? 203.594 340.192 153.578 1.00 59.96 316 LYS W CA 1
ATOM 10495 C C . LYS C 3 316 ? 204.954 340.880 153.639 1.00 61.30 316 LYS W C 1
ATOM 10496 O O . LYS C 3 316 ? 205.122 341.961 153.065 1.00 64.00 316 LYS W O 1
ATOM 10502 N N . ASP C 3 317 ? 205.923 340.280 154.338 1.00 66.18 317 ASP W N 1
ATOM 10503 C CA . ASP C 3 317 ? 207.244 340.889 154.479 1.00 65.58 317 ASP W CA 1
ATOM 10504 C C . ASP C 3 317 ? 207.982 340.944 153.149 1.00 66.30 317 ASP W C 1
ATOM 10505 O O . ASP C 3 317 ? 208.645 341.940 152.841 1.00 72.61 317 ASP W O 1
ATOM 10510 N N . VAL C 3 318 ? 207.880 339.882 152.347 1.00 56.61 318 VAL W N 1
ATOM 10511 C CA . VAL C 3 318 ? 208.446 339.885 151.000 1.00 59.13 318 VAL W CA 1
ATOM 10512 C C . VAL C 3 318 ? 207.530 340.616 150.025 1.00 63.35 318 VAL W C 1
ATOM 10513 O O . VAL C 3 318 ? 207.947 340.924 148.899 1.00 67.77 318 VAL W O 1
ATOM 10517 N N . ASP C 3 319 ? 206.317 340.968 150.473 1.00 68.07 319 ASP W N 1
ATOM 10518 C CA . ASP C 3 319 ? 205.280 341.616 149.661 1.00 71.58 319 ASP W CA 1
ATOM 10519 C C . ASP C 3 319 ? 204.927 340.768 148.441 1.00 72.23 319 ASP W C 1
ATOM 10520 O O . ASP C 3 319 ? 204.868 341.250 147.308 1.00 72.71 319 ASP W O 1
ATOM 10525 N N . THR C 3 320 ? 204.697 339.483 148.688 1.00 63.38 320 THR W N 1
ATOM 10526 C CA . THR C 3 320 ? 204.186 338.587 147.668 1.00 55.24 320 THR W CA 1
ATOM 10527 C C . THR C 3 320 ? 202.687 338.794 147.498 1.00 57.11 320 THR W C 1
ATOM 10528 O O . THR C 3 320 ? 201.984 339.182 148.434 1.00 59.94 320 THR W O 1
ATOM 10532 N N . HIS C 3 321 ? 202.201 338.541 146.285 1.00 61.10 321 HIS W N 1
ATOM 10533 C CA . HIS C 3 321 ? 200.786 338.691 145.949 1.00 55.38 321 HIS W CA 1
ATOM 10534 C C . HIS C 3 321 ? 200.284 337.352 145.429 1.00 61.80 321 HIS W C 1
ATOM 10535 O O . HIS C 3 321 ? 200.222 337.129 144.224 1.00 68.06 321 HIS W O 1
ATOM 10542 N N . HIS C 3 322 ? 199.892 336.477 146.346 1.00 57.46 322 HIS W N 1
ATOM 10543 C CA . HIS C 3 322 ? 199.478 335.120 146.018 1.00 50.72 322 HIS W CA 1
ATOM 10544 C C . HIS C 3 322 ? 197.957 335.006 145.982 1.00 53.16 322 HIS W C 1
ATOM 10545 O O . HIS C 3 322 ? 197.224 335.936 146.325 1.00 65.47 322 HIS W O 1
ATOM 10552 N N . THR C 3 323 ? 197.489 333.838 145.546 1.00 38.87 323 THR W N 1
ATOM 10553 C CA . THR C 3 323 ? 196.116 333.390 145.766 1.00 46.28 323 THR W CA 1
ATOM 10554 C C . THR C 3 323 ? 196.172 332.071 146.520 1.00 46.47 323 THR W C 1
ATOM 10555 O O . THR C 3 323 ? 196.588 331.050 145.962 1.00 57.07 323 THR W O 1
ATOM 10559 N N . ILE C 3 324 ? 195.765 332.094 147.778 1.00 37.54 324 ILE W N 1
ATOM 10560 C CA . ILE C 3 324 ? 195.751 330.887 148.591 1.00 43.01 324 ILE W CA 1
ATOM 10561 C C . ILE C 3 324 ? 194.486 330.094 148.283 1.00 47.41 324 ILE W C 1
ATOM 10562 O O . ILE C 3 324 ? 193.494 330.634 147.782 1.00 54.06 324 ILE W O 1
ATOM 10567 N N . THR C 3 325 ? 194.537 328.787 148.533 1.00 41.68 325 THR W N 1
ATOM 10568 C CA . THR C 3 325 ? 193.363 327.927 148.408 1.00 43.16 325 THR W CA 1
ATOM 10569 C C . THR C 3 325 ? 193.493 326.838 149.459 1.00 42.60 325 THR W C 1
ATOM 10570 O O . THR C 3 325 ? 194.317 325.932 149.315 1.00 53.97 325 THR W O 1
ATOM 10574 N N . ILE C 3 326 ? 192.688 326.921 150.511 1.00 31.77 326 ILE W N 1
ATOM 10575 C CA . ILE C 3 326 ? 192.789 326.026 151.655 1.00 25.10 326 ILE W CA 1
ATOM 10576 C C . ILE C 3 326 ? 191.576 325.112 151.666 1.00 36.05 326 ILE W C 1
ATOM 10577 O O . ILE C 3 326 ? 190.433 325.582 151.626 1.00 48.98 326 ILE W O 1
ATOM 10582 N N . ALA C 3 327 ? 191.827 323.805 151.715 1.00 43.18 327 ALA W N 1
ATOM 10583 C CA . ALA C 3 327 ? 190.766 322.811 151.760 1.00 42.78 327 ALA W CA 1
ATOM 10584 C C . ALA C 3 327 ? 191.109 321.748 152.787 1.00 41.17 327 ALA W C 1
ATOM 10585 O O . ALA C 3 327 ? 192.251 321.282 152.845 1.00 36.76 327 ALA W O 1
ATOM 10587 N N . PHE C 3 328 ? 190.125 321.370 153.596 1.00 47.27 328 PHE W N 1
ATOM 10588 C CA . PHE C 3 328 ? 190.293 320.242 154.495 1.00 44.83 328 PHE W CA 1
ATOM 10589 C C . PHE C 3 328 ? 190.264 318.937 153.707 1.00 48.65 328 PHE W C 1
ATOM 10590 O O . PHE C 3 328 ? 189.862 318.886 152.542 1.00 51.08 328 PHE W O 1
ATOM 10598 N N . ALA C 3 329 ? 190.691 317.864 154.366 1.00 49.02 329 ALA W N 1
ATOM 10599 C CA . ALA C 3 329 ? 190.894 316.588 153.687 1.00 39.27 329 ALA W CA 1
ATOM 10600 C C . ALA C 3 329 ? 190.731 315.482 154.726 1.00 51.10 329 ALA W C 1
ATOM 10601 O O . ALA C 3 329 ? 191.643 315.235 155.519 1.00 60.71 329 ALA W O 1
ATOM 10603 N N . ILE C 3 330 ? 189.574 314.823 154.713 1.00 49.88 330 ILE W N 1
ATOM 10604 C CA . ILE C 3 330 ? 189.153 313.937 155.790 1.00 41.41 330 ILE W CA 1
ATOM 10605 C C . ILE C 3 330 ? 188.942 312.537 155.235 1.00 51.60 330 ILE W C 1
ATOM 10606 O O . ILE C 3 330 ? 188.271 312.366 154.210 1.00 60.43 330 ILE W O 1
ATOM 10611 N N . SER C 3 331 ? 189.514 311.543 155.907 1.00 51.66 331 SER W N 1
ATOM 10612 C CA . SER C 3 331 ? 189.183 310.143 155.692 1.00 48.97 331 SER W CA 1
ATOM 10613 C C . SER C 3 331 ? 188.510 309.610 156.948 1.00 57.54 331 SER W C 1
ATOM 10614 O O . SER C 3 331 ? 189.056 309.734 158.049 1.00 62.51 331 SER W O 1
ATOM 10617 N N . MET C 3 332 ? 187.329 309.020 156.785 1.00 55.83 332 MET W N 1
ATOM 10618 C CA . MET C 3 332 ? 186.511 308.567 157.903 1.00 51.66 332 MET W CA 1
ATOM 10619 C C . MET C 3 332 ? 186.468 307.045 157.905 1.00 59.34 332 MET W C 1
ATOM 10620 O O . MET C 3 332 ? 186.094 306.430 156.902 1.00 69.38 332 MET W O 1
ATOM 10625 N N . ASP C 3 333 ? 186.845 306.444 159.031 1.00 59.83 333 ASP W N 1
ATOM 10626 C CA . ASP C 3 333 ? 186.836 304.992 159.169 1.00 63.62 333 ASP W CA 1
ATOM 10627 C C . ASP C 3 333 ? 185.439 304.526 159.556 1.00 64.82 333 ASP W C 1
ATOM 10628 O O . ASP C 3 333 ? 184.887 304.972 160.568 1.00 67.19 333 ASP W O 1
ATOM 10633 N N . LEU C 3 334 ? 184.870 303.627 158.758 1.00 57.60 334 LEU W N 1
ATOM 10634 C CA . LEU C 3 334 ? 183.502 303.168 158.953 1.00 57.23 334 LEU W CA 1
ATOM 10635 C C . LEU C 3 334 ? 183.411 301.822 159.656 1.00 64.02 334 LEU W C 1
ATOM 10636 O O . LEU C 3 334 ? 182.303 301.309 159.837 1.00 64.95 334 LEU W O 1
ATOM 10641 N N . SER C 3 335 ? 184.534 301.240 160.056 1.00 58.02 335 SER W N 1
ATOM 10642 C CA . SER C 3 335 ? 184.550 299.962 160.745 1.00 50.54 335 SER W CA 1
ATOM 10643 C C . SER C 3 335 ? 184.794 300.162 162.236 1.00 52.21 335 SER W C 1
ATOM 10644 O O . SER C 3 335 ? 185.330 301.183 162.672 1.00 59.90 335 SER W O 1
ATOM 10647 N N . ASP C 3 336 ? 184.386 299.167 163.020 1.00 53.43 336 ASP W N 1
ATOM 10648 C CA . ASP C 3 336 ? 184.535 299.203 164.467 1.00 53.55 336 ASP W CA 1
ATOM 10649 C C . ASP C 3 336 ? 185.816 298.533 164.945 1.00 56.88 336 ASP W C 1
ATOM 10650 O O . ASP C 3 336 ? 186.017 298.411 166.158 1.00 61.50 336 ASP W O 1
ATOM 10655 N N . THR C 3 337 ? 186.672 298.092 164.028 1.00 57.97 337 THR W N 1
ATOM 10656 C CA . THR C 3 337 ? 187.933 297.477 164.410 1.00 54.21 337 THR W CA 1
ATOM 10657 C C . THR C 3 337 ? 188.872 298.511 165.014 1.00 49.72 337 THR W C 1
ATOM 10658 O O . THR C 3 337 ? 188.927 299.661 164.569 1.00 54.34 337 THR W O 1
ATOM 10662 N N . SER C 3 338 ? 189.608 298.098 166.040 1.00 50.82 338 SER W N 1
ATOM 10663 C CA . SER C 3 338 ? 190.552 298.991 166.692 1.00 55.22 338 SER W CA 1
ATOM 10664 C C . SER C 3 338 ? 191.748 299.258 165.789 1.00 63.37 338 SER W C 1
ATOM 10665 O O . SER C 3 338 ? 192.114 298.438 164.944 1.00 65.85 338 SER W O 1
ATOM 10668 N N . PHE C 3 339 ? 192.356 300.432 165.975 1.00 62.70 339 PHE W N 1
ATOM 10669 C CA . PHE C 3 339 ? 193.504 300.810 165.163 1.00 54.91 339 PHE W CA 1
ATOM 10670 C C . PHE C 3 339 ? 194.761 300.038 165.541 1.00 59.71 339 PHE W C 1
ATOM 10671 O O . PHE C 3 339 ? 195.705 299.989 164.745 1.00 64.37 339 PHE W O 1
ATOM 10679 N N . LYS C 3 340 ? 194.795 299.436 166.732 1.00 60.48 340 LYS W N 1
ATOM 10680 C CA . LYS C 3 340 ? 195.922 298.598 167.118 1.00 56.78 340 LYS W CA 1
ATOM 10681 C C . LYS C 3 340 ? 195.955 297.287 166.350 1.00 57.75 340 LYS W C 1
ATOM 10682 O O . LYS C 3 340 ? 197.024 296.680 166.228 1.00 63.38 340 LYS W O 1
ATOM 10688 N N . ASP C 3 341 ? 194.815 296.840 165.831 1.00 57.03 341 ASP W N 1
ATOM 10689 C CA . ASP C 3 341 ? 194.727 295.600 165.076 1.00 55.13 341 ASP W CA 1
ATOM 10690 C C . ASP C 3 341 ? 195.072 295.776 163.605 1.00 56.39 341 ASP W C 1
ATOM 10691 O O . ASP C 3 341 ? 195.065 294.790 162.860 1.00 61.32 341 ASP W O 1
ATOM 10696 N N . LEU C 3 342 ? 195.371 296.995 163.169 1.00 53.79 342 LEU W N 1
ATOM 10697 C CA . LEU C 3 342 ? 195.649 297.255 161.764 1.00 57.14 342 LEU W CA 1
ATOM 10698 C C . LEU C 3 342 ? 197.058 296.802 161.410 1.00 58.63 342 LEU W C 1
ATOM 10699 O O . LEU C 3 342 ? 198.021 297.126 162.110 1.00 59.58 342 LEU W O 1
ATOM 10704 N N . THR C 3 343 ? 197.174 296.047 160.324 1.00 64.94 343 THR W N 1
ATOM 10705 C CA . THR C 3 343 ? 198.473 295.569 159.873 1.00 66.01 343 THR W CA 1
ATOM 10706 C C . THR C 3 343 ? 199.243 296.696 159.187 1.00 66.32 343 THR W C 1
ATOM 10707 O O . THR C 3 343 ? 198.652 297.493 158.455 1.00 68.96 343 THR W O 1
ATOM 10711 N N . PRO C 3 344 ? 200.555 296.786 159.406 1.00 58.06 344 PRO W N 1
ATOM 10712 C CA . PRO C 3 344 ? 201.352 297.831 158.746 1.00 52.47 344 PRO W CA 1
ATOM 10713 C C . PRO C 3 344 ? 201.530 297.522 157.267 1.00 47.00 344 PRO W C 1
ATOM 10714 O O . PRO C 3 344 ? 202.120 296.504 156.900 1.00 59.86 344 PRO W O 1
ATOM 10718 N N . GLY C 3 345 ? 201.021 298.414 156.416 1.00 50.49 345 GLY W N 1
ATOM 10719 C CA . GLY C 3 345 ? 201.118 298.284 154.973 1.00 55.94 345 GLY W CA 1
ATOM 10720 C C . GLY C 3 345 ? 199.772 298.241 154.277 1.00 56.59 345 GLY W C 1
ATOM 10721 O O . GLY C 3 345 ? 199.668 298.642 153.114 1.00 55.93 345 GLY W O 1
ATOM 10722 N N . GLU C 3 346 ? 198.741 297.765 154.965 1.00 70.35 346 GLU W N 1
ATOM 10723 C CA . GLU C 3 346 ? 197.413 297.621 154.390 1.00 71.31 346 GLU W CA 1
ATOM 10724 C C . GLU C 3 346 ? 196.556 298.818 154.772 1.00 72.24 346 GLU W C 1
ATOM 10725 O O . GLU C 3 346 ? 196.522 299.219 155.939 1.00 74.16 346 GLU W O 1
ATOM 10731 N N . SER C 3 347 ? 195.866 299.383 153.785 1.00 73.98 347 SER W N 1
ATOM 10732 C CA . SER C 3 347 ? 194.991 300.519 154.016 1.00 74.76 347 SER W CA 1
ATOM 10733 C C . SER C 3 347 ? 193.651 300.047 154.580 1.00 76.79 347 SER W C 1
ATOM 10734 O O . SER C 3 347 ? 193.371 298.848 154.673 1.00 77.51 347 SER W O 1
ATOM 10737 N N . LEU C 3 348 ? 192.814 301.005 154.969 1.00 73.40 348 LEU W N 1
ATOM 10738 C CA . LEU C 3 348 ? 191.502 300.681 155.514 1.00 73.75 348 LEU W CA 1
ATOM 10739 C C . LEU C 3 348 ? 190.576 300.191 154.407 1.00 73.67 348 LEU W C 1
ATOM 10740 O O . LEU C 3 348 ? 190.458 300.825 153.354 1.00 76.57 348 LEU W O 1
ATOM 10745 N N . LYS C 3 349 ? 189.917 299.056 154.649 1.00 75.97 349 LYS W N 1
ATOM 10746 C CA . LYS C 3 349 ? 189.053 298.472 153.630 1.00 79.86 349 LYS W CA 1
ATOM 10747 C C . LYS C 3 349 ? 187.726 299.212 153.517 1.00 82.16 349 LYS W C 1
ATOM 10748 O O . LYS C 3 349 ? 187.216 299.409 152.407 1.00 84.04 349 LYS W O 1
ATOM 10754 N N . ASN C 3 350 ? 187.153 299.630 154.641 1.00 70.91 350 ASN W N 1
ATOM 10755 C CA . ASN C 3 350 ? 185.876 300.337 154.664 1.00 68.55 350 ASN W CA 1
ATOM 10756 C C . ASN C 3 350 ? 186.131 301.761 155.135 1.00 70.81 350 ASN W C 1
ATOM 10757 O O . ASN C 3 350 ? 186.438 301.984 156.310 1.00 72.80 350 ASN W O 1
ATOM 10762 N N . SER C 3 351 ? 186.001 302.721 154.222 1.00 64.10 351 SER W N 1
ATOM 10763 C CA . SER C 3 351 ? 186.282 304.110 154.556 1.00 57.35 351 SER W CA 1
ATOM 10764 C C . SER C 3 351 ? 185.460 305.025 153.664 1.00 56.98 351 SER W C 1
ATOM 10765 O O . SER C 3 351 ? 185.039 304.646 152.569 1.00 64.63 351 SER W O 1
ATOM 10768 N N . GLN C 3 352 ? 185.240 306.242 154.154 1.00 47.95 352 GLN W N 1
ATOM 10769 C CA . GLN C 3 352 ? 184.615 307.312 153.392 1.00 47.05 352 GLN W CA 1
ATOM 10770 C C . GLN C 3 352 ? 185.509 308.538 153.456 1.00 55.15 352 GLN W C 1
ATOM 10771 O O . GLN C 3 352 ? 186.047 308.868 154.518 1.00 57.87 352 GLN W O 1
ATOM 10777 N N . ASP C 3 353 ? 185.670 309.209 152.322 1.00 58.59 353 ASP W N 1
ATOM 10778 C CA . ASP C 3 353 ? 186.601 310.319 152.195 1.00 48.85 353 ASP W CA 1
ATOM 10779 C C . ASP C 3 353 ? 185.838 311.613 151.947 1.00 50.61 353 ASP W C 1
ATOM 10780 O O . ASP C 3 353 ? 184.945 311.661 151.098 1.00 58.07 353 ASP W O 1
ATOM 10785 N N . TYR C 3 354 ? 186.203 312.656 152.685 1.00 42.69 354 TYR W N 1
ATOM 10786 C CA . TYR C 3 354 ? 185.533 313.945 152.639 1.00 39.00 354 TYR W CA 1
ATOM 10787 C C . TYR C 3 354 ? 186.519 315.036 152.247 1.00 44.34 354 TYR W C 1
ATOM 10788 O O . TYR C 3 354 ? 187.733 314.886 152.412 1.00 54.57 354 TYR W O 1
ATOM 10797 N N . PHE C 3 355 ? 185.988 316.137 151.722 1.00 39.98 355 PHE W N 1
ATOM 10798 C CA . PHE C 3 355 ? 186.797 317.288 151.325 1.00 38.17 355 PHE W CA 1
ATOM 10799 C C . PHE C 3 355 ? 186.002 318.557 151.597 1.00 41.33 355 PHE W C 1
ATOM 10800 O O . PHE C 3 355 ? 185.002 318.822 150.924 1.00 49.48 355 PHE W O 1
ATOM 10808 N N . ARG C 3 356 ? 186.447 319.338 152.575 1.00 41.73 356 ARG W N 1
ATOM 10809 C CA . ARG C 3 356 ? 185.818 320.603 152.942 1.00 43.39 356 ARG W CA 1
ATOM 10810 C C . ARG C 3 356 ? 186.729 321.734 152.480 1.00 45.27 356 ARG W C 1
ATOM 10811 O O . ARG C 3 356 ? 187.796 321.957 153.062 1.00 54.51 356 ARG W O 1
ATOM 10819 N N . ILE C 3 357 ? 186.317 322.438 151.430 1.00 37.62 357 ILE W N 1
ATOM 10820 C CA . ILE C 3 357 ? 187.079 323.578 150.930 1.00 33.68 357 ILE W CA 1
ATOM 10821 C C . ILE C 3 357 ? 186.730 324.781 151.794 1.00 34.46 357 ILE W C 1
ATOM 10822 O O . ILE C 3 357 ? 185.607 325.287 151.750 1.00 36.00 357 ILE W O 1
ATOM 10827 N N . VAL C 3 358 ? 187.694 325.240 152.586 1.00 43.84 358 VAL W N 1
ATOM 10828 C CA . VAL C 3 358 ? 187.449 326.345 153.508 1.00 36.84 358 VAL W CA 1
ATOM 10829 C C . VAL C 3 358 ? 187.538 327.678 152.786 1.00 41.66 358 VAL W C 1
ATOM 10830 O O . VAL C 3 358 ? 186.566 328.439 152.721 1.00 54.38 358 VAL W O 1
ATOM 10834 N N . VAL C 3 359 ? 188.708 327.983 152.236 1.00 41.25 359 VAL W N 1
ATOM 10835 C CA . VAL C 3 359 ? 188.950 329.220 151.512 1.00 29.39 359 VAL W CA 1
ATOM 10836 C C . VAL C 3 359 ? 189.225 328.872 150.061 1.00 28.17 359 VAL W C 1
ATOM 10837 O O . VAL C 3 359 ? 190.091 328.040 149.766 1.00 39.08 359 VAL W O 1
ATOM 10841 N N . ASP C 3 360 ? 188.488 329.503 149.155 1.00 48.55 360 ASP W N 1
ATOM 10842 C CA . ASP C 3 360 ? 188.692 329.328 147.724 1.00 59.97 360 ASP W CA 1
ATOM 10843 C C . ASP C 3 360 ? 189.857 330.192 147.251 1.00 63.81 360 ASP W C 1
ATOM 10844 O O . ASP C 3 360 ? 190.650 330.673 148.069 1.00 63.37 360 ASP W O 1
ATOM 10849 N N . GLN C 3 361 ? 189.967 330.397 145.939 1.00 57.17 361 GLN W N 1
ATOM 10850 C CA . GLN C 3 361 ? 191.078 331.145 145.368 1.00 43.17 361 GLN W CA 1
ATOM 10851 C C . GLN C 3 361 ? 190.982 332.612 145.761 1.00 54.02 361 GLN W C 1
ATOM 10852 O O . GLN C 3 361 ? 190.317 333.405 145.088 1.00 60.33 361 GLN W O 1
ATOM 10858 N N . VAL C 3 362 ? 191.651 332.971 146.855 1.00 54.55 362 VAL W N 1
ATOM 10859 C CA . VAL C 3 362 ? 191.498 334.262 147.518 1.00 50.81 362 VAL W CA 1
ATOM 10860 C C . VAL C 3 362 ? 192.879 334.882 147.679 1.00 50.18 362 VAL W C 1
ATOM 10861 O O . VAL C 3 362 ? 193.823 334.199 148.091 1.00 60.94 362 VAL W O 1
ATOM 10865 N N . SER C 3 363 ? 192.999 336.167 147.336 1.00 41.84 363 SER W N 1
ATOM 10866 C CA . SER C 3 363 ? 194.261 336.880 147.483 1.00 40.97 363 SER W CA 1
ATOM 10867 C C . SER C 3 363 ? 194.656 336.990 148.950 1.00 41.26 363 SER W C 1
ATOM 10868 O O . SER C 3 363 ? 193.807 337.092 149.840 1.00 52.68 363 SER W O 1
ATOM 10871 N N . ILE C 3 364 ? 195.968 336.976 149.200 1.00 44.14 364 ILE W N 1
ATOM 10872 C CA . ILE C 3 364 ? 196.482 336.873 150.564 1.00 48.49 364 ILE W CA 1
ATOM 10873 C C . ILE C 3 364 ? 196.474 338.190 151.317 1.00 56.78 364 ILE W C 1
ATOM 10874 O O . ILE C 3 364 ? 196.915 338.229 152.473 1.00 60.56 364 ILE W O 1
ATOM 10879 N N . ILE C 3 365 ? 195.990 339.275 150.706 1.00 55.97 365 ILE W N 1
ATOM 10880 C CA . ILE C 3 365 ? 195.785 340.516 151.442 1.00 49.96 365 ILE W CA 1
ATOM 10881 C C . ILE C 3 365 ? 194.558 340.456 152.337 1.00 54.43 365 ILE W C 1
ATOM 10882 O O . ILE C 3 365 ? 194.379 341.331 153.191 1.00 57.38 365 ILE W O 1
ATOM 10887 N N . HIS C 3 366 ? 193.714 339.443 152.158 1.00 54.92 366 HIS W N 1
ATOM 10888 C CA . HIS C 3 366 ? 192.565 339.169 153.019 1.00 49.25 366 HIS W CA 1
ATOM 10889 C C . HIS C 3 366 ? 192.886 338.081 154.031 1.00 50.57 366 HIS W C 1
ATOM 10890 O O . HIS C 3 366 ? 192.052 337.211 154.301 1.00 59.54 366 HIS W O 1
ATOM 10897 N N . TRP C 3 367 ? 194.110 338.097 154.571 1.00 50.89 367 TRP W N 1
ATOM 10898 C CA . TRP C 3 367 ? 194.564 337.033 155.458 1.00 52.40 367 TRP W CA 1
ATOM 10899 C C . TRP C 3 367 ? 193.774 336.989 156.758 1.00 58.49 367 TRP W C 1
ATOM 10900 O O . TRP C 3 367 ? 193.649 335.915 157.359 1.00 67.88 367 TRP W O 1
ATOM 10911 N N . VAL C 3 368 ? 193.215 338.120 157.192 1.00 51.92 368 VAL W N 1
ATOM 10912 C CA . VAL C 3 368 ? 192.359 338.127 158.375 1.00 51.65 368 VAL W CA 1
ATOM 10913 C C . VAL C 3 368 ? 191.097 337.308 158.130 1.00 57.95 368 VAL W C 1
ATOM 10914 O O . VAL C 3 368 ? 190.718 336.460 158.947 1.00 68.42 368 VAL W O 1
ATOM 10918 N N . ASP C 3 369 ? 190.448 337.530 156.983 1.00 52.57 369 ASP W N 1
ATOM 10919 C CA . ASP C 3 369 ? 189.260 336.759 156.630 1.00 55.81 369 ASP W CA 1
ATOM 10920 C C . ASP C 3 369 ? 189.601 335.294 156.385 1.00 63.54 369 ASP W C 1
ATOM 10921 O O . ASP C 3 369 ? 188.819 334.401 156.739 1.00 64.78 369 ASP W O 1
ATOM 10926 N N . ILE C 3 370 ? 190.772 335.037 155.795 1.00 52.50 370 ILE W N 1
ATOM 10927 C CA . ILE C 3 370 ? 191.218 333.667 155.538 1.00 41.55 370 ILE W CA 1
ATOM 10928 C C . ILE C 3 370 ? 191.400 332.909 156.849 1.00 42.75 370 ILE W C 1
ATOM 10929 O O . ILE C 3 370 ? 190.911 331.784 157.011 1.00 53.69 370 ILE W O 1
ATOM 10934 N N . MET C 3 371 ? 192.075 333.534 157.818 1.00 42.52 371 MET W N 1
ATOM 10935 C CA . MET C 3 371 ? 192.290 332.902 159.113 1.00 48.60 371 MET W CA 1
ATOM 10936 C C . MET C 3 371 ? 190.984 332.738 159.880 1.00 53.68 371 MET W C 1
ATOM 10937 O O . MET C 3 371 ? 190.789 331.722 160.563 1.00 62.57 371 MET W O 1
ATOM 10942 N N . GLU C 3 372 ? 190.080 333.719 159.779 1.00 46.98 372 GLU W N 1
ATOM 10943 C CA . GLU C 3 372 ? 188.789 333.621 160.456 1.00 53.30 372 GLU W CA 1
ATOM 10944 C C . GLU C 3 372 ? 187.970 332.450 159.926 1.00 55.35 372 GLU W C 1
ATOM 10945 O O . GLU C 3 372 ? 187.425 331.652 160.703 1.00 62.77 372 GLU W O 1
ATOM 10951 N N . THR C 3 373 ? 187.898 332.320 158.596 1.00 51.44 373 THR W N 1
ATOM 10952 C CA . THR C 3 373 ? 187.175 331.209 157.989 1.00 50.86 373 THR W CA 1
ATOM 10953 C C . THR C 3 373 ? 187.828 329.874 158.318 1.00 52.96 373 THR W C 1
ATOM 10954 O O . THR C 3 373 ? 187.127 328.891 158.587 1.00 64.12 373 THR W O 1
ATOM 10958 N N . LEU C 3 374 ? 189.167 329.824 158.319 1.00 47.12 374 LEU W N 1
ATOM 10959 C CA . LEU C 3 374 ? 189.872 328.584 158.626 1.00 47.67 374 LEU W CA 1
ATOM 10960 C C . LEU C 3 374 ? 189.599 328.128 160.051 1.00 46.70 374 LEU W C 1
ATOM 10961 O O . LEU C 3 374 ? 189.302 326.949 160.287 1.00 61.16 374 LEU W O 1
ATOM 10966 N N . ARG C 3 375 ? 189.658 329.054 161.010 1.00 31.81 375 ARG W N 1
ATOM 10967 C CA . ARG C 3 375 ? 189.428 328.694 162.402 1.00 38.68 375 ARG W CA 1
ATOM 10968 C C . ARG C 3 375 ? 187.978 328.287 162.647 1.00 46.63 375 ARG W C 1
ATOM 10969 O O . ARG C 3 375 ? 187.719 327.302 163.355 1.00 54.16 375 ARG W O 1
ATOM 10977 N N . GLU C 3 376 ? 187.022 329.006 162.042 1.00 51.13 376 GLU W N 1
ATOM 10978 C CA . GLU C 3 376 ? 185.613 328.650 162.208 1.00 50.11 376 GLU W CA 1
ATOM 10979 C C . GLU C 3 376 ? 185.301 327.285 161.605 1.00 56.36 376 GLU W C 1
ATOM 10980 O O . GLU C 3 376 ? 184.607 326.466 162.227 1.00 65.21 376 GLU W O 1
ATOM 10986 N N . GLU C 3 377 ? 185.824 327.006 160.408 1.00 51.34 377 GLU W N 1
ATOM 10987 C CA . GLU C 3 377 ? 185.532 325.728 159.774 1.00 51.10 377 GLU W CA 1
ATOM 10988 C C . GLU C 3 377 ? 186.240 324.574 160.470 1.00 55.32 377 GLU W C 1
ATOM 10989 O O . GLU C 3 377 ? 185.690 323.466 160.530 1.00 64.76 377 GLU W O 1
ATOM 10995 N N . PHE C 3 378 ? 187.433 324.807 161.024 1.00 41.38 378 PHE W N 1
ATOM 10996 C CA . PHE C 3 378 ? 188.071 323.750 161.792 1.00 41.95 378 PHE W CA 1
ATOM 10997 C C . PHE C 3 378 ? 187.335 323.482 163.094 1.00 48.35 378 PHE W C 1
ATOM 10998 O O . PHE C 3 378 ? 187.301 322.335 163.555 1.00 57.17 378 PHE W O 1
ATOM 11006 N N . MET C 3 379 ? 186.739 324.509 163.703 1.00 45.15 379 MET W N 1
ATOM 11007 C CA . MET C 3 379 ? 185.933 324.253 164.891 1.00 41.67 379 MET W CA 1
ATOM 11008 C C . MET C 3 379 ? 184.620 323.560 164.548 1.00 50.39 379 MET W C 1
ATOM 11009 O O . MET C 3 379 ? 184.068 322.835 165.383 1.00 56.30 379 MET W O 1
ATOM 11014 N N . GLU C 3 380 ? 184.100 323.764 163.336 1.00 57.14 380 GLU W N 1
ATOM 11015 C CA . GLU C 3 380 ? 182.826 323.165 162.956 1.00 48.50 380 GLU W CA 1
ATOM 11016 C C . GLU C 3 380 ? 182.945 321.792 162.295 1.00 51.68 380 GLU W C 1
ATOM 11017 O O . GLU C 3 380 ? 181.918 321.119 162.129 1.00 59.83 380 GLU W O 1
ATOM 11023 N N . ILE C 3 381 ? 184.154 321.368 161.910 1.00 49.47 381 ILE W N 1
ATOM 11024 C CA . ILE C 3 381 ? 184.300 320.125 161.149 1.00 49.98 381 ILE W CA 1
ATOM 11025 C C . ILE C 3 381 ? 183.937 318.887 161.980 1.00 53.91 381 ILE W C 1
ATOM 11026 O O . ILE C 3 381 ? 183.437 317.893 161.429 1.00 57.83 381 ILE W O 1
ATOM 11031 N N . ARG C 3 382 ? 184.123 318.934 163.304 1.00 58.75 382 ARG W N 1
ATOM 11032 C CA . ARG C 3 382 ? 183.787 317.788 164.146 1.00 51.28 382 ARG W CA 1
ATOM 11033 C C . ARG C 3 382 ? 182.282 317.567 164.211 1.00 53.37 382 ARG W C 1
ATOM 11034 O O . ARG C 3 382 ? 181.812 316.429 164.102 1.00 61.02 382 ARG W O 1
ATOM 11042 N N . LYS C 3 383 ? 181.515 318.644 164.392 1.00 52.14 383 LYS W N 1
ATOM 11043 C CA . LYS C 3 383 ? 180.062 318.545 164.332 1.00 45.25 383 LYS W CA 1
ATOM 11044 C C . LYS C 3 383 ? 179.589 318.171 162.936 1.00 46.84 383 LYS W C 1
ATOM 11045 O O . LYS C 3 383 ? 178.591 317.456 162.794 1.00 57.16 383 LYS W O 1
ATOM 11051 N N . ASP C 3 384 ? 180.285 318.650 161.901 1.00 57.51 384 ASP W N 1
ATOM 11052 C CA . ASP C 3 384 ? 179.884 318.340 160.532 1.00 57.77 384 ASP W CA 1
ATOM 11053 C C . ASP C 3 384 ? 180.027 316.854 160.225 1.00 59.60 384 ASP W C 1
ATOM 11054 O O . ASP C 3 384 ? 179.177 316.275 159.539 1.00 59.38 384 ASP W O 1
ATOM 11059 N N . LEU C 3 385 ? 181.085 316.217 160.721 1.00 56.18 385 LEU W N 1
ATOM 11060 C CA . LEU C 3 385 ? 181.367 314.844 160.316 1.00 46.94 385 LEU W CA 1
ATOM 11061 C C . LEU C 3 385 ? 180.949 313.793 161.339 1.00 43.51 385 LEU W C 1
ATOM 11062 O O . LEU C 3 385 ? 180.369 312.772 160.964 1.00 55.53 385 LEU W O 1
ATOM 11067 N N . LEU C 3 386 ? 181.224 314.009 162.620 1.00 46.36 386 LEU W N 1
ATOM 11068 C CA . LEU C 3 386 ? 180.996 312.966 163.612 1.00 45.21 386 LEU W CA 1
ATOM 11069 C C . LEU C 3 386 ? 179.568 312.927 164.135 1.00 58.14 386 LEU W C 1
ATOM 11070 O O . LEU C 3 386 ? 179.276 312.117 165.023 1.00 61.63 386 LEU W O 1
ATOM 11075 N N . ASN C 3 387 ? 178.676 313.769 163.625 1.00 65.29 387 ASN W N 1
ATOM 11076 C CA . ASN C 3 387 ? 177.260 313.751 163.984 1.00 57.89 387 ASN W CA 1
ATOM 11077 C C . ASN C 3 387 ? 176.478 313.331 162.744 1.00 61.59 387 ASN W C 1
ATOM 11078 O O . ASN C 3 387 ? 175.998 314.172 161.981 1.00 70.07 387 ASN W O 1
ATOM 11083 N N . LYS C 3 388 ? 176.354 312.023 162.541 1.00 70.77 388 LYS W N 1
ATOM 11084 C CA . LYS C 3 388 ? 175.629 311.534 161.380 1.00 72.64 388 LYS W CA 1
ATOM 11085 C C . LYS C 3 388 ? 174.126 311.654 161.610 1.00 76.38 388 LYS W C 1
ATOM 11086 O O . LYS C 3 388 ? 173.643 311.679 162.743 1.00 81.25 388 LYS W O 1
ATOM 11092 N N . GLN C 3 389 ? 173.387 311.747 160.509 1.00 85.07 389 GLN W N 1
ATOM 11093 C CA . GLN C 3 389 ? 171.943 311.932 160.551 1.00 86.28 389 GLN W CA 1
ATOM 11094 C C . GLN C 3 389 ? 171.255 310.603 160.272 1.00 88.13 389 GLN W C 1
ATOM 11095 O O . GLN C 3 389 ? 171.473 309.995 159.217 1.00 90.87 389 GLN W O 1
ATOM 11101 N N . THR C 3 390 ? 170.432 310.157 161.214 1.00 93.17 390 THR W N 1
ATOM 11102 C CA . THR C 3 390 ? 169.654 308.939 161.052 1.00 95.97 390 THR W CA 1
ATOM 11103 C C . THR C 3 390 ? 168.275 309.299 160.514 1.00 97.48 390 THR W C 1
ATOM 11104 O O . THR C 3 390 ? 167.738 310.369 160.817 1.00 95.17 390 THR W O 1
ATOM 11108 N N . ASP C 3 391 ? 167.703 308.399 159.708 1.00 103.68 391 ASP W N 1
ATOM 11109 C CA . ASP C 3 391 ? 166.412 308.642 159.074 1.00 102.24 391 ASP W CA 1
ATOM 11110 C C . ASP C 3 391 ? 165.245 308.613 160.054 1.00 99.93 391 ASP W C 1
ATOM 11111 O O . ASP C 3 391 ? 164.126 308.963 159.663 1.00 99.46 391 ASP W O 1
ATOM 11116 N N . LYS C 3 392 ? 165.469 308.209 161.304 1.00 93.67 392 LYS W N 1
ATOM 11117 C CA . LYS C 3 392 ? 164.414 308.143 162.305 1.00 94.39 392 LYS W CA 1
ATOM 11118 C C . LYS C 3 392 ? 164.050 309.504 162.888 1.00 92.39 392 LYS W C 1
ATOM 11119 O O . LYS C 3 392 ? 163.183 309.568 163.765 1.00 92.84 392 LYS W O 1
ATOM 11125 N N . GLY C 3 393 ? 164.684 310.583 162.437 1.00 90.37 393 GLY W N 1
ATOM 11126 C CA . GLY C 3 393 ? 164.368 311.915 162.903 1.00 92.05 393 GLY W CA 1
ATOM 11127 C C . GLY C 3 393 ? 165.343 312.500 163.899 1.00 93.41 393 GLY W C 1
ATOM 11128 O O . GLY C 3 393 ? 165.091 313.594 164.415 1.00 94.20 393 GLY W O 1
ATOM 11129 N N . TYR C 3 394 ? 166.447 311.811 164.186 1.00 82.55 394 TYR W N 1
ATOM 11130 C CA . TYR C 3 394 ? 167.436 312.300 165.132 1.00 79.34 394 TYR W CA 1
ATOM 11131 C C . TYR C 3 394 ? 168.829 311.948 164.630 1.00 82.20 394 TYR W C 1
ATOM 11132 O O . TYR C 3 394 ? 168.996 311.190 163.672 1.00 82.64 394 TYR W O 1
ATOM 11141 N N . SER C 3 395 ? 169.838 312.509 165.293 1.00 72.20 395 SER W N 1
ATOM 11142 C CA . SER C 3 395 ? 171.230 312.362 164.892 1.00 68.48 395 SER W CA 1
ATOM 11143 C C . SER C 3 395 ? 171.990 311.546 165.927 1.00 66.36 395 SER W C 1
ATOM 11144 O O . SER C 3 395 ? 171.809 311.732 167.132 1.00 68.37 395 SER W O 1
ATOM 11147 N N . VAL C 3 396 ? 172.847 310.647 165.450 1.00 59.36 396 VAL W N 1
ATOM 11148 C CA . VAL C 3 396 ? 173.611 309.736 166.295 1.00 62.69 396 VAL W CA 1
ATOM 11149 C C . VAL C 3 396 ? 175.086 310.090 166.175 1.00 68.87 396 VAL W C 1
ATOM 11150 O O . VAL C 3 396 ? 175.611 310.214 165.064 1.00 73.49 396 VAL W O 1
ATOM 11154 N N . ALA C 3 397 ? 175.752 310.257 167.318 1.00 64.81 397 ALA W N 1
ATOM 11155 C CA . ALA C 3 397 ? 177.180 310.554 167.332 1.00 61.78 397 ALA W CA 1
ATOM 11156 C C . ALA C 3 397 ? 177.988 309.324 166.941 1.00 66.55 397 ALA W C 1
ATOM 11157 O O . ALA C 3 397 ? 178.282 308.472 167.786 1.00 66.49 397 ALA W O 1
ATOM 11159 N N . ASN C 3 398 ? 178.351 309.226 165.665 1.00 70.79 398 ASN W N 1
ATOM 11160 C CA . ASN C 3 398 ? 179.048 308.063 165.141 1.00 69.51 398 ASN W CA 1
ATOM 11161 C C . ASN C 3 398 ? 180.100 308.515 164.139 1.00 71.76 398 ASN W C 1
ATOM 11162 O O . ASN C 3 398 ? 180.041 309.624 163.602 1.00 75.58 398 ASN W O 1
ATOM 11167 N N . GLY C 3 399 ? 181.068 307.636 163.892 1.00 68.26 399 GLY W N 1
ATOM 11168 C CA . GLY C 3 399 ? 182.129 307.917 162.947 1.00 61.41 399 GLY W CA 1
ATOM 11169 C C . GLY C 3 399 ? 183.462 308.153 163.621 1.00 61.44 399 GLY W C 1
ATOM 11170 O O . GLY C 3 399 ? 183.511 308.565 164.783 1.00 67.66 399 GLY W O 1
ATOM 11171 N N . ARG C 3 400 ? 184.551 307.897 162.902 1.00 55.77 400 ARG W N 1
ATOM 11172 C CA . ARG C 3 400 ? 185.888 308.067 163.447 1.00 49.96 400 ARG W CA 1
ATOM 11173 C C . ARG C 3 400 ? 186.822 308.534 162.341 1.00 53.25 400 ARG W C 1
ATOM 11174 O O . ARG C 3 400 ? 186.756 308.034 161.216 1.00 59.31 400 ARG W O 1
ATOM 11182 N N . PHE C 3 401 ? 187.681 309.495 162.667 1.00 52.88 401 PHE W N 1
ATOM 11183 C CA . PHE C 3 401 ? 188.702 309.930 161.727 1.00 46.52 401 PHE W CA 1
ATOM 11184 C C . PHE C 3 401 ? 189.769 308.855 161.581 1.00 50.23 401 PHE W C 1
ATOM 11185 O O . PHE C 3 401 ? 190.160 308.208 162.559 1.00 59.29 401 PHE W O 1
ATOM 11193 N N . SER C 3 402 ? 190.235 308.658 160.355 1.00 47.18 402 SER W N 1
ATOM 11194 C CA . SER C 3 402 ? 191.290 307.693 160.112 1.00 48.91 402 SER W CA 1
ATOM 11195 C C . SER C 3 402 ? 192.618 308.228 160.645 1.00 52.51 402 SER W C 1
ATOM 11196 O O . SER C 3 402 ? 192.805 309.439 160.749 1.00 59.17 402 SER W O 1
ATOM 11199 N N . PRO C 3 403 ? 193.549 307.349 161.008 1.00 47.73 403 PRO W N 1
ATOM 11200 C CA . PRO C 3 403 ? 194.892 307.811 161.375 1.00 53.16 403 PRO W CA 1
ATOM 11201 C C . PRO C 3 403 ? 195.662 308.294 160.152 1.00 58.44 403 PRO W C 1
ATOM 11202 O O . PRO C 3 403 ? 195.269 308.067 159.006 1.00 59.62 403 PRO W O 1
ATOM 11206 N N . VAL C 3 404 ? 196.776 308.988 160.422 1.00 57.21 404 VAL W N 1
ATOM 11207 C CA . VAL C 3 404 ? 197.576 309.599 159.359 1.00 52.17 404 VAL W CA 1
ATOM 11208 C C . VAL C 3 404 ? 198.181 308.534 158.458 1.00 50.75 404 VAL W C 1
ATOM 11209 O O . VAL C 3 404 ? 198.237 308.692 157.232 1.00 56.80 404 VAL W O 1
ATOM 11213 N N . ILE C 3 405 ? 198.657 307.444 159.058 1.00 46.96 405 ILE W N 1
ATOM 11214 C CA . ILE C 3 405 ? 199.340 306.394 158.310 1.00 49.75 405 ILE W CA 1
ATOM 11215 C C . ILE C 3 405 ? 198.366 305.701 157.364 1.00 52.93 405 ILE W C 1
ATOM 11216 O O . ILE C 3 405 ? 198.699 305.405 156.209 1.00 62.02 405 ILE W O 1
ATOM 11221 N N . LYS C 3 406 ? 197.140 305.471 157.820 1.00 51.10 406 LYS W N 1
ATOM 11222 C CA . LYS C 3 406 ? 196.111 304.824 157.021 1.00 51.80 406 LYS W CA 1
ATOM 11223 C C . LYS C 3 406 ? 195.228 305.816 156.278 1.00 56.09 406 LYS W C 1
ATOM 11224 O O . LYS C 3 406 ? 194.202 305.414 155.721 1.00 61.99 406 LYS W O 1
ATOM 11230 N N . SER C 3 407 ? 195.597 307.093 156.257 1.00 55.15 407 SER W N 1
ATOM 11231 C CA . SER C 3 407 ? 194.772 308.109 155.624 1.00 50.08 407 SER W CA 1
ATOM 11232 C C . SER C 3 407 ? 194.869 308.019 154.104 1.00 53.57 407 SER W C 1
ATOM 11233 O O . SER C 3 407 ? 195.622 307.223 153.539 1.00 56.05 407 SER W O 1
ATOM 11236 N N . ASN C 3 408 ? 194.089 308.869 153.440 1.00 55.85 408 ASN W N 1
ATOM 11237 C CA . ASN C 3 408 ? 193.906 308.799 151.992 1.00 54.30 408 ASN W CA 1
ATOM 11238 C C . ASN C 3 408 ? 194.865 309.743 151.264 1.00 56.63 408 ASN W C 1
ATOM 11239 O O . ASN C 3 408 ? 194.448 310.557 150.447 1.00 59.70 408 ASN W O 1
ATOM 11244 N N . PHE C 3 409 ? 196.166 309.577 151.537 1.00 46.98 409 PHE W N 1
ATOM 11245 C CA . PHE C 3 409 ? 197.167 310.561 151.119 1.00 40.53 409 PHE W CA 1
ATOM 11246 C C . PHE C 3 409 ? 197.256 310.683 149.604 1.00 42.20 409 PHE W C 1
ATOM 11247 O O . PHE C 3 409 ? 197.280 311.797 149.064 1.00 59.26 409 PHE W O 1
ATOM 11255 N N . LEU C 3 410 ? 197.300 309.552 148.898 1.00 32.64 410 LEU W N 1
ATOM 11256 C CA . LEU C 3 410 ? 197.357 309.604 147.443 1.00 43.05 410 LEU W CA 1
ATOM 11257 C C . LEU C 3 410 ? 196.061 310.143 146.854 1.00 46.68 410 LEU W C 1
ATOM 11258 O O . LEU C 3 410 ? 196.085 310.805 145.810 1.00 55.85 410 LEU W O 1
ATOM 11263 N N . GLU C 3 411 ? 194.932 309.896 147.520 1.00 54.93 411 GLU W N 1
ATOM 11264 C CA . GLU C 3 411 ? 193.680 310.520 147.113 1.00 57.57 411 GLU W CA 1
ATOM 11265 C C . GLU C 3 411 ? 193.728 312.032 147.298 1.00 56.87 411 GLU W C 1
ATOM 11266 O O . GLU C 3 411 ? 193.189 312.774 146.471 1.00 61.94 411 GLU W O 1
ATOM 11272 N N . LEU C 3 412 ? 194.387 312.512 148.362 1.00 48.80 412 LEU W N 1
ATOM 11273 C CA . LEU C 3 412 ? 194.523 313.954 148.558 1.00 42.60 412 LEU W CA 1
ATOM 11274 C C . LEU C 3 412 ? 195.404 314.567 147.480 1.00 54.42 412 LEU W C 1
ATOM 11275 O O . LEU C 3 412 ? 195.107 315.654 146.964 1.00 59.28 412 LEU W O 1
ATOM 11280 N N . VAL C 3 413 ? 196.489 313.880 147.127 1.00 48.76 413 VAL W N 1
ATOM 11281 C CA . VAL C 3 413 ? 197.393 314.391 146.101 1.00 44.93 413 VAL W CA 1
ATOM 11282 C C . VAL C 3 413 ? 196.713 314.387 144.734 1.00 47.80 413 VAL W C 1
ATOM 11283 O O . VAL C 3 413 ? 196.885 315.318 143.942 1.00 58.00 413 VAL W O 1
ATOM 11287 N N . ASN C 3 414 ? 195.907 313.363 144.444 1.00 37.41 414 ASN W N 1
ATOM 11288 C CA . ASN C 3 414 ? 195.181 313.356 143.179 1.00 43.75 414 ASN W CA 1
ATOM 11289 C C . ASN C 3 414 ? 194.068 314.398 143.158 1.00 57.41 414 ASN W C 1
ATOM 11290 O O . ASN C 3 414 ? 193.779 314.979 142.101 1.00 65.27 414 ASN W O 1
ATOM 11295 N N . PHE C 3 415 ? 193.459 314.668 144.316 1.00 54.55 415 PHE W N 1
ATOM 11296 C CA . PHE C 3 415 ? 192.528 315.783 144.448 1.00 45.62 415 PHE W CA 1
ATOM 11297 C C . PHE C 3 415 ? 193.217 317.104 144.142 1.00 44.15 415 PHE W C 1
ATOM 11298 O O . PHE C 3 415 ? 192.629 317.991 143.511 1.00 49.54 415 PHE W O 1
ATOM 11306 N N . ALA C 3 416 ? 194.462 317.254 144.597 1.00 43.79 416 ALA W N 1
ATOM 11307 C CA . ALA C 3 416 ? 195.249 318.432 144.252 1.00 45.62 416 ALA W CA 1
ATOM 11308 C C . ALA C 3 416 ? 195.553 318.490 142.760 1.00 40.53 416 ALA W C 1
ATOM 11309 O O . ALA C 3 416 ? 195.469 319.557 142.147 1.00 51.94 416 ALA W O 1
ATOM 11311 N N . THR C 3 417 ? 195.904 317.358 142.154 1.00 39.73 417 THR W N 1
ATOM 11312 C CA . THR C 3 417 ? 196.305 317.358 140.751 1.00 46.23 417 THR W CA 1
ATOM 11313 C C . THR C 3 417 ? 195.129 317.351 139.790 1.00 49.00 417 THR W C 1
ATOM 11314 O O . THR C 3 417 ? 195.354 317.309 138.577 1.00 54.91 417 THR W O 1
ATOM 11318 N N . THR C 3 418 ? 193.895 317.335 140.299 1.00 52.73 418 THR W N 1
ATOM 11319 C CA . THR C 3 418 ? 192.729 317.530 139.435 1.00 52.29 418 THR W CA 1
ATOM 11320 C C . THR C 3 418 ? 192.797 318.853 138.674 1.00 50.33 418 THR W C 1
ATOM 11321 O O . THR C 3 418 ? 192.372 318.930 137.515 1.00 61.48 418 THR W O 1
ATOM 11325 N N . ILE C 3 419 ? 193.321 319.907 139.308 1.00 48.28 419 ILE W N 1
ATOM 11326 C CA . ILE C 3 419 ? 193.191 321.255 138.768 1.00 53.08 419 ILE W CA 1
ATOM 11327 C C . ILE C 3 419 ? 194.284 321.615 137.776 1.00 55.90 419 ILE W C 1
ATOM 11328 O O . ILE C 3 419 ? 194.292 322.743 137.268 1.00 62.18 419 ILE W O 1
ATOM 11333 N N . LEU C 3 420 ? 195.166 320.669 137.473 1.00 48.28 420 LEU W N 1
ATOM 11334 C CA . LEU C 3 420 ? 196.240 320.916 136.519 1.00 45.46 420 LEU W CA 1
ATOM 11335 C C . LEU C 3 420 ? 196.189 319.922 135.363 1.00 51.18 420 LEU W C 1
ATOM 11336 O O . LEU C 3 420 ? 197.078 319.904 134.511 1.00 59.32 420 LEU W O 1
ATOM 11341 N N . THR C 3 421 ? 195.146 319.098 135.320 1.00 46.09 421 THR W N 1
ATOM 11342 C CA . THR C 3 421 ? 195.054 318.081 134.277 1.00 48.40 421 THR W CA 1
ATOM 11343 C C . THR C 3 421 ? 195.016 318.709 132.893 1.00 52.54 421 THR W C 1
ATOM 11344 O O . THR C 3 421 ? 195.594 318.168 131.943 1.00 64.31 421 THR W O 1
ATOM 11348 N N . ASP C 3 422 ? 194.345 319.845 132.759 1.00 48.04 422 ASP W N 1
ATOM 11349 C CA . ASP C 3 422 ? 194.209 320.506 131.468 1.00 58.28 422 ASP W CA 1
ATOM 11350 C C . ASP C 3 422 ? 195.161 321.688 131.398 1.00 60.45 422 ASP W C 1
ATOM 11351 O O . ASP C 3 422 ? 194.997 322.652 132.163 1.00 63.33 422 ASP W O 1
ATOM 11356 N N . PRO C 3 423 ? 196.183 321.652 130.536 1.00 50.43 423 PRO W N 1
ATOM 11357 C CA . PRO C 3 423 ? 197.017 322.846 130.347 1.00 41.91 423 PRO W CA 1
ATOM 11358 C C . PRO C 3 423 ? 196.259 324.025 129.767 1.00 43.51 423 PRO W C 1
ATOM 11359 O O . PRO C 3 423 ? 196.564 325.172 130.117 1.00 53.39 423 PRO W O 1
ATOM 11363 N N . PHE C 3 424 ? 195.275 323.783 128.910 1.00 39.01 424 PHE W N 1
ATOM 11364 C CA . PHE C 3 424 ? 194.533 324.866 128.266 1.00 47.74 424 PHE W CA 1
ATOM 11365 C C . PHE C 3 424 ? 193.301 325.269 129.066 1.00 49.91 424 PHE W C 1
ATOM 11366 O O . PHE C 3 424 ? 192.194 325.339 128.536 1.00 58.30 424 PHE W O 1
ATOM 11374 N N . LYS C 3 425 ? 193.476 325.545 130.350 1.00 47.55 425 LYS W N 1
ATOM 11375 C CA . LYS C 3 425 ? 192.367 325.993 131.173 1.00 51.76 425 LYS W CA 1
ATOM 11376 C C . LYS C 3 425 ? 192.319 327.518 131.159 1.00 61.99 425 LYS W C 1
ATOM 11377 O O . LYS C 3 425 ? 192.997 328.174 130.362 1.00 66.01 425 LYS W O 1
ATOM 11383 N N . GLN C 3 426 ? 191.496 328.101 132.026 1.00 71.72 426 GLN W N 1
ATOM 11384 C CA . GLN C 3 426 ? 191.430 329.550 132.136 1.00 68.09 426 GLN W CA 1
ATOM 11385 C C . GLN C 3 426 ? 192.722 330.087 132.736 1.00 71.13 426 GLN W C 1
ATOM 11386 O O . GLN C 3 426 ? 193.311 329.479 133.634 1.00 77.08 426 GLN W O 1
ATOM 11392 N N . LEU C 3 427 ? 193.162 331.235 132.234 1.00 57.27 427 LEU W N 1
ATOM 11393 C CA . LEU C 3 427 ? 194.456 331.791 132.605 1.00 53.60 427 LEU W CA 1
ATOM 11394 C C . LEU C 3 427 ? 194.298 332.708 133.808 1.00 54.87 427 LEU W C 1
ATOM 11395 O O . LEU C 3 427 ? 193.494 333.646 133.779 1.00 63.13 427 LEU W O 1
ATOM 11400 N N . ASP C 3 428 ? 195.061 332.436 134.860 1.00 55.56 428 ASP W N 1
ATOM 11401 C CA . ASP C 3 428 ? 195.221 333.389 135.950 1.00 60.61 428 ASP W CA 1
ATOM 11402 C C . ASP C 3 428 ? 196.291 334.375 135.507 1.00 60.91 428 ASP W C 1
ATOM 11403 O O . ASP C 3 428 ? 197.488 334.108 135.627 1.00 64.44 428 ASP W O 1
ATOM 11408 N N . LEU C 3 429 ? 195.859 335.519 134.980 1.00 51.27 429 LEU W N 1
ATOM 11409 C CA . LEU C 3 429 ? 196.770 336.447 134.324 1.00 44.82 429 LEU W CA 1
ATOM 11410 C C . LEU C 3 429 ? 197.638 337.227 135.299 1.00 56.30 429 LEU W C 1
ATOM 11411 O O . LEU C 3 429 ? 198.535 337.951 134.852 1.00 68.32 429 LEU W O 1
ATOM 11416 N N . ARG C 3 430 ? 197.403 337.110 136.602 1.00 57.07 430 ARG W N 1
ATOM 11417 C CA . ARG C 3 430 ? 198.216 337.802 137.585 1.00 58.30 430 ARG W CA 1
ATOM 11418 C C . ARG C 3 430 ? 199.092 336.876 138.416 1.00 67.69 430 ARG W C 1
ATOM 11419 O O . ARG C 3 430 ? 199.890 337.370 139.218 1.00 73.56 430 ARG W O 1
ATOM 11427 N N . HIS C 3 431 ? 198.975 335.558 138.252 1.00 61.46 431 HIS W N 1
ATOM 11428 C CA . HIS C 3 431 ? 199.722 334.603 139.060 1.00 56.69 431 HIS W CA 1
ATOM 11429 C C . HIS C 3 431 ? 200.317 333.516 138.174 1.00 60.51 431 HIS W C 1
ATOM 11430 O O . HIS C 3 431 ? 199.783 333.202 137.109 1.00 57.30 431 HIS W O 1
ATOM 11437 N N . THR C 3 432 ? 201.428 332.936 138.635 1.00 71.61 432 THR W N 1
ATOM 11438 C CA . THR C 3 432 ? 202.277 332.110 137.776 1.00 71.61 432 THR W CA 1
ATOM 11439 C C . THR C 3 432 ? 202.348 330.650 138.205 1.00 71.58 432 THR W C 1
ATOM 11440 O O . THR C 3 432 ? 202.025 329.767 137.403 1.00 72.95 432 THR W O 1
ATOM 11444 N N . THR C 3 433 ? 202.757 330.362 139.436 1.00 67.90 433 THR W N 1
ATOM 11445 C CA . THR C 3 433 ? 203.132 329.012 139.839 1.00 67.79 433 THR W CA 1
ATOM 11446 C C . THR C 3 433 ? 202.000 328.352 140.617 1.00 65.55 433 THR W C 1
ATOM 11447 O O . THR C 3 433 ? 201.284 329.010 141.375 1.00 66.77 433 THR W O 1
ATOM 11451 N N . THR C 3 434 ? 201.829 327.046 140.410 1.00 55.15 434 THR W N 1
ATOM 11452 C CA . THR C 3 434 ? 200.862 326.246 141.156 1.00 49.31 434 THR W CA 1
ATOM 11453 C C . THR C 3 434 ? 201.628 325.348 142.121 1.00 51.58 434 THR W C 1
ATOM 11454 O O . THR C 3 434 ? 202.167 324.311 141.727 1.00 65.24 434 THR W O 1
ATOM 11458 N N . HIS C 3 435 ? 201.673 325.746 143.390 1.00 37.01 435 HIS W N 1
ATOM 11459 C CA . HIS C 3 435 ? 202.412 325.031 144.423 1.00 36.72 435 HIS W CA 1
ATOM 11460 C C . HIS C 3 435 ? 201.437 324.473 145.445 1.00 46.00 435 HIS W C 1
ATOM 11461 O O . HIS C 3 435 ? 200.593 325.207 145.968 1.00 52.81 435 HIS W O 1
ATOM 11468 N N . VAL C 3 436 ? 201.557 323.180 145.734 1.00 54.86 436 VAL W N 1
ATOM 11469 C CA . VAL C 3 436 ? 200.662 322.484 146.652 1.00 45.05 436 VAL W CA 1
ATOM 11470 C C . VAL C 3 436 ? 201.426 322.146 147.920 1.00 45.62 436 VAL W C 1
ATOM 11471 O O . VAL C 3 436 ? 202.490 321.520 147.863 1.00 63.72 436 VAL W O 1
ATOM 11475 N N . MET C 3 437 ? 200.887 322.563 149.059 1.00 36.37 437 MET W N 1
ATOM 11476 C CA . MET C 3 437 ? 201.446 322.247 150.364 1.00 37.58 437 MET W CA 1
ATOM 11477 C C . MET C 3 437 ? 200.460 321.374 151.120 1.00 44.29 437 MET W C 1
ATOM 11478 O O . MET C 3 437 ? 199.279 321.718 151.223 1.00 56.34 437 MET W O 1
ATOM 11483 N N . ILE C 3 438 ? 200.938 320.252 151.643 1.00 46.31 438 ILE W N 1
ATOM 11484 C CA . ILE C 3 438 ? 200.113 319.343 152.432 1.00 45.83 438 ILE W CA 1
ATOM 11485 C C . ILE C 3 438 ? 200.559 319.462 153.880 1.00 46.43 438 ILE W C 1
ATOM 11486 O O . ILE C 3 438 ? 201.718 319.180 154.204 1.00 55.24 438 ILE W O 1
ATOM 11491 N N . ILE C 3 439 ? 199.646 319.883 154.745 1.00 39.15 439 ILE W N 1
ATOM 11492 C CA . ILE C 3 439 ? 199.905 319.973 156.174 1.00 38.42 439 ILE W CA 1
ATOM 11493 C C . ILE C 3 439 ? 199.394 318.696 156.817 1.00 42.90 439 ILE W C 1
ATOM 11494 O O . ILE C 3 439 ? 198.202 318.381 156.732 1.00 55.24 439 ILE W O 1
ATOM 11499 N N . SER C 3 440 ? 200.293 317.960 157.458 1.00 40.64 440 SER W N 1
ATOM 11500 C CA . SER C 3 440 ? 199.940 316.687 158.045 1.00 36.75 440 SER W CA 1
ATOM 11501 C C . SER C 3 440 ? 200.400 316.638 159.492 1.00 39.74 440 SER W C 1
ATOM 11502 O O . SER C 3 440 ? 201.450 317.195 159.832 1.00 50.36 440 SER W O 1
ATOM 11505 N N . PRO C 3 441 ? 199.636 315.992 160.368 1.00 41.65 441 PRO W N 1
ATOM 11506 C CA . PRO C 3 441 ? 200.083 315.778 161.748 1.00 49.24 441 PRO W CA 1
ATOM 11507 C C . PRO C 3 441 ? 200.928 314.529 161.957 1.00 50.69 441 PRO W C 1
ATOM 11508 O O . PRO C 3 441 ? 201.139 314.139 163.107 1.00 57.82 441 PRO W O 1
ATOM 11512 N N . GLY C 3 442 ? 201.409 313.902 160.889 1.00 46.60 442 GLY W N 1
ATOM 11513 C CA . GLY C 3 442 ? 202.221 312.715 160.978 1.00 44.08 442 GLY W CA 1
ATOM 11514 C C . GLY C 3 442 ? 203.701 313.025 160.914 1.00 48.50 442 GLY W C 1
ATOM 11515 O O . GLY C 3 442 ? 204.143 314.147 161.173 1.00 53.87 442 GLY W O 1
ATOM 11516 N N . SER C 3 443 ? 204.479 312.007 160.558 1.00 51.83 443 SER W N 1
ATOM 11517 C CA . SER C 3 443 ? 205.930 312.123 160.491 1.00 41.62 443 SER W CA 1
ATOM 11518 C C . SER C 3 443 ? 206.458 311.489 159.215 1.00 43.55 443 SER W C 1
ATOM 11519 O O . SER C 3 443 ? 207.508 310.843 159.210 1.00 53.60 443 SER W O 1
ATOM 11522 N N . GLY C 3 444 ? 205.734 311.657 158.113 1.00 40.84 444 GLY W N 1
ATOM 11523 C CA . GLY C 3 444 ? 206.201 311.178 156.831 1.00 49.12 444 GLY W CA 1
ATOM 11524 C C . GLY C 3 444 ? 206.032 309.698 156.584 1.00 54.15 444 GLY W C 1
ATOM 11525 O O . GLY C 3 444 ? 206.619 309.178 155.629 1.00 58.79 444 GLY W O 1
ATOM 11526 N N . LEU C 3 445 ? 205.253 309.001 157.405 1.00 52.74 445 LEU W N 1
ATOM 11527 C CA . LEU C 3 445 ? 205.001 307.575 157.240 1.00 49.28 445 LEU W CA 1
ATOM 11528 C C . LEU C 3 445 ? 203.565 307.388 156.774 1.00 48.61 445 LEU W C 1
ATOM 11529 O O . LEU C 3 445 ? 202.629 307.834 157.445 1.00 57.87 445 LEU W O 1
ATOM 11534 N N . PHE C 3 446 ? 203.393 306.734 155.628 1.00 49.68 446 PHE W N 1
ATOM 11535 C CA . PHE C 3 446 ? 202.076 306.543 155.041 1.00 44.11 446 PHE W CA 1
ATOM 11536 C C . PHE C 3 446 ? 201.950 305.125 154.511 1.00 51.75 446 PHE W C 1
ATOM 11537 O O . PHE C 3 446 ? 202.824 304.652 153.780 1.00 56.64 446 PHE W O 1
ATOM 11545 N N . ASP C 3 447 ? 200.863 304.452 154.880 1.00 54.68 447 ASP W N 1
ATOM 11546 C CA . ASP C 3 447 ? 200.517 303.160 154.305 1.00 44.67 447 ASP W CA 1
ATOM 11547 C C . ASP C 3 447 ? 199.652 303.400 153.076 1.00 45.67 447 ASP W C 1
ATOM 11548 O O . ASP C 3 447 ? 198.599 304.039 153.167 1.00 57.82 447 ASP W O 1
ATOM 11553 N N . VAL C 3 448 ? 200.095 302.894 151.928 1.00 38.79 448 VAL W N 1
ATOM 11554 C CA . VAL C 3 448 ? 199.492 303.236 150.650 1.00 46.36 448 VAL W CA 1
ATOM 11555 C C . VAL C 3 448 ? 199.209 301.973 149.848 1.00 40.64 448 VAL W C 1
ATOM 11556 O O . VAL C 3 448 ? 199.753 300.901 150.109 1.00 41.97 448 VAL W O 1
ATOM 11560 N N . ASP C 3 449 ? 198.330 302.120 148.863 1.00 44.71 449 ASP W N 1
ATOM 11561 C CA . ASP C 3 449 ? 198.097 301.080 147.875 1.00 46.88 449 ASP W CA 1
ATOM 11562 C C . ASP C 3 449 ? 199.148 301.164 146.774 1.00 52.20 449 ASP W C 1
ATOM 11563 O O . ASP C 3 449 ? 199.597 302.250 146.400 1.00 62.05 449 ASP W O 1
ATOM 11568 N N . TYR C 3 450 ? 199.540 299.999 146.258 1.00 53.84 450 TYR W N 1
ATOM 11569 C CA . TYR C 3 450 ? 200.651 299.932 145.314 1.00 56.03 450 TYR W CA 1
ATOM 11570 C C . TYR C 3 450 ? 200.269 300.498 143.950 1.00 62.86 450 TYR W C 1
ATOM 11571 O O . TYR C 3 450 ? 201.018 301.291 143.362 1.00 70.22 450 TYR W O 1
ATOM 11580 N N . SER C 3 451 ? 199.102 300.101 143.429 1.00 51.93 451 SER W N 1
ATOM 11581 C CA . SER C 3 451 ? 198.678 300.564 142.109 1.00 49.32 451 SER W CA 1
ATOM 11582 C C . SER C 3 451 ? 198.357 302.053 142.122 1.00 59.17 451 SER W C 1
ATOM 11583 O O . SER C 3 451 ? 198.681 302.775 141.168 1.00 66.08 451 SER W O 1
ATOM 11586 N N . LEU C 3 452 ? 197.739 302.532 143.203 1.00 55.88 452 LEU W N 1
ATOM 11587 C CA . LEU C 3 452 ? 197.501 303.963 143.344 1.00 52.49 452 LEU W CA 1
ATOM 11588 C C . LEU C 3 452 ? 198.802 304.734 143.497 1.00 53.37 452 LEU W C 1
ATOM 11589 O O . LEU C 3 452 ? 198.899 305.866 143.019 1.00 61.68 452 LEU W O 1
ATOM 11594 N N . LEU C 3 453 ? 199.809 304.144 144.149 1.00 48.64 453 LEU W N 1
ATOM 11595 C CA . LEU C 3 453 ? 201.113 304.796 144.236 1.00 42.82 453 LEU W CA 1
ATOM 11596 C C . LEU C 3 453 ? 201.761 304.919 142.867 1.00 46.33 453 LEU W C 1
ATOM 11597 O O . LEU C 3 453 ? 202.341 305.963 142.539 1.00 60.00 453 LEU W O 1
ATOM 11602 N N . ARG C 3 454 ? 201.658 303.865 142.052 1.00 51.16 454 ARG W N 1
ATOM 11603 C CA . ARG C 3 454 ? 202.184 303.923 140.691 1.00 55.86 454 ARG W CA 1
ATOM 11604 C C . ARG C 3 454 ? 201.473 304.989 139.867 1.00 60.72 454 ARG W C 1
ATOM 11605 O O . ARG C 3 454 ? 202.120 305.779 139.167 1.00 67.57 454 ARG W O 1
ATOM 11613 N N . LEU C 3 455 ? 200.140 305.046 139.965 1.00 57.08 455 LEU W N 1
ATOM 11614 C CA . LEU C 3 455 ? 199.379 306.035 139.205 1.00 53.00 455 LEU W CA 1
ATOM 11615 C C . LEU C 3 455 ? 199.663 307.454 139.687 1.00 57.68 455 LEU W C 1
ATOM 11616 O O . LEU C 3 455 ? 199.751 308.381 138.873 1.00 72.57 455 LEU W O 1
ATOM 11621 N N . THR C 3 456 ? 199.809 307.641 141.001 1.00 44.39 456 THR W N 1
ATOM 11622 C CA . THR C 3 456 ? 200.122 308.953 141.550 1.00 44.67 456 THR W CA 1
ATOM 11623 C C . THR C 3 456 ? 201.497 309.424 141.104 1.00 47.58 456 THR W C 1
ATOM 11624 O O . THR C 3 456 ? 201.674 310.602 140.774 1.00 55.39 456 THR W O 1
ATOM 11628 N N . GLY C 3 457 ? 202.477 308.518 141.075 1.00 38.94 457 GLY W N 1
ATOM 11629 C CA . GLY C 3 457 ? 203.788 308.880 140.565 1.00 38.23 457 GLY W CA 1
ATOM 11630 C C . GLY C 3 457 ? 203.769 309.236 139.092 1.00 40.22 457 GLY W C 1
ATOM 11631 O O . GLY C 3 457 ? 204.370 310.236 138.680 1.00 50.69 457 GLY W O 1
ATOM 11632 N N . LYS C 3 458 ? 203.065 308.440 138.279 1.00 33.06 458 LYS W N 1
ATOM 11633 C CA . LYS C 3 458 ? 202.986 308.734 136.849 1.00 42.78 458 LYS W CA 1
ATOM 11634 C C . LYS C 3 458 ? 202.241 310.032 136.568 1.00 52.54 458 LYS W C 1
ATOM 11635 O O . LYS C 3 458 ? 202.554 310.722 135.593 1.00 60.69 458 LYS W O 1
ATOM 11641 N N . LYS C 3 459 ? 201.261 310.385 137.400 1.00 53.14 459 LYS W N 1
ATOM 11642 C CA . LYS C 3 459 ? 200.564 311.650 137.211 1.00 42.82 459 LYS W CA 1
ATOM 11643 C C . LYS C 3 459 ? 201.398 312.835 137.686 1.00 51.73 459 LYS W C 1
ATOM 11644 O O . LYS C 3 459 ? 201.396 313.890 137.044 1.00 62.77 459 LYS W O 1
ATOM 11650 N N . LEU C 3 460 ? 202.114 312.681 138.804 1.00 50.78 460 LEU W N 1
ATOM 11651 C CA . LEU C 3 460 ? 202.913 313.783 139.328 1.00 40.67 460 LEU W CA 1
ATOM 11652 C C . LEU C 3 460 ? 204.154 314.037 138.489 1.00 39.55 460 LEU W C 1
ATOM 11653 O O . LEU C 3 460 ? 204.702 315.144 138.519 1.00 43.06 460 LEU W O 1
ATOM 11658 N N . LEU C 3 461 ? 204.611 313.040 137.741 1.00 49.77 461 LEU W N 1
ATOM 11659 C CA . LEU C 3 461 ? 205.722 313.263 136.830 1.00 53.50 461 LEU W CA 1
ATOM 11660 C C . LEU C 3 461 ? 205.298 313.920 135.522 1.00 55.25 461 LEU W C 1
ATOM 11661 O O . LEU C 3 461 ? 206.166 314.220 134.694 1.00 65.50 461 LEU W O 1
ATOM 11666 N N . SER C 3 462 ? 204.006 314.162 135.312 1.00 39.31 462 SER W N 1
ATOM 11667 C CA . SER C 3 462 ? 203.513 314.723 134.061 1.00 42.66 462 SER W CA 1
ATOM 11668 C C . SER C 3 462 ? 202.858 316.090 134.226 1.00 48.53 462 SER W C 1
ATOM 11669 O O . SER C 3 462 ? 202.127 316.523 133.333 1.00 56.08 462 SER W O 1
ATOM 11672 N N . LEU C 3 463 ? 203.108 316.785 135.334 1.00 51.25 463 LEU W N 1
ATOM 11673 C CA . LEU C 3 463 ? 202.488 318.081 135.573 1.00 45.25 463 LEU W CA 1
ATOM 11674 C C . LEU C 3 463 ? 203.382 318.918 136.478 1.00 54.92 463 LEU W C 1
ATOM 11675 O O . LEU C 3 463 ? 204.287 318.405 137.140 1.00 60.71 463 LEU W O 1
ATOM 11680 N N . GLU C 3 464 ? 203.118 320.222 136.490 1.00 62.66 464 GLU W N 1
ATOM 11681 C CA . GLU C 3 464 ? 204.013 321.210 137.099 1.00 59.74 464 GLU W CA 1
ATOM 11682 C C . GLU C 3 464 ? 203.568 321.572 138.515 1.00 50.87 464 GLU W C 1
ATOM 11683 O O . GLU C 3 464 ? 203.118 322.682 138.788 1.00 51.09 464 GLU W O 1
ATOM 11689 N N . MET C 3 465 ? 203.712 320.627 139.434 1.00 48.15 465 MET W N 1
ATOM 11690 C CA . MET C 3 465 ? 203.435 320.872 140.837 1.00 49.07 465 MET W CA 1
ATOM 11691 C C . MET C 3 465 ? 204.574 320.328 141.682 1.00 60.03 465 MET W C 1
ATOM 11692 O O . MET C 3 465 ? 205.222 319.342 141.321 1.00 69.20 465 MET W O 1
ATOM 11697 N N . THR C 3 466 ? 204.811 320.980 142.813 1.00 63.42 466 THR W N 1
ATOM 11698 C CA . THR C 3 466 ? 205.740 320.494 143.828 1.00 66.44 466 THR W CA 1
ATOM 11699 C C . THR C 3 466 ? 204.957 320.310 145.120 1.00 65.27 466 THR W C 1
ATOM 11700 O O . THR C 3 466 ? 204.610 321.285 145.793 1.00 69.79 466 THR W O 1
ATOM 11704 N N . MET C 3 467 ? 204.676 319.057 145.456 1.00 55.27 467 MET W N 1
ATOM 11705 C CA . MET C 3 467 ? 203.967 318.722 146.684 1.00 57.75 467 MET W CA 1
ATOM 11706 C C . MET C 3 467 ? 204.927 318.868 147.854 1.00 56.49 467 MET W C 1
ATOM 11707 O O . MET C 3 467 ? 205.754 317.991 148.109 1.00 65.49 467 MET W O 1
ATOM 11712 N N . ASP C 3 468 ? 204.826 319.982 148.568 1.00 52.05 468 ASP W N 1
ATOM 11713 C CA . ASP C 3 468 ? 205.671 320.246 149.729 1.00 54.25 468 ASP W CA 1
ATOM 11714 C C . ASP C 3 468 ? 204.892 319.824 150.968 1.00 56.16 468 ASP W C 1
ATOM 11715 O O . ASP C 3 468 ? 204.124 320.598 151.536 1.00 65.97 468 ASP W O 1
ATOM 11720 N N . LEU C 3 469 ? 205.093 318.577 151.382 1.00 41.05 469 LEU W N 1
ATOM 11721 C CA . LEU C 3 469 ? 204.485 318.093 152.612 1.00 40.90 469 LEU W CA 1
ATOM 11722 C C . LEU C 3 469 ? 205.162 318.740 153.809 1.00 38.78 469 LEU W C 1
ATOM 11723 O O . LEU C 3 469 ? 206.391 318.775 153.895 1.00 49.22 469 LEU W O 1
ATOM 11728 N N . ILE C 3 470 ? 204.365 319.271 154.728 1.00 37.59 470 ILE W N 1
ATOM 11729 C CA . ILE C 3 470 ? 204.875 319.803 155.987 1.00 42.42 470 ILE W CA 1
ATOM 11730 C C . ILE C 3 470 ? 204.235 319.024 157.127 1.00 44.54 470 ILE W C 1
ATOM 11731 O O . ILE C 3 470 ? 203.016 318.819 157.148 1.00 52.65 470 ILE W O 1
ATOM 11736 N N . CYS C 3 471 ? 205.069 318.552 158.047 1.00 40.41 471 CYS W N 1
ATOM 11737 C CA . CYS C 3 471 ? 204.640 317.692 159.135 1.00 40.15 471 CYS W CA 1
ATOM 11738 C C . CYS C 3 471 ? 204.727 318.456 160.446 1.00 49.72 471 CYS W C 1
ATOM 11739 O O . CYS C 3 471 ? 205.766 319.045 160.760 1.00 55.60 471 CYS W O 1
ATOM 11742 N N . LEU C 3 472 ? 203.636 318.443 161.203 1.00 49.81 472 LEU W N 1
ATOM 11743 C CA . LEU C 3 472 ? 203.567 319.145 162.475 1.00 48.92 472 LEU W CA 1
ATOM 11744 C C . LEU C 3 472 ? 204.113 318.324 163.632 1.00 45.65 472 LEU W C 1
ATOM 11745 O O . LEU C 3 472 ? 204.136 318.815 164.763 1.00 56.71 472 LEU W O 1
ATOM 11750 N N . SER C 3 473 ? 204.549 317.097 163.381 1.00 43.58 473 SER W N 1
ATOM 11751 C CA . SER C 3 473 ? 205.234 316.294 164.381 1.00 44.53 473 SER W CA 1
ATOM 11752 C C . SER C 3 473 ? 206.740 316.375 164.163 1.00 53.09 473 SER W C 1
ATOM 11753 O O . SER C 3 473 ? 207.223 316.908 163.165 1.00 59.29 473 SER W O 1
ATOM 11756 N N . LYS C 3 474 ? 207.482 315.841 165.129 1.00 55.00 474 LYS W N 1
ATOM 11757 C CA . LYS C 3 474 ? 208.932 315.907 165.075 1.00 45.66 474 LYS W CA 1
ATOM 11758 C C . LYS C 3 474 ? 209.474 314.950 164.020 1.00 53.81 474 LYS W C 1
ATOM 11759 O O . LYS C 3 474 ? 208.796 314.023 163.571 1.00 63.21 474 LYS W O 1
ATOM 11765 N N . ALA C 3 475 ? 210.710 315.204 163.609 1.00 46.43 475 ALA W N 1
ATOM 11766 C CA . ALA C 3 475 ? 211.340 314.392 162.577 1.00 48.06 475 ALA W CA 1
ATOM 11767 C C . ALA C 3 475 ? 211.650 313.008 163.130 1.00 52.09 475 ALA W C 1
ATOM 11768 O O . ALA C 3 475 ? 212.269 312.894 164.190 1.00 57.44 475 ALA W O 1
ATOM 11770 N N . PRO C 3 476 ? 211.242 311.940 162.452 1.00 36.47 476 PRO W N 1
ATOM 11771 C CA . PRO C 3 476 ? 211.410 310.604 163.026 1.00 43.29 476 PRO W CA 1
ATOM 11772 C C . PRO C 3 476 ? 212.791 310.027 162.788 1.00 52.96 476 PRO W C 1
ATOM 11773 O O . PRO C 3 476 ? 213.684 310.695 162.257 1.00 51.83 476 PRO W O 1
ATOM 11777 N N . LEU C 3 477 ? 212.971 308.771 163.183 1.00 53.32 477 LEU W N 1
ATOM 11778 C CA . LEU C 3 477 ? 214.251 308.088 163.100 1.00 43.52 477 LEU W CA 1
ATOM 11779 C C . LEU C 3 477 ? 214.506 307.459 161.741 1.00 42.65 477 LEU W C 1
ATOM 11780 O O . LEU C 3 477 ? 215.604 306.941 161.514 1.00 53.85 477 LEU W O 1
ATOM 11785 N N . HIS C 3 478 ? 213.537 307.484 160.838 1.00 34.86 478 HIS W N 1
ATOM 11786 C CA . HIS C 3 478 ? 213.684 306.909 159.510 1.00 35.93 478 HIS W CA 1
ATOM 11787 C C . HIS C 3 478 ? 213.756 308.014 158.465 1.00 38.39 478 HIS W C 1
ATOM 11788 O O . HIS C 3 478 ? 213.496 309.187 158.744 1.00 53.26 478 HIS W O 1
ATOM 11795 N N . ILE C 3 479 ? 214.118 307.621 157.256 1.00 24.53 479 ILE W N 1
ATOM 11796 C CA . ILE C 3 479 ? 214.215 308.561 156.146 1.00 35.82 479 ILE W CA 1
ATOM 11797 C C . ILE C 3 479 ? 212.811 308.931 155.681 1.00 47.66 479 ILE W C 1
ATOM 11798 O O . ILE C 3 479 ? 211.934 308.069 155.541 1.00 54.42 479 ILE W O 1
ATOM 11803 N N . VAL C 3 480 ? 212.583 310.225 155.475 1.00 46.74 480 VAL W N 1
ATOM 11804 C CA . VAL C 3 480 ? 211.264 310.730 155.105 1.00 45.29 480 VAL W CA 1
ATOM 11805 C C . VAL C 3 480 ? 211.299 311.254 153.672 1.00 47.91 480 VAL W C 1
ATOM 11806 O O . VAL C 3 480 ? 212.352 311.719 153.210 1.00 54.04 480 VAL W O 1
ATOM 11810 N N . PRO C 3 481 ? 210.194 311.172 152.915 1.00 40.42 481 PRO W N 1
ATOM 11811 C CA . PRO C 3 481 ? 208.914 310.517 153.230 1.00 38.86 481 PRO W CA 1
ATOM 11812 C C . PRO C 3 481 ? 208.973 309.008 153.055 1.00 41.23 481 PRO W C 1
ATOM 11813 O O . PRO C 3 481 ? 209.609 308.513 152.141 1.00 48.59 481 PRO W O 1
ATOM 11817 N N . LEU C 3 482 ? 208.308 308.245 153.912 1.00 39.92 482 LEU W N 1
ATOM 11818 C CA . LEU C 3 482 ? 208.358 306.793 153.868 1.00 43.24 482 LEU W CA 1
ATOM 11819 C C . LEU C 3 482 ? 206.978 306.244 153.539 1.00 49.60 482 LEU W C 1
ATOM 11820 O O . LEU C 3 482 ? 206.000 306.572 154.217 1.00 55.88 482 LEU W O 1
ATOM 11825 N N . PHE C 3 483 ? 206.906 305.414 152.504 1.00 43.17 483 PHE W N 1
ATOM 11826 C CA . PHE C 3 483 ? 205.667 304.775 152.088 1.00 31.83 483 PHE W CA 1
ATOM 11827 C C . PHE C 3 483 ? 205.797 303.273 152.282 1.00 44.53 483 PHE W C 1
ATOM 11828 O O . PHE C 3 483 ? 206.775 302.670 151.829 1.00 45.73 483 PHE W O 1
ATOM 11836 N N . ARG C 3 484 ? 204.818 302.674 152.949 1.00 48.55 484 ARG W N 1
ATOM 11837 C CA . ARG C 3 484 ? 204.774 301.233 153.164 1.00 40.72 484 ARG W CA 1
ATOM 11838 C C . ARG C 3 484 ? 203.604 300.645 152.389 1.00 40.82 484 ARG W C 1
ATOM 11839 O O . ARG C 3 484 ? 202.466 301.101 152.536 1.00 49.16 484 ARG W O 1
ATOM 11847 N N . TYR C 3 485 ? 203.883 299.637 151.570 1.00 35.91 485 TYR W N 1
ATOM 11848 C CA . TYR C 3 485 ? 202.845 298.991 150.785 1.00 36.57 485 TYR W CA 1
ATOM 11849 C C . TYR C 3 485 ? 203.058 297.486 150.782 1.00 53.11 485 TYR W C 1
ATOM 11850 O O . TYR C 3 485 ? 204.164 296.989 151.016 1.00 63.28 485 TYR W O 1
ATOM 11859 N N . ARG C 3 486 ? 201.975 296.766 150.513 1.00 54.47 486 ARG W N 1
ATOM 11860 C CA . ARG C 3 486 ? 201.988 295.317 150.393 1.00 48.86 486 ARG W CA 1
ATOM 11861 C C . ARG C 3 486 ? 201.811 294.946 148.930 1.00 53.32 486 ARG W C 1
ATOM 11862 O O . ARG C 3 486 ? 200.945 295.501 148.245 1.00 59.96 486 ARG W O 1
ATOM 11870 N N . ASP C 3 487 ? 202.624 294.009 148.455 1.00 69.99 487 ASP W N 1
ATOM 11871 C CA . ASP C 3 487 ? 202.614 293.622 147.050 1.00 73.30 487 ASP W CA 1
ATOM 11872 C C . ASP C 3 487 ? 201.468 292.650 146.784 1.00 75.23 487 ASP W C 1
ATOM 11873 O O . ASP C 3 487 ? 200.594 292.427 147.625 1.00 78.60 487 ASP W O 1
ATOM 11878 N N . PHE C 3 488 ? 201.465 292.051 145.590 1.00 89.09 488 PHE W N 1
ATOM 11879 C CA . PHE C 3 488 ? 200.460 291.056 145.242 1.00 89.86 488 PHE W CA 1
ATOM 11880 C C . PHE C 3 488 ? 200.639 289.747 145.999 1.00 89.52 488 PHE W C 1
ATOM 11881 O O . PHE C 3 488 ? 199.701 288.942 146.038 1.00 90.73 488 PHE W O 1
ATOM 11889 N N . GLU C 3 489 ? 201.808 289.514 146.594 1.00 88.24 489 GLU W N 1
ATOM 11890 C CA . GLU C 3 489 ? 202.066 288.328 147.396 1.00 88.52 489 GLU W CA 1
ATOM 11891 C C . GLU C 3 489 ? 202.076 288.635 148.889 1.00 88.64 489 GLU W C 1
ATOM 11892 O O . GLU C 3 489 ? 202.681 287.882 149.661 1.00 92.00 489 GLU W O 1
ATOM 11898 N N . ASN C 3 490 ? 201.415 289.727 149.297 1.00 77.20 490 ASN W N 1
ATOM 11899 C CA . ASN C 3 490 ? 201.340 290.185 150.690 1.00 79.08 490 ASN W CA 1
ATOM 11900 C C . ASN C 3 490 ? 202.731 290.404 151.289 1.00 80.09 490 ASN W C 1
ATOM 11901 O O . ASN C 3 490 ? 203.015 290.012 152.422 1.00 79.46 490 ASN W O 1
ATOM 11906 N N . LYS C 3 491 ? 203.600 291.043 150.512 1.00 71.02 491 LYS W N 1
ATOM 11907 C CA . LYS C 3 491 ? 204.982 291.286 150.904 1.00 67.41 491 LYS W CA 1
ATOM 11908 C C . LYS C 3 491 ? 205.153 292.758 151.250 1.00 67.50 491 LYS W C 1
ATOM 11909 O O . LYS C 3 491 ? 204.845 293.632 150.433 1.00 69.57 491 LYS W O 1
ATOM 11915 N N . LEU C 3 492 ? 205.650 293.027 152.454 1.00 55.94 492 LEU W N 1
ATOM 11916 C CA . LEU C 3 492 ? 205.851 294.400 152.896 1.00 52.30 492 LEU W CA 1
ATOM 11917 C C . LEU C 3 492 ? 207.037 295.028 152.177 1.00 48.62 492 LEU W C 1
ATOM 11918 O O . LEU C 3 492 ? 208.074 294.392 151.976 1.00 56.88 492 LEU W O 1
ATOM 11923 N N . HIS C 3 493 ? 206.875 296.288 151.784 1.00 40.80 493 HIS W N 1
ATOM 11924 C CA . HIS C 3 493 ? 207.922 297.037 151.114 1.00 40.96 493 HIS W CA 1
ATOM 11925 C C . HIS C 3 493 ? 207.966 298.444 151.684 1.00 52.10 493 HIS W C 1
ATOM 11926 O O . HIS C 3 493 ? 206.983 298.942 152.238 1.00 58.05 493 HIS W O 1
ATOM 11933 N N . HIS C 3 494 ? 209.123 299.083 151.549 1.00 46.20 494 HIS W N 1
ATOM 11934 C CA . HIS C 3 494 ? 209.310 300.470 151.944 1.00 43.12 494 HIS W CA 1
ATOM 11935 C C . HIS C 3 494 ? 209.893 301.239 150.772 1.00 47.96 494 HIS W C 1
ATOM 11936 O O . HIS C 3 494 ? 210.807 300.755 150.097 1.00 52.00 494 HIS W O 1
ATOM 11943 N N . CYS C 3 495 ? 209.367 302.437 150.527 1.00 36.14 495 CYS W N 1
ATOM 11944 C CA . CYS C 3 495 ? 209.864 303.249 149.429 1.00 36.20 495 CYS W CA 1
ATOM 11945 C C . CYS C 3 495 ? 209.769 304.720 149.800 1.00 41.07 495 CYS W C 1
ATOM 11946 O O . CYS C 3 495 ? 208.904 305.126 150.579 1.00 46.89 495 CYS W O 1
ATOM 11949 N N . VAL C 3 496 ? 210.678 305.507 149.242 1.00 36.66 496 VAL W N 1
ATOM 11950 C CA . VAL C 3 496 ? 210.719 306.951 149.442 1.00 37.50 496 VAL W CA 1
ATOM 11951 C C . VAL C 3 496 ? 210.398 307.615 148.109 1.00 44.73 496 VAL W C 1
ATOM 11952 O O . VAL C 3 496 ? 211.173 307.474 147.155 1.00 50.69 496 VAL W O 1
ATOM 11956 N N . PRO C 3 497 ? 209.279 308.327 147.990 1.00 40.98 497 PRO W N 1
ATOM 11957 C CA . PRO C 3 497 ? 208.954 308.975 146.717 1.00 38.93 497 PRO W CA 1
ATOM 11958 C C . PRO C 3 497 ? 209.845 310.179 146.453 1.00 41.66 497 PRO W C 1
ATOM 11959 O O . PRO C 3 497 ? 210.193 310.933 147.366 1.00 50.45 497 PRO W O 1
ATOM 11963 N N . LEU C 3 498 ? 210.216 310.350 145.186 1.00 41.93 498 LEU W N 1
ATOM 11964 C CA . LEU C 3 498 ? 211.090 311.451 144.805 1.00 46.69 498 LEU W CA 1
ATOM 11965 C C . LEU C 3 498 ? 210.353 312.784 144.755 1.00 60.39 498 LEU W C 1
ATOM 11966 O O . LEU C 3 498 ? 210.957 313.829 145.027 1.00 63.24 498 LEU W O 1
ATOM 11971 N N . TRP C 3 499 ? 209.063 312.773 144.420 1.00 53.97 499 TRP W N 1
ATOM 11972 C CA . TRP C 3 499 ? 208.330 314.006 144.162 1.00 48.51 499 TRP W CA 1
ATOM 11973 C C . TRP C 3 499 ? 207.803 314.680 145.423 1.00 45.61 499 TRP W C 1
ATOM 11974 O O . TRP C 3 499 ? 207.229 315.769 145.324 1.00 50.95 499 TRP W O 1
ATOM 11985 N N . LEU C 3 500 ? 207.970 314.074 146.592 1.00 35.70 500 LEU W N 1
ATOM 11986 C CA . LEU C 3 500 ? 207.472 314.637 147.838 1.00 33.06 500 LEU W CA 1
ATOM 11987 C C . LEU C 3 500 ? 208.639 315.126 148.682 1.00 48.27 500 LEU W C 1
ATOM 11988 O O . LEU C 3 500 ? 209.567 314.364 148.969 1.00 56.55 500 LEU W O 1
ATOM 11993 N N . SER C 3 501 ? 208.589 316.395 149.075 1.00 53.62 501 SER W N 1
ATOM 11994 C CA . SER C 3 501 ? 209.587 316.993 149.950 1.00 48.77 501 SER W CA 1
ATOM 11995 C C . SER C 3 501 ? 208.953 317.272 151.303 1.00 47.95 501 SER W C 1
ATOM 11996 O O . SER C 3 501 ? 207.878 317.874 151.377 1.00 58.32 501 SER W O 1
ATOM 11999 N N . VAL C 3 502 ? 209.616 316.832 152.368 1.00 27.51 502 VAL W N 1
ATOM 12000 C CA . VAL C 3 502 ? 209.067 316.891 153.713 1.00 30.62 502 VAL W CA 1
ATOM 12001 C C . VAL C 3 502 ? 209.783 317.975 154.501 1.00 40.33 502 VAL W C 1
ATOM 12002 O O . VAL C 3 502 ? 211.018 317.995 154.569 1.00 46.50 502 VAL W O 1
ATOM 12006 N N . PHE C 3 503 ? 209.008 318.878 155.091 1.00 47.34 503 PHE W N 1
ATOM 12007 C CA . PHE C 3 503 ? 209.513 319.879 156.015 1.00 36.27 503 PHE W CA 1
ATOM 12008 C C . PHE C 3 503 ? 208.853 319.677 157.369 1.00 40.90 503 PHE W C 1
ATOM 12009 O O . PHE C 3 503 ? 207.749 319.137 157.464 1.00 53.92 503 PHE W O 1
ATOM 12017 N N . PHE C 3 504 ? 209.541 320.102 158.421 1.00 41.83 504 PHE W N 1
ATOM 12018 C CA . PHE C 3 504 ? 209.053 319.953 159.782 1.00 42.26 504 PHE W CA 1
ATOM 12019 C C . PHE C 3 504 ? 208.992 321.315 160.451 1.00 48.24 504 PHE W C 1
ATOM 12020 O O . PHE C 3 504 ? 209.927 322.115 160.341 1.00 57.86 504 PHE W O 1
ATOM 12028 N N . TRP C 3 505 ? 207.889 321.576 161.143 1.00 49.24 505 TRP W N 1
ATOM 12029 C CA . TRP C 3 505 ? 207.676 322.844 161.823 1.00 48.38 505 TRP W CA 1
ATOM 12030 C C . TRP C 3 505 ? 208.044 322.700 163.292 1.00 51.90 505 TRP W C 1
ATOM 12031 O O . TRP C 3 505 ? 207.511 321.831 163.988 1.00 55.61 505 TRP W O 1
ATOM 12042 N N . ASN C 3 506 ? 208.950 323.553 163.755 1.00 59.32 506 ASN W N 1
ATOM 12043 C CA . ASN C 3 506 ? 209.380 323.523 165.144 1.00 61.63 506 ASN W CA 1
ATOM 12044 C C . ASN C 3 506 ? 208.998 324.813 165.858 1.00 66.73 506 ASN W C 1
ATOM 12045 O O . ASN C 3 506 ? 209.081 325.898 165.285 1.00 67.85 506 ASN W O 1
ATOM 12050 N N . GLU C 3 515 ? 220.605 319.337 173.147 1.00 91.02 515 GLU W N 1
ATOM 12051 C CA . GLU C 3 515 ? 219.364 319.048 173.856 1.00 91.04 515 GLU W CA 1
ATOM 12052 C C . GLU C 3 515 ? 218.628 317.882 173.208 1.00 93.06 515 GLU W C 1
ATOM 12053 O O . GLU C 3 515 ? 218.447 317.850 171.990 1.00 96.35 515 GLU W O 1
ATOM 12059 N N . TRP C 3 516 ? 218.205 316.923 174.027 1.00 72.06 516 TRP W N 1
ATOM 12060 C CA . TRP C 3 516 ? 217.530 315.738 173.523 1.00 68.83 516 TRP W CA 1
ATOM 12061 C C . TRP C 3 516 ? 216.055 316.018 173.269 1.00 69.95 516 TRP W C 1
ATOM 12062 O O . TRP C 3 516 ? 215.373 316.633 174.095 1.00 69.06 516 TRP W O 1
ATOM 12073 N N . THR C 3 517 ? 215.567 315.558 172.120 1.00 70.81 517 THR W N 1
ATOM 12074 C CA . THR C 3 517 ? 214.174 315.701 171.740 1.00 65.95 517 THR W CA 1
ATOM 12075 C C . THR C 3 517 ? 213.577 314.330 171.453 1.00 65.11 517 THR W C 1
ATOM 12076 O O . THR C 3 517 ? 214.183 313.541 170.717 1.00 71.32 517 THR W O 1
ATOM 12080 N N . PRO C 3 518 ? 212.407 314.006 172.011 1.00 52.94 518 PRO W N 1
ATOM 12081 C CA . PRO C 3 518 ? 211.787 312.704 171.722 1.00 50.28 518 PRO W CA 1
ATOM 12082 C C . PRO C 3 518 ? 211.251 312.620 170.304 1.00 48.26 518 PRO W C 1
ATOM 12083 O O . PRO C 3 518 ? 210.244 313.252 169.973 1.00 55.50 518 PRO W O 1
ATOM 12087 N N . ARG C 3 519 ? 211.918 311.837 169.462 1.00 48.98 519 ARG W N 1
ATOM 12088 C CA . ARG C 3 519 ? 211.571 311.723 168.054 1.00 53.51 519 ARG W CA 1
ATOM 12089 C C . ARG C 3 519 ? 210.739 310.489 167.734 1.00 55.29 519 ARG W C 1
ATOM 12090 O O . ARG C 3 519 ? 210.392 310.280 166.569 1.00 53.84 519 ARG W O 1
ATOM 12098 N N . CYS C 3 520 ? 210.412 309.670 168.730 1.00 61.94 520 CYS W N 1
ATOM 12099 C CA . CYS C 3 520 ? 209.556 308.506 168.552 1.00 52.35 520 CYS W CA 1
ATOM 12100 C C . CYS C 3 520 ? 208.298 308.685 169.388 1.00 55.95 520 CYS W C 1
ATOM 12101 O O . CYS C 3 520 ? 208.370 309.053 170.564 1.00 64.14 520 CYS W O 1
ATOM 12104 N N . LYS C 3 521 ? 207.147 308.421 168.778 1.00 52.00 521 LYS W N 1
ATOM 12105 C CA . LYS C 3 521 ? 205.851 308.705 169.386 1.00 46.83 521 LYS W CA 1
ATOM 12106 C C . LYS C 3 521 ? 205.309 307.440 170.039 1.00 51.95 521 LYS W C 1
ATOM 12107 O O . LYS C 3 521 ? 205.054 306.442 169.358 1.00 60.57 521 LYS W O 1
ATOM 12113 N N . ILE C 3 522 ? 205.136 307.483 171.353 1.00 47.59 522 ILE W N 1
ATOM 12114 C CA . ILE C 3 522 ? 204.423 306.454 172.099 1.00 43.97 522 ILE W CA 1
ATOM 12115 C C . ILE C 3 522 ? 203.253 307.155 172.772 1.00 47.18 522 ILE W C 1
ATOM 12116 O O . ILE C 3 522 ? 203.423 307.817 173.802 1.00 52.61 522 ILE W O 1
ATOM 12121 N N . TYR C 3 523 ? 202.062 307.022 172.192 1.00 54.53 523 TYR W N 1
ATOM 12122 C CA . TYR C 3 523 ? 200.922 307.814 172.637 1.00 58.51 523 TYR W CA 1
ATOM 12123 C C . TYR C 3 523 ? 200.346 307.303 173.949 1.00 57.40 523 TYR W C 1
ATOM 12124 O O . TYR C 3 523 ? 199.910 308.099 174.787 1.00 64.53 523 TYR W O 1
ATOM 12133 N N . ASP C 3 524 ? 200.333 305.985 174.148 1.00 55.94 524 ASP W N 1
ATOM 12134 C CA . ASP C 3 524 ? 199.698 305.423 175.331 1.00 62.17 524 ASP W CA 1
ATOM 12135 C C . ASP C 3 524 ? 200.525 305.623 176.592 1.00 60.68 524 ASP W C 1
ATOM 12136 O O . ASP C 3 524 ? 199.981 305.520 177.696 1.00 69.15 524 ASP W O 1
ATOM 12141 N N . LEU C 3 525 ? 201.819 305.904 176.460 1.00 50.87 525 LEU W N 1
ATOM 12142 C CA . LEU C 3 525 ? 202.656 306.201 177.613 1.00 52.91 525 LEU W CA 1
ATOM 12143 C C . LEU C 3 525 ? 202.826 307.691 177.856 1.00 57.25 525 LEU W C 1
ATOM 12144 O O . LEU C 3 525 ? 202.998 308.101 179.007 1.00 61.56 525 LEU W O 1
ATOM 12149 N N . GLN C 3 526 ? 202.794 308.503 176.801 1.00 57.48 526 GLN W N 1
ATOM 12150 C CA . GLN C 3 526 ? 202.798 309.950 176.978 1.00 52.57 526 GLN W CA 1
ATOM 12151 C C . GLN C 3 526 ? 201.491 310.431 177.592 1.00 58.16 526 GLN W C 1
ATOM 12152 O O . GLN C 3 526 ? 201.495 311.241 178.525 1.00 63.61 526 GLN W O 1
ATOM 12158 N N . MET C 3 527 ? 200.362 309.927 177.093 1.00 60.00 527 MET W N 1
ATOM 12159 C CA . MET C 3 527 ? 199.056 310.295 177.622 1.00 54.71 527 MET W CA 1
ATOM 12160 C C . MET C 3 527 ? 198.658 309.483 178.843 1.00 55.91 527 MET W C 1
ATOM 12161 O O . MET C 3 527 ? 197.617 309.783 179.439 1.00 59.52 527 MET W O 1
ATOM 12166 N N . MET C 3 528 ? 199.467 308.487 179.221 1.00 60.38 528 MET W N 1
ATOM 12167 C CA . MET C 3 528 ? 199.174 307.546 180.308 1.00 58.17 528 MET W CA 1
ATOM 12168 C C . MET C 3 528 ? 197.816 306.875 180.111 1.00 60.48 528 MET W C 1
ATOM 12169 O O . MET C 3 528 ? 197.015 306.752 181.039 1.00 58.27 528 MET W O 1
ATOM 12174 N N . GLY C 3 529 ? 197.560 306.439 178.876 1.00 65.33 529 GLY W N 1
ATOM 12175 C CA . GLY C 3 529 ? 196.270 305.872 178.532 1.00 63.34 529 GLY W CA 1
ATOM 12176 C C . GLY C 3 529 ? 196.039 304.466 179.030 1.00 69.39 529 GLY W C 1
ATOM 12177 O O . GLY C 3 529 ? 194.897 303.994 179.008 1.00 74.11 529 GLY W O 1
ATOM 12178 N N . ILE C 3 530 ? 197.087 303.783 179.475 1.00 70.09 530 ILE W N 1
ATOM 12179 C CA . ILE C 3 530 ? 196.977 302.417 179.973 1.00 68.27 530 ILE W CA 1
ATOM 12180 C C . ILE C 3 530 ? 197.149 302.448 181.486 1.00 69.39 530 ILE W C 1
ATOM 12181 O O . ILE C 3 530 ? 198.152 302.962 181.996 1.00 67.39 530 ILE W O 1
ATOM 12186 N N . THR C 3 531 ? 196.165 301.906 182.197 1.00 82.09 531 THR W N 1
ATOM 12187 C CA . THR C 3 531 ? 196.177 301.890 183.652 1.00 82.11 531 THR W CA 1
ATOM 12188 C C . THR C 3 531 ? 197.278 300.960 184.150 1.00 84.26 531 THR W C 1
ATOM 12189 O O . THR C 3 531 ? 197.531 299.905 183.565 1.00 87.28 531 THR W O 1
ATOM 12193 N N . GLU C 3 532 ? 197.931 301.368 185.252 1.00 94.22 532 GLU W N 1
ATOM 12194 C CA . GLU C 3 532 ? 199.160 300.729 185.724 1.00 93.67 532 GLU W CA 1
ATOM 12195 C C . GLU C 3 532 ? 198.970 299.252 186.050 1.00 92.82 532 GLU W C 1
ATOM 12196 O O . GLU C 3 532 ? 199.917 298.467 185.927 1.00 90.31 532 GLU W O 1
ATOM 12202 N N . ASN C 3 533 ? 197.765 298.849 186.439 1.00 97.46 533 ASN W N 1
ATOM 12203 C CA . ASN C 3 533 ? 197.518 297.454 186.782 1.00 96.92 533 ASN W CA 1
ATOM 12204 C C . ASN C 3 533 ? 197.304 296.559 185.569 1.00 92.79 533 ASN W C 1
ATOM 12205 O O . ASN C 3 533 ? 197.247 295.338 185.734 1.00 94.30 533 ASN W O 1
ATOM 12210 N N . GLU C 3 534 ? 197.180 297.115 184.363 1.00 86.91 534 GLU W N 1
ATOM 12211 C CA . GLU C 3 534 ? 196.832 296.307 183.203 1.00 89.64 534 GLU W CA 1
ATOM 12212 C C . GLU C 3 534 ? 197.886 296.289 182.104 1.00 87.60 534 GLU W C 1
ATOM 12213 O O . GLU C 3 534 ? 197.661 295.644 181.073 1.00 90.09 534 GLU W O 1
ATOM 12219 N N . LEU C 3 535 ? 199.028 296.959 182.279 1.00 82.77 535 LEU W N 1
ATOM 12220 C CA . LEU C 3 535 ? 200.149 296.766 181.363 1.00 83.41 535 LEU W CA 1
ATOM 12221 C C . LEU C 3 535 ? 201.344 296.129 182.069 1.00 84.64 535 LEU W C 1
ATOM 12222 O O . LEU C 3 535 ? 202.473 296.233 181.585 1.00 87.68 535 LEU W O 1
ATOM 12227 N N . ILE C 3 536 ? 201.103 295.467 183.205 1.00 86.75 536 ILE W N 1
ATOM 12228 C CA . ILE C 3 536 ? 202.155 294.728 183.896 1.00 86.32 536 ILE W CA 1
ATOM 12229 C C . ILE C 3 536 ? 202.648 293.593 183.004 1.00 84.79 536 ILE W C 1
ATOM 12230 O O . ILE C 3 536 ? 201.863 292.947 182.298 1.00 83.68 536 ILE W O 1
ATOM 12235 N N . ARG C 3 537 ? 203.969 293.384 183.008 1.00 85.04 537 ARG W N 1
ATOM 12236 C CA . ARG C 3 537 ? 204.617 292.423 182.124 1.00 87.00 537 ARG W CA 1
ATOM 12237 C C . ARG C 3 537 ? 204.114 291.003 182.368 1.00 90.87 537 ARG W C 1
ATOM 12238 O O . ARG C 3 537 ? 204.041 290.543 183.512 1.00 90.98 537 ARG W O 1
ATOM 12246 N N . GLU C 3 538 ? 203.759 290.316 181.282 1.00 95.76 538 GLU W N 1
ATOM 12247 C CA . GLU C 3 538 ? 203.247 288.953 181.341 1.00 94.70 538 GLU W CA 1
ATOM 12248 C C . GLU C 3 538 ? 204.281 287.912 180.929 1.00 95.83 538 GLU W C 1
ATOM 12249 O O . GLU C 3 538 ? 204.392 286.869 181.580 1.00 94.97 538 GLU W O 1
ATOM 12255 N N . VAL C 3 539 ? 205.038 288.169 179.867 1.00 105.77 539 VAL W N 1
ATOM 12256 C CA . VAL C 3 539 ? 206.057 287.238 179.396 1.00 107.51 539 VAL W CA 1
ATOM 12257 C C . VAL C 3 539 ? 207.399 287.614 180.009 1.00 107.13 539 VAL W C 1
ATOM 12258 O O . VAL C 3 539 ? 207.788 288.788 180.025 1.00 107.52 539 VAL W O 1
ATOM 12262 N N . ASP C 3 540 ? 208.098 286.619 180.540 1.00 93.00 540 ASP W N 1
ATOM 12263 C CA . ASP C 3 540 ? 209.311 286.822 181.320 1.00 90.42 540 ASP W CA 1
ATOM 12264 C C . ASP C 3 540 ? 210.493 286.131 180.642 1.00 88.08 540 ASP W C 1
ATOM 12265 O O . ASP C 3 540 ? 210.421 285.721 179.479 1.00 88.67 540 ASP W O 1
ATOM 12270 N N . VAL C 3 541 ? 211.601 286.057 181.383 1.00 70.06 541 VAL W N 1
ATOM 12271 C CA . VAL C 3 541 ? 212.766 285.292 180.961 1.00 67.39 541 VAL W CA 1
ATOM 12272 C C . VAL C 3 541 ? 212.369 283.827 180.764 1.00 66.23 541 VAL W C 1
ATOM 12273 O O . VAL C 3 541 ? 211.471 283.309 181.435 1.00 74.29 541 VAL W O 1
ATOM 12277 N N . GLU C 3 542 ? 213.015 283.162 179.808 1.00 65.75 542 GLU W N 1
ATOM 12278 C CA . GLU C 3 542 ? 212.714 281.771 179.514 1.00 66.32 542 GLU W CA 1
ATOM 12279 C C . GLU C 3 542 ? 213.215 280.855 180.636 1.00 71.81 542 GLU W C 1
ATOM 12280 O O . GLU C 3 542 ? 213.839 281.285 181.610 1.00 76.88 542 GLU W O 1
ATOM 12286 N N . TYR C 3 543 ? 212.943 279.559 180.476 1.00 59.95 543 TYR W N 1
ATOM 12287 C CA . TYR C 3 543 ? 213.106 278.561 181.525 1.00 57.08 543 TYR W CA 1
ATOM 12288 C C . TYR C 3 543 ? 214.357 277.705 181.356 1.00 65.11 543 TYR W C 1
ATOM 12289 O O . TYR C 3 543 ? 214.438 276.629 181.962 1.00 72.96 543 TYR W O 1
ATOM 12298 N N . LEU C 3 544 ? 215.321 278.152 180.543 1.00 52.05 544 LEU W N 1
ATOM 12299 C CA . LEU C 3 544 ? 216.602 277.474 180.310 1.00 51.23 544 LEU W CA 1
ATOM 12300 C C . LEU C 3 544 ? 216.393 276.052 179.775 1.00 54.01 544 LEU W C 1
ATOM 12301 O O . LEU C 3 544 ? 216.662 275.056 180.443 1.00 58.60 544 LEU W O 1
ATOM 12306 N N . GLN C 3 545 ? 215.870 275.993 178.556 1.00 60.96 545 GLN W N 1
ATOM 12307 C CA . GLN C 3 545 ? 215.665 274.718 177.890 1.00 65.42 545 GLN W CA 1
ATOM 12308 C C . GLN C 3 545 ? 217.001 274.054 177.561 1.00 66.26 545 GLN W C 1
ATOM 12309 O O . GLN C 3 545 ? 218.034 274.712 177.409 1.00 66.21 545 GLN W O 1
ATOM 12315 N N . LEU C 3 546 ? 216.969 272.729 177.454 1.00 71.43 546 LEU W N 1
ATOM 12316 C CA . LEU C 3 546 ? 218.172 271.937 177.243 1.00 71.54 546 LEU W CA 1
ATOM 12317 C C . LEU C 3 546 ? 218.468 271.794 175.750 1.00 71.97 546 LEU W C 1
ATOM 12318 O O . LEU C 3 546 ? 217.875 272.466 174.902 1.00 74.73 546 LEU W O 1
ATOM 12323 N N . ASN C 3 547 ? 219.403 270.902 175.423 1.00 79.09 547 ASN W N 1
ATOM 12324 C CA . ASN C 3 547 ? 219.867 270.698 174.060 1.00 82.13 547 ASN W CA 1
ATOM 12325 C C . ASN C 3 547 ? 219.594 269.298 173.528 1.00 85.89 547 ASN W C 1
ATOM 12326 O O . ASN C 3 547 ? 219.680 269.094 172.312 1.00 86.08 547 ASN W O 1
ATOM 12331 N N . LYS C 3 548 ? 219.264 268.343 174.411 1.00 94.77 548 LYS W N 1
ATOM 12332 C CA . LYS C 3 548 ? 219.157 266.908 174.097 1.00 92.47 548 LYS W CA 1
ATOM 12333 C C . LYS C 3 548 ? 220.467 266.367 173.522 1.00 88.95 548 LYS W C 1
ATOM 12334 O O . LYS C 3 548 ? 220.481 265.445 172.706 1.00 91.40 548 LYS W O 1
ATOM 12340 N N . LYS C 3 549 ? 221.577 266.956 173.957 1.00 77.58 549 LYS W N 1
ATOM 12341 C CA . LYS C 3 549 ? 222.908 266.465 173.643 1.00 80.52 549 LYS W CA 1
ATOM 12342 C C . LYS C 3 549 ? 223.852 266.598 174.826 1.00 82.77 549 LYS W C 1
ATOM 12343 O O . LYS C 3 549 ? 225.052 266.358 174.666 1.00 83.07 549 LYS W O 1
ATOM 12349 N N . VAL C 3 550 ? 223.348 266.975 175.996 1.00 71.36 550 VAL W N 1
ATOM 12350 C CA . VAL C 3 550 ? 224.161 267.359 177.141 1.00 65.37 550 VAL W CA 1
ATOM 12351 C C . VAL C 3 550 ? 223.819 266.429 178.294 1.00 69.24 550 VAL W C 1
ATOM 12352 O O . VAL C 3 550 ? 222.649 266.307 178.675 1.00 68.64 550 VAL W O 1
ATOM 12356 N N . LYS C 3 551 ? 224.836 265.774 178.852 1.00 71.75 551 LYS W N 1
ATOM 12357 C CA . LYS C 3 551 ? 224.653 264.815 179.931 1.00 65.25 551 LYS W CA 1
ATOM 12358 C C . LYS C 3 551 ? 225.253 265.270 181.251 1.00 63.16 551 LYS W C 1
ATOM 12359 O O . LYS C 3 551 ? 225.141 264.549 182.246 1.00 70.41 551 LYS W O 1
ATOM 12365 N N . SER C 3 552 ? 225.884 266.439 181.293 1.00 54.42 552 SER W N 1
ATOM 12366 C CA . SER C 3 552 ? 226.522 266.932 182.504 1.00 52.78 552 SER W CA 1
ATOM 12367 C C . SER C 3 552 ? 226.172 268.397 182.703 1.00 60.72 552 SER W C 1
ATOM 12368 O O . SER C 3 552 ? 225.916 269.125 181.747 1.00 66.27 552 SER W O 1
ATOM 12371 N N . LEU C 3 553 ? 226.173 268.823 183.965 1.00 62.46 553 LEU W N 1
ATOM 12372 C CA . LEU C 3 553 ? 225.881 270.219 184.272 1.00 55.26 553 LEU W CA 1
ATOM 12373 C C . LEU C 3 553 ? 227.022 271.127 183.827 1.00 55.38 553 LEU W C 1
ATOM 12374 O O . LEU C 3 553 ? 226.788 272.251 183.360 1.00 68.11 553 LEU W O 1
ATOM 12379 N N . SER C 3 554 ? 228.262 270.646 183.953 1.00 54.62 554 SER W N 1
ATOM 12380 C CA . SER C 3 554 ? 229.415 271.392 183.461 1.00 57.58 554 SER W CA 1
ATOM 12381 C C . SER C 3 554 ? 229.386 271.518 181.944 1.00 60.61 554 SER W C 1
ATOM 12382 O O . SER C 3 554 ? 229.752 272.565 181.395 1.00 70.15 554 SER W O 1
ATOM 12385 N N . GLU C 3 555 ? 228.960 270.458 181.251 1.00 58.63 555 GLU W N 1
ATOM 12386 C CA . GLU C 3 555 ? 228.793 270.533 179.804 1.00 58.37 555 GLU W CA 1
ATOM 12387 C C . GLU C 3 555 ? 227.695 271.511 179.416 1.00 60.79 555 GLU W C 1
ATOM 12388 O O . GLU C 3 555 ? 227.818 272.202 178.399 1.00 71.49 555 GLU W O 1
ATOM 12394 N N . PHE C 3 556 ? 226.627 271.591 180.215 1.00 54.15 556 PHE W N 1
ATOM 12395 C CA . PHE C 3 556 ? 225.581 272.576 179.971 1.00 50.48 556 PHE W CA 1
ATOM 12396 C C . PHE C 3 556 ? 226.106 273.996 180.129 1.00 54.83 556 PHE W C 1
ATOM 12397 O O . PHE C 3 556 ? 225.799 274.872 179.312 1.00 62.22 556 PHE W O 1
ATOM 12405 N N . MET C 3 557 ? 226.908 274.238 181.171 1.00 53.87 557 MET W N 1
ATOM 12406 C CA . MET C 3 557 ? 227.496 275.561 181.365 1.00 47.60 557 MET W CA 1
ATOM 12407 C C . MET C 3 557 ? 228.465 275.915 180.241 1.00 53.22 557 MET W C 1
ATOM 12408 O O . MET C 3 557 ? 228.483 277.057 179.770 1.00 61.38 557 MET W O 1
ATOM 12413 N N . ASN C 3 558 ? 229.267 274.945 179.793 1.00 51.53 558 ASN W N 1
ATOM 12414 C CA . ASN C 3 558 ? 230.201 275.192 178.699 1.00 50.70 558 ASN W CA 1
ATOM 12415 C C . ASN C 3 558 ? 229.474 275.468 177.387 1.00 54.00 558 ASN W C 1
ATOM 12416 O O . ASN C 3 558 ? 229.876 276.354 176.626 1.00 64.75 558 ASN W O 1
ATOM 12421 N N . ASP C 3 559 ? 228.400 274.726 177.106 1.00 56.15 559 ASP W N 1
ATOM 12422 C CA . ASP C 3 559 ? 227.649 274.955 175.879 1.00 55.09 559 ASP W CA 1
ATOM 12423 C C . ASP C 3 559 ? 226.850 276.250 175.937 1.00 61.21 559 ASP W C 1
ATOM 12424 O O . ASP C 3 559 ? 226.590 276.859 174.894 1.00 70.18 559 ASP W O 1
ATOM 12429 N N . TYR C 3 560 ? 226.449 276.683 177.134 1.00 58.15 560 TYR W N 1
ATOM 12430 C CA . TYR C 3 560 ? 225.796 277.980 177.247 1.00 52.46 560 TYR W CA 1
ATOM 12431 C C . TYR C 3 560 ? 226.791 279.115 177.055 1.00 53.86 560 TYR W C 1
ATOM 12432 O O . TYR C 3 560 ? 226.479 280.113 176.396 1.00 67.17 560 TYR W O 1
ATOM 12441 N N . ASP C 3 561 ? 227.990 278.988 177.627 1.00 54.78 561 ASP W N 1
ATOM 12442 C CA . ASP C 3 561 ? 228.991 280.037 177.473 1.00 58.64 561 ASP W CA 1
ATOM 12443 C C . ASP C 3 561 ? 229.551 280.081 176.059 1.00 59.73 561 ASP W C 1
ATOM 12444 O O . ASP C 3 561 ? 229.991 281.141 175.603 1.00 64.29 561 ASP W O 1
ATOM 12449 N N . LYS C 3 562 ? 229.553 278.947 175.357 1.00 60.19 562 LYS W N 1
ATOM 12450 C CA . LYS C 3 562 ? 230.043 278.934 173.984 1.00 62.26 562 LYS W CA 1
ATOM 12451 C C . LYS C 3 562 ? 229.047 279.573 173.027 1.00 66.98 562 LYS W C 1
ATOM 12452 O O . LYS C 3 562 ? 229.448 280.158 172.014 1.00 69.18 562 LYS W O 1
ATOM 12458 N N . ASN C 3 563 ? 227.751 279.477 173.327 1.00 58.47 563 ASN W N 1
ATOM 12459 C CA . ASN C 3 563 ? 226.699 280.006 172.472 1.00 50.79 563 ASN W CA 1
ATOM 12460 C C . ASN C 3 563 ? 226.021 281.235 173.071 1.00 57.68 563 ASN W C 1
ATOM 12461 O O . ASN C 3 563 ? 224.919 281.595 172.647 1.00 63.25 563 ASN W O 1
ATOM 12466 N N . ALA C 3 564 ? 226.651 281.886 174.047 1.00 61.90 564 ALA W N 1
ATOM 12467 C CA . ALA C 3 564 ? 226.050 283.041 174.700 1.00 59.51 564 ALA W CA 1
ATOM 12468 C C . ALA C 3 564 ? 226.031 284.287 173.827 1.00 63.99 564 ALA W C 1
ATOM 12469 O O . ALA C 3 564 ? 225.298 285.229 174.143 1.00 68.37 564 ALA W O 1
ATOM 12471 N N . PHE C 3 565 ? 226.812 284.320 172.748 1.00 57.72 565 PHE W N 1
ATOM 12472 C CA . PHE C 3 565 ? 226.891 285.488 171.883 1.00 51.02 565 PHE W CA 1
ATOM 12473 C C . PHE C 3 565 ? 226.509 285.181 170.443 1.00 56.51 565 PHE W C 1
ATOM 12474 O O . PHE C 3 565 ? 226.794 285.989 169.552 1.00 63.62 565 PHE W O 1
ATOM 12482 N N . GLU C 3 566 ? 225.878 284.040 170.190 1.00 67.50 566 GLU W N 1
ATOM 12483 C CA . GLU C 3 566 ? 225.496 283.668 168.836 1.00 69.82 566 GLU W CA 1
ATOM 12484 C C . GLU C 3 566 ? 224.283 284.470 168.388 1.00 76.18 566 GLU W C 1
ATOM 12485 O O . GLU C 3 566 ? 223.386 284.758 169.187 1.00 77.56 566 GLU W O 1
ATOM 12491 N N . VAL C 3 567 ? 224.276 284.830 167.102 1.00 83.17 567 VAL W N 1
ATOM 12492 C CA . VAL C 3 567 ? 223.205 285.588 166.441 1.00 83.29 567 VAL W CA 1
ATOM 12493 C C . VAL C 3 567 ? 222.925 286.919 167.135 1.00 82.71 567 VAL W C 1
ATOM 12494 O O . VAL C 3 567 ? 223.842 287.700 167.389 1.00 81.98 567 VAL W O 1
ATOM 12498 N N . GLU C 3 846 ? 210.052 304.578 138.259 1.00 66.63 846 GLU W N 1
ATOM 12499 C CA . GLU C 3 846 ? 211.131 305.509 138.560 1.00 64.98 846 GLU W CA 1
ATOM 12500 C C . GLU C 3 846 ? 210.664 306.611 139.499 1.00 67.29 846 GLU W C 1
ATOM 12501 O O . GLU C 3 846 ? 211.353 307.610 139.687 1.00 66.55 846 GLU W O 1
ATOM 12507 N N . THR C 3 847 ? 209.483 306.428 140.084 1.00 57.13 847 THR W N 1
ATOM 12508 C CA . THR C 3 847 ? 208.903 307.410 140.989 1.00 49.46 847 THR W CA 1
ATOM 12509 C C . THR C 3 847 ? 209.161 307.091 142.454 1.00 51.70 847 THR W C 1
ATOM 12510 O O . THR C 3 847 ? 208.696 307.831 143.325 1.00 61.66 847 THR W O 1
ATOM 12514 N N . TRP C 3 848 ? 209.883 306.013 142.749 1.00 46.62 848 TRP W N 1
ATOM 12515 C CA . TRP C 3 848 ? 210.254 305.697 144.120 1.00 46.53 848 TRP W CA 1
ATOM 12516 C C . TRP C 3 848 ? 211.569 304.936 144.116 1.00 49.73 848 TRP W C 1
ATOM 12517 O O . TRP C 3 848 ? 211.948 304.319 143.119 1.00 56.25 848 TRP W O 1
ATOM 12528 N N . VAL C 3 849 ? 212.259 304.985 145.253 1.00 51.66 849 VAL W N 1
ATOM 12529 C CA . VAL C 3 849 ? 213.449 304.181 145.496 1.00 47.51 849 VAL W CA 1
ATOM 12530 C C . VAL C 3 849 ? 213.150 303.223 146.645 1.00 50.91 849 VAL W C 1
ATOM 12531 O O . VAL C 3 849 ? 212.636 303.634 147.691 1.00 55.59 849 VAL W O 1
ATOM 12535 N N . ASP C 3 850 ? 213.442 301.943 146.435 1.00 53.88 850 ASP W N 1
ATOM 12536 C CA . ASP C 3 850 ? 213.053 300.899 147.376 1.00 50.76 850 ASP W CA 1
ATOM 12537 C C . ASP C 3 850 ? 214.045 300.852 148.529 1.00 48.46 850 ASP W C 1
ATOM 12538 O O . ASP C 3 850 ? 215.195 300.433 148.356 1.00 59.26 850 ASP W O 1
ATOM 12543 N N . ILE C 3 851 ? 213.603 301.280 149.703 1.00 40.29 851 ILE W N 1
ATOM 12544 C CA . ILE C 3 851 ? 214.401 301.163 150.918 1.00 41.84 851 ILE W CA 1
ATOM 12545 C C . ILE C 3 851 ? 214.326 299.723 151.406 1.00 56.95 851 ILE W C 1
ATOM 12546 O O . ILE C 3 851 ? 213.235 299.149 151.506 1.00 57.96 851 ILE W O 1
ATOM 12551 N N . LYS C 3 852 ? 215.493 299.126 151.680 1.00 68.95 852 LYS W N 1
ATOM 12552 C CA . LYS C 3 852 ? 215.537 297.742 152.147 1.00 65.40 852 LYS W CA 1
ATOM 12553 C C . LYS C 3 852 ? 214.871 297.590 153.507 1.00 62.91 852 LYS W C 1
ATOM 12554 O O . LYS C 3 852 ? 214.090 296.655 153.720 1.00 68.24 852 LYS W O 1
ATOM 12560 N N . SER C 3 853 ? 215.158 298.501 154.438 1.00 57.25 853 SER W N 1
ATOM 12561 C CA . SER C 3 853 ? 214.532 298.484 155.750 1.00 59.71 853 SER W CA 1
ATOM 12562 C C . SER C 3 853 ? 214.620 299.883 156.327 1.00 61.48 853 SER W C 1
ATOM 12563 O O . SER C 3 853 ? 215.655 300.542 156.154 1.00 68.40 853 SER W O 1
ATOM 12566 N N . PRO C 3 854 ? 213.577 300.373 157.000 1.00 47.29 854 PRO W N 1
ATOM 12567 C CA . PRO C 3 854 ? 213.676 301.694 157.637 1.00 48.15 854 PRO W CA 1
ATOM 12568 C C . PRO C 3 854 ? 214.621 301.725 158.822 1.00 57.09 854 PRO W C 1
ATOM 12569 O O . PRO C 3 854 ? 215.050 302.813 159.221 1.00 59.61 854 PRO W O 1
ATOM 12573 N N . SER C 3 855 ? 214.957 300.570 159.391 1.00 66.58 855 SER W N 1
ATOM 12574 C CA . SER C 3 855 ? 215.799 300.504 160.576 1.00 64.98 855 SER W CA 1
ATOM 12575 C C . SER C 3 855 ? 217.288 300.520 160.259 1.00 66.90 855 SER W C 1
ATOM 12576 O O . SER C 3 855 ? 218.098 300.593 161.188 1.00 71.82 855 SER W O 1
ATOM 12579 N N . ILE C 3 856 ? 217.669 300.444 158.988 1.00 67.20 856 ILE W N 1
ATOM 12580 C CA . ILE C 3 856 ? 219.067 300.596 158.596 1.00 68.80 856 ILE W CA 1
ATOM 12581 C C . ILE C 3 856 ? 219.196 301.915 157.842 1.00 69.00 856 ILE W C 1
ATOM 12582 O O . ILE C 3 856 ? 218.297 302.272 157.064 1.00 72.82 856 ILE W O 1
ATOM 12587 N N . PRO C 3 857 ? 220.264 302.684 158.048 1.00 80.85 857 PRO W N 1
ATOM 12588 C CA . PRO C 3 857 ? 220.334 304.009 157.432 1.00 84.50 857 PRO W CA 1
ATOM 12589 C C . PRO C 3 857 ? 220.833 303.948 156.000 1.00 86.84 857 PRO W C 1
ATOM 12590 O O . PRO C 3 857 ? 221.199 302.878 155.504 1.00 87.60 857 PRO W O 1
ATOM 12594 N N . VAL C 3 858 ? 220.851 305.094 155.333 1.00 106.16 858 VAL W N 1
ATOM 12595 C CA . VAL C 3 858 ? 221.316 305.186 153.960 1.00 108.19 858 VAL W CA 1
ATOM 12596 C C . VAL C 3 858 ? 222.622 305.966 153.941 1.00 110.46 858 VAL W C 1
ATOM 12597 O O . VAL C 3 858 ? 222.961 306.698 154.876 1.00 111.69 858 VAL W O 1
ATOM 12601 N N . SER C 3 859 ? 223.370 305.799 152.853 1.00 122.13 859 SER W N 1
ATOM 12602 C CA . SER C 3 859 ? 224.623 306.513 152.693 1.00 121.64 859 SER W CA 1
ATOM 12603 C C . SER C 3 859 ? 224.360 307.978 152.349 1.00 122.48 859 SER W C 1
ATOM 12604 O O . SER C 3 859 ? 223.235 308.383 152.041 1.00 123.15 859 SER W O 1
ATOM 12607 N N . SER C 3 860 ? 225.423 308.782 152.421 1.00 125.54 860 SER W N 1
ATOM 12608 C CA . SER C 3 860 ? 225.307 310.202 152.106 1.00 125.49 860 SER W CA 1
ATOM 12609 C C . SER C 3 860 ? 225.011 310.422 150.626 1.00 125.85 860 SER W C 1
ATOM 12610 O O . SER C 3 860 ? 224.221 311.303 150.272 1.00 127.01 860 SER W O 1
ATOM 12613 N N . GLU C 3 861 ? 225.637 309.629 149.750 1.00 128.70 861 GLU W N 1
ATOM 12614 C CA . GLU C 3 861 ? 225.386 309.771 148.320 1.00 129.27 861 GLU W CA 1
ATOM 12615 C C . GLU C 3 861 ? 223.980 309.316 147.946 1.00 128.59 861 GLU W C 1
ATOM 12616 O O . GLU C 3 861 ? 223.374 309.877 147.024 1.00 129.44 861 GLU W O 1
ATOM 12622 N N . PHE C 3 862 ? 223.439 308.319 148.654 1.00 119.22 862 PHE W N 1
ATOM 12623 C CA . PHE C 3 862 ? 222.059 307.910 148.411 1.00 119.35 862 PHE W CA 1
ATOM 12624 C C . PHE C 3 862 ? 221.086 309.004 148.827 1.00 120.02 862 PHE W C 1
ATOM 12625 O O . PHE C 3 862 ? 220.128 309.292 148.105 1.00 119.19 862 PHE W O 1
ATOM 12633 N N . ALA C 3 863 ? 221.328 309.640 149.978 1.00 121.70 863 ALA W N 1
ATOM 12634 C CA . ALA C 3 863 ? 220.482 310.750 150.407 1.00 121.45 863 ALA W CA 1
ATOM 12635 C C . ALA C 3 863 ? 220.643 311.964 149.499 1.00 121.12 863 ALA W C 1
ATOM 12636 O O . ALA C 3 863 ? 219.718 312.773 149.379 1.00 118.26 863 ALA W O 1
ATOM 12638 N N . ASN C 3 864 ? 221.807 312.109 148.859 1.00 124.66 864 ASN W N 1
ATOM 12639 C CA . ASN C 3 864 ? 221.967 313.141 147.842 1.00 123.39 864 ASN W CA 1
ATOM 12640 C C . ASN C 3 864 ? 221.233 312.774 146.560 1.00 124.15 864 ASN W C 1
ATOM 12641 O O . ASN C 3 864 ? 220.856 313.663 145.786 1.00 124.86 864 ASN W O 1
ATOM 12646 N N . GLU C 3 865 ? 221.022 311.478 146.312 1.00 120.87 865 GLU W N 1
ATOM 12647 C CA . GLU C 3 865 ? 220.309 311.048 145.114 1.00 119.97 865 GLU W CA 1
ATOM 12648 C C . GLU C 3 865 ? 218.811 311.336 145.188 1.00 119.02 865 GLU W C 1
ATOM 12649 O O . GLU C 3 865 ? 218.165 311.454 144.145 1.00 117.28 865 GLU W O 1
ATOM 12655 N N . LEU C 3 866 ? 218.251 311.484 146.391 1.00 107.30 866 LEU W N 1
ATOM 12656 C CA . LEU C 3 866 ? 216.823 311.747 146.534 1.00 105.36 866 LEU W CA 1
ATOM 12657 C C . LEU C 3 866 ? 216.437 313.162 146.129 1.00 104.89 866 LEU W C 1
ATOM 12658 O O . LEU C 3 866 ? 216.369 314.064 146.972 1.00 106.10 866 LEU W O 1
ATOM 12663 N N . LEU C 3 867 ? 216.172 313.355 144.838 1.00 90.43 867 LEU W N 1
ATOM 12664 C CA . LEU C 3 867 ? 215.605 314.587 144.307 1.00 90.44 867 LEU W CA 1
ATOM 12665 C C . LEU C 3 867 ? 214.997 314.271 142.950 1.00 89.71 867 LEU W C 1
ATOM 12666 O O . LEU C 3 867 ? 215.515 313.403 142.236 1.00 90.70 867 LEU W O 1
ATOM 12671 N N . PRO C 3 868 ? 213.888 314.911 142.585 1.00 66.88 868 PRO W N 1
ATOM 12672 C CA . PRO C 3 868 ? 213.287 314.651 141.274 1.00 63.82 868 PRO W CA 1
ATOM 12673 C C . PRO C 3 868 ? 214.171 315.138 140.137 1.00 67.58 868 PRO W C 1
ATOM 12674 O O . PRO C 3 868 ? 214.878 316.140 140.251 1.00 69.89 868 PRO W O 1
ATOM 12678 N N . ILE C 3 869 ? 214.119 314.404 139.024 1.00 71.17 869 ILE W N 1
ATOM 12679 C CA . ILE C 3 869 ? 214.977 314.730 137.892 1.00 71.04 869 ILE W CA 1
ATOM 12680 C C . ILE C 3 869 ? 214.402 315.881 137.074 1.00 72.04 869 ILE W C 1
ATOM 12681 O O . ILE C 3 869 ? 215.156 316.684 136.514 1.00 71.50 869 ILE W O 1
ATOM 12686 N N . ARG C 3 870 ? 213.073 315.990 136.990 1.00 67.34 870 ARG W N 1
ATOM 12687 C CA . ARG C 3 870 ? 212.448 317.097 136.273 1.00 64.85 870 ARG W CA 1
ATOM 12688 C C . ARG C 3 870 ? 212.595 318.423 137.004 1.00 61.69 870 ARG W C 1
ATOM 12689 O O . ARG C 3 870 ? 212.412 319.475 136.385 1.00 64.42 870 ARG W O 1
ATOM 12697 N N . TRP C 3 871 ? 212.917 318.399 138.295 1.00 60.45 871 TRP W N 1
ATOM 12698 C CA . TRP C 3 871 ? 213.156 319.594 139.092 1.00 60.19 871 TRP W CA 1
ATOM 12699 C C . TRP C 3 871 ? 214.568 319.586 139.662 1.00 69.28 871 TRP W C 1
ATOM 12700 O O . TRP C 3 871 ? 214.829 320.178 140.713 1.00 70.39 871 TRP W O 1
ATOM 12711 N N . LYS C 3 872 ? 215.489 318.906 138.972 1.00 78.43 872 LYS W N 1
ATOM 12712 C CA . LYS C 3 872 ? 216.856 318.747 139.454 1.00 77.64 872 LYS W CA 1
ATOM 12713 C C . LYS C 3 872 ? 217.655 320.041 139.399 1.00 73.96 872 LYS W C 1
ATOM 12714 O O . LYS C 3 872 ? 218.655 320.168 140.111 1.00 77.41 872 LYS W O 1
ATOM 12720 N N . ASP C 3 873 ? 217.231 321.008 138.588 1.00 67.39 873 ASP W N 1
ATOM 12721 C CA . ASP C 3 873 ? 218.006 322.218 138.335 1.00 72.62 873 ASP W CA 1
ATOM 12722 C C . ASP C 3 873 ? 217.545 323.390 139.188 1.00 72.75 873 ASP W C 1
ATOM 12723 O O . ASP C 3 873 ? 217.550 324.535 138.734 1.00 73.66 873 ASP W O 1
ATOM 12728 N N . VAL C 3 874 ? 217.138 323.133 140.425 1.00 70.74 874 VAL W N 1
ATOM 12729 C CA . VAL C 3 874 ? 216.755 324.195 141.344 1.00 67.20 874 VAL W CA 1
ATOM 12730 C C . VAL C 3 874 ? 217.724 324.234 142.516 1.00 65.91 874 VAL W C 1
ATOM 12731 O O . VAL C 3 874 ? 218.005 323.210 143.136 1.00 67.59 874 VAL W O 1
ATOM 12735 N N . TRP C 3 886 ? 212.616 327.494 152.962 1.00 65.34 886 TRP W N 1
ATOM 12736 C CA . TRP C 3 886 ? 211.766 328.667 153.133 1.00 68.72 886 TRP W CA 1
ATOM 12737 C C . TRP C 3 886 ? 211.494 329.353 151.804 1.00 68.92 886 TRP W C 1
ATOM 12738 O O . TRP C 3 886 ? 210.433 329.943 151.609 1.00 75.06 886 TRP W O 1
ATOM 12749 N N . ARG C 3 887 ? 212.469 329.284 150.894 1.00 70.80 887 ARG W N 1
ATOM 12750 C CA . ARG C 3 887 ? 212.322 329.943 149.601 1.00 71.71 887 ARG W CA 1
ATOM 12751 C C . ARG C 3 887 ? 211.277 329.257 148.734 1.00 71.49 887 ARG W C 1
ATOM 12752 O O . ARG C 3 887 ? 210.637 329.914 147.906 1.00 73.67 887 ARG W O 1
ATOM 12760 N N . SER C 3 888 ? 211.088 327.947 148.904 1.00 66.63 888 SER W N 1
ATOM 12761 C CA . SER C 3 888 ? 210.036 327.257 148.172 1.00 67.26 888 SER W CA 1
ATOM 12762 C C . SER C 3 888 ? 208.654 327.613 148.706 1.00 71.62 888 SER W C 1
ATOM 12763 O O . SER C 3 888 ? 207.683 327.640 147.942 1.00 70.18 888 SER W O 1
ATOM 12766 N N . PHE C 3 889 ? 208.546 327.880 150.010 1.00 71.87 889 PHE W N 1
ATOM 12767 C CA . PHE C 3 889 ? 207.256 328.232 150.597 1.00 67.95 889 PHE W CA 1
ATOM 12768 C C . PHE C 3 889 ? 206.813 329.624 150.161 1.00 68.51 889 PHE W C 1
ATOM 12769 O O . PHE C 3 889 ? 205.663 329.822 149.756 1.00 71.91 889 PHE W O 1
ATOM 12777 N N . THR C 3 890 ? 207.717 330.599 150.236 1.00 60.45 890 THR W N 1
ATOM 12778 C CA . THR C 3 890 ? 207.359 331.990 149.996 1.00 57.47 890 THR W CA 1
ATOM 12779 C C . THR C 3 890 ? 207.376 332.358 148.521 1.00 60.32 890 THR W C 1
ATOM 12780 O O . THR C 3 890 ? 206.470 333.053 148.049 1.00 68.86 890 THR W O 1
ATOM 12784 N N . THR C 3 891 ? 208.385 331.911 147.779 1.00 58.87 891 THR W N 1
ATOM 12785 C CA . THR C 3 891 ? 208.544 332.262 146.370 1.00 63.48 891 THR W CA 1
ATOM 12786 C C . THR C 3 891 ? 208.738 330.978 145.573 1.00 65.97 891 THR W C 1
ATOM 12787 O O . THR C 3 891 ? 209.870 330.612 145.233 1.00 69.48 891 THR W O 1
ATOM 12791 N N . PRO C 3 892 ? 207.651 330.261 145.272 1.00 64.15 892 PRO W N 1
ATOM 12792 C CA . PRO C 3 892 ? 207.779 328.961 144.603 1.00 62.62 892 PRO W CA 1
ATOM 12793 C C . PRO C 3 892 ? 208.295 329.077 143.179 1.00 61.94 892 PRO W C 1
ATOM 12794 O O . PRO C 3 892 ? 208.083 330.079 142.492 1.00 68.55 892 PRO W O 1
ATOM 12798 N N . ALA C 3 893 ? 208.978 328.027 142.743 1.00 45.36 893 ALA W N 1
ATOM 12799 C CA . ALA C 3 893 ? 209.630 328.003 141.446 1.00 43.11 893 ALA W CA 1
ATOM 12800 C C . ALA C 3 893 ? 208.781 327.265 140.423 1.00 44.39 893 ALA W C 1
ATOM 12801 O O . ALA C 3 893 ? 208.093 326.292 140.742 1.00 56.26 893 ALA W O 1
ATOM 12803 N N . GLU C 3 894 ? 208.834 327.741 139.186 1.00 46.87 894 GLU W N 1
ATOM 12804 C CA . GLU C 3 894 ? 208.185 327.056 138.084 1.00 55.21 894 GLU W CA 1
ATOM 12805 C C . GLU C 3 894 ? 209.013 325.843 137.675 1.00 65.29 894 GLU W C 1
ATOM 12806 O O . GLU C 3 894 ? 210.132 325.638 138.153 1.00 72.31 894 GLU W O 1
ATOM 12812 N N . LEU C 3 895 ? 208.444 325.030 136.789 1.00 69.24 895 LEU W N 1
ATOM 12813 C CA . LEU C 3 895 ? 209.152 323.892 136.220 1.00 68.66 895 LEU W CA 1
ATOM 12814 C C . LEU C 3 895 ? 210.374 324.391 135.464 1.00 68.61 895 LEU W C 1
ATOM 12815 O O . LEU C 3 895 ? 210.235 325.268 134.596 1.00 73.54 895 LEU W O 1
ATOM 12820 N N . PRO C 3 896 ? 211.576 323.920 135.798 1.00 47.11 896 PRO W N 1
ATOM 12821 C CA . PRO C 3 896 ? 212.783 324.423 135.141 1.00 44.07 896 PRO W CA 1
ATOM 12822 C C . PRO C 3 896 ? 212.799 324.128 133.655 1.00 44.15 896 PRO W C 1
ATOM 12823 O O . PRO C 3 896 ? 212.305 323.099 133.193 1.00 56.46 896 PRO W O 1
ATOM 12827 N N . ILE C 3 897 ? 213.373 325.071 132.906 1.00 38.84 897 ILE W N 1
ATOM 12828 C CA . ILE C 3 897 ? 213.343 325.013 131.449 1.00 47.35 897 ILE W CA 1
ATOM 12829 C C . ILE C 3 897 ? 214.196 323.864 130.930 1.00 59.80 897 ILE W C 1
ATOM 12830 O O . ILE C 3 897 ? 213.936 323.324 129.847 1.00 64.88 897 ILE W O 1
ATOM 12835 N N . THR C 3 898 ? 215.201 323.444 131.693 1.00 72.31 898 THR W N 1
ATOM 12836 C CA . THR C 3 898 ? 216.125 322.412 131.255 1.00 73.01 898 THR W CA 1
ATOM 12837 C C . THR C 3 898 ? 216.151 321.240 132.227 1.00 76.28 898 THR W C 1
ATOM 12838 O O . THR C 3 898 ? 215.855 321.382 133.417 1.00 77.07 898 THR W O 1
ATOM 12842 N N . ILE C 3 899 ? 216.493 320.071 131.690 1.00 69.63 899 ILE W N 1
ATOM 12843 C CA . ILE C 3 899 ? 216.720 318.860 132.469 1.00 62.45 899 ILE W CA 1
ATOM 12844 C C . ILE C 3 899 ? 217.983 318.193 131.940 1.00 71.02 899 ILE W C 1
ATOM 12845 O O . ILE C 3 899 ? 218.211 318.144 130.726 1.00 72.19 899 ILE W O 1
ATOM 12850 N N . SER C 3 900 ? 218.830 317.718 132.851 1.00 78.83 900 SER W N 1
ATOM 12851 C CA . SER C 3 900 ? 220.092 317.073 132.495 1.00 76.16 900 SER W CA 1
ATOM 12852 C C . SER C 3 900 ? 220.005 315.557 132.604 1.00 76.77 900 SER W C 1
ATOM 12853 O O . SER C 3 900 ? 220.961 314.900 133.020 1.00 78.06 900 SER W O 1
ATOM 12856 N N . ASP C 3 901 ? 218.865 314.978 132.237 1.00 85.36 901 ASP W N 1
ATOM 12857 C CA . ASP C 3 901 ? 218.653 313.545 132.356 1.00 83.38 901 ASP W CA 1
ATOM 12858 C C . ASP C 3 901 ? 217.981 313.027 131.094 1.00 76.71 901 ASP W C 1
ATOM 12859 O O . ASP C 3 901 ? 217.381 313.785 130.327 1.00 82.47 901 ASP W O 1
ATOM 12864 N N . PHE C 3 902 ? 218.095 311.719 130.887 1.00 70.87 902 PHE W N 1
ATOM 12865 C CA . PHE C 3 902 ? 217.592 311.059 129.690 1.00 76.86 902 PHE W CA 1
ATOM 12866 C C . PHE C 3 902 ? 217.541 309.567 129.963 1.00 85.47 902 PHE W C 1
ATOM 12867 O O . PHE C 3 902 ? 218.307 309.071 130.794 1.00 90.46 902 PHE W O 1
ATOM 12875 N N . PRO C 3 903 ? 216.639 308.834 129.309 1.00 91.93 903 PRO W N 1
ATOM 12876 C CA . PRO C 3 903 ? 216.695 307.373 129.386 1.00 93.83 903 PRO W CA 1
ATOM 12877 C C . PRO C 3 903 ? 217.965 306.837 128.741 1.00 97.45 903 PRO W C 1
ATOM 12878 O O . PRO C 3 903 ? 218.509 307.427 127.805 1.00 95.99 903 PRO W O 1
ATOM 12882 N N . SER C 3 904 ? 218.433 305.705 129.258 1.00 106.40 904 SER W N 1
ATOM 12883 C CA . SER C 3 904 ? 219.634 305.080 128.728 1.00 104.47 904 SER W CA 1
ATOM 12884 C C . SER C 3 904 ? 219.344 304.436 127.372 1.00 105.41 904 SER W C 1
ATOM 12885 O O . SER C 3 904 ? 218.208 304.413 126.889 1.00 107.43 904 SER W O 1
ATOM 12888 N N . LYS C 3 905 ? 220.406 303.916 126.750 1.00 102.70 905 LYS W N 1
ATOM 12889 C CA . LYS C 3 905 ? 220.285 303.363 125.405 1.00 102.69 905 LYS W CA 1
ATOM 12890 C C . LYS C 3 905 ? 219.433 302.100 125.392 1.00 103.56 905 LYS W C 1
ATOM 12891 O O . LYS C 3 905 ? 218.667 301.874 124.449 1.00 105.45 905 LYS W O 1
ATOM 12897 N N . ASP C 3 906 ? 219.549 301.265 126.427 1.00 109.64 906 ASP W N 1
ATOM 12898 C CA . ASP C 3 906 ? 218.715 300.071 126.495 1.00 111.10 906 ASP W CA 1
ATOM 12899 C C . ASP C 3 906 ? 217.269 300.414 126.828 1.00 111.97 906 ASP W C 1
ATOM 12900 O O . ASP C 3 906 ? 216.351 299.758 126.328 1.00 110.93 906 ASP W O 1
ATOM 12905 N N . ASP C 3 907 ? 217.050 301.437 127.659 1.00 108.32 907 ASP W N 1
ATOM 12906 C CA . ASP C 3 907 ? 215.690 301.839 128.000 1.00 106.54 907 ASP W CA 1
ATOM 12907 C C . ASP C 3 907 ? 215.002 302.538 126.835 1.00 104.95 907 ASP W C 1
ATOM 12908 O O . ASP C 3 907 ? 213.776 302.452 126.703 1.00 104.17 907 ASP W O 1
ATOM 12913 N N . PHE C 3 908 ? 215.769 303.238 125.995 1.00 98.88 908 PHE W N 1
ATOM 12914 C CA . PHE C 3 908 ? 215.198 303.899 124.826 1.00 97.74 908 PHE W CA 1
ATOM 12915 C C . PHE C 3 908 ? 214.681 302.890 123.807 1.00 98.53 908 PHE W C 1
ATOM 12916 O O . PHE C 3 908 ? 213.725 303.178 123.079 1.00 99.32 908 PHE W O 1
ATOM 12924 N N . ASP C 3 909 ? 215.281 301.706 123.752 1.00 102.31 909 ASP W N 1
ATOM 12925 C CA . ASP C 3 909 ? 214.841 300.648 122.857 1.00 102.07 909 ASP W CA 1
ATOM 12926 C C . ASP C 3 909 ? 213.952 299.614 123.539 1.00 101.18 909 ASP W C 1
ATOM 12927 O O . ASP C 3 909 ? 213.567 298.633 122.898 1.00 102.02 909 ASP W O 1
ATOM 12932 N N . ARG C 3 910 ? 213.615 299.805 124.814 1.00 101.19 910 ARG W N 1
ATOM 12933 C CA . ARG C 3 910 ? 212.847 298.802 125.547 1.00 104.39 910 ARG W CA 1
ATOM 12934 C C . ARG C 3 910 ? 211.346 299.085 125.516 1.00 106.22 910 ARG W C 1
ATOM 12935 O O . ARG C 3 910 ? 210.564 298.267 125.023 1.00 106.23 910 ARG W O 1
ATOM 12943 N N . ASN C 3 911 ? 210.935 300.236 126.037 1.00 99.58 911 ASN W N 1
ATOM 12944 C CA . ASN C 3 911 ? 209.525 300.561 126.231 1.00 97.41 911 ASN W CA 1
ATOM 12945 C C . ASN C 3 911 ? 209.186 301.890 125.577 1.00 95.96 911 ASN W C 1
ATOM 12946 O O . ASN C 3 911 ? 208.565 302.770 126.174 1.00 96.69 911 ASN W O 1
ATOM 12951 N N . PHE C 3 912 ? 209.604 302.056 124.325 1.00 80.87 912 PHE W N 1
ATOM 12952 C CA . PHE C 3 912 ? 209.330 303.275 123.583 1.00 70.33 912 PHE W CA 1
ATOM 12953 C C . PHE C 3 912 ? 208.849 302.933 122.183 1.00 71.12 912 PHE W C 1
ATOM 12954 O O . PHE C 3 912 ? 209.284 301.939 121.593 1.00 81.76 912 PHE W O 1
ATOM 12962 N N . ILE C 3 913 ? 207.949 303.758 121.658 1.00 63.44 913 ILE W N 1
ATOM 12963 C CA . ILE C 3 913 ? 207.527 303.675 120.268 1.00 68.43 913 ILE W CA 1
ATOM 12964 C C . ILE C 3 913 ? 207.850 305.004 119.601 1.00 73.39 913 ILE W C 1
ATOM 12965 O O . ILE C 3 913 ? 207.918 306.049 120.256 1.00 82.32 913 ILE W O 1
ATOM 12970 N N . PHE C 3 914 ? 208.054 304.957 118.290 1.00 64.67 914 PHE W N 1
ATOM 12971 C CA . PHE C 3 914 ? 208.593 306.080 117.535 1.00 61.84 914 PHE W CA 1
ATOM 12972 C C . PHE C 3 914 ? 207.517 306.640 116.612 1.00 69.89 914 PHE W C 1
ATOM 12973 O O . PHE C 3 914 ? 206.927 305.899 115.818 1.00 71.95 914 PHE W O 1
ATOM 12981 N N . ARG C 3 915 ? 207.268 307.942 116.722 1.00 74.07 915 ARG W N 1
ATOM 12982 C CA . ARG C 3 915 ? 206.420 308.679 115.795 1.00 69.55 915 ARG W CA 1
ATOM 12983 C C . ARG C 3 915 ? 207.193 309.871 115.250 1.00 67.64 915 ARG W C 1
ATOM 12984 O O . ARG C 3 915 ? 207.912 310.549 115.992 1.00 73.54 915 ARG W O 1
ATOM 12992 N N . ASN C 3 916 ? 207.044 310.130 113.954 1.00 58.74 916 ASN W N 1
ATOM 12993 C CA . ASN C 3 916 ? 207.833 311.141 113.267 1.00 58.19 916 ASN W CA 1
ATOM 12994 C C . ASN C 3 916 ? 206.931 312.174 112.604 1.00 63.08 916 ASN W C 1
ATOM 12995 O O . ASN C 3 916 ? 205.887 311.841 112.037 1.00 63.65 916 ASN W O 1
ATOM 13000 N N . HIS C 3 917 ? 207.351 313.435 112.681 1.00 68.31 917 HIS W N 1
ATOM 13001 C CA . HIS C 3 917 ? 206.679 314.546 112.026 1.00 60.31 917 HIS W CA 1
ATOM 13002 C C . HIS C 3 917 ? 207.599 315.161 110.981 1.00 62.98 917 HIS W C 1
ATOM 13003 O O . HIS C 3 917 ? 208.818 314.973 111.015 1.00 70.15 917 HIS W O 1
ATOM 13010 N N . SER C 3 918 ? 206.997 315.901 110.053 1.00 69.26 918 SER W N 1
ATOM 13011 C CA . SER C 3 918 ? 207.735 316.708 109.077 1.00 74.50 918 SER W CA 1
ATOM 13012 C C . SER C 3 918 ? 206.841 317.904 108.753 1.00 79.49 918 SER W C 1
ATOM 13013 O O . SER C 3 918 ? 205.962 317.820 107.893 1.00 83.24 918 SER W O 1
ATOM 13016 N N . VAL C 3 919 ? 207.072 319.013 109.450 1.00 75.80 919 VAL W N 1
ATOM 13017 C CA . VAL C 3 919 ? 206.206 320.183 109.379 1.00 69.77 919 VAL W CA 1
ATOM 13018 C C . VAL C 3 919 ? 206.968 321.321 108.711 1.00 64.74 919 VAL W C 1
ATOM 13019 O O . VAL C 3 919 ? 208.156 321.536 108.980 1.00 67.23 919 VAL W O 1
ATOM 13023 N N . THR C 3 920 ? 206.292 322.023 107.804 1.00 74.71 920 THR W N 1
ATOM 13024 C CA . THR C 3 920 ? 206.934 322.964 106.903 1.00 83.52 920 THR W CA 1
ATOM 13025 C C . THR C 3 920 ? 206.125 324.255 106.889 1.00 84.59 920 THR W C 1
ATOM 13026 O O . THR C 3 920 ? 204.928 324.252 107.192 1.00 82.99 920 THR W O 1
ATOM 13030 N N . LEU C 3 921 ? 206.800 325.363 106.574 1.00 93.24 921 LEU W N 1
ATOM 13031 C CA . LEU C 3 921 ? 206.141 326.651 106.407 1.00 91.73 921 LEU W CA 1
ATOM 13032 C C . LEU C 3 921 ? 205.103 326.601 105.295 1.00 93.08 921 LEU W C 1
ATOM 13033 O O . LEU C 3 921 ? 205.291 325.929 104.276 1.00 94.11 921 LEU W O 1
ATOM 13038 N N . ASN C 3 922 ? 204.002 327.314 105.495 1.00 69.83 922 ASN W N 1
ATOM 13039 C CA . ASN C 3 922 ? 202.997 327.483 104.461 1.00 62.14 922 ASN W CA 1
ATOM 13040 C C . ASN C 3 922 ? 203.027 328.915 103.949 1.00 68.14 922 ASN W C 1
ATOM 13041 O O . ASN C 3 922 ? 203.310 329.855 104.694 1.00 69.23 922 ASN W O 1
ATOM 13046 N N . THR C 3 923 ? 202.737 329.068 102.654 1.00 89.37 923 THR W N 1
ATOM 13047 C CA . THR C 3 923 ? 202.922 330.334 101.955 1.00 87.89 923 THR W CA 1
ATOM 13048 C C . THR C 3 923 ? 201.962 331.424 102.412 1.00 85.79 923 THR W C 1
ATOM 13049 O O . THR C 3 923 ? 202.224 332.601 102.147 1.00 85.23 923 THR W O 1
ATOM 13053 N N . ASP C 3 924 ? 200.864 331.070 103.077 1.00 93.85 924 ASP W N 1
ATOM 13054 C CA . ASP C 3 924 ? 199.944 332.091 103.559 1.00 97.86 924 ASP W CA 1
ATOM 13055 C C . ASP C 3 924 ? 200.495 332.833 104.769 1.00 101.68 924 ASP W C 1
ATOM 13056 O O . ASP C 3 924 ? 200.191 334.016 104.952 1.00 103.88 924 ASP W O 1
ATOM 13061 N N . GLN C 3 925 ? 201.295 332.167 105.602 1.00 95.36 925 GLN W N 1
ATOM 13062 C CA . GLN C 3 925 ? 201.830 332.801 106.799 1.00 91.17 925 GLN W CA 1
ATOM 13063 C C . GLN C 3 925 ? 203.166 333.497 106.568 1.00 91.91 925 GLN W C 1
ATOM 13064 O O . GLN C 3 925 ? 203.577 334.299 107.412 1.00 93.14 925 GLN W O 1
ATOM 13070 N N . GLU C 3 926 ? 203.846 333.235 105.453 1.00 97.56 926 GLU W N 1
ATOM 13071 C CA . GLU C 3 926 ? 205.061 333.982 105.158 1.00 95.23 926 GLU W CA 1
ATOM 13072 C C . GLU C 3 926 ? 204.771 335.346 104.549 1.00 95.37 926 GLU W C 1
ATOM 13073 O O . GLU C 3 926 ? 205.708 336.127 104.349 1.00 98.65 926 GLU W O 1
ATOM 13079 N N . GLN C 3 927 ? 203.507 335.637 104.228 1.00 90.98 927 GLN W N 1
ATOM 13080 C CA . GLN C 3 927 ? 203.122 337.010 103.924 1.00 91.65 927 GLN W CA 1
ATOM 13081 C C . GLN C 3 927 ? 203.326 337.899 105.140 1.00 92.24 927 GLN W C 1
ATOM 13082 O O . GLN C 3 927 ? 203.781 339.042 105.019 1.00 97.62 927 GLN W O 1
ATOM 13088 N N . TYR C 3 928 ? 202.992 337.389 106.321 1.00 90.61 928 TYR W N 1
ATOM 13089 C CA . TYR C 3 928 ? 203.420 337.999 107.564 1.00 94.32 928 TYR W CA 1
ATOM 13090 C C . TYR C 3 928 ? 204.899 337.703 107.797 1.00 98.06 928 TYR W C 1
ATOM 13091 O O . TYR C 3 928 ? 205.494 336.838 107.150 1.00 97.05 928 TYR W O 1
ATOM 13100 N N . ASN C 3 929 ? 205.495 338.432 108.739 1.00 101.53 929 ASN W N 1
ATOM 13101 C CA . ASN C 3 929 ? 206.907 338.238 109.075 1.00 98.65 929 ASN W CA 1
ATOM 13102 C C . ASN C 3 929 ? 207.042 336.944 109.873 1.00 96.77 929 ASN W C 1
ATOM 13103 O O . ASN C 3 929 ? 207.070 336.929 111.106 1.00 95.32 929 ASN W O 1
ATOM 13108 N N . GLN C 3 930 ? 207.123 335.830 109.143 1.00 90.85 930 GLN W N 1
ATOM 13109 C CA . GLN C 3 930 ? 207.168 334.495 109.742 1.00 88.29 930 GLN W CA 1
ATOM 13110 C C . GLN C 3 930 ? 208.118 333.630 108.917 1.00 89.23 930 GLN W C 1
ATOM 13111 O O . GLN C 3 930 ? 207.770 333.193 107.817 1.00 88.98 930 GLN W O 1
ATOM 13117 N N . THR C 3 931 ? 209.312 333.391 109.450 1.00 93.14 931 THR W N 1
ATOM 13118 C CA . THR C 3 931 ? 210.243 332.432 108.877 1.00 91.45 931 THR W CA 1
ATOM 13119 C C . THR C 3 931 ? 210.045 331.077 109.558 1.00 89.84 931 THR W C 1
ATOM 13120 O O . THR C 3 931 ? 209.054 330.845 110.252 1.00 90.71 931 THR W O 1
ATOM 13124 N N . TYR C 3 932 ? 210.977 330.151 109.348 1.00 76.17 932 TYR W N 1
ATOM 13125 C CA . TYR C 3 932 ? 210.937 328.890 110.075 1.00 69.34 932 TYR W CA 1
ATOM 13126 C C . TYR C 3 932 ? 211.394 329.037 111.519 1.00 71.47 932 TYR W C 1
ATOM 13127 O O . TYR C 3 932 ? 211.012 328.217 112.359 1.00 78.02 932 TYR W O 1
ATOM 13136 N N . LYS C 3 933 ? 212.194 330.062 111.818 1.00 83.07 933 LYS W N 1
ATOM 13137 C CA . LYS C 3 933 ? 212.815 330.191 113.133 1.00 86.53 933 LYS W CA 1
ATOM 13138 C C . LYS C 3 933 ? 211.789 330.537 114.209 1.00 86.80 933 LYS W C 1
ATOM 13139 O O . LYS C 3 933 ? 211.755 329.914 115.279 1.00 86.50 933 LYS W O 1
ATOM 13145 N N . ASP C 3 934 ? 210.941 331.533 113.943 1.00 86.59 934 ASP W N 1
ATOM 13146 C CA . ASP C 3 934 ? 209.954 331.934 114.939 1.00 85.36 934 ASP W CA 1
ATOM 13147 C C . ASP C 3 934 ? 208.806 330.937 115.049 1.00 83.47 934 ASP W C 1
ATOM 13148 O O . ASP C 3 934 ? 208.261 330.753 116.141 1.00 78.40 934 ASP W O 1
ATOM 13153 N N . LEU C 3 935 ? 208.457 330.254 113.955 1.00 85.08 935 LEU W N 1
ATOM 13154 C CA . LEU C 3 935 ? 207.530 329.126 114.044 1.00 86.08 935 LEU W CA 1
ATOM 13155 C C . LEU C 3 935 ? 208.123 327.992 114.875 1.00 80.05 935 LEU W C 1
ATOM 13156 O O . LEU C 3 935 ? 207.411 327.338 115.652 1.00 77.81 935 LEU W O 1
ATOM 13161 N N . LEU C 3 936 ? 209.427 327.748 114.725 1.00 80.96 936 LEU W N 1
ATOM 13162 C CA . LEU C 3 936 ? 210.107 326.729 115.519 1.00 79.44 936 LEU W CA 1
ATOM 13163 C C . LEU C 3 936 ? 210.069 327.069 117.002 1.00 81.78 936 LEU W C 1
ATOM 13164 O O . LEU C 3 936 ? 209.726 326.222 117.839 1.00 86.93 936 LEU W O 1
ATOM 13169 N N . ARG C 3 937 ? 210.395 328.318 117.350 1.00 81.72 937 ARG W N 1
ATOM 13170 C CA . ARG C 3 937 ? 210.367 328.681 118.761 1.00 80.64 937 ARG W CA 1
ATOM 13171 C C . ARG C 3 937 ? 208.944 328.803 119.285 1.00 80.99 937 ARG W C 1
ATOM 13172 O O . ARG C 3 937 ? 208.740 328.677 120.490 1.00 77.92 937 ARG W O 1
ATOM 13180 N N . ASP C 3 938 ? 207.953 328.996 118.406 1.00 84.21 938 ASP W N 1
ATOM 13181 C CA . ASP C 3 938 ? 206.558 328.916 118.833 1.00 86.19 938 ASP W CA 1
ATOM 13182 C C . ASP C 3 938 ? 206.156 327.482 119.156 1.00 81.95 938 ASP W C 1
ATOM 13183 O O . ASP C 3 938 ? 205.392 327.242 120.099 1.00 78.72 938 ASP W O 1
ATOM 13188 N N . MET C 3 939 ? 206.642 326.514 118.371 1.00 76.03 939 MET W N 1
ATOM 13189 C CA . MET C 3 939 ? 206.404 325.111 118.709 1.00 70.30 939 MET W CA 1
ATOM 13190 C C . MET C 3 939 ? 207.064 324.743 120.028 1.00 71.85 939 MET W C 1
ATOM 13191 O O . MET C 3 939 ? 206.460 324.063 120.866 1.00 75.86 939 MET W O 1
ATOM 13196 N N . ILE C 3 940 ? 208.297 325.205 120.237 1.00 70.43 940 ILE W N 1
ATOM 13197 C CA . ILE C 3 940 ? 208.958 324.971 121.518 1.00 68.73 940 ILE W CA 1
ATOM 13198 C C . ILE C 3 940 ? 208.237 325.724 122.642 1.00 71.84 940 ILE W C 1
ATOM 13199 O O . ILE C 3 940 ? 208.185 325.246 123.778 1.00 67.01 940 ILE W O 1
ATOM 13204 N N . TYR C 3 941 ? 207.639 326.878 122.336 1.00 66.14 941 TYR W N 1
ATOM 13205 C CA . TYR C 3 941 ? 206.815 327.602 123.300 1.00 62.16 941 TYR W CA 1
ATOM 13206 C C . TYR C 3 941 ? 205.601 326.779 123.717 1.00 72.65 941 TYR W C 1
ATOM 13207 O O . TYR C 3 941 ? 205.263 326.721 124.906 1.00 72.63 941 TYR W O 1
ATOM 13216 N N . MET C 3 942 ? 204.949 326.121 122.755 1.00 75.65 942 MET W N 1
ATOM 13217 C CA . MET C 3 942 ? 203.822 325.242 123.076 1.00 68.09 942 MET W CA 1
ATOM 13218 C C . MET C 3 942 ? 204.264 324.036 123.899 1.00 65.94 942 MET W C 1
ATOM 13219 O O . MET C 3 942 ? 203.566 323.631 124.840 1.00 72.50 942 MET W O 1
ATOM 13224 N N . ARG C 3 943 ? 205.410 323.444 123.551 1.00 46.95 943 ARG W N 1
ATOM 13225 C CA . ARG C 3 943 ? 205.939 322.317 124.318 1.00 42.37 943 ARG W CA 1
ATOM 13226 C C . ARG C 3 943 ? 206.266 322.717 125.754 1.00 52.72 943 ARG W C 1
ATOM 13227 O O . ARG C 3 943 ? 205.949 321.981 126.695 1.00 59.51 943 ARG W O 1
ATOM 13235 N N . LEU C 3 944 ? 206.896 323.881 125.941 1.00 62.36 944 LEU W N 1
ATOM 13236 C CA . LEU C 3 944 ? 207.153 324.405 127.282 1.00 62.75 944 LEU W CA 1
ATOM 13237 C C . LEU C 3 944 ? 205.864 324.733 128.025 1.00 59.69 944 LEU W C 1
ATOM 13238 O O . LEU C 3 944 ? 205.815 324.613 129.255 1.00 56.43 944 LEU W O 1
ATOM 13243 N N . LEU C 3 945 ? 204.826 325.166 127.307 1.00 56.25 945 LEU W N 1
ATOM 13244 C CA . LEU C 3 945 ? 203.542 325.427 127.946 1.00 55.58 945 LEU W CA 1
ATOM 13245 C C . LEU C 3 945 ? 202.906 324.143 128.460 1.00 64.15 945 LEU W C 1
ATOM 13246 O O . LEU C 3 945 ? 202.342 324.120 129.559 1.00 61.62 945 LEU W O 1
ATOM 13251 N N . THR C 3 946 ? 202.987 323.064 127.675 1.00 63.31 946 THR W N 1
ATOM 13252 C CA . THR C 3 946 ? 202.443 321.782 128.119 1.00 49.64 946 THR W CA 1
ATOM 13253 C C . THR C 3 946 ? 203.285 321.173 129.238 1.00 46.00 946 THR W C 1
ATOM 13254 O O . THR C 3 946 ? 202.738 320.541 130.151 1.00 47.39 946 THR W O 1
ATOM 13258 N N . GLY C 3 947 ? 204.597 321.402 129.234 1.00 51.56 947 GLY W N 1
ATOM 13259 C CA . GLY C 3 947 ? 205.427 320.902 130.314 1.00 52.89 947 GLY W CA 1
ATOM 13260 C C . GLY C 3 947 ? 206.737 320.254 129.909 1.00 54.97 947 GLY W C 1
ATOM 13261 O O . GLY C 3 947 ? 207.387 319.610 130.735 1.00 53.82 947 GLY W O 1
ATOM 13262 N N . PHE C 3 948 ? 207.132 320.408 128.649 1.00 49.91 948 PHE W N 1
ATOM 13263 C CA . PHE C 3 948 ? 208.400 319.868 128.180 1.00 47.06 948 PHE W CA 1
ATOM 13264 C C . PHE C 3 948 ? 209.568 320.704 128.685 1.00 53.66 948 PHE W C 1
ATOM 13265 O O . PHE C 3 948 ? 209.466 321.925 128.809 1.00 57.91 948 PHE W O 1
ATOM 13273 N N . GLN C 3 949 ? 210.685 320.040 128.973 1.00 60.07 949 GLN W N 1
ATOM 13274 C CA . GLN C 3 949 ? 211.921 320.708 129.360 1.00 61.75 949 GLN W CA 1
ATOM 13275 C C . GLN C 3 949 ? 213.004 320.412 128.336 1.00 62.20 949 GLN W C 1
ATOM 13276 O O . GLN C 3 949 ? 213.123 319.281 127.856 1.00 69.91 949 GLN W O 1
ATOM 13282 N N . ILE C 3 950 ? 213.809 321.423 128.020 1.00 45.36 950 ILE W N 1
ATOM 13283 C CA . ILE C 3 950 ? 214.787 321.311 126.941 1.00 47.07 950 ILE W CA 1
ATOM 13284 C C . ILE C 3 950 ? 216.036 320.626 127.485 1.00 59.43 950 ILE W C 1
ATOM 13285 O O . ILE C 3 950 ? 216.762 321.192 128.303 1.00 65.60 950 ILE W O 1
ATOM 13290 N N . CYS C 3 951 ? 216.300 319.412 127.008 1.00 78.68 951 CYS W N 1
ATOM 13291 C CA . CYS C 3 951 ? 217.369 318.589 127.558 1.00 77.45 951 CYS W CA 1
ATOM 13292 C C . CYS C 3 951 ? 218.727 319.065 127.059 1.00 77.65 951 CYS W C 1
ATOM 13293 O O . CYS C 3 951 ? 218.991 319.060 125.852 1.00 73.88 951 CYS W O 1
ATOM 13296 N N . VAL C 3 952 ? 219.583 319.475 127.989 1.00 74.89 952 VAL W N 1
ATOM 13297 C CA . VAL C 3 952 ? 221.000 319.684 127.727 1.00 72.88 952 VAL W CA 1
ATOM 13298 C C . VAL C 3 952 ? 221.779 319.021 128.859 1.00 75.74 952 VAL W C 1
ATOM 13299 O O . VAL C 3 952 ? 221.356 319.052 130.021 1.00 75.29 952 VAL W O 1
ATOM 13303 N N . GLY C 3 953 ? 222.872 318.353 128.508 1.00 86.37 953 GLY W N 1
ATOM 13304 C CA . GLY C 3 953 ? 223.636 317.619 129.504 1.00 86.44 953 GLY W CA 1
ATOM 13305 C C . GLY C 3 953 ? 224.590 316.634 128.864 1.00 87.32 953 GLY W C 1
ATOM 13306 O O . GLY C 3 953 ? 225.035 316.827 127.727 1.00 88.99 953 GLY W O 1
ATOM 13307 N N . ARG C 3 954 ? 224.894 315.575 129.611 1.00 91.61 954 ARG W N 1
ATOM 13308 C CA . ARG C 3 954 ? 225.845 314.560 129.170 1.00 94.08 954 ARG W CA 1
ATOM 13309 C C . ARG C 3 954 ? 225.172 313.365 128.508 1.00 93.80 954 ARG W C 1
ATOM 13310 O O . ARG C 3 954 ? 225.629 312.906 127.456 1.00 91.34 954 ARG W O 1
ATOM 13318 N N . GLN C 3 955 ? 224.095 312.848 129.107 1.00 94.09 955 GLN W N 1
ATOM 13319 C CA . GLN C 3 955 ? 223.441 311.652 128.583 1.00 92.43 955 GLN W CA 1
ATOM 13320 C C . GLN C 3 955 ? 222.777 311.921 127.241 1.00 94.11 955 GLN W C 1
ATOM 13321 O O . GLN C 3 955 ? 222.762 311.051 126.362 1.00 98.40 955 GLN W O 1
ATOM 13327 N N . VAL C 3 956 ? 222.225 313.122 127.063 1.00 89.91 956 VAL W N 1
ATOM 13328 C CA . VAL C 3 956 ? 221.621 313.484 125.787 1.00 88.22 956 VAL W CA 1
ATOM 13329 C C . VAL C 3 956 ? 222.690 313.616 124.713 1.00 89.05 956 VAL W C 1
ATOM 13330 O O . VAL C 3 956 ? 222.477 313.240 123.554 1.00 95.06 956 VAL W O 1
ATOM 13334 N N . GLU C 3 957 ? 223.860 314.145 125.080 1.00 90.65 957 GLU W N 1
ATOM 13335 C CA . GLU C 3 957 ? 224.962 314.234 124.129 1.00 94.54 957 GLU W CA 1
ATOM 13336 C C . GLU C 3 957 ? 225.513 312.856 123.789 1.00 96.79 957 GLU W C 1
ATOM 13337 O O . GLU C 3 957 ? 225.856 312.587 122.631 1.00 97.97 957 GLU W O 1
ATOM 13343 N N . LYS C 3 958 ? 225.602 311.967 124.780 1.00 91.99 958 LYS W N 1
ATOM 13344 C CA . LYS C 3 958 ? 226.108 310.623 124.529 1.00 89.46 958 LYS W CA 1
ATOM 13345 C C . LYS C 3 958 ? 225.093 309.740 123.817 1.00 86.68 958 LYS W C 1
ATOM 13346 O O . LYS C 3 958 ? 225.473 308.700 123.269 1.00 88.81 958 LYS W O 1
ATOM 13352 N N . ILE C 3 959 ? 223.817 310.124 123.808 1.00 83.55 959 ILE W N 1
ATOM 13353 C CA . ILE C 3 959 ? 222.827 309.388 123.037 1.00 83.06 959 ILE W CA 1
ATOM 13354 C C . ILE C 3 959 ? 222.584 310.026 121.672 1.00 78.13 959 ILE W C 1
ATOM 13355 O O . ILE C 3 959 ? 222.037 309.367 120.777 1.00 81.20 959 ILE W O 1
ATOM 13360 N N . GLU C 3 960 ? 222.988 311.283 121.482 1.00 76.57 960 GLU W N 1
ATOM 13361 C CA . GLU C 3 960 ? 222.853 311.907 120.172 1.00 80.71 960 GLU W CA 1
ATOM 13362 C C . GLU C 3 960 ? 223.944 311.424 119.220 1.00 85.95 960 GLU W C 1
ATOM 13363 O O . GLU C 3 960 ? 223.680 311.173 118.037 1.00 88.41 960 GLU W O 1
ATOM 13369 N N . LEU C 3 961 ? 225.168 311.259 119.727 1.00 89.03 961 LEU W N 1
ATOM 13370 C CA . LEU C 3 961 ? 226.284 310.805 118.905 1.00 86.98 961 LEU W CA 1
ATOM 13371 C C . LEU C 3 961 ? 226.170 309.338 118.507 1.00 89.21 961 LEU W C 1
ATOM 13372 O O . LEU C 3 961 ? 226.931 308.890 117.645 1.00 91.81 961 LEU W O 1
ATOM 13377 N N . SER C 3 962 ? 225.245 308.586 119.110 1.00 88.72 962 SER W N 1
ATOM 13378 C CA . SER C 3 962 ? 224.992 307.199 118.750 1.00 88.34 962 SER W CA 1
ATOM 13379 C C . SER C 3 962 ? 223.950 307.060 117.649 1.00 87.57 962 SER W C 1
ATOM 13380 O O . SER C 3 962 ? 223.273 306.028 117.565 1.00 89.67 962 SER W O 1
ATOM 13383 N N . ARG C 3 963 ? 223.794 308.083 116.813 1.00 84.70 963 ARG W N 1
ATOM 13384 C CA . ARG C 3 963 ? 222.805 308.073 115.743 1.00 87.39 963 ARG W CA 1
ATOM 13385 C C . ARG C 3 963 ? 223.160 307.060 114.663 1.00 88.87 963 ARG W C 1
ATOM 13386 O O . ARG C 3 963 ? 222.662 305.935 114.672 1.00 89.07 963 ARG W O 1
ATOM 13394 N N . VAL C 3 971 ? 225.263 319.140 117.632 1.00 77.90 971 VAL W N 1
ATOM 13395 C CA . VAL C 3 971 ? 225.367 319.969 118.825 1.00 78.09 971 VAL W CA 1
ATOM 13396 C C . VAL C 3 971 ? 224.000 320.134 119.471 1.00 82.18 971 VAL W C 1
ATOM 13397 O O . VAL C 3 971 ? 223.042 320.546 118.818 1.00 82.21 971 VAL W O 1
ATOM 13401 N N . VAL C 3 972 ? 223.912 319.806 120.761 1.00 77.96 972 VAL W N 1
ATOM 13402 C CA . VAL C 3 972 ? 222.665 319.985 121.489 1.00 70.84 972 VAL W CA 1
ATOM 13403 C C . VAL C 3 972 ? 222.459 321.474 121.764 1.00 72.72 972 VAL W C 1
ATOM 13404 O O . VAL C 3 972 ? 223.418 322.249 121.887 1.00 75.55 972 VAL W O 1
ATOM 13408 N N . ASN C 3 973 ? 221.198 321.892 121.813 1.00 64.74 973 ASN W N 1
ATOM 13409 C CA . ASN C 3 973 ? 220.851 323.293 121.978 1.00 60.16 973 ASN W CA 1
ATOM 13410 C C . ASN C 3 973 ? 219.895 323.454 123.150 1.00 57.66 973 ASN W C 1
ATOM 13411 O O . ASN C 3 973 ? 219.188 322.522 123.540 1.00 65.10 973 ASN W O 1
ATOM 13416 N N . LYS C 3 974 ? 219.889 324.646 123.707 1.00 47.39 974 LYS W N 1
ATOM 13417 C CA . LYS C 3 974 ? 218.953 325.024 124.756 1.00 47.45 974 LYS W CA 1
ATOM 13418 C C . LYS C 3 974 ? 218.114 326.230 124.374 1.00 55.32 974 LYS W C 1
ATOM 13419 O O . LYS C 3 974 ? 216.911 326.247 124.648 1.00 61.47 974 LYS W O 1
ATOM 13425 N N . TYR C 3 975 ? 218.712 327.234 123.744 1.00 55.35 975 TYR W N 1
ATOM 13426 C CA . TYR C 3 975 ? 217.992 328.372 123.194 1.00 50.07 975 TYR W CA 1
ATOM 13427 C C . TYR C 3 975 ? 218.227 328.418 121.688 1.00 51.85 975 TYR W C 1
ATOM 13428 O O . TYR C 3 975 ? 218.825 327.512 121.105 1.00 61.28 975 TYR W O 1
ATOM 13437 N N . LEU C 3 976 ? 217.752 329.485 121.058 1.00 69.00 976 LEU W N 1
ATOM 13438 C CA . LEU C 3 976 ? 217.990 329.693 119.636 1.00 75.62 976 LEU W CA 1
ATOM 13439 C C . LEU C 3 976 ? 218.834 330.943 119.402 1.00 73.49 976 LEU W C 1
ATOM 13440 O O . LEU C 3 976 ? 218.305 332.030 119.169 1.00 73.29 976 LEU W O 1
ATOM 13445 N N . ASN C 3 981 ? 222.351 331.206 112.089 1.00 84.03 981 ASN W N 1
ATOM 13446 C CA . ASN C 3 981 ? 222.580 329.782 112.300 1.00 83.76 981 ASN W CA 1
ATOM 13447 C C . ASN C 3 981 ? 221.473 328.952 111.664 1.00 79.79 981 ASN W C 1
ATOM 13448 O O . ASN C 3 981 ? 220.433 329.481 111.273 1.00 77.45 981 ASN W O 1
ATOM 13453 N N . ASP C 3 982 ? 221.708 327.646 111.551 1.00 85.37 982 ASP W N 1
ATOM 13454 C CA . ASP C 3 982 ? 220.699 326.738 111.018 1.00 89.57 982 ASP W CA 1
ATOM 13455 C C . ASP C 3 982 ? 220.540 325.451 111.809 1.00 90.75 982 ASP W C 1
ATOM 13456 O O . ASP C 3 982 ? 219.569 324.728 111.567 1.00 89.10 982 ASP W O 1
ATOM 13461 N N . ALA C 3 983 ? 221.438 325.133 112.736 1.00 89.09 983 ALA W N 1
ATOM 13462 C CA . ALA C 3 983 ? 221.359 323.913 113.529 1.00 86.87 983 ALA W CA 1
ATOM 13463 C C . ALA C 3 983 ? 220.705 324.241 114.863 1.00 86.15 983 ALA W C 1
ATOM 13464 O O . ALA C 3 983 ? 221.259 325.007 115.659 1.00 86.87 983 ALA W O 1
ATOM 13466 N N . PHE C 3 984 ? 219.540 323.651 115.109 1.00 75.01 984 PHE W N 1
ATOM 13467 C CA . PHE C 3 984 ? 218.714 323.937 116.276 1.00 74.96 984 PHE W CA 1
ATOM 13468 C C . PHE C 3 984 ? 218.247 322.639 116.920 1.00 70.92 984 PHE W C 1
ATOM 13469 O O . PHE C 3 984 ? 217.058 322.421 117.156 1.00 78.51 984 PHE W O 1
ATOM 13477 N N . LYS C 3 985 ? 219.190 321.740 117.173 1.00 58.97 985 LYS W N 1
ATOM 13478 C CA . LYS C 3 985 ? 218.887 320.425 117.732 1.00 58.45 985 LYS W CA 1
ATOM 13479 C C . LYS C 3 985 ? 218.523 320.565 119.203 1.00 65.86 985 LYS W C 1
ATOM 13480 O O . LYS C 3 985 ? 219.395 320.716 120.061 1.00 74.73 985 LYS W O 1
ATOM 13486 N N . LEU C 3 986 ? 217.231 320.514 119.500 1.00 59.10 986 LEU W N 1
ATOM 13487 C CA . LEU C 3 986 ? 216.731 320.507 120.868 1.00 52.66 986 LEU W CA 1
ATOM 13488 C C . LEU C 3 986 ? 216.182 319.132 121.219 1.00 51.89 986 LEU W C 1
ATOM 13489 O O . LEU C 3 986 ? 215.851 318.321 120.351 1.00 62.65 986 LEU W O 1
ATOM 13494 N N . TYR C 3 987 ? 216.088 318.879 122.522 1.00 50.16 987 TYR W N 1
ATOM 13495 C CA . TYR C 3 987 ? 215.542 317.632 123.048 1.00 53.07 987 TYR W CA 1
ATOM 13496 C C . TYR C 3 987 ? 214.577 318.000 124.161 1.00 57.09 987 TYR W C 1
ATOM 13497 O O . TYR C 3 987 ? 214.993 318.552 125.180 1.00 64.28 987 TYR W O 1
ATOM 13506 N N . LEU C 3 988 ? 213.294 317.707 123.972 1.00 59.90 988 LEU W N 1
ATOM 13507 C CA . LEU C 3 988 ? 212.262 318.080 124.929 1.00 52.72 988 LEU W CA 1
ATOM 13508 C C . LEU C 3 988 ? 211.624 316.817 125.484 1.00 55.67 988 LEU W C 1
ATOM 13509 O O . LEU C 3 988 ? 211.251 315.920 124.722 1.00 69.07 988 LEU W O 1
ATOM 13514 N N . MET C 3 989 ? 211.499 316.747 126.807 1.00 50.42 989 MET W N 1
ATOM 13515 C CA . MET C 3 989 ? 211.109 315.511 127.467 1.00 53.51 989 MET W CA 1
ATOM 13516 C C . MET C 3 989 ? 210.078 315.769 128.551 1.00 59.14 989 MET W C 1
ATOM 13517 O O . MET C 3 989 ? 210.239 316.683 129.364 1.00 68.52 989 MET W O 1
ATOM 13522 N N . ILE C 3 990 ? 209.024 314.954 128.557 1.00 59.17 990 ILE W N 1
ATOM 13523 C CA . ILE C 3 990 ? 208.131 314.822 129.702 1.00 60.96 990 ILE W CA 1
ATOM 13524 C C . ILE C 3 990 ? 208.185 313.361 130.128 1.00 66.49 990 ILE W C 1
ATOM 13525 O O . ILE C 3 990 ? 208.944 312.570 129.560 1.00 70.86 990 ILE W O 1
ATOM 13530 N N . ASP C 3 991 ? 207.395 312.997 131.139 1.00 61.59 991 ASP W N 1
ATOM 13531 C CA . ASP C 3 991 ? 207.364 311.608 131.587 1.00 54.04 991 ASP W CA 1
ATOM 13532 C C . ASP C 3 991 ? 206.745 310.688 130.543 1.00 49.77 991 ASP W C 1
ATOM 13533 O O . ASP C 3 991 ? 207.034 309.488 130.522 1.00 57.37 991 ASP W O 1
ATOM 13538 N N . SER C 3 992 ? 205.903 311.230 129.663 1.00 52.66 992 SER W N 1
ATOM 13539 C CA . SER C 3 992 ? 205.237 310.400 128.668 1.00 55.69 992 SER W CA 1
ATOM 13540 C C . SER C 3 992 ? 206.089 310.234 127.416 1.00 57.26 992 SER W C 1
ATOM 13541 O O . SER C 3 992 ? 206.430 309.108 127.035 1.00 65.53 992 SER W O 1
ATOM 13544 N N . GLU C 3 993 ? 206.445 311.336 126.760 1.00 60.54 993 GLU W N 1
ATOM 13545 C CA . GLU C 3 993 ? 207.110 311.264 125.468 1.00 63.84 993 GLU W CA 1
ATOM 13546 C C . GLU C 3 993 ? 208.293 312.218 125.432 1.00 59.26 993 GLU W C 1
ATOM 13547 O O . GLU C 3 993 ? 208.331 313.225 126.143 1.00 67.60 993 GLU W O 1
ATOM 13553 N N . ILE C 3 994 ? 209.264 311.887 124.589 1.00 50.08 994 ILE W N 1
ATOM 13554 C CA . ILE C 3 994 ? 210.461 312.688 124.396 1.00 50.77 994 ILE W CA 1
ATOM 13555 C C . ILE C 3 994 ? 210.506 313.144 122.948 1.00 50.30 994 ILE W C 1
ATOM 13556 O O . ILE C 3 994 ? 210.308 312.341 122.030 1.00 62.30 994 ILE W O 1
ATOM 13561 N N . HIS C 3 995 ? 210.762 314.430 122.747 1.00 46.94 995 HIS W N 1
ATOM 13562 C CA . HIS C 3 995 ? 210.751 315.035 121.425 1.00 51.07 995 HIS W CA 1
ATOM 13563 C C . HIS C 3 995 ? 212.157 315.472 121.052 1.00 50.38 995 HIS W C 1
ATOM 13564 O O . HIS C 3 995 ? 212.798 316.217 121.797 1.00 63.36 995 HIS W O 1
ATOM 13571 N N . ARG C 3 996 ? 212.632 315.006 119.904 1.00 48.26 996 ARG W N 1
ATOM 13572 C CA . ARG C 3 996 ? 213.865 315.490 119.304 1.00 50.71 996 ARG W CA 1
ATOM 13573 C C . ARG C 3 996 ? 213.484 316.364 118.122 1.00 58.18 996 ARG W C 1
ATOM 13574 O O . ARG C 3 996 ? 212.814 315.898 117.193 1.00 67.79 996 ARG W O 1
ATOM 13582 N N . ILE C 3 997 ? 213.889 317.629 118.162 1.00 52.60 997 ILE W N 1
ATOM 13583 C CA . ILE C 3 997 ? 213.519 318.603 117.145 1.00 45.12 997 ILE W CA 1
ATOM 13584 C C . ILE C 3 997 ? 214.795 319.149 116.524 1.00 46.43 997 ILE W C 1
ATOM 13585 O O . ILE C 3 997 ? 215.660 319.675 117.234 1.00 68.14 997 ILE W O 1
ATOM 13590 N N . THR C 3 998 ? 214.910 319.025 115.208 1.00 53.37 998 THR W N 1
ATOM 13591 C CA . THR C 3 998 ? 216.061 319.509 114.467 1.00 60.40 998 THR W CA 1
ATOM 13592 C C . THR C 3 998 ? 215.583 320.371 113.310 1.00 65.52 998 THR W C 1
ATOM 13593 O O . THR C 3 998 ? 214.503 320.150 112.758 1.00 74.37 998 THR W O 1
ATOM 13597 N N . CYS C 3 999 ? 216.395 321.357 112.949 1.00 67.47 999 CYS W N 1
ATOM 13598 C CA . CYS C 3 999 ? 216.069 322.277 111.872 1.00 65.63 999 CYS W CA 1
ATOM 13599 C C . CYS C 3 999 ? 217.193 322.285 110.842 1.00 69.74 999 CYS W C 1
ATOM 13600 O O . CYS C 3 999 ? 218.210 321.606 110.987 1.00 73.72 999 CYS W O 1
ATOM 13603 N N . SER C 3 1000 ? 216.995 323.074 109.792 1.00 78.89 1000 SER W N 1
ATOM 13604 C CA . SER C 3 1000 ? 217.959 323.200 108.709 1.00 78.48 1000 SER W CA 1
ATOM 13605 C C . SER C 3 1000 ? 217.711 324.528 108.007 1.00 77.47 1000 SER W C 1
ATOM 13606 O O . SER C 3 1000 ? 216.896 325.344 108.446 1.00 81.06 1000 SER W O 1
ATOM 13609 N N . SER C 3 1001 ? 218.428 324.742 106.906 1.00 85.76 1001 SER W N 1
ATOM 13610 C CA . SER C 3 1001 ? 218.233 325.944 106.108 1.00 89.72 1001 SER W CA 1
ATOM 13611 C C . SER C 3 1001 ? 217.070 325.820 105.133 1.00 87.99 1001 SER W C 1
ATOM 13612 O O . SER C 3 1001 ? 216.642 326.831 104.568 1.00 89.80 1001 SER W O 1
ATOM 13615 N N . SER C 3 1002 ? 216.556 324.607 104.918 1.00 79.93 1002 SER W N 1
ATOM 13616 C CA . SER C 3 1002 ? 215.445 324.423 103.993 1.00 79.39 1002 SER W CA 1
ATOM 13617 C C . SER C 3 1002 ? 214.117 324.872 104.591 1.00 87.28 1002 SER W C 1
ATOM 13618 O O . SER C 3 1002 ? 213.195 325.217 103.845 1.00 88.23 1002 SER W O 1
ATOM 13621 N N . GLY C 3 1003 ? 214.000 324.871 105.917 1.00 93.48 1003 GLY W N 1
ATOM 13622 C CA . GLY C 3 1003 ? 212.775 325.257 106.584 1.00 91.17 1003 GLY W CA 1
ATOM 13623 C C . GLY C 3 1003 ? 211.945 324.112 107.120 1.00 93.65 1003 GLY W C 1
ATOM 13624 O O . GLY C 3 1003 ? 210.983 324.364 107.858 1.00 94.77 1003 GLY W O 1
ATOM 13625 N N . ILE C 3 1004 ? 212.278 322.871 106.780 1.00 80.90 1004 ILE W N 1
ATOM 13626 C CA . ILE C 3 1004 ? 211.536 321.715 107.272 1.00 76.16 1004 ILE W CA 1
ATOM 13627 C C . ILE C 3 1004 ? 211.986 321.422 108.698 1.00 70.88 1004 ILE W C 1
ATOM 13628 O O . ILE C 3 1004 ? 213.187 321.339 108.976 1.00 70.90 1004 ILE W O 1
ATOM 13633 N N . ILE C 3 1005 ? 211.026 321.287 109.605 1.00 71.49 1005 ILE W N 1
ATOM 13634 C CA . ILE C 3 1005 ? 211.308 320.976 110.998 1.00 70.93 1005 ILE W CA 1
ATOM 13635 C C . ILE C 3 1005 ? 211.051 319.492 111.220 1.00 75.12 1005 ILE W C 1
ATOM 13636 O O . ILE C 3 1005 ? 209.919 319.020 111.069 1.00 79.18 1005 ILE W O 1
ATOM 13641 N N . ASP C 3 1006 ? 212.099 318.757 111.576 1.00 71.80 1006 ASP W N 1
ATOM 13642 C CA . ASP C 3 1006 ? 211.989 317.329 111.840 1.00 72.11 1006 ASP W CA 1
ATOM 13643 C C . ASP C 3 1006 ? 211.729 317.116 113.326 1.00 70.08 1006 ASP W C 1
ATOM 13644 O O . ASP C 3 1006 ? 212.578 317.440 114.163 1.00 80.97 1006 ASP W O 1
ATOM 13649 N N . VAL C 3 1007 ? 210.563 316.573 113.650 1.00 56.77 1007 VAL W N 1
ATOM 13650 C CA . VAL C 3 1007 ? 210.151 316.331 115.026 1.00 59.20 1007 VAL W CA 1
ATOM 13651 C C . VAL C 3 1007 ? 209.941 314.835 115.194 1.00 63.04 1007 VAL W C 1
ATOM 13652 O O . VAL C 3 1007 ? 209.130 314.233 114.476 1.00 75.81 1007 VAL W O 1
ATOM 13656 N N . GLU C 3 1008 ? 210.656 314.237 116.139 1.00 59.02 1008 GLU W N 1
ATOM 13657 C CA . GLU C 3 1008 ? 210.579 312.809 116.405 1.00 59.88 1008 GLU W CA 1
ATOM 13658 C C . GLU C 3 1008 ? 210.024 312.590 117.803 1.00 62.02 1008 GLU W C 1
ATOM 13659 O O . GLU C 3 1008 ? 210.587 313.091 118.782 1.00 72.75 1008 GLU W O 1
ATOM 13665 N N . ARG C 3 1009 ? 208.935 311.837 117.897 1.00 59.11 1009 ARG W N 1
ATOM 13666 C CA . ARG C 3 1009 ? 208.229 311.616 119.154 1.00 61.30 1009 ARG W CA 1
ATOM 13667 C C . ARG C 3 1009 ? 208.512 310.207 119.650 1.00 54.32 1009 ARG W C 1
ATOM 13668 O O . ARG C 3 1009 ? 208.181 309.229 118.972 1.00 60.88 1009 ARG W O 1
ATOM 13676 N N . TYR C 3 1010 ? 209.113 310.105 120.834 1.00 55.59 1010 TYR W N 1
ATOM 13677 C CA . TYR C 3 1010 ? 209.380 308.813 121.462 1.00 60.20 1010 TYR W CA 1
ATOM 13678 C C . TYR C 3 1010 ? 208.382 308.624 122.599 1.00 64.58 1010 TYR W C 1
ATOM 13679 O O . TYR C 3 1010 ? 208.665 308.895 123.766 1.00 68.60 1010 TYR W O 1
ATOM 13688 N N . LEU C 3 1011 ? 207.194 308.142 122.243 1.00 69.05 1011 LEU W N 1
ATOM 13689 C CA . LEU C 3 1011 ? 206.163 307.870 123.233 1.00 62.75 1011 LEU W CA 1
ATOM 13690 C C . LEU C 3 1011 ? 206.554 306.662 124.074 1.00 61.79 1011 LEU W C 1
ATOM 13691 O O . LEU C 3 1011 ? 207.328 305.808 123.641 1.00 72.70 1011 LEU W O 1
ATOM 13696 N N . ARG C 3 1012 ? 206.016 306.597 125.287 1.00 58.51 1012 ARG W N 1
ATOM 13697 C CA . ARG C 3 1012 ? 206.367 305.521 126.207 1.00 64.73 1012 ARG W CA 1
ATOM 13698 C C . ARG C 3 1012 ? 205.759 304.190 125.769 1.00 65.49 1012 ARG W C 1
ATOM 13699 O O . ARG C 3 1012 ? 204.767 303.723 126.329 1.00 63.15 1012 ARG W O 1
ATOM 13707 N N . LEU C 3 1018 ? 197.333 300.453 133.604 1.00 55.51 1018 LEU W N 1
ATOM 13708 C CA . LEU C 3 1018 ? 197.759 301.084 134.849 1.00 60.65 1018 LEU W CA 1
ATOM 13709 C C . LEU C 3 1018 ? 196.612 301.868 135.470 1.00 65.20 1018 LEU W C 1
ATOM 13710 O O . LEU C 3 1018 ? 196.453 301.889 136.688 1.00 64.90 1018 LEU W O 1
ATOM 13715 N N . PHE C 3 1019 ? 195.818 302.520 134.624 1.00 72.49 1019 PHE W N 1
ATOM 13716 C CA . PHE C 3 1019 ? 194.652 303.260 135.080 1.00 70.31 1019 PHE W CA 1
ATOM 13717 C C . PHE C 3 1019 ? 193.420 302.384 135.250 1.00 75.67 1019 PHE W C 1
ATOM 13718 O O . PHE C 3 1019 ? 192.425 302.846 135.820 1.00 77.87 1019 PHE W O 1
ATOM 13726 N N . ASP C 3 1020 ? 193.458 301.140 134.770 1.00 78.94 1020 ASP W N 1
ATOM 13727 C CA . ASP C 3 1020 ? 192.327 300.234 134.898 1.00 82.29 1020 ASP W CA 1
ATOM 13728 C C . ASP C 3 1020 ? 192.394 299.351 136.135 1.00 78.50 1020 ASP W C 1
ATOM 13729 O O . ASP C 3 1020 ? 191.372 298.775 136.520 1.00 77.81 1020 ASP W O 1
ATOM 13734 N N . GLN C 3 1021 ? 193.560 299.232 136.766 1.00 66.99 1021 GLN W N 1
ATOM 13735 C CA . GLN C 3 1021 ? 193.724 298.407 137.953 1.00 67.49 1021 GLN W CA 1
ATOM 13736 C C . GLN C 3 1021 ? 193.588 299.202 139.242 1.00 63.08 1021 GLN W C 1
ATOM 13737 O O . GLN C 3 1021 ? 194.108 298.779 140.281 1.00 67.53 1021 GLN W O 1
ATOM 13743 N N . VAL C 3 1022 ? 192.907 300.342 139.197 1.00 49.44 1022 VAL W N 1
ATOM 13744 C CA . VAL C 3 1022 ? 192.627 301.133 140.389 1.00 55.38 1022 VAL W CA 1
ATOM 13745 C C . VAL C 3 1022 ? 191.111 301.298 140.482 1.00 61.27 1022 VAL W C 1
ATOM 13746 O O . VAL C 3 1022 ? 190.450 301.550 139.463 1.00 66.53 1022 VAL W O 1
ATOM 13750 N N . PRO C 3 1023 ? 190.509 301.082 141.651 1.00 54.06 1023 PRO W N 1
ATOM 13751 C CA . PRO C 3 1023 ? 189.050 301.180 141.756 1.00 49.46 1023 PRO W CA 1
ATOM 13752 C C . PRO C 3 1023 ? 188.556 302.606 141.598 1.00 54.68 1023 PRO W C 1
ATOM 13753 O O . PRO C 3 1023 ? 189.284 303.573 141.833 1.00 64.53 1023 PRO W O 1
ATOM 13757 N N . SER C 3 1024 ? 187.298 302.722 141.175 1.00 51.72 1024 SER W N 1
ATOM 13758 C CA . SER C 3 1024 ? 186.666 304.025 141.038 1.00 51.81 1024 SER W CA 1
ATOM 13759 C C . SER C 3 1024 ? 186.495 304.676 142.401 1.00 54.53 1024 SER W C 1
ATOM 13760 O O . SER C 3 1024 ? 186.148 304.016 143.385 1.00 59.29 1024 SER W O 1
ATOM 13763 N N . TYR C 3 1025 ? 186.740 305.980 142.459 1.00 46.01 1025 TYR W N 1
ATOM 13764 C CA . TYR C 3 1025 ? 186.797 306.702 143.724 1.00 39.79 1025 TYR W CA 1
ATOM 13765 C C . TYR C 3 1025 ? 186.094 308.037 143.549 1.00 46.85 1025 TYR W C 1
ATOM 13766 O O . TYR C 3 1025 ? 186.618 308.933 142.885 1.00 52.38 1025 TYR W O 1
ATOM 13775 N N . ILE C 3 1026 ? 184.906 308.161 144.124 1.00 53.28 1026 ILE W N 1
ATOM 13776 C CA . ILE C 3 1026 ? 184.126 309.388 144.092 1.00 46.47 1026 ILE W CA 1
ATOM 13777 C C . ILE C 3 1026 ? 183.939 309.870 145.524 1.00 46.90 1026 ILE W C 1
ATOM 13778 O O . ILE C 3 1026 ? 183.091 309.360 146.257 1.00 51.56 1026 ILE W O 1
ATOM 13783 N N . PRO C 3 1027 ? 184.710 310.857 145.960 1.00 47.21 1027 PRO W N 1
ATOM 13784 C CA . PRO C 3 1027 ? 184.626 311.327 147.343 1.00 49.15 1027 PRO W CA 1
ATOM 13785 C C . PRO C 3 1027 ? 183.431 312.254 147.538 1.00 53.43 1027 PRO W C 1
ATOM 13786 O O . PRO C 3 1027 ? 182.640 312.498 146.629 1.00 60.13 1027 PRO W O 1
ATOM 13790 N N . LEU C 3 1028 ? 183.310 312.771 148.755 1.00 39.55 1028 LEU W N 1
ATOM 13791 C CA . LEU C 3 1028 ? 182.276 313.734 149.101 1.00 39.44 1028 LEU W CA 1
ATOM 13792 C C . LEU C 3 1028 ? 182.921 315.096 149.306 1.00 50.16 1028 LEU W C 1
ATOM 13793 O O . LEU C 3 1028 ? 183.858 315.229 150.099 1.00 59.44 1028 LEU W O 1
ATOM 13798 N N . VAL C 3 1029 ? 182.420 316.103 148.599 1.00 42.48 1029 VAL W N 1
ATOM 13799 C CA . VAL C 3 1029 ? 183.060 317.408 148.509 1.00 31.83 1029 VAL W CA 1
ATOM 13800 C C . VAL C 3 1029 ? 182.098 318.469 149.022 1.00 42.58 1029 VAL W C 1
ATOM 13801 O O . VAL C 3 1029 ? 180.955 318.555 148.558 1.00 56.61 1029 VAL W O 1
ATOM 13805 N N . LYS C 3 1030 ? 182.561 319.272 149.978 1.00 49.24 1030 LYS W N 1
ATOM 13806 C CA . LYS C 3 1030 ? 181.829 320.426 150.488 1.00 43.83 1030 LYS W CA 1
ATOM 13807 C C . LYS C 3 1030 ? 182.589 321.681 150.081 1.00 44.29 1030 LYS W C 1
ATOM 13808 O O . LYS C 3 1030 ? 183.726 321.889 150.514 1.00 56.56 1030 LYS W O 1
ATOM 13814 N N . THR C 3 1031 ? 181.966 322.512 149.255 1.00 49.44 1031 THR W N 1
ATOM 13815 C CA . THR C 3 1031 ? 182.603 323.741 148.804 1.00 53.19 1031 THR W CA 1
ATOM 13816 C C . THR C 3 1031 ? 182.338 324.844 149.826 1.00 61.08 1031 THR W C 1
ATOM 13817 O O . THR C 3 1031 ? 181.825 324.600 150.923 1.00 65.75 1031 THR W O 1
ATOM 13821 N N . ARG C 3 1032 ? 182.689 326.083 149.476 1.00 68.07 1032 ARG W N 1
ATOM 13822 C CA . ARG C 3 1032 ? 182.596 327.176 150.438 1.00 70.38 1032 ARG W CA 1
ATOM 13823 C C . ARG C 3 1032 ? 181.154 327.604 150.682 1.00 77.15 1032 ARG W C 1
ATOM 13824 O O . ARG C 3 1032 ? 180.818 328.032 151.793 1.00 78.09 1032 ARG W O 1
ATOM 13832 N N . TYR C 3 1033 ? 180.292 327.495 149.674 1.00 72.05 1033 TYR W N 1
ATOM 13833 C CA . TYR C 3 1033 ? 178.924 327.981 149.772 1.00 65.39 1033 TYR W CA 1
ATOM 13834 C C . TYR C 3 1033 ? 177.911 326.873 150.033 1.00 66.75 1033 TYR W C 1
ATOM 13835 O O . TYR C 3 1033 ? 176.709 327.149 150.075 1.00 72.23 1033 TYR W O 1
ATOM 13844 N N . GLU C 3 1034 ? 178.362 325.638 150.221 1.00 60.13 1034 GLU W N 1
ATOM 13845 C CA . GLU C 3 1034 ? 177.469 324.524 150.504 1.00 58.49 1034 GLU W CA 1
ATOM 13846 C C . GLU C 3 1034 ? 177.273 324.352 152.002 1.00 63.04 1034 GLU W C 1
ATOM 13847 O O . GLU C 3 1034 ? 178.100 324.773 152.813 1.00 69.98 1034 GLU W O 1
ATOM 13853 N N . SER C 3 1035 ? 176.157 323.718 152.358 1.00 61.07 1035 SER W N 1
ATOM 13854 C CA . SER C 3 1035 ? 175.851 323.384 153.740 1.00 62.82 1035 SER W CA 1
ATOM 13855 C C . SER C 3 1035 ? 175.805 321.886 153.994 1.00 62.53 1035 SER W C 1
ATOM 13856 O O . SER C 3 1035 ? 175.744 321.475 155.158 1.00 62.52 1035 SER W O 1
ATOM 13859 N N . SER C 3 1036 ? 175.833 321.065 152.948 1.00 57.01 1036 SER W N 1
ATOM 13860 C CA . SER C 3 1036 ? 175.758 319.621 153.081 1.00 56.49 1036 SER W CA 1
ATOM 13861 C C . SER C 3 1036 ? 176.819 318.969 152.206 1.00 61.42 1036 SER W C 1
ATOM 13862 O O . SER C 3 1036 ? 177.165 319.480 151.138 1.00 58.20 1036 SER W O 1
ATOM 13865 N N . PHE C 3 1037 ? 177.329 317.834 152.671 1.00 48.28 1037 PHE W N 1
ATOM 13866 C CA . PHE C 3 1037 ? 178.315 317.077 151.911 1.00 36.09 1037 PHE W CA 1
ATOM 13867 C C . PHE C 3 1037 ? 177.636 316.395 150.733 1.00 33.27 1037 PHE W C 1
ATOM 13868 O O . PHE C 3 1037 ? 176.668 315.651 150.911 1.00 48.29 1037 PHE W O 1
ATOM 13876 N N . ARG C 3 1038 ? 178.140 316.648 149.534 1.00 40.06 1038 ARG W N 1
ATOM 13877 C CA . ARG C 3 1038 ? 177.556 316.106 148.321 1.00 48.88 1038 ARG W CA 1
ATOM 13878 C C . ARG C 3 1038 ? 178.595 315.291 147.567 1.00 48.58 1038 ARG W C 1
ATOM 13879 O O . ARG C 3 1038 ? 179.803 315.450 147.757 1.00 53.53 1038 ARG W O 1
ATOM 13887 N N . ASP C 3 1039 ? 178.097 314.407 146.709 1.00 55.35 1039 ASP W N 1
ATOM 13888 C CA . ASP C 3 1039 ? 178.955 313.557 145.900 1.00 49.94 1039 ASP W CA 1
ATOM 13889 C C . ASP C 3 1039 ? 179.725 314.394 144.886 1.00 56.91 1039 ASP W C 1
ATOM 13890 O O . ASP C 3 1039 ? 179.159 315.281 144.241 1.00 65.08 1039 ASP W O 1
ATOM 13895 N N . ALA C 3 1040 ? 181.020 314.117 144.756 1.00 47.11 1040 ALA W N 1
ATOM 13896 C CA . ALA C 3 1040 ? 181.859 314.851 143.820 1.00 35.82 1040 ALA W CA 1
ATOM 13897 C C . ALA C 3 1040 ? 181.493 314.506 142.386 1.00 43.31 1040 ALA W C 1
ATOM 13898 O O . ALA C 3 1040 ? 180.967 313.430 142.096 1.00 58.19 1040 ALA W O 1
ATOM 13900 N N . MET C 3 1041 ? 181.771 315.437 141.481 1.00 57.73 1041 MET W N 1
ATOM 13901 C CA . MET C 3 1041 ? 181.418 315.270 140.079 1.00 67.66 1041 MET W CA 1
ATOM 13902 C C . MET C 3 1041 ? 182.575 314.773 139.224 1.00 63.30 1041 MET W C 1
ATOM 13903 O O . MET C 3 1041 ? 182.416 314.649 138.005 1.00 63.37 1041 MET W O 1
ATOM 13908 N N . ILE C 3 1042 ? 183.726 314.484 139.821 1.00 62.03 1042 ILE W N 1
ATOM 13909 C CA . ILE C 3 1042 ? 184.898 314.028 139.082 1.00 63.44 1042 ILE W CA 1
ATOM 13910 C C . ILE C 3 1042 ? 185.598 312.951 139.903 1.00 67.29 1042 ILE W C 1
ATOM 13911 O O . ILE C 3 1042 ? 185.589 312.990 141.139 1.00 68.91 1042 ILE W O 1
ATOM 13916 N N . ASP C 3 1043 ? 186.152 311.958 139.217 1.00 62.27 1043 ASP W N 1
ATOM 13917 C CA . ASP C 3 1043 ? 187.044 311.005 139.861 1.00 50.23 1043 ASP W CA 1
ATOM 13918 C C . ASP C 3 1043 ? 188.429 311.627 139.965 1.00 56.43 1043 ASP W C 1
ATOM 13919 O O . ASP C 3 1043 ? 189.047 311.910 138.932 1.00 66.99 1043 ASP W O 1
ATOM 13924 N N . PRO C 3 1044 ? 188.943 311.879 141.172 1.00 46.79 1044 PRO W N 1
ATOM 13925 C CA . PRO C 3 1044 ? 190.260 312.522 141.280 1.00 45.08 1044 PRO W CA 1
ATOM 13926 C C . PRO C 3 1044 ? 191.400 311.633 140.835 1.00 58.48 1044 PRO W C 1
ATOM 13927 O O . PRO C 3 1044 ? 192.405 312.143 140.323 1.00 56.89 1044 PRO W O 1
ATOM 13931 N N . LEU C 3 1045 ? 191.278 310.318 141.012 1.00 55.47 1045 LEU W N 1
ATOM 13932 C CA . LEU C 3 1045 ? 192.348 309.415 140.612 1.00 36.43 1045 LEU W CA 1
ATOM 13933 C C . LEU C 3 1045 ? 192.399 309.233 139.100 1.00 44.91 1045 LEU W C 1
ATOM 13934 O O . LEU C 3 1045 ? 193.483 309.217 138.512 1.00 56.74 1045 LEU W O 1
ATOM 13939 N N . HIS C 3 1046 ? 191.245 309.108 138.453 1.00 46.59 1046 HIS W N 1
ATOM 13940 C CA . HIS C 3 1046 ? 191.197 308.690 137.059 1.00 51.29 1046 HIS W CA 1
ATOM 13941 C C . HIS C 3 1046 ? 191.250 309.846 136.070 1.00 61.51 1046 HIS W C 1
ATOM 13942 O O . HIS C 3 1046 ? 191.286 309.600 134.860 1.00 68.27 1046 HIS W O 1
ATOM 13949 N N . VAL C 3 1047 ? 191.255 311.088 136.537 1.00 58.29 1047 VAL W N 1
ATOM 13950 C CA . VAL C 3 1047 ? 191.508 312.227 135.661 1.00 56.28 1047 VAL W CA 1
ATOM 13951 C C . VAL C 3 1047 ? 193.016 312.434 135.596 1.00 57.83 1047 VAL W C 1
ATOM 13952 O O . VAL C 3 1047 ? 193.738 312.211 136.572 1.00 64.50 1047 VAL W O 1
ATOM 13956 N N . LYS C 3 1048 ? 193.514 312.810 134.422 1.00 53.49 1048 LYS W N 1
ATOM 13957 C CA . LYS C 3 1048 ? 194.950 312.795 134.186 1.00 51.08 1048 LYS W CA 1
ATOM 13958 C C . LYS C 3 1048 ? 195.299 313.804 133.104 1.00 50.90 1048 LYS W C 1
ATOM 13959 O O . LYS C 3 1048 ? 194.428 314.337 132.415 1.00 63.44 1048 LYS W O 1
ATOM 13965 N N . ARG C 3 1049 ? 196.597 314.057 132.970 1.00 41.69 1049 ARG W N 1
ATOM 13966 C CA . ARG C 3 1049 ? 197.118 314.888 131.892 1.00 39.00 1049 ARG W CA 1
ATOM 13967 C C . ARG C 3 1049 ? 197.202 314.030 130.640 1.00 39.93 1049 ARG W C 1
ATOM 13968 O O . ARG C 3 1049 ? 198.056 313.144 130.540 1.00 45.31 1049 ARG W O 1
ATOM 13976 N N . GLU C 3 1050 ? 196.301 314.267 129.695 1.00 51.27 1050 GLU W N 1
ATOM 13977 C CA . GLU C 3 1050 ? 196.250 313.452 128.495 1.00 50.77 1050 GLU W CA 1
ATOM 13978 C C . GLU C 3 1050 ? 197.363 313.846 127.536 1.00 48.41 1050 GLU W C 1
ATOM 13979 O O . GLU C 3 1050 ? 197.806 314.998 127.495 1.00 53.26 1050 GLU W O 1
ATOM 13985 N N . SER C 3 1051 ? 197.834 312.863 126.777 1.00 54.23 1051 SER W N 1
ATOM 13986 C CA . SER C 3 1051 ? 198.813 313.130 125.734 1.00 56.13 1051 SER W CA 1
ATOM 13987 C C . SER C 3 1051 ? 198.149 313.935 124.628 1.00 52.38 1051 SER W C 1
ATOM 13988 O O . SER C 3 1051 ? 197.202 313.463 123.991 1.00 64.81 1051 SER W O 1
ATOM 13991 N N . LEU C 3 1052 ? 198.632 315.154 124.420 1.00 41.80 1052 LEU W N 1
ATOM 13992 C CA . LEU C 3 1052 ? 198.036 316.048 123.440 1.00 43.29 1052 LEU W CA 1
ATOM 13993 C C . LEU C 3 1052 ? 198.269 315.523 122.032 1.00 44.50 1052 LEU W C 1
ATOM 13994 O O . LEU C 3 1052 ? 199.310 314.930 121.736 1.00 56.83 1052 LEU W O 1
ATOM 13999 N N . ASN C 3 1053 ? 197.284 315.728 121.162 1.00 47.65 1053 ASN W N 1
ATOM 14000 C CA . ASN C 3 1053 ? 197.443 315.356 119.765 1.00 57.30 1053 ASN W CA 1
ATOM 14001 C C . ASN C 3 1053 ? 198.385 316.355 119.109 1.00 64.83 1053 ASN W C 1
ATOM 14002 O O . ASN C 3 1053 ? 197.942 317.355 118.533 1.00 70.16 1053 ASN W O 1
ATOM 14007 N N . TRP C 3 1054 ? 199.687 316.088 119.208 1.00 45.70 1054 TRP W N 1
ATOM 14008 C CA . TRP C 3 1054 ? 200.699 317.064 118.828 1.00 39.64 1054 TRP W CA 1
ATOM 14009 C C . TRP C 3 1054 ? 200.783 317.273 117.327 1.00 47.19 1054 TRP W C 1
ATOM 14010 O O . TRP C 3 1054 ? 201.260 318.329 116.893 1.00 62.25 1054 TRP W O 1
ATOM 14021 N N . ASN C 3 1055 ? 200.335 316.299 116.529 1.00 50.56 1055 ASN W N 1
ATOM 14022 C CA . ASN C 3 1055 ? 200.379 316.446 115.078 1.00 59.75 1055 ASN W CA 1
ATOM 14023 C C . ASN C 3 1055 ? 199.466 317.574 114.609 1.00 66.62 1055 ASN W C 1
ATOM 14024 O O . ASN C 3 1055 ? 199.872 318.410 113.795 1.00 69.24 1055 ASN W O 1
ATOM 14029 N N . GLN C 3 1056 ? 198.246 317.638 115.147 1.00 64.47 1056 GLN W N 1
ATOM 14030 C CA . GLN C 3 1056 ? 197.337 318.717 114.777 1.00 63.58 1056 GLN W CA 1
ATOM 14031 C C . GLN C 3 1056 ? 197.785 320.050 115.363 1.00 66.06 1056 GLN W C 1
ATOM 14032 O O . GLN C 3 1056 ? 197.526 321.098 114.767 1.00 69.38 1056 GLN W O 1
ATOM 14038 N N . ILE C 3 1057 ? 198.462 320.025 116.516 1.00 59.89 1057 ILE W N 1
ATOM 14039 C CA . ILE C 3 1057 ? 199.016 321.248 117.099 1.00 53.39 1057 ILE W CA 1
ATOM 14040 C C . ILE C 3 1057 ? 200.067 321.845 116.172 1.00 60.28 1057 ILE W C 1
ATOM 14041 O O . ILE C 3 1057 ? 200.027 323.036 115.842 1.00 65.06 1057 ILE W O 1
ATOM 14046 N N . ASP C 3 1058 ? 201.008 321.020 115.718 1.00 63.26 1058 ASP W N 1
ATOM 14047 C CA . ASP C 3 1058 ? 202.007 321.491 114.764 1.00 56.30 1058 ASP W CA 1
ATOM 14048 C C . ASP C 3 1058 ? 201.371 321.870 113.436 1.00 58.29 1058 ASP W C 1
ATOM 14049 O O . ASP C 3 1058 ? 201.840 322.806 112.778 1.00 72.69 1058 ASP W O 1
ATOM 14054 N N . GLN C 3 1059 ? 200.299 321.176 113.042 1.00 47.65 1059 GLN W N 1
ATOM 14055 C CA . GLN C 3 1059 ? 199.615 321.508 111.800 1.00 56.98 1059 GLN W CA 1
ATOM 14056 C C . GLN C 3 1059 ? 198.965 322.885 111.870 1.00 59.59 1059 GLN W C 1
ATOM 14057 O O . GLN C 3 1059 ? 198.982 323.632 110.885 1.00 68.38 1059 GLN W O 1
ATOM 14063 N N . VAL C 3 1060 ? 198.386 323.242 113.013 1.00 49.01 1060 VAL W N 1
ATOM 14064 C CA . VAL C 3 1060 ? 197.709 324.532 113.098 1.00 51.94 1060 VAL W CA 1
ATOM 14065 C C . VAL C 3 1060 ? 198.668 325.681 113.413 1.00 53.68 1060 VAL W C 1
ATOM 14066 O O . VAL C 3 1060 ? 198.407 326.816 113.006 1.00 63.38 1060 VAL W O 1
ATOM 14070 N N . LEU C 3 1061 ? 199.777 325.435 114.120 1.00 48.97 1061 LEU W N 1
ATOM 14071 C CA . LEU C 3 1061 ? 200.803 326.477 114.166 1.00 43.29 1061 LEU W CA 1
ATOM 14072 C C . LEU C 3 1061 ? 201.514 326.647 112.834 1.00 47.05 1061 LEU W C 1
ATOM 14073 O O . LEU C 3 1061 ? 202.055 327.726 112.572 1.00 58.91 1061 LEU W O 1
ATOM 14078 N N . ALA C 3 1062 ? 201.524 325.619 111.983 1.00 55.56 1062 ALA W N 1
ATOM 14079 C CA . ALA C 3 1062 ? 202.074 325.798 110.647 1.00 55.08 1062 ALA W CA 1
ATOM 14080 C C . ALA C 3 1062 ? 201.159 326.629 109.759 1.00 60.26 1062 ALA W C 1
ATOM 14081 O O . ALA C 3 1062 ? 201.650 327.428 108.953 1.00 64.84 1062 ALA W O 1
ATOM 14083 N N . GLY C 3 1063 ? 199.846 326.467 109.890 1.00 55.45 1063 GLY W N 1
ATOM 14084 C CA . GLY C 3 1063 ? 198.897 327.159 109.034 1.00 52.34 1063 GLY W CA 1
ATOM 14085 C C . GLY C 3 1063 ? 198.170 326.243 108.069 1.00 43.45 1063 GLY W C 1
ATOM 14086 O O . GLY C 3 1063 ? 198.278 325.019 108.148 1.00 29.84 1063 GLY W O 1
ATOM 14087 N N . ASP C 3 1070 ? 187.721 320.315 113.069 1.00 88.18 1070 ASP W N 1
ATOM 14088 C CA . ASP C 3 1070 ? 188.702 320.243 114.145 1.00 91.43 1070 ASP W CA 1
ATOM 14089 C C . ASP C 3 1070 ? 188.050 319.761 115.434 1.00 92.30 1070 ASP W C 1
ATOM 14090 O O . ASP C 3 1070 ? 187.963 320.504 116.411 1.00 93.90 1070 ASP W O 1
ATOM 14095 N N . ARG C 3 1071 ? 187.595 318.512 115.430 1.00 93.60 1071 ARG W N 1
ATOM 14096 C CA . ARG C 3 1071 ? 186.929 317.957 116.595 1.00 94.10 1071 ARG W CA 1
ATOM 14097 C C . ARG C 3 1071 ? 187.931 317.627 117.696 1.00 93.26 1071 ARG W C 1
ATOM 14098 O O . ARG C 3 1071 ? 189.082 317.269 117.430 1.00 88.82 1071 ARG W O 1
ATOM 14106 N N . LYS C 3 1072 ? 187.463 317.757 118.944 1.00 89.58 1072 LYS W N 1
ATOM 14107 C CA . LYS C 3 1072 ? 188.204 317.380 120.155 1.00 87.89 1072 LYS W CA 1
ATOM 14108 C C . LYS C 3 1072 ? 189.548 318.097 120.259 1.00 85.02 1072 LYS W C 1
ATOM 14109 O O . LYS C 3 1072 ? 190.564 317.498 120.617 1.00 86.73 1072 LYS W O 1
ATOM 14115 N N . TRP C 3 1073 ? 189.557 319.389 119.944 1.00 69.44 1073 TRP W N 1
ATOM 14116 C CA . TRP C 3 1073 ? 190.785 320.169 120.021 1.00 74.68 1073 TRP W CA 1
ATOM 14117 C C . TRP C 3 1073 ? 190.439 321.621 120.318 1.00 72.04 1073 TRP W C 1
ATOM 14118 O O . TRP C 3 1073 ? 189.543 322.186 119.686 1.00 73.92 1073 TRP W O 1
ATOM 14129 N N . HIS C 3 1074 ? 191.152 322.215 121.271 1.00 51.09 1074 HIS W N 1
ATOM 14130 C CA . HIS C 3 1074 ? 190.929 323.610 121.621 1.00 50.82 1074 HIS W CA 1
ATOM 14131 C C . HIS C 3 1074 ? 192.204 324.201 122.207 1.00 53.03 1074 HIS W C 1
ATOM 14132 O O . HIS C 3 1074 ? 192.979 323.507 122.870 1.00 57.24 1074 HIS W O 1
ATOM 14139 N N . GLY C 3 1075 ? 192.416 325.490 121.942 1.00 46.34 1075 GLY W N 1
ATOM 14140 C CA . GLY C 3 1075 ? 193.553 326.213 122.466 1.00 46.08 1075 GLY W CA 1
ATOM 14141 C C . GLY C 3 1075 ? 193.222 326.964 123.742 1.00 47.90 1075 GLY W C 1
ATOM 14142 O O . GLY C 3 1075 ? 192.204 326.729 124.396 1.00 60.37 1075 GLY W O 1
ATOM 14143 N N . PHE C 3 1076 ? 194.124 327.874 124.111 1.00 46.39 1076 PHE W N 1
ATOM 14144 C CA . PHE C 3 1076 ? 193.867 328.758 125.237 1.00 47.24 1076 PHE W CA 1
ATOM 14145 C C . PHE C 3 1076 ? 192.714 329.691 124.894 1.00 56.80 1076 PHE W C 1
ATOM 14146 O O . PHE C 3 1076 ? 192.611 330.181 123.766 1.00 60.04 1076 PHE W O 1
ATOM 14154 N N . ARG C 3 1077 ? 191.840 329.937 125.866 1.00 64.87 1077 ARG W N 1
ATOM 14155 C CA . ARG C 3 1077 ? 190.597 330.616 125.536 1.00 54.98 1077 ARG W CA 1
ATOM 14156 C C . ARG C 3 1077 ? 190.048 331.333 126.759 1.00 56.09 1077 ARG W C 1
ATOM 14157 O O . ARG C 3 1077 ? 190.222 330.878 127.892 1.00 59.05 1077 ARG W O 1
ATOM 14165 N N . ALA C 3 1078 ? 189.378 332.459 126.511 1.00 49.49 1078 ALA W N 1
ATOM 14166 C CA . ALA C 3 1078 ? 188.773 333.257 127.569 1.00 43.37 1078 ALA W CA 1
ATOM 14167 C C . ALA C 3 1078 ? 187.599 334.044 127.004 1.00 48.89 1078 ALA W C 1
ATOM 14168 O O . ALA C 3 1078 ? 187.772 334.834 126.074 1.00 51.24 1078 ALA W O 1
ATOM 14170 N N . LYS C 3 1079 ? 186.414 333.821 127.571 1.00 61.06 1079 LYS W N 1
ATOM 14171 C CA . LYS C 3 1079 ? 185.206 334.550 127.206 1.00 57.45 1079 LYS W CA 1
ATOM 14172 C C . LYS C 3 1079 ? 185.127 335.839 128.013 1.00 58.01 1079 LYS W C 1
ATOM 14173 O O . LYS C 3 1079 ? 185.439 335.853 129.207 1.00 61.07 1079 LYS W O 1
ATOM 14179 N N . TYR C 3 1080 ? 184.714 336.924 127.360 1.00 55.75 1080 TYR W N 1
ATOM 14180 C CA . TYR C 3 1080 ? 184.690 338.233 127.998 1.00 60.26 1080 TYR W CA 1
ATOM 14181 C C . TYR C 3 1080 ? 183.301 338.842 127.914 1.00 62.43 1080 TYR W C 1
ATOM 14182 O O . TYR C 3 1080 ? 182.689 338.861 126.842 1.00 64.73 1080 TYR W O 1
ATOM 14191 N N . VAL C 3 1081 ? 182.816 339.344 129.047 1.00 59.06 1081 VAL W N 1
ATOM 14192 C CA . VAL C 3 1081 ? 181.482 339.919 129.175 1.00 47.16 1081 VAL W CA 1
ATOM 14193 C C . VAL C 3 1081 ? 181.633 341.389 129.539 1.00 61.19 1081 VAL W C 1
ATOM 14194 O O . VAL C 3 1081 ? 182.276 341.721 130.541 1.00 72.73 1081 VAL W O 1
ATOM 14198 N N . VAL C 3 1082 ? 181.047 342.271 128.731 1.00 56.93 1082 VAL W N 1
ATOM 14199 C CA . VAL C 3 1082 ? 180.943 343.683 129.085 1.00 51.01 1082 VAL W CA 1
ATOM 14200 C C . VAL C 3 1082 ? 179.524 343.945 129.569 1.00 55.63 1082 VAL W C 1
ATOM 14201 O O . VAL C 3 1082 ? 178.559 343.347 129.073 1.00 58.09 1082 VAL W O 1
ATOM 14205 N N . LEU C 3 1083 ? 179.402 344.787 130.588 1.00 64.83 1083 LEU W N 1
ATOM 14206 C CA . LEU C 3 1083 ? 178.157 344.937 131.318 1.00 65.53 1083 LEU W CA 1
ATOM 14207 C C . LEU C 3 1083 ? 177.847 346.408 131.541 1.00 70.80 1083 LEU W C 1
ATOM 14208 O O . LEU C 3 1083 ? 178.762 347.222 131.695 1.00 73.30 1083 LEU W O 1
ATOM 14213 N N . PRO C 3 1084 ? 176.567 346.777 131.567 1.00 62.83 1084 PRO W N 1
ATOM 14214 C CA . PRO C 3 1084 ? 176.214 348.179 131.825 1.00 66.86 1084 PRO W CA 1
ATOM 14215 C C . PRO C 3 1084 ? 176.397 348.533 133.294 1.00 65.92 1084 PRO W C 1
ATOM 14216 O O . PRO C 3 1084 ? 175.881 347.852 134.181 1.00 66.33 1084 PRO W O 1
ATOM 14220 N N . THR C 3 1085 ? 177.141 349.609 133.543 1.00 84.87 1085 THR W N 1
ATOM 14221 C CA . THR C 3 1085 ? 177.362 350.124 134.891 1.00 89.24 1085 THR W CA 1
ATOM 14222 C C . THR C 3 1085 ? 177.196 351.639 134.867 1.00 89.05 1085 THR W C 1
ATOM 14223 O O . THR C 3 1085 ? 176.689 352.213 133.899 1.00 88.91 1085 THR W O 1
ATOM 14227 N N . ASP C 3 1086 ? 177.619 352.279 135.958 1.00 105.43 1086 ASP W N 1
ATOM 14228 C CA . ASP C 3 1086 ? 177.417 353.710 136.138 1.00 106.48 1086 ASP W CA 1
ATOM 14229 C C . ASP C 3 1086 ? 178.247 354.517 135.146 1.00 105.83 1086 ASP W C 1
ATOM 14230 O O . ASP C 3 1086 ? 179.306 354.080 134.693 1.00 105.95 1086 ASP W O 1
ATOM 14235 N N . ILE C 3 1087 ? 177.751 355.704 134.815 1.00 106.74 1087 ILE W N 1
ATOM 14236 C CA . ILE C 3 1087 ? 178.377 356.582 133.831 1.00 107.69 1087 ILE W CA 1
ATOM 14237 C C . ILE C 3 1087 ? 179.169 357.654 134.569 1.00 107.76 1087 ILE W C 1
ATOM 14238 O O . ILE C 3 1087 ? 178.657 358.244 135.532 1.00 110.38 1087 ILE W O 1
ATOM 14243 N N . PRO C 3 1088 ? 180.427 357.907 134.188 1.00 116.62 1088 PRO W N 1
ATOM 14244 C CA . PRO C 3 1088 ? 181.192 358.967 134.846 1.00 119.56 1088 PRO W CA 1
ATOM 14245 C C . PRO C 3 1088 ? 180.601 360.332 134.550 1.00 121.84 1088 PRO W C 1
ATOM 14246 O O . PRO C 3 1088 ? 179.964 360.535 133.501 1.00 123.33 1088 PRO W O 1
ATOM 14250 N N . PRO C 3 1089 ? 180.765 361.303 135.459 1.00 128.87 1089 PRO W N 1
ATOM 14251 C CA . PRO C 3 1089 ? 180.144 362.622 135.250 1.00 130.79 1089 PRO W CA 1
ATOM 14252 C C . PRO C 3 1089 ? 180.740 363.414 134.103 1.00 131.47 1089 PRO W C 1
ATOM 14253 O O . PRO C 3 1089 ? 180.033 364.244 133.518 1.00 131.69 1089 PRO W O 1
ATOM 14257 N N . ASN C 3 1090 ? 182.011 363.191 133.761 1.00 136.67 1090 ASN W N 1
ATOM 14258 C CA . ASN C 3 1090 ? 182.599 363.880 132.619 1.00 137.41 1090 ASN W CA 1
ATOM 14259 C C . ASN C 3 1090 ? 182.074 363.347 131.295 1.00 136.73 1090 ASN W C 1
ATOM 14260 O O . ASN C 3 1090 ? 182.163 364.046 130.281 1.00 137.52 1090 ASN W O 1
ATOM 14265 N N . THR C 3 1091 ? 181.533 362.126 131.284 1.00 136.36 1091 THR W N 1
ATOM 14266 C CA . THR C 3 1091 ? 180.946 361.578 130.067 1.00 137.54 1091 THR W CA 1
ATOM 14267 C C . THR C 3 1091 ? 179.647 362.294 129.712 1.00 136.30 1091 THR W C 1
ATOM 14268 O O . THR C 3 1091 ? 179.330 362.459 128.528 1.00 135.13 1091 THR W O 1
ATOM 14272 N N . TYR C 3 1092 ? 178.908 362.766 130.719 1.00 137.50 1092 TYR W N 1
ATOM 14273 C CA . TYR C 3 1092 ? 177.644 363.453 130.474 1.00 139.07 1092 TYR W CA 1
ATOM 14274 C C . TYR C 3 1092 ? 177.829 364.829 129.848 1.00 139.35 1092 TYR W C 1
ATOM 14275 O O . TYR C 3 1092 ? 176.851 365.415 129.374 1.00 140.03 1092 TYR W O 1
ATOM 14284 N N . SER C 3 1093 ? 179.054 365.358 129.831 1.00 142.22 1093 SER W N 1
ATOM 14285 C CA . SER C 3 1093 ? 179.353 366.637 129.204 1.00 143.39 1093 SER W CA 1
ATOM 14286 C C . SER C 3 1093 ? 179.882 366.476 127.782 1.00 143.69 1093 SER W C 1
ATOM 14287 O O . SER C 3 1093 ? 180.377 367.440 127.189 1.00 143.76 1093 SER W O 1
ATOM 14290 N N . MET C 3 1094 ? 179.787 365.271 127.225 1.00 136.84 1094 MET W N 1
ATOM 14291 C CA . MET C 3 1094 ? 180.260 365.018 125.870 1.00 135.65 1094 MET W CA 1
ATOM 14292 C C . MET C 3 1094 ? 179.257 365.523 124.840 1.00 134.72 1094 MET W C 1
ATOM 14293 O O . MET C 3 1094 ? 178.054 365.303 124.972 1.00 133.35 1094 MET W O 1
ATOM 14298 N N . GLU C 3 1101 ? 176.391 367.398 123.018 1.00 143.22 1101 GLU W N 1
ATOM 14299 C CA . GLU C 3 1101 ? 175.001 366.982 122.881 1.00 143.66 1101 GLU W CA 1
ATOM 14300 C C . GLU C 3 1101 ? 174.571 366.094 124.041 1.00 142.24 1101 GLU W C 1
ATOM 14301 O O . GLU C 3 1101 ? 175.209 365.081 124.330 1.00 141.09 1101 GLU W O 1
ATOM 14307 N N . THR C 3 1102 ? 173.485 366.476 124.707 1.00 139.83 1102 THR W N 1
ATOM 14308 C CA . THR C 3 1102 ? 172.925 365.666 125.780 1.00 140.35 1102 THR W CA 1
ATOM 14309 C C . THR C 3 1102 ? 172.223 364.458 125.174 1.00 140.81 1102 THR W C 1
ATOM 14310 O O . THR C 3 1102 ? 171.293 364.611 124.375 1.00 140.26 1102 THR W O 1
ATOM 14314 N N . LEU C 3 1103 ? 172.667 363.262 125.547 1.00 123.49 1103 LEU W N 1
ATOM 14315 C CA . LEU C 3 1103 ? 172.177 362.031 124.950 1.00 121.21 1103 LEU W CA 1
ATOM 14316 C C . LEU C 3 1103 ? 171.600 361.107 126.013 1.00 117.13 1103 LEU W C 1
ATOM 14317 O O . LEU C 3 1103 ? 171.817 361.287 127.215 1.00 116.04 1103 LEU W O 1
ATOM 14322 N N . ASN C 3 1104 ? 170.848 360.120 125.540 1.00 102.02 1104 ASN W N 1
ATOM 14323 C CA . ASN C 3 1104 ? 170.296 359.095 126.409 1.00 105.19 1104 ASN W CA 1
ATOM 14324 C C . ASN C 3 1104 ? 171.438 358.264 126.994 1.00 109.74 1104 ASN W C 1
ATOM 14325 O O . ASN C 3 1104 ? 172.451 358.050 126.315 1.00 109.37 1104 ASN W O 1
ATOM 14330 N N . PRO C 3 1105 ? 171.347 357.843 128.263 1.00 99.12 1105 PRO W N 1
ATOM 14331 C CA . PRO C 3 1105 ? 172.316 356.857 128.777 1.00 96.28 1105 PRO W CA 1
ATOM 14332 C C . PRO C 3 1105 ? 172.383 355.573 127.967 1.00 94.18 1105 PRO W C 1
ATOM 14333 O O . PRO C 3 1105 ? 173.476 355.015 127.796 1.00 97.06 1105 PRO W O 1
ATOM 14337 N N . GLU C 3 1106 ? 171.248 355.100 127.448 1.00 97.74 1106 GLU W N 1
ATOM 14338 C CA . GLU C 3 1106 ? 171.273 353.975 126.520 1.00 101.03 1106 GLU W CA 1
ATOM 14339 C C . GLU C 3 1106 ? 172.002 354.343 125.235 1.00 101.98 1106 GLU W C 1
ATOM 14340 O O . GLU C 3 1106 ? 172.730 353.516 124.669 1.00 105.58 1106 GLU W O 1
ATOM 14346 N N . GLU C 3 1107 ? 171.834 355.585 124.772 1.00 95.67 1107 GLU W N 1
ATOM 14347 C CA . GLU C 3 1107 ? 172.511 356.027 123.558 1.00 97.08 1107 GLU W CA 1
ATOM 14348 C C . GLU C 3 1107 ? 174.019 356.105 123.754 1.00 95.16 1107 GLU W C 1
ATOM 14349 O O . GLU C 3 1107 ? 174.783 355.673 122.885 1.00 100.96 1107 GLU W O 1
ATOM 14355 N N . ILE C 3 1108 ? 174.478 356.629 124.893 1.00 88.21 1108 ILE W N 1
ATOM 14356 C CA . ILE C 3 1108 ? 175.922 356.682 125.098 1.00 96.02 1108 ILE W CA 1
ATOM 14357 C C . ILE C 3 1108 ? 176.498 355.305 125.414 1.00 98.73 1108 ILE W C 1
ATOM 14358 O O . ILE C 3 1108 ? 177.663 355.047 125.092 1.00 100.10 1108 ILE W O 1
ATOM 14363 N N . ARG C 3 1109 ? 175.702 354.389 125.976 1.00 88.48 1109 ARG W N 1
ATOM 14364 C CA . ARG C 3 1109 ? 176.208 353.036 126.184 1.00 81.17 1109 ARG W CA 1
ATOM 14365 C C . ARG C 3 1109 ? 176.321 352.275 124.868 1.00 80.23 1109 ARG W C 1
ATOM 14366 O O . ARG C 3 1109 ? 177.293 351.540 124.655 1.00 87.77 1109 ARG W O 1
ATOM 14374 N N . VAL C 3 1110 ? 175.353 352.447 123.961 1.00 78.88 1110 VAL W N 1
ATOM 14375 C CA . VAL C 3 1110 ? 175.487 351.801 122.659 1.00 8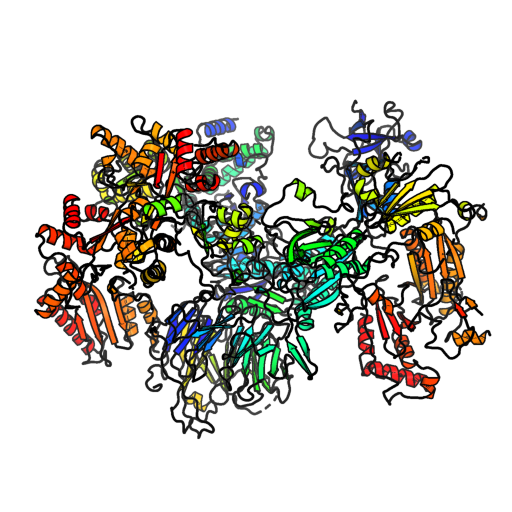4.88 1110 VAL W CA 1
ATOM 14376 C C . VAL C 3 1110 ? 176.573 352.488 121.829 1.00 84.23 1110 VAL W C 1
ATOM 14377 O O . VAL C 3 1110 ? 177.226 351.844 120.998 1.00 86.79 1110 VAL W O 1
ATOM 14381 N N . GLU C 3 1111 ? 176.824 353.781 122.075 1.00 82.74 1111 GLU W N 1
ATOM 14382 C CA . GLU C 3 1111 ? 177.963 354.450 121.458 1.00 82.79 1111 GLU W CA 1
ATOM 14383 C C . GLU C 3 1111 ? 179.279 353.870 121.960 1.00 84.03 1111 GLU W C 1
ATOM 14384 O O . GLU C 3 1111 ? 180.209 353.658 121.173 1.00 91.10 1111 GLU W O 1
ATOM 14390 N N . GLY C 3 1112 ? 179.367 353.593 123.262 1.00 80.29 1112 GLY W N 1
ATOM 14391 C CA . GLY C 3 1112 ? 180.559 352.954 123.797 1.00 86.39 1112 GLY W CA 1
ATOM 14392 C C . GLY C 3 1112 ? 180.756 351.545 123.271 1.00 83.82 1112 GLY W C 1
ATOM 14393 O O . GLY C 3 1112 ? 181.886 351.121 123.014 1.00 84.16 1112 GLY W O 1
ATOM 14394 N N . LEU C 3 1113 ? 179.659 350.804 123.098 1.00 81.55 1113 LEU W N 1
ATOM 14395 C CA . LEU C 3 1113 ? 179.744 349.468 122.513 1.00 79.34 1113 LEU W CA 1
ATOM 14396 C C . LEU C 3 1113 ? 180.222 349.520 121.066 1.00 80.47 1113 LEU W C 1
ATOM 14397 O O . LEU C 3 1113 ? 181.062 348.707 120.654 1.00 85.19 1113 LEU W O 1
ATOM 14402 N N . ARG C 3 1114 ? 179.704 350.471 120.283 1.00 83.83 1114 ARG W N 1
ATOM 14403 C CA . ARG C 3 1114 ? 180.145 350.620 118.900 1.00 86.61 1114 ARG W CA 1
ATOM 14404 C C . ARG C 3 1114 ? 181.603 351.058 118.830 1.00 80.69 1114 ARG W C 1
ATOM 14405 O O . ARG C 3 1114 ? 182.347 350.616 117.949 1.00 81.18 1114 ARG W O 1
ATOM 14413 N N . ARG C 3 1115 ? 182.025 351.919 119.759 1.00 80.85 1115 ARG W N 1
ATOM 14414 C CA . ARG C 3 1115 ? 183.424 352.328 119.823 1.00 86.70 1115 ARG W CA 1
ATOM 14415 C C . ARG C 3 1115 ? 184.334 351.159 120.183 1.00 91.31 1115 ARG W C 1
ATOM 14416 O O . ARG C 3 1115 ? 185.438 351.043 119.644 1.00 91.27 1115 ARG W O 1
ATOM 14424 N N . LEU C 3 1116 ? 183.888 350.284 121.090 1.00 81.27 1116 LEU W N 1
ATOM 14425 C CA . LEU C 3 1116 ? 184.675 349.102 121.439 1.00 72.30 1116 LEU W CA 1
ATOM 14426 C C . LEU C 3 1116 ? 184.781 348.134 120.266 1.00 72.46 1116 LEU W C 1
ATOM 14427 O O . LEU C 3 1116 ? 185.854 347.567 120.017 1.00 76.11 1116 LEU W O 1
ATOM 14432 N N . ILE C 3 1117 ? 183.678 347.939 119.533 1.00 80.31 1117 ILE W N 1
ATOM 14433 C CA . ILE C 3 1117 ? 183.700 347.084 118.347 1.00 81.44 1117 ILE W CA 1
ATOM 14434 C C . ILE C 3 1117 ? 184.633 347.661 117.285 1.00 81.99 1117 ILE W C 1
ATOM 14435 O O . ILE C 3 1117 ? 185.423 346.933 116.666 1.00 84.43 1117 ILE W O 1
ATOM 14440 N N . GLY C 3 1118 ? 184.579 348.979 117.078 1.00 79.25 1118 GLY W N 1
ATOM 14441 C CA . GLY C 3 1118 ? 185.495 349.624 116.154 1.00 77.36 1118 GLY W CA 1
ATOM 14442 C C . GLY C 3 1118 ? 186.943 349.559 116.596 1.00 77.51 1118 GLY W C 1
ATOM 14443 O O . GLY C 3 1118 ? 187.844 349.457 115.758 1.00 82.95 1118 GLY W O 1
ATOM 14444 N N . SER C 3 1119 ? 187.189 349.626 117.905 1.00 75.70 1119 SER W N 1
ATOM 14445 C CA . SER C 3 1119 ? 188.548 349.513 118.421 1.00 79.60 1119 SER W CA 1
ATOM 14446 C C . SER C 3 1119 ? 189.093 348.107 118.229 1.00 75.62 1119 SER W C 1
ATOM 14447 O O . SER C 3 1119 ? 190.295 347.927 117.999 1.00 78.85 1119 SER W O 1
ATOM 14450 N N . ILE C 3 1120 ? 188.229 347.100 118.337 1.00 66.83 1120 ILE W N 1
ATOM 14451 C CA . ILE C 3 1120 ? 188.655 345.737 118.037 1.00 64.13 1120 ILE W CA 1
ATOM 14452 C C . ILE C 3 1120 ? 188.936 345.576 116.548 1.00 67.33 1120 ILE W C 1
ATOM 14453 O O . ILE C 3 1120 ? 189.968 345.019 116.158 1.00 72.97 1120 ILE W O 1
ATOM 14458 N N . THR C 3 1121 ? 188.047 346.088 115.689 1.00 77.35 1121 THR W N 1
ATOM 14459 C CA . THR C 3 1121 ? 188.265 345.954 114.251 1.00 80.87 1121 THR W CA 1
ATOM 14460 C C . THR C 3 1121 ? 189.382 346.850 113.730 1.00 79.39 1121 THR W C 1
ATOM 14461 O O . THR C 3 1121 ? 189.847 346.637 112.605 1.00 79.04 1121 THR W O 1
ATOM 14465 N N . ARG C 3 1122 ? 189.815 347.843 114.502 1.00 81.35 1122 ARG W N 1
ATOM 14466 C CA . ARG C 3 1122 ? 191.018 348.589 114.171 1.00 81.72 1122 ARG W CA 1
ATOM 14467 C C . ARG C 3 1122 ? 192.277 347.920 114.700 1.00 82.79 1122 ARG W C 1
ATOM 14468 O O . ARG C 3 1122 ? 193.382 348.355 114.358 1.00 86.81 1122 ARG W O 1
ATOM 14476 N N . SER C 3 1123 ? 192.136 346.881 115.516 1.00 72.83 1123 SER W N 1
ATOM 14477 C CA . SER C 3 1123 ? 193.260 346.097 116.008 1.00 73.02 1123 SER W CA 1
ATOM 14478 C C . SER C 3 1123 ? 193.552 344.890 115.130 1.00 75.47 1123 SER W C 1
ATOM 14479 O O . SER C 3 1123 ? 194.325 344.020 115.539 1.00 76.92 1123 SER W O 1
ATOM 14482 N N . ARG C 3 1124 ? 192.940 344.827 113.945 1.00 82.23 1124 ARG W N 1
ATOM 14483 C CA . ARG C 3 1124 ? 193.124 343.723 113.010 1.00 76.34 1124 ARG W CA 1
ATOM 14484 C C . ARG C 3 1124 ? 194.584 343.574 112.603 1.00 84.17 1124 ARG W C 1
ATOM 14485 O O . ARG C 3 1124 ? 195.241 344.552 112.234 1.00 90.32 1124 ARG W O 1
ATOM 14493 N N . LEU C 3 1125 ? 195.092 342.346 112.677 1.00 84.78 1125 LEU W N 1
ATOM 14494 C CA . LEU C 3 1125 ? 196.457 342.074 112.248 1.00 85.18 1125 LEU W CA 1
ATOM 14495 C C . LEU C 3 1125 ? 196.546 342.132 110.729 1.00 87.64 1125 LEU W C 1
ATOM 14496 O O . LEU C 3 1125 ? 195.803 341.444 110.025 1.00 87.52 1125 LEU W O 1
ATOM 14501 N N . ARG C 3 1126 ? 197.467 342.947 110.226 1.00 95.47 1126 ARG W N 1
ATOM 14502 C CA . ARG C 3 1126 ? 197.590 343.194 108.800 1.00 95.70 1126 ARG W CA 1
ATOM 14503 C C . ARG C 3 1126 ? 198.894 342.614 108.275 1.00 96.21 1126 ARG W C 1
ATOM 14504 O O . ARG C 3 1126 ? 199.899 342.554 108.988 1.00 97.67 1126 ARG W O 1
ATOM 14512 N N . THR C 3 1127 ? 198.861 342.181 107.020 1.00 105.03 1127 THR W N 1
ATOM 14513 C CA . THR C 3 1127 ? 200.063 341.705 106.357 1.00 106.18 1127 THR W CA 1
ATOM 14514 C C . THR C 3 1127 ? 201.005 342.869 106.072 1.00 106.52 1127 THR W C 1
ATOM 14515 O O . THR C 3 1127 ? 200.610 344.037 106.059 1.00 106.61 1127 THR W O 1
ATOM 14519 N N . GLU C 3 1128 ? 202.274 342.533 105.836 1.00 110.43 1128 GLU W N 1
ATOM 14520 C CA . GLU C 3 1128 ? 203.241 343.551 105.441 1.00 110.59 1128 GLU W CA 1
ATOM 14521 C C . GLU C 3 1128 ? 202.985 344.067 104.033 1.00 109.94 1128 GLU W C 1
ATOM 14522 O O . GLU C 3 1128 ? 203.423 345.173 103.703 1.00 110.05 1128 GLU W O 1
ATOM 14528 N N . LYS C 3 1129 ? 202.293 343.288 103.199 1.00 114.08 1129 LYS W N 1
ATOM 14529 C CA . LYS C 3 1129 ? 201.950 343.753 101.860 1.00 116.95 1129 LYS W CA 1
ATOM 14530 C C . LYS C 3 1129 ? 200.922 344.874 101.901 1.00 117.46 1129 LYS W C 1
ATOM 14531 O O . LYS C 3 1129 ? 201.001 345.816 101.104 1.00 118.79 1129 LYS W O 1
ATOM 14537 N N . GLU C 3 1130 ? 199.957 344.797 102.817 1.00 120.70 1130 GLU W N 1
ATOM 14538 C CA . GLU C 3 1130 ? 198.930 345.820 102.942 1.00 121.78 1130 GLU W CA 1
ATOM 14539 C C . GLU C 3 1130 ? 199.339 346.975 103.847 1.00 121.15 1130 GLU W C 1
ATOM 14540 O O . GLU C 3 1130 ? 198.629 347.984 103.894 1.00 121.91 1130 GLU W O 1
ATOM 14546 N N . LYS C 3 1131 ? 200.456 346.857 104.561 1.00 111.49 1131 LYS W N 1
ATOM 14547 C CA . LYS C 3 1131 ? 200.950 347.923 105.420 1.00 111.46 1131 LYS W CA 1
ATOM 14548 C C . LYS C 3 1131 ? 201.985 348.803 104.730 1.00 113.45 1131 LYS W C 1
ATOM 14549 O O . LYS C 3 1131 ? 202.517 349.725 105.358 1.00 111.29 1131 LYS W O 1
ATOM 14555 N N . LYS C 3 1132 ? 202.281 348.542 103.461 1.00 126.12 1132 LYS W N 1
ATOM 14556 C CA . LYS C 3 1132 ? 203.250 349.342 102.722 1.00 126.07 1132 LYS W CA 1
ATOM 14557 C C . LYS C 3 1132 ? 202.639 350.669 102.280 1.00 125.56 1132 LYS W C 1
ATOM 14558 O O . LYS C 3 1132 ? 201.424 350.781 102.121 1.00 125.61 1132 LYS W O 1
ATOM 14564 N N . MET C 3 1146 ? 172.434 345.688 115.049 1.00 88.19 1146 MET W N 1
ATOM 14565 C CA . MET C 3 1146 ? 171.052 345.404 115.417 1.00 90.57 1146 MET W CA 1
ATOM 14566 C C . MET C 3 1146 ? 170.874 345.482 116.926 1.00 91.73 1146 MET W C 1
ATOM 14567 O O . MET C 3 1146 ? 171.582 344.813 117.678 1.00 95.73 1146 MET W O 1
ATOM 14572 N N . PHE C 3 1147 ? 169.934 346.313 117.367 1.00 90.81 1147 PHE W N 1
ATOM 14573 C CA . PHE C 3 1147 ? 169.638 346.478 118.783 1.00 90.71 1147 PHE W CA 1
ATOM 14574 C C . PHE C 3 1147 ? 168.131 346.462 118.980 1.00 94.84 1147 PHE W C 1
ATOM 14575 O O . PHE C 3 1147 ? 167.378 346.996 118.161 1.00 97.84 1147 PHE W O 1
ATOM 14583 N N . TYR C 3 1148 ? 167.697 345.851 120.078 1.00 84.85 1148 TYR W N 1
ATOM 14584 C CA . TYR C 3 1148 ? 166.278 345.704 120.379 1.00 85.25 1148 TYR W CA 1
ATOM 14585 C C . TYR C 3 1148 ? 166.130 345.459 121.876 1.00 83.23 1148 TYR W C 1
ATOM 14586 O O . TYR C 3 1148 ? 167.107 345.498 122.629 1.00 84.26 1148 TYR W O 1
ATOM 14595 N N . THR C 3 1149 ? 164.896 345.198 122.308 1.00 89.12 1149 THR W N 1
ATOM 14596 C CA . THR C 3 1149 ? 164.606 344.737 123.658 1.00 89.26 1149 THR W CA 1
ATOM 14597 C C . THR C 3 1149 ? 163.655 343.551 123.586 1.00 87.04 1149 THR W C 1
ATOM 14598 O O . THR C 3 1149 ? 162.801 343.476 122.699 1.00 91.40 1149 THR W O 1
ATOM 14602 N N . GLY C 3 1150 ? 163.812 342.622 124.525 1.00 81.57 1150 GLY W N 1
ATOM 14603 C CA . GLY C 3 1150 ? 162.940 341.471 124.601 1.00 84.94 1150 GLY W CA 1
ATOM 14604 C C . GLY C 3 1150 ? 163.651 340.161 124.333 1.00 83.26 1150 GLY W C 1
ATOM 14605 O O . GLY C 3 1150 ? 164.881 340.102 124.229 1.00 87.19 1150 GLY W O 1
ATOM 14606 N N . PRO C 3 1151 ? 162.885 339.075 124.235 1.00 79.38 1151 PRO W N 1
ATOM 14607 C CA . PRO C 3 1151 ? 163.482 337.767 123.944 1.00 80.28 1151 PRO W CA 1
ATOM 14608 C C . PRO C 3 1151 ? 164.025 337.694 122.526 1.00 81.03 1151 PRO W C 1
ATOM 14609 O O . PRO C 3 1151 ? 163.663 338.477 121.645 1.00 85.31 1151 PRO W O 1
ATOM 14613 N N . LEU C 3 1152 ? 164.919 336.724 122.317 1.00 80.14 1152 LEU W N 1
ATOM 14614 C CA . LEU C 3 1152 ? 165.657 336.657 121.059 1.00 86.60 1152 LEU W CA 1
ATOM 14615 C C . LEU C 3 1152 ? 164.782 336.158 119.917 1.00 84.55 1152 LEU W C 1
ATOM 14616 O O . LEU C 3 1152 ? 164.880 336.663 118.793 1.00 87.29 1152 LEU W O 1
ATOM 14621 N N . TYR C 3 1153 ? 163.919 335.176 120.183 1.00 79.56 1153 TYR W N 1
ATOM 14622 C CA . TYR C 3 1153 ? 163.129 334.578 119.112 1.00 85.52 1153 TYR W CA 1
ATOM 14623 C C . TYR C 3 1153 ? 162.083 335.543 118.574 1.00 85.20 1153 TYR W C 1
ATOM 14624 O O . TYR C 3 1153 ? 161.711 335.458 117.395 1.00 88.15 1153 TYR W O 1
ATOM 14633 N N . ASN C 3 1154 ? 161.619 336.478 119.409 1.00 88.54 1154 ASN W N 1
ATOM 14634 C CA . ASN C 3 1154 ? 160.737 337.536 118.929 1.00 89.54 1154 ASN W CA 1
ATOM 14635 C C . ASN C 3 1154 ? 161.444 338.422 117.912 1.00 88.91 1154 ASN W C 1
ATOM 14636 O O . ASN C 3 1154 ? 160.858 338.796 116.889 1.00 94.32 1154 ASN W O 1
ATOM 14641 N N . PHE C 3 1155 ? 162.712 338.749 118.164 1.00 83.19 1155 PHE W N 1
ATOM 14642 C CA . PHE C 3 1155 ? 163.482 339.534 117.205 1.00 82.90 1155 PHE W CA 1
ATOM 14643 C C . PHE C 3 1155 ? 163.863 338.721 115.976 1.00 84.07 1155 PHE W C 1
ATOM 14644 O O . PHE C 3 1155 ? 164.018 339.291 114.890 1.00 87.61 1155 PHE W O 1
ATOM 14652 N N . ILE C 3 1156 ? 164.037 337.408 116.130 1.00 90.85 1156 ILE W N 1
ATOM 14653 C CA . ILE C 3 1156 ? 164.344 336.560 114.981 1.00 96.14 1156 ILE W CA 1
ATOM 14654 C C . ILE C 3 1156 ? 163.149 336.498 114.037 1.00 93.82 1156 ILE W C 1
ATOM 14655 O O . ILE C 3 1156 ? 163.283 336.694 112.822 1.00 92.90 1156 ILE W O 1
ATOM 14660 N N . ASN C 3 1157 ? 161.960 336.251 114.583 1.00 97.13 1157 ASN W N 1
ATOM 14661 C CA . ASN C 3 1157 ? 160.766 336.188 113.753 1.00 95.43 1157 ASN W CA 1
ATOM 14662 C C . ASN C 3 1157 ? 160.244 337.565 113.368 1.00 95.28 1157 ASN W C 1
ATOM 14663 O O . ASN C 3 1157 ? 159.381 337.659 112.490 1.00 100.89 1157 ASN W O 1
ATOM 14668 N N . GLU C 3 1158 ? 160.738 338.631 114.003 1.00 92.88 1158 GLU W N 1
ATOM 14669 C CA . GLU C 3 1158 ? 160.310 339.973 113.626 1.00 95.32 1158 GLU W CA 1
ATOM 14670 C C . GLU C 3 1158 ? 160.909 340.393 112.289 1.00 96.74 1158 GLU W C 1
ATOM 14671 O O . GLU C 3 1158 ? 160.220 340.990 111.454 1.00 97.60 1158 GLU W O 1
ATOM 14677 N N . GLN C 3 1159 ? 162.184 340.088 112.068 1.00 97.51 1159 GLN W N 1
ATOM 14678 C CA . GLN C 3 1159 ? 162.854 340.421 110.820 1.00 97.82 1159 GLN W CA 1
ATOM 14679 C C . GLN C 3 1159 ? 162.714 339.331 109.768 1.00 99.37 1159 GLN W C 1
ATOM 14680 O O . GLN C 3 1159 ? 163.252 339.482 108.666 1.00 102.00 1159 GLN W O 1
ATOM 14686 N N . GLN C 3 1160 ? 162.014 338.247 110.076 1.00 104.90 1160 GLN W N 1
ATOM 14687 C CA . GLN C 3 1160 ? 161.803 337.175 109.110 1.00 106.78 1160 GLN W CA 1
ATOM 14688 C C . GLN C 3 1160 ? 160.605 337.477 108.217 1.00 108.34 1160 GLN W C 1
ATOM 14689 O O . GLN C 3 1160 ? 159.973 338.527 108.343 1.00 105.61 1160 GLN W O 1
ATOM 14695 N N . PRO C 3 1339 ? 169.126 326.063 107.232 1.00 90.41 1339 PRO W N 1
ATOM 14696 C CA . PRO C 3 1339 ? 169.557 327.462 107.263 1.00 89.11 1339 PRO W CA 1
ATOM 14697 C C . PRO C 3 1339 ? 170.353 327.798 108.521 1.00 94.68 1339 PRO W C 1
ATOM 14698 O O . PRO C 3 1339 ? 169.945 327.433 109.624 1.00 98.82 1339 PRO W O 1
ATOM 14702 N N . ILE C 3 1340 ? 171.482 328.482 108.357 1.00 95.99 1340 ILE W N 1
ATOM 14703 C CA . ILE C 3 1340 ? 172.387 328.798 109.458 1.00 93.40 1340 ILE W CA 1
ATOM 14704 C C . ILE C 3 1340 ? 172.476 330.312 109.576 1.00 92.94 1340 ILE W C 1
ATOM 14705 O O . ILE C 3 1340 ? 172.824 330.995 108.607 1.00 92.83 1340 ILE W O 1
ATOM 14710 N N . LEU C 3 1341 ? 172.168 330.832 110.760 1.00 91.39 1341 LEU W N 1
ATOM 14711 C CA . LEU C 3 1341 ? 172.290 332.255 111.053 1.00 89.99 1341 LEU W CA 1
ATOM 14712 C C . LEU C 3 1341 ? 173.433 332.438 112.041 1.00 93.30 1341 LEU W C 1
ATOM 14713 O O . LEU C 3 1341 ? 173.318 332.056 113.211 1.00 90.08 1341 LEU W O 1
ATOM 14718 N N . MET C 3 1342 ? 174.536 333.011 111.570 1.00 95.77 1342 MET W N 1
ATOM 14719 C CA . MET C 3 1342 ? 175.668 333.300 112.437 1.00 90.57 1342 MET W CA 1
ATOM 14720 C C . MET C 3 1342 ? 175.379 334.546 113.261 1.00 89.13 1342 MET W C 1
ATOM 14721 O O . MET C 3 1342 ? 174.984 335.581 112.720 1.00 91.09 1342 MET W O 1
ATOM 14726 N N . LEU C 3 1343 ? 175.568 334.439 114.574 1.00 85.09 1343 LEU W N 1
ATOM 14727 C CA . LEU C 3 1343 ? 175.342 335.551 115.484 1.00 85.67 1343 LEU W CA 1
ATOM 14728 C C . LEU C 3 1343 ? 176.634 336.236 115.907 1.00 88.22 1343 LEU W C 1
ATOM 14729 O O . LEU C 3 1343 ? 176.611 337.071 116.816 1.00 90.27 1343 LEU W O 1
ATOM 14734 N N . SER C 3 1344 ? 177.756 335.905 115.273 1.00 86.13 1344 SER W N 1
ATOM 14735 C CA . SER C 3 1344 ? 179.036 336.496 115.634 1.00 80.84 1344 SER W CA 1
ATOM 14736 C C . SER C 3 1344 ? 179.902 336.622 114.389 1.00 82.25 1344 SER W C 1
ATOM 14737 O O . SER C 3 1344 ? 179.638 335.998 113.358 1.00 87.89 1344 SER W O 1
ATOM 14740 N N . ASN C 3 1345 ? 180.944 337.440 114.499 1.00 74.20 1345 ASN W N 1
ATOM 14741 C CA . ASN C 3 1345 ? 181.832 337.741 113.387 1.00 76.80 1345 ASN W CA 1
ATOM 14742 C C . ASN C 3 1345 ? 183.241 337.245 113.678 1.00 81.58 1345 ASN W C 1
ATOM 14743 O O . ASN C 3 1345 ? 183.648 337.123 114.837 1.00 84.69 1345 ASN W O 1
ATOM 14748 N N . SER C 3 1346 ? 183.985 336.957 112.613 1.00 92.37 1346 SER W N 1
ATOM 14749 C CA . SER C 3 1346 ? 185.341 336.432 112.708 1.00 92.76 1346 SER W CA 1
ATOM 14750 C C . SER C 3 1346 ? 186.351 337.526 112.387 1.00 90.63 1346 SER W C 1
ATOM 14751 O O . SER C 3 1346 ? 186.140 338.331 111.475 1.00 88.84 1346 SER W O 1
ATOM 14754 N N . LEU C 3 1347 ? 187.453 337.542 113.138 1.00 88.53 1347 LEU W N 1
ATOM 14755 C CA . LEU C 3 1347 ? 188.460 338.587 113.022 1.00 83.80 1347 LEU W CA 1
ATOM 14756 C C . LEU C 3 1347 ? 189.731 338.095 113.699 1.00 87.22 1347 LEU W C 1
ATOM 14757 O O . LEU C 3 1347 ? 189.665 337.506 114.779 1.00 92.04 1347 LEU W O 1
ATOM 14762 N N . VAL C 3 1348 ? 190.882 338.341 113.074 1.00 75.79 1348 VAL W N 1
ATOM 14763 C CA . VAL C 3 1348 ? 192.174 337.897 113.600 1.00 75.79 1348 VAL W CA 1
ATOM 14764 C C . VAL C 3 1348 ? 193.008 339.131 113.912 1.00 75.62 1348 VAL W C 1
ATOM 14765 O O . VAL C 3 1348 ? 193.611 339.724 113.009 1.00 81.97 1348 VAL W O 1
ATOM 14769 N N . ILE C 3 1349 ? 193.092 339.488 115.187 1.00 72.19 1349 ILE W N 1
ATOM 14770 C CA . ILE C 3 1349 ? 193.631 340.776 115.595 1.00 73.49 1349 ILE W CA 1
ATOM 14771 C C . ILE C 3 1349 ? 195.113 340.655 115.917 1.00 70.66 1349 ILE W C 1
ATOM 14772 O O . ILE C 3 1349 ? 195.643 339.570 116.166 1.00 76.26 1349 ILE W O 1
ATOM 14777 N N . ASP C 3 1350 ? 195.791 341.799 115.909 1.00 70.67 1350 ASP W N 1
ATOM 14778 C CA . ASP C 3 1350 ? 197.159 341.919 116.396 1.00 73.90 1350 ASP W CA 1
ATOM 14779 C C . ASP C 3 1350 ? 197.112 342.387 117.844 1.00 72.56 1350 ASP W C 1
ATOM 14780 O O . ASP C 3 1350 ? 196.637 343.493 118.126 1.00 78.75 1350 ASP W O 1
ATOM 14785 N N . VAL C 3 1351 ? 197.593 341.544 118.754 1.00 65.32 1351 VAL W N 1
ATOM 14786 C CA . VAL C 3 1351 ? 197.540 341.874 120.172 1.00 65.90 1351 VAL W CA 1
ATOM 14787 C C . VAL C 3 1351 ? 198.524 342.983 120.511 1.00 77.19 1351 VAL W C 1
ATOM 14788 O O . VAL C 3 1351 ? 198.192 343.920 121.247 1.00 81.56 1351 VAL W O 1
ATOM 14792 N N . ASP C 3 1352 ? 199.742 342.911 119.980 1.00 91.06 1352 ASP W N 1
ATOM 14793 C CA . ASP C 3 1352 ? 200.767 343.907 120.270 1.00 92.22 1352 ASP W CA 1
ATOM 14794 C C . ASP C 3 1352 ? 201.024 344.762 119.040 1.00 91.54 1352 ASP W C 1
ATOM 14795 O O . ASP C 3 1352 ? 201.624 344.275 118.068 1.00 90.99 1352 ASP W O 1
ATOM 14800 N N . PRO C 3 1353 ? 200.595 346.027 119.021 1.00 87.87 1353 PRO W N 1
ATOM 14801 C CA . PRO C 3 1353 ? 200.892 346.900 117.882 1.00 86.53 1353 PRO W CA 1
ATOM 14802 C C . PRO C 3 1353 ? 202.207 347.656 117.985 1.00 85.97 1353 PRO W C 1
ATOM 14803 O O . PRO C 3 1353 ? 202.705 348.135 116.958 1.00 88.28 1353 PRO W O 1
ATOM 14807 N N . ALA C 3 1354 ? 202.780 347.775 119.181 1.00 85.29 1354 ALA W N 1
ATOM 14808 C CA . ALA C 3 1354 ? 204.020 348.515 119.366 1.00 86.11 1354 ALA W CA 1
ATOM 14809 C C . ALA C 3 1354 ? 205.258 347.704 119.012 1.00 87.17 1354 ALA W C 1
ATOM 14810 O O . ALA C 3 1354 ? 206.355 348.269 118.968 1.00 87.69 1354 ALA W O 1
ATOM 14812 N N . GLY C 3 1355 ? 205.109 346.408 118.756 1.00 87.86 1355 GLY W N 1
ATOM 14813 C CA . GLY C 3 1355 ? 206.246 345.564 118.426 1.00 87.10 1355 GLY W CA 1
ATOM 14814 C C . GLY C 3 1355 ? 207.227 345.356 119.560 1.00 86.39 1355 GLY W C 1
ATOM 14815 O O . GLY C 3 1355 ? 208.443 345.391 119.335 1.00 86.89 1355 GLY W O 1
ATOM 14816 N N . LYS C 3 1356 ? 206.727 345.152 120.782 1.00 81.01 1356 LYS W N 1
ATOM 14817 C CA . LYS C 3 1356 ? 207.615 344.878 121.906 1.00 79.96 1356 LYS W CA 1
ATOM 14818 C C . LYS C 3 1356 ? 208.265 343.508 121.773 1.00 86.46 1356 LYS W C 1
ATOM 14819 O O . LYS C 3 1356 ? 209.479 343.367 121.971 1.00 86.37 1356 LYS W O 1
ATOM 14825 N N . SER C 3 1357 ? 207.482 342.491 121.435 1.00 89.01 1357 SER W N 1
ATOM 14826 C CA . SER C 3 1357 ? 207.997 341.140 121.268 1.00 86.29 1357 SER W CA 1
ATOM 14827 C C . SER C 3 1357 ? 208.508 340.940 119.845 1.00 85.01 1357 SER W C 1
ATOM 14828 O O . SER C 3 1357 ? 208.166 341.683 118.923 1.00 84.26 1357 SER W O 1
ATOM 14831 N N . SER C 3 1358 ? 209.338 339.915 119.678 1.00 83.37 1358 SER W N 1
ATOM 14832 C CA . SER C 3 1358 ? 209.973 339.629 118.399 1.00 86.44 1358 SER W CA 1
ATOM 14833 C C . SER C 3 1358 ? 209.193 338.635 117.549 1.00 82.59 1358 SER W C 1
ATOM 14834 O O . SER C 3 1358 ? 209.660 338.275 116.463 1.00 83.71 1358 SER W O 1
ATOM 14837 N N . LYS C 3 1359 ? 208.034 338.183 118.006 1.00 76.71 1359 LYS W N 1
ATOM 14838 C CA . LYS C 3 1359 ? 207.244 337.183 117.302 1.00 76.07 1359 LYS W CA 1
ATOM 14839 C C . LYS C 3 1359 ? 205.897 337.776 116.899 1.00 79.12 1359 LYS W C 1
ATOM 14840 O O . LYS C 3 1359 ? 205.596 338.940 117.170 1.00 82.61 1359 LYS W O 1
ATOM 14846 N N . GLN C 3 1360 ? 205.087 336.954 116.239 1.00 72.91 1360 GLN W N 1
ATOM 14847 C CA . GLN C 3 1360 ? 203.736 337.342 115.861 1.00 71.51 1360 GLN W CA 1
ATOM 14848 C C . GLN C 3 1360 ? 202.774 337.031 117.001 1.00 78.57 1360 GLN W C 1
ATOM 14849 O O . GLN C 3 1360 ? 202.735 335.900 117.496 1.00 80.65 1360 GLN W O 1
ATOM 14855 N N . GLU C 3 1361 ? 202.008 338.034 117.410 1.00 78.96 1361 GLU W N 1
ATOM 14856 C CA . GLU C 3 1361 ? 200.985 337.883 118.440 1.00 78.70 1361 GLU W CA 1
ATOM 14857 C C . GLU C 3 1361 ? 199.628 338.096 117.770 1.00 77.05 1361 GLU W C 1
ATOM 14858 O O . GLU C 3 1361 ? 199.136 339.220 117.667 1.00 78.48 1361 GLU W O 1
ATOM 14864 N N . SER C 3 1362 ? 199.029 337.002 117.310 1.00 67.18 1362 SER W N 1
ATOM 14865 C CA . SER C 3 1362 ? 197.749 337.029 116.619 1.00 66.96 1362 SER W CA 1
ATOM 14866 C C . SER C 3 1362 ? 196.716 336.256 117.424 1.00 78.45 1362 SER W C 1
ATOM 14867 O O . SER C 3 1362 ? 196.982 335.133 117.867 1.00 80.13 1362 SER W O 1
ATOM 14870 N N . CYS C 3 1363 ? 195.539 336.851 117.603 1.00 79.49 1363 CYS W N 1
ATOM 14871 C CA . CYS C 3 1363 ? 194.438 336.229 118.322 1.00 73.25 1363 CYS W CA 1
ATOM 14872 C C . CYS C 3 1363 ? 193.157 336.395 117.516 1.00 70.48 1363 CYS W C 1
ATOM 14873 O O . CYS C 3 1363 ? 193.006 337.339 116.739 1.00 74.72 1363 CYS W O 1
ATOM 14876 N N . THR C 3 1364 ? 192.229 335.465 117.713 1.00 73.20 1364 THR W N 1
ATOM 14877 C CA . THR C 3 1364 ? 190.969 335.438 116.981 1.00 76.48 1364 THR W CA 1
ATOM 14878 C C . THR C 3 1364 ? 189.851 335.965 117.872 1.00 84.55 1364 THR W C 1
ATOM 14879 O O . THR C 3 1364 ? 189.722 335.553 119.030 1.00 87.37 1364 THR W O 1
ATOM 14883 N N . VAL C 3 1365 ? 189.042 336.875 117.331 1.00 73.22 1365 VAL W N 1
ATOM 14884 C CA . VAL C 3 1365 ? 188.017 337.580 118.091 1.00 61.13 1365 VAL W CA 1
ATOM 14885 C C . VAL C 3 1365 ? 186.649 337.252 117.513 1.00 63.12 1365 VAL W C 1
ATOM 14886 O O . VAL C 3 1365 ? 186.447 337.334 116.296 1.00 57.60 1365 VAL W O 1
ATOM 14890 N N . HIS C 3 1366 ? 185.717 336.869 118.385 1.00 76.03 1366 HIS W N 1
ATOM 14891 C CA . HIS C 3 1366 ? 184.308 336.746 118.044 1.00 79.03 1366 HIS W CA 1
ATOM 14892 C C . HIS C 3 1366 ? 183.514 337.678 118.948 1.00 80.72 1366 HIS W C 1
ATOM 14893 O O . HIS C 3 1366 ? 183.651 337.620 120.174 1.00 79.70 1366 HIS W O 1
ATOM 14900 N N . TYR C 3 1367 ? 182.686 338.535 118.353 1.00 78.28 1367 TYR W N 1
ATOM 14901 C CA . TYR C 3 1367 ? 181.839 339.440 119.116 1.00 75.59 1367 TYR W CA 1
ATOM 14902 C C . TYR C 3 1367 ? 180.394 339.301 118.662 1.00 78.65 1367 TYR W C 1
ATOM 14903 O O . TYR C 3 1367 ? 180.119 338.931 117.517 1.00 82.33 1367 TYR W O 1
ATOM 14912 N N . ASP C 3 1368 ? 179.472 339.610 119.575 1.00 79.07 1368 ASP W N 1
ATOM 14913 C CA . ASP C 3 1368 ? 178.052 339.397 119.330 1.00 73.37 1368 ASP W CA 1
ATOM 14914 C C . ASP C 3 1368 ? 177.520 340.381 118.298 1.00 71.22 1368 ASP W C 1
ATOM 14915 O O . ASP C 3 1368 ? 177.789 341.584 118.369 1.00 75.38 1368 ASP W O 1
ATOM 14920 N N . ARG C 3 1369 ? 176.761 339.861 117.332 1.00 78.76 1369 ARG W N 1
ATOM 14921 C CA . ARG C 3 1369 ? 176.192 340.686 116.275 1.00 79.57 1369 ARG W CA 1
ATOM 14922 C C . ARG C 3 1369 ? 175.003 341.513 116.741 1.00 83.91 1369 ARG W C 1
ATOM 14923 O O . ARG C 3 1369 ? 174.728 342.562 116.152 1.00 85.74 1369 ARG W O 1
ATOM 14931 N N . VAL C 3 1370 ? 174.299 341.071 117.778 1.00 76.40 1370 VAL W N 1
ATOM 14932 C CA . VAL C 3 1370 ? 173.068 341.708 118.218 1.00 72.44 1370 VAL W CA 1
ATOM 14933 C C . VAL C 3 1370 ? 173.168 341.944 119.721 1.00 76.28 1370 VAL W C 1
ATOM 14934 O O . VAL C 3 1370 ? 173.932 341.273 120.423 1.00 80.60 1370 VAL W O 1
ATOM 14938 N N . HIS C 3 1371 ? 172.419 342.931 120.216 1.00 67.04 1371 HIS W N 1
ATOM 14939 C CA . HIS C 3 1371 ? 172.588 343.393 121.585 1.00 65.53 1371 HIS W CA 1
ATOM 14940 C C . HIS C 3 1371 ? 171.259 343.819 122.190 1.00 70.68 1371 HIS W C 1
ATOM 14941 O O . HIS C 3 1371 ? 170.418 344.410 121.509 1.00 74.84 1371 HIS W O 1
ATOM 14948 N N . ASN C 3 1372 ? 171.081 343.509 123.476 1.00 83.18 1372 ASN W N 1
ATOM 14949 C CA . ASN C 3 1372 ? 170.046 344.051 124.343 1.00 79.62 1372 ASN W CA 1
ATOM 14950 C C . ASN C 3 1372 ? 170.692 344.649 125.583 1.00 75.18 1372 ASN W C 1
ATOM 14951 O O . ASN C 3 1372 ? 171.720 344.149 126.049 1.00 81.79 1372 ASN W O 1
ATOM 14956 N N . PRO C 3 1373 ? 170.114 345.711 126.146 1.00 54.30 1373 PRO W N 1
ATOM 14957 C CA . PRO C 3 1373 ? 170.572 346.175 127.463 1.00 57.39 1373 PRO W CA 1
ATOM 14958 C C . PRO C 3 1373 ? 170.342 345.163 128.570 1.00 54.51 1373 PRO W C 1
ATOM 14959 O O . PRO C 3 1373 ? 171.015 345.235 129.604 1.00 60.06 1373 PRO W O 1
ATOM 14963 N N . ASP C 3 1374 ? 169.416 344.223 128.387 1.00 61.46 1374 ASP W N 1
ATOM 14964 C CA . ASP C 3 1374 ? 169.164 343.163 129.350 1.00 68.39 1374 ASP W CA 1
ATOM 14965 C C . ASP C 3 1374 ? 169.909 341.875 129.021 1.00 73.60 1374 ASP W C 1
ATOM 14966 O O . ASP C 3 1374 ? 169.726 340.876 129.725 1.00 74.45 1374 ASP W O 1
ATOM 14971 N N . HIS C 3 1375 ? 170.733 341.872 127.977 1.00 77.82 1375 HIS W N 1
ATOM 14972 C CA . HIS C 3 1375 ? 171.474 340.692 127.548 1.00 77.65 1375 HIS W CA 1
ATOM 14973 C C . HIS C 3 1375 ? 172.965 340.994 127.609 1.00 78.32 1375 HIS W C 1
ATOM 14974 O O . HIS C 3 1375 ? 173.394 342.083 127.219 1.00 80.36 1375 HIS W O 1
ATOM 14981 N N . CYS C 3 1376 ? 173.744 340.032 128.097 1.00 72.74 1376 CYS W N 1
ATOM 14982 C CA . CYS C 3 1376 ? 175.182 340.228 128.211 1.00 72.09 1376 CYS W CA 1
ATOM 14983 C C . CYS C 3 1376 ? 175.844 340.182 126.839 1.00 76.32 1376 CYS W C 1
ATOM 14984 O O . CYS C 3 1376 ? 175.468 339.389 125.972 1.00 78.80 1376 CYS W O 1
ATOM 14987 N N . PHE C 3 1377 ? 176.839 341.043 126.646 1.00 59.57 1377 PHE W N 1
ATOM 14988 C CA . PHE C 3 1377 ? 177.587 341.128 125.400 1.00 56.29 1377 PHE W CA 1
ATOM 14989 C C . PHE C 3 1377 ? 178.871 340.326 125.540 1.00 69.28 1377 PHE W C 1
ATOM 14990 O O . PHE C 3 1377 ? 179.565 340.434 126.555 1.00 73.73 1377 PHE W O 1
ATOM 14998 N N . HIS C 3 1378 ? 179.189 339.530 124.524 1.00 70.37 1378 HIS W N 1
ATOM 14999 C CA . HIS C 3 1378 ? 180.250 338.537 124.620 1.00 62.82 1378 HIS W CA 1
ATOM 15000 C C . HIS C 3 1378 ? 181.397 338.858 123.670 1.00 66.91 1378 HIS W C 1
ATOM 15001 O O . HIS C 3 1378 ? 181.179 339.114 122.482 1.00 62.73 1378 HIS W O 1
ATOM 15008 N N . ILE C 3 1379 ? 182.616 338.833 124.207 1.00 71.72 1379 ILE W N 1
ATOM 15009 C CA . ILE C 3 1379 ? 183.848 338.977 123.443 1.00 63.08 1379 ILE W CA 1
ATOM 15010 C C . ILE C 3 1379 ? 184.660 337.708 123.647 1.00 66.63 1379 ILE W C 1
ATOM 15011 O O . ILE C 3 1379 ? 184.842 337.261 124.786 1.00 65.23 1379 ILE W O 1
ATOM 15016 N N . ARG C 3 1380 ? 185.141 337.123 122.555 1.00 63.80 1380 ARG W N 1
ATOM 15017 C CA . ARG C 3 1380 ? 185.914 335.892 122.611 1.00 66.29 1380 ARG W CA 1
ATOM 15018 C C . ARG C 3 1380 ? 187.355 336.148 122.184 1.00 70.11 1380 ARG W C 1
ATOM 15019 O O . ARG C 3 1380 ? 187.615 336.951 121.284 1.00 64.34 1380 ARG W O 1
ATOM 15027 N N . LEU C 3 1381 ? 188.288 335.466 122.845 1.00 64.93 1381 LEU W N 1
ATOM 15028 C CA . LEU C 3 1381 ? 189.711 335.548 122.530 1.00 53.32 1381 LEU W CA 1
ATOM 15029 C C . LEU C 3 1381 ? 190.258 334.131 122.429 1.00 58.02 1381 LEU W C 1
ATOM 15030 O O . LEU C 3 1381 ? 190.350 333.426 123.438 1.00 59.97 1381 LEU W O 1
ATOM 15035 N N . GLU C 3 1382 ? 190.622 333.718 121.219 1.00 63.45 1382 GLU W N 1
ATOM 15036 C CA . GLU C 3 1382 ? 191.144 332.380 120.955 1.00 62.24 1382 GLU W CA 1
ATOM 15037 C C . GLU C 3 1382 ? 192.603 332.511 120.544 1.00 63.64 1382 GLU W C 1
ATOM 15038 O O . GLU C 3 1382 ? 192.901 332.950 119.430 1.00 70.44 1382 GLU W O 1
ATOM 15044 N N . TRP C 3 1383 ? 193.512 332.127 121.437 1.00 43.91 1383 TRP W N 1
ATOM 15045 C CA . TRP C 3 1383 ? 194.936 332.285 121.194 1.00 44.94 1383 TRP W CA 1
ATOM 15046 C C . TRP C 3 1383 ? 195.663 330.994 121.524 1.00 49.80 1383 TRP W C 1
ATOM 15047 O O . TRP C 3 1383 ? 195.266 330.254 122.425 1.00 53.73 1383 TRP W O 1
ATOM 15058 N N . LEU C 3 1384 ? 196.734 330.728 120.775 1.00 67.33 1384 LEU W N 1
ATOM 15059 C CA . LEU C 3 1384 ? 197.543 329.529 120.963 1.00 65.54 1384 LEU W CA 1
ATOM 15060 C C . LEU C 3 1384 ? 198.885 329.827 121.614 1.00 70.81 1384 LEU W C 1
ATOM 15061 O O . LEU C 3 1384 ? 199.201 329.269 122.669 1.00 71.08 1384 LEU W O 1
ATOM 15066 N N . THR C 3 1385 ? 199.689 330.710 121.016 1.00 67.82 1385 THR W N 1
ATOM 15067 C CA . THR C 3 1385 ? 201.074 330.903 121.427 1.00 62.25 1385 THR W CA 1
ATOM 15068 C C . THR C 3 1385 ? 201.387 332.354 121.771 1.00 67.47 1385 THR W C 1
ATOM 15069 O O . THR C 3 1385 ? 202.563 332.721 121.877 1.00 67.80 1385 THR W O 1
ATOM 15073 N N . THR C 3 1386 ? 200.368 333.186 121.957 1.00 63.77 1386 THR W N 1
ATOM 15074 C CA . THR C 3 1386 ? 200.585 334.593 122.255 1.00 54.49 1386 THR W CA 1
ATOM 15075 C C . THR C 3 1386 ? 201.052 334.779 123.691 1.00 60.01 1386 THR W C 1
ATOM 15076 O O . THR C 3 1386 ? 200.778 333.958 124.569 1.00 64.60 1386 THR W O 1
ATOM 15080 N N . THR C 3 1387 ? 201.775 335.868 123.917 1.00 65.18 1387 THR W N 1
ATOM 15081 C CA . THR C 3 1387 ? 202.213 336.209 125.264 1.00 61.32 1387 THR W CA 1
ATOM 15082 C C . THR C 3 1387 ? 201.011 336.663 126.085 1.00 60.46 1387 THR W C 1
ATOM 15083 O O . THR C 3 1387 ? 200.285 337.569 125.661 1.00 66.83 1387 THR W O 1
ATOM 15087 N N . PRO C 3 1388 ? 200.756 336.050 127.244 1.00 39.98 1388 PRO W N 1
ATOM 15088 C CA . PRO C 3 1388 ? 199.543 336.388 128.005 1.00 51.15 1388 PRO W CA 1
ATOM 15089 C C . PRO C 3 1388 ? 199.544 337.785 128.599 1.00 63.53 1388 PRO W C 1
ATOM 15090 O O . PRO C 3 1388 ? 198.459 338.314 128.879 1.00 66.35 1388 PRO W O 1
ATOM 15094 N N . LYS C 3 1389 ? 200.711 338.398 128.811 1.00 64.71 1389 LYS W N 1
ATOM 15095 C CA . LYS C 3 1389 ? 200.742 339.769 129.311 1.00 54.00 1389 LYS W CA 1
ATOM 15096 C C . LYS C 3 1389 ? 200.204 340.746 128.278 1.00 51.94 1389 LYS W C 1
ATOM 15097 O O . LYS C 3 1389 ? 199.575 341.748 128.633 1.00 64.46 1389 LYS W O 1
ATOM 15103 N N . LEU C 3 1390 ? 200.445 340.470 126.998 1.00 45.18 1390 LEU W N 1
ATOM 15104 C CA . LEU C 3 1390 ? 199.898 341.319 125.948 1.00 53.31 1390 LEU W CA 1
ATOM 15105 C C . LEU C 3 1390 ? 198.379 341.200 125.883 1.00 49.76 1390 LEU W C 1
ATOM 15106 O O . LEU C 3 1390 ? 197.682 342.204 125.692 1.00 62.35 1390 LEU W O 1
ATOM 15111 N N . ILE C 3 1391 ? 197.856 339.986 126.074 1.00 49.50 1391 ILE W N 1
ATOM 15112 C CA . ILE C 3 1391 ? 196.413 339.786 126.188 1.00 51.75 1391 ILE W CA 1
ATOM 15113 C C . ILE C 3 1391 ? 195.861 340.542 127.392 1.00 55.48 1391 ILE W C 1
ATOM 15114 O O . ILE C 3 1391 ? 194.803 341.177 127.315 1.00 62.14 1391 ILE W O 1
ATOM 15119 N N . ASP C 3 1392 ? 196.586 340.508 128.516 1.00 58.47 1392 ASP W N 1
ATOM 15120 C CA . ASP C 3 1392 ? 196.133 341.182 129.729 1.00 56.80 1392 ASP W CA 1
ATOM 15121 C C . ASP C 3 1392 ? 196.106 342.699 129.567 1.00 60.56 1392 ASP W C 1
ATOM 15122 O O . ASP C 3 1392 ? 195.152 343.353 130.001 1.00 65.63 1392 ASP W O 1
ATOM 15127 N N . ASP C 3 1393 ? 197.131 343.285 128.939 1.00 56.63 1393 ASP W N 1
ATOM 15128 C CA . ASP C 3 1393 ? 197.102 344.736 128.764 1.00 60.00 1393 ASP W CA 1
ATOM 15129 C C . ASP C 3 1393 ? 196.122 345.154 127.672 1.00 61.46 1393 ASP W C 1
ATOM 15130 O O . ASP C 3 1393 ? 195.574 346.262 127.731 1.00 67.15 1393 ASP W O 1
ATOM 15135 N N . LEU C 3 1394 ? 195.867 344.287 126.687 1.00 46.20 1394 LEU W N 1
ATOM 15136 C CA . LEU C 3 1394 ? 194.799 344.551 125.729 1.00 39.55 1394 LEU W CA 1
ATOM 15137 C C . LEU C 3 1394 ? 193.440 344.557 126.412 1.00 45.88 1394 LEU W C 1
ATOM 15138 O O . LEU C 3 1394 ? 192.589 345.411 126.126 1.00 58.44 1394 LEU W O 1
ATOM 15143 N N . VAL C 3 1395 ? 193.225 343.616 127.334 1.00 47.39 1395 VAL W N 1
ATOM 15144 C CA . VAL C 3 1395 ? 191.990 343.576 128.109 1.00 52.87 1395 VAL W CA 1
ATOM 15145 C C . VAL C 3 1395 ? 191.889 344.799 129.014 1.00 56.66 1395 VAL W C 1
ATOM 15146 O O . VAL C 3 1395 ? 190.805 345.359 129.199 1.00 64.44 1395 VAL W O 1
ATOM 15150 N N . GLY C 3 1396 ? 193.019 345.256 129.556 1.00 54.50 1396 GLY W N 1
ATOM 15151 C CA . GLY C 3 1396 ? 193.011 346.474 130.356 1.00 55.11 1396 GLY W CA 1
ATOM 15152 C C . GLY C 3 1396 ? 192.665 347.714 129.549 1.00 55.46 1396 GLY W C 1
ATOM 15153 O O . GLY C 3 1396 ? 191.927 348.584 130.018 1.00 60.53 1396 GLY W O 1
ATOM 15154 N N . ASN C 3 1397 ? 193.194 347.807 128.327 1.00 57.02 1397 ASN W N 1
ATOM 15155 C CA . ASN C 3 1397 ? 192.841 348.906 127.430 1.00 59.68 1397 ASN W CA 1
ATOM 15156 C C . ASN C 3 1397 ? 191.360 348.875 127.068 1.00 62.30 1397 ASN W C 1
ATOM 15157 O O . ASN C 3 1397 ? 190.689 349.918 127.066 1.00 65.43 1397 ASN W O 1
ATOM 15162 N N . TRP C 3 1398 ? 190.829 347.684 126.778 1.00 57.94 1398 TRP W N 1
ATOM 15163 C CA . TRP C 3 1398 ? 189.405 347.549 126.482 1.00 52.41 1398 TRP W CA 1
ATOM 15164 C C . TRP C 3 1398 ? 188.546 347.888 127.696 1.00 58.16 1398 TRP W C 1
ATOM 15165 O O . TRP C 3 1398 ? 187.475 348.491 127.555 1.00 66.78 1398 TRP W O 1
ATOM 15176 N N . SER C 3 1399 ? 189.000 347.514 128.892 1.00 59.25 1399 SER W N 1
ATOM 15177 C CA . SER C 3 1399 ? 188.257 347.819 130.110 1.00 63.16 1399 SER W CA 1
ATOM 15178 C C . SER C 3 1399 ? 188.250 349.313 130.394 1.00 71.16 1399 SER W C 1
ATOM 15179 O O . SER C 3 1399 ? 187.235 349.858 130.841 1.00 74.98 1399 SER W O 1
ATOM 15182 N N . ARG C 3 1400 ? 189.373 349.993 130.146 1.00 66.86 1400 ARG W N 1
ATOM 15183 C CA . ARG C 3 1400 ? 189.407 351.446 130.287 1.00 62.37 1400 ARG W CA 1
ATOM 15184 C C . ARG C 3 1400 ? 188.499 352.123 129.269 1.00 66.35 1400 ARG W C 1
ATOM 15185 O O . ARG C 3 1400 ? 187.811 353.101 129.596 1.00 71.99 1400 ARG W O 1
ATOM 15193 N N . LEU C 3 1401 ? 188.474 351.609 128.034 1.00 55.87 1401 LEU W N 1
ATOM 15194 C CA . LEU C 3 1401 ? 187.598 352.169 127.011 1.00 50.01 1401 LEU W CA 1
ATOM 15195 C C . LEU C 3 1401 ? 186.131 351.966 127.370 1.00 52.65 1401 LEU W C 1
ATOM 15196 O O . LEU C 3 1401 ? 185.295 352.840 127.113 1.00 66.09 1401 LEU W O 1
ATOM 15201 N N . CYS C 3 1402 ? 185.799 350.819 127.959 1.00 68.86 1402 CYS W N 1
ATOM 15202 C CA . CYS C 3 1402 ? 184.418 350.565 128.355 1.00 74.77 1402 CYS W CA 1
ATOM 15203 C C . CYS C 3 1402 ? 184.029 351.389 129.576 1.00 72.49 1402 CYS W C 1
ATOM 15204 O O . CYS C 3 1402 ? 182.896 351.875 129.667 1.00 77.11 1402 CYS W O 1
ATOM 15207 N N . GLU C 3 1403 ? 184.953 351.567 130.521 1.00 73.00 1403 GLU W N 1
ATOM 15208 C CA . GLU C 3 1403 ? 184.648 352.321 131.730 1.00 76.58 1403 GLU W CA 1
ATOM 15209 C C . GLU C 3 1403 ? 184.581 353.816 131.459 1.00 82.78 1403 GLU W C 1
ATOM 15210 O O . GLU C 3 1403 ? 183.948 354.554 132.222 1.00 83.27 1403 GLU W O 1
ATOM 15216 N N . ARG C 3 1404 ? 185.233 354.285 130.387 1.00 89.51 1404 ARG W N 1
ATOM 15217 C CA . ARG C 3 1404 ? 185.083 355.685 130.001 1.00 85.95 1404 ARG W CA 1
ATOM 15218 C C . ARG C 3 1404 ? 183.672 355.985 129.511 1.00 83.21 1404 ARG W C 1
ATOM 15219 O O . ARG C 3 1404 ? 183.187 357.109 129.681 1.00 86.59 1404 ARG W O 1
ATOM 15227 N N . TYR C 3 1405 ? 183.002 355.006 128.909 1.00 69.55 1405 TYR W N 1
ATOM 15228 C CA . TYR C 3 1405 ? 181.653 355.179 128.395 1.00 65.04 1405 TYR W CA 1
ATOM 15229 C C . TYR C 3 1405 ? 180.596 354.520 129.272 1.00 71.86 1405 TYR W C 1
ATOM 15230 O O . TYR C 3 1405 ? 179.469 354.315 128.814 1.00 77.10 1405 TYR W O 1
ATOM 15239 N N . GLY C 3 1406 ? 180.932 354.183 130.511 1.00 76.80 1406 GLY W N 1
ATOM 15240 C CA . GLY C 3 1406 ? 179.939 353.669 131.435 1.00 81.78 1406 GLY W CA 1
ATOM 15241 C C . GLY C 3 1406 ? 179.621 352.198 131.299 1.00 84.42 1406 GLY W C 1
ATOM 15242 O O . GLY C 3 1406 ? 178.497 351.780 131.602 1.00 83.42 1406 GLY W O 1
ATOM 15243 N N . LEU C 3 1407 ? 180.583 351.393 130.846 1.00 79.43 1407 LEU W N 1
ATOM 15244 C CA . LEU C 3 1407 ? 180.402 349.948 130.790 1.00 72.13 1407 LEU W CA 1
ATOM 15245 C C . LEU C 3 1407 ? 181.395 349.277 131.728 1.00 75.28 1407 LEU W C 1
ATOM 15246 O O . LEU C 3 1407 ? 182.113 349.960 132.466 1.00 77.31 1407 LEU W O 1
ATOM 15251 N N . LYS C 3 1408 ? 181.451 347.946 131.711 1.00 70.40 1408 LYS W N 1
ATOM 15252 C CA . LYS C 3 1408 ? 182.345 347.219 132.611 1.00 67.41 1408 LYS W CA 1
ATOM 15253 C C . LYS C 3 1408 ? 182.691 345.884 131.956 1.00 74.27 1408 LYS W C 1
ATOM 15254 O O . LYS C 3 1408 ? 181.887 344.948 131.987 1.00 76.32 1408 LYS W O 1
ATOM 15260 N N . MET C 3 1409 ? 183.882 345.808 131.369 1.00 72.39 1409 MET W N 1
ATOM 15261 C CA . MET C 3 1409 ? 184.377 344.552 130.827 1.00 62.56 1409 MET W CA 1
ATOM 15262 C C . MET C 3 1409 ? 184.864 343.668 131.965 1.00 54.02 1409 MET W C 1
ATOM 15263 O O . MET C 3 1409 ? 185.658 344.102 132.803 1.00 58.54 1409 MET W O 1
ATOM 15268 N N . ILE C 3 1410 ? 184.379 342.434 132.004 1.00 51.26 1410 ILE W N 1
ATOM 15269 C CA . ILE C 3 1410 ? 184.716 341.515 133.079 1.00 56.99 1410 ILE W CA 1
ATOM 15270 C C . ILE C 3 1410 ? 185.007 340.147 132.473 1.00 65.66 1410 ILE W C 1
ATOM 15271 O O . ILE C 3 1410 ? 184.503 339.805 131.399 1.00 68.68 1410 ILE W O 1
ATOM 15276 N N . GLU C 3 1411 ? 185.868 339.388 133.143 1.00 73.85 1411 GLU W N 1
ATOM 15277 C CA . GLU C 3 1411 ? 186.336 338.114 132.625 1.00 68.08 1411 GLU W CA 1
ATOM 15278 C C . GLU C 3 1411 ? 185.568 336.956 133.256 1.00 70.99 1411 GLU W C 1
ATOM 15279 O O . GLU C 3 1411 ? 185.317 336.935 134.465 1.00 77.53 1411 GLU W O 1
ATOM 15285 N N . ILE C 3 1412 ? 185.161 336.012 132.412 1.00 53.02 1412 ILE W N 1
ATOM 15286 C CA . ILE C 3 1412 ? 184.190 334.990 132.807 1.00 55.86 1412 ILE W CA 1
ATOM 15287 C C . ILE C 3 1412 ? 184.662 333.634 132.307 1.00 56.78 1412 ILE W C 1
ATOM 15288 O O . ILE C 3 1412 ? 185.417 333.539 131.329 1.00 60.49 1412 ILE W O 1
ATOM 15293 N N . PRO C 3 1413 ? 184.323 332.565 133.038 1.00 50.05 1413 PRO W N 1
ATOM 15294 C CA . PRO C 3 1413 ? 184.644 331.214 132.558 1.00 45.28 1413 PRO W CA 1
ATOM 15295 C C . PRO C 3 1413 ? 183.984 330.884 131.227 1.00 56.22 1413 PRO W C 1
ATOM 15296 O O . PRO C 3 1413 ? 182.827 331.230 130.978 1.00 62.19 1413 PRO W O 1
ATOM 15300 N N . TRP C 3 1414 ? 184.747 330.202 130.366 1.00 50.55 1414 TRP W N 1
ATOM 15301 C CA . TRP C 3 1414 ? 184.211 329.752 129.088 1.00 32.90 1414 TRP W CA 1
ATOM 15302 C C . TRP C 3 1414 ? 183.277 328.569 129.273 1.00 35.23 1414 TRP W C 1
ATOM 15303 O O . TRP C 3 1414 ? 182.222 328.497 128.635 1.00 47.75 1414 TRP W O 1
ATOM 15314 N N . GLU C 3 1415 ? 183.652 327.627 130.133 1.00 64.16 1415 GLU W N 1
ATOM 15315 C CA . GLU C 3 1415 ? 182.844 326.438 130.348 1.00 61.47 1415 GLU W CA 1
ATOM 15316 C C . GLU C 3 1415 ? 181.573 326.791 131.105 1.00 57.07 1415 GLU W C 1
ATOM 15317 O O . GLU C 3 1415 ? 181.492 327.817 131.785 1.00 61.56 1415 GLU W O 1
ATOM 15323 N N . GLU C 3 1416 ? 180.569 325.933 130.967 1.00 65.06 1416 GLU W N 1
ATOM 15324 C CA . GLU C 3 1416 ? 179.311 326.159 131.654 1.00 64.78 1416 GLU W CA 1
ATOM 15325 C C . GLU C 3 1416 ? 179.482 325.951 133.154 1.00 63.15 1416 GLU W C 1
ATOM 15326 O O . GLU C 3 1416 ? 180.402 325.271 133.616 1.00 70.37 1416 GLU W O 1
ATOM 15332 N N . LEU C 3 1417 ? 178.583 326.572 133.918 1.00 52.14 1417 LEU W N 1
ATOM 15333 C CA . LEU C 3 1417 ? 178.708 326.564 135.367 1.00 47.19 1417 LEU W CA 1
ATOM 15334 C C . LEU C 3 1417 ? 178.446 325.179 135.943 1.00 58.53 1417 LEU W C 1
ATOM 15335 O O . LEU C 3 1417 ? 179.015 324.824 136.981 1.00 64.73 1417 LEU W O 1
ATOM 15340 N N . CYS C 3 1418 ? 177.600 324.391 135.280 1.00 64.25 1418 CYS W N 1
ATOM 15341 C CA . CYS C 3 1418 ? 177.300 323.032 135.714 1.00 58.83 1418 CYS W CA 1
ATOM 15342 C C . CYS C 3 1418 ? 178.476 322.081 135.553 1.00 65.67 1418 CYS W C 1
ATOM 15343 O O . CYS C 3 1418 ? 178.447 320.990 136.130 1.00 70.79 1418 CYS W O 1
ATOM 15346 N N . THR C 3 1419 ? 179.500 322.462 134.792 1.00 56.87 1419 THR W N 1
ATOM 15347 C CA . THR C 3 1419 ? 180.638 321.597 134.529 1.00 46.99 1419 THR W CA 1
ATOM 15348 C C . THR C 3 1419 ? 181.824 321.857 135.444 1.00 51.09 1419 THR W C 1
ATOM 15349 O O . THR C 3 1419 ? 182.753 321.044 135.461 1.00 63.94 1419 THR W O 1
ATOM 15353 N N . ILE C 3 1420 ? 181.827 322.955 136.190 1.00 45.98 1420 ILE W N 1
ATOM 15354 C CA . ILE C 3 1420 ? 182.962 323.279 137.056 1.00 46.97 1420 ILE W CA 1
ATOM 15355 C C . ILE C 3 1420 ? 183.175 322.335 138.246 1.00 47.56 1420 ILE W C 1
ATOM 15356 O O . ILE C 3 1420 ? 184.327 322.247 138.693 1.00 58.37 1420 ILE W O 1
ATOM 15361 N N . PRO C 3 1421 ? 182.191 321.607 138.818 1.00 50.41 1421 PRO W N 1
ATOM 15362 C CA . PRO C 3 1421 ? 182.588 320.586 139.802 1.00 57.56 1421 PRO W CA 1
ATOM 15363 C C . PRO C 3 1421 ? 183.220 319.361 139.171 1.00 60.70 1421 PRO W C 1
ATOM 15364 O O . PRO C 3 1421 ? 183.896 318.601 139.875 1.00 59.10 1421 PRO W O 1
ATOM 15368 N N . SER C 3 1422 ? 183.021 319.144 137.874 1.00 60.01 1422 SER W N 1
ATOM 15369 C CA . SER C 3 1422 ? 183.658 318.057 137.150 1.00 51.80 1422 SER W CA 1
ATOM 15370 C C . SER C 3 1422 ? 185.005 318.451 136.563 1.00 51.77 1422 SER W C 1
ATOM 15371 O O . SER C 3 1422 ? 185.618 317.646 135.858 1.00 53.88 1422 SER W O 1
ATOM 15374 N N . VAL C 3 1423 ? 185.468 319.674 136.819 1.00 52.94 1423 VAL W N 1
ATOM 15375 C CA . VAL C 3 1423 ? 186.781 320.123 136.370 1.00 54.00 1423 VAL W CA 1
ATOM 15376 C C . VAL C 3 1423 ? 187.587 320.610 137.569 1.00 60.65 1423 VAL W C 1
ATOM 15377 O O . VAL C 3 1423 ? 188.674 320.094 137.854 1.00 68.18 1423 VAL W O 1
ATOM 15381 N N . ASN C 3 1424 ? 187.060 321.603 138.280 1.00 49.32 1424 ASN W N 1
ATOM 15382 C CA . ASN C 3 1424 ? 187.752 322.243 139.399 1.00 40.51 1424 ASN W CA 1
ATOM 15383 C C . ASN C 3 1424 ? 187.000 321.947 140.687 1.00 45.92 1424 ASN W C 1
ATOM 15384 O O . ASN C 3 1424 ? 185.992 322.611 140.988 1.00 59.08 1424 ASN W O 1
ATOM 15389 N N . PRO C 3 1425 ? 187.451 320.976 141.485 1.00 26.62 1425 PRO W N 1
ATOM 15390 C CA . PRO C 3 1425 ? 186.701 320.617 142.695 1.00 29.63 1425 PRO W CA 1
ATOM 15391 C C . PRO C 3 1425 ? 186.802 321.639 143.807 1.00 42.41 1425 PRO W C 1
ATOM 15392 O O . PRO C 3 1425 ? 185.951 321.632 144.704 1.00 56.21 1425 PRO W O 1
ATOM 15396 N N . PHE C 3 1426 ? 187.804 322.516 143.786 1.00 45.76 1426 PHE W N 1
ATOM 15397 C CA . PHE C 3 1426 ? 187.949 323.507 144.841 1.00 51.69 1426 PHE W CA 1
ATOM 15398 C C . PHE C 3 1426 ? 187.014 324.693 144.664 1.00 55.63 1426 PHE W C 1
ATOM 15399 O O . PHE C 3 1426 ? 186.830 325.468 145.609 1.00 53.62 1426 PHE W O 1
ATOM 15407 N N . HIS C 3 1427 ? 186.426 324.851 143.481 1.00 54.44 1427 HIS W N 1
ATOM 15408 C CA . HIS C 3 1427 ? 185.557 325.982 143.202 1.00 45.74 1427 HIS W CA 1
ATOM 15409 C C . HIS C 3 1427 ? 184.252 325.871 143.976 1.00 54.95 1427 HIS W C 1
ATOM 15410 O O . HIS C 3 1427 ? 183.721 324.779 144.191 1.00 62.30 1427 HIS W O 1
ATOM 15417 N N . SER C 3 1428 ? 183.738 327.021 144.402 1.00 62.48 1428 SER W N 1
ATOM 15418 C CA . SER C 3 1428 ? 182.442 327.059 145.058 1.00 63.66 1428 SER W CA 1
ATOM 15419 C C . SER C 3 1428 ? 181.329 326.805 144.047 1.00 59.82 1428 SER W C 1
ATOM 15420 O O . SER C 3 1428 ? 181.386 327.272 142.909 1.00 61.86 1428 SER W O 1
ATOM 15423 N N . PHE C 3 1429 ? 180.320 326.049 144.478 1.00 51.83 1429 PHE W N 1
ATOM 15424 C CA . PHE C 3 1429 ? 179.204 325.641 143.634 1.00 47.59 1429 PHE W CA 1
ATOM 15425 C C . PHE C 3 1429 ? 178.119 325.118 144.559 1.00 61.72 1429 PHE W C 1
ATOM 15426 O O . PHE C 3 1429 ? 178.394 324.251 145.392 1.00 66.26 1429 PHE W O 1
ATOM 15434 N N . VAL C 3 1430 ? 176.898 325.624 144.413 1.00 69.98 1430 VAL W N 1
ATOM 15435 C CA . VAL C 3 1430 ? 175.826 325.300 145.348 1.00 63.50 1430 VAL W CA 1
ATOM 15436 C C . VAL C 3 1430 ? 174.580 324.900 144.565 1.00 64.39 1430 VAL W C 1
ATOM 15437 O O . VAL C 3 1430 ? 174.402 325.288 143.407 1.00 62.64 1430 VAL W O 1
ATOM 15441 N N . GLU C 3 1431 ? 173.748 324.069 145.190 1.00 72.94 1431 GLU W N 1
ATOM 15442 C CA . GLU C 3 1431 ? 172.437 323.714 144.670 1.00 70.36 1431 GLU W CA 1
ATOM 15443 C C . GLU C 3 1431 ? 171.396 324.623 145.307 1.00 73.63 1431 GLU W C 1
ATOM 15444 O O . GLU C 3 1431 ? 171.326 324.729 146.535 1.00 72.72 1431 GLU W O 1
ATOM 15450 N N . ILE C 3 1432 ? 170.590 325.280 144.478 1.00 72.98 1432 ILE W N 1
ATOM 15451 C CA . ILE C 3 1432 ? 169.550 326.183 144.956 1.00 66.87 1432 ILE W CA 1
ATOM 15452 C C . ILE C 3 1432 ? 168.200 325.538 144.677 1.00 71.26 1432 ILE W C 1
ATOM 15453 O O . ILE C 3 1432 ? 167.831 325.323 143.517 1.00 65.72 1432 ILE W O 1
ATOM 15458 N N . LYS C 3 1433 ? 167.475 325.218 145.746 1.00 87.35 1433 LYS W N 1
ATOM 15459 C CA . LYS C 3 1433 ? 166.111 324.709 145.668 1.00 84.57 1433 LYS W CA 1
ATOM 15460 C C . LYS C 3 1433 ? 165.199 325.776 146.255 1.00 84.64 1433 LYS W C 1
ATOM 15461 O O . LYS C 3 1433 ? 165.191 325.987 147.473 1.00 87.23 1433 LYS W O 1
ATOM 15467 N N . LEU C 3 1434 ? 164.450 326.455 145.390 1.00 81.40 1434 LEU W N 1
ATOM 15468 C CA . LEU C 3 1434 ? 163.596 327.546 145.829 1.00 81.29 1434 LEU W CA 1
ATOM 15469 C C . LEU C 3 1434 ? 162.437 327.018 146.667 1.00 87.38 1434 LEU W C 1
ATOM 15470 O O . LEU C 3 1434 ? 161.905 325.931 146.419 1.00 90.07 1434 LEU W O 1
ATOM 15475 N N . ALA C 3 1435 ? 162.065 327.794 147.687 1.00 87.30 1435 ALA W N 1
ATOM 15476 C CA . ALA C 3 1435 ? 161.076 327.328 148.655 1.00 86.24 1435 ALA W CA 1
ATOM 15477 C C . ALA C 3 1435 ? 159.673 327.303 148.062 1.00 86.63 1435 ALA W C 1
ATOM 15478 O O . ALA C 3 1435 ? 158.931 326.332 148.249 1.00 87.75 1435 ALA W O 1
ATOM 15480 N N . ILE C 3 1436 ? 159.292 328.351 147.342 1.00 85.85 1436 ILE W N 1
ATOM 15481 C CA . ILE C 3 1436 ? 157.942 328.495 146.817 1.00 83.22 1436 ILE W CA 1
ATOM 15482 C C . ILE C 3 1436 ? 157.946 327.983 145.383 1.00 79.21 1436 ILE W C 1
ATOM 15483 O O . ILE C 3 1436 ? 158.467 328.643 144.479 1.00 83.19 1436 ILE W O 1
ATOM 15488 N N . ASN C 3 1437 ? 157.360 326.808 145.168 1.00 72.52 1437 ASN W N 1
ATOM 15489 C CA . ASN C 3 1437 ? 157.279 326.251 143.827 1.00 76.95 1437 ASN W CA 1
ATOM 15490 C C . ASN C 3 1437 ? 156.019 326.763 143.153 1.00 84.00 1437 ASN W C 1
ATOM 15491 O O . ASN C 3 1437 ? 154.914 326.487 143.643 1.00 89.82 1437 ASN W O 1
ATOM 15496 N N . PRO C 3 1438 ? 156.123 327.519 142.056 1.00 84.53 1438 PRO W N 1
ATOM 15497 C CA . PRO C 3 1438 ? 154.908 327.936 141.337 1.00 77.31 1438 PRO W CA 1
ATOM 15498 C C . PRO C 3 1438 ? 154.134 326.782 140.731 1.00 73.47 1438 PRO W C 1
ATOM 15499 O O . PRO C 3 1438 ? 152.903 326.844 140.652 1.00 80.82 1438 PRO W O 1
ATOM 15503 N N . TRP C 3 1439 ? 154.817 325.720 140.313 1.00 75.60 1439 TRP W N 1
ATOM 15504 C CA . TRP C 3 1439 ? 154.136 324.589 139.702 1.00 83.15 1439 TRP W CA 1
ATOM 15505 C C . TRP C 3 1439 ? 153.484 323.666 140.723 1.00 88.43 1439 TRP W C 1
ATOM 15506 O O . TRP C 3 1439 ? 152.770 322.740 140.324 1.00 89.53 1439 TRP W O 1
ATOM 15517 N N . GLU C 3 1440 ? 153.704 323.889 142.015 1.00 95.33 1440 GLU W N 1
ATOM 15518 C CA . GLU C 3 1440 ? 153.126 323.050 143.057 1.00 93.61 1440 GLU W CA 1
ATOM 15519 C C . GLU C 3 1440 ? 152.250 323.816 144.035 1.00 93.74 1440 GLU W C 1
ATOM 15520 O O . GLU C 3 1440 ? 151.180 323.328 144.404 1.00 95.69 1440 GLU W O 1
ATOM 15526 N N . ASP C 3 1441 ? 152.675 324.999 144.470 1.00 99.19 1441 ASP W N 1
ATOM 15527 C CA . ASP C 3 1441 ? 151.894 325.773 145.432 1.00 100.11 1441 ASP W CA 1
ATOM 15528 C C . ASP C 3 1441 ? 150.683 326.393 144.743 1.00 101.02 1441 ASP W C 1
ATOM 15529 O O . ASP C 3 1441 ? 150.829 327.010 143.683 1.00 100.80 1441 ASP W O 1
ATOM 15534 N N . PRO C 3 1442 ? 149.482 326.257 145.312 1.00 101.98 1442 PRO W N 1
ATOM 15535 C CA . PRO C 3 1442 ? 148.282 326.784 144.654 1.00 103.07 1442 PRO W CA 1
ATOM 15536 C C . PRO C 3 1442 ? 148.076 328.281 144.814 1.00 102.14 1442 PRO W C 1
ATOM 15537 O O . PRO C 3 1442 ? 147.094 328.806 144.278 1.00 104.20 1442 PRO W O 1
ATOM 15541 N N . GLU C 3 1443 ? 148.950 328.981 145.543 1.00 97.44 1443 GLU W N 1
ATOM 15542 C CA . GLU C 3 1443 ? 148.807 330.428 145.669 1.00 99.62 1443 GLU W CA 1
ATOM 15543 C C . GLU C 3 1443 ? 149.113 331.130 144.351 1.00 101.74 1443 GLU W C 1
ATOM 15544 O O . GLU C 3 1443 ? 148.429 332.089 143.976 1.00 99.50 1443 GLU W O 1
ATOM 15550 N N . PHE C 3 1444 ? 150.131 330.664 143.633 1.00 98.47 1444 PHE W N 1
ATOM 15551 C CA . PHE C 3 1444 ? 150.484 331.168 142.308 1.00 90.20 1444 PHE W CA 1
ATOM 15552 C C . PHE C 3 1444 ? 150.469 329.976 141.362 1.00 89.16 1444 PHE W C 1
ATOM 15553 O O . PHE C 3 1444 ? 151.445 329.225 141.287 1.00 96.40 1444 PHE W O 1
ATOM 15561 N N . LYS C 3 1445 ? 149.366 329.793 140.641 1.00 87.05 1445 LYS W N 1
ATOM 15562 C CA . LYS C 3 1445 ? 149.261 328.715 139.670 1.00 90.80 1445 LYS W CA 1
ATOM 15563 C C . LYS C 3 1445 ? 148.325 329.135 138.548 1.00 97.11 1445 LYS W C 1
ATOM 15564 O O . LYS C 3 1445 ? 147.201 329.575 138.807 1.00 99.96 1445 LYS W O 1
ATOM 15570 N N . ASP C 3 1446 ? 148.787 329.000 137.306 1.00 102.64 1446 ASP W N 1
ATOM 15571 C CA . ASP C 3 1446 ? 147.998 329.389 136.147 1.00 102.52 1446 ASP W CA 1
ATOM 15572 C C . ASP C 3 1446 ? 148.489 328.624 134.929 1.00 101.54 1446 ASP W C 1
ATOM 15573 O O . ASP C 3 1446 ? 149.695 328.543 134.688 1.00 105.03 1446 ASP W O 1
ATOM 15578 N N . ARG C 3 1447 ? 147.545 328.082 134.157 1.00 108.43 1447 ARG W N 1
ATOM 15579 C CA . ARG C 3 1447 ? 147.913 327.366 132.941 1.00 110.91 1447 ARG W CA 1
ATOM 15580 C C . ARG C 3 1447 ? 148.379 328.325 131.851 1.00 111.92 1447 ARG W C 1
ATOM 15581 O O . ARG C 3 1447 ? 149.341 328.032 131.130 1.00 112.01 1447 ARG W O 1
ATOM 15589 N N . GLU C 3 1448 ? 147.717 329.480 131.723 1.00 106.10 1448 GLU W N 1
ATOM 15590 C CA . GLU C 3 1448 ? 148.038 330.415 130.649 1.00 104.83 1448 GLU W CA 1
ATOM 15591 C C . GLU C 3 1448 ? 149.392 331.081 130.869 1.00 104.74 1448 GLU W C 1
ATOM 15592 O O . GLU C 3 1448 ? 150.158 331.268 129.916 1.00 105.85 1448 GLU W O 1
ATOM 15598 N N . LEU C 3 1449 ? 149.698 331.451 132.117 1.00 97.69 1449 LEU W N 1
ATOM 15599 C CA . LEU C 3 1449 ? 150.977 332.088 132.413 1.00 97.58 1449 LEU W CA 1
ATOM 15600 C C . LEU C 3 1449 ? 152.133 331.119 132.194 1.00 93.31 1449 LEU W C 1
ATOM 15601 O O . LEU C 3 1449 ? 153.157 331.486 131.608 1.00 92.37 1449 LEU W O 1
ATOM 15606 N N . PHE C 3 1450 ? 151.980 329.872 132.644 1.00 81.78 1450 PHE W N 1
ATOM 15607 C CA . PHE C 3 1450 ? 153.040 328.888 132.459 1.00 85.15 1450 PHE W CA 1
ATOM 15608 C C . PHE C 3 1450 ? 153.144 328.432 131.010 1.00 87.47 1450 PHE W C 1
ATOM 15609 O O . PHE C 3 1450 ? 154.213 327.972 130.594 1.00 87.00 1450 PHE W O 1
ATOM 15617 N N . ALA C 3 1451 ? 152.063 328.546 130.236 1.00 89.88 1451 ALA W N 1
ATOM 15618 C CA . ALA C 3 1451 ? 152.151 328.258 128.809 1.00 87.73 1451 ALA W CA 1
ATOM 15619 C C . ALA C 3 1451 ? 152.863 329.381 128.066 1.00 85.38 1451 ALA W C 1
ATOM 15620 O O . ALA C 3 1451 ? 153.648 329.123 127.145 1.00 84.55 1451 ALA W O 1
ATOM 15622 N N . LYS C 3 1452 ? 152.599 330.633 128.444 1.00 87.33 1452 LYS W N 1
ATOM 15623 C CA . LYS C 3 1452 ? 153.275 331.754 127.798 1.00 89.40 1452 LYS W CA 1
ATOM 15624 C C . LYS C 3 1452 ? 154.720 331.877 128.267 1.00 93.30 1452 LYS W C 1
ATOM 15625 O O . LYS C 3 1452 ? 155.620 332.136 127.458 1.00 93.49 1452 LYS W O 1
ATOM 15631 N N . SER C 3 1453 ? 154.964 331.692 129.564 1.00 87.51 1453 SER W N 1
ATOM 15632 C CA . SER C 3 1453 ? 156.308 331.808 130.135 1.00 84.99 1453 SER W CA 1
ATOM 15633 C C . SER C 3 1453 ? 156.448 330.736 131.212 1.00 78.21 1453 SER W C 1
ATOM 15634 O O . SER C 3 1453 ? 155.924 330.888 132.317 1.00 79.86 1453 SER W O 1
ATOM 15637 N N . LYS C 3 1454 ? 157.163 329.658 130.877 1.00 64.88 1454 LYS W N 1
ATOM 15638 C CA . LYS C 3 1454 ? 157.287 328.526 131.789 1.00 70.96 1454 LYS W CA 1
ATOM 15639 C C . LYS C 3 1454 ? 158.116 328.882 133.016 1.00 72.28 1454 LYS W C 1
ATOM 15640 O O . LYS C 3 1454 ? 157.836 328.407 134.122 1.00 71.98 1454 LYS W O 1
ATOM 15646 N N . PHE C 3 1455 ? 159.136 329.716 132.840 1.00 75.77 1455 PHE W N 1
ATOM 15647 C CA . PHE C 3 1455 ? 160.048 330.091 133.914 1.00 78.40 1455 PHE W CA 1
ATOM 15648 C C . PHE C 3 1455 ? 159.914 331.569 134.259 1.00 78.01 1455 PHE W C 1
ATOM 15649 O O . PHE C 3 1455 ? 160.908 332.259 134.477 1.00 81.80 1455 PHE W O 1
ATOM 15657 N N . TYR C 3 1456 ? 158.673 332.067 134.301 1.00 78.46 1456 TYR W N 1
ATOM 15658 C CA . TYR C 3 1456 ? 158.432 333.487 134.542 1.00 76.81 1456 TYR W CA 1
ATOM 15659 C C . TYR C 3 1456 ? 158.887 333.911 135.933 1.00 75.52 1456 TYR W C 1
ATOM 15660 O O . TYR C 3 1456 ? 159.553 334.942 136.088 1.00 81.31 1456 TYR W O 1
ATOM 15669 N N . TYR C 3 1457 ? 158.557 333.114 136.949 1.00 71.03 1457 TYR W N 1
ATOM 15670 C CA . TYR C 3 1457 ? 158.870 333.495 138.321 1.00 79.46 1457 TYR W CA 1
ATOM 15671 C C . TYR C 3 1457 ? 160.367 333.410 138.593 1.00 84.75 1457 TYR W C 1
ATOM 15672 O O . TYR C 3 1457 ? 160.924 334.265 139.291 1.00 84.69 1457 TYR W O 1
ATOM 15681 N N . HIS C 3 1458 ? 161.038 332.404 138.028 1.00 79.52 1458 HIS W N 1
ATOM 15682 C CA . HIS C 3 1458 ? 162.479 332.278 138.210 1.00 77.57 1458 HIS W CA 1
ATOM 15683 C C . HIS C 3 1458 ? 163.237 333.385 137.484 1.00 76.49 1458 HIS W C 1
ATOM 15684 O O . HIS C 3 1458 ? 164.218 333.924 138.016 1.00 80.21 1458 HIS W O 1
ATOM 15691 N N . VAL C 3 1459 ? 162.796 333.735 136.272 1.00 67.72 1459 VAL W N 1
ATOM 15692 C CA . VAL C 3 1459 ? 163.412 334.833 135.533 1.00 66.96 1459 VAL W CA 1
ATOM 15693 C C . VAL C 3 1459 ? 163.219 336.149 136.276 1.00 70.21 1459 VAL W C 1
ATOM 15694 O O . VAL C 3 1459 ? 164.152 336.957 136.382 1.00 74.87 1459 VAL W O 1
ATOM 15698 N N . TYR C 3 1460 ? 162.025 336.373 136.834 1.00 77.60 1460 TYR W N 1
ATOM 15699 C CA . TYR C 3 1460 ? 161.811 337.602 137.595 1.00 78.93 1460 TYR W CA 1
ATOM 15700 C C . TYR C 3 1460 ? 162.603 337.609 138.899 1.00 81.91 1460 TYR W C 1
ATOM 15701 O O . TYR C 3 1460 ? 163.038 338.679 139.342 1.00 86.41 1460 TYR W O 1
ATOM 15710 N N . LEU C 3 1461 ? 162.790 336.446 139.528 1.00 72.92 1461 LEU W N 1
ATOM 15711 C CA . LEU C 3 1461 ? 163.617 336.379 140.729 1.00 72.61 1461 LEU W CA 1
ATOM 15712 C C . LEU C 3 1461 ? 165.073 336.700 140.418 1.00 75.69 1461 LEU W C 1
ATOM 15713 O O . LEU C 3 1461 ? 165.733 337.417 141.181 1.00 79.17 1461 LEU W O 1
ATOM 15718 N N . LEU C 3 1462 ? 165.586 336.182 139.301 1.00 71.68 1462 LEU W N 1
ATOM 15719 C CA . LEU C 3 1462 ? 166.954 336.494 138.904 1.00 69.29 1462 LEU W CA 1
ATOM 15720 C C . LEU C 3 1462 ? 167.099 337.961 138.514 1.00 68.11 1462 LEU W C 1
ATOM 15721 O O . LEU C 3 1462 ? 168.113 338.593 138.828 1.00 72.59 1462 LEU W O 1
ATOM 15726 N N . LYS C 3 1463 ? 166.094 338.520 137.837 1.00 60.56 1463 LYS W N 1
ATOM 15727 C CA . LYS C 3 1463 ? 166.168 339.915 137.417 1.00 59.39 1463 LYS W CA 1
ATOM 15728 C C . LYS C 3 1463 ? 166.057 340.865 138.604 1.00 60.38 1463 LYS W C 1
ATOM 15729 O O . LYS C 3 1463 ? 166.678 341.933 138.612 1.00 62.37 1463 LYS W O 1
ATOM 15735 N N . ALA C 3 1464 ? 165.274 340.493 139.616 1.00 60.05 1464 ALA W N 1
ATOM 15736 C CA . ALA C 3 1464 ? 165.119 341.334 140.795 1.00 60.51 1464 ALA W CA 1
ATOM 15737 C C . ALA C 3 1464 ? 166.358 341.344 141.676 1.00 62.22 1464 ALA W C 1
ATOM 15738 O O . ALA C 3 1464 ? 166.537 342.282 142.458 1.00 64.66 1464 ALA W O 1
ATOM 15740 N N . SER C 3 1465 ? 167.208 340.326 141.573 1.00 69.72 1465 SER W N 1
ATOM 15741 C CA . SER C 3 1465 ? 168.448 340.268 142.332 1.00 69.52 1465 SER W CA 1
ATOM 15742 C C . SER C 3 1465 ? 169.640 340.818 141.562 1.00 70.58 1465 SER W C 1
ATOM 15743 O O . SER C 3 1465 ? 170.759 340.804 142.088 1.00 67.97 1465 SER W O 1
ATOM 15746 N N . GLY C 3 1466 ? 169.435 341.299 140.339 1.00 69.15 1466 GLY W N 1
ATOM 15747 C CA . GLY C 3 1466 ? 170.503 341.913 139.580 1.00 65.01 1466 GLY W CA 1
ATOM 15748 C C . GLY C 3 1466 ? 171.291 340.984 138.690 1.00 61.80 1466 GLY W C 1
ATOM 15749 O O . GLY C 3 1466 ? 172.463 341.260 138.411 1.00 64.59 1466 GLY W O 1
ATOM 15750 N N . PHE C 3 1467 ? 170.693 339.891 138.227 1.00 54.17 1467 PHE W N 1
ATOM 15751 C CA . PHE C 3 1467 ? 171.386 338.903 137.410 1.00 52.19 1467 PHE W CA 1
ATOM 15752 C C . PHE C 3 1467 ? 171.023 339.122 135.946 1.00 50.09 1467 PHE W C 1
ATOM 15753 O O . PHE C 3 1467 ? 169.885 338.874 135.538 1.00 55.71 1467 PHE W O 1
ATOM 15761 N N . LEU C 3 1468 ? 171.990 339.581 135.158 1.00 47.06 1468 LEU W N 1
ATOM 15762 C CA . LEU C 3 1468 ? 171.805 339.681 133.719 1.00 47.79 1468 LEU W CA 1
ATOM 15763 C C . LEU C 3 1468 ? 171.888 338.297 133.086 1.00 54.50 1468 LEU W C 1
ATOM 15764 O O . LEU C 3 1468 ? 172.486 337.374 133.639 1.00 62.04 1468 LEU W O 1
ATOM 15769 N N . LEU C 3 1469 ? 171.290 338.158 131.909 1.00 59.04 1469 LEU W N 1
ATOM 15770 C CA . LEU C 3 1469 ? 171.208 336.874 131.226 1.00 59.73 1469 LEU W CA 1
ATOM 15771 C C . LEU C 3 1469 ? 172.421 336.663 130.329 1.00 73.33 1469 LEU W C 1
ATOM 15772 O O . LEU C 3 1469 ? 172.926 337.605 129.711 1.00 73.25 1469 LEU W O 1
ATOM 15777 N N . ASP C 3 1470 ? 172.885 335.411 130.257 1.00 77.33 1470 ASP W N 1
ATOM 15778 C CA . ASP C 3 1470 ? 174.065 335.056 129.470 1.00 67.19 1470 ASP W CA 1
ATOM 15779 C C . ASP C 3 1470 ? 173.711 334.405 128.135 1.00 68.97 1470 ASP W C 1
ATOM 15780 O O . ASP C 3 1470 ? 174.075 334.924 127.076 1.00 74.40 1470 ASP W O 1
ATOM 15785 N N . ASN C 3 1471 ? 172.999 333.280 128.160 1.00 61.47 1471 ASN W N 1
ATOM 15786 C CA . ASN C 3 1471 ? 172.711 332.529 126.938 1.00 61.39 1471 ASN W CA 1
ATOM 15787 C C . ASN C 3 1471 ? 171.463 333.100 126.285 1.00 58.72 1471 ASN W C 1
ATOM 15788 O O . ASN C 3 1471 ? 170.341 332.722 126.627 1.00 65.27 1471 ASN W O 1
ATOM 15793 N N . ARG C 3 1472 ? 171.652 334.005 125.326 1.00 59.54 1472 ARG W N 1
ATOM 15794 C CA . ARG C 3 1472 ? 170.510 334.589 124.636 1.00 68.60 1472 ARG W CA 1
ATOM 15795 C C . ARG C 3 1472 ? 169.835 333.590 123.706 1.00 67.81 1472 ARG W C 1
ATOM 15796 O O . ARG C 3 1472 ? 168.631 333.702 123.448 1.00 72.09 1472 ARG W O 1
ATOM 15804 N N . ALA C 3 1473 ? 170.579 332.605 123.204 1.00 61.35 1473 ALA W N 1
ATOM 15805 C CA . ALA C 3 1473 ? 170.054 331.625 122.264 1.00 63.90 1473 ALA W CA 1
ATOM 15806 C C . ALA C 3 1473 ? 169.461 330.409 122.957 1.00 65.07 1473 ALA W C 1
ATOM 15807 O O . ALA C 3 1473 ? 169.354 329.346 122.335 1.00 66.41 1473 ALA W O 1
ATOM 15809 N N . SER C 3 1474 ? 169.079 330.539 124.224 1.00 70.50 1474 SER W N 1
ATOM 15810 C CA . SER C 3 1474 ? 168.571 329.399 124.970 1.00 75.89 1474 SER W CA 1
ATOM 15811 C C . SER C 3 1474 ? 167.170 329.020 124.507 1.00 77.54 1474 SER W C 1
ATOM 15812 O O . SER C 3 1474 ? 166.362 329.877 124.141 1.00 79.64 1474 SER W O 1
ATOM 15815 N N . LYS C 3 1475 ? 166.888 327.720 124.529 1.00 81.22 1475 LYS W N 1
ATOM 15816 C CA . LYS C 3 1475 ? 165.602 327.183 124.114 1.00 80.33 1475 LYS W CA 1
ATOM 15817 C C . LYS C 3 1475 ? 164.703 326.826 125.290 1.00 82.92 1475 LYS W C 1
ATOM 15818 O O . LYS C 3 1475 ? 163.704 326.124 125.100 1.00 87.85 1475 LYS W O 1
ATOM 15824 N N . PHE C 3 1476 ? 165.040 327.269 126.499 1.00 74.74 1476 PHE W N 1
ATOM 15825 C CA . PHE C 3 1476 ? 164.187 327.049 127.660 1.00 75.16 1476 PHE W CA 1
ATOM 15826 C C . PHE C 3 1476 ? 163.320 328.253 127.993 1.00 79.48 1476 PHE W C 1
ATOM 15827 O O . PHE C 3 1476 ? 162.382 328.121 128.785 1.00 84.89 1476 PHE W O 1
ATOM 15835 N N . LEU C 3 1477 ? 163.608 329.415 127.412 1.00 61.91 1477 LEU W N 1
ATOM 15836 C CA . LEU C 3 1477 ? 162.813 330.618 127.612 1.00 60.36 1477 LEU W CA 1
ATOM 15837 C C . LEU C 3 1477 ? 162.210 331.086 126.295 1.00 62.56 1477 LEU W C 1
ATOM 15838 O O . LEU C 3 1477 ? 162.020 332.282 126.078 1.00 64.56 1477 LEU W O 1
ATOM 15843 N N . GLN C 3 1478 ? 161.907 330.145 125.411 1.00 91.55 1478 GLN W N 1
ATOM 15844 C CA . GLN C 3 1478 ? 161.493 330.441 124.048 1.00 96.48 1478 GLN W CA 1
ATOM 15845 C C . GLN C 3 1478 ? 159.976 330.385 123.906 1.00 93.80 1478 GLN W C 1
ATOM 15846 O O . GLN C 3 1478 ? 159.253 329.894 124.774 1.00 93.31 1478 GLN W O 1
ATOM 15852 N N . ASN C 3 1479 ? 159.504 330.905 122.778 1.00 80.96 1479 ASN W N 1
ATOM 15853 C CA . ASN C 3 1479 ? 158.103 330.853 122.403 1.00 80.22 1479 ASN W CA 1
ATOM 15854 C C . ASN C 3 1479 ? 157.856 330.139 121.086 1.00 85.82 1479 ASN W C 1
ATOM 15855 O O . ASN C 3 1479 ? 156.784 329.554 120.910 1.00 90.92 1479 ASN W O 1
ATOM 15860 N N . GLN C 3 1480 ? 158.812 330.168 120.161 1.00 95.40 1480 GLN W N 1
ATOM 15861 C CA . GLN C 3 1480 ? 158.649 329.526 118.866 1.00 98.22 1480 GLN W CA 1
ATOM 15862 C C . GLN C 3 1480 ? 160.019 329.136 118.333 1.00 96.86 1480 GLN W C 1
ATOM 15863 O O . GLN C 3 1480 ? 161.046 329.662 118.767 1.00 98.16 1480 GLN W O 1
ATOM 15869 N N . ASP C 3 1481 ? 160.024 328.203 117.387 1.00 118.87 1481 ASP W N 1
ATOM 15870 C CA . ASP C 3 1481 ? 161.256 327.728 116.769 1.00 122.65 1481 ASP W CA 1
ATOM 15871 C C . ASP C 3 1481 ? 161.257 327.976 115.263 1.00 120.66 1481 ASP W C 1
ATOM 15872 O O . ASP C 3 1481 ? 160.293 327.657 114.563 1.00 122.28 1481 ASP W O 1
ATOM 15877 N N . ILE C 3 1482 ? 162.329 328.605 114.786 1.00 106.58 1482 ILE W N 1
ATOM 15878 C CA . ILE C 3 1482 ? 162.572 328.853 113.370 1.00 106.98 1482 ILE W CA 1
ATOM 15879 C C . ILE C 3 1482 ? 164.085 328.952 113.206 1.00 108.11 1482 ILE W C 1
ATOM 15880 O O . ILE C 3 1482 ? 164.822 328.989 114.196 1.00 110.61 1482 ILE W O 1
ATOM 15885 N N . GLU C 3 1483 ? 164.551 328.980 111.948 1.00 101.80 1483 GLU W N 1
ATOM 15886 C CA . GLU C 3 1483 ? 165.975 329.032 111.597 1.00 101.44 1483 GLU W CA 1
ATOM 15887 C C . GLU C 3 1483 ? 166.708 327.821 112.184 1.00 100.02 1483 GLU W C 1
ATOM 15888 O O . GLU C 3 1483 ? 167.486 327.925 113.137 1.00 97.99 1483 GLU W O 1
ATOM 15894 N N . PHE C 3 1484 ? 166.381 326.669 111.576 1.00 103.82 1484 PHE W N 1
ATOM 15895 C CA . PHE C 3 1484 ? 166.624 325.322 112.111 1.00 105.47 1484 PHE W CA 1
ATOM 15896 C C . PHE C 3 1484 ? 168.018 325.130 112.707 1.00 108.18 1484 PHE W C 1
ATOM 15897 O O . PHE C 3 1484 ? 168.175 324.437 113.719 1.00 109.30 1484 PHE W O 1
ATOM 15905 N N . ASP C 3 1485 ? 169.036 325.738 112.109 1.00 105.51 1485 ASP W N 1
ATOM 15906 C CA . ASP C 3 1485 ? 170.386 325.693 112.650 1.00 105.57 1485 ASP W CA 1
ATOM 15907 C C . ASP C 3 1485 ? 170.790 327.090 113.102 1.00 102.93 1485 ASP W C 1
ATOM 15908 O O . ASP C 3 1485 ? 170.752 328.038 112.310 1.00 102.28 1485 ASP W O 1
ATOM 15913 N N . ILE C 3 1486 ? 171.173 327.214 114.369 1.00 95.15 1486 ILE W N 1
ATOM 15914 C CA . ILE C 3 1486 ? 171.757 328.436 114.905 1.00 93.76 1486 ILE W CA 1
ATOM 15915 C C . ILE C 3 1486 ? 173.179 328.118 115.350 1.00 98.45 1486 ILE W C 1
ATOM 15916 O O . ILE C 3 1486 ? 173.441 327.042 115.902 1.00 100.08 1486 ILE W O 1
ATOM 15921 N N . MET C 3 1487 ? 174.110 329.016 115.042 1.00 93.81 1487 MET W N 1
ATOM 15922 C CA . MET C 3 1487 ? 175.507 328.788 115.366 1.00 88.28 1487 MET W CA 1
ATOM 15923 C C . MET C 3 1487 ? 176.196 330.117 115.623 1.00 89.24 1487 MET W C 1
ATOM 15924 O O . MET C 3 1487 ? 175.903 331.123 114.971 1.00 90.92 1487 MET W O 1
ATOM 15929 N N . TYR C 3 1488 ? 177.110 330.110 116.586 1.00 76.49 1488 TYR W N 1
ATOM 15930 C CA . TYR C 3 1488 ? 178.038 331.211 116.764 1.00 73.88 1488 TYR W CA 1
ATOM 15931 C C . TYR C 3 1488 ? 179.237 331.020 115.839 1.00 76.03 1488 TYR W C 1
ATOM 15932 O O . TYR C 3 1488 ? 179.442 329.952 115.258 1.00 76.13 1488 TYR W O 1
ATOM 15941 N N . SER C 3 1489 ? 180.039 332.077 115.698 1.00 70.96 1489 SER W N 1
ATOM 15942 C CA . SER C 3 1489 ? 181.218 331.986 114.848 1.00 66.68 1489 SER W CA 1
ATOM 15943 C C . SER C 3 1489 ? 182.319 331.136 115.470 1.00 72.00 1489 SER W C 1
ATOM 15944 O O . SER C 3 1489 ? 183.223 330.694 114.752 1.00 74.35 1489 SER W O 1
ATOM 15947 N N . TRP C 3 1490 ? 182.264 330.900 116.779 1.00 68.18 1490 TRP W N 1
ATOM 15948 C CA . TRP C 3 1490 ? 183.208 330.024 117.457 1.00 62.70 1490 TRP W CA 1
ATOM 15949 C C . TRP C 3 1490 ? 182.689 328.601 117.625 1.00 68.02 1490 TRP W C 1
ATOM 15950 O O . TRP C 3 1490 ? 183.395 327.764 118.192 1.00 68.39 1490 TRP W O 1
ATOM 15961 N N . GLY C 3 1491 ? 181.482 328.306 117.149 1.00 67.43 1491 GLY W N 1
ATOM 15962 C CA . GLY C 3 1491 ? 180.924 326.976 117.220 1.00 67.68 1491 GLY W CA 1
ATOM 15963 C C . GLY C 3 1491 ? 179.524 326.980 117.794 1.00 71.70 1491 GLY W C 1
ATOM 15964 O O . GLY C 3 1491 ? 178.932 328.021 118.067 1.00 75.79 1491 GLY W O 1
ATOM 15965 N N . LYS C 3 1492 ? 178.994 325.773 117.974 1.00 78.24 1492 LYS W N 1
ATOM 15966 C CA . LYS C 3 1492 ? 177.637 325.613 118.474 1.00 81.48 1492 LYS W CA 1
ATOM 15967 C C . LYS C 3 1492 ? 177.576 325.894 119.976 1.00 78.23 1492 LYS W C 1
ATOM 15968 O O . LYS C 3 1492 ? 178.532 325.624 120.707 1.00 76.84 1492 LYS W O 1
ATOM 15974 N N . PRO C 3 1493 ? 176.454 326.437 120.463 1.00 76.43 1493 PRO W N 1
ATOM 15975 C CA . PRO C 3 1493 ? 176.288 326.651 121.908 1.00 76.40 1493 PRO W CA 1
ATOM 15976 C C . PRO C 3 1493 ? 175.967 325.347 122.620 1.00 71.35 1493 PRO W C 1
ATOM 15977 O O . PRO C 3 1493 ? 174.853 324.824 122.522 1.00 72.78 1493 PRO W O 1
ATOM 15981 N N . GLN C 3 1494 ? 176.947 324.818 123.344 1.00 75.81 1494 GLN W N 1
ATOM 15982 C CA . GLN C 3 1494 ? 176.787 323.559 124.072 1.00 81.06 1494 GLN W CA 1
ATOM 15983 C C . GLN C 3 1494 ? 176.398 323.824 125.526 1.00 82.05 1494 GLN W C 1
ATOM 15984 O O . GLN C 3 1494 ? 177.106 323.472 126.468 1.00 85.42 1494 GLN W O 1
ATOM 15990 N N . PHE C 3 1495 ? 175.243 324.454 125.697 1.00 65.50 1495 PHE W N 1
ATOM 15991 C CA . PHE C 3 1495 ? 174.768 324.869 127.007 1.00 60.15 1495 PHE W CA 1
ATOM 15992 C C . PHE C 3 1495 ? 173.565 324.037 127.430 1.00 67.16 1495 PHE W C 1
ATOM 15993 O O . PHE C 3 1495 ? 172.597 323.903 126.679 1.00 77.14 1495 PHE W O 1
ATOM 16001 N N . LYS C 3 1496 ? 173.635 323.480 128.638 1.00 62.09 1496 LYS W N 1
ATOM 16002 C CA . LYS C 3 1496 ? 172.568 322.639 129.167 1.00 64.18 1496 LYS W CA 1
ATOM 16003 C C . LYS C 3 1496 ? 171.485 323.418 129.896 1.00 67.87 1496 LYS W C 1
ATOM 16004 O O . LYS C 3 1496 ? 170.312 323.043 129.818 1.00 71.95 1496 LYS W O 1
ATOM 16010 N N . TYR C 3 1497 ? 171.843 324.484 130.604 1.00 60.48 1497 TYR W N 1
ATOM 16011 C CA . TYR C 3 1497 ? 170.895 325.281 131.365 1.00 51.71 1497 TYR W CA 1
ATOM 16012 C C . TYR C 3 1497 ? 170.991 326.736 130.930 1.00 60.07 1497 TYR W C 1
ATOM 16013 O O . TYR C 3 1497 ? 171.742 327.087 130.015 1.00 68.62 1497 TYR W O 1
ATOM 16022 N N . VAL C 3 1498 ? 170.216 327.591 131.590 1.00 67.02 1498 VAL W N 1
ATOM 16023 C CA . VAL C 3 1498 ? 170.111 328.997 131.216 1.00 66.97 1498 VAL W CA 1
ATOM 16024 C C . VAL C 3 1498 ? 171.001 329.792 132.163 1.00 69.87 1498 VAL W C 1
ATOM 16025 O O . VAL C 3 1498 ? 170.635 330.020 133.319 1.00 74.96 1498 VAL W O 1
ATOM 16029 N N . GLN C 3 1499 ? 172.155 330.233 131.675 1.00 61.43 1499 GLN W N 1
ATOM 16030 C CA . GLN C 3 1499 ? 173.131 330.878 132.541 1.00 61.44 1499 GLN W CA 1
ATOM 16031 C C . GLN C 3 1499 ? 172.794 332.349 132.741 1.00 64.30 1499 GLN W C 1
ATOM 16032 O O . GLN C 3 1499 ? 172.280 333.014 131.837 1.00 71.41 1499 GLN W O 1
ATOM 16038 N N . TYR C 3 1500 ? 173.079 332.851 133.940 1.00 60.85 1500 TYR W N 1
ATOM 16039 C CA . TYR C 3 1500 ? 172.849 334.242 134.297 1.00 55.39 1500 TYR W CA 1
ATOM 16040 C C . TYR C 3 1500 ? 174.106 334.824 134.928 1.00 63.83 1500 TYR W C 1
ATOM 16041 O O . TYR C 3 1500 ? 174.794 334.149 135.699 1.00 69.53 1500 TYR W O 1
ATOM 16050 N N . ILE C 3 1501 ? 174.396 336.082 134.600 1.00 61.10 1501 ILE W N 1
ATOM 16051 C CA . ILE C 3 1501 ? 175.576 336.788 135.092 1.00 54.65 1501 ILE W CA 1
ATOM 16052 C C . ILE C 3 1501 ? 175.124 337.926 135.993 1.00 50.50 1501 ILE W C 1
ATOM 16053 O O . ILE C 3 1501 ? 174.188 338.658 135.657 1.00 59.96 1501 ILE W O 1
ATOM 16058 N N . HIS C 3 1502 ? 175.785 338.075 137.138 1.00 51.12 1502 HIS W N 1
ATOM 16059 C CA . HIS C 3 1502 ? 175.529 339.226 137.992 1.00 60.71 1502 HIS W CA 1
ATOM 16060 C C . HIS C 3 1502 ? 175.987 340.510 137.310 1.00 63.06 1502 HIS W C 1
ATOM 16061 O O . HIS C 3 1502 ? 176.928 340.512 136.510 1.00 63.99 1502 HIS W O 1
ATOM 16068 N N . HIS C 3 1503 ? 175.298 341.611 137.619 1.00 66.84 1503 HIS W N 1
ATOM 16069 C CA . HIS C 3 1503 ? 175.649 342.897 137.022 1.00 63.20 1503 HIS W CA 1
ATOM 16070 C C . HIS C 3 1503 ? 176.994 343.401 137.530 1.00 64.57 1503 HIS W C 1
ATOM 16071 O O . HIS C 3 1503 ? 177.691 344.123 136.810 1.00 70.98 1503 HIS W O 1
ATOM 16078 N N . THR C 3 1504 ? 177.374 343.034 138.755 1.00 49.97 1504 THR W N 1
ATOM 16079 C CA . THR C 3 1504 ? 178.730 343.301 139.216 1.00 51.60 1504 THR W CA 1
ATOM 16080 C C . THR C 3 1504 ? 179.724 342.298 138.658 1.00 60.84 1504 THR W C 1
ATOM 16081 O O . THR C 3 1504 ? 180.934 342.542 138.715 1.00 60.12 1504 THR W O 1
ATOM 16085 N N . GLY C 3 1505 ? 179.239 341.178 138.125 1.00 70.06 1505 GLY W N 1
ATOM 16086 C CA . GLY C 3 1505 ? 180.093 340.168 137.540 1.00 59.37 1505 GLY W CA 1
ATOM 16087 C C . GLY C 3 1505 ? 180.842 339.314 138.532 1.00 53.25 1505 GLY W C 1
ATOM 16088 O O . GLY C 3 1505 ? 181.694 338.522 138.123 1.00 63.20 1505 GLY W O 1
ATOM 16089 N N . ALA C 3 1506 ? 180.554 339.447 139.824 1.00 50.79 1506 ALA W N 1
ATOM 16090 C CA . ALA C 3 1506 ? 181.219 338.627 140.823 1.00 54.38 1506 ALA W CA 1
ATOM 16091 C C . ALA C 3 1506 ? 180.671 337.208 140.861 1.00 65.33 1506 ALA W C 1
ATOM 16092 O O . ALA C 3 1506 ? 181.403 336.281 141.219 1.00 73.81 1506 ALA W O 1
ATOM 16094 N N . TYR C 3 1507 ? 179.403 337.016 140.500 1.00 66.43 1507 TYR W N 1
ATOM 16095 C CA . TYR C 3 1507 ? 178.748 335.721 140.625 1.00 56.83 1507 TYR W CA 1
ATOM 16096 C C . TYR C 3 1507 ? 178.054 335.354 139.324 1.00 55.83 1507 TYR W C 1
ATOM 16097 O O . TYR C 3 1507 ? 177.671 336.216 138.530 1.00 66.80 1507 TYR W O 1
ATOM 16106 N N . VAL C 3 1508 ? 177.912 334.049 139.109 1.00 51.37 1508 VAL W N 1
ATOM 16107 C CA . VAL C 3 1508 ? 177.273 333.492 137.923 1.00 54.32 1508 VAL W CA 1
ATOM 16108 C C . VAL C 3 1508 ? 176.117 332.620 138.386 1.00 61.88 1508 VAL W C 1
ATOM 16109 O O . VAL C 3 1508 ? 176.276 331.814 139.312 1.00 68.40 1508 VAL W O 1
ATOM 16113 N N . ALA C 3 1509 ? 174.959 332.783 137.757 1.00 55.59 1509 ALA W N 1
ATOM 16114 C CA . ALA C 3 1509 ? 173.803 331.950 138.045 1.00 54.37 1509 ALA W CA 1
ATOM 16115 C C . ALA C 3 1509 ? 173.444 331.116 136.824 1.00 48.29 1509 ALA W C 1
ATOM 16116 O O . ALA C 3 1509 ? 173.884 331.389 135.706 1.00 51.81 1509 ALA W O 1
ATOM 16118 N N . GLU C 3 1510 ? 172.644 330.081 137.056 1.00 58.69 1510 GLU W N 1
ATOM 16119 C CA . GLU C 3 1510 ? 172.241 329.168 135.998 1.00 60.52 1510 GLU W CA 1
ATOM 16120 C C . GLU C 3 1510 ? 170.885 328.578 136.353 1.00 65.92 1510 GLU W C 1
ATOM 16121 O O . GLU C 3 1510 ? 170.694 328.114 137.478 1.00 70.37 1510 GLU W O 1
ATOM 16127 N N . LEU C 3 1511 ? 169.959 328.587 135.397 1.00 69.93 1511 LEU W N 1
ATOM 16128 C CA . LEU C 3 1511 ? 168.584 328.153 135.624 1.00 69.06 1511 LEU W CA 1
ATOM 16129 C C . LEU C 3 1511 ? 168.331 326.856 134.872 1.00 68.48 1511 LEU W C 1
ATOM 16130 O O . LEU C 3 1511 ? 168.472 326.808 133.646 1.00 75.21 1511 LEU W O 1
ATOM 16135 N N . ARG C 3 1512 ? 167.920 325.821 135.600 1.00 67.15 1512 ARG W N 1
ATOM 16136 C CA . ARG C 3 1512 ? 167.760 324.487 135.038 1.00 73.01 1512 ARG W CA 1
ATOM 16137 C C . ARG C 3 1512 ? 166.386 324.343 134.386 1.00 69.70 1512 ARG W C 1
ATOM 16138 O O . ARG C 3 1512 ? 165.655 325.314 134.178 1.00 71.02 1512 ARG W O 1
ATOM 16146 N N . GLU C 3 1513 ? 166.033 323.103 134.046 1.00 70.81 1513 GLU W N 1
ATOM 16147 C CA . GLU C 3 1513 ? 164.712 322.782 133.531 1.00 72.08 1513 GLU W CA 1
ATOM 16148 C C . GLU C 3 1513 ? 163.726 322.410 134.627 1.00 78.23 1513 GLU W C 1
ATOM 16149 O O . GLU C 3 1513 ? 162.513 322.430 134.381 1.00 81.21 1513 GLU W O 1
ATOM 16155 N N . ASN C 3 1514 ? 164.207 322.072 135.822 1.00 72.56 1514 ASN W N 1
ATOM 16156 C CA . ASN C 3 1514 ? 163.347 321.740 136.947 1.00 71.57 1514 ASN W CA 1
ATOM 16157 C C . ASN C 3 1514 ? 163.167 322.907 137.906 1.00 67.43 1514 ASN W C 1
ATOM 16158 O O . ASN C 3 1514 ? 162.611 322.724 138.993 1.00 74.88 1514 ASN W O 1
ATOM 16163 N N . GLY C 3 1515 ? 163.635 324.095 137.537 1.00 62.67 1515 GLY W N 1
ATOM 16164 C CA . GLY C 3 1515 ? 163.488 325.267 138.366 1.00 72.52 1515 GLY W CA 1
ATOM 16165 C C . GLY C 3 1515 ? 164.553 325.449 139.420 1.00 79.86 1515 GLY W C 1
ATOM 16166 O O . GLY C 3 1515 ? 164.579 326.500 140.074 1.00 79.93 1515 GLY W O 1
ATOM 16167 N N . CYS C 3 1516 ? 165.434 324.472 139.609 1.00 84.63 1516 CYS W N 1
ATOM 16168 C CA . CYS C 3 1516 ? 166.528 324.614 140.557 1.00 80.61 1516 CYS W CA 1
ATOM 16169 C C . CYS C 3 1516 ? 167.646 325.443 139.942 1.00 77.04 1516 CYS W C 1
ATOM 16170 O O . CYS C 3 1516 ? 167.984 325.282 138.768 1.00 74.85 1516 CYS W O 1
ATOM 16173 N N . LEU C 3 1517 ? 168.219 326.332 140.741 1.00 72.14 1517 LEU W N 1
ATOM 16174 C CA . LEU C 3 1517 ? 169.243 327.246 140.264 1.00 74.79 1517 LEU W CA 1
ATOM 16175 C C . LEU C 3 1517 ? 170.634 326.748 140.638 1.00 75.54 1517 LEU W C 1
ATOM 16176 O O . LEU C 3 1517 ? 170.817 326.042 141.632 1.00 76.33 1517 LEU W O 1
ATOM 16181 N N . PHE C 3 1518 ? 171.610 327.108 139.813 1.00 56.86 1518 PHE W N 1
ATOM 16182 C CA . PHE C 3 1518 ? 173.015 327.001 140.166 1.00 45.45 1518 PHE W CA 1
ATOM 16183 C C . PHE C 3 1518 ? 173.565 328.384 140.469 1.00 53.01 1518 PHE W C 1
ATOM 16184 O O . PHE C 3 1518 ? 173.013 329.405 140.052 1.00 60.62 1518 PHE W O 1
ATOM 16192 N N . LEU C 3 1519 ? 174.668 328.404 141.207 1.00 64.18 1519 LEU W N 1
ATOM 16193 C CA . LEU C 3 1519 ? 175.214 329.657 141.718 1.00 64.00 1519 LEU W CA 1
ATOM 16194 C C . LEU C 3 1519 ? 176.676 329.438 142.064 1.00 73.40 1519 LEU W C 1
ATOM 16195 O O . LEU C 3 1519 ? 176.993 328.549 142.862 1.00 74.82 1519 LEU W O 1
ATOM 16200 N N . ALA C 3 1520 ? 177.563 330.240 141.474 1.00 66.75 1520 ALA W N 1
ATOM 16201 C CA . ALA C 3 1520 ? 178.985 330.107 141.721 1.00 59.07 1520 ALA W CA 1
ATOM 16202 C C . ALA C 3 1520 ? 179.673 331.436 141.456 1.00 63.99 1520 ALA W C 1
ATOM 16203 O O . ALA C 3 1520 ? 179.292 332.141 140.512 1.00 67.13 1520 ALA W O 1
ATOM 16205 N N . PRO C 3 1521 ? 180.669 331.803 142.255 1.00 63.97 1521 PRO W N 1
ATOM 16206 C CA . PRO C 3 1521 ? 181.335 333.095 142.074 1.00 59.20 1521 PRO W CA 1
ATOM 16207 C C . PRO C 3 1521 ? 182.268 333.082 140.872 1.00 52.65 1521 PRO W C 1
ATOM 16208 O O . PRO C 3 1521 ? 182.606 332.040 140.313 1.00 56.62 1521 PRO W O 1
ATOM 16212 N N . ASN C 3 1522 ? 182.671 334.281 140.470 1.00 46.33 1522 ASN W N 1
ATOM 16213 C CA . ASN C 3 1522 ? 183.627 334.464 139.383 1.00 41.58 1522 ASN W CA 1
ATOM 16214 C C . ASN C 3 1522 ? 184.986 334.688 140.035 1.00 56.74 1522 ASN W C 1
ATOM 16215 O O . ASN C 3 1522 ? 185.397 335.821 140.287 1.00 63.66 1522 ASN W O 1
ATOM 16220 N N . ASN C 3 1523 ? 185.681 333.583 140.319 1.00 70.17 1523 ASN W N 1
ATOM 16221 C CA . ASN C 3 1523 ? 186.959 333.646 141.020 1.00 62.35 1523 ASN W CA 1
ATOM 16222 C C . ASN C 3 1523 ? 188.064 334.256 140.173 1.00 62.49 1523 ASN W C 1
ATOM 16223 O O . ASN C 3 1523 ? 189.079 334.692 140.724 1.00 67.29 1523 ASN W O 1
ATOM 16228 N N . ILE C 3 1524 ? 187.896 334.279 138.851 1.00 63.53 1524 ILE W N 1
ATOM 16229 C CA . ILE C 3 1524 ? 188.919 334.843 137.979 1.00 67.18 1524 ILE W CA 1
ATOM 16230 C C . ILE C 3 1524 ? 188.976 336.358 138.142 1.00 65.99 1524 ILE W C 1
ATOM 16231 O O . ILE C 3 1524 ? 190.059 336.949 138.231 1.00 70.44 1524 ILE W O 1
ATOM 16236 N N . TYR C 3 1525 ? 187.811 337.007 138.193 1.00 63.22 1525 TYR W N 1
ATOM 16237 C CA . TYR C 3 1525 ? 187.765 338.440 138.465 1.00 63.16 1525 TYR W CA 1
ATOM 16238 C C . TYR C 3 1525 ? 188.076 338.752 139.923 1.00 65.64 1525 TYR W C 1
ATOM 16239 O O . TYR C 3 1525 ? 188.839 339.681 140.211 1.00 76.03 1525 TYR W O 1
ATOM 16248 N N . ILE C 3 1526 ? 187.493 338.002 140.851 1.00 54.33 1526 ILE W N 1
ATOM 16249 C CA . ILE C 3 1526 ? 187.699 338.240 142.272 1.00 60.73 1526 ILE W CA 1
ATOM 16250 C C . ILE C 3 1526 ? 189.099 337.813 142.692 1.00 69.26 1526 ILE W C 1
ATOM 16251 O O . ILE C 3 1526 ? 190.012 338.637 142.773 1.00 70.72 1526 ILE W O 1
ATOM 16256 N N . LYS C 3 1550 ? 179.373 338.645 150.081 1.00 84.69 1550 LYS W N 1
ATOM 16257 C CA . LYS C 3 1550 ? 178.318 339.384 150.766 1.00 88.32 1550 LYS W CA 1
ATOM 16258 C C . LYS C 3 1550 ? 177.002 339.291 150.005 1.00 88.95 1550 LYS W C 1
ATOM 16259 O O . LYS C 3 1550 ? 175.966 338.949 150.577 1.00 92.19 1550 LYS W O 1
ATOM 16265 N N . VAL C 3 1551 ? 177.052 339.610 148.710 1.00 77.96 1551 VAL W N 1
ATOM 16266 C CA . VAL C 3 1551 ? 175.862 339.531 147.871 1.00 78.81 1551 VAL W CA 1
ATOM 16267 C C . VAL C 3 1551 ? 175.467 338.076 147.639 1.00 80.86 1551 VAL W C 1
ATOM 16268 O O . VAL C 3 1551 ? 174.278 337.760 147.496 1.00 85.06 1551 VAL W O 1
ATOM 16272 N N . ILE C 3 1552 ? 176.450 337.171 147.624 1.00 74.92 1552 ILE W N 1
ATOM 16273 C CA . ILE C 3 1552 ? 176.181 335.750 147.413 1.00 75.57 1552 ILE W CA 1
ATOM 16274 C C . ILE C 3 1552 ? 175.354 335.173 148.561 1.00 78.07 1552 ILE W C 1
ATOM 16275 O O . ILE C 3 1552 ? 174.390 334.427 148.335 1.00 81.14 1552 ILE W O 1
ATOM 16280 N N . LEU C 3 1553 ? 175.675 335.548 149.804 1.00 84.70 1553 LEU W N 1
ATOM 16281 C CA . LEU C 3 1553 ? 174.892 335.088 150.943 1.00 85.37 1553 LEU W CA 1
ATOM 16282 C C . LEU C 3 1553 ? 173.518 335.739 150.967 1.00 87.64 1553 LEU W C 1
ATOM 16283 O O . LEU C 3 1553 ? 172.547 335.106 151.394 1.00 90.15 1553 LEU W O 1
ATOM 16288 N N . ASN C 3 1554 ? 173.421 336.987 150.502 1.00 84.06 1554 ASN W N 1
ATOM 16289 C CA . ASN C 3 1554 ? 172.130 337.662 150.414 1.00 81.69 1554 ASN W CA 1
ATOM 16290 C C . ASN C 3 1554 ? 171.204 336.950 149.435 1.00 79.41 1554 ASN W C 1
ATOM 16291 O O . ASN C 3 1554 ? 170.026 336.721 149.732 1.00 87.50 1554 ASN W O 1
ATOM 16296 N N . PHE C 3 1555 ? 171.728 336.567 148.269 1.00 59.78 1555 PHE W N 1
ATOM 16297 C CA . PHE C 3 1555 ? 170.895 335.870 147.294 1.00 59.15 1555 PHE W CA 1
ATOM 16298 C C . PHE C 3 1555 ? 170.572 334.453 147.742 1.00 59.13 1555 PHE W C 1
ATOM 16299 O O . PHE C 3 1555 ? 169.465 333.963 147.483 1.00 65.07 1555 PHE W O 1
ATOM 16307 N N . LYS C 3 1556 ? 171.510 333.781 148.417 1.00 68.13 1556 LYS W N 1
ATOM 16308 C CA . LYS C 3 1556 ? 171.222 332.448 148.935 1.00 75.18 1556 LYS W CA 1
ATOM 16309 C C . LYS C 3 1556 ? 170.175 332.484 150.043 1.00 74.64 1556 LYS W C 1
ATOM 16310 O O . LYS C 3 1556 ? 169.349 331.570 150.140 1.00 78.11 1556 LYS W O 1
ATOM 16316 N N . SER C 3 1557 ? 170.188 333.523 150.880 1.00 79.23 1557 SER W N 1
ATOM 16317 C CA . SER C 3 1557 ? 169.167 333.657 151.910 1.00 82.28 1557 SER W CA 1
ATOM 16318 C C . SER C 3 1557 ? 167.826 334.084 151.329 1.00 87.23 1557 SER W C 1
ATOM 16319 O O . SER C 3 1557 ? 166.780 333.686 151.851 1.00 88.45 1557 SER W O 1
ATOM 16322 N N . THR C 3 1558 ? 167.838 334.897 150.269 1.00 84.21 1558 THR W N 1
ATOM 16323 C CA . THR C 3 1558 ? 166.595 335.284 149.608 1.00 81.09 1558 THR W CA 1
ATOM 16324 C C . THR C 3 1558 ? 165.938 334.088 148.928 1.00 78.37 1558 THR W C 1
ATOM 16325 O O . THR C 3 1558 ? 164.716 333.918 149.001 1.00 80.37 1558 THR W O 1
ATOM 16329 N N . CYS C 3 1559 ? 166.735 333.234 148.279 1.00 75.09 1559 CYS W N 1
ATOM 16330 C CA . CYS C 3 1559 ? 166.187 332.043 147.642 1.00 76.40 1559 CYS W CA 1
ATOM 16331 C C . CYS C 3 1559 ? 165.688 331.014 148.648 1.00 78.25 1559 CYS W C 1
ATOM 16332 O O . CYS C 3 1559 ? 164.850 330.180 148.293 1.00 82.73 1559 CYS W O 1
ATOM 16335 N N . LEU C 3 1560 ? 166.179 331.048 149.887 1.00 79.98 1560 LEU W N 1
ATOM 16336 C CA . LEU C 3 1560 ? 165.826 330.054 150.892 1.00 83.50 1560 LEU W CA 1
ATOM 16337 C C . LEU C 3 1560 ? 164.962 330.632 152.008 1.00 85.52 1560 LEU W C 1
ATOM 16338 O O . LEU C 3 1560 ? 164.935 330.081 153.112 1.00 86.71 1560 LEU W O 1
ATOM 16343 N N . ASP C 3 1561 ? 164.261 331.730 151.745 1.00 105.55 1561 ASP W N 1
ATOM 16344 C CA . ASP C 3 1561 ? 163.343 332.329 152.706 1.00 108.86 1561 ASP W CA 1
ATOM 16345 C C . ASP C 3 1561 ? 161.932 332.284 152.141 1.00 109.67 1561 ASP W C 1
ATOM 16346 O O . ASP C 3 1561 ? 161.718 332.623 150.973 1.00 107.45 1561 ASP W O 1
ATOM 16351 N N . TYR C 3 1562 ? 160.979 331.853 152.971 1.00 115.69 1562 TYR W N 1
ATOM 16352 C CA . TYR C 3 1562 ? 159.578 331.841 152.564 1.00 113.58 1562 TYR W CA 1
ATOM 16353 C C . TYR C 3 1562 ? 159.061 333.254 152.324 1.00 111.10 1562 TYR W C 1
ATOM 16354 O O . TYR C 3 1562 ? 158.383 333.510 151.321 1.00 111.98 1562 TYR W O 1
ATOM 16363 N N . GLN C 3 1563 ? 159.400 334.187 153.219 1.00 107.42 1563 GLN W N 1
ATOM 16364 C CA . GLN C 3 1563 ? 158.838 335.533 153.161 1.00 109.28 1563 GLN W CA 1
ATOM 16365 C C . GLN C 3 1563 ? 159.380 336.318 151.973 1.00 108.90 1563 GLN W C 1
ATOM 16366 O O . GLN C 3 1563 ? 158.614 336.950 151.236 1.00 110.13 1563 GLN W O 1
ATOM 16372 N N . LYS C 3 1564 ? 160.701 336.283 151.764 1.00 100.16 1564 LYS W N 1
ATOM 16373 C CA . LYS C 3 1564 ? 161.308 337.071 150.693 1.00 100.03 1564 LYS W CA 1
ATOM 16374 C C . LYS C 3 1564 ? 160.916 336.541 149.320 1.00 100.94 1564 LYS W C 1
ATOM 16375 O O . LYS C 3 1564 ? 160.575 337.321 148.420 1.00 106.23 1564 LYS W O 1
ATOM 16381 N N . LEU C 3 1565 ? 160.945 335.219 149.147 1.00 99.76 1565 LEU W N 1
ATOM 16382 C CA . LEU C 3 1565 ? 160.553 334.627 147.873 1.00 101.83 1565 LEU W CA 1
ATOM 16383 C C . LEU C 3 1565 ? 159.063 334.811 147.615 1.00 103.21 1565 LEU W C 1
ATOM 16384 O O . LEU C 3 1565 ? 158.651 335.045 146.472 1.00 102.72 1565 LEU W O 1
ATOM 16389 N N . ARG C 3 1566 ? 158.243 334.719 148.669 1.00 108.70 1566 ARG W N 1
ATOM 16390 C CA . ARG C 3 1566 ? 156.813 334.963 148.523 1.00 106.54 1566 ARG W CA 1
ATOM 16391 C C . ARG C 3 1566 ? 156.536 336.407 148.128 1.00 104.33 1566 ARG W C 1
ATOM 16392 O O . ARG C 3 1566 ? 155.671 336.666 147.284 1.00 107.68 1566 ARG W O 1
ATOM 16400 N N . SER C 3 1567 ? 157.270 337.356 148.713 1.00 94.97 1567 SER W N 1
ATOM 16401 C CA . SER C 3 1567 ? 157.096 338.761 148.356 1.00 98.53 1567 SER W CA 1
ATOM 16402 C C . SER C 3 1567 ? 157.534 339.032 146.922 1.00 99.36 1567 SER W C 1
ATOM 16403 O O . SER C 3 1567 ? 156.872 339.788 146.199 1.00 103.60 1567 SER W O 1
ATOM 16406 N N . ILE C 3 1568 ? 158.640 338.418 146.492 1.00 96.09 1568 ILE W N 1
ATOM 16407 C CA . ILE C 3 1568 ? 159.114 338.607 145.123 1.00 98.75 1568 ILE W CA 1
ATOM 16408 C C . ILE C 3 1568 ? 158.129 338.008 144.123 1.00 101.53 1568 ILE W C 1
ATOM 16409 O O . ILE C 3 1568 ? 157.817 338.624 143.094 1.00 102.62 1568 ILE W O 1
ATOM 16414 N N . PHE C 3 1569 ? 157.591 336.822 144.422 1.00 97.62 1569 PHE W N 1
ATOM 16415 C CA . PHE C 3 1569 ? 156.606 336.214 143.529 1.00 96.38 1569 PHE W CA 1
ATOM 16416 C C . PHE C 3 1569 ? 155.287 336.979 143.531 1.00 97.99 1569 PHE W C 1
ATOM 16417 O O . PHE C 3 1569 ? 154.611 337.042 142.499 1.00 97.69 1569 PHE W O 1
ATOM 16425 N N . LEU C 3 1570 ? 154.909 337.566 144.672 1.00 101.93 1570 LEU W N 1
ATOM 16426 C CA . LEU C 3 1570 ? 153.723 338.416 144.721 1.00 99.10 1570 LEU W CA 1
ATOM 16427 C C . LEU C 3 1570 ? 153.906 339.665 143.874 1.00 96.85 1570 LEU W C 1
ATOM 16428 O O . LEU C 3 1570 ? 152.976 340.095 143.181 1.00 101.71 1570 LEU W O 1
ATOM 16433 N N . ASP C 3 1571 ? 155.101 340.261 143.917 1.00 85.34 1571 ASP W N 1
ATOM 16434 C CA . ASP C 3 1571 ? 155.398 341.394 143.045 1.00 89.05 1571 ASP W CA 1
ATOM 16435 C C . ASP C 3 1571 ? 155.384 340.982 141.579 1.00 91.53 1571 ASP W C 1
ATOM 16436 O O . ASP C 3 1571 ? 154.942 341.750 140.714 1.00 94.78 1571 ASP W O 1
ATOM 16441 N N . ALA C 3 1572 ? 155.858 339.769 141.282 1.00 91.75 1572 ALA W N 1
ATOM 16442 C CA . ALA C 3 1572 ? 155.822 339.259 139.914 1.00 96.00 1572 ALA W CA 1
ATOM 16443 C C . ALA C 3 1572 ? 154.390 339.079 139.424 1.00 101.49 1572 ALA W C 1
ATOM 16444 O O . ALA C 3 1572 ? 154.066 339.435 138.285 1.00 101.91 1572 ALA W O 1
ATOM 16446 N N . LYS C 3 1573 ? 153.516 338.537 140.278 1.00 99.48 1573 LYS W N 1
ATOM 16447 C CA . LYS C 3 1573 ? 152.112 338.379 139.906 1.00 91.28 1573 LYS W CA 1
ATOM 16448 C C . LYS C 3 1573 ? 151.422 339.729 139.754 1.00 87.31 1573 LYS W C 1
ATOM 16449 O O . LYS C 3 1573 ? 150.569 339.898 138.875 1.00 88.37 1573 LYS W O 1
ATOM 16455 N N . GLU C 3 1574 ? 151.773 340.693 140.609 1.00 94.61 1574 GLU W N 1
ATOM 16456 C CA . GLU C 3 1574 ? 151.212 342.035 140.499 1.00 99.13 1574 GLU W CA 1
ATOM 16457 C C . GLU C 3 1574 ? 151.636 342.708 139.198 1.00 98.61 1574 GLU W C 1
ATOM 16458 O O . GLU C 3 1574 ? 150.838 343.414 138.568 1.00 102.91 1574 GLU W O 1
ATOM 16464 N N . MET C 3 1575 ? 152.888 342.506 138.784 1.00 97.23 1575 MET W N 1
ATOM 16465 C CA . MET C 3 1575 ? 153.330 343.034 137.500 1.00 100.05 1575 MET W CA 1
ATOM 16466 C C . MET C 3 1575 ? 152.681 342.296 136.336 1.00 100.13 1575 MET W C 1
ATOM 16467 O O . MET C 3 1575 ? 152.451 342.891 135.279 1.00 102.38 1575 MET W O 1
ATOM 16472 N N . TRP C 3 1576 ? 152.394 341.004 136.510 1.00 96.59 1576 TRP W N 1
ATOM 16473 C CA . TRP C 3 1576 ? 151.741 340.232 135.455 1.00 97.74 1576 TRP W CA 1
ATOM 16474 C C . TRP C 3 1576 ? 150.295 340.670 135.255 1.00 98.93 1576 TRP W C 1
ATOM 16475 O O . TRP C 3 1576 ? 149.823 340.765 134.115 1.00 98.13 1576 TRP W O 1
ATOM 16486 N N . ILE C 3 1577 ? 149.576 340.933 136.346 1.00 95.59 1577 ILE W N 1
ATOM 16487 C CA . ILE C 3 1577 ? 148.177 341.341 136.241 1.00 90.99 1577 ILE W CA 1
ATOM 16488 C C . ILE C 3 1577 ? 148.077 342.761 135.703 1.00 90.18 1577 ILE W C 1
ATOM 16489 O O . ILE C 3 1577 ? 147.393 343.022 134.707 1.00 87.94 1577 ILE W O 1
ATOM 16494 N N . THR C 3 1578 ? 148.771 343.695 136.342 1.00 98.21 1578 THR W N 1
ATOM 16495 C CA . THR C 3 1578 ? 148.712 345.097 135.950 1.00 99.03 1578 THR W CA 1
ATOM 16496 C C . THR C 3 1578 ? 149.610 345.386 134.750 1.00 98.63 1578 THR W C 1
ATOM 16497 O O . THR C 3 1578 ? 150.141 344.471 134.120 1.00 97.66 1578 THR W O 1
ATOM 16501 N N . GLY D 4 7 ? 201.321 316.732 192.098 1.00 62.41 7 GLY S N 1
ATOM 16502 C CA . GLY D 4 7 ? 201.918 316.686 190.776 1.00 60.89 7 GLY S CA 1
ATOM 16503 C C . GLY D 4 7 ? 202.138 318.057 190.173 1.00 67.88 7 GLY S C 1
ATOM 16504 O O . GLY D 4 7 ? 203.277 318.484 189.982 1.00 67.49 7 GLY S O 1
ATOM 16505 N N . PHE D 4 8 ? 201.045 318.750 189.868 1.00 63.21 8 PHE S N 1
ATOM 16506 C CA . PHE D 4 8 ? 201.092 320.078 189.277 1.00 57.03 8 PHE S CA 1
ATOM 16507 C C . PHE D 4 8 ? 200.623 321.108 190.294 1.00 59.26 8 PHE S C 1
ATOM 16508 O O . PHE D 4 8 ? 199.630 320.895 190.997 1.00 60.14 8 PHE S O 1
ATOM 16516 N N . VAL D 4 9 ? 201.347 322.217 190.370 1.00 57.35 9 VAL S N 1
ATOM 16517 C CA . VAL D 4 9 ? 201.031 323.258 191.354 1.00 60.50 9 VAL S CA 1
ATOM 16518 C C . VAL D 4 9 ? 199.771 324.002 190.923 1.00 59.91 9 VAL S C 1
ATOM 16519 O O . VAL D 4 9 ? 199.598 324.283 189.723 1.00 61.49 9 VAL S O 1
ATOM 16523 N N . PRO D 4 10 ? 198.830 324.262 191.827 1.00 48.35 10 PRO S N 1
ATOM 16524 C CA . PRO D 4 10 ? 197.688 325.106 191.469 1.00 43.40 10 PRO S CA 1
ATOM 16525 C C . PRO D 4 10 ? 198.105 326.554 191.273 1.00 48.76 10 PRO S C 1
ATOM 16526 O O . PRO D 4 10 ? 199.044 327.047 191.900 1.00 51.70 10 PRO S O 1
ATOM 16530 N N . ILE D 4 11 ? 197.389 327.234 190.379 1.00 54.40 11 ILE S N 1
ATOM 16531 C CA . ILE D 4 11 ? 197.626 328.652 190.149 1.00 46.30 11 ILE S CA 1
ATOM 16532 C C . ILE D 4 11 ? 197.115 329.440 191.346 1.00 47.84 11 ILE S C 1
ATOM 16533 O O . ILE D 4 11 ? 196.050 329.140 191.898 1.00 54.23 11 ILE S O 1
ATOM 16538 N N . HIS D 4 12 ? 197.887 330.438 191.770 1.00 47.32 12 HIS S N 1
ATOM 16539 C CA . HIS D 4 12 ? 197.499 331.265 192.904 1.00 50.52 12 HIS S CA 1
ATOM 16540 C C . HIS D 4 12 ? 196.616 332.429 192.473 1.00 52.90 12 HIS S C 1
ATOM 16541 O O . HIS D 4 12 ? 195.541 332.640 193.040 1.00 56.96 12 HIS S O 1
ATOM 16548 N N . THR D 4 13 ? 197.055 333.194 191.477 1.00 52.17 13 THR S N 1
ATOM 16549 C CA . THR D 4 13 ? 196.275 334.305 190.953 1.00 47.24 13 THR S CA 1
ATOM 16550 C C . THR D 4 13 ? 196.591 334.465 189.476 1.00 49.32 13 THR S C 1
ATOM 16551 O O . THR D 4 13 ? 197.764 334.501 189.096 1.00 62.01 13 THR S O 1
ATOM 16555 N N . ILE D 4 14 ? 195.557 334.552 188.652 1.00 45.27 14 ILE S N 1
ATOM 16556 C CA . ILE D 4 14 ? 195.704 334.905 187.248 1.00 46.22 14 ILE S CA 1
ATOM 16557 C C . ILE D 4 14 ? 195.187 336.324 187.052 1.00 51.19 14 ILE S C 1
ATOM 16558 O O . ILE D 4 14 ? 194.121 336.688 187.565 1.00 62.53 14 ILE S O 1
ATOM 16563 N N . PHE D 4 15 ? 195.978 337.158 186.383 1.00 46.16 15 PHE S N 1
ATOM 16564 C CA . PHE D 4 15 ? 195.528 338.505 186.085 1.00 49.19 15 PHE S CA 1
ATOM 16565 C C . PHE D 4 15 ? 196.043 338.943 184.726 1.00 50.16 15 PHE S C 1
ATOM 16566 O O . PHE D 4 15 ? 197.096 338.498 184.265 1.00 55.69 15 PHE S O 1
ATOM 16574 N N . TYR D 4 16 ? 195.277 339.822 184.096 1.00 54.14 16 TYR S N 1
ATOM 16575 C CA . TYR D 4 16 ? 195.552 340.322 182.756 1.00 55.69 16 TYR S CA 1
ATOM 16576 C C . TYR D 4 16 ? 195.905 341.797 182.875 1.00 59.72 16 TYR S C 1
ATOM 16577 O O . TYR D 4 16 ? 195.038 342.627 183.164 1.00 66.42 16 TYR S O 1
ATOM 16586 N N . SER D 4 17 ? 197.175 342.118 182.659 1.00 56.70 17 SER S N 1
ATOM 16587 C CA . SER D 4 17 ? 197.665 343.484 182.751 1.00 54.37 17 SER S CA 1
ATOM 16588 C C . SER D 4 17 ? 197.817 344.069 181.357 1.00 57.35 17 SER S C 1
ATOM 16589 O O . SER D 4 17 ? 198.302 343.399 180.442 1.00 64.64 17 SER S O 1
ATOM 16592 N N . VAL D 4 18 ? 197.392 345.318 181.199 1.00 65.66 18 VAL S N 1
ATOM 16593 C CA . VAL D 4 18 ? 197.444 346.010 179.920 1.00 64.24 18 VAL S CA 1
ATOM 16594 C C . VAL D 4 18 ? 198.101 347.366 180.141 1.00 61.13 18 VAL S C 1
ATOM 16595 O O . VAL D 4 18 ? 198.088 347.910 181.250 1.00 66.21 18 VAL S O 1
ATOM 16599 N N . PHE D 4 19 ? 198.722 347.891 179.091 1.00 61.19 19 PHE S N 1
ATOM 16600 C CA . PHE D 4 19 ? 199.352 349.206 179.139 1.00 62.97 19 PHE S CA 1
ATOM 16601 C C . PHE D 4 19 ? 198.356 350.247 178.645 1.00 70.85 19 PHE S C 1
ATOM 16602 O O . PHE D 4 19 ? 198.092 350.344 177.442 1.00 71.36 19 PHE S O 1
ATOM 16610 N N . HIS D 4 20 ? 197.805 351.021 179.567 1.00 80.40 20 HIS S N 1
ATOM 16611 C CA . HIS D 4 20 ? 196.956 352.129 179.164 1.00 71.99 20 HIS S CA 1
ATOM 16612 C C . HIS D 4 20 ? 197.815 353.273 178.629 1.00 71.67 20 HIS S C 1
ATOM 16613 O O . HIS D 4 20 ? 198.877 353.563 179.185 1.00 77.48 20 HIS S O 1
ATOM 16620 N N . PRO D 4 21 ? 197.392 353.929 177.544 1.00 70.86 21 PRO S N 1
ATOM 16621 C CA . PRO D 4 21 ? 198.176 355.054 177.009 1.00 74.06 21 PRO S CA 1
ATOM 16622 C C . PRO D 4 21 ? 198.172 356.291 177.894 1.00 77.90 21 PRO S C 1
ATOM 16623 O O . PRO D 4 21 ? 198.983 357.195 177.656 1.00 76.93 21 PRO S O 1
ATOM 16627 N N . THR D 4 22 ? 197.300 356.367 178.899 1.00 81.55 22 THR S N 1
ATOM 16628 C CA . THR D 4 22 ? 197.208 357.524 179.778 1.00 79.56 22 THR S CA 1
ATOM 16629 C C . THR D 4 22 ? 197.829 357.282 181.145 1.00 78.58 22 THR S C 1
ATOM 16630 O O . THR D 4 22 ? 198.711 358.039 181.563 1.00 81.46 22 THR S O 1
ATOM 16634 N N . GLU D 4 23 ? 197.396 356.243 181.862 1.00 78.02 23 GLU S N 1
ATOM 16635 C CA . GLU D 4 23 ? 197.901 355.968 183.201 1.00 80.72 23 GLU S CA 1
ATOM 16636 C C . GLU D 4 23 ? 198.937 354.847 183.224 1.00 84.52 23 GLU S C 1
ATOM 16637 O O . GLU D 4 23 ? 199.242 354.315 184.297 1.00 85.49 23 GLU S O 1
ATOM 16643 N N . GLY D 4 24 ? 199.486 354.484 182.068 1.00 78.80 24 GLY S N 1
ATOM 16644 C CA . GLY D 4 24 ? 200.562 353.515 182.028 1.00 73.07 24 GLY S CA 1
ATOM 16645 C C . GLY D 4 24 ? 200.089 352.089 182.241 1.00 72.39 24 GLY S C 1
ATOM 16646 O O . GLY D 4 24 ? 198.953 351.715 181.931 1.00 77.48 24 GLY S O 1
ATOM 16647 N N . SER D 4 25 ? 200.999 351.277 182.775 1.00 62.72 25 SER S N 1
ATOM 16648 C CA . SER D 4 25 ? 200.702 349.876 183.030 1.00 62.69 25 SER S CA 1
ATOM 16649 C C . SER D 4 25 ? 199.723 349.735 184.189 1.00 66.53 25 SER S C 1
ATOM 16650 O O . SER D 4 25 ? 199.879 350.366 185.236 1.00 70.53 25 SER S O 1
ATOM 16653 N N . LYS D 4 26 ? 198.705 348.899 183.993 1.00 68.07 26 LYS S N 1
ATOM 16654 C CA . LYS D 4 26 ? 197.694 348.681 185.013 1.00 66.14 26 LYS S CA 1
ATOM 16655 C C . LYS D 4 26 ? 197.105 347.290 184.850 1.00 68.66 26 LYS S C 1
ATOM 16656 O O . LYS D 4 26 ? 197.196 346.675 183.783 1.00 74.24 26 LYS S O 1
ATOM 16662 N N . ILE D 4 27 ? 196.498 346.799 185.924 1.00 66.15 27 ILE S N 1
ATOM 16663 C CA . ILE D 4 27 ? 195.820 345.507 185.908 1.00 64.78 27 ILE S CA 1
ATOM 16664 C C . ILE D 4 27 ? 194.385 345.725 185.452 1.00 70.09 27 ILE S C 1
ATOM 16665 O O . ILE D 4 27 ? 193.645 346.512 186.052 1.00 74.74 27 ILE S O 1
ATOM 16670 N N . LYS D 4 28 ? 193.987 345.031 184.388 1.00 70.57 28 LYS S N 1
ATOM 16671 C CA . LYS D 4 28 ? 192.632 345.171 183.865 1.00 68.72 28 LYS S CA 1
ATOM 16672 C C . LYS D 4 28 ? 191.664 344.228 184.577 1.00 70.94 28 LYS S C 1
ATOM 16673 O O . LYS D 4 28 ? 190.644 344.665 185.117 1.00 73.08 28 LYS S O 1
ATOM 16679 N N . TYR D 4 29 ? 191.975 342.936 184.583 1.00 69.99 29 TYR S N 1
ATOM 16680 C CA . TYR D 4 29 ? 191.152 341.933 185.240 1.00 68.43 29 TYR S CA 1
ATOM 16681 C C . TYR D 4 29 ? 192.045 341.010 186.054 1.00 67.00 29 TYR S C 1
ATOM 16682 O O . TYR D 4 29 ? 193.227 340.841 185.746 1.00 72.96 29 TYR S O 1
ATOM 16691 N N . GLU D 4 30 ? 191.476 340.415 187.099 1.00 56.04 30 GLU S N 1
ATOM 16692 C CA . GLU D 4 30 ? 192.260 339.623 188.042 1.00 51.84 30 GLU S CA 1
ATOM 16693 C C . GLU D 4 30 ? 191.346 338.631 188.745 1.00 58.20 30 GLU S C 1
ATOM 16694 O O . GLU D 4 30 ? 190.437 339.039 189.473 1.00 65.19 30 GLU S O 1
ATOM 16700 N N . PHE D 4 31 ? 191.584 337.337 188.530 1.00 56.56 31 PHE S N 1
ATOM 16701 C CA . PHE D 4 31 ? 190.881 336.309 189.281 1.00 55.55 31 PHE S CA 1
ATOM 16702 C C . PHE D 4 31 ? 191.865 335.523 190.130 1.00 58.68 31 PHE S C 1
ATOM 16703 O O . PHE D 4 31 ? 192.884 335.061 189.600 1.00 66.92 31 PHE S O 1
ATOM 16711 N N . PRO D 4 32 ? 191.616 335.329 191.436 1.00 54.68 32 PRO S N 1
ATOM 16712 C CA . PRO D 4 32 ? 190.487 335.790 192.262 1.00 52.06 32 PRO S CA 1
ATOM 16713 C C . PRO D 4 32 ? 190.441 337.303 192.464 1.00 58.46 32 PRO S C 1
ATOM 16714 O O . PRO D 4 32 ? 191.475 337.959 192.356 1.00 67.76 32 PRO S O 1
ATOM 16718 N N . PRO D 4 33 ? 189.260 337.873 192.717 1.00 47.18 33 PRO S N 1
ATOM 16719 C CA . PRO D 4 33 ? 189.162 339.331 192.866 1.00 54.13 33 PRO S CA 1
ATOM 16720 C C . PRO D 4 33 ? 189.883 339.812 194.115 1.00 58.11 33 PRO S C 1
ATOM 16721 O O . PRO D 4 33 ? 189.678 339.277 195.209 1.00 61.65 33 PRO S O 1
ATOM 16725 N N . ASN D 4 34 ? 190.736 340.827 193.928 1.00 56.91 34 ASN S N 1
ATOM 16726 C CA . ASN D 4 34 ? 191.564 341.424 194.981 1.00 56.22 34 ASN S CA 1
ATOM 16727 C C . ASN D 4 34 ? 192.453 340.385 195.663 1.00 60.06 34 ASN S C 1
ATOM 16728 O O . ASN D 4 34 ? 192.678 340.435 196.873 1.00 63.37 34 ASN S O 1
ATOM 16733 N N . ASN D 4 35 ? 192.963 339.433 194.881 1.00 59.39 35 ASN S N 1
ATOM 16734 C CA . ASN D 4 35 ? 193.854 338.421 195.434 1.00 60.42 35 ASN S CA 1
ATOM 16735 C C . ASN D 4 35 ? 195.259 338.954 195.663 1.00 65.91 35 ASN S C 1
ATOM 16736 O O . ASN D 4 35 ? 195.931 338.529 196.608 1.00 69.52 35 ASN S O 1
ATOM 16741 N N . LEU D 4 36 ? 195.720 339.872 194.810 1.00 65.30 36 LEU S N 1
ATOM 16742 C CA . LEU D 4 36 ? 197.079 340.386 194.945 1.00 62.93 36 LEU S CA 1
ATOM 16743 C C . LEU D 4 36 ? 197.200 341.329 196.137 1.00 67.08 36 LEU S C 1
ATOM 16744 O O . LEU D 4 36 ? 198.203 341.297 196.859 1.00 70.38 36 LEU S O 1
ATOM 16749 N N . LYS D 4 37 ? 196.191 342.172 196.358 1.00 66.30 37 LYS S N 1
ATOM 16750 C CA . LYS D 4 37 ? 196.238 343.096 197.485 1.00 64.92 37 LYS S CA 1
ATOM 16751 C C . LYS D 4 37 ? 196.014 342.383 198.811 1.00 66.25 37 LYS S C 1
ATOM 16752 O O . LYS D 4 37 ? 196.517 342.833 199.847 1.00 71.05 37 LYS S O 1
ATOM 16758 N N . ASN D 4 38 ? 195.261 341.282 198.805 1.00 57.07 38 ASN S N 1
ATOM 16759 C CA . ASN D 4 38 ? 195.026 340.543 200.039 1.00 61.35 38 ASN S CA 1
ATOM 16760 C C . ASN D 4 38 ? 196.267 339.782 200.484 1.00 66.90 38 ASN S C 1
ATOM 16761 O O . ASN D 4 38 ? 196.442 339.533 201.682 1.00 68.95 38 ASN S O 1
ATOM 16766 N N . HIS D 4 39 ? 197.131 339.406 199.545 1.00 64.42 39 HIS S N 1
ATOM 16767 C CA . HIS D 4 39 ? 198.331 338.641 199.844 1.00 60.26 39 HIS S CA 1
ATOM 16768 C C . HIS D 4 39 ? 199.582 339.506 199.890 1.00 60.51 39 HIS S C 1
ATOM 16769 O O . HIS D 4 39 ? 200.692 338.970 199.941 1.00 66.06 39 HIS S O 1
ATOM 16776 N N . GLY D 4 40 ? 199.428 340.827 199.875 1.00 56.86 40 GLY S N 1
ATOM 16777 C CA . GLY D 4 40 ? 200.567 341.716 199.961 1.00 56.94 40 GLY S CA 1
ATOM 16778 C C . GLY D 4 40 ? 201.372 341.856 198.694 1.00 60.47 40 GLY S C 1
ATOM 16779 O O . GLY D 4 40 ? 202.525 342.295 198.755 1.00 65.34 40 GLY S O 1
ATOM 16780 N N . ILE D 4 41 ? 200.809 341.502 197.547 1.00 55.99 41 ILE S N 1
ATOM 16781 C CA . ILE D 4 41 ? 201.510 341.603 196.273 1.00 57.82 41 ILE S CA 1
ATOM 16782 C C . ILE D 4 41 ? 201.181 342.956 195.654 1.00 63.49 41 ILE S C 1
ATOM 16783 O O . ILE D 4 41 ? 200.023 343.228 195.317 1.00 65.54 41 ILE S O 1
ATOM 16788 N N . ASN D 4 42 ? 202.196 343.799 195.502 1.00 62.29 42 ASN S N 1
ATOM 16789 C CA . ASN D 4 42 ? 202.030 345.145 194.967 1.00 60.72 42 ASN S CA 1
ATOM 16790 C C . ASN D 4 42 ? 202.488 345.159 193.516 1.00 59.48 42 ASN S C 1
ATOM 16791 O O . ASN D 4 42 ? 203.656 344.886 193.227 1.00 60.89 42 ASN S O 1
ATOM 16796 N N . PHE D 4 43 ? 201.564 345.489 192.609 1.00 62.37 43 PHE S N 1
ATOM 16797 C CA . PHE D 4 43 ? 201.858 345.428 191.182 1.00 60.32 43 PHE S CA 1
ATOM 16798 C C . PHE D 4 43 ? 202.826 346.523 190.751 1.00 62.09 43 PHE S C 1
ATOM 16799 O O . PHE D 4 43 ? 203.569 346.340 189.780 1.00 69.71 43 PHE S O 1
ATOM 16807 N N . ASN D 4 44 ? 202.841 347.653 191.458 1.00 67.81 44 ASN S N 1
ATOM 16808 C CA . ASN D 4 44 ? 203.713 348.761 191.085 1.00 69.46 44 ASN S CA 1
ATOM 16809 C C . ASN D 4 44 ? 205.185 348.460 191.347 1.00 73.32 44 ASN S C 1
ATOM 16810 O O . ASN D 4 44 ? 206.050 349.155 190.804 1.00 76.10 44 ASN S O 1
ATOM 16815 N N . THR D 4 45 ? 205.484 347.450 192.167 1.00 69.98 45 THR S N 1
ATOM 16816 C CA . THR D 4 45 ? 206.873 347.074 192.395 1.00 67.39 45 THR S CA 1
ATOM 16817 C C . THR D 4 45 ? 207.475 346.395 191.172 1.00 68.75 45 THR S C 1
ATOM 16818 O O . THR D 4 45 ? 208.637 346.644 190.829 1.00 73.20 45 THR S O 1
ATOM 16822 N N . PHE D 4 46 ? 206.705 345.546 190.492 1.00 64.47 46 PHE S N 1
ATOM 16823 C CA . PHE D 4 46 ? 207.210 344.791 189.351 1.00 64.40 46 PHE S CA 1
ATOM 16824 C C . PHE D 4 46 ? 206.455 345.114 188.065 1.00 62.76 46 PHE S C 1
ATOM 16825 O O . PHE D 4 46 ? 206.388 344.285 187.157 1.00 68.41 46 PHE S O 1
ATOM 16833 N N . LYS D 4 47 ? 205.889 346.321 187.969 1.00 63.12 47 LYS S N 1
ATOM 16834 C CA . LYS D 4 47 ? 205.162 346.704 186.764 1.00 66.65 47 LYS S CA 1
ATOM 16835 C C . LYS D 4 47 ? 206.075 346.880 185.559 1.00 68.30 47 LYS S C 1
ATOM 16836 O O . LYS D 4 47 ? 205.597 346.814 184.423 1.00 70.05 47 LYS S O 1
ATOM 16842 N N . ASN D 4 48 ? 207.371 347.097 185.777 1.00 72.46 48 ASN S N 1
ATOM 16843 C CA . ASN D 4 48 ? 208.320 347.258 184.686 1.00 71.43 48 ASN S CA 1
ATOM 16844 C C . ASN D 4 48 ? 208.834 345.933 184.140 1.00 72.31 48 ASN S C 1
ATOM 16845 O O . ASN D 4 48 ? 209.557 345.934 183.142 1.00 71.93 48 ASN S O 1
ATOM 16850 N N . TYR D 4 49 ? 208.496 344.814 184.778 1.00 69.24 49 TYR S N 1
ATOM 16851 C CA . TYR D 4 49 ? 208.753 343.495 184.213 1.00 65.33 49 TYR S CA 1
ATOM 16852 C C . TYR D 4 49 ? 207.537 342.914 183.513 1.00 68.07 49 TYR S C 1
ATOM 16853 O O . TYR D 4 49 ? 207.693 342.141 182.561 1.00 68.04 49 TYR S O 1
ATOM 16862 N N . ILE D 4 50 ? 206.334 343.264 183.975 1.00 63.41 50 ILE S N 1
ATOM 16863 C CA . ILE D 4 50 ? 205.112 342.806 183.324 1.00 55.58 50 ILE S CA 1
ATOM 16864 C C . ILE D 4 50 ? 204.964 343.461 181.955 1.00 58.27 50 ILE S C 1
ATOM 16865 O O . ILE D 4 50 ? 204.665 342.793 180.957 1.00 61.69 50 ILE S O 1
ATOM 16870 N N . ILE D 4 51 ? 205.175 344.771 181.885 1.00 59.73 51 ILE S N 1
ATOM 16871 C CA . ILE D 4 51 ? 205.217 345.486 180.613 1.00 58.31 51 ILE S CA 1
ATOM 16872 C C . ILE D 4 51 ? 206.614 346.075 180.458 1.00 60.78 51 ILE S C 1
ATOM 16873 O O . ILE D 4 51 ? 206.827 347.259 180.756 1.00 62.34 51 ILE S O 1
ATOM 16878 N N . PRO D 4 52 ? 207.594 345.287 180.023 1.00 60.23 52 PRO S N 1
ATOM 16879 C CA . PRO D 4 52 ? 208.958 345.804 179.897 1.00 55.79 52 PRO S CA 1
ATOM 16880 C C . PRO D 4 52 ? 209.209 346.473 178.560 1.00 56.16 52 PRO S C 1
ATOM 16881 O O . PRO D 4 52 ? 208.284 346.678 177.768 1.00 65.87 52 PRO S O 1
ATOM 16885 N N . LYS D 4 53 ? 210.465 346.828 178.312 1.00 53.23 53 LYS S N 1
ATOM 16886 C CA . LYS D 4 53 ? 210.879 347.323 177.015 1.00 55.87 53 LYS S CA 1
ATOM 16887 C C . LYS D 4 53 ? 210.759 346.207 175.977 1.00 58.63 53 LYS S C 1
ATOM 16888 O O . LYS D 4 53 ? 210.772 345.025 176.332 1.00 65.81 53 LYS S O 1
ATOM 16894 N N . PRO D 4 54 ? 210.621 346.554 174.691 1.00 57.00 54 PRO S N 1
ATOM 16895 C CA . PRO D 4 54 ? 210.414 345.514 173.662 1.00 63.22 54 PRO S CA 1
ATOM 16896 C C . PRO D 4 54 ? 211.559 344.521 173.495 1.00 65.62 54 PRO S C 1
ATOM 16897 O O . PRO D 4 54 ? 211.370 343.516 172.800 1.00 67.53 54 PRO S O 1
ATOM 16901 N N . ILE D 4 55 ? 212.729 344.769 174.086 1.00 62.77 55 ILE S N 1
ATOM 16902 C CA . ILE D 4 55 ? 213.786 343.761 174.087 1.00 61.47 55 ILE S CA 1
ATOM 16903 C C . ILE D 4 55 ? 213.378 342.571 174.950 1.00 64.17 55 ILE S C 1
ATOM 16904 O O . ILE D 4 55 ? 213.513 341.411 174.542 1.00 67.41 55 ILE S O 1
ATOM 16909 N N . LEU D 4 56 ? 212.849 342.841 176.146 1.00 61.17 56 LEU S N 1
ATOM 16910 C CA . LEU D 4 56 ? 212.397 341.783 177.040 1.00 55.43 56 LEU S CA 1
ATOM 16911 C C . LEU D 4 56 ? 211.050 341.196 176.643 1.00 57.73 56 LEU S C 1
ATOM 16912 O O . LEU D 4 56 ? 210.673 340.146 177.174 1.00 61.03 56 LEU S O 1
ATOM 16917 N N . CYS D 4 57 ? 210.318 341.840 175.740 1.00 56.46 57 CYS S N 1
ATOM 16918 C CA . CYS D 4 57 ? 209.010 341.352 175.343 1.00 52.24 57 CYS S CA 1
ATOM 16919 C C . CYS D 4 57 ? 209.142 340.135 174.435 1.00 51.29 57 CYS S C 1
ATOM 16920 O O . CYS D 4 57 ? 210.200 339.878 173.853 1.00 57.75 57 CYS S O 1
ATOM 16923 N N . HIS D 4 58 ? 208.038 339.388 174.330 1.00 46.11 58 HIS S N 1
ATOM 16924 C CA . HIS D 4 58 ? 207.966 338.095 173.638 1.00 43.02 58 HIS S CA 1
ATOM 16925 C C . HIS D 4 58 ? 208.996 337.110 174.185 1.00 52.74 58 HIS S C 1
ATOM 16926 O O . HIS D 4 58 ? 209.602 336.336 173.441 1.00 56.61 58 HIS S O 1
ATOM 16933 N N . LYS D 4 59 ? 209.190 337.139 175.498 1.00 58.60 59 LYS S N 1
ATOM 16934 C CA . LYS D 4 59 ? 210.057 336.206 176.196 1.00 57.25 59 LYS S CA 1
ATOM 16935 C C . LYS D 4 59 ? 209.347 335.725 177.450 1.00 53.90 59 LYS S C 1
ATOM 16936 O O . LYS D 4 59 ? 208.582 336.466 178.070 1.00 57.10 59 LYS S O 1
ATOM 16942 N N . LEU D 4 60 ? 209.606 334.477 177.822 1.00 47.99 60 LEU S N 1
ATOM 16943 C CA . LEU D 4 60 ? 209.021 333.907 179.029 1.00 41.03 60 LEU S CA 1
ATOM 16944 C C . LEU D 4 60 ? 209.747 334.506 180.223 1.00 47.91 60 LEU S C 1
ATOM 16945 O O . LEU D 4 60 ? 210.886 334.144 180.523 1.00 62.69 60 LEU S O 1
ATOM 16950 N N . ILE D 4 61 ? 209.093 335.440 180.903 1.00 45.27 61 ILE S N 1
ATOM 16951 C CA . ILE D 4 61 ? 209.678 336.136 182.041 1.00 43.00 61 ILE S CA 1
ATOM 16952 C C . ILE D 4 61 ? 209.087 335.547 183.310 1.00 42.93 61 ILE S C 1
ATOM 16953 O O . ILE D 4 61 ? 207.864 335.534 183.491 1.00 56.24 61 ILE S O 1
ATOM 16958 N N . THR D 4 62 ? 209.953 335.047 184.186 1.00 49.64 62 THR S N 1
ATOM 16959 C CA . THR D 4 62 ? 209.548 334.515 185.477 1.00 53.10 62 THR S CA 1
ATOM 16960 C C . THR D 4 62 ? 210.449 335.110 186.546 1.00 51.20 62 THR S C 1
ATOM 16961 O O . THR D 4 62 ? 211.676 335.047 186.427 1.00 60.68 62 THR S O 1
ATOM 16965 N N . PHE D 4 63 ? 209.846 335.682 187.583 1.00 48.41 63 PHE S N 1
ATOM 16966 C CA . PHE D 4 63 ? 210.610 336.288 188.662 1.00 51.56 63 PHE S CA 1
ATOM 16967 C C . PHE D 4 63 ? 209.955 335.963 189.994 1.00 52.93 63 PHE S C 1
ATOM 16968 O O . PHE D 4 63 ? 208.779 335.602 190.065 1.00 61.81 63 PHE S O 1
ATOM 16976 N N . LYS D 4 64 ? 210.742 336.097 191.056 1.00 47.51 64 LYS S N 1
ATOM 16977 C CA . LYS D 4 64 ? 210.308 335.773 192.405 1.00 52.90 64 LYS S CA 1
ATOM 16978 C C . LYS D 4 64 ? 209.904 337.045 193.137 1.00 55.21 64 LYS S C 1
ATOM 16979 O O . LYS D 4 64 ? 210.666 338.016 193.175 1.00 60.76 64 LYS S O 1
ATOM 16985 N N . TYR D 4 65 ? 208.703 337.035 193.712 1.00 50.53 65 TYR S N 1
ATOM 16986 C CA . TYR D 4 65 ? 208.203 338.138 194.530 1.00 45.11 65 TYR S CA 1
ATOM 16987 C C . TYR D 4 65 ? 207.759 337.550 195.864 1.00 48.52 65 TYR S C 1
ATOM 16988 O O . TYR D 4 65 ? 206.637 337.050 195.982 1.00 57.68 65 TYR S O 1
ATOM 16997 N N . GLY D 4 66 ? 208.631 337.623 196.863 1.00 48.34 66 GLY S N 1
ATOM 16998 C CA . GLY D 4 66 ? 208.329 337.087 198.174 1.00 51.78 66 GLY S CA 1
ATOM 16999 C C . GLY D 4 66 ? 208.199 335.581 198.182 1.00 53.74 66 GLY S C 1
ATOM 17000 O O . GLY D 4 66 ? 209.122 334.867 197.781 1.00 61.84 66 GLY S O 1
ATOM 17001 N N . THR D 4 67 ? 207.052 335.085 198.632 1.00 55.83 67 THR S N 1
ATOM 17002 C CA . THR D 4 67 ? 206.768 333.659 198.644 1.00 56.19 67 THR S CA 1
ATOM 17003 C C . THR D 4 67 ? 206.097 333.187 197.362 1.00 57.53 67 THR S C 1
ATOM 17004 O O . THR D 4 67 ? 205.674 332.030 197.287 1.00 64.04 67 THR S O 1
ATOM 17008 N N . TYR D 4 68 ? 205.987 334.052 196.359 1.00 47.54 68 TYR S N 1
ATOM 17009 C CA . TYR D 4 68 ? 205.269 333.753 195.130 1.00 44.36 68 TYR S CA 1
ATOM 17010 C C . TYR D 4 68 ? 206.202 333.847 193.933 1.00 47.22 68 TYR S C 1
ATOM 17011 O O . TYR D 4 68 ? 207.088 334.705 193.890 1.00 54.80 68 TYR S O 1
ATOM 17020 N N . ARG D 4 69 ? 205.993 332.961 192.965 1.00 58.05 69 ARG S N 1
ATOM 17021 C CA . ARG D 4 69 ? 206.698 332.997 191.692 1.00 58.68 69 ARG S CA 1
ATOM 17022 C C . ARG D 4 69 ? 205.733 333.462 190.614 1.00 58.51 69 ARG S C 1
ATOM 17023 O O . ARG D 4 69 ? 204.634 332.914 190.481 1.00 65.24 69 ARG S O 1
ATOM 17031 N N . ILE D 4 70 ? 206.145 334.463 189.848 1.00 51.49 70 ILE S N 1
ATOM 17032 C CA . ILE D 4 70 ? 205.270 335.158 188.914 1.00 45.00 70 ILE S CA 1
ATOM 17033 C C . ILE D 4 70 ? 205.750 334.850 187.504 1.00 45.57 70 ILE S C 1
ATOM 17034 O O . ILE D 4 70 ? 206.820 335.308 187.091 1.00 57.45 70 ILE S O 1
ATOM 17039 N N . VAL D 4 71 ? 204.952 334.089 186.760 1.00 44.93 71 VAL S N 1
ATOM 17040 C CA . VAL D 4 71 ? 205.286 333.665 185.405 1.00 42.54 71 VAL S CA 1
ATOM 17041 C C . VAL D 4 71 ? 204.438 334.464 184.429 1.00 47.34 71 VAL S C 1
ATOM 17042 O O . VAL D 4 71 ? 203.213 334.537 184.578 1.00 60.47 71 VAL S O 1
ATOM 17046 N N . CYS D 4 72 ? 205.086 335.064 183.434 1.00 47.20 72 CYS S N 1
ATOM 17047 C CA . CYS D 4 72 ? 204.378 335.892 182.474 1.00 43.01 72 CYS S CA 1
ATOM 17048 C C . CYS D 4 72 ? 205.048 335.786 181.114 1.00 50.43 72 CYS S C 1
ATOM 17049 O O . CYS D 4 72 ? 206.229 335.446 181.000 1.00 61.28 72 CYS S O 1
ATOM 17052 N N . TYR D 4 73 ? 204.267 336.084 180.079 1.00 50.42 73 TYR S N 1
ATOM 17053 C CA . TYR D 4 73 ? 204.755 336.174 178.704 1.00 49.49 73 TYR S CA 1
ATOM 17054 C C . TYR D 4 73 ? 204.318 337.527 178.158 1.00 60.77 73 TYR S C 1
ATOM 17055 O O . TYR D 4 73 ? 203.227 337.651 177.583 1.00 64.49 73 TYR S O 1
ATOM 17064 N N . PRO D 4 74 ? 205.127 338.569 178.351 1.00 54.56 74 PRO S N 1
ATOM 17065 C CA . PRO D 4 74 ? 204.752 339.898 177.852 1.00 42.86 74 PRO S CA 1
ATOM 17066 C C . PRO D 4 74 ? 204.740 339.955 176.336 1.00 46.76 74 PRO S C 1
ATOM 17067 O O . PRO D 4 74 ? 205.627 339.423 175.666 1.00 56.70 74 PRO S O 1
ATOM 17071 N N . VAL D 4 75 ? 203.714 340.608 175.796 1.00 44.08 75 VAL S N 1
ATOM 17072 C CA . VAL D 4 75 ? 203.515 340.729 174.358 1.00 43.33 75 VAL S CA 1
ATOM 17073 C C . VAL D 4 75 ? 203.347 342.204 174.015 1.00 48.53 75 VAL S C 1
ATOM 17074 O O . VAL D 4 75 ? 202.535 342.900 174.634 1.00 55.14 75 VAL S O 1
ATOM 17078 N N . THR D 4 76 ? 204.117 342.676 173.036 1.00 51.82 76 THR S N 1
ATOM 17079 C CA . THR D 4 76 ? 204.017 344.040 172.533 1.00 54.51 76 THR S CA 1
ATOM 17080 C C . THR D 4 76 ? 203.841 343.982 171.023 1.00 57.03 76 THR S C 1
ATOM 17081 O O . THR D 4 76 ? 204.657 343.370 170.326 1.00 61.47 76 THR S O 1
ATOM 17085 N N . ILE D 4 77 ? 202.785 344.613 170.517 1.00 52.52 77 ILE S N 1
ATOM 17086 C CA . ILE D 4 77 ? 202.494 344.650 169.089 1.00 53.25 77 ILE S CA 1
ATOM 17087 C C . ILE D 4 77 ? 202.654 346.087 168.618 1.00 63.63 77 ILE S C 1
ATOM 17088 O O . ILE D 4 77 ? 202.019 346.999 169.161 1.00 66.00 77 ILE S O 1
ATOM 17093 N N . ASN D 4 78 ? 203.493 346.288 167.606 1.00 68.15 78 ASN S N 1
ATOM 17094 C CA . ASN D 4 78 ? 203.759 347.610 167.050 1.00 64.28 78 ASN S CA 1
ATOM 17095 C C . ASN D 4 78 ? 202.947 347.774 165.772 1.00 65.89 78 ASN S C 1
ATOM 17096 O O . ASN D 4 78 ? 203.179 347.067 164.786 1.00 67.67 78 ASN S O 1
ATOM 17101 N N . SER D 4 79 ? 202.000 348.710 165.791 1.00 64.93 79 SER S N 1
ATOM 17102 C CA . SER D 4 79 ? 201.152 348.987 164.641 1.00 67.21 79 SER S CA 1
ATOM 17103 C C . SER D 4 79 ? 200.626 350.407 164.773 1.00 67.88 79 SER S C 1
ATOM 17104 O O . SER D 4 79 ? 200.369 350.862 165.891 1.00 68.86 79 SER S O 1
ATOM 17107 N N . PRO D 4 80 ? 200.458 351.130 163.660 1.00 66.75 80 PRO S N 1
ATOM 17108 C CA . PRO D 4 80 ? 199.969 352.516 163.745 1.00 61.48 80 PRO S CA 1
ATOM 17109 C C . PRO D 4 80 ? 198.501 352.639 164.121 1.00 63.82 80 PRO S C 1
ATOM 17110 O O . PRO D 4 80 ? 198.038 353.767 164.337 1.00 69.98 80 PRO S O 1
ATOM 17114 N N . ILE D 4 81 ? 197.756 351.533 164.188 1.00 59.98 81 ILE S N 1
ATOM 17115 C CA . ILE D 4 81 ? 196.356 351.591 164.592 1.00 58.27 81 ILE S CA 1
ATOM 17116 C C . ILE D 4 81 ? 196.225 352.007 166.048 1.00 63.07 81 ILE S C 1
ATOM 17117 O O . ILE D 4 81 ? 195.281 352.715 166.417 1.00 66.82 81 ILE S O 1
ATOM 17122 N N . TYR D 4 82 ? 197.156 351.581 166.894 1.00 63.76 82 TYR S N 1
ATOM 17123 C CA . TYR D 4 82 ? 197.061 351.862 168.314 1.00 63.98 82 TYR S CA 1
ATOM 17124 C C . TYR D 4 82 ? 197.615 353.245 168.638 1.00 65.75 82 TYR S C 1
ATOM 17125 O O . TYR D 4 82 ? 198.411 353.819 167.889 1.00 67.38 82 TYR S O 1
ATOM 17134 N N . ALA D 4 83 ? 197.172 353.780 169.770 1.00 74.91 83 ALA S N 1
ATOM 17135 C CA . ALA D 4 83 ? 197.775 354.986 170.312 1.00 72.00 83 ALA S CA 1
ATOM 17136 C C . ALA D 4 83 ? 199.191 354.689 170.785 1.00 70.81 83 ALA S C 1
ATOM 17137 O O . ALA D 4 83 ? 199.497 353.578 171.229 1.00 72.36 83 ALA S O 1
ATOM 17139 N N . ARG D 4 84 ? 200.061 355.695 170.651 1.00 74.69 84 ARG S N 1
ATOM 17140 C CA . ARG D 4 84 ? 201.497 355.619 170.940 1.00 75.30 84 ARG S CA 1
ATOM 17141 C C . ARG D 4 84 ? 202.210 354.563 170.098 1.00 76.04 84 ARG S C 1
ATOM 17142 O O . ARG D 4 84 ? 203.273 354.074 170.495 1.00 81.25 84 ARG S O 1
ATOM 17150 N N . ASN D 4 85 ? 201.627 354.203 168.952 1.00 65.13 85 ASN S N 1
ATOM 17151 C CA . ASN D 4 85 ? 202.193 353.301 167.945 1.00 69.32 85 ASN S CA 1
ATOM 17152 C C . ASN D 4 85 ? 202.451 351.883 168.463 1.00 76.61 85 ASN S C 1
ATOM 17153 O O . ASN D 4 85 ? 203.157 351.111 167.807 1.00 77.47 85 ASN S O 1
ATOM 17158 N N . PHE D 4 86 ? 201.889 351.500 169.610 1.00 73.01 86 PHE S N 1
ATOM 17159 C CA . PHE D 4 86 ? 202.085 350.152 170.125 1.00 62.74 86 PHE S CA 1
ATOM 17160 C C . PHE D 4 86 ? 200.972 349.795 171.098 1.00 64.51 86 PHE S C 1
ATOM 17161 O O . PHE D 4 86 ? 200.328 350.669 171.686 1.00 70.30 86 PHE S O 1
ATOM 17169 N N . PHE D 4 87 ? 200.759 348.491 171.257 1.00 64.19 87 PHE S N 1
ATOM 17170 C CA . PHE D 4 87 ? 199.818 347.935 172.220 1.00 61.76 87 PHE S CA 1
ATOM 17171 C C . PHE D 4 87 ? 200.509 346.815 172.978 1.00 61.62 87 PHE S C 1
ATOM 17172 O O . PHE D 4 87 ? 201.126 345.939 172.365 1.00 63.35 87 PHE S O 1
ATOM 17180 N N . SER D 4 88 ? 200.404 346.839 174.304 1.00 53.24 88 SER S N 1
ATOM 17181 C CA . SER D 4 88 ? 201.105 345.885 175.147 1.00 48.56 88 SER S CA 1
ATOM 17182 C C . SER D 4 88 ? 200.160 345.293 176.180 1.00 53.13 88 SER S C 1
ATOM 17183 O O . SER D 4 88 ? 199.375 346.013 176.803 1.00 65.71 88 SER S O 1
ATOM 17186 N N . PHE D 4 89 ? 200.248 343.979 176.359 1.00 46.94 89 PHE S N 1
ATOM 17187 C CA . PHE D 4 89 ? 199.474 343.264 177.360 1.00 47.69 89 PHE S CA 1
ATOM 17188 C C . PHE D 4 89 ? 200.325 342.139 177.926 1.00 49.66 89 PHE S C 1
ATOM 17189 O O . PHE D 4 89 ? 201.434 341.874 177.455 1.00 53.98 89 PHE S O 1
ATOM 17197 N N . ASN D 4 90 ? 199.784 341.465 178.937 1.00 47.29 90 ASN S N 1
ATOM 17198 C CA . ASN D 4 90 ? 200.468 340.333 179.556 1.00 43.78 90 ASN S CA 1
ATOM 17199 C C . ASN D 4 90 ? 199.447 339.496 180.308 1.00 55.94 90 ASN S C 1
ATOM 17200 O O . ASN D 4 90 ? 198.777 340.004 181.210 1.00 54.98 90 ASN S O 1
ATOM 17205 N N . PHE D 4 91 ? 199.328 338.222 179.937 1.00 59.26 91 PHE S N 1
ATOM 17206 C CA . PHE D 4 91 ? 198.530 337.257 180.692 1.00 52.27 91 PHE S CA 1
ATOM 17207 C C . PHE D 4 91 ? 199.447 336.639 181.738 1.00 49.09 91 PHE S C 1
ATOM 17208 O O . PHE D 4 91 ? 200.264 335.769 181.431 1.00 52.39 91 PHE S O 1
ATOM 17216 N N . VAL D 4 92 ? 199.308 337.085 182.981 1.00 47.60 92 VAL S N 1
ATOM 17217 C CA . VAL D 4 92 ? 200.286 336.821 184.025 1.00 46.03 92 VAL S CA 1
ATOM 17218 C C . VAL D 4 92 ? 199.744 335.767 184.978 1.00 54.45 92 VAL S C 1
ATOM 17219 O O . VAL D 4 92 ? 198.591 335.847 185.419 1.00 60.97 92 VAL S O 1
ATOM 17223 N N . PHE D 4 93 ? 200.580 334.783 185.296 1.00 52.16 93 PHE S N 1
ATOM 17224 C CA . PHE D 4 93 ? 200.236 333.689 186.192 1.00 41.99 93 PHE S CA 1
ATOM 17225 C C . PHE D 4 93 ? 201.080 333.811 187.450 1.00 42.89 93 PHE S C 1
ATOM 17226 O O . PHE D 4 93 ? 202.288 334.051 187.367 1.00 53.26 93 PHE S O 1
ATOM 17234 N N . VAL D 4 94 ? 200.453 333.647 188.610 1.00 39.61 94 VAL S N 1
ATOM 17235 C CA . VAL D 4 94 ? 201.145 333.682 189.892 1.00 32.89 94 VAL S CA 1
ATOM 17236 C C . VAL D 4 94 ? 201.076 332.296 190.511 1.00 48.16 94 VAL S C 1
ATOM 17237 O O . VAL D 4 94 ? 199.998 331.697 190.594 1.00 54.38 94 VAL S O 1
ATOM 17241 N N . PHE D 4 95 ? 202.225 331.785 190.925 1.00 48.83 95 PHE S N 1
ATOM 17242 C CA . PHE D 4 95 ? 202.383 330.488 191.558 1.00 42.01 95 PHE S CA 1
ATOM 17243 C C . PHE D 4 95 ? 203.121 330.689 192.868 1.00 45.57 95 PHE S C 1
ATOM 17244 O O . PHE D 4 95 ? 203.789 331.709 193.057 1.00 57.16 95 PHE S O 1
ATOM 17252 N N . PRO D 4 96 ? 203.008 329.745 193.804 1.00 55.51 96 PRO S N 1
ATOM 17253 C CA . PRO D 4 96 ? 203.896 329.768 194.970 1.00 57.06 96 PRO S CA 1
ATOM 17254 C C . PRO D 4 96 ? 205.343 329.537 194.557 1.00 63.01 96 PRO S C 1
ATOM 17255 O O . PRO D 4 96 ? 205.637 329.019 193.480 1.00 67.36 96 PRO S O 1
ATOM 17259 N N . TYR D 4 97 ? 206.262 329.963 195.423 1.00 64.44 97 TYR S N 1
ATOM 17260 C CA . TYR D 4 97 ? 207.676 329.847 195.086 1.00 60.94 97 TYR S CA 1
ATOM 17261 C C . TYR D 4 97 ? 208.165 328.407 195.198 1.00 62.63 97 TYR S C 1
ATOM 17262 O O . TYR D 4 97 ? 208.932 327.940 194.352 1.00 67.40 97 TYR S O 1
ATOM 17271 N N . ASP D 4 98 ? 207.731 327.689 196.234 1.00 72.58 98 ASP S N 1
ATOM 17272 C CA . ASP D 4 98 ? 208.229 326.343 196.515 1.00 69.90 98 ASP S CA 1
ATOM 17273 C C . ASP D 4 98 ? 207.438 325.304 195.713 1.00 72.59 98 ASP S C 1
ATOM 17274 O O . ASP D 4 98 ? 206.688 324.485 196.246 1.00 78.01 98 ASP S O 1
ATOM 17279 N N . CYS D 4 99 ? 207.635 325.342 194.401 1.00 65.90 99 CYS S N 1
ATOM 17280 C CA . CYS D 4 99 ? 207.041 324.360 193.503 1.00 64.98 99 CYS S CA 1
ATOM 17281 C C . CYS D 4 99 ? 207.903 324.286 192.249 1.00 68.69 99 CYS S C 1
ATOM 17282 O O . CYS D 4 99 ? 209.020 324.807 192.210 1.00 70.46 99 CYS S O 1
ATOM 17285 N N . GLU D 4 100 ? 207.375 323.634 191.217 1.00 72.48 100 GLU S N 1
ATOM 17286 C CA . GLU D 4 100 ? 208.004 323.579 189.904 1.00 71.15 100 GLU S CA 1
ATOM 17287 C C . GLU D 4 100 ? 207.012 324.135 188.890 1.00 70.15 100 GLU S C 1
ATOM 17288 O O . GLU D 4 100 ? 206.004 323.491 188.587 1.00 71.60 100 GLU S O 1
ATOM 17294 N N . THR D 4 101 ? 207.299 325.324 188.372 1.00 63.67 101 THR S N 1
ATOM 17295 C CA . THR D 4 101 ? 206.465 325.959 187.364 1.00 62.32 101 THR S CA 1
ATOM 17296 C C . THR D 4 101 ? 206.839 325.534 185.951 1.00 61.80 101 THR S C 1
ATOM 17297 O O . THR D 4 101 ? 206.273 326.071 184.991 1.00 65.39 101 THR S O 1
ATOM 17301 N N . SER D 4 102 ? 207.786 324.608 185.813 1.00 57.23 102 SER S N 1
ATOM 17302 C CA . SER D 4 102 ? 208.173 324.098 184.499 1.00 57.68 102 SER S CA 1
ATOM 17303 C C . SER D 4 102 ? 207.043 323.475 183.676 1.00 57.70 102 SER S C 1
ATOM 17304 O O . SER D 4 102 ? 207.029 323.714 182.454 1.00 60.45 102 SER S O 1
ATOM 17307 N N . PRO D 4 103 ? 206.111 322.666 184.218 1.00 54.19 103 PRO S N 1
ATOM 17308 C CA . PRO D 4 103 ? 205.011 322.182 183.363 1.00 55.28 103 PRO S CA 1
ATOM 17309 C C . PRO D 4 103 ? 204.071 323.270 182.870 1.00 58.34 103 PRO S C 1
ATOM 17310 O O . PRO D 4 103 ? 203.388 323.057 181.862 1.00 56.45 103 PRO S O 1
ATOM 17314 N N . TYR D 4 104 ? 204.014 324.422 183.538 1.00 57.15 104 TYR S N 1
ATOM 17315 C CA . TYR D 4 104 ? 203.084 325.476 183.161 1.00 48.46 104 TYR S CA 1
ATOM 17316 C C . TYR D 4 104 ? 203.668 326.469 182.170 1.00 51.32 104 TYR S C 1
ATOM 17317 O O . TYR D 4 104 ? 202.904 327.206 181.539 1.00 60.88 104 TYR S O 1
ATOM 17326 N N . GLU D 4 105 ? 204.991 326.510 182.029 1.00 50.90 105 GLU S N 1
ATOM 17327 C CA . GLU D 4 105 ? 205.623 327.503 181.163 1.00 49.08 105 GLU S CA 1
ATOM 17328 C C . GLU D 4 105 ? 205.277 327.378 179.677 1.00 51.80 105 GLU S C 1
ATOM 17329 O O . GLU D 4 105 ? 205.034 328.431 179.056 1.00 59.46 105 GLU S O 1
ATOM 17335 N N . PRO D 4 106 ? 205.264 326.192 179.035 1.00 38.80 106 PRO S N 1
ATOM 17336 C CA . PRO D 4 106 ? 204.780 326.148 177.643 1.00 36.04 106 PRO S CA 1
ATOM 17337 C C . PRO D 4 106 ? 203.333 326.570 177.482 1.00 45.98 106 PRO S C 1
ATOM 17338 O O . PRO D 4 106 ? 202.989 327.163 176.453 1.00 50.52 106 PRO S O 1
ATOM 17342 N N . ALA D 4 107 ? 202.483 326.300 178.475 1.00 51.39 107 ALA S N 1
ATOM 17343 C CA . ALA D 4 107 ? 201.087 326.720 178.406 1.00 46.08 107 ALA S CA 1
ATOM 17344 C C . ALA D 4 107 ? 200.957 328.237 178.408 1.00 45.97 107 ALA S C 1
ATOM 17345 O O . ALA D 4 107 ? 200.206 328.800 177.605 1.00 56.61 107 ALA S O 1
ATOM 17347 N N . ILE D 4 108 ? 201.697 328.916 179.288 1.00 40.64 108 ILE S N 1
ATOM 17348 C CA . ILE D 4 108 ? 201.643 330.373 179.355 1.00 42.51 108 ILE S CA 1
ATOM 17349 C C . ILE D 4 108 ? 202.276 330.993 178.116 1.00 47.75 108 ILE S C 1
ATOM 17350 O O . ILE D 4 108 ? 201.775 331.994 177.580 1.00 53.53 108 ILE S O 1
ATOM 17355 N N . THR D 4 109 ? 203.370 330.397 177.625 1.00 38.11 109 THR S N 1
ATOM 17356 C CA . THR D 4 109 ? 204.002 330.875 176.398 1.00 36.53 109 THR S CA 1
ATOM 17357 C C . THR D 4 109 ? 203.065 330.755 175.200 1.00 45.97 109 THR S C 1
ATOM 17358 O O . THR D 4 109 ? 202.938 331.692 174.403 1.00 57.61 109 THR S O 1
ATOM 17362 N N . ARG D 4 110 ? 202.366 329.623 175.081 1.00 45.21 110 ARG S N 1
ATOM 17363 C CA . ARG D 4 110 ? 201.451 329.441 173.962 1.00 40.11 110 ARG S CA 1
ATOM 17364 C C . ARG D 4 110 ? 200.194 330.283 174.109 1.00 45.98 110 ARG S C 1
ATOM 17365 O O . ARG D 4 110 ? 199.633 330.719 173.102 1.00 53.37 110 ARG S O 1
ATOM 17373 N N . LEU D 4 111 ? 199.747 330.534 175.345 1.00 44.96 111 LEU S N 1
ATOM 17374 C CA . LEU D 4 111 ? 198.632 331.451 175.564 1.00 46.71 111 LEU S CA 1
ATOM 17375 C C . LEU D 4 111 ? 198.989 332.860 175.109 1.00 48.86 111 LEU S C 1
ATOM 17376 O O . LEU D 4 111 ? 198.210 333.517 174.405 1.00 53.70 111 LEU S O 1
ATOM 17381 N N . GLY D 4 112 ? 200.189 333.322 175.475 1.00 44.16 112 GLY S N 1
ATOM 17382 C CA . GLY D 4 112 ? 200.637 334.632 175.035 1.00 44.50 112 GLY S CA 1
ATOM 17383 C C . GLY D 4 112 ? 200.824 334.723 173.533 1.00 45.44 112 GLY S C 1
ATOM 17384 O O . GLY D 4 112 ? 200.456 335.724 172.916 1.00 53.85 112 GLY S O 1
ATOM 17385 N N . LYS D 4 113 ? 201.377 333.674 172.920 1.00 37.99 113 LYS S N 1
ATOM 17386 C CA . LYS D 4 113 ? 201.585 333.686 171.475 1.00 40.98 113 LYS S CA 1
ATOM 17387 C C . LYS D 4 113 ? 200.264 333.630 170.714 1.00 50.39 113 LYS S C 1
ATOM 17388 O O . LYS D 4 113 ? 200.100 334.306 169.689 1.00 56.07 113 LYS S O 1
ATOM 17394 N N . MET D 4 114 ? 199.307 332.835 171.201 1.00 53.46 114 MET S N 1
ATOM 17395 C CA . MET D 4 114 ? 197.997 332.753 170.566 1.00 44.72 114 MET S CA 1
ATOM 17396 C C . MET D 4 114 ? 197.240 334.068 170.689 1.00 47.59 114 MET S C 1
ATOM 17397 O O . MET D 4 114 ? 196.583 334.506 169.737 1.00 53.91 114 MET S O 1
ATOM 17402 N N . PHE D 4 115 ? 197.340 334.731 171.845 1.00 43.58 115 PHE S N 1
ATOM 17403 C CA . PHE D 4 115 ? 196.686 336.028 171.971 1.00 33.15 115 PHE S CA 1
ATOM 17404 C C . PHE D 4 115 ? 197.411 337.110 171.180 1.00 32.59 115 PHE S C 1
ATOM 17405 O O . PHE D 4 115 ? 196.773 338.060 170.720 1.00 48.44 115 PHE S O 1
ATOM 17413 N N . LYS D 4 116 ? 198.723 336.966 170.983 1.00 35.79 116 LYS S N 1
ATOM 17414 C CA . LYS D 4 116 ? 199.444 337.844 170.067 1.00 33.91 116 LYS S CA 1
ATOM 17415 C C . LYS D 4 116 ? 198.945 337.686 168.640 1.00 41.22 116 LYS S C 1
ATOM 17416 O O . LYS D 4 116 ? 198.735 338.679 167.933 1.00 55.23 116 LYS S O 1
ATOM 17422 N N . VAL D 4 117 ? 198.733 336.439 168.212 1.00 42.70 117 VAL S N 1
ATOM 17423 C CA . VAL D 4 117 ? 198.206 336.165 166.876 1.00 37.45 117 VAL S CA 1
ATOM 17424 C C . VAL D 4 117 ? 196.804 336.744 166.722 1.00 46.60 117 VAL S C 1
ATOM 17425 O O . VAL D 4 117 ? 196.482 337.382 165.713 1.00 55.10 117 VAL S O 1
ATOM 17429 N N . LEU D 4 118 ? 195.960 336.556 167.739 1.00 50.63 118 LEU S N 1
ATOM 17430 C CA . LEU D 4 118 ? 194.585 337.050 167.671 1.00 44.81 118 LEU S CA 1
ATOM 17431 C C . LEU D 4 118 ? 194.524 338.573 167.677 1.00 43.33 118 LEU S C 1
ATOM 17432 O O . LEU D 4 118 ? 193.714 339.168 166.955 1.00 53.04 118 LEU S O 1
ATOM 17437 N N . GLU D 4 119 ? 195.370 339.223 168.482 1.00 50.96 119 GLU S N 1
ATOM 17438 C CA . GLU D 4 119 ? 195.420 340.681 168.497 1.00 49.67 119 GLU S CA 1
ATOM 17439 C C . GLU D 4 119 ? 195.984 341.238 167.197 1.00 52.43 119 GLU S C 1
ATOM 17440 O O . GLU D 4 119 ? 195.532 342.290 166.729 1.00 61.36 119 GLU S O 1
ATOM 17446 N N . GLU D 4 120 ? 196.950 340.550 166.587 1.00 49.31 120 GLU S N 1
ATOM 17447 C CA . GLU D 4 120 ? 197.459 340.997 165.295 1.00 52.56 120 GLU S CA 1
ATOM 17448 C C . GLU D 4 120 ? 196.452 340.757 164.178 1.00 56.81 120 GLU S C 1
ATOM 17449 O O . GLU D 4 120 ? 196.466 341.471 163.170 1.00 62.83 120 GLU S O 1
ATOM 17455 N N . GLN D 4 121 ? 195.577 339.763 164.334 1.00 56.60 121 GLN S N 1
ATOM 17456 C CA . GLN D 4 121 ? 194.628 339.418 163.281 1.00 53.94 121 GLN S CA 1
ATOM 17457 C C . GLN D 4 121 ? 193.360 340.264 163.342 1.00 56.49 121 GLN S C 1
ATOM 17458 O O . GLN D 4 121 ? 193.054 340.996 162.396 1.00 62.04 121 GLN S O 1
ATOM 17464 N N . ASN D 4 122 ? 192.616 340.185 164.445 1.00 55.57 122 ASN S N 1
ATOM 17465 C CA . ASN D 4 122 ? 191.302 340.816 164.516 1.00 47.83 122 ASN S CA 1
ATOM 17466 C C . ASN D 4 122 ? 191.182 341.844 165.632 1.00 52.26 122 ASN S C 1
ATOM 17467 O O . ASN D 4 122 ? 190.074 342.349 165.862 1.00 59.55 122 ASN S O 1
ATOM 17472 N N . GLN D 4 123 ? 192.285 342.172 166.316 1.00 47.55 123 GLN S N 1
ATOM 17473 C CA . GLN D 4 123 ? 192.338 343.161 167.399 1.00 43.33 123 GLN S CA 1
ATOM 17474 C C . GLN D 4 123 ? 191.340 342.826 168.507 1.00 48.59 123 GLN S C 1
ATOM 17475 O O . GLN D 4 123 ? 190.426 343.587 168.817 1.00 57.73 123 GLN S O 1
ATOM 17481 N N . LEU D 4 124 ? 191.538 341.654 169.099 1.00 48.95 124 LEU S N 1
ATOM 17482 C CA . LEU D 4 124 ? 190.599 341.119 170.075 1.00 41.81 124 LEU S CA 1
ATOM 17483 C C . LEU D 4 124 ? 190.714 341.830 171.421 1.00 43.86 124 LEU S C 1
ATOM 17484 O O . LEU D 4 124 ? 189.740 342.415 171.913 1.00 52.05 124 LEU S O 1
ATOM 17489 N N . LEU D 4 125 ? 191.903 341.791 172.021 1.00 54.73 125 LEU S N 1
ATOM 17490 C CA . LEU D 4 125 ? 192.096 342.328 173.364 1.00 56.11 125 LEU S CA 1
ATOM 17491 C C . LEU D 4 125 ? 191.983 343.845 173.393 1.00 60.32 125 LEU S C 1
ATOM 17492 O O . LEU D 4 125 ? 191.536 344.412 174.396 1.00 58.60 125 LEU S O 1
ATOM 17497 N N . SER D 4 126 ? 192.395 344.517 172.314 1.00 61.62 126 SER S N 1
ATOM 17498 C CA . SER D 4 126 ? 192.310 345.971 172.271 1.00 58.17 126 SER S CA 1
ATOM 17499 C C . SER D 4 126 ? 190.866 346.439 172.150 1.00 59.77 126 SER S C 1
ATOM 17500 O O . SER D 4 126 ? 190.476 347.431 172.776 1.00 61.81 126 SER S O 1
ATOM 17503 N N . LYS D 4 127 ? 190.056 345.742 171.353 1.00 47.21 127 LYS S N 1
ATOM 17504 C CA . LYS D 4 127 ? 188.648 346.091 171.236 1.00 42.90 127 LYS S CA 1
ATOM 17505 C C . LYS D 4 127 ? 187.828 345.634 172.433 1.00 48.59 127 LYS S C 1
ATOM 17506 O O . LYS D 4 127 ? 186.735 346.167 172.651 1.00 57.94 127 LYS S O 1
ATOM 17512 N N . SER D 4 128 ? 188.321 344.667 173.207 1.00 55.04 128 SER S N 1
ATOM 17513 C CA . SER D 4 128 ? 187.575 344.202 174.372 1.00 53.10 128 SER S CA 1
ATOM 17514 C C . SER D 4 128 ? 187.526 345.225 175.501 1.00 56.86 128 SER S C 1
ATOM 17515 O O . SER D 4 128 ? 186.722 345.057 176.423 1.00 59.52 128 SER S O 1
ATOM 17518 N N . GLU D 4 129 ? 188.360 346.266 175.459 1.00 67.60 129 GLU S N 1
ATOM 17519 C CA . GLU D 4 129 ? 188.351 347.275 176.510 1.00 70.49 129 GLU S CA 1
ATOM 17520 C C . GLU D 4 129 ? 187.157 348.215 176.408 1.00 72.36 129 GLU S C 1
ATOM 17521 O O . GLU D 4 129 ? 186.793 348.833 177.416 1.00 71.14 129 GLU S O 1
ATOM 17527 N N . ARG D 4 130 ? 186.555 348.327 175.217 1.00 79.62 130 ARG S N 1
ATOM 17528 C CA . ARG D 4 130 ? 185.411 349.206 174.941 1.00 76.85 130 ARG S CA 1
ATOM 17529 C C . ARG D 4 130 ? 185.717 350.664 175.284 1.00 78.62 130 ARG S C 1
ATOM 17530 O O . ARG D 4 130 ? 184.873 351.389 175.812 1.00 80.61 130 ARG S O 1
ATOM 17538 N N . ASP D 4 131 ? 186.938 351.093 174.980 1.00 83.00 131 ASP S N 1
ATOM 17539 C CA . ASP D 4 131 ? 187.353 352.474 175.193 1.00 82.79 131 ASP S CA 1
ATOM 17540 C C . ASP D 4 131 ? 188.229 352.915 174.027 1.00 79.64 131 ASP S C 1
ATOM 17541 O O . ASP D 4 131 ? 189.271 352.301 173.767 1.00 80.95 131 ASP S O 1
ATOM 17546 N N . PRO D 4 132 ? 187.849 353.970 173.300 1.00 74.60 132 PRO S N 1
ATOM 17547 C CA . PRO D 4 132 ? 188.633 354.372 172.128 1.00 76.12 132 PRO S CA 1
ATOM 17548 C C . PRO D 4 132 ? 189.801 355.283 172.467 1.00 78.71 132 PRO S C 1
ATOM 17549 O O . PRO D 4 132 ? 190.027 356.293 171.795 1.00 82.93 132 PRO S O 1
ATOM 17553 N N . VAL D 4 133 ? 190.556 354.930 173.506 1.00 78.71 133 VAL S N 1
ATOM 17554 C CA . VAL D 4 133 ? 191.782 355.637 173.854 1.00 75.29 133 VAL S CA 1
ATOM 17555 C C . VAL D 4 133 ? 193.018 354.799 173.600 1.00 77.94 133 VAL S C 1
ATOM 17556 O O . VAL D 4 133 ? 194.134 355.345 173.613 1.00 82.05 133 VAL S O 1
ATOM 17560 N N . PHE D 4 134 ? 192.863 353.496 173.368 1.00 71.49 134 PHE S N 1
ATOM 17561 C CA . PHE D 4 134 ? 193.963 352.636 172.970 1.00 65.86 134 PHE S CA 1
ATOM 17562 C C . PHE D 4 134 ? 194.302 352.774 171.496 1.00 67.55 134 PHE S C 1
ATOM 17563 O O . PHE D 4 134 ? 195.317 352.222 171.060 1.00 69.38 134 PHE S O 1
ATOM 17571 N N . PHE D 4 135 ? 193.486 353.483 170.727 1.00 68.94 135 PHE S N 1
ATOM 17572 C CA . PHE D 4 135 ? 193.633 353.595 169.283 1.00 70.06 135 PHE S CA 1
ATOM 17573 C C . PHE D 4 135 ? 193.967 355.035 168.905 1.00 70.41 135 PHE S C 1
ATOM 17574 O O . PHE D 4 135 ? 194.078 355.919 169.757 1.00 74.46 135 PHE S O 1
ATOM 17582 N N . ASP D 4 136 ? 194.121 355.263 167.608 1.00 79.20 136 ASP S N 1
ATOM 17583 C CA . ASP D 4 136 ? 194.459 356.583 167.094 1.00 81.90 136 ASP S CA 1
ATOM 17584 C C . ASP D 4 136 ? 193.202 357.398 166.807 1.00 81.85 136 ASP S C 1
ATOM 17585 O O . ASP D 4 136 ? 192.404 357.039 165.943 1.00 81.55 136 ASP S O 1
ATOM 17590 N N . PHE D 4 195 ? 182.720 338.603 174.069 1.00 53.13 195 PHE S N 1
ATOM 17591 C CA . PHE D 4 195 ? 183.837 337.955 174.745 1.00 55.69 195 PHE S CA 1
ATOM 17592 C C . PHE D 4 195 ? 184.200 338.706 176.022 1.00 52.79 195 PHE S C 1
ATOM 17593 O O . PHE D 4 195 ? 184.283 339.933 176.028 1.00 57.96 195 PHE S O 1
ATOM 17601 N N . SER D 4 196 ? 184.420 337.965 177.105 1.00 45.62 196 SER S N 1
ATOM 17602 C CA . SER D 4 196 ? 184.721 338.541 178.407 1.00 46.67 196 SER S CA 1
ATOM 17603 C C . SER D 4 196 ? 186.082 338.056 178.880 1.00 54.55 196 SER S C 1
ATOM 17604 O O . SER D 4 196 ? 186.381 336.861 178.803 1.00 57.41 196 SER S O 1
ATOM 17607 N N . ILE D 4 197 ? 186.905 338.991 179.361 1.00 58.17 197 ILE S N 1
ATOM 17608 C CA . ILE D 4 197 ? 188.202 338.628 179.919 1.00 48.61 197 ILE S CA 1
ATOM 17609 C C . ILE D 4 197 ? 188.030 337.915 181.253 1.00 50.76 197 ILE S C 1
ATOM 17610 O O . ILE D 4 197 ? 188.696 336.909 181.521 1.00 59.74 197 ILE S O 1
ATOM 17615 N N . GLN D 4 198 ? 187.130 338.420 182.103 1.00 51.88 198 GLN S N 1
ATOM 17616 C CA . GLN D 4 198 ? 186.991 337.897 183.459 1.00 57.07 198 GLN S CA 1
ATOM 17617 C C . GLN D 4 198 ? 186.473 336.464 183.462 1.00 59.53 198 GLN S C 1
ATOM 17618 O O . GLN D 4 198 ? 186.957 335.630 184.235 1.00 62.54 198 GLN S O 1
ATOM 17624 N N . ASP D 4 199 ? 185.506 336.160 182.593 1.00 61.79 199 ASP S N 1
ATOM 17625 C CA . ASP D 4 199 ? 184.999 334.795 182.492 1.00 61.36 199 ASP S CA 1
ATOM 17626 C C . ASP D 4 199 ? 186.065 333.845 181.964 1.00 68.36 199 ASP S C 1
ATOM 17627 O O . ASP D 4 199 ? 186.165 332.702 182.424 1.00 71.05 199 ASP S O 1
ATOM 17632 N N . LEU D 4 200 ? 186.873 334.307 181.005 1.00 60.82 200 LEU S N 1
ATOM 17633 C CA . LEU D 4 200 ? 187.968 333.492 180.487 1.00 51.45 200 LEU S CA 1
ATOM 17634 C C . LEU D 4 200 ? 189.013 333.215 181.560 1.00 48.04 200 LEU S C 1
ATOM 17635 O O . LEU D 4 200 ? 189.512 332.090 181.665 1.00 57.05 200 LEU S O 1
ATOM 17640 N N . LEU D 4 201 ? 189.348 334.222 182.370 1.00 46.92 201 LEU S N 1
ATOM 17641 C CA . LEU D 4 201 ? 190.314 334.016 183.447 1.00 49.87 201 LEU S CA 1
ATOM 17642 C C . LEU D 4 201 ? 189.766 333.077 184.514 1.00 55.84 201 LEU S C 1
ATOM 17643 O O . LEU D 4 201 ? 190.503 332.228 185.029 1.00 61.36 201 LEU S O 1
ATOM 17648 N N . MET D 4 202 ? 188.474 333.205 184.843 1.00 54.14 202 MET S N 1
ATOM 17649 C CA . MET D 4 202 ? 187.837 332.282 185.780 1.00 52.34 202 MET S CA 1
ATOM 17650 C C . MET D 4 202 ? 187.874 330.852 185.264 1.00 58.85 202 MET S C 1
ATOM 17651 O O . MET D 4 202 ? 188.205 329.917 186.008 1.00 61.51 202 MET S O 1
ATOM 17656 N N . ARG D 4 203 ? 187.546 330.668 183.982 1.00 56.22 203 ARG S N 1
ATOM 17657 C CA . ARG D 4 203 ? 187.524 329.338 183.393 1.00 51.79 203 ARG S CA 1
ATOM 17658 C C . ARG D 4 203 ? 188.921 328.737 183.317 1.00 60.92 203 ARG S C 1
ATOM 17659 O O . ARG D 4 203 ? 189.100 327.557 183.637 1.00 67.61 203 ARG S O 1
ATOM 17667 N N . ILE D 4 204 ? 189.924 329.536 182.928 1.00 60.78 204 ILE S N 1
ATOM 17668 C CA . ILE D 4 204 ? 191.307 329.056 182.877 1.00 47.44 204 ILE S CA 1
ATOM 17669 C C . ILE D 4 204 ? 191.777 328.650 184.267 1.00 46.75 204 ILE S C 1
ATOM 17670 O O . ILE D 4 204 ? 192.330 327.559 184.458 1.00 56.90 204 ILE S O 1
ATOM 17675 N N . PHE D 4 205 ? 191.504 329.503 185.263 1.00 41.89 205 PHE S N 1
ATOM 17676 C CA . PHE D 4 205 ? 191.920 329.252 186.638 1.00 46.39 205 PHE S CA 1
ATOM 17677 C C . PHE D 4 205 ? 191.326 327.958 187.175 1.00 58.38 205 PHE S C 1
ATOM 17678 O O . PHE D 4 205 ? 192.056 327.065 187.619 1.00 62.41 205 PHE S O 1
ATOM 17686 N N . GLN D 4 206 ? 190.004 327.811 187.087 1.00 61.93 206 GLN S N 1
ATOM 17687 C CA . GLN D 4 206 ? 189.382 326.645 187.707 1.00 56.95 206 GLN S CA 1
ATOM 17688 C C . GLN D 4 206 ? 189.572 325.376 186.887 1.00 58.05 206 GLN S C 1
ATOM 17689 O O . GLN D 4 206 ? 189.652 324.287 187.465 1.00 67.21 206 GLN S O 1
ATOM 17695 N N . ASP D 4 207 ? 189.675 325.481 185.563 1.00 53.92 207 ASP S N 1
ATOM 17696 C CA . ASP D 4 207 ? 189.902 324.289 184.762 1.00 54.75 207 ASP S CA 1
ATOM 17697 C C . ASP D 4 207 ? 191.330 323.780 184.914 1.00 59.63 207 ASP S C 1
ATOM 17698 O O . ASP D 4 207 ? 191.557 322.565 184.936 1.00 68.78 207 ASP S O 1
ATOM 17703 N N . LEU D 4 208 ? 192.308 324.681 185.029 1.00 48.40 208 LEU S N 1
ATOM 17704 C CA . LEU D 4 208 ? 193.675 324.236 185.255 1.00 44.78 208 LEU S CA 1
ATOM 17705 C C . LEU D 4 208 ? 193.933 323.855 186.706 1.00 49.74 208 LEU S C 1
ATOM 17706 O O . LEU D 4 208 ? 194.874 323.099 186.971 1.00 57.48 208 LEU S O 1
ATOM 17711 N N . ASN D 4 209 ? 193.130 324.349 187.645 1.00 45.74 209 ASN S N 1
ATOM 17712 C CA . ASN D 4 209 ? 193.267 323.955 189.038 1.00 49.67 209 ASN S CA 1
ATOM 17713 C C . ASN D 4 209 ? 192.442 322.729 189.396 1.00 59.52 209 ASN S C 1
ATOM 17714 O O . ASN D 4 209 ? 192.661 322.147 190.464 1.00 62.51 209 ASN S O 1
ATOM 17719 N N . ASN D 4 210 ? 191.503 322.322 188.544 1.00 62.68 210 ASN S N 1
ATOM 17720 C CA . ASN D 4 210 ? 190.632 321.193 188.840 1.00 55.85 210 ASN S CA 1
ATOM 17721 C C . ASN D 4 210 ? 190.808 320.014 187.900 1.00 52.46 210 ASN S C 1
ATOM 17722 O O . ASN D 4 210 ? 190.501 318.887 188.288 1.00 60.85 210 ASN S O 1
ATOM 17727 N N . TYR D 4 211 ? 191.288 320.239 186.679 1.00 47.08 211 TYR S N 1
ATOM 17728 C CA . TYR D 4 211 ? 191.373 319.178 185.694 1.00 49.88 211 TYR S CA 1
ATOM 17729 C C . TYR D 4 211 ? 192.744 319.056 185.049 1.00 59.49 211 TYR S C 1
ATOM 17730 O O . TYR D 4 211 ? 192.986 318.063 184.353 1.00 63.39 211 TYR S O 1
ATOM 17739 N N . SER D 4 212 ? 193.629 320.042 185.249 1.00 59.38 212 SER S N 1
ATOM 17740 C CA . SER D 4 212 ? 194.900 320.194 184.525 1.00 52.51 212 SER S CA 1
ATOM 17741 C C . SER D 4 212 ? 194.692 320.239 183.012 1.00 49.59 212 SER S C 1
ATOM 17742 O O . SER D 4 212 ? 195.581 319.876 182.243 1.00 55.75 212 SER S O 1
ATOM 17745 N N . GLU D 4 213 ? 193.523 320.716 182.592 1.00 49.28 213 GLU S N 1
ATOM 17746 C CA . GLU D 4 213 ? 193.109 320.764 181.200 1.00 49.22 213 GLU S CA 1
ATOM 17747 C C . GLU D 4 213 ? 192.032 321.826 181.071 1.00 53.40 213 GLU S C 1
ATOM 17748 O O . GLU D 4 213 ? 191.352 322.157 182.043 1.00 60.16 213 GLU S O 1
ATOM 17754 N N . CYS D 4 214 ? 191.869 322.343 179.855 1.00 55.64 214 CYS S N 1
ATOM 17755 C CA . CYS D 4 214 ? 190.813 323.312 179.603 1.00 52.89 214 CYS S CA 1
ATOM 17756 C C . CYS D 4 214 ? 190.456 323.310 178.125 1.00 52.18 214 CYS S C 1
ATOM 17757 O O . CYS D 4 214 ? 191.297 323.028 177.269 1.00 56.66 214 CYS S O 1
ATOM 17760 N N . LEU D 4 215 ? 189.187 323.609 177.845 1.00 37.77 215 LEU S N 1
ATOM 17761 C CA . LEU D 4 215 ? 188.694 323.854 176.487 1.00 33.70 215 LEU S CA 1
ATOM 17762 C C . LEU D 4 215 ? 187.666 324.973 176.620 1.00 45.81 215 LEU S C 1
ATOM 17763 O O . LEU D 4 215 ? 186.489 324.724 176.894 1.00 53.61 215 LEU S O 1
ATOM 17768 N N . ILE D 4 216 ? 188.121 326.208 176.435 1.00 42.29 216 ILE S N 1
ATOM 17769 C CA . ILE D 4 216 ? 187.315 327.392 176.703 1.00 32.46 216 ILE S CA 1
ATOM 17770 C C . ILE D 4 216 ? 187.124 328.170 175.410 1.00 41.84 216 ILE S C 1
ATOM 17771 O O . ILE D 4 216 ? 188.054 328.852 174.959 1.00 52.14 216 ILE S O 1
ATOM 17776 N N . PRO D 4 217 ? 185.955 328.097 174.776 1.00 32.82 217 PRO S N 1
ATOM 17777 C CA . PRO D 4 217 ? 185.750 328.828 173.521 1.00 35.36 217 PRO S CA 1
ATOM 17778 C C . PRO D 4 217 ? 185.621 330.322 173.774 1.00 47.48 217 PRO S C 1
ATOM 17779 O O . PRO D 4 217 ? 184.842 330.759 174.625 1.00 53.80 217 PRO S O 1
ATOM 17783 N N . ILE D 4 218 ? 186.394 331.102 173.027 1.00 45.06 218 ILE S N 1
ATOM 17784 C CA . ILE D 4 218 ? 186.356 332.552 173.139 1.00 36.29 218 ILE S CA 1
ATOM 17785 C C . ILE D 4 218 ? 185.745 333.214 171.914 1.00 40.24 218 ILE S C 1
ATOM 17786 O O . ILE D 4 218 ? 185.406 334.406 171.982 1.00 47.57 218 ILE S O 1
ATOM 17791 N N . ASP D 4 219 ? 185.582 332.494 170.810 1.00 43.65 219 ASP S N 1
ATOM 17792 C CA . ASP D 4 219 ? 185.002 333.034 169.592 1.00 48.25 219 ASP S CA 1
ATOM 17793 C C . ASP D 4 219 ? 184.279 331.905 168.870 1.00 47.10 219 ASP S C 1
ATOM 17794 O O . ASP D 4 219 ? 184.033 330.839 169.439 1.00 51.11 219 ASP S O 1
ATOM 17799 N N . GLU D 4 220 ? 183.938 332.145 167.607 1.00 57.00 220 GLU S N 1
ATOM 17800 C CA . GLU D 4 220 ? 183.337 331.114 166.773 1.00 56.05 220 GLU S CA 1
ATOM 17801 C C . GLU D 4 220 ? 184.371 330.194 166.142 1.00 60.28 220 GLU S C 1
ATOM 17802 O O . GLU D 4 220 ? 183.990 329.182 165.547 1.00 60.57 220 GLU S O 1
ATOM 17808 N N . GLY D 4 221 ? 185.655 330.519 166.250 1.00 54.61 221 GLY S N 1
ATOM 17809 C CA . GLY D 4 221 ? 186.695 329.674 165.704 1.00 50.19 221 GLY S CA 1
ATOM 17810 C C . GLY D 4 221 ? 187.912 329.548 166.597 1.00 51.50 221 GLY S C 1
ATOM 17811 O O . GLY D 4 221 ? 188.863 328.839 166.260 1.00 57.02 221 GLY S O 1
ATOM 17812 N N . ASN D 4 222 ? 187.891 330.217 167.744 1.00 49.65 222 ASN S N 1
ATOM 17813 C CA . ASN D 4 222 ? 189.030 330.252 168.648 1.00 42.08 222 ASN S CA 1
ATOM 17814 C C . ASN D 4 222 ? 188.639 329.692 170.005 1.00 40.50 222 ASN S C 1
ATOM 17815 O O . ASN D 4 222 ? 187.548 329.967 170.513 1.00 48.16 222 ASN S O 1
ATOM 17820 N N . ALA D 4 223 ? 189.538 328.906 170.588 1.00 32.12 223 ALA S N 1
ATOM 17821 C CA . ALA D 4 223 ? 189.332 328.344 171.910 1.00 32.06 223 ALA S CA 1
ATOM 17822 C C . ALA D 4 223 ? 190.680 328.185 172.589 1.00 39.21 223 ALA S C 1
ATOM 17823 O O . ALA D 4 223 ? 191.711 328.041 171.927 1.00 48.24 223 ALA S O 1
ATOM 17825 N N . VAL D 4 224 ? 190.664 328.214 173.913 1.00 38.66 224 VAL S N 1
ATOM 17826 C CA . VAL D 4 224 ? 191.859 328.022 174.722 1.00 37.14 224 VAL S CA 1
ATOM 17827 C C . VAL D 4 224 ? 191.910 326.542 175.079 1.00 48.20 224 VAL S C 1
ATOM 17828 O O . VAL D 4 224 ? 191.144 326.068 175.920 1.00 55.22 224 VAL S O 1
ATOM 17832 N N . ASP D 4 225 ? 192.802 325.804 174.426 1.00 57.76 225 ASP S N 1
ATOM 17833 C CA . ASP D 4 225 ? 192.992 324.377 174.673 1.00 50.05 225 ASP S CA 1
ATOM 17834 C C . ASP D 4 225 ? 194.369 324.191 175.296 1.00 49.51 225 ASP S C 1
ATOM 17835 O O . ASP D 4 225 ? 195.385 324.197 174.596 1.00 62.64 225 ASP S O 1
ATOM 17840 N N . ILE D 4 226 ? 194.400 324.023 176.613 1.00 41.54 226 ILE S N 1
ATOM 17841 C CA . ILE D 4 226 ? 195.637 323.887 177.371 1.00 46.08 226 ILE S CA 1
ATOM 17842 C C . ILE D 4 226 ? 195.600 322.556 178.102 1.00 54.00 226 ILE S C 1
ATOM 17843 O O . ILE D 4 226 ? 194.623 322.253 178.789 1.00 62.00 226 ILE S O 1
ATOM 17848 N N . LYS D 4 227 ? 196.653 321.759 177.940 1.00 51.13 227 LYS S N 1
ATOM 17849 C CA . LYS D 4 227 ? 196.844 320.549 178.727 1.00 43.08 227 LYS S CA 1
ATOM 17850 C C . LYS D 4 227 ? 198.229 320.590 179.346 1.00 46.77 227 LYS S C 1
ATOM 17851 O O . LYS D 4 227 ? 199.222 320.785 178.639 1.00 56.09 227 LYS S O 1
ATOM 17857 N N . ILE D 4 228 ? 198.294 320.405 180.658 1.00 43.02 228 ILE S N 1
ATOM 17858 C CA . ILE D 4 228 ? 199.551 320.476 181.391 1.00 36.79 228 ILE S CA 1
ATOM 17859 C C . ILE D 4 228 ? 200.169 319.085 181.418 1.00 50.30 228 ILE S C 1
ATOM 17860 O O . ILE D 4 228 ? 199.574 318.142 181.951 1.00 62.95 228 ILE S O 1
ATOM 17865 N N . PHE D 4 229 ? 201.358 318.957 180.843 1.00 49.41 229 PHE S N 1
ATOM 17866 C CA . PHE D 4 229 ? 202.088 317.706 180.777 1.00 39.40 229 PHE S CA 1
ATOM 17867 C C . PHE D 4 229 ? 203.248 317.704 181.762 1.00 47.26 229 PHE S C 1
ATOM 17868 O O . PHE D 4 229 ? 203.871 318.744 181.999 1.00 56.15 229 PHE S O 1
ATOM 17876 N N . PRO D 4 230 ? 203.558 316.556 182.358 1.00 48.56 230 PRO S N 1
ATOM 17877 C CA . PRO D 4 230 ? 204.730 316.481 183.230 1.00 47.77 230 PRO S CA 1
ATOM 17878 C C . PRO D 4 230 ? 206.022 316.510 182.430 1.00 53.24 230 PRO S C 1
ATOM 17879 O O . PRO D 4 230 ? 206.069 316.119 181.262 1.00 53.22 230 PRO S O 1
ATOM 17883 N N . LEU D 4 231 ? 207.078 316.984 183.080 1.00 57.38 231 LEU S N 1
ATOM 17884 C CA . LEU D 4 231 ? 208.401 317.040 182.475 1.00 52.65 231 LEU S CA 1
ATOM 17885 C C . LEU D 4 231 ? 209.190 315.802 182.875 1.00 57.18 231 LEU S C 1
ATOM 17886 O O . LEU D 4 231 ? 209.253 315.452 184.058 1.00 60.97 231 LEU S O 1
ATOM 17891 N N . LEU D 4 232 ? 209.791 315.141 181.890 1.00 47.70 232 LEU S N 1
ATOM 17892 C CA . LEU D 4 232 ? 210.513 313.898 182.107 1.00 46.03 232 LEU S CA 1
ATOM 17893 C C . LEU D 4 232 ? 212.006 314.106 181.894 1.00 51.70 232 LEU S C 1
ATOM 17894 O O . LEU D 4 232 ? 212.427 314.920 181.069 1.00 55.23 232 LEU S O 1
ATOM 17899 N N . ARG D 4 233 ? 212.801 313.361 182.661 1.00 57.83 233 ARG S N 1
ATOM 17900 C CA . ARG D 4 233 ? 214.249 313.440 182.540 1.00 51.92 233 ARG S CA 1
ATOM 17901 C C . ARG D 4 233 ? 214.699 312.831 181.214 1.00 51.98 233 ARG S C 1
ATOM 17902 O O . ARG D 4 233 ? 214.121 311.841 180.759 1.00 63.04 233 ARG S O 1
ATOM 17910 N N . PRO D 4 234 ? 215.711 313.412 180.566 1.00 42.14 234 PRO S N 1
ATOM 17911 C CA . PRO D 4 234 ? 216.182 312.850 179.306 1.00 49.62 234 PRO S CA 1
ATOM 17912 C C . PRO D 4 234 ? 216.905 311.530 179.534 1.00 54.45 234 PRO S C 1
ATOM 17913 O O . PRO D 4 234 ? 217.519 311.321 180.592 1.00 59.20 234 PRO S O 1
ATOM 17917 N N . PRO D 4 235 ? 216.839 310.611 178.577 1.00 48.79 235 PRO S N 1
ATOM 17918 C CA . PRO D 4 235 ? 217.581 309.356 178.710 1.00 52.79 235 PRO S CA 1
ATOM 17919 C C . PRO D 4 235 ? 219.080 309.566 178.600 1.00 62.65 235 PRO S C 1
ATOM 17920 O O . PRO D 4 235 ? 219.562 310.503 177.958 1.00 66.16 235 PRO S O 1
ATOM 17924 N N . THR D 4 236 ? 219.816 308.664 179.237 1.00 60.75 236 THR S N 1
ATOM 17925 C CA . THR D 4 236 ? 221.263 308.729 179.278 1.00 54.26 236 THR S CA 1
ATOM 17926 C C . THR D 4 236 ? 221.866 308.295 177.945 1.00 58.21 236 THR S C 1
ATOM 17927 O O . THR D 4 236 ? 221.202 307.705 177.088 1.00 66.60 236 THR S O 1
ATOM 17931 N N . THR D 4 237 ? 223.149 308.602 177.777 1.00 56.43 237 THR S N 1
ATOM 17932 C CA . THR D 4 237 ? 223.910 308.191 176.607 1.00 58.51 237 THR S CA 1
ATOM 17933 C C . THR D 4 237 ? 224.817 307.004 176.898 1.00 61.75 237 THR S C 1
ATOM 17934 O O . THR D 4 237 ? 225.645 306.645 176.054 1.00 60.60 237 THR S O 1
ATOM 17938 N N . CYS D 4 238 ? 224.683 306.389 178.071 1.00 69.58 238 CYS S N 1
ATOM 17939 C CA . CYS D 4 238 ? 225.540 305.288 178.486 1.00 66.61 238 CYS S CA 1
ATOM 17940 C C . CYS D 4 238 ? 225.062 303.936 177.978 1.00 69.57 238 CYS S C 1
ATOM 17941 O O . CYS D 4 238 ? 225.710 302.924 178.261 1.00 74.00 238 CYS S O 1
ATOM 17944 N N . VAL D 4 239 ? 223.946 303.892 177.249 1.00 66.70 239 VAL S N 1
ATOM 17945 C CA . VAL D 4 239 ? 223.468 302.636 176.686 1.00 65.91 239 VAL S CA 1
ATOM 17946 C C . VAL D 4 239 ? 224.395 302.208 175.553 1.00 67.09 239 VAL S C 1
ATOM 17947 O O . VAL D 4 239 ? 224.853 303.032 174.752 1.00 65.88 239 VAL S O 1
ATOM 17951 N N . SER D 4 240 ? 224.736 300.921 175.527 1.00 65.55 240 SER S N 1
ATOM 17952 C CA . SER D 4 240 ? 225.721 300.403 174.589 1.00 58.54 240 SER S CA 1
ATOM 17953 C C . SER D 4 240 ? 225.216 299.077 174.034 1.00 60.31 240 SER S C 1
ATOM 17954 O O . SER D 4 240 ? 224.083 298.664 174.287 1.00 64.93 240 SER S O 1
ATOM 17957 N N . LEU D 4 241 ? 226.077 298.407 173.268 1.00 54.58 241 LEU S N 1
ATOM 17958 C CA . LEU D 4 241 ? 225.694 297.175 172.593 1.00 51.96 241 LEU S CA 1
ATOM 17959 C C . LEU D 4 241 ? 225.565 295.999 173.547 1.00 56.11 241 LEU S C 1
ATOM 17960 O O . LEU D 4 241 ? 224.698 295.142 173.352 1.00 63.47 241 LEU S O 1
ATOM 17965 N N . GLU D 4 242 ? 226.404 295.935 174.578 1.00 60.05 242 GLU S N 1
ATOM 17966 C CA . GLU D 4 242 ? 226.417 294.787 175.471 1.00 62.78 242 GLU S CA 1
ATOM 17967 C C . GLU D 4 242 ? 225.284 294.802 176.484 1.00 67.66 242 GLU S C 1
ATOM 17968 O O . GLU D 4 242 ? 225.083 293.802 177.178 1.00 72.25 242 GLU S O 1
ATOM 17974 N N . ASP D 4 243 ? 224.545 295.900 176.594 1.00 66.01 243 ASP S N 1
ATOM 17975 C CA . ASP D 4 243 ? 223.461 295.975 177.559 1.00 67.04 243 ASP S CA 1
ATOM 17976 C C . ASP D 4 243 ? 222.246 295.220 177.041 1.00 65.57 243 ASP S C 1
ATOM 17977 O O . ASP D 4 243 ? 221.878 295.336 175.872 1.00 66.61 243 ASP S O 1
ATOM 17982 N N . VAL D 4 244 ? 221.627 294.432 177.917 1.00 59.61 244 VAL S N 1
ATOM 17983 C CA . VAL D 4 244 ? 220.380 293.767 177.553 1.00 56.84 244 VAL S CA 1
ATOM 17984 C C . VAL D 4 244 ? 219.237 294.605 178.117 1.00 63.31 244 VAL S C 1
ATOM 17985 O O . VAL D 4 244 ? 219.361 295.183 179.208 1.00 67.07 244 VAL S O 1
ATOM 17989 N N . PRO D 4 245 ? 218.147 294.781 177.372 1.00 48.35 245 PRO S N 1
ATOM 17990 C CA . PRO D 4 245 ? 217.012 295.545 177.890 1.00 34.46 245 PRO S CA 1
ATOM 17991 C C . PRO D 4 245 ? 215.964 294.664 178.552 1.00 41.54 245 PRO S C 1
ATOM 17992 O O . PRO D 4 245 ? 215.673 293.549 178.113 1.00 56.67 245 PRO S O 1
ATOM 17996 N N . LEU D 4 246 ? 215.395 295.182 179.636 1.00 41.62 246 LEU S N 1
ATOM 17997 C CA . LEU D 4 246 ? 214.312 294.528 180.361 1.00 42.75 246 LEU S CA 1
ATOM 17998 C C . LEU D 4 246 ? 213.070 295.399 180.258 1.00 52.13 246 LEU S C 1
ATOM 17999 O O . LEU D 4 246 ? 213.046 296.511 180.797 1.00 58.48 246 LEU S O 1
ATOM 18004 N N . SER D 4 247 ? 212.042 294.897 179.586 1.00 53.31 247 SER S N 1
ATOM 18005 C CA . SER D 4 247 ? 210.789 295.628 179.476 1.00 47.93 247 SER S CA 1
ATOM 18006 C C . SER D 4 247 ? 209.994 295.455 180.762 1.00 51.60 247 SER S C 1
ATOM 18007 O O . SER D 4 247 ? 209.662 294.329 181.146 1.00 58.93 247 SER S O 1
ATOM 18010 N N . SER D 4 248 ? 209.693 296.565 181.430 1.00 52.41 248 SER S N 1
ATOM 18011 C CA . SER D 4 248 ? 208.902 296.533 182.652 1.00 53.12 248 SER S CA 1
ATOM 18012 C C . SER D 4 248 ? 207.407 296.517 182.387 1.00 53.12 248 SER S C 1
ATOM 18013 O O . SER D 4 248 ? 206.626 296.379 183.335 1.00 60.81 248 SER S O 1
ATOM 18016 N N . VAL D 4 249 ? 206.989 296.658 181.130 1.00 54.86 249 VAL S N 1
ATOM 18017 C CA . VAL D 4 249 ? 205.585 296.694 180.760 1.00 49.23 249 VAL S CA 1
ATOM 18018 C C . VAL D 4 249 ? 205.359 295.737 179.598 1.00 49.65 249 VAL S C 1
ATOM 18019 O O . VAL D 4 249 ? 206.297 295.300 178.928 1.00 60.77 249 VAL S O 1
ATOM 18023 N N . ASN D 4 250 ? 204.092 295.414 179.364 1.00 50.54 250 ASN S N 1
ATOM 18024 C CA . ASN D 4 250 ? 203.699 294.589 178.227 1.00 49.78 250 ASN S CA 1
ATOM 18025 C C . ASN D 4 250 ? 203.699 295.471 176.989 1.00 53.09 250 ASN S C 1
ATOM 18026 O O . ASN D 4 250 ? 202.753 296.221 176.745 1.00 60.19 250 ASN S O 1
ATOM 18031 N N . LEU D 4 251 ? 204.765 295.381 176.195 1.00 52.62 251 LEU S N 1
ATOM 18032 C CA . LEU D 4 251 ? 204.941 296.273 175.060 1.00 54.19 251 LEU S CA 1
ATOM 18033 C C . LEU D 4 251 ? 204.084 295.909 173.857 1.00 54.35 251 LEU S C 1
ATOM 18034 O O . LEU D 4 251 ? 203.988 296.715 172.926 1.00 62.76 251 LEU S O 1
ATOM 18039 N N . LYS D 4 252 ? 203.462 294.729 173.843 1.00 56.08 252 LYS S N 1
ATOM 18040 C CA . LYS D 4 252 ? 202.645 294.349 172.697 1.00 53.30 252 LYS S CA 1
ATOM 18041 C C . LYS D 4 252 ? 201.317 295.095 172.675 1.00 53.63 252 LYS S C 1
ATOM 18042 O O . LYS D 4 252 ? 200.780 295.363 171.595 1.00 60.40 252 LYS S O 1
ATOM 18048 N N . LYS D 4 253 ? 200.773 295.431 173.842 1.00 59.77 253 LYS S N 1
ATOM 18049 C CA . LYS D 4 253 ? 199.484 296.106 173.917 1.00 64.35 253 LYS S CA 1
ATOM 18050 C C . LYS D 4 253 ? 199.592 297.622 173.841 1.00 64.81 253 LYS S C 1
ATOM 18051 O O . LYS D 4 253 ? 198.568 298.291 173.663 1.00 68.20 253 LYS S O 1
ATOM 18057 N N . ILE D 4 254 ? 200.799 298.181 173.972 1.00 56.93 254 ILE S N 1
ATOM 18058 C CA . ILE D 4 254 ? 200.994 299.617 173.796 1.00 53.01 254 ILE S CA 1
ATOM 18059 C C . ILE D 4 254 ? 201.152 299.995 172.332 1.00 53.90 254 ILE S C 1
ATOM 18060 O O . ILE D 4 254 ? 200.997 301.173 171.985 1.00 65.29 254 ILE S O 1
ATOM 18065 N N . ILE D 4 255 ? 201.415 299.028 171.458 1.00 46.56 255 ILE S N 1
ATOM 18066 C CA . ILE D 4 255 ? 201.707 299.315 170.057 1.00 49.96 255 ILE S CA 1
ATOM 18067 C C . ILE D 4 255 ? 200.425 299.771 169.369 1.00 58.02 255 ILE S C 1
ATOM 18068 O O . ILE D 4 255 ? 199.473 298.999 169.227 1.00 61.22 255 ILE S O 1
ATOM 18073 N N . ASP D 4 256 ? 200.393 301.032 168.957 1.00 52.95 256 ASP S N 1
ATOM 18074 C CA . ASP D 4 256 ? 199.386 301.544 168.046 1.00 48.61 256 ASP S CA 1
ATOM 18075 C C . ASP D 4 256 ? 200.057 301.931 166.733 1.00 45.86 256 ASP S C 1
ATOM 18076 O O . ASP D 4 256 ? 201.246 301.682 166.521 1.00 50.39 256 ASP S O 1
ATOM 18081 N N . VAL D 4 257 ? 199.277 302.540 165.840 1.00 35.97 257 VAL S N 1
ATOM 18082 C CA . VAL D 4 257 ? 199.737 302.769 164.476 1.00 34.24 257 VAL S CA 1
ATOM 18083 C C . VAL D 4 257 ? 200.790 303.874 164.401 1.00 42.06 257 VAL S C 1
ATOM 18084 O O . VAL D 4 257 ? 201.513 303.970 163.404 1.00 48.13 257 VAL S O 1
ATOM 18088 N N . ASN D 4 258 ? 200.925 304.690 165.445 1.00 46.98 258 ASN S N 1
ATOM 18089 C CA . ASN D 4 258 ? 201.840 305.823 165.424 1.00 44.09 258 ASN S CA 1
ATOM 18090 C C . ASN D 4 258 ? 203.256 305.470 165.858 1.00 44.69 258 ASN S C 1
ATOM 18091 O O . ASN D 4 258 ? 204.107 306.365 165.900 1.00 53.27 258 ASN S O 1
ATOM 18096 N N . TRP D 4 259 ? 203.529 304.212 166.190 1.00 47.99 259 TRP S N 1
ATOM 18097 C CA . TRP D 4 259 ? 204.862 303.835 166.632 1.00 45.93 259 TRP S CA 1
ATOM 18098 C C . TRP D 4 259 ? 205.840 303.839 165.462 1.00 52.99 259 TRP S C 1
ATOM 18099 O O . TRP D 4 259 ? 205.460 303.698 164.295 1.00 55.51 259 TRP S O 1
ATOM 18110 N N . ASP D 4 260 ? 207.112 304.026 165.791 1.00 57.94 260 ASP S N 1
ATOM 18111 C CA . ASP D 4 260 ? 208.166 303.918 164.798 1.00 51.31 260 ASP S CA 1
ATOM 18112 C C . ASP D 4 260 ? 208.280 302.470 164.330 1.00 56.66 260 ASP S C 1
ATOM 18113 O O . ASP D 4 260 ? 208.096 301.548 165.131 1.00 67.55 260 ASP S O 1
ATOM 18118 N N . PRO D 4 261 ? 208.526 302.237 163.035 1.00 41.52 261 PRO S N 1
ATOM 18119 C CA . PRO D 4 261 ? 208.693 300.852 162.556 1.00 47.81 261 PRO S CA 1
ATOM 18120 C C . PRO D 4 261 ? 209.861 300.124 163.192 1.00 56.83 261 PRO S C 1
ATOM 18121 O O . PRO D 4 261 ? 209.779 298.905 163.413 1.00 59.08 261 PRO S O 1
ATOM 18125 N N . THR D 4 262 ? 210.941 300.844 163.508 1.00 60.73 262 THR S N 1
ATOM 18126 C CA . THR D 4 262 ? 212.082 300.226 164.172 1.00 48.15 262 THR S CA 1
ATOM 18127 C C . THR D 4 262 ? 211.704 299.725 165.559 1.00 46.03 262 THR S C 1
ATOM 18128 O O . THR D 4 262 ? 211.989 298.574 165.897 1.00 63.58 262 THR S O 1
ATOM 18132 N N . MET D 4 263 ? 211.021 300.557 166.353 1.00 41.55 263 MET S N 1
ATOM 18133 C CA . MET D 4 263 ? 210.596 300.150 167.691 1.00 46.00 263 MET S CA 1
ATOM 18134 C C . MET D 4 263 ? 209.611 298.990 167.640 1.00 53.62 263 MET S C 1
ATOM 18135 O O . MET D 4 263 ? 209.670 298.074 168.476 1.00 63.86 263 MET S O 1
ATOM 18140 N N . MET D 4 264 ? 208.703 299.013 166.663 1.00 52.62 264 MET S N 1
ATOM 18141 C CA . MET D 4 264 ? 207.767 297.912 166.465 1.00 52.10 264 MET S CA 1
ATOM 18142 C C . MET D 4 264 ? 208.498 296.619 166.122 1.00 57.95 264 MET S C 1
ATOM 18143 O O . MET D 4 264 ? 208.059 295.528 166.506 1.00 66.19 264 MET S O 1
ATOM 18148 N N . SER D 4 265 ? 209.624 296.720 165.412 1.00 43.17 265 SER S N 1
ATOM 18149 C CA . SER D 4 265 ? 210.426 295.528 165.146 1.00 42.39 265 SER S CA 1
ATOM 18150 C C . SER D 4 265 ? 211.191 295.075 166.387 1.00 45.28 265 SER S C 1
ATOM 18151 O O . SER D 4 265 ? 211.384 293.871 166.594 1.00 56.17 265 SER S O 1
ATOM 18154 N N . ILE D 4 266 ? 211.649 296.022 167.211 1.00 39.40 266 ILE S N 1
ATOM 18155 C CA . ILE D 4 266 ? 212.441 295.677 168.393 1.00 35.33 266 ILE S CA 1
ATOM 18156 C C . ILE D 4 266 ? 211.581 294.989 169.450 1.00 44.00 266 ILE S C 1
ATOM 18157 O O . ILE D 4 266 ? 212.069 294.106 170.168 1.00 59.86 266 ILE S O 1
ATOM 18162 N N . VAL D 4 267 ? 210.290 295.360 169.534 1.00 44.17 267 VAL S N 1
ATOM 18163 C CA . VAL D 4 267 ? 209.424 294.909 170.642 1.00 46.21 267 VAL S CA 1
ATOM 18164 C C . VAL D 4 267 ? 209.349 293.387 170.834 1.00 51.57 267 VAL S C 1
ATOM 18165 O O . VAL D 4 267 ? 209.513 292.930 171.974 1.00 53.52 267 VAL S O 1
ATOM 18169 N N . PRO D 4 268 ? 209.151 292.543 169.777 1.00 48.34 268 PRO S N 1
ATOM 18170 C CA . PRO D 4 268 ? 209.059 291.098 170.056 1.00 42.16 268 PRO S CA 1
ATOM 18171 C C . PRO D 4 268 ? 210.370 290.406 170.407 1.00 51.64 268 PRO S C 1
ATOM 18172 O O . PRO D 4 268 ? 210.404 289.174 170.486 1.00 57.05 268 PRO S O 1
ATOM 18176 N N . TYR D 4 269 ? 211.453 291.155 170.625 1.00 47.69 269 TYR S N 1
ATOM 18177 C CA . TYR D 4 269 ? 212.739 290.568 170.964 1.00 39.72 269 TYR S CA 1
ATOM 18178 C C . TYR D 4 269 ? 213.306 291.065 172.283 1.00 47.53 269 TYR S C 1
ATOM 18179 O O . TYR D 4 269 ? 214.419 290.667 172.647 1.00 58.89 269 TYR S O 1
ATOM 18188 N N . ILE D 4 270 ? 212.592 291.917 173.009 1.00 46.77 270 ILE S N 1
ATOM 18189 C CA . ILE D 4 270 ? 213.040 292.358 174.341 1.00 46.38 270 ILE S CA 1
ATOM 18190 C C . ILE D 4 270 ? 212.466 291.349 175.327 1.00 49.58 270 ILE S C 1
ATOM 18191 O O . ILE D 4 270 ? 211.410 291.538 175.934 1.00 54.40 270 ILE S O 1
ATOM 18196 N N . ASP D 4 271 ? 213.182 290.239 175.485 1.00 56.04 271 ASP S N 1
ATOM 18197 C CA . ASP D 4 271 ? 212.761 289.154 176.357 1.00 59.82 271 ASP S CA 1
ATOM 18198 C C . ASP D 4 271 ? 213.533 289.120 177.669 1.00 59.56 271 ASP S C 1
ATOM 18199 O O . ASP D 4 271 ? 213.344 288.194 178.463 1.00 67.62 271 ASP S O 1
ATOM 18204 N N . GLY D 4 272 ? 214.391 290.103 177.915 1.00 50.19 272 GLY S N 1
ATOM 18205 C CA . GLY D 4 272 ? 215.175 290.141 179.125 1.00 53.39 272 GLY S CA 1
ATOM 18206 C C . GLY D 4 272 ? 216.484 289.383 179.075 1.00 58.79 272 GLY S C 1
ATOM 18207 O O . GLY D 4 272 ? 217.211 289.376 180.074 1.00 59.53 272 GLY S O 1
ATOM 18208 N N . LEU D 4 273 ? 216.806 288.742 177.947 1.00 58.47 273 LEU S N 1
ATOM 18209 C CA . LEU D 4 273 ? 218.065 288.018 177.831 1.00 53.95 273 LEU S CA 1
ATOM 18210 C C . LEU D 4 273 ? 218.760 288.246 176.494 1.00 57.27 273 LEU S C 1
ATOM 18211 O O . LEU D 4 273 ? 219.771 287.585 176.221 1.00 68.19 273 LEU S O 1
ATOM 18216 N N . ASN D 4 274 ? 218.266 289.151 175.659 1.00 50.05 274 ASN S N 1
ATOM 18217 C CA . ASN D 4 274 ? 218.860 289.428 174.359 1.00 52.48 274 ASN S CA 1
ATOM 18218 C C . ASN D 4 274 ? 219.666 290.715 174.438 1.00 53.77 274 ASN S C 1
ATOM 18219 O O . ASN D 4 274 ? 219.185 291.720 174.967 1.00 57.67 274 ASN S O 1
ATOM 18224 N N . SER D 4 275 ? 220.889 290.687 173.914 1.00 57.02 275 SER S N 1
ATOM 18225 C CA . SER D 4 275 ? 221.691 291.898 173.876 1.00 54.16 275 SER S CA 1
ATOM 18226 C C . SER D 4 275 ? 221.218 292.809 172.751 1.00 54.66 275 SER S C 1
ATOM 18227 O O . SER D 4 275 ? 220.503 292.388 171.835 1.00 65.30 275 SER S O 1
ATOM 18230 N N . ILE D 4 276 ? 221.623 294.078 172.833 1.00 52.44 276 ILE S N 1
ATOM 18231 C CA . ILE D 4 276 ? 221.226 295.064 171.835 1.00 50.71 276 ILE S CA 1
ATOM 18232 C C . ILE D 4 276 ? 221.842 294.734 170.478 1.00 55.38 276 ILE S C 1
ATOM 18233 O O . ILE D 4 276 ? 221.203 294.930 169.438 1.00 67.12 276 ILE S O 1
ATOM 18238 N N . ALA D 4 277 ? 223.058 294.185 170.462 1.00 50.39 277 ALA S N 1
ATOM 18239 C CA . ALA D 4 277 ? 223.612 293.666 169.213 1.00 51.53 277 ALA S CA 1
ATOM 18240 C C . ALA D 4 277 ? 222.813 292.472 168.703 1.00 56.75 277 ALA S C 1
ATOM 18241 O O . ALA D 4 277 ? 222.558 292.356 167.496 1.00 60.46 277 ALA S O 1
ATOM 18243 N N . LYS D 4 278 ? 222.399 291.580 169.608 1.00 58.54 278 LYS S N 1
ATOM 18244 C CA . LYS D 4 278 ? 221.576 290.441 169.215 1.00 53.87 278 LYS S CA 1
ATOM 18245 C C . LYS D 4 278 ? 220.201 290.885 168.745 1.00 54.67 278 LYS S C 1
ATOM 18246 O O . LYS D 4 278 ? 219.637 290.295 167.818 1.00 61.14 278 LYS S O 1
ATOM 18252 N N . ILE D 4 279 ? 219.638 291.917 169.377 1.00 48.45 279 ILE S N 1
ATOM 18253 C CA . ILE D 4 279 ? 218.344 292.438 168.955 1.00 40.84 279 ILE S CA 1
ATOM 18254 C C . ILE D 4 279 ? 218.463 293.119 167.596 1.00 41.28 279 ILE S C 1
ATOM 18255 O O . ILE D 4 279 ? 217.582 292.983 166.736 1.00 59.44 279 ILE S O 1
ATOM 18260 N N . SER D 4 280 ? 219.571 293.828 167.368 1.00 32.16 280 SER S N 1
ATOM 18261 C CA . SER D 4 280 ? 219.817 294.466 166.079 1.00 37.37 280 SER S CA 1
ATOM 18262 C C . SER D 4 280 ? 219.983 293.440 164.965 1.00 49.45 280 SER S C 1
ATOM 18263 O O . SER D 4 280 ? 219.481 293.638 163.853 1.00 55.46 280 SER S O 1
ATOM 18266 N N . LYS D 4 281 ? 220.690 292.342 165.240 1.00 60.49 281 LYS S N 1
ATOM 18267 C CA . LYS D 4 281 ? 220.844 291.298 164.232 1.00 54.27 281 LYS S CA 1
ATOM 18268 C C . LYS D 4 281 ? 219.555 290.515 164.027 1.00 50.26 281 LYS S C 1
ATOM 18269 O O . LYS D 4 281 ? 219.281 290.056 162.913 1.00 52.00 281 LYS S O 1
ATOM 18275 N N . LEU D 4 282 ? 218.759 290.346 165.084 1.00 45.65 282 LEU S N 1
ATOM 18276 C CA . LEU D 4 282 ? 217.525 289.574 164.977 1.00 42.85 282 LEU S CA 1
ATOM 18277 C C . LEU D 4 282 ? 216.456 290.341 164.214 1.00 46.72 282 LEU S C 1
ATOM 18278 O O . LEU D 4 282 ? 215.678 289.747 163.457 1.00 53.10 282 LEU S O 1
ATOM 18283 N N . SER D 4 283 ? 216.399 291.654 164.399 1.00 43.65 283 SER S N 1
ATOM 18284 C CA . SER D 4 283 ? 215.400 292.496 163.763 1.00 40.35 283 SER S CA 1
ATOM 18285 C C . SER D 4 283 ? 215.887 293.118 162.464 1.00 46.19 283 SER S C 1
ATOM 18286 O O . SER D 4 283 ? 215.150 293.912 161.868 1.00 58.08 283 SER S O 1
ATOM 18289 N N . ASN D 4 284 ? 217.096 292.760 162.014 1.00 49.50 284 ASN S N 1
ATOM 18290 C CA . ASN D 4 284 ? 217.740 293.320 160.818 1.00 44.57 284 ASN S CA 1
ATOM 18291 C C . ASN D 4 284 ? 217.819 294.842 160.893 1.00 50.52 284 ASN S C 1
ATOM 18292 O O . ASN D 4 284 ? 217.523 295.550 159.929 1.00 59.15 284 ASN S O 1
ATOM 18297 N N . SER D 4 285 ? 218.222 295.346 162.053 1.00 59.38 285 SER S N 1
ATOM 18298 C CA . SER D 4 285 ? 218.229 296.768 162.341 1.00 57.84 285 SER S CA 1
ATOM 18299 C C . SER D 4 285 ? 219.650 297.246 162.598 1.00 62.80 285 SER S C 1
ATOM 18300 O O . SER D 4 285 ? 220.494 296.497 163.098 1.00 70.79 285 SER S O 1
ATOM 18303 N N . ASP D 4 286 ? 219.907 298.496 162.239 1.00 65.42 286 ASP S N 1
ATOM 18304 C CA . ASP D 4 286 ? 221.175 299.118 162.581 1.00 67.35 286 ASP S CA 1
ATOM 18305 C C . ASP D 4 286 ? 221.231 299.377 164.084 1.00 66.20 286 ASP S C 1
ATOM 18306 O O . ASP D 4 286 ? 220.238 299.815 164.669 1.00 70.30 286 ASP S O 1
ATOM 18311 N N . PRO D 4 287 ? 222.368 299.100 164.729 1.00 51.44 287 PRO S N 1
ATOM 18312 C CA . PRO D 4 287 ? 222.441 299.250 166.194 1.00 51.65 287 PRO S CA 1
ATOM 18313 C C . PRO D 4 287 ? 222.236 300.667 166.702 1.00 60.18 287 PRO S C 1
ATOM 18314 O O . PRO D 4 287 ? 221.805 300.832 167.848 1.00 67.35 287 PRO S O 1
ATOM 18318 N N . GLY D 4 288 ? 222.519 301.692 165.893 1.00 61.39 288 GLY S N 1
ATOM 18319 C CA . GLY D 4 288 ? 222.296 303.060 166.340 1.00 59.41 288 GLY S CA 1
ATOM 18320 C C . GLY D 4 288 ? 220.827 303.392 166.532 1.00 64.72 288 GLY S C 1
ATOM 18321 O O . GLY D 4 288 ? 220.447 304.026 167.524 1.00 68.44 288 GLY S O 1
ATOM 18322 N N . LEU D 4 289 ? 219.980 302.960 165.595 1.00 55.24 289 LEU S N 1
ATOM 18323 C CA . LEU D 4 289 ? 218.548 303.191 165.745 1.00 54.10 289 LEU S CA 1
ATOM 18324 C C . LEU D 4 289 ? 217.962 302.359 166.875 1.00 60.19 289 LEU S C 1
ATOM 18325 O O . LEU D 4 289 ? 217.022 302.805 167.540 1.00 64.99 289 LEU S O 1
ATOM 18330 N N . VAL D 4 290 ? 218.512 301.169 167.124 1.00 54.87 290 VAL S N 1
ATOM 18331 C CA . VAL D 4 290 ? 218.088 300.379 168.276 1.00 51.09 290 VAL S CA 1
ATOM 18332 C C . VAL D 4 290 ? 218.479 301.077 169.568 1.00 51.51 290 VAL S C 1
ATOM 18333 O O . VAL D 4 290 ? 217.716 301.077 170.541 1.00 63.78 290 VAL S O 1
ATOM 18337 N N . ILE D 4 291 ? 219.664 301.693 169.593 1.00 46.81 291 ILE S N 1
ATOM 18338 C CA . ILE D 4 291 ? 220.106 302.456 170.758 1.00 53.05 291 ILE S CA 1
ATOM 18339 C C . ILE D 4 291 ? 219.166 303.628 171.012 1.00 61.81 291 ILE S C 1
ATOM 18340 O O . ILE D 4 291 ? 218.751 303.874 172.151 1.00 66.68 291 ILE S O 1
ATOM 18345 N N . GLU D 4 292 ? 218.779 304.333 169.947 1.00 66.13 292 GLU S N 1
ATOM 18346 C CA . GLU D 4 292 ? 217.865 305.462 170.103 1.00 58.50 292 GLU S CA 1
ATOM 18347 C C . GLU D 4 292 ? 216.461 305.018 170.506 1.00 65.44 292 GLU S C 1
ATOM 18348 O O . GLU D 4 292 ? 215.796 305.716 171.280 1.00 70.79 292 GLU S O 1
ATOM 18354 N N . CYS D 4 293 ? 215.994 303.868 170.012 1.00 60.53 293 CYS S N 1
ATOM 18355 C CA . CYS D 4 293 ? 214.675 303.373 170.403 1.00 53.57 293 CYS S CA 1
ATOM 18356 C C . CYS D 4 293 ? 214.663 302.909 171.856 1.00 50.66 293 CYS S C 1
ATOM 18357 O O . CYS D 4 293 ? 213.687 303.144 172.580 1.00 62.59 293 CYS S O 1
ATOM 18360 N N . ILE D 4 294 ? 215.742 302.262 172.301 1.00 47.66 294 ILE S N 1
ATOM 18361 C CA . ILE D 4 294 ? 215.869 301.891 173.707 1.00 53.36 294 ILE S CA 1
ATOM 18362 C C . ILE D 4 294 ? 215.955 303.143 174.573 1.00 55.75 294 ILE S C 1
ATOM 18363 O O . ILE D 4 294 ? 215.399 303.190 175.675 1.00 61.98 294 ILE S O 1
ATOM 18368 N N . ARG D 4 295 ? 216.610 304.193 174.067 1.00 54.10 295 ARG S N 1
ATOM 18369 C CA . ARG D 4 295 ? 216.663 305.466 174.781 1.00 53.28 295 ARG S CA 1
ATOM 18370 C C . ARG D 4 295 ? 215.280 306.097 174.904 1.00 56.32 295 ARG S C 1
ATOM 18371 O O . ARG D 4 295 ? 214.929 306.637 175.959 1.00 59.51 295 ARG S O 1
ATOM 18379 N N . HIS D 4 296 ? 214.482 306.037 173.835 1.00 56.51 296 HIS S N 1
ATOM 18380 C CA . HIS D 4 296 ? 213.125 306.571 173.885 1.00 48.41 296 HIS S CA 1
ATOM 18381 C C . HIS D 4 296 ? 212.254 305.779 174.849 1.00 53.64 296 HIS S C 1
ATOM 18382 O O . HIS D 4 296 ? 211.413 306.353 175.549 1.00 60.74 296 HIS S O 1
ATOM 18389 N N . LEU D 4 297 ? 212.440 304.459 174.904 1.00 48.11 297 LEU S N 1
ATOM 18390 C CA . LEU D 4 297 ? 211.694 303.649 175.861 1.00 44.59 297 LEU S CA 1
ATOM 18391 C C . LEU D 4 297 ? 212.168 303.879 177.291 1.00 44.28 297 LEU S C 1
ATOM 18392 O O . LEU D 4 297 ? 211.383 303.735 178.234 1.00 56.53 297 LEU S O 1
ATOM 18397 N N . ILE D 4 298 ? 213.445 304.221 177.470 1.00 39.38 298 ILE S N 1
ATOM 18398 C CA . ILE D 4 298 ? 213.954 304.630 178.777 1.00 42.63 298 ILE S CA 1
ATOM 18399 C C . ILE D 4 298 ? 213.316 305.946 179.200 1.00 52.37 298 ILE S C 1
ATOM 18400 O O . ILE D 4 298 ? 212.961 306.137 180.371 1.00 60.05 298 ILE S O 1
ATOM 18405 N N . TYR D 4 299 ? 213.128 306.857 178.239 1.00 56.25 299 TYR S N 1
ATOM 18406 C CA . TYR D 4 299 ? 212.533 308.165 178.503 1.00 48.60 299 TYR S CA 1
ATOM 18407 C C . TYR D 4 299 ? 211.104 308.055 179.017 1.00 54.21 299 TYR S C 1
ATOM 18408 O O . TYR D 4 299 ? 210.651 308.918 179.778 1.00 57.09 299 TYR S O 1
ATOM 18417 N N . TYR D 4 300 ? 210.385 307.003 178.633 1.00 51.52 300 TYR S N 1
ATOM 18418 C CA . TYR D 4 300 ? 209.029 306.770 179.106 1.00 46.25 300 TYR S CA 1
ATOM 18419 C C . TYR D 4 300 ? 208.974 305.826 180.299 1.00 46.92 300 TYR S C 1
ATOM 18420 O O . TYR D 4 300 ? 207.879 305.390 180.672 1.00 52.37 300 TYR S O 1
ATOM 18429 N N . LYS D 4 301 ? 210.134 305.499 180.886 1.00 50.47 301 LYS S N 1
ATOM 18430 C CA . LYS D 4 301 ? 210.252 304.713 182.120 1.00 48.08 301 LYS S CA 1
ATOM 18431 C C . LYS D 4 301 ? 209.632 303.325 181.976 1.00 52.81 301 LYS S C 1
ATOM 18432 O O . LYS D 4 301 ? 208.766 302.920 182.753 1.00 59.53 301 LYS S O 1
ATOM 18438 N N . CYS D 4 302 ? 210.084 302.588 180.964 1.00 51.49 302 CYS S N 1
ATOM 18439 C CA . CYS D 4 302 ? 209.546 301.264 180.697 1.00 51.76 302 CYS S CA 1
ATOM 18440 C C . CYS D 4 302 ? 210.592 300.209 180.380 1.00 58.19 302 CYS S C 1
ATOM 18441 O O . CYS D 4 302 ? 210.249 299.022 180.359 1.00 60.31 302 CYS S O 1
ATOM 18444 N N . VAL D 4 303 ? 211.841 300.590 180.127 1.00 51.35 303 VAL S N 1
ATOM 18445 C CA . VAL D 4 303 ? 212.921 299.654 179.847 1.00 37.29 303 VAL S CA 1
ATOM 18446 C C . VAL D 4 303 ? 214.111 299.987 180.736 1.00 43.90 303 VAL S C 1
ATOM 18447 O O . VAL D 4 303 ? 214.564 301.135 180.772 1.00 52.84 303 VAL S O 1
ATOM 18451 N N . THR D 4 304 ? 214.606 298.984 181.458 1.00 56.01 304 THR S N 1
ATOM 18452 C CA . THR D 4 304 ? 215.792 299.109 182.295 1.00 55.03 304 THR S CA 1
ATOM 18453 C C . THR D 4 304 ? 216.876 298.177 181.768 1.00 57.17 304 THR S C 1
ATOM 18454 O O . THR D 4 304 ? 216.605 297.006 181.480 1.00 63.19 304 THR S O 1
ATOM 18458 N N . LEU D 4 305 ? 218.090 298.697 181.638 1.00 54.85 305 LEU S N 1
ATOM 18459 C CA . LEU D 4 305 ? 219.191 297.937 181.074 1.00 51.61 305 LEU S CA 1
ATOM 18460 C C . LEU D 4 305 ? 219.747 296.937 182.087 1.00 59.14 305 LEU S C 1
ATOM 18461 O O . LEU D 4 305 ? 219.620 297.103 183.301 1.00 64.14 305 LEU S O 1
ATOM 18466 N N . SER D 4 306 ? 220.371 295.889 181.563 1.00 59.47 306 SER S N 1
ATOM 18467 C CA . SER D 4 306 ? 220.995 294.862 182.389 1.00 57.58 306 SER S CA 1
ATOM 18468 C C . SER D 4 306 ? 222.180 294.281 181.622 1.00 56.06 306 SER S C 1
ATOM 18469 O O . SER D 4 306 ? 222.663 294.877 180.655 1.00 59.93 306 SER S O 1
ATOM 18472 N N . ASP D 4 307 ? 222.648 293.113 182.056 1.00 66.00 307 ASP S N 1
ATOM 18473 C CA . ASP D 4 307 ? 223.876 292.500 181.574 1.00 64.79 307 ASP S CA 1
ATOM 18474 C C . ASP D 4 307 ? 223.585 291.172 180.888 1.00 66.89 307 ASP S C 1
ATOM 18475 O O . ASP D 4 307 ? 222.567 290.525 181.144 1.00 71.21 307 ASP S O 1
ATOM 18480 N N . ILE D 4 308 ? 224.508 290.762 180.016 1.00 52.16 308 ILE S N 1
ATOM 18481 C CA . ILE D 4 308 ? 224.414 289.454 179.381 1.00 41.88 308 ILE S CA 1
ATOM 18482 C C . ILE D 4 308 ? 224.698 288.375 180.413 1.00 47.63 308 ILE S C 1
ATOM 18483 O O . ILE D 4 308 ? 225.689 288.444 181.152 1.00 53.07 308 ILE S O 1
ATOM 18488 N N . PHE D 4 309 ? 223.830 287.371 180.471 1.00 46.01 309 PHE S N 1
ATOM 18489 C CA . PHE D 4 309 ? 224.003 286.281 181.421 1.00 38.68 309 PHE S CA 1
ATOM 18490 C C . PHE D 4 309 ? 224.999 285.272 180.871 1.00 45.64 309 PHE S C 1
ATOM 18491 O O . PHE D 4 309 ? 224.773 284.682 179.808 1.00 54.82 309 PHE S O 1
ATOM 18499 N N . GLN D 4 310 ? 226.095 28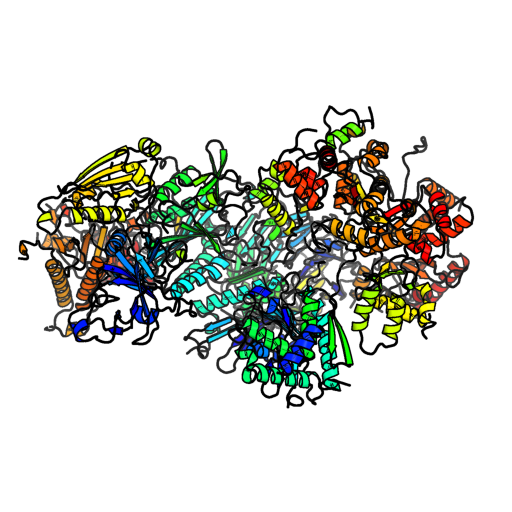5.077 181.594 1.00 45.26 310 GLN S N 1
ATOM 18500 C CA . GLN D 4 310 ? 227.055 284.023 181.315 1.00 40.59 310 GLN S CA 1
ATOM 18501 C C . GLN D 4 310 ? 227.409 283.345 182.627 1.00 46.05 310 GLN S C 1
ATOM 18502 O O . GLN D 4 310 ? 227.270 283.925 183.704 1.00 53.50 310 GLN S O 1
ATOM 18508 N N . PHE D 4 311 ? 227.867 282.099 182.530 1.00 53.52 311 PHE S N 1
ATOM 18509 C CA . PHE D 4 311 ? 228.351 281.412 183.718 1.00 50.99 311 PHE S CA 1
ATOM 18510 C C . PHE D 4 311 ? 229.775 281.805 184.074 1.00 52.51 311 PHE S C 1
ATOM 18511 O O . PHE D 4 311 ? 230.264 281.412 185.138 1.00 53.76 311 PHE S O 1
ATOM 18519 N N . SER D 4 312 ? 230.444 282.572 183.215 1.00 50.86 312 SER S N 1
ATOM 18520 C CA . SER D 4 312 ? 231.729 283.174 183.535 1.00 46.42 312 SER S CA 1
ATOM 18521 C C . SER D 4 312 ? 231.585 284.499 184.268 1.00 52.28 312 SER S C 1
ATOM 18522 O O . SER D 4 312 ? 232.600 285.106 184.620 1.00 55.75 312 SER S O 1
ATOM 18525 N N . ASN D 4 313 ? 230.359 284.957 184.504 1.00 50.83 313 ASN S N 1
ATOM 18526 C CA . ASN D 4 313 ? 230.127 286.221 185.178 1.00 44.59 313 ASN S CA 1
ATOM 18527 C C . ASN D 4 313 ? 230.376 286.081 186.672 1.00 48.44 313 ASN S C 1
ATOM 18528 O O . ASN D 4 313 ? 230.347 284.984 187.235 1.00 60.04 313 ASN S O 1
ATOM 18533 N N . ILE D 4 314 ? 230.623 287.215 187.319 1.00 45.52 314 ILE S N 1
ATOM 18534 C CA . ILE D 4 314 ? 230.859 287.271 188.753 1.00 41.74 314 ILE S CA 1
ATOM 18535 C C . ILE D 4 314 ? 229.800 288.178 189.359 1.00 46.05 314 ILE S C 1
ATOM 18536 O O . ILE D 4 314 ? 229.759 289.380 189.067 1.00 56.43 314 ILE S O 1
ATOM 18541 N N . TYR D 4 315 ? 228.942 287.605 190.196 1.00 42.76 315 TYR S N 1
ATOM 18542 C CA . TYR D 4 315 ? 227.887 288.341 190.874 1.00 31.14 315 TYR S CA 1
ATOM 18543 C C . TYR D 4 315 ? 228.178 288.377 192.364 1.00 38.24 315 TYR S C 1
ATOM 18544 O O . TYR D 4 315 ? 228.654 287.392 192.936 1.00 48.80 315 TYR S O 1
ATOM 18553 N N . ALA D 4 316 ? 227.912 289.518 192.982 1.00 38.98 316 ALA S N 1
ATOM 18554 C CA . ALA D 4 316 ? 228.128 289.710 194.404 1.00 42.89 316 ALA S CA 1
ATOM 18555 C C . ALA D 4 316 ? 226.915 290.409 194.991 1.00 42.71 316 ALA S C 1
ATOM 18556 O O . ALA D 4 316 ? 226.248 291.178 194.291 1.00 52.18 316 ALA S O 1
ATOM 18558 N N . PRO D 4 317 ? 226.590 290.147 196.255 1.00 33.24 317 PRO S N 1
ATOM 18559 C CA . PRO D 4 317 ? 225.491 290.871 196.896 1.00 34.97 317 PRO S CA 1
ATOM 18560 C C . PRO D 4 317 ? 225.789 292.353 197.048 1.00 41.22 317 PRO S C 1
ATOM 18561 O O . PRO D 4 317 ? 226.930 292.770 197.260 1.00 49.68 317 PRO S O 1
ATOM 18565 N N . SER D 4 318 ? 224.735 293.151 196.935 1.00 37.68 318 SER S N 1
ATOM 18566 C CA . SER D 4 318 ? 224.808 294.593 197.043 1.00 32.76 318 SER S CA 1
ATOM 18567 C C . SER D 4 318 ? 224.475 295.021 198.468 1.00 40.60 318 SER S C 1
ATOM 18568 O O . SER D 4 318 ? 224.313 294.194 199.370 1.00 47.82 318 SER S O 1
ATOM 18571 N N . SER D 4 319 ? 224.366 296.331 198.680 1.00 56.47 319 SER S N 1
ATOM 18572 C CA . SER D 4 319 ? 223.952 296.863 199.969 1.00 55.83 319 SER S CA 1
ATOM 18573 C C . SER D 4 319 ? 222.458 296.712 200.215 1.00 60.69 319 SER S C 1
ATOM 18574 O O . SER D 4 319 ? 222.011 296.910 201.347 1.00 60.60 319 SER S O 1
ATOM 18577 N N . LEU D 4 320 ? 221.686 296.370 199.185 1.00 56.76 320 LEU S N 1
ATOM 18578 C CA . LEU D 4 320 ? 220.251 296.162 199.299 1.00 48.40 320 LEU S CA 1
ATOM 18579 C C . LEU D 4 320 ? 219.887 294.688 199.418 1.00 52.09 320 LEU S C 1
ATOM 18580 O O . LEU D 4 320 ? 218.768 294.304 199.072 1.00 59.15 320 LEU S O 1
ATOM 18585 N N . ILE D 4 321 ? 220.816 293.854 199.893 1.00 45.93 321 ILE S N 1
ATOM 18586 C CA . ILE D 4 321 ? 220.527 292.434 200.058 1.00 38.68 321 ILE S CA 1
ATOM 18587 C C . ILE D 4 321 ? 219.557 292.218 201.220 1.00 45.83 321 ILE S C 1
ATOM 18588 O O . ILE D 4 321 ? 218.812 291.232 201.243 1.00 53.41 321 ILE S O 1
ATOM 18593 N N . ARG D 4 322 ? 219.515 293.151 202.171 1.00 49.82 322 ARG S N 1
ATOM 18594 C CA . ARG D 4 322 ? 218.549 293.093 203.260 1.00 45.96 322 ARG S CA 1
ATOM 18595 C C . ARG D 4 322 ? 217.130 293.396 202.804 1.00 49.33 322 ARG S C 1
ATOM 18596 O O . ARG D 4 322 ? 216.188 293.125 203.555 1.00 59.58 322 ARG S O 1
ATOM 18604 N N . ASN D 4 323 ? 216.950 293.948 201.602 1.00 49.50 323 ASN S N 1
ATOM 18605 C CA . ASN D 4 323 ? 215.615 294.145 201.051 1.00 44.67 323 ASN S CA 1
ATOM 18606 C C . ASN D 4 323 ? 214.951 292.838 200.646 1.00 48.11 323 ASN S C 1
ATOM 18607 O O . ASN D 4 323 ? 213.745 292.834 200.389 1.00 61.60 323 ASN S O 1
ATOM 18612 N N . PHE D 4 324 ? 215.702 291.740 200.569 1.00 46.94 324 PHE S N 1
ATOM 18613 C CA . PHE D 4 324 ? 215.084 290.423 200.464 1.00 43.90 324 PHE S CA 1
ATOM 18614 C C . PHE D 4 324 ? 214.353 290.057 201.746 1.00 39.79 324 PHE S C 1
ATOM 18615 O O . PHE D 4 324 ? 213.416 289.252 201.722 1.00 43.40 324 PHE S O 1
ATOM 18623 N N . LEU D 4 325 ? 214.768 290.639 202.866 1.00 46.15 325 LEU S N 1
ATOM 18624 C CA . LEU D 4 325 ? 214.157 290.409 204.163 1.00 46.22 325 LEU S CA 1
ATOM 18625 C C . LEU D 4 325 ? 213.085 291.441 204.486 1.00 47.21 325 LEU S C 1
ATOM 18626 O O . LEU D 4 325 ? 211.998 291.078 204.948 1.00 49.95 325 LEU S O 1
ATOM 18631 N N . THR D 4 326 ? 213.368 292.720 204.252 1.00 46.21 326 THR S N 1
ATOM 18632 C CA . THR D 4 326 ? 212.445 293.797 204.604 1.00 42.11 326 THR S CA 1
ATOM 18633 C C . THR D 4 326 ? 211.630 294.196 203.374 1.00 45.87 326 THR S C 1
ATOM 18634 O O . THR D 4 326 ? 211.738 295.298 202.833 1.00 55.09 326 THR S O 1
ATOM 18638 N N . ASP D 4 327 ? 210.813 293.247 202.920 1.00 52.90 327 ASP S N 1
ATOM 18639 C CA . ASP D 4 327 ? 209.880 293.457 201.821 1.00 56.64 327 ASP S CA 1
ATOM 18640 C C . ASP D 4 327 ? 208.810 292.376 201.867 1.00 62.43 327 ASP S C 1
ATOM 18641 O O . ASP D 4 327 ? 209.136 291.184 201.931 1.00 66.25 327 ASP S O 1
ATOM 18646 N N . PRO D 4 328 ? 207.526 292.744 201.838 1.00 61.82 328 PRO S N 1
ATOM 18647 C CA . PRO D 4 328 ? 206.469 291.737 201.984 1.00 61.74 328 PRO S CA 1
ATOM 18648 C C . PRO D 4 328 ? 206.217 290.900 200.743 1.00 58.91 328 PRO S C 1
ATOM 18649 O O . PRO D 4 328 ? 205.545 289.866 200.849 1.00 62.59 328 PRO S O 1
ATOM 18653 N N . LEU D 4 329 ? 206.726 291.297 199.577 1.00 56.04 329 LEU S N 1
ATOM 18654 C CA . LEU D 4 329 ? 206.392 290.583 198.351 1.00 59.94 329 LEU S CA 1
ATOM 18655 C C . LEU D 4 329 ? 207.608 290.229 197.503 1.00 66.31 329 LEU S C 1
ATOM 18656 O O . LEU D 4 329 ? 207.434 289.792 196.359 1.00 65.96 329 LEU S O 1
ATOM 18661 N N . MET D 4 330 ? 208.831 290.388 198.015 1.00 67.03 330 MET S N 1
ATOM 18662 C CA . MET D 4 330 ? 210.004 290.027 197.227 1.00 62.19 330 MET S CA 1
ATOM 18663 C C . MET D 4 330 ? 210.286 288.531 197.281 1.00 66.95 330 MET S C 1
ATOM 18664 O O . MET D 4 330 ? 210.555 287.909 196.249 1.00 70.52 330 MET S O 1
ATOM 18669 N N . ALA D 4 331 ? 210.217 287.938 198.474 1.00 59.85 331 ALA S N 1
ATOM 18670 C CA . ALA D 4 331 ? 210.570 286.531 198.626 1.00 60.82 331 ALA S CA 1
ATOM 18671 C C . ALA D 4 331 ? 209.516 285.614 198.015 1.00 65.13 331 ALA S C 1
ATOM 18672 O O . ALA D 4 331 ? 209.855 284.578 197.432 1.00 68.95 331 ALA S O 1
ATOM 18674 N N . SER D 4 332 ? 208.236 285.974 198.142 1.00 64.87 332 SER S N 1
ATOM 18675 C CA . SER D 4 332 ? 207.174 285.171 197.542 1.00 65.38 332 SER S CA 1
ATOM 18676 C C . SER D 4 332 ? 207.246 285.211 196.020 1.00 66.24 332 SER S C 1
ATOM 18677 O O . SER D 4 332 ? 207.052 284.184 195.352 1.00 70.52 332 SER S O 1
ATOM 18680 N N . ASP D 4 333 ? 207.532 286.388 195.458 1.00 65.48 333 ASP S N 1
ATOM 18681 C CA . ASP D 4 333 ? 207.754 286.495 194.023 1.00 67.40 333 ASP S CA 1
ATOM 18682 C C . ASP D 4 333 ? 208.990 285.722 193.589 1.00 72.18 333 ASP S C 1
ATOM 18683 O O . ASP D 4 333 ? 208.997 285.138 192.501 1.00 74.66 333 ASP S O 1
ATOM 18688 N N . CYS D 4 334 ? 210.029 285.692 194.431 1.00 70.32 334 CYS S N 1
ATOM 18689 C CA . CYS D 4 334 ? 211.204 284.875 194.140 1.00 67.16 334 CYS S CA 1
ATOM 18690 C C . CYS D 4 334 ? 210.851 283.396 194.084 1.00 71.65 334 CYS S C 1
ATOM 18691 O O . CYS D 4 334 ? 211.311 282.676 193.191 1.00 73.68 334 CYS S O 1
ATOM 18694 N N . GLN D 4 335 ? 210.030 282.931 195.032 1.00 66.92 335 GLN S N 1
ATOM 18695 C CA . GLN D 4 335 ? 209.596 281.537 195.045 1.00 54.33 335 GLN S CA 1
ATOM 18696 C C . GLN D 4 335 ? 208.791 281.199 193.798 1.00 56.64 335 GLN S C 1
ATOM 18697 O O . GLN D 4 335 ? 209.005 280.156 193.168 1.00 60.69 335 GLN S O 1
ATOM 18703 N N . SER D 4 336 ? 207.861 282.073 193.420 1.00 65.36 336 SER S N 1
ATOM 18704 C CA . SER D 4 336 ? 207.045 281.821 192.240 1.00 66.81 336 SER S CA 1
ATOM 18705 C C . SER D 4 336 ? 207.796 282.047 190.933 1.00 71.65 336 SER S C 1
ATOM 18706 O O . SER D 4 336 ? 207.311 281.622 189.880 1.00 75.76 336 SER S O 1
ATOM 18709 N N . TYR D 4 337 ? 208.957 282.700 190.978 1.00 66.24 337 TYR S N 1
ATOM 18710 C CA . TYR D 4 337 ? 209.725 283.066 189.794 1.00 59.79 337 TYR S CA 1
ATOM 18711 C C . TYR D 4 337 ? 210.832 282.072 189.468 1.00 58.81 337 TYR S C 1
ATOM 18712 O O . TYR D 4 337 ? 210.876 281.546 188.355 1.00 60.00 337 TYR S O 1
ATOM 18721 N N . VAL D 4 338 ? 211.714 281.781 190.432 1.00 61.60 338 VAL S N 1
ATOM 18722 C CA . VAL D 4 338 ? 212.940 281.037 190.140 1.00 56.88 338 VAL S CA 1
ATOM 18723 C C . VAL D 4 338 ? 212.726 279.553 189.902 1.00 61.82 338 VAL S C 1
ATOM 18724 O O . VAL D 4 338 ? 213.673 278.859 189.514 1.00 66.46 338 VAL S O 1
ATOM 18728 N N . THR D 4 339 ? 211.520 279.041 190.116 1.00 66.26 339 THR S N 1
ATOM 18729 C CA . THR D 4 339 ? 211.270 277.610 190.064 1.00 56.78 339 THR S CA 1
ATOM 18730 C C . THR D 4 339 ? 210.777 277.212 188.679 1.00 53.89 339 THR S C 1
ATOM 18731 O O . THR D 4 339 ? 210.007 277.942 188.049 1.00 57.66 339 THR S O 1
ATOM 18735 N N . PHE D 4 340 ? 211.252 276.062 188.201 1.00 49.90 340 PHE S N 1
ATOM 18736 C CA . PHE D 4 340 ? 210.747 275.487 186.967 1.00 54.50 340 PHE S CA 1
ATOM 18737 C C . PHE D 4 340 ? 209.268 275.131 187.119 1.00 59.40 340 PHE S C 1
ATOM 18738 O O . PHE D 4 340 ? 208.818 274.785 188.215 1.00 64.19 340 PHE S O 1
ATOM 18746 N N . PRO D 4 341 ? 208.484 275.237 186.040 1.00 64.04 341 PRO S N 1
ATOM 18747 C CA . PRO D 4 341 ? 207.063 274.867 186.134 1.00 68.70 341 PRO S CA 1
ATOM 18748 C C . PRO D 4 341 ? 206.839 273.391 186.411 1.00 71.49 341 PRO S C 1
ATOM 18749 O O . PRO D 4 341 ? 205.861 273.039 187.083 1.00 72.69 341 PRO S O 1
ATOM 18753 N N . GLU D 4 342 ? 207.711 272.522 185.918 1.00 72.88 342 GLU S N 1
ATOM 18754 C CA . GLU D 4 342 ? 207.669 271.092 186.173 1.00 71.99 342 GLU S CA 1
ATOM 18755 C C . GLU D 4 342 ? 209.009 270.655 186.750 1.00 74.07 342 GLU S C 1
ATOM 18756 O O . GLU D 4 342 ? 209.877 271.475 187.050 1.00 75.17 342 GLU S O 1
ATOM 18762 N N . VAL D 4 343 ? 209.178 269.346 186.918 1.00 73.75 343 VAL S N 1
ATOM 18763 C CA . VAL D 4 343 ? 210.473 268.796 187.305 1.00 73.48 343 VAL S CA 1
ATOM 18764 C C . VAL D 4 343 ? 211.328 268.778 186.043 1.00 71.43 343 VAL S C 1
ATOM 18765 O O . VAL D 4 343 ? 211.238 267.858 185.230 1.00 74.92 343 VAL S O 1
ATOM 18769 N N . SER D 4 344 ? 212.154 269.806 185.871 1.00 64.95 344 SER S N 1
ATOM 18770 C CA . SER D 4 344 ? 212.899 269.979 184.637 1.00 62.19 344 SER S CA 1
ATOM 18771 C C . SER D 4 344 ? 214.037 268.974 184.541 1.00 63.88 344 SER S C 1
ATOM 18772 O O . SER D 4 344 ? 214.449 268.354 185.526 1.00 71.14 344 SER S O 1
ATOM 18775 N N . LYS D 4 345 ? 214.546 268.812 183.321 1.00 59.85 345 LYS S N 1
ATOM 18776 C CA . LYS D 4 345 ? 215.628 267.872 183.077 1.00 64.86 345 LYS S CA 1
ATOM 18777 C C . LYS D 4 345 ? 216.962 268.360 183.622 1.00 68.30 345 LYS S C 1
ATOM 18778 O O . LYS D 4 345 ? 217.831 267.530 183.910 1.00 74.02 345 LYS S O 1
ATOM 18784 N N . ILE D 4 346 ? 217.140 269.677 183.773 1.00 65.10 346 ILE S N 1
ATOM 18785 C CA . ILE D 4 346 ? 218.348 270.221 184.391 1.00 60.71 346 ILE S CA 1
ATOM 18786 C C . ILE D 4 346 ? 218.450 269.774 185.841 1.00 59.85 346 ILE S C 1
ATOM 18787 O O . ILE D 4 346 ? 219.547 269.501 186.346 1.00 66.72 346 ILE S O 1
ATOM 18792 N N . SER D 4 347 ? 217.315 269.621 186.514 1.00 57.47 347 SER S N 1
ATOM 18793 C CA . SER D 4 347 ? 217.262 269.060 187.857 1.00 66.02 347 SER S CA 1
ATOM 18794 C C . SER D 4 347 ? 217.424 267.537 187.877 1.00 71.73 347 SER S C 1
ATOM 18795 O O . SER D 4 347 ? 217.099 266.907 188.889 1.00 72.93 347 SER S O 1
ATOM 18798 N N . ASN D 4 348 ? 217.879 266.932 186.778 1.00 72.43 348 ASN S N 1
ATOM 18799 C CA . ASN D 4 348 ? 218.280 265.538 186.748 1.00 68.86 348 ASN S CA 1
ATOM 18800 C C . ASN D 4 348 ? 219.710 265.338 186.264 1.00 73.42 348 ASN S C 1
ATOM 18801 O O . ASN D 4 348 ? 220.255 264.243 186.446 1.00 78.73 348 ASN S O 1
ATOM 18806 N N . LEU D 4 349 ? 220.320 266.349 185.655 1.00 63.20 349 LEU S N 1
ATOM 18807 C CA . LEU D 4 349 ? 221.692 266.225 185.172 1.00 58.98 349 LEU S CA 1
ATOM 18808 C C . LEU D 4 349 ? 222.674 266.193 186.337 1.00 65.82 349 LEU S C 1
ATOM 18809 O O . LEU D 4 349 ? 222.540 266.984 187.279 1.00 67.08 349 LEU S O 1
ATOM 18814 N N . PRO D 4 350 ? 223.663 265.306 186.315 1.00 64.42 350 PRO S N 1
ATOM 18815 C CA . PRO D 4 350 ? 224.753 265.378 187.288 1.00 63.75 350 PRO S CA 1
ATOM 18816 C C . PRO D 4 350 ? 225.734 266.480 186.914 1.00 67.00 350 PRO S C 1
ATOM 18817 O O . PRO D 4 350 ? 225.698 267.038 185.816 1.00 73.23 350 PRO S O 1
ATOM 18821 N N . LEU D 4 351 ? 226.616 266.798 187.863 1.00 60.64 351 LEU S N 1
ATOM 18822 C CA . LEU D 4 351 ? 227.606 267.844 187.629 1.00 61.10 351 LEU S CA 1
ATOM 18823 C C . LEU D 4 351 ? 228.631 267.417 186.587 1.00 65.02 351 LEU S C 1
ATOM 18824 O O . LEU D 4 351 ? 229.001 268.207 185.712 1.00 67.38 351 LEU S O 1
ATOM 18829 N N . ASN D 4 352 ? 229.099 266.174 186.662 1.00 73.25 352 ASN S N 1
ATOM 18830 C CA . ASN D 4 352 ? 230.076 265.655 185.717 1.00 71.44 352 ASN S CA 1
ATOM 18831 C C . ASN D 4 352 ? 229.684 264.245 185.307 1.00 77.71 352 ASN S C 1
ATOM 18832 O O . ASN D 4 352 ? 229.217 263.459 186.134 1.00 80.60 352 ASN S O 1
ATOM 18837 N N . LYS D 4 353 ? 229.880 263.935 184.032 1.00 79.23 353 LYS S N 1
ATOM 18838 C CA . LYS D 4 353 ? 229.569 262.613 183.506 1.00 75.85 353 LYS S CA 1
ATOM 18839 C C . LYS D 4 353 ? 230.419 262.307 182.278 1.00 74.08 353 LYS S C 1
ATOM 18840 O O . LYS D 4 353 ? 230.418 263.063 181.309 1.00 75.07 353 LYS S O 1
ATOM 18846 N N . PHE D 4 431 ? 207.169 270.815 196.526 1.00 83.63 431 PHE S N 1
ATOM 18847 C CA . PHE D 4 431 ? 206.926 272.149 197.059 1.00 85.74 431 PHE S CA 1
ATOM 18848 C C . PHE D 4 431 ? 207.898 273.169 196.476 1.00 87.06 431 PHE S C 1
ATOM 18849 O O . PHE D 4 431 ? 208.937 272.806 195.926 1.00 86.24 431 PHE S O 1
ATOM 18857 N N . LEU D 4 432 ? 207.544 274.445 196.594 1.00 71.91 432 LEU S N 1
ATOM 18858 C CA . LEU D 4 432 ? 208.429 275.512 196.163 1.00 63.42 432 LEU S CA 1
ATOM 18859 C C . LEU D 4 432 ? 209.617 275.625 197.116 1.00 67.25 432 LEU S C 1
ATOM 18860 O O . LEU D 4 432 ? 209.520 275.235 198.284 1.00 70.20 432 LEU S O 1
ATOM 18865 N N . PRO D 4 433 ? 210.762 276.113 196.631 1.00 63.52 433 PRO S N 1
ATOM 18866 C CA . PRO D 4 433 ? 211.892 276.374 197.531 1.00 57.16 433 PRO S CA 1
ATOM 18867 C C . PRO D 4 433 ? 211.548 277.426 198.569 1.00 54.86 433 PRO S C 1
ATOM 18868 O O . PRO D 4 433 ? 210.885 278.422 198.276 1.00 63.32 433 PRO S O 1
ATOM 18872 N N . THR D 4 434 ? 212.000 277.191 199.795 1.00 55.35 434 THR S N 1
ATOM 18873 C CA . THR D 4 434 ? 211.732 278.119 200.874 1.00 63.84 434 THR S CA 1
ATOM 18874 C C . THR D 4 434 ? 212.542 279.398 200.689 1.00 67.70 434 THR S C 1
ATOM 18875 O O . THR D 4 434 ? 213.567 279.424 200.001 1.00 71.42 434 THR S O 1
ATOM 18879 N N . ARG D 4 435 ? 212.050 280.477 201.302 1.00 58.54 435 ARG S N 1
ATOM 18880 C CA . ARG D 4 435 ? 212.690 281.778 201.154 1.00 52.01 435 ARG S CA 1
ATOM 18881 C C . ARG D 4 435 ? 214.050 281.815 201.837 1.00 57.18 435 ARG S C 1
ATOM 18882 O O . ARG D 4 435 ? 214.930 282.583 201.424 1.00 66.14 435 ARG S O 1
ATOM 18890 N N . SER D 4 436 ? 214.238 280.995 202.874 1.00 49.68 436 SER S N 1
ATOM 18891 C CA . SER D 4 436 ? 215.543 280.886 203.515 1.00 53.84 436 SER S CA 1
ATOM 18892 C C . SER D 4 436 ? 216.574 280.293 202.566 1.00 56.87 436 SER S C 1
ATOM 18893 O O . SER D 4 436 ? 217.732 280.726 202.552 1.00 60.08 436 SER S O 1
ATOM 18896 N N . CYS D 4 437 ? 216.168 279.306 201.764 1.00 50.93 437 CYS S N 1
ATOM 18897 C CA . CYS D 4 437 ? 217.058 278.732 200.761 1.00 47.54 437 CYS S CA 1
ATOM 18898 C C . CYS D 4 437 ? 217.467 279.767 199.722 1.00 51.13 437 CYS S C 1
ATOM 18899 O O . CYS D 4 437 ? 218.643 279.844 199.340 1.00 56.27 437 CYS S O 1
ATOM 18902 N N . LEU D 4 438 ? 216.512 280.580 199.269 1.00 46.05 438 LEU S N 1
ATOM 18903 C CA . LEU D 4 438 ? 216.812 281.611 198.283 1.00 40.82 438 LEU S CA 1
ATOM 18904 C C . LEU D 4 438 ? 217.730 282.681 198.857 1.00 47.35 438 LEU S C 1
ATOM 18905 O O . LEU D 4 438 ? 218.656 283.140 198.176 1.00 58.50 438 LEU S O 1
ATOM 18910 N N . PHE D 4 439 ? 217.503 283.079 200.111 1.00 37.57 439 PHE S N 1
ATOM 18911 C CA . PHE D 4 439 ? 218.381 284.063 200.737 1.00 35.57 439 PHE S CA 1
ATOM 18912 C C . PHE D 4 439 ? 219.784 283.509 200.938 1.00 43.80 439 PHE S C 1
ATOM 18913 O O . PHE D 4 439 ? 220.771 284.217 200.705 1.00 58.50 439 PHE S O 1
ATOM 18921 N N . ASP D 4 440 ? 219.896 282.243 201.353 1.00 45.79 440 ASP S N 1
ATOM 18922 C CA . ASP D 4 440 ? 221.207 281.629 201.536 1.00 47.12 440 ASP S CA 1
ATOM 18923 C C . ASP D 4 440 ? 221.937 281.458 200.212 1.00 50.56 440 ASP S C 1
ATOM 18924 O O . ASP D 4 440 ? 223.172 281.509 200.176 1.00 54.76 440 ASP S O 1
ATOM 18929 N N . LEU D 4 441 ? 221.202 281.250 199.122 1.00 41.98 441 LEU S N 1
ATOM 18930 C CA . LEU D 4 441 ? 221.837 281.213 197.812 1.00 36.53 441 LEU S CA 1
ATOM 18931 C C . LEU D 4 441 ? 222.246 282.601 197.336 1.00 42.63 441 LEU S C 1
ATOM 18932 O O . LEU D 4 441 ? 223.255 282.736 196.637 1.00 47.94 441 LEU S O 1
ATOM 18937 N N . TYR D 4 442 ? 221.485 283.638 197.695 1.00 45.42 442 TYR S N 1
ATOM 18938 C CA . TYR D 4 442 ? 221.844 284.996 197.298 1.00 37.52 442 TYR S CA 1
ATOM 18939 C C . TYR D 4 442 ? 223.040 285.533 198.074 1.00 46.69 442 TYR S C 1
ATOM 18940 O O . TYR D 4 442 ? 223.820 286.318 197.528 1.00 57.16 442 TYR S O 1
ATOM 18949 N N . ARG D 4 443 ? 223.192 285.137 199.340 1.00 46.39 443 ARG S N 1
ATOM 18950 C CA . ARG D 4 443 ? 224.348 285.577 200.113 1.00 35.98 443 ARG S CA 1
ATOM 18951 C C . ARG D 4 443 ? 225.636 284.931 199.629 1.00 51.33 443 ARG S C 1
ATOM 18952 O O . ARG D 4 443 ? 226.693 285.574 199.641 1.00 62.07 443 ARG S O 1
ATOM 18960 N N . SER D 4 444 ? 225.568 283.666 199.217 1.00 41.56 444 SER S N 1
ATOM 18961 C CA . SER D 4 444 ? 226.750 282.863 198.937 1.00 37.38 444 SER S CA 1
ATOM 18962 C C . SER D 4 444 ? 227.521 283.329 197.714 1.00 42.90 444 SER S C 1
ATOM 18963 O O . SER D 4 444 ? 228.643 282.860 197.499 1.00 50.62 444 SER S O 1
ATOM 18966 N N . LEU D 4 445 ? 226.946 284.212 196.903 1.00 38.83 445 LEU S N 1
ATOM 18967 C CA . LEU D 4 445 ? 227.697 284.853 195.840 1.00 41.15 445 LEU S CA 1
ATOM 18968 C C . LEU D 4 445 ? 228.785 285.740 196.438 1.00 50.48 445 LEU S C 1
ATOM 18969 O O . LEU D 4 445 ? 228.648 286.264 197.544 1.00 54.65 445 LEU S O 1
ATOM 18974 N N . SER D 4 446 ? 229.888 285.877 195.711 1.00 56.77 446 SER S N 1
ATOM 18975 C CA . SER D 4 446 ? 231.023 286.617 196.241 1.00 51.32 446 SER S CA 1
ATOM 18976 C C . SER D 4 446 ? 231.848 287.165 195.088 1.00 54.35 446 SER S C 1
ATOM 18977 O O . SER D 4 446 ? 231.752 286.697 193.952 1.00 57.66 446 SER S O 1
ATOM 18980 N N . GLN D 4 447 ? 232.660 288.170 195.405 1.00 56.61 447 GLN S N 1
ATOM 18981 C CA . GLN D 4 447 ? 233.536 288.784 194.419 1.00 53.76 447 GLN S CA 1
ATOM 18982 C C . GLN D 4 447 ? 234.687 287.848 194.084 1.00 58.55 447 GLN S C 1
ATOM 18983 O O . GLN D 4 447 ? 235.212 287.148 194.952 1.00 62.07 447 GLN S O 1
ATOM 18989 N N . GLY D 4 448 ? 235.062 287.817 192.810 1.00 61.84 448 GLY S N 1
ATOM 18990 C CA . GLY D 4 448 ? 236.135 286.963 192.354 1.00 58.85 448 GLY S CA 1
ATOM 18991 C C . GLY D 4 448 ? 235.771 285.507 192.189 1.00 58.01 448 GLY S C 1
ATOM 18992 O O . GLY D 4 448 ? 236.600 284.729 191.701 1.00 60.77 448 GLY S O 1
ATOM 18993 N N . GLN D 4 449 ? 234.564 285.109 192.573 1.00 48.40 449 GLN S N 1
ATOM 18994 C CA . GLN D 4 449 ? 234.083 283.744 192.421 1.00 47.78 449 GLN S CA 1
ATOM 18995 C C . GLN D 4 449 ? 233.048 283.751 191.306 1.00 43.56 449 GLN S C 1
ATOM 18996 O O . GLN D 4 449 ? 231.993 284.378 191.436 1.00 47.20 449 GLN S O 1
ATOM 19002 N N . THR D 4 450 ? 233.357 283.063 190.215 1.00 37.20 450 THR S N 1
ATOM 19003 C CA . THR D 4 450 ? 232.491 283.063 189.052 1.00 32.68 450 THR S CA 1
ATOM 19004 C C . THR D 4 450 ? 231.248 282.217 189.310 1.00 41.62 450 THR S C 1
ATOM 19005 O O . THR D 4 450 ? 231.167 281.454 190.275 1.00 51.46 450 THR S O 1
ATOM 19009 N N . LEU D 4 451 ? 230.263 282.371 188.426 1.00 45.31 451 LEU S N 1
ATOM 19010 C CA . LEU D 4 451 ? 229.012 281.639 188.570 1.00 43.38 451 LEU S CA 1
ATOM 19011 C C . LEU D 4 451 ? 229.174 280.153 188.283 1.00 51.65 451 LEU S C 1
ATOM 19012 O O . LEU D 4 451 ? 228.377 279.353 188.783 1.00 57.48 451 LEU S O 1
ATOM 19017 N N . LYS D 4 452 ? 230.182 279.770 187.499 1.00 50.84 452 LYS S N 1
ATOM 19018 C CA . LYS D 4 452 ? 230.479 278.355 187.302 1.00 38.96 452 LYS S CA 1
ATOM 19019 C C . LYS D 4 452 ? 230.944 277.708 188.599 1.00 48.02 452 LYS S C 1
ATOM 19020 O O . LYS D 4 452 ? 230.476 276.627 188.970 1.00 59.61 452 LYS S O 1
ATOM 19026 N N . THR D 4 453 ? 231.862 278.371 189.312 1.00 46.45 453 THR S N 1
ATOM 19027 C CA . THR D 4 453 ? 232.353 277.846 190.584 1.00 47.60 453 THR S CA 1
ATOM 19028 C C . THR D 4 453 ? 231.260 277.847 191.644 1.00 49.93 453 THR S C 1
ATOM 19029 O O . THR D 4 453 ? 231.129 276.881 192.408 1.00 56.39 453 THR S O 1
ATOM 19033 N N . TRP D 4 454 ? 230.458 278.912 191.695 1.00 42.85 454 TRP S N 1
ATOM 19034 C CA . TRP D 4 454 ? 229.360 278.987 192.652 1.00 41.59 454 TRP S CA 1
ATOM 19035 C C . TRP D 4 454 ? 228.307 277.925 192.369 1.00 47.33 454 TRP S C 1
ATOM 19036 O O . TRP D 4 454 ? 227.742 277.340 193.299 1.00 54.30 454 TRP S O 1
ATOM 19047 N N . TYR D 4 455 ? 228.029 277.666 191.094 1.00 51.83 455 TYR S N 1
ATOM 19048 C CA . TYR D 4 455 ? 227.018 276.684 190.738 1.00 47.82 455 TYR S CA 1
ATOM 19049 C C . TYR D 4 455 ? 227.519 275.260 190.921 1.00 46.88 455 TYR S C 1
ATOM 19050 O O . TYR D 4 455 ? 226.732 274.379 191.268 1.00 59.77 455 TYR S O 1
ATOM 19059 N N . GLU D 4 456 ? 228.809 275.011 190.703 1.00 42.59 456 GLU S N 1
ATOM 19060 C CA . GLU D 4 456 ? 229.345 273.681 190.950 1.00 47.97 456 GLU S CA 1
ATOM 19061 C C . GLU D 4 456 ? 229.649 273.436 192.420 1.00 49.56 456 GLU S C 1
ATOM 19062 O O . GLU D 4 456 ? 229.843 272.280 192.811 1.00 56.75 456 GLU S O 1
ATOM 19068 N N . SER D 4 457 ? 229.698 274.485 193.237 1.00 49.11 457 SER S N 1
ATOM 19069 C CA . SER D 4 457 ? 229.758 274.319 194.681 1.00 53.04 457 SER S CA 1
ATOM 19070 C C . SER D 4 457 ? 228.380 274.140 195.294 1.00 49.43 457 SER S C 1
ATOM 19071 O O . SER D 4 457 ? 228.246 273.462 196.318 1.00 53.12 457 SER S O 1
ATOM 19074 N N . LYS D 4 458 ? 227.356 274.736 194.691 1.00 52.09 458 LYS S N 1
ATOM 19075 C CA . LYS D 4 458 ? 225.971 274.620 195.140 1.00 53.11 458 LYS S CA 1
ATOM 19076 C C . LYS D 4 458 ? 225.124 274.190 193.950 1.00 54.89 458 LYS S C 1
ATOM 19077 O O . LYS D 4 458 ? 224.531 275.019 193.261 1.00 61.42 458 LYS S O 1
ATOM 19083 N N . TYR D 4 459 ? 225.072 272.880 193.709 1.00 55.50 459 TYR S N 1
ATOM 19084 C CA . TYR D 4 459 ? 224.226 272.324 192.666 1.00 53.38 459 TYR S CA 1
ATOM 19085 C C . TYR D 4 459 ? 223.208 271.324 193.174 1.00 60.86 459 TYR S C 1
ATOM 19086 O O . TYR D 4 459 ? 222.175 271.152 192.525 1.00 68.07 459 TYR S O 1
ATOM 19095 N N . MET D 4 460 ? 223.461 270.667 194.307 1.00 70.33 460 MET S N 1
ATOM 19096 C CA . MET D 4 460 ? 222.429 269.842 194.923 1.00 67.84 460 MET S CA 1
ATOM 19097 C C . MET D 4 460 ? 221.293 270.698 195.463 1.00 68.41 460 MET S C 1
ATOM 19098 O O . MET D 4 460 ? 220.133 270.269 195.446 1.00 70.56 460 MET S O 1
ATOM 19103 N N . ILE D 4 461 ? 221.613 271.904 195.933 1.00 58.04 461 ILE S N 1
ATOM 19104 C CA . ILE D 4 461 ? 220.603 272.812 196.467 1.00 54.43 461 ILE S CA 1
ATOM 19105 C C . ILE D 4 461 ? 219.651 273.266 195.366 1.00 58.17 461 ILE S C 1
ATOM 19106 O O . ILE D 4 461 ? 218.428 273.275 195.546 1.00 63.79 461 ILE S O 1
ATOM 19111 N N . LEU D 4 462 ? 220.194 273.635 194.204 1.00 57.67 462 LEU S N 1
ATOM 19112 C CA . LEU D 4 462 ? 219.341 274.084 193.106 1.00 54.59 462 LEU S CA 1
ATOM 19113 C C . LEU D 4 462 ? 218.633 272.920 192.425 1.00 59.29 462 LEU S C 1
ATOM 19114 O O . LEU D 4 462 ? 217.537 273.098 191.882 1.00 64.02 462 LEU S O 1
ATOM 19119 N N . LYS D 4 463 ? 219.239 271.732 192.433 1.00 67.11 463 LYS S N 1
ATOM 19120 C CA . LYS D 4 463 ? 218.598 270.568 191.824 1.00 64.89 463 LYS S CA 1
ATOM 19121 C C . LYS D 4 463 ? 217.438 270.063 192.673 1.00 63.30 463 LYS S C 1
ATOM 19122 O O . LYS D 4 463 ? 216.376 269.725 192.140 1.00 67.06 463 LYS S O 1
ATOM 19128 N N . GLU D 4 464 ? 217.622 270.003 193.993 1.00 69.80 464 GLU S N 1
ATOM 19129 C CA . GLU D 4 464 ? 216.562 269.516 194.865 1.00 71.84 464 GLU S CA 1
ATOM 19130 C C . GLU D 4 464 ? 215.408 270.504 194.959 1.00 75.44 464 GLU S C 1
ATOM 19131 O O . GLU D 4 464 ? 214.249 270.090 195.073 1.00 76.26 464 GLU S O 1
ATOM 19137 N N . ASN D 4 465 ? 215.697 271.800 194.913 1.00 66.62 465 ASN S N 1
ATOM 19138 C CA . ASN D 4 465 ? 214.673 272.830 195.016 1.00 58.77 465 ASN S CA 1
ATOM 19139 C C . ASN D 4 465 ? 214.140 273.279 193.664 1.00 63.29 465 ASN S C 1
ATOM 19140 O O . ASN D 4 465 ? 213.278 274.164 193.629 1.00 68.83 465 ASN S O 1
ATOM 19145 N N . ASN D 4 466 ? 214.641 272.697 192.565 1.00 60.39 466 ASN S N 1
ATOM 19146 C CA . ASN D 4 466 ? 214.166 272.949 191.199 1.00 57.42 466 ASN S CA 1
ATOM 19147 C C . ASN D 4 466 ? 214.283 274.426 190.823 1.00 64.54 466 ASN S C 1
ATOM 19148 O O . ASN D 4 466 ? 213.326 275.053 190.367 1.00 70.20 466 ASN S O 1
ATOM 19153 N N . ILE D 4 467 ? 215.477 274.980 191.007 1.00 51.88 467 ILE S N 1
ATOM 19154 C CA . ILE D 4 467 ? 215.718 276.412 190.857 1.00 47.30 467 ILE S CA 1
ATOM 19155 C C . ILE D 4 467 ? 216.435 276.663 189.540 1.00 45.39 467 ILE S C 1
ATOM 19156 O O . ILE D 4 467 ? 217.471 276.052 189.259 1.00 52.76 467 ILE S O 1
ATOM 19161 N N . ASP D 4 468 ? 215.876 277.559 188.728 1.00 56.53 468 ASP S N 1
ATOM 19162 C CA . ASP D 4 468 ? 216.538 278.021 187.514 1.00 58.80 468 ASP S CA 1
ATOM 19163 C C . ASP D 4 468 ? 217.558 279.090 187.883 1.00 64.97 468 ASP S C 1
ATOM 19164 O O . ASP D 4 468 ? 217.195 280.124 188.450 1.00 69.42 468 ASP S O 1
ATOM 19169 N N . ILE D 4 469 ? 218.830 278.842 187.560 1.00 57.76 469 ILE S N 1
ATOM 19170 C CA . ILE D 4 469 ? 219.896 279.747 187.983 1.00 46.84 469 ILE S CA 1
ATOM 19171 C C . ILE D 4 469 ? 219.839 281.066 187.215 1.00 52.58 469 ILE S C 1
ATOM 19172 O O . ILE D 4 469 ? 220.113 282.132 187.784 1.00 59.90 469 ILE S O 1
ATOM 19177 N N . ARG D 4 470 ? 219.467 281.031 185.931 1.00 51.74 470 ARG S N 1
ATOM 19178 C CA . ARG D 4 470 ? 219.308 282.263 185.162 1.00 44.61 470 ARG S CA 1
ATOM 19179 C C . ARG D 4 470 ? 218.172 283.111 185.713 1.00 48.63 470 ARG S C 1
ATOM 19180 O O . ARG D 4 470 ? 218.310 284.333 185.845 1.00 59.26 470 ARG S O 1
ATOM 19188 N N . ARG D 4 471 ? 217.055 282.473 186.059 1.00 52.26 471 ARG S N 1
ATOM 19189 C CA . ARG D 4 471 ? 215.921 283.199 186.615 1.00 51.00 471 ARG S CA 1
ATOM 19190 C C . ARG D 4 471 ? 216.245 283.729 188.006 1.00 47.38 471 ARG S C 1
ATOM 19191 O O . ARG D 4 471 ? 215.822 284.832 188.375 1.00 52.73 471 ARG S O 1
ATOM 19199 N N . PHE D 4 472 ? 217.022 282.960 188.774 1.00 46.98 472 PHE S N 1
ATOM 19200 C CA . PHE D 4 472 ? 217.490 283.377 190.093 1.00 50.18 472 PHE S CA 1
ATOM 19201 C C . PHE D 4 472 ? 218.357 284.631 190.007 1.00 55.60 472 PHE S C 1
ATOM 19202 O O . PHE D 4 472 ? 218.132 285.613 190.727 1.00 62.90 472 PHE S O 1
ATOM 19210 N N . ILE D 4 473 ? 219.324 284.626 189.086 1.00 52.02 473 ILE S N 1
ATOM 19211 C CA . ILE D 4 473 ? 220.219 285.766 188.908 1.00 42.32 473 ILE S CA 1
ATOM 19212 C C . ILE D 4 473 ? 219.458 286.975 188.372 1.00 49.78 473 ILE S C 1
ATOM 19213 O O . ILE D 4 473 ? 219.695 288.114 188.798 1.00 58.68 473 ILE S O 1
ATOM 19218 N N . THR D 4 474 ? 218.513 286.747 187.451 1.00 50.71 474 THR S N 1
ATOM 19219 C CA . THR D 4 474 ? 217.730 287.846 186.893 1.00 42.88 474 THR S CA 1
ATOM 19220 C C . THR D 4 474 ? 216.832 288.491 187.942 1.00 42.57 474 THR S C 1
ATOM 19221 O O . THR D 4 474 ? 216.693 289.719 187.971 1.00 51.78 474 THR S O 1
ATOM 19225 N N . PHE D 4 475 ? 216.215 287.685 188.812 1.00 45.03 475 PHE S N 1
ATOM 19226 C CA . PHE D 4 475 ? 215.410 288.257 189.886 1.00 49.74 475 PHE S CA 1
ATOM 19227 C C . PHE D 4 475 ? 216.277 289.001 190.889 1.00 53.46 475 PHE S C 1
ATOM 19228 O O . PHE D 4 475 ? 215.850 290.021 191.443 1.00 61.84 475 PHE S O 1
ATOM 19236 N N . GLY D 4 476 ? 217.480 288.491 191.165 1.00 52.73 476 GLY S N 1
ATOM 19237 C CA . GLY D 4 476 ? 218.375 289.203 192.062 1.00 53.10 476 GLY S CA 1
ATOM 19238 C C . GLY D 4 476 ? 218.826 290.539 191.505 1.00 55.35 476 GLY S C 1
ATOM 19239 O O . GLY D 4 476 ? 218.933 291.524 192.239 1.00 59.00 476 GLY S O 1
ATOM 19240 N N . LEU D 4 477 ? 219.099 290.590 190.202 1.00 45.52 477 LEU S N 1
ATOM 19241 C CA . LEU D 4 477 ? 219.533 291.836 189.587 1.00 35.41 477 LEU S CA 1
ATOM 19242 C C . LEU D 4 477 ? 218.384 292.823 189.428 1.00 48.12 477 LEU S C 1
ATOM 19243 O O . LEU D 4 477 ? 218.601 294.037 189.507 1.00 56.50 477 LEU S O 1
ATOM 19248 N N . GLU D 4 478 ? 217.165 292.330 189.190 1.00 54.36 478 GLU S N 1
ATOM 19249 C CA . GLU D 4 478 ? 216.031 293.226 189.000 1.00 46.40 478 GLU S CA 1
ATOM 19250 C C . GLU D 4 478 ? 215.627 293.913 190.294 1.00 50.31 478 GLU S C 1
ATOM 19251 O O . GLU D 4 478 ? 215.185 295.066 190.269 1.00 58.18 478 GLU S O 1
ATOM 19257 N N . LYS D 4 479 ? 215.767 293.235 191.428 1.00 53.19 479 LYS S N 1
ATOM 19258 C CA . LYS D 4 479 ? 215.487 293.832 192.726 1.00 57.56 479 LYS S CA 1
ATOM 19259 C C . LYS D 4 479 ? 216.690 294.559 193.305 1.00 57.11 479 LYS S C 1
ATOM 19260 O O . LYS D 4 479 ? 216.602 295.063 194.430 1.00 59.75 479 LYS S O 1
ATOM 19266 N N . ARG D 4 480 ? 217.801 294.607 192.560 1.00 53.45 480 ARG S N 1
ATOM 19267 C CA . ARG D 4 480 ? 219.032 295.314 192.931 1.00 45.98 480 ARG S CA 1
ATOM 19268 C C . ARG D 4 480 ? 219.606 294.806 194.251 1.00 45.86 480 ARG S C 1
ATOM 19269 O O . ARG D 4 480 ? 220.169 295.567 195.039 1.00 56.64 480 ARG S O 1
ATOM 19277 N N . ILE D 4 481 ? 219.470 293.500 194.497 1.00 40.78 481 ILE S N 1
ATOM 19278 C CA . ILE D 4 481 ? 220.064 292.885 195.678 1.00 45.26 481 ILE S CA 1
ATOM 19279 C C . ILE D 4 481 ? 221.410 292.242 195.378 1.00 45.16 481 ILE S C 1
ATOM 19280 O O . ILE D 4 481 ? 222.160 291.941 196.318 1.00 50.59 481 ILE S O 1
ATOM 19285 N N . ILE D 4 482 ? 221.741 292.024 194.103 1.00 34.98 482 ILE S N 1
ATOM 19286 C CA . ILE D 4 482 ? 223.073 291.614 193.686 1.00 33.65 482 ILE S CA 1
ATOM 19287 C C . ILE D 4 482 ? 223.486 292.477 192.502 1.00 46.71 482 ILE S C 1
ATOM 19288 O O . ILE D 4 482 ? 222.655 293.091 191.829 1.00 51.63 482 ILE S O 1
ATOM 19293 N N . TYR D 4 483 ? 224.794 292.523 192.254 1.00 45.89 483 TYR S N 1
ATOM 19294 C CA . TYR D 4 483 ? 225.352 293.288 191.147 1.00 35.10 483 TYR S CA 1
ATOM 19295 C C . TYR D 4 483 ? 226.402 292.447 190.439 1.00 42.72 483 TYR S C 1
ATOM 19296 O O . TYR D 4 483 ? 226.942 291.495 191.004 1.00 53.45 483 TYR S O 1
ATOM 19305 N N . ARG D 4 484 ? 226.699 292.814 189.194 1.00 48.70 484 ARG S N 1
ATOM 19306 C CA . ARG D 4 484 ? 227.705 292.108 188.412 1.00 49.77 484 ARG S CA 1
ATOM 19307 C C . ARG D 4 484 ? 229.041 292.828 188.482 1.00 52.08 484 ARG S C 1
ATOM 19308 O O . ARG D 4 484 ? 229.112 294.046 188.292 1.00 57.19 484 ARG S O 1
ATOM 19316 N N . CYS D 4 485 ? 230.097 292.068 188.753 1.00 52.03 485 CYS S N 1
ATOM 19317 C CA . CYS D 4 485 ? 231.461 292.577 188.728 1.00 45.94 485 CYS S CA 1
ATOM 19318 C C . CYS D 4 485 ? 232.006 292.394 187.318 1.00 48.10 485 CYS S C 1
ATOM 19319 O O . CYS D 4 485 ? 232.267 291.265 186.888 1.00 56.91 485 CYS S O 1
ATOM 19322 N N . TYR D 4 486 ? 232.172 293.499 186.596 1.00 48.61 486 TYR S N 1
ATOM 19323 C CA . TYR D 4 486 ? 232.605 293.431 185.209 1.00 53.98 486 TYR S CA 1
ATOM 19324 C C . TYR D 4 486 ? 234.083 293.073 185.119 1.00 55.50 486 TYR S C 1
ATOM 19325 O O . TYR D 4 486 ? 234.884 293.457 185.973 1.00 57.99 486 TYR S O 1
ATOM 19334 N N . SER D 4 487 ? 234.442 292.338 184.070 1.00 56.43 487 SER S N 1
ATOM 19335 C CA . SER D 4 487 ? 235.805 291.873 183.855 1.00 55.51 487 SER S CA 1
ATOM 19336 C C . SER D 4 487 ? 236.510 292.779 182.852 1.00 58.63 487 SER S C 1
ATOM 19337 O O . SER D 4 487 ? 236.007 292.989 181.745 1.00 64.81 487 SER S O 1
ATOM 19340 N N . PHE D 4 488 ? 237.669 293.297 183.238 1.00 51.10 488 PHE S N 1
ATOM 19341 C CA . PHE D 4 488 ? 238.396 294.280 182.430 1.00 47.97 488 PHE S CA 1
ATOM 19342 C C . PHE D 4 488 ? 239.753 293.741 182.005 1.00 53.14 488 PHE S C 1
ATOM 19343 O O . PHE D 4 488 ? 240.665 293.641 182.845 1.00 58.68 488 PHE S O 1
ATOM 19351 N N . PRO D 4 489 ? 239.945 293.390 180.736 1.00 58.64 489 PRO S N 1
ATOM 19352 C CA . PRO D 4 489 ? 241.259 292.908 180.289 1.00 58.96 489 PRO S CA 1
ATOM 19353 C C . PRO D 4 489 ? 242.255 294.018 179.985 1.00 64.52 489 PRO S C 1
ATOM 19354 O O . PRO D 4 489 ? 242.405 294.418 178.826 1.00 70.10 489 PRO S O 1
ATOM 19358 N N . VAL D 4 490 ? 242.946 294.519 181.001 1.00 64.17 490 VAL S N 1
ATOM 19359 C CA . VAL D 4 490 ? 243.929 295.579 180.811 1.00 60.27 490 VAL S CA 1
ATOM 19360 C C . VAL D 4 490 ? 245.265 294.924 180.478 1.00 65.97 490 VAL S C 1
ATOM 19361 O O . VAL D 4 490 ? 245.516 293.771 180.834 1.00 68.23 490 VAL S O 1
ATOM 19365 N N . MET D 4 491 ? 246.120 295.643 179.756 1.00 72.10 491 MET S N 1
ATOM 19366 C CA . MET D 4 491 ? 247.477 295.196 179.497 1.00 68.06 491 MET S CA 1
ATOM 19367 C C . MET D 4 491 ? 248.421 295.841 180.510 1.00 71.12 491 MET S C 1
ATOM 19368 O O . MET D 4 491 ? 247.990 296.423 181.511 1.00 72.33 491 MET S O 1
ATOM 19373 N N . ILE D 4 492 ? 249.722 295.724 180.265 1.00 81.91 492 ILE S N 1
ATOM 19374 C CA . ILE D 4 492 ? 250.724 296.312 181.147 1.00 85.98 492 ILE S CA 1
ATOM 19375 C C . ILE D 4 492 ? 250.704 297.836 181.042 1.00 84.22 492 ILE S C 1
ATOM 19376 O O . ILE D 4 492 ? 250.238 298.524 181.951 1.00 82.06 492 ILE S O 1
ATOM 19381 N N . MET D 4 565 ? 244.218 278.473 167.178 1.00 102.42 565 MET S N 1
ATOM 19382 C CA . MET D 4 565 ? 243.422 279.663 166.901 1.00 103.25 565 MET S CA 1
ATOM 19383 C C . MET D 4 565 ? 243.582 280.108 165.450 1.00 103.29 565 MET S C 1
ATOM 19384 O O . MET D 4 565 ? 244.699 280.169 164.937 1.00 103.14 565 MET S O 1
ATOM 19389 N N . PRO D 4 566 ? 242.467 280.414 164.791 1.00 96.48 566 PRO S N 1
ATOM 19390 C CA . PRO D 4 566 ? 242.523 280.844 163.389 1.00 94.61 566 PRO S CA 1
ATOM 19391 C C . PRO D 4 566 ? 243.116 282.239 163.256 1.00 95.47 566 PRO S C 1
ATOM 19392 O O . PRO D 4 566 ? 243.275 282.983 164.226 1.00 96.68 566 PRO S O 1
ATOM 19396 N N . LYS D 4 567 ? 243.451 282.584 162.015 1.00 105.57 567 LYS S N 1
ATOM 19397 C CA . LYS D 4 567 ? 244.048 283.882 161.727 1.00 105.53 567 LYS S CA 1
ATOM 19398 C C . LYS D 4 567 ? 242.988 284.972 161.831 1.00 105.44 567 LYS S C 1
ATOM 19399 O O . LYS D 4 567 ? 241.991 284.956 161.102 1.00 106.96 567 LYS S O 1
ATOM 19405 N N . LEU D 4 568 ? 243.206 285.914 162.742 1.00 107.76 568 LEU S N 1
ATOM 19406 C CA . LEU D 4 568 ? 242.253 286.983 162.992 1.00 105.20 568 LEU S CA 1
ATOM 19407 C C . LEU D 4 568 ? 242.324 288.032 161.889 1.00 106.80 568 LEU S C 1
ATOM 19408 O O . LEU D 4 568 ? 243.401 288.330 161.361 1.00 109.86 568 LEU S O 1
ATOM 19413 N N . SER D 4 569 ? 241.166 288.582 161.530 1.00 97.14 569 SER S N 1
ATOM 19414 C CA . SER D 4 569 ? 241.057 289.457 160.375 1.00 98.91 569 SER S CA 1
ATOM 19415 C C . SER D 4 569 ? 241.597 290.850 160.688 1.00 99.78 569 SER S C 1
ATOM 19416 O O . SER D 4 569 ? 241.900 291.189 161.835 1.00 101.82 569 SER S O 1
ATOM 19419 N N . ASP D 4 570 ? 241.719 291.665 159.637 1.00 103.21 570 ASP S N 1
ATOM 19420 C CA . ASP D 4 570 ? 242.271 293.008 159.790 1.00 104.87 570 ASP S CA 1
ATOM 19421 C C . ASP D 4 570 ? 241.306 293.928 160.529 1.00 104.01 570 ASP S C 1
ATOM 19422 O O . ASP D 4 570 ? 241.704 294.646 161.454 1.00 106.78 570 ASP S O 1
ATOM 19427 N N . GLU D 4 571 ? 240.030 293.923 160.133 1.00 96.85 571 GLU S N 1
ATOM 19428 C CA . GLU D 4 571 ? 239.036 294.716 160.848 1.00 96.82 571 GLU S CA 1
ATOM 19429 C C . GLU D 4 571 ? 238.790 294.156 162.242 1.00 95.83 571 GLU S C 1
ATOM 19430 O O . GLU D 4 571 ? 238.565 294.915 163.194 1.00 99.10 571 GLU S O 1
ATOM 19436 N N . GLU D 4 572 ? 238.843 292.829 162.375 1.00 91.80 572 GLU S N 1
ATOM 19437 C CA . GLU D 4 572 ? 238.673 292.189 163.674 1.00 92.23 572 GLU S CA 1
ATOM 19438 C C . GLU D 4 572 ? 239.811 292.560 164.619 1.00 92.87 572 GLU S C 1
ATOM 19439 O O . GLU D 4 572 ? 239.574 292.897 165.786 1.00 96.19 572 GLU S O 1
ATOM 19445 N N . GLU D 4 573 ? 241.054 292.534 164.126 1.00 93.23 573 GLU S N 1
ATOM 19446 C CA . GLU D 4 573 ? 242.174 292.929 164.973 1.00 94.56 573 GLU S CA 1
ATOM 19447 C C . GLU D 4 573 ? 242.169 294.427 165.239 1.00 95.72 573 GLU S C 1
ATOM 19448 O O . GLU D 4 573 ? 242.601 294.862 166.313 1.00 94.82 573 GLU S O 1
ATOM 19454 N N . GLY D 4 574 ? 241.644 295.225 164.305 1.00 92.53 574 GLY S N 1
ATOM 19455 C CA . GLY D 4 574 ? 241.527 296.652 164.547 1.00 89.68 574 GLY S CA 1
ATOM 19456 C C . GLY D 4 574 ? 240.537 296.979 165.646 1.00 88.22 574 GLY S C 1
ATOM 19457 O O . GLY D 4 574 ? 240.823 297.796 166.527 1.00 92.31 574 GLY S O 1
ATOM 19458 N N . ILE D 4 575 ? 239.367 296.334 165.626 1.00 79.63 575 ILE S N 1
ATOM 19459 C CA . ILE D 4 575 ? 238.388 296.610 166.673 1.00 79.53 575 ILE S CA 1
ATOM 19460 C C . ILE D 4 575 ? 238.822 295.984 167.993 1.00 82.16 575 ILE S C 1
ATOM 19461 O O . ILE D 4 575 ? 238.511 296.522 169.062 1.00 87.42 575 ILE S O 1
ATOM 19466 N N . LEU D 4 576 ? 239.578 294.882 167.952 1.00 77.40 576 LEU S N 1
ATOM 19467 C CA . LEU D 4 576 ? 240.147 294.333 169.179 1.00 76.71 576 LEU S CA 1
ATOM 19468 C C . LEU D 4 576 ? 241.167 295.285 169.797 1.00 81.00 576 LEU S C 1
ATOM 19469 O O . LEU D 4 576 ? 241.161 295.507 171.013 1.00 83.95 576 LEU S O 1
ATOM 19474 N N . GLU D 4 577 ? 242.039 295.874 168.969 1.00 84.54 577 GLU S N 1
ATOM 19475 C CA . GLU D 4 577 ? 243.022 296.832 169.465 1.00 82.51 577 GLU S CA 1
ATOM 19476 C C . GLU D 4 577 ? 242.354 298.100 169.986 1.00 82.80 577 GLU S C 1
ATOM 19477 O O . GLU D 4 577 ? 242.780 298.658 171.005 1.00 84.97 577 GLU S O 1
ATOM 19483 N N . GLU D 4 578 ? 241.309 298.572 169.298 1.00 82.42 578 GLU S N 1
ATOM 19484 C CA . GLU D 4 578 ? 240.582 299.748 169.762 1.00 81.16 578 GLU S CA 1
ATOM 19485 C C . GLU D 4 578 ? 239.842 299.475 171.063 1.00 78.26 578 GLU S C 1
ATOM 19486 O O . GLU D 4 578 ? 239.734 300.368 171.911 1.00 82.28 578 GLU S O 1
ATOM 19492 N N . SER D 4 579 ? 239.322 298.258 171.235 1.00 74.18 579 SER S N 1
ATOM 19493 C CA . SER D 4 579 ? 238.667 297.901 172.486 1.00 74.67 579 SER S CA 1
ATOM 19494 C C . SER D 4 579 ? 239.673 297.774 173.620 1.00 75.33 579 SER S C 1
ATOM 19495 O O . SER D 4 579 ? 239.361 298.098 174.771 1.00 80.74 579 SER S O 1
ATOM 19498 N N . ILE D 4 580 ? 240.877 297.291 173.316 1.00 73.55 580 ILE S N 1
ATOM 19499 C CA . ILE D 4 580 ? 241.908 297.163 174.340 1.00 73.59 580 ILE S CA 1
ATOM 19500 C C . ILE D 4 580 ? 242.418 298.534 174.770 1.00 76.89 580 ILE S C 1
ATOM 19501 O O . ILE D 4 580 ? 242.594 298.801 175.966 1.00 77.67 580 ILE S O 1
ATOM 19506 N N . ARG D 4 581 ? 242.626 299.439 173.811 1.00 82.37 581 ARG S N 1
ATOM 19507 C CA . ARG D 4 581 ? 243.130 300.770 174.133 1.00 75.48 581 ARG S CA 1
ATOM 19508 C C . ARG D 4 581 ? 242.095 301.643 174.833 1.00 75.70 581 ARG S C 1
ATOM 19509 O O . ARG D 4 581 ? 242.452 302.701 175.355 1.00 79.60 581 ARG S O 1
ATOM 19517 N N . ASN D 4 582 ? 240.825 301.237 174.843 1.00 70.30 582 ASN S N 1
ATOM 19518 C CA . ASN D 4 582 ? 239.772 301.957 175.545 1.00 69.69 582 ASN S CA 1
ATOM 19519 C C . ASN D 4 582 ? 239.394 301.303 176.868 1.00 67.27 582 ASN S C 1
ATOM 19520 O O . ASN D 4 582 ? 238.441 301.754 177.510 1.00 67.98 582 ASN S O 1
ATOM 19525 N N . ALA D 4 583 ? 240.122 300.255 177.272 1.00 62.34 583 ALA S N 1
ATOM 19526 C CA . ALA D 4 583 ? 239.912 299.525 178.531 1.00 63.39 583 ALA S CA 1
ATOM 19527 C C . ALA D 4 583 ? 238.491 298.983 178.651 1.00 70.78 583 ALA S C 1
ATOM 19528 O O . ALA D 4 583 ? 237.887 299.014 179.726 1.00 75.06 583 ALA S O 1
ATOM 19530 N N . GLU D 4 584 ? 237.958 298.467 177.548 1.00 74.36 584 GLU S N 1
ATOM 19531 C CA . GLU D 4 584 ? 236.595 297.963 177.535 1.00 68.91 584 GLU S CA 1
ATOM 19532 C C . GLU D 4 584 ? 236.507 296.615 178.246 1.00 68.81 584 GLU S C 1
ATOM 19533 O O . GLU D 4 584 ? 237.507 295.923 178.452 1.00 72.38 584 GLU S O 1
ATOM 19539 N N . THR D 4 585 ? 235.286 296.255 178.628 1.00 61.54 585 THR S N 1
ATOM 19540 C CA . THR D 4 585 ? 235.043 295.011 179.340 1.00 58.88 585 THR S CA 1
ATOM 19541 C C . THR D 4 585 ? 235.166 293.819 178.395 1.00 62.33 585 THR S C 1
ATOM 19542 O O . THR D 4 585 ? 235.243 293.963 177.173 1.00 68.51 585 THR S O 1
ATOM 19546 N N . PHE D 4 586 ? 235.191 292.618 178.984 1.00 60.42 586 PHE S N 1
ATOM 19547 C CA . PHE D 4 586 ? 235.139 291.404 178.179 1.00 62.16 586 PHE S CA 1
ATOM 19548 C C . PHE D 4 586 ? 233.816 291.276 177.442 1.00 61.41 586 PHE S C 1
ATOM 19549 O O . PHE D 4 586 ? 233.774 290.703 176.348 1.00 61.59 586 PHE S O 1
ATOM 19557 N N . ASP D 4 587 ? 232.731 291.787 178.030 1.00 63.36 587 ASP S N 1
ATOM 19558 C CA . ASP D 4 587 ? 231.421 291.702 177.394 1.00 59.19 587 ASP S CA 1
ATOM 19559 C C . ASP D 4 587 ? 231.375 292.502 176.100 1.00 58.00 587 ASP S C 1
ATOM 19560 O O . ASP D 4 587 ? 230.840 292.027 175.093 1.00 68.17 587 ASP S O 1
ATOM 19565 N N . LYS D 4 588 ? 231.948 293.708 176.101 1.00 52.74 588 LYS S N 1
ATOM 19566 C CA . LYS D 4 588 ? 231.915 294.540 174.903 1.00 56.92 588 LYS S CA 1
ATOM 19567 C C . LYS D 4 588 ? 232.790 293.963 173.797 1.00 61.59 588 LYS S C 1
ATOM 19568 O O . LYS D 4 588 ? 232.406 293.991 172.623 1.00 66.96 588 LYS S O 1
ATOM 19574 N N . ILE D 4 589 ? 233.958 293.422 174.152 1.00 62.63 589 ILE S N 1
ATOM 19575 C CA . ILE D 4 589 ? 234.820 292.789 173.157 1.00 62.31 589 ILE S CA 1
ATOM 19576 C C . ILE D 4 589 ? 234.162 291.533 172.601 1.00 66.14 589 ILE S C 1
ATOM 19577 O O . ILE D 4 589 ? 234.212 291.273 171.393 1.00 69.01 589 ILE S O 1
ATOM 19582 N N . CYS D 4 590 ? 233.524 290.743 173.469 1.00 69.68 590 CYS S N 1
ATOM 19583 C CA . CYS D 4 590 ? 232.834 289.534 173.032 1.00 63.75 590 CYS S CA 1
ATOM 19584 C C . CYS D 4 590 ? 231.658 289.860 172.123 1.00 64.40 590 CYS S C 1
ATOM 19585 O O . CYS D 4 590 ? 231.381 289.125 171.170 1.00 68.88 590 CYS S O 1
ATOM 19588 N N . VAL D 4 591 ? 230.948 290.950 172.412 1.00 58.82 591 VAL S N 1
ATOM 19589 C CA . VAL D 4 591 ? 229.866 291.399 171.547 1.00 54.35 591 VAL S CA 1
ATOM 19590 C C . VAL D 4 591 ? 230.407 291.878 170.204 1.00 57.99 591 VAL S C 1
ATOM 19591 O O . VAL D 4 591 ? 229.863 291.545 169.145 1.00 63.87 591 VAL S O 1
ATOM 19595 N N . LEU D 4 592 ? 231.505 292.642 170.227 1.00 52.57 592 LEU S N 1
ATOM 19596 C CA . LEU D 4 592 ? 232.023 293.236 169.000 1.00 56.42 592 LEU S CA 1
ATOM 19597 C C . LEU D 4 592 ? 232.626 292.188 168.073 1.00 63.75 592 LEU S C 1
ATOM 19598 O O . LEU D 4 592 ? 232.492 292.288 166.848 1.00 69.87 592 LEU S O 1
ATOM 19603 N N . LEU D 4 593 ? 233.294 291.178 168.628 1.00 67.14 593 LEU S N 1
ATOM 19604 C CA . LEU D 4 593 ? 233.866 290.116 167.809 1.00 63.46 593 LEU S CA 1
ATOM 19605 C C . LEU D 4 593 ? 232.900 288.966 167.557 1.00 66.34 593 LEU S C 1
ATOM 19606 O O . LEU D 4 593 ? 233.226 288.084 166.754 1.00 66.03 593 LEU S O 1
ATOM 19611 N N . SER D 4 594 ? 231.730 288.976 168.210 1.00 67.34 594 SER S N 1
ATOM 19612 C CA . SER D 4 594 ? 230.742 287.886 168.166 1.00 60.02 594 SER S CA 1
ATOM 19613 C C . SER D 4 594 ? 231.368 286.551 168.563 1.00 58.64 594 SER S C 1
ATOM 19614 O O . SER D 4 594 ? 231.144 285.520 167.929 1.00 59.73 594 SER S O 1
ATOM 19617 N N . LYS D 4 595 ? 232.161 286.577 169.631 1.00 59.58 595 LYS S N 1
ATOM 19618 C CA . LYS D 4 595 ? 232.933 285.433 170.081 1.00 57.05 595 LYS S CA 1
ATOM 19619 C C . LYS D 4 595 ? 232.703 285.199 171.565 1.00 57.18 595 LYS S C 1
ATOM 19620 O O . LYS D 4 595 ? 232.369 286.135 172.297 1.00 66.50 595 LYS S O 1
ATOM 19626 N N . PRO D 4 596 ? 232.865 283.961 172.037 1.00 49.31 596 PRO S N 1
ATOM 19627 C CA . PRO D 4 596 ? 232.823 283.719 173.485 1.00 49.93 596 PRO S CA 1
ATOM 19628 C C . PRO D 4 596 ? 234.045 284.266 174.207 1.00 55.70 596 PRO S C 1
ATOM 19629 O O . PRO D 4 596 ? 234.953 284.822 173.581 1.00 62.60 596 PRO S O 1
ATOM 19633 N N . LYS D 4 597 ? 234.076 284.108 175.532 1.00 54.67 597 LYS S N 1
ATOM 19634 C CA . LYS D 4 597 ? 235.142 284.705 176.331 1.00 53.85 597 LYS S CA 1
ATOM 19635 C C . LYS D 4 597 ? 236.482 284.010 176.115 1.00 64.43 597 LYS S C 1
ATOM 19636 O O . LYS D 4 597 ? 237.530 284.663 176.178 1.00 70.31 597 LYS S O 1
ATOM 19642 N N . LEU D 4 598 ? 236.468 282.703 175.845 1.00 64.74 598 LEU S N 1
ATOM 19643 C CA . LEU D 4 598 ? 237.715 281.953 175.752 1.00 60.86 598 LEU S CA 1
ATOM 19644 C C . LEU D 4 598 ? 238.484 282.295 174.480 1.00 62.67 598 LEU S C 1
ATOM 19645 O O . LEU D 4 598 ? 239.718 282.375 174.502 1.00 69.59 598 LEU S O 1
ATOM 19650 N N . GLU D 4 599 ? 237.778 282.505 173.367 1.00 59.81 599 GLU S N 1
ATOM 19651 C CA . GLU D 4 599 ? 238.445 282.902 172.129 1.00 63.39 599 GLU S CA 1
ATOM 19652 C C . GLU D 4 599 ? 239.053 284.295 172.248 1.00 64.28 599 GLU S C 1
ATOM 19653 O O . GLU D 4 599 ? 240.159 284.540 171.752 1.00 71.11 599 GLU S O 1
ATOM 19659 N N . VAL D 4 600 ? 238.343 285.210 172.911 1.00 56.81 600 VAL S N 1
ATOM 19660 C CA . VAL D 4 600 ? 238.864 286.553 173.149 1.00 54.73 600 VAL S CA 1
ATOM 19661 C C . VAL D 4 600 ? 240.092 286.493 174.050 1.00 63.26 600 VAL S C 1
ATOM 19662 O O . VAL D 4 600 ? 241.091 287.185 173.810 1.00 71.96 600 VAL S O 1
ATOM 19666 N N . GLU D 4 601 ? 240.047 285.645 175.084 1.00 63.64 601 GLU S N 1
ATOM 19667 C CA . GLU D 4 601 ? 241.194 285.478 175.974 1.00 60.23 601 GLU S CA 1
ATOM 19668 C C . GLU D 4 601 ? 242.397 284.905 175.235 1.00 66.28 601 GLU S C 1
ATOM 19669 O O . GLU D 4 601 ? 243.534 285.339 175.457 1.00 72.25 601 GLU S O 1
ATOM 19675 N N . SER D 4 602 ? 242.167 283.927 174.354 1.00 63.70 602 SER S N 1
ATOM 19676 C CA . SER D 4 602 ? 243.256 283.346 173.575 1.00 61.78 602 SER S CA 1
ATOM 19677 C C . SER D 4 602 ? 243.860 284.362 172.611 1.00 65.32 602 SER S C 1
ATOM 19678 O O . SER D 4 602 ? 245.087 284.431 172.466 1.00 70.23 602 SER S O 1
ATOM 19681 N N . TYR D 4 603 ? 243.016 285.164 171.957 1.00 60.77 603 TYR S N 1
ATOM 19682 C CA . TYR D 4 603 ? 243.526 286.185 171.045 1.00 57.67 603 TYR S CA 1
ATOM 19683 C C . TYR D 4 603 ? 244.290 287.268 171.795 1.00 62.14 603 TYR S C 1
ATOM 19684 O O . TYR D 4 603 ? 245.295 287.787 171.293 1.00 69.55 603 TYR S O 1
ATOM 19693 N N . LEU D 4 604 ? 243.839 287.613 173.001 1.00 63.24 604 LEU S N 1
ATOM 19694 C CA . LEU D 4 604 ? 244.546 288.610 173.798 1.00 62.82 604 LEU S CA 1
ATOM 19695 C C . LEU D 4 604 ? 245.878 288.078 174.303 1.00 70.80 604 LEU S C 1
ATOM 19696 O O . LEU D 4 604 ? 246.865 288.820 174.354 1.00 75.03 604 LEU S O 1
ATOM 19701 N N . ASN D 4 605 ? 245.924 286.801 174.694 1.00 70.51 605 ASN S N 1
ATOM 19702 C CA . ASN D 4 605 ? 247.188 286.190 175.090 1.00 66.46 605 ASN S CA 1
ATOM 19703 C C . ASN D 4 605 ? 248.144 286.081 173.911 1.00 66.19 605 ASN S C 1
ATOM 19704 O O . ASN D 4 605 ? 249.363 286.166 174.096 1.00 65.70 605 ASN S O 1
ATOM 19709 N N . GLU D 4 606 ? 247.613 285.879 172.704 1.00 74.47 606 GLU S N 1
ATOM 19710 C CA . GLU D 4 606 ? 248.444 285.951 171.509 1.00 76.84 606 GLU S CA 1
ATOM 19711 C C . GLU D 4 606 ? 248.975 287.364 171.290 1.00 74.05 606 GLU S C 1
ATOM 19712 O O . GLU D 4 606 ? 250.130 287.543 170.891 1.00 73.95 606 GLU S O 1
ATOM 19718 N N . LEU D 4 607 ? 248.146 288.376 171.549 1.00 67.23 607 LEU S N 1
ATOM 19719 C CA . LEU D 4 607 ? 248.557 289.753 171.306 1.00 67.12 607 LEU S CA 1
ATOM 19720 C C . LEU D 4 607 ? 249.506 290.272 172.381 1.00 67.47 607 LEU S C 1
ATOM 19721 O O . LEU D 4 607 ? 250.400 291.069 172.074 1.00 68.83 607 LEU S O 1
ATOM 19726 N N . GLY D 4 608 ? 249.335 289.849 173.625 1.00 73.44 608 GLY S N 1
ATOM 19727 C CA . GLY D 4 608 ? 250.207 290.317 174.685 1.00 73.80 608 GLY S CA 1
ATOM 19728 C C . GLY D 4 608 ? 249.883 289.639 175.995 1.00 78.04 608 GLY S C 1
ATOM 19729 O O . GLY D 4 608 ? 249.189 288.623 176.028 1.00 79.39 608 GLY S O 1
ATOM 19730 N N . GLU D 4 609 ? 250.406 290.201 177.079 1.00 77.54 609 GLU S N 1
ATOM 19731 C CA . GLU D 4 609 ? 250.116 289.726 178.424 1.00 74.72 609 GLU S CA 1
ATOM 19732 C C . GLU D 4 609 ? 249.122 290.678 179.075 1.00 77.49 609 GLU S C 1
ATOM 19733 O O . GLU D 4 609 ? 249.235 291.900 178.931 1.00 78.83 609 GLU S O 1
ATOM 19739 N N . PHE D 4 610 ? 248.113 290.118 179.738 1.00 71.31 610 PHE S N 1
ATOM 19740 C CA . PHE D 4 610 ? 247.010 290.923 180.236 1.00 67.79 610 PHE S CA 1
ATOM 19741 C C . PHE D 4 610 ? 246.572 290.428 181.606 1.00 65.39 610 PHE S C 1
ATOM 19742 O O . PHE D 4 610 ? 246.786 289.270 181.976 1.00 65.54 610 PHE S O 1
ATOM 19750 N N . LYS D 4 611 ? 245.958 291.335 182.358 1.00 56.51 611 LYS S N 1
ATOM 19751 C CA . LYS D 4 611 ? 245.393 291.043 183.665 1.00 57.21 611 LYS S CA 1
ATOM 19752 C C . LYS D 4 611 ? 243.927 291.446 183.659 1.00 64.84 611 LYS S C 1
ATOM 19753 O O . LYS D 4 611 ? 243.533 292.397 182.977 1.00 70.56 611 LYS S O 1
ATOM 19759 N N . VAL D 4 612 ? 243.120 290.717 184.424 1.00 60.04 612 VAL S N 1
ATOM 19760 C CA . VAL D 4 612 ? 241.675 290.907 184.457 1.00 53.12 612 VAL S CA 1
ATOM 19761 C C . VAL D 4 612 ? 241.289 291.479 185.813 1.00 58.66 612 VAL S C 1
ATOM 19762 O O . VAL D 4 612 ? 241.667 290.932 186.855 1.00 64.85 612 VAL S O 1
ATOM 19766 N N . ILE D 4 613 ? 240.533 292.575 185.799 1.00 56.57 613 ILE S N 1
ATOM 19767 C CA . ILE D 4 613 ? 239.975 293.170 187.008 1.00 54.48 613 ILE S CA 1
ATOM 19768 C C . ILE D 4 613 ? 238.494 292.849 187.039 1.00 59.35 613 ILE S C 1
ATOM 19769 O O . ILE D 4 613 ? 237.757 293.212 186.117 1.00 66.26 613 ILE S O 1
ATOM 19774 N N . ASN D 4 614 ? 238.052 292.185 188.102 1.00 60.29 614 ASN S N 1
ATOM 19775 C CA . ASN D 4 614 ? 236.631 291.928 188.306 1.00 61.35 614 ASN S CA 1
ATOM 19776 C C . ASN D 4 614 ? 236.115 292.964 189.300 1.00 62.46 614 ASN S C 1
ATOM 19777 O O . ASN D 4 614 ? 235.973 292.712 190.495 1.00 66.67 614 ASN S O 1
ATOM 19782 N N . SER D 4 615 ? 235.837 294.153 188.777 1.00 65.20 615 SER S N 1
ATOM 19783 C CA . SER D 4 615 ? 235.389 295.276 189.590 1.00 66.91 615 SER S CA 1
ATOM 19784 C C . SER D 4 615 ? 233.932 295.123 190.013 1.00 70.54 615 SER S C 1
ATOM 19785 O O . SER D 4 615 ? 233.019 295.479 189.268 1.00 69.75 615 SER S O 1
#

Sequence (2409 aa):
ECLPNSCLLGVHLVISTHSGPQIVYHYPPSNTAFLTNEEEDMEVSAMLQDGKISMNEIFFEEENFQDINKILEFDNDFVAEFCSPEREMCNTRFEFTVDNFCFLGLPIHVDSQGRWRKSDLGKNMNMFHVCFVMNPHLIEYNKRIDDMYQFVVTRLSLLLRYVQSKTSYISSECHIILKEKERVLKHSKTYQSIRGAGNKGKYLYQRILAKSSLARALTECVDKIQRNEIACLEINDDKVISLQIPIQNEFEKMPNFKLQPVLRGSYLTSILNMKFLEKSDLLNYALLLLDEPNNIISSLETFSYQDDIGTIILKHLVRNIQPNIPLRSYRYLITDLLNSLESSILRSCALHLMYWRHARIVIPLSSKYTYIVSPLAPIQGYTIDDYVPLIYQNSMLFRSKFPSLPSLPIFLSLLSTDKPQAYSNIIPSREHKPVYLNALAWLIQYGYVTQLLTFINIRVDKHIKMAVDEDLEKEFEYDDPEMQHDYTIILEPERATAIEKRWLYRCIYGQPSDIQILFNKLLKYFNGKVPMELVIIKEEISRHDLKKLLNALDKYLIEIHHWGPYNSPTFGKSLSLKVDGGFNAVSINPSGRDIVLASRQGLYIIDLDDPFTPPRWLHHITPWQVADVQWSPHPAKPYWIVSTSNQKAIIWNLAKSSSNAIEFVLHGHSRAITDINFNPQHPDVLATCSVDTYVHAWDMRSPHRPFYSTSSWRSAASQVKWNYKDPNVLASSHGNDIFVWDLRKGSTPLCSLKGHVSSVNSIDFNRFKYSEIMSSSNDGTVKFWDYSKSTTESKRTVTTNFPIWRGRYLPFGEGYCIMPMVGGNNAVYLINLCDDNKKTKLQPIYAFKGHSDRVIDFLWRSRHTCDGDYDDREFQLVTWSKDCDLKLWPISDSIYGKVNFDRGKRLEEKLPDYDYCSYNKEPENFRRLRENFVTTSGLKTNHITWLSGIRMNIQNLGEEVSAIGHKFPKVVFEKISVSTRELCLTLNGPWSEENPDDYIFLRISINFPLNYPNKGDPPKFTIEENSNLTMSKRQEILSNLATIGQKYTDSNLYCLEPCIRFVLGEIKAYQAELGYHESRFSENLVMLNLVEFPDIKPGDLVELKTYHKNPSASNGDKKIYFIAKDFDGETKRRAKTSNVSILSGQLQTLLDLPSRSRIWIKLKPNKFDLQADVVEFNIKDCLLNRGDMWVLSSKLVDTCVFMDQRLAFLDSIRGTIKGIYRNGKKIVSGYIGEQTRIIFRSESARLIFLIQITDEMWNFEETGEQLFQKMVNSFFPKIFKKWKDVDTHHTITIAFAISMDLSDTSFKDLTPGESLKNSQDYFRIVVDQVSIIHWVDIMETLREEFMEIRKDLLNKQTDKGYSVANGRFSPVIKSNFLELVNFATTILTDPFKQLDLRHTTTHVMIISPGSGLFDVDYSLLRLTGKKLLSLEMTMDLICLSKAPLHIVPLFRYRDFENKLHHCVPLWLSVFFWNEWTPRCKIYDLQMMGITENELIREVDVEYLQLNKKVKSLSEFMNDYDKNAFEVETWVDIKSPSIPVSSEFANELLPIRWKDVWRSFTTPAELPITISDFPSKDDFDRNFIFRNHSVTLNTDQEQYNQTYKDLLRDMIYMRLLTGFQICVGRQVEKIELSRVVNKYLNDAFKLYLMIDSEIHRITCSSSGIIDVERYLRLFDQVPSYIPLVKTRYESSFRDAMIDPLHVKRESLNWNQIDQVLAGDRKWHGFRAKYVVLPTDIPPNTYSMETLNPEEIRVEGLRRLIGSITRSRLRTEKEKKMFYTGPLYNFINEQQPILMLSNSLVIDVDPAGKSSKQESCTVHYDRVHNPDHCFHIRLEWLTTTPKLIDDLVGNWSRLCERYGLKMIEIPWEELCTIPSVNPFHSFVEIKLAINPWEDPEFKDRELFAKSKFYYHVYLLKASGFLLDNRASKFLQNQDIEFDIMYSWGKPQFKYVQYIHHTGAYVAELRENGCLFLAPNNIYIKVILNFKSTCLDYQKLRSIFLDAKEMWITGFVPIHTIFYSVFHPTEGSKIKYEFPPNNLKNHGINFNTFKNYIIPKPILCHKLITFKYGTYRIVCYPVTINSPIYARNFFSFNFVFVFPYDCETSPYEPAITRLGKMFKVLEEQNQLLSKSERDPVFFDFSIQDLLMRIFQDLNNYSECLIPIDEGNAVDIKIFPLLRPPTTCVSLEDVPLSSVNLKKIIDVNWDPTMMSIVPYIDGLNSIAKISKLSNSDPGLVIECIRHLIYYKCVTLSDIFQFSNIYAPSSLIRNFLTDPLMASDCQSYVTFPEVSKISNLPLNKFLPTRSCLFDLYRSLSQGQTLKTWYESKYMILKENNIDIRRFITFGLEKRIIYRCYSFPVMIMPKLSDEEEGILEESIRNAETFDKICVLLSKPKLEVESYLNELGEFKVINS

Radius of gyration: 46.17 Å; Cα contacts (8 Å, |Δi|>4): 4893; chains: 4; bounding box: 112×108×140 Å

Solvent-accessible surface area: 103864 Å² total; per-residue (Å²): 83,39,32,27,72,14,10,4,8,8,2,2,0,0,0,16,24,146,119,25,56,67,18,3,6,10,0,7,0,5,37,23,59,66,25,51,162,151,135,43,46,137,93,13,50,56,42,77,154,128,52,99,17,52,26,46,88,81,10,2,81,144,132,24,33,36,82,48,104,93,10,10,123,7,66,22,112,19,0,0,90,6,0,22,14,80,125,121,7,7,67,52,32,0,6,0,13,2,79,88,21,1,0,0,0,14,0,4,26,20,27,110,150,52,100,33,92,124,149,138,30,48,193,64,9,28,2,1,0,2,0,0,2,1,37,14,98,78,56,18,14,64,101,10,1,78,19,0,38,115,51,0,0,35,86,1,1,78,39,0,42,63,1,7,51,152,75,43,13,0,6,62,12,0,94,42,0,45,78,3,48,111,103,0,78,162,125,18,153,40,36,112,80,46,202,39,64,6,58,48,3,50,16,6,4,29,8,4,1,10,84,0,11,1,0,31,0,1,1,30,0,0,10,66,2,58,123,44,64,34,0,28,1,68,0,44,101,63,57,35,13,12,0,4,26,56,48,68,42,13,26,90,104,24,4,36,60,43,48,90,19,4,15,47,13,1,21,1,24,18,19,12,15,72,127,34,51,132,139,115,88,11,3,28,24,0,6,4,18,55,76,72,57,103,67,5,24,68,47,9,73,74,28,31,105,110,84,56,97,36,22,63,6,10,55,55,5,0,120,75,22,83,25,59,71,40,1,109,45,11,110,122,7,0,62,120,53,119,185,37,120,35,2,58,41,0,88,75,14,2,33,67,0,11,61,21,62,16,0,7,0,13,5,18,7,24,11,123,10,32,6,2,3,2,11,7,12,5,2,58,13,128,56,89,68,69,92,86,2,14,0,33,62,5,11,117,87,1,105,90,93,9,106,86,7,54,19,0,0,54,3,0,11,91,20,3,61,97,114,28,106,28,4,51,95,27,18,100,43,188,146,72,65,86,44,6,26,68,0,0,11,7,0,13,33,70,5,0,3,7,17,10,2,23,4,0,0,0,24,0,3,39,104,14,35,125,16,0,78,122,47,81,146,162,158,193,178,183,66,141,59,125,155,80,79,66,40,0,0,1,0,34,3,60,66,4,35,39,71,16,29,86,17,0,70,50,6,17,151,70,49,89,81,67,10,76,115,16,2,76,75,0,15,81,38,0,10,4,125,38,10,2,20,29,3,18,42,128,40,135,17,44,84,139,49,15,126,93,0,19,110,47,1,108,116,25,10,0,48,3,68,11,2,67,40,115,122,19,54,0,8,53,117,31,2,0,0,81,0,93,44,37,8,17,1,2,3,20,6,40,10,1,54,0,2,1,0,0,4,37,84,2,4,50,0,0,2,0,19,28,0,25,50,41,18,12,94,0,92,17,104,7,16,2,22,9,17,18,0,49,11,2,33,35,66,69,55,28,68,22,0,0,5,3,2,4,16,6,0,0,0,5,15,1,64,84,60,26,95,77,2,12,61,45,21,2,83,34,8,65,8,3,4,5,7,1,25,9,2,52,87,89,28,14,18,0,0,0,0,0,5,11,10,26,0,22,0,2,38,9,196,69,37,138,155,41,100,16,28,0,4,17,20,83,12,7,6,21,1,0,27,3,0,63,74,46,46,31,1,0,0,0,0,3,5,63,33,0,35,0,2,2,40,154,90,8,6,48,58,65,10,34,0,135,29,16,128,10,2,2,8,0,0,9,1,16,82,107,110,142,18,6,0,0,0,0,0,6,59,1,20,0,25,0,1,23,40,77,168,54,56,96,106,8,71,33,8,10,54,20,136,8,22,0,20,24,0,50,17,3,21,1,12,85,3,3,0,0,0,4,3,43,28,17,100,29,0,0,27,0,11,48,26,55,124,174,115,138,184,54,152,30,119,51,56,100,29,2,116,41,6,101,58,24,0,8,13,4,25,39,1,32,34,38,55,98,118,13,64,135,19,60,38,45,6,0,0,0,0,2,1,74,29,26,16,0,38,2,32,57,11,67,93,72,12,5,59,117,0,98,25,87,97,32,128,156,27,182,136,104,48,73,75,69,86,34,64,20,36,9,136,148,38,164,197,135,188,105,62,230,47,70,12,21,5,109,34,15,107,142,91,119,20,13,72,22,0,58,7,1,84,61,114,126,166,24,15,0,47,6,1,2,53,6,12,99,139,51,115,172,10,59,13,56,86,10,24,16,64,82,76,60,5,19,1,0,5,72,0,37,49,22,128,157,71,112,128,68,132,11,16,4,18,4,46,4,62,8,35,138,64,16,19,84,122,66,41,58,9,148,24,81,9,63,111,28,83,75,13,57,136,89,54,49,129,84,2,49,57,50,0,57,72,38,1,115,152,77,4,64,72,80,97,47,0,0,38,12,2,4,111,32,3,34,54,170,132,163,33,64,88,4,59,2,9,67,22,80,78,197,56,9,170,44,70,5,0,4,20,50,109,87,15,109,105,4,152,85,35,40,0,0,8,0,45,20,37,151,172,91,100,71,102,82,65,6,66,34,95,4,31,9,35,2,92,42,24,54,54,76,9,95,211,155,35,176,78,20,36,0,4,1,31,51,38,89,8,61,103,43,0,94,28,98,86,153,21,185,0,67,0,66,26,61,96,93,44,160,104,24,22,1,46,31,0,4,0,13,0,72,67,5,18,1,17,12,0,1,2,5,14,6,4,40,103,10,44,75,45,9,2,10,56,64,14,166,33,50,7,18,98,61,2,139,3,29,0,100,0,0,62,57,94,80,138,107,45,62,6,0,2,3,1,55,101,0,98,14,13,8,18,0,16,0,0,36,0,1,0,0,0,0,0,0,62,6,0,45,10,1,11,32,65,2,29,6,0,8,21,8,0,10,26,38,0,0,18,94,0,3,114,89,1,85,104,67,71,1,58,1,13,0,6,0,0,0,1,0,4,9,3,98,32,128,74,51,36,84,110,40,62,34,2,77,43,21,167,78,45,60,11,36,0,16,0,0,0,6,28,18,38,2,100,91,55,49,63,0,1,81,25,0,7,60,18,5,39,68,0,53,101,47,11,10,27,98,125,34,148,157,67,48,6,50,17,75,26,85,5,0,1,1,10,7,8,10,1,3,32,0,0,1,1,0,1,1,12,15,14,39,17,18,56,34,23,32,13,128,23,19,4,16,2,0,1,0,0,0,1,10,24,0,12,1,2,8,67,41,18,9,2,79,0,1,0,58,6,6,22,21,1,19,9,36,2,8,0,0,0,0,3,34,31,18,26,16,42,39,6,0,0,8,5,62,37,167,118,107,117,77,60,19,0,2,2,26,23,7,44,27,73,51,23,162,172,50,48,11,101,3,31,0,43,18,28,16,8,80,11,30,1,103,45,72,11,99,59,132,116,49,6,76,83,10,126,56,89,195,167,12,122,2,4,17,91,13,0,63,60,44,25,126,97,8,18,115,102,109,3,57,27,86,13,184,20,11,4,52,92,51,54,94,123,61,54,118,86,41,66,41,69,19,30,85,14,81,127,114,34,8,11,5,2,12,21,1,15,11,10,0,30,22,24,28,66,98,106,33,48,96,172,56,30,100,120,114,94,16,87,15,61,51,61,102,106,46,99,86,40,111,13,64,48,80,13,5,0,52,12,0,0,1,0,0,0,30,7,3,0,0,0,0,32,31,159,56,0,62,116,23,12,136,58,231,134,24,30,6,12,55,155,62,69,4,36,0,10,0,17,23,17,39,0,3,0,35,0,26,17,44,82,82,3,66,1,62,0,33,10,22,24,108,75,50,146,98,9,98,92,28,71,0,39,2,13,0,62,35,19,97,78,48,49,80,7,122,20,24,0,4,59,36,94,25,79,73,19,89,1,73,74,0,2,97,56,15,3,61,128,198,208,55,71,6,12,55,8,4,1,0,3,0,37,29,127,26,42,112,123,13,115,98,133,171,133,86,72,50,108,86,16,59,42,82,0,6,140,114,0,31,22,19,0,53,137,23,74,18,99,18,64,155,135,131,193,106,97,29,109,32,66,6,18,67,27,23,54,120,128,143,99,104,56,71,12,7,60,80,28,54,0,36,3,13,122,79,57,83,17,74,25,32,5,37,1,35,0,8,18,16,95,7,26,0,55,79,18,1,4,5,0,6,0,44,9,38,18,4,0,0,22,5,0,14,67,17,19,20,88,6,37,133,32,0,78,162,26,0,7,45,13,4,38,2,15,42,72,9,4,24,43,7,5,44,70,40,3,4,20,1,15,8,89,1,150,19,54,4,53,1,65,130,39,116,62,2,123,53,220,131,4,36,89,153,43,97,4,47,4,2,39,46,0,0,78,61,32,23,2,20,19,1,13,10,12,17,142,60,48,72,85,55,122,79,54,186,40,30,43,14,34,53,22,116,41,147,43,135,46,0,5,0,0,4,75,50,0,17,20,1,0,0,0,62,100,86,1,16,2,13,0,0,7,0,16,44,103,109,188,64,6,110,86,7,37,55,23,0,104,45,126,145,92,0,94,63,30,0,80,64,0,58,112,115,102,126,131,79,9,19,66,5,38,0,0,0,0,0,0,42,16,22,111,92,16,11,58,47,63,75,27,3,13,77,97,18,2,151,115,77,58,2,64,14,99,6,0,59,97,12,0,19,15,104,85,83,3,5,72,48,22,0,3,1,27,28,47,99,35,8,0,0,0,12,1,1,5,10,108,24,106,87,4,19,153,94,53,4,2,1,0,3,0,2,0,0,40,48,133,24,107,0,12,19,2,11,40,3,1,29,51,3,1,100,14,0,38,15,0,0,59,5,34,41,14,0,1,99,30,24,198,65,117,59,6,53,159,106,57,6,42,29,4,0,22,25,0,17,9,18,3,13,9,14,1,0,0,25,6,42,11,54,108,8,18,12,0,9,12,2,1,16,38,80,62,138,66,9,13,102,25,12,26,34,20,0,2,1,14,15,54,16,29,9,120,80,0,33,23,20,26,9,9,6,0,1,57,30,0,7,72,70,17,44,11,40,11,6,0,22,33,0,3,146,64,17,111,8,47,50,38,28,0,34,59,0,0,27,0,0,14,28,17,166,5,3,58,20,23,16,6,20,4,0,35,1,10,1,0,5,5,20,42,0,34,56,1,1,58,43,121,104,17,7,25,66,0,1,68,29,0,8,8,81,130,103,22,147,12,15,98,18,52,34,113,186,141,21,0,43,47,11,20,0,0,40,1,0,51,28,7,15,11,11,30,34,1,63,57,3,8,69,76,58,56,99,69,3,50,136,40,14,4,1,4,16,8,0,0,17,6,0,28,51,64,88,0,3,11,17,0,32,6,20,1,1,31,128,150,103,195,53,60,109,134,25,67,31,68,0,57,92,4,13,128,55,4,29,6,2,4,32,0,1,14,63,15,83,46,21,31,125,52,0,41,27,13,0,97,142,69,21,100,33,33,28,0,11,5

B-factor: mean 71.31, std 22.38, range [19.87, 196.71]